Protein 8Z9Y (pdb70)

Secondary structure (DSSP, 8-state):
--STTTTSHHHHHHHHHHGGGG-B-GGGHHHHHHHHT-SSTHHHHHHHHHHHHHHHHHHHHHHTTT-HHHHHHT--HHHHHHHHHHHHHHHHHHH---TTHHHHHHHHHHHHHHGGG--B-BS-SHHHHHHHHHHHH-S-HHHHHHHHHHHHHHHHHHHHHHHHHHHHH--HHHHHHHHHHHHHHHHHHHHHHHHTT--------TTT--S-TTS--S------SSS---PBPS-----B-EEEESSSSEEEESB--HHHHHHHHHHHTTS-SSS---S-SSS--HHHHHHHHHHHHHHHHHHHHHHHHHTTT--HHHHS---EEEEEETTTTEE--TTT-TTTSTTT-S---------SHHHHHTT--------SS------B-----EEGGGG-S-S---S--S--EE------S--------------S--S-SS-BTTS-SS--SSSB--SSS--S-B-HHHHT--TTHHHHHHHHHHHHHTTTT---TTTS-HHHHHHHHHTTS---SSHHHHHHHHHSS-SS----SHHHHHHHHHTS-----HHHHHTTSS-----S-THHHHHHHHHHHHHHH--PPP--TTHHHHHHHHHHHHHHHHH----S-GGGHHHHHHHHHS-----HHHHTTT-SS-----HHHHHHHGGG-SEEEEE----SSSSSSEEEEE-------HHHHHHHHHHHHHHTT----S---GGGSS-HHHHHHHHHHHHH--HHHHHHHHHTTT-SHHHHHHHHHHHHHTSSSSSSS--HHHHB-SS-S-SB-/----S--SS--HHHHHHSSGGGHHHHHTTTTT-GGGGGT-THHHHHHHHHHHHHHHTTSS-HHHHHHHHHHHHTTTSSSS-S-HHHHHHHHHHHSHHHHHHHHHHHHHHS-HHHHSSTTHHHHHHHHHHHHHHHHHHHHHHHHTTS----TTTHHHHHHTSS--/--SS--SS-----THHHHHHHHHHHHHHHHHHH---GGG--BS--HHHHHHHHHHHHHHHHHHHSS----SGGGS-HHHHHHHHHHHHHH--/-GGGGS--S--SS---TTTTT---B---TT--SSB--TTS--HHHHHHHHHHHHHT------SS--BBPPPPPP--TTSSS-SSHHHHHHHHTTS----EEEEEE-TTS-EEEEEEETTEEEEEEEEEEGGGTEEEEEEESSSSEEEEEEEEEE--EEEEPTTSHHHHHHHHTT---GGGGS-HHHHHHHHHHHHHHHHHHTT--B--GGG-HHHHHHHSSPPPPSEEEEEEEEETTEEEEEEEEEESS-EEEEEEETTEE-SS-TT--HHHHHHHHHHHHHHHHHHGGGSS-TTSHHHHHTS-S-----SS---TTTGGGS-SGGGGGSPPPGGGHHHHHHHHHHHHHHHHHHHTGGGTS--HHHHHHHHHH--SS-SEEEE--SS---BTBSS-----S--EEEETTTTEEEEEEE-STTSEEEEEES--TTS--S-----------HHHHH-/--HHHHHHHHHHHHHHH----TT-HHHHHHHT--SS-------HHHHHHHHHHHHHHHTT-HHHHHHHHHHHHHHHHHHHHHHTT-S-SSGGGHHHHHHSPPPB-TTSSBPP-----SHHHHHHHHHHHHHHHHHHHTT-------TT----HHHHH-HHHHHHHHHHHHHT---EEEE-TT--EEEEE-HHHHHHHHHTTSS-TT-EEE-SS-SS-EETTTBTTHHHHH--HHHHHHHHHHHHHHHHHHT--TTSPPTT----BHHHHHHHHHHHHHHHHHHHHHTSSS-S-SS--GGGGTTTTTGGGHHHHHS--SS--SSS-HHHHHHHHHHSTT--HHHHHHHHHHHHHHSSSS-S----TTTT----HHHHHHHHHHHHHHHHHHH--/-HHHHHHHHHHHHHHHHHHHHSSHHHHHHHHHHHHHHTTSSSHHHHHHHHHHHHHHHHHHHHHHHHHHS-SSHHHHHHHT---SS--HHHHHH--

GO terms:
  GO:0009706 chloroplast inner membrane (C, IDA)
  GO:0045037 protein import into chloroplast stroma (P, IDA)
  GO:0008320 transmembrane protein transporter activity (F, IDA)
  GO:0031897 Tic complex (C, IDA)
  GO:0009507 chloroplast (C, HDA)
  GO:0009536 plastid (C, HDA)
  GO:0009941 chloroplast envelope (C, HDA)
  GO:0005515 protein binding (F, IPI)

Foldseek 3Di:
DVPVVCVDLLNVLLVLLLVQLPKDFPLCLLLLVLVLPLPDPCSVLSNVLLVLLLLLLVVLVLVLVPDVVSVLVLVAPLVLLQPVQVVLVVCLVCVVPVPCPVVSVVSSPVSNVNSSSPGAMPPHCVSVCVLVVCLVPDDDNVSSSVSSSVSNVVNNVVVVVVVVVVVVVDVPVVVSVVSVVCSSVVSVVVSVVSVVPSQPVPRDPVVPCSNPPLDDAAFDDFDCLPNDAQDFDPDFWDFDWDWDQDQFAIDIDGGDQPVVVVVVVLVDVQDPDDVPPPDHRRDGDVVNVVVLVVVLVVVVVLLVVLVVVVVVPDDLVRSFDDQDFAADDPVVRDGDFQCPTCRNNVVVPPPDDDCVPDDCVVCSSVVHDDDCDDCPPSDGDRRTSPDDAAEPVVPQFDPDDDPPDPDRQWYDADWHWDDPCPPDGTDIDGPDADPRHTGGPNYPSPDDQQWDDDDPDDDHTDGPVVPPDPVCVVVVVLVVVQVVQVVDQWDDPPSDDPVNVVVVLVVPDDDDDQPPVNVVVVVPPDPPDDDDCVVQVVCQQCLVDHVPPSVVSNVPNSDDDDPPVCCVCVVVPVVVVVVVVCTGDDPPPCPVVVVVVVLVVVLCVVLPCVPPPCVCVVVVVVCVVPNDDDPLCVVCPCVRVPPPVVVCVVVVVCVVASDKDWDACVVVVVVRIDIGGDDDPPPDDPSVVVCVVPVVCVVVVVVVVQPDDSLSSYDPVVSVVSVVSVVVVVVSVVVNCVVCVPVDDCNVVSVVVCVQPPPPPPVPPHPCVPPPDDDDDPDDD/DDCVVADDFDDCVLLVVQLVLLLVLLLCLCVLQVLLVVPDVVSVVSPVVSVVVVVVPPVDDVVCVVCVLVCLCDVLLDDRPDHPQRNLSSLVSSCLCVVVVVVNVVLVVDDPVCCSDPNNNVVSVVVSVVSNVLSVVQSVCSNVRHHRCDDDCRPPVRVVSSDD/DDDPDDDDDDDDDPVVVVVVVVVVVVVVVVCVVPVPPQPDADPDFPVVVLVVVQVVVQCVDVVPDDGDDRPVVVPDDVVVVVCVVCCVRPHD/DVVVQQDPVPDDVDDDVVVVVAAAFADDPPDDDQWQAVVPQDPVNVVSCVVCVVVPHHRPDDPGIHGHDDDDDDDDPPPVQQNGNVSVVVVVVVDPWDWDFAWDADPQGKIKTGIATPNAAAAWIWIADPNRQWIKTFGDDRNAHFFWIKIKHFFDDDADQPPDVVVVVCVVVPHDHPLVPDDPVVSVVVNVVSVVVPVVCPPVDDDDPQVDCVCCVPPVDGDDGGMWMKTFGDDRNFAAAWIWIDDRRDTDIAGDHRNRHDPDRVPRDPVNHVVRSVVNVVRRVVSCVRPQDVPHPCCVVDNDDPDPPDDPDADPQGQCVDDDPSNVVPDDDPVCVVVVVVVVVVVVVVVCVPVPVCVPDPDPVVVVVCVVPPDPDDQKDKDDDDVQADPPDDRPRDDDDDIWIARVPVRWTKAWAADDDPGIFIFTDVDGPPDDDDDDDDTGRDDDCVVVVVD/DDPVVVLVVQQVVCVVPVDDLLDDPQLVCLLPDPPDDDDDDDPPDVRVVVVVVVVVVVVPDVVNVVVVVVVVVVLVVLVVLQVVAQAADDNVCNCVSNQADFDQDPVRGGDHDHHDDDLVSLVVLQVLVVVQVVCVVQVHDHDPDDPPDDGDNDSSCDQVNQLVVVLVVLQPFFQKWWAAPLQAIDDRGGLVRLLVCLLQVNADQQIWMDTDPDDDTDGQVPDRNRCVSRDDPVSVVSNLVNLQVVCVVVVHDSVDDDPPPDDDGNVVVVVVVVSVVSSVVSSCPSVPNDHDDSYDDPVVVVSNNCSNCPVVVVDDDPDPCPPQHPVNVVVVCVVPVDDDVVVVVVVVVVVCCVPCVVDDDDDDDPPPDDGDPVVVVVVVVVVVVVVVVVPDD/DVVVVVVVVVVVVVVVVVVVCPDVVVVVVVVVVVVCPVQPVHDCVVPVVCVVCCVVVVVVVVVVVVVVVVDCVVVVVVQCDDDPPHHVCVVVVDD

Radius of gyration: 41.87 Å; Cα contacts (8 Å, |Δi|>4): 2798; chains: 6; bounding box: 92×98×139 Å

Solvent-accessible surface area: 91343 Å² total; per-residue (Å²): 196,93,90,131,105,33,62,28,38,56,39,15,0,59,59,1,1,78,16,26,24,108,24,101,16,12,16,61,19,7,24,47,70,5,98,17,105,50,102,52,125,40,1,84,63,24,60,81,8,0,23,69,0,2,45,27,0,22,69,55,14,27,76,0,2,20,126,34,78,41,0,21,57,24,3,47,12,6,44,19,21,56,95,7,23,71,47,2,52,116,26,26,22,130,29,62,148,119,135,109,89,111,107,26,100,64,25,59,104,26,0,25,70,1,9,22,33,13,12,15,23,87,62,12,1,0,5,14,3,1,6,5,2,9,3,11,17,26,151,75,11,87,77,0,16,72,7,0,24,70,2,24,39,87,2,4,92,76,86,69,139,165,74,30,93,76,123,125,184,163,165,104,88,111,94,134,102,31,36,43,82,56,13,28,14,69,4,3,18,14,4,1,37,7,19,12,70,22,87,53,125,115,4,77,6,64,107,37,122,89,9,48,72,77,88,12,18,78,9,55,36,30,23,42,27,102,133,79,5,36,46,16,29,64,58,4,6,26,25,20,2,44,41,34,84,23,34,4,50,19,38,30,12,20,6,8,4,27,5,4,8,43,1,33,82,15,4,64,150,37,6,107,88,40,70,106,83,166,78,56,60,103,94,40,24,70,77,39,25,97,57,7,73,78,60,29,80,25,16,64,115,16,0,49,63,15,0,54,9,13,56,126,173,77,49,58,68,82,4,6,5,32,51,16,7,3,2,108,46,68,94,139,50,48,4,0,8,55,62,44,0,0,40,27,43,2,77,12,7,5,49,44,53,126,173,135,96,90,9,76,1,26,13,30,1,53,125,95,99,183,119,226,148,44,104,30,104,13,49,32,105,12,20,88,34,61,84,133,34,39,13,56,43,67,41,50,54,34,149,129,76,139,104,123,40,181,88,34,13,4,31,11,25,104,19,110,75,103,23,70,231,165,133,78,63,39,56,39,102,12,131,105,26,12,10,13,54,69,13,8,44,38,3,41,6,16,11,23,17,26,13,18,31,64,97,104,118,7,39,100,12,30,4,4,18,14,54,54,72,222,71,6,108,134,3,7,55,30,8,81,94,6,82,52,44,54,163,114,107,55,35,68,125,78,41,0,14,1,0,6,0,1,12,57,11,17,68,110,87,82,33,79,135,23,38,25,117,36,2,47,102,112,11,107,107,52,92,67,42,40,3,43,93,111,20,38,74,71,13,107,123,62,4,15,19,81,181,175,34,70,18,43,46,4,0,82,46,45,180,37,109,92,61,73,109,16,35,155,29,35,134,20,6,88,47,9,30,71,100,10,97,167,72,102,23,112,173,57,115,89,77,20,22,66,14,45,44,56,2,21,100,22,0,30,106,15,0,33,103,201,158,30,9,72,56,25,141,131,89,18,49,70,0,95,152,151,54,93,111,55,37,34,173,96,0,17,97,30,17,72,7,80,104,92,172,60,74,69,121,19,67,136,48,13,106,118,19,77,26,38,3,1,43,57,147,92,169,141,130,72,46,86,12,58,20,30,14,13,37,28,14,82,46,32,77,8,69,23,6,4,27,45,2,0,11,8,14,2,83,49,97,104,179,138,135,108,27,34,15,0,2,72,1,0,13,64,93,68,26,39,11,1,10,4,1,16,23,12,112,206,110,91,74,60,64,13,31,17,86,7,10,23,15,5,29,4,2,2,17,0,0,0,1,0,2,6,10,3,7,22,12,10,25,1,2,7,16,4,5,10,2,8,11,16,23,8,115,72,3,84,136,159,124,84,74,101,52,53,129,88,1,64,56,149,40,5,18,85,0,1,73,17,0,28,53,0,35,17,43,6,33,65,28,0,41,0,0,1,33,15,0,28,34,10,14,66,21,7,51,111,4,79,70,33,52,56,15,92,58,171,88,66,72,160,103,112,127,41,62,93,135,102,9,98,124,32,24,14,109,96,46,59,87,10,17,3,14,4,2,0,13,5,1,0,22,54,17,20,87,58,5,59,91,56,0,59,75,13,126,210,102,81,99,22,39,29,23,0,43,100,6,16,4,83,3,0,14,35,5,2,13,27,14,7,7,0,61,4,1,23,38,0,0,24,39,0,26,3,0,9,9,40,182,65,0,50,61,48,15,3,77,113,4,131,77,81,53,122,93,32,30,78,57,9,54,75,7,64,45,55,19,0,38,14,4,93,78,0,2,52,33,0,10,92,81,4,78,114,62,58,25,12,62,53,22,3,6,31,13,14,12,9,5,9,4,9,2,3,0,0,44,26,16,79,98,6,86,87,156,150,86,109,30,100,12,31,11,33,91,10,31,58,76,14,28,46,17,8,18,32,0,29,54,54,36,3,28,191,36,85,102,88,5,71,47,16,157,14,108,54,149,18,90,45,122,18,41,53,16,55,58,7,114,17,11,61,76,8,65,43,19,5,4,14,15,16,36,23,79,115,90,12,44,75,21,7,80,97,23,94,156,117,68,121,105,17,21,17,17,14,6,9,1,0,16,80,57,19,36,0,0,32,3,127,53,15,121,26,4,140,84,11,82,11,0,0,23,3,1,25,4,6,30,21,14,2,51,5,5,3,20,3,12,43,113,43,6,5,3,6,0,0,9,14,11,23,13,0,4,2,0,0,2,25,43,6,50,73,42,34,0,61,0,8,0,0,9,10,26,17,20,2,22,4,1,0,4,2,36,0,26,2,7,26,17,7,5,26,31,74,38,177,25,19,62,127,8,105,91,83,42,93,38,5,53,39,52,39,52,21,89,98,42,68,124,31,12,51,22,4,3,115,18,6,38,55,40,4,109,62,55,34,7,52,0,14,6,16,23,112,36,0,61,102,86,37,61,62,68,5,58,49,1,25,3,68,0,3,0,26,14,44,28,5,13,6,28,5,4,0,6,0,30,5,7,67,106,45,58,72,2,49,1,3,9,20,60,27,9,127,96,72,54,34,0,51,25,52,7,0,5,0,1,19,3,0,0,36,0,0,5,0,6,0,22,5,0,9,23,15,14,11,4,0,9,12,4,9,101,6,28,29,16,33,37,12,16,13,8,14,7,25,86,81,23,0,16,7,0,5,11,18,0,18,62,13,44,147,21,41,146,43,15,94,60,6,9,38,30,1,45,86,1,56,94,10,2,25,22,1,8,27,48,0,7,10,20,3,9,1,5,10,0,2,23,15,34,22,98,82,38,127,18,55,54,20,8,25,6,31,5,72,56,82,20,71,20,138,103,79,148,70,75,127,78,51,119,59,36,5,15,1,30,0,30,29,10,9,58,11,0,2,4,21,98,43,167,162,53,11,0,55,0,0,16,3,58,11,35,78,119,32,69,118,122,100,12,67,146,34,83,72,7,65,49,10,32,110,63,0,92,62,158,18,60,42,37,100,28,0,93,76,1,32,129,13,2,120,76,48,55,88,60,48,121,39,98,100,4,59,135,66,57,127,80,69,72,23,15,63,135,123,122,104,59,65,108,103,54,66,100,22,25,60,91,15,7,96,39,0,73,70,8,56,0,2,79,1,23,37,19,2,26,79,0,13,54,40,42,29,108,52,51,40,110,108,17,65,62,10,55,35,170,56,3,70,113,47,24,123,24,7,13,67,3,67,19,85,35,43,34,55,27,14,10,33,0,6,128,47,105,122,41,0,34,64,42,0,30,9,2,11,9,11,14,7,4,0,10,8,7,1,82,54,49,36,21,7,50,3,28,12,7,8,0,1,2,0,8,0,27,125,85,0,23,120,15,21,64,18,1,0,21,23,10,32,28,1,10,1,8,0,24,0,1,9,8,3,3,53,1,28,5,10,11,1,23,0,0,30,0,0,0,2,2,15,45,32,5,6,0,10,0,28,6,2,4,9,4,0,0,0,14,1,0,7,0,0,28,61,0,0,21,36,131,6,0,135,67,0,15,61,12,0,10,86,8,8,23,67,24,105,51,55,51,54,203,62,64,27,134,57,66,87,101,71,45,11,122,80,21,20,118,56,0,48,87,42,31,123,44,2,45,8,4,12,120,48,71,51,30,38,16,24,24,39,23,11,20,10,9,20,25,9,15,5,2,6,0,8,17,5,21,72,17,8,100,67,48,70,8,31,53,27,0,3,46,54,102,16,10,61,31,0,41,164,67,13,129,35,9,72,0,18,2,7,2,1,1,3,2,3,0,11,27,21,0,10,24,6,80,3,39,6,76,65,18,10,55,13,2,14,0,2,41,7,14,66,50,29,11,105,18,2,32,47,81,25,106,33,112,94,125,49,147,88,131,71,82,111,68,99,75,87,65,44,20,61,57,0,80,67,97,32,130,38,133,46,32,64,9,68,101,44,94,132,114,21,128,25,131,71,119,86,100,144,20,124,10,94,85,47,127,92,69,134,44,80,81,69,139,64,8,90,68,102,100,74,41,104,74,159,108,48,81,96,100,28,6,6,110,0,2,10,61,15,90,24,81,13,15,24,22,122,89,101,165,171,86,170

Organism: Arabidopsis thaliana (NCBI:txid3702)

Nearest PDB structures (foldseek):
  8z9y-assembly1_E  TM=1.003E+00  e=5.018E-68  Arabidopsis thaliana
  7vcf-assembly1_Q  TM=6.152E-01  e=1.509E-06  Chlamydomonas reinhardtii
  7xzi-assembly1_F  TM=6.002E-01  e=1.687E-06  Chlamydomonas reinhardtii
  7z3c-assembly1_A  TM=8.207E-01  e=4.289E-02  Myxococcus xanthus
  8q46-assembly1_L  TM=1.681E-01  e=4.141E+00  Bos taurus

Structure (mmCIF, N/CA/C/O backbone):
data_8Z9Y
#
_entry.id   8Z9Y
#
_cell.length_a   1.00
_cell.length_b   1.00
_cell.length_c   1.00
_cell.angle_alpha   90.00
_cell.angle_beta   90.00
_cell.angle_gamma   90.00
#
_symmetry.space_group_name_H-M   'P 1'
#
loop_
_entity.id
_entity.type
_entity.pdbx_description
1 polymer 'Protein TIC 214'
2 polymer 'Protein TIC 20-I, chloroplastic'
3 polymer 'Actin T1-like protein'
4 polymer 'Protein TIC 100'
5 polymer 'Protein TIC 56, chloroplastic'
6 polymer 'Nucleusenvelope protein'
#
loop_
_atom_site.group_PDB
_atom_site.id
_atom_site.type_symbol
_atom_site.label_atom_id
_atom_site.label_alt_id
_atom_site.label_comp_id
_atom_site.label_asym_id
_atom_site.label_entity_id
_atom_site.label_seq_id
_atom_site.pdbx_PDB_ins_code
_atom_site.Cartn_x
_atom_site.Cartn_y
_atom_site.Cartn_z
_atom_site.occupancy
_atom_site.B_iso_or_equiv
_atom_site.auth_seq_id
_atom_site.auth_comp_id
_atom_site.auth_asym_id
_atom_site.auth_atom_id
_atom_site.pdbx_PDB_model_num
ATOM 1 N N . LEU A 1 15 ? 162.150 229.500 183.022 1.00 150.13 15 LEU A N 1
ATOM 2 C CA . LEU A 1 15 ? 162.164 229.563 184.478 1.00 151.00 15 LEU A CA 1
ATOM 3 C C . LEU A 1 15 ? 163.593 229.610 185.009 1.00 150.96 15 LEU A C 1
ATOM 4 O O . LEU A 1 15 ? 163.827 230.016 186.148 1.00 150.24 15 LEU A O 1
ATOM 9 N N . CYS A 1 16 ? 164.540 229.176 184.176 1.00 141.10 16 CYS A N 1
ATOM 10 C CA . CYS A 1 16 ? 165.972 229.109 184.460 1.00 141.21 16 CYS A CA 1
ATOM 11 C C . CYS A 1 16 ? 166.304 228.093 185.546 1.00 141.35 16 CYS A C 1
ATOM 12 O O . CYS A 1 16 ? 167.483 227.920 185.874 1.00 141.71 16 CYS A O 1
ATOM 15 N N . MET A 1 17 ? 165.310 227.410 186.112 1.00 124.29 17 MET A N 1
ATOM 16 C CA . MET A 1 17 ? 165.526 226.373 187.111 1.00 122.72 17 MET A CA 1
ATOM 17 C C . MET A 1 17 ? 165.423 224.972 186.527 1.00 123.20 17 MET A C 1
ATOM 18 O O . MET A 1 17 ? 166.240 224.106 186.856 1.00 122.18 17 MET A O 1
ATOM 23 N N . LYS A 1 18 ? 164.432 224.733 185.666 1.00 109.00 18 LYS A N 1
ATOM 24 C CA . LYS A 1 18 ? 164.345 223.457 184.965 1.00 109.22 18 LYS A CA 1
ATOM 25 C C . LYS A 1 18 ? 165.466 223.310 183.944 1.00 108.05 18 LYS A C 1
ATOM 26 O O . LYS A 1 18 ? 165.954 222.198 183.715 1.00 107.04 18 LYS A O 1
ATOM 32 N N . ILE A 1 19 ? 165.890 224.417 183.330 1.00 96.09 19 ILE A N 1
ATOM 33 C CA . ILE A 1 19 ? 166.972 224.363 182.350 1.00 93.95 19 ILE A CA 1
ATOM 34 C C . ILE A 1 19 ? 168.252 223.856 183.004 1.00 93.60 19 ILE A C 1
ATOM 35 O O . ILE A 1 19 ? 168.950 222.994 182.459 1.00 95.02 19 ILE A O 1
ATOM 40 N N . ILE A 1 20 ? 168.569 224.375 184.192 1.00 91.08 20 ILE A N 1
ATOM 41 C CA . ILE A 1 20 ? 169.765 223.930 184.903 1.00 88.54 20 ILE A CA 1
ATOM 42 C C . ILE A 1 20 ? 169.642 222.461 185.286 1.00 90.10 20 ILE A C 1
ATOM 43 O O . ILE A 1 20 ? 170.592 221.683 185.140 1.00 90.24 20 ILE A O 1
ATOM 48 N N . ASN A 1 21 ? 168.473 222.057 185.773 1.00 89.99 21 ASN A N 1
ATOM 49 C CA . ASN A 1 21 ? 168.229 220.670 186.169 1.00 85.12 21 ASN A CA 1
ATOM 50 C C . ASN A 1 21 ? 167.812 219.813 184.978 1.00 91.38 21 ASN A C 1
ATOM 51 O O . ASN A 1 21 ? 166.780 219.144 184.997 1.00 94.58 21 ASN A O 1
ATOM 56 N N . SER A 1 22 ? 168.624 219.827 183.924 1.00 76.90 22 SER A N 1
ATOM 57 C CA . SER A 1 22 ? 168.346 219.076 182.710 1.00 70.34 22 SER A CA 1
ATOM 58 C C . SER A 1 22 ? 169.554 218.227 182.344 1.00 71.70 22 SER A C 1
ATOM 59 O O . SER A 1 22 ? 170.698 218.593 182.623 1.00 74.46 22 SER A O 1
ATOM 62 N N . VAL A 1 23 ? 169.283 217.084 181.713 1.00 59.23 23 VAL A N 1
ATOM 63 C CA . VAL A 1 23 ? 170.358 216.180 181.317 1.00 58.76 23 VAL A CA 1
ATOM 64 C C . VAL A 1 23 ? 171.225 216.817 180.236 1.00 63.33 23 VAL A C 1
ATOM 65 O O . VAL A 1 23 ? 172.447 216.627 180.210 1.00 64.85 23 VAL A O 1
ATOM 69 N N . VAL A 1 24 ? 170.613 217.589 179.335 1.00 51.36 24 VAL A N 1
ATOM 70 C CA . VAL A 1 24 ? 171.364 218.225 178.255 1.00 43.03 24 VAL A CA 1
ATOM 71 C C . VAL A 1 24 ? 172.375 219.216 178.820 1.00 48.25 24 VAL A C 1
ATOM 72 O O . VAL A 1 24 ? 173.537 219.258 178.395 1.00 56.92 24 VAL A O 1
ATOM 76 N N . VAL A 1 25 ? 171.946 220.030 179.785 1.00 46.23 25 VAL A N 1
ATOM 77 C CA . VAL A 1 25 ? 172.834 221.037 180.357 1.00 48.01 25 VAL A CA 1
ATOM 78 C C . VAL A 1 25 ? 173.984 220.377 181.106 1.00 49.83 25 VAL A C 1
ATOM 79 O O . VAL A 1 25 ? 175.138 220.805 180.994 1.00 53.17 25 VAL A O 1
ATOM 83 N N . VAL A 1 26 ? 173.694 219.325 181.875 1.00 41.64 26 VAL A N 1
ATOM 84 C CA . VAL A 1 26 ? 174.749 218.617 182.595 1.00 44.21 26 VAL A CA 1
ATOM 85 C C . VAL A 1 26 ? 175.735 217.991 181.617 1.00 49.47 26 VAL A C 1
ATOM 86 O O . VAL A 1 26 ? 176.956 218.039 181.822 1.00 51.08 26 VAL A O 1
ATOM 90 N N . GLY A 1 27 ? 175.222 217.388 180.543 1.00 49.15 27 GLY A N 1
ATOM 91 C CA . GLY A 1 27 ? 176.102 216.800 179.547 1.00 50.36 27 GLY A CA 1
ATOM 92 C C . GLY A 1 27 ? 177.010 217.825 178.899 1.00 48.18 27 GLY A C 1
ATOM 93 O O . GLY A 1 27 ? 178.214 217.605 178.758 1.00 52.45 27 GLY A O 1
ATOM 94 N N . LEU A 1 28 ? 176.444 218.969 178.505 1.00 37.88 28 LEU A N 1
ATOM 95 C CA . LEU A 1 28 ? 177.258 220.033 177.926 1.00 34.67 28 LEU A CA 1
ATOM 96 C C . LEU A 1 28 ? 178.304 220.524 178.918 1.00 47.80 28 LEU A C 1
ATOM 97 O O . LEU A 1 28 ? 179.476 220.707 178.563 1.00 54.21 28 LEU A O 1
ATOM 102 N N . TYR A 1 29 ? 177.897 220.725 180.172 1.00 45.15 29 TYR A N 1
ATOM 103 C CA . TYR A 1 29 ? 178.794 221.262 181.187 1.00 41.11 29 TYR A CA 1
ATOM 104 C C . TYR A 1 29 ? 179.966 220.327 181.443 1.00 44.34 29 TYR A C 1
ATOM 105 O O . TYR A 1 29 ? 181.113 220.774 181.557 1.00 43.87 29 TYR A O 1
ATOM 114 N N . TYR A 1 30 ? 179.704 219.023 181.529 1.00 45.09 30 TYR A N 1
ATOM 115 C CA . TYR A 1 30 ? 180.778 218.080 181.810 1.00 46.36 30 TYR A CA 1
ATOM 116 C C . TYR A 1 30 ? 181.529 217.634 180.564 1.00 49.60 30 TYR A C 1
ATOM 117 O O . TYR A 1 30 ? 182.590 217.016 180.693 1.00 56.26 30 TYR A O 1
ATOM 126 N N . GLY A 1 31 ? 181.017 217.923 179.371 1.00 55.23 31 GLY A N 1
ATOM 127 C CA . GLY A 1 31 ? 181.774 217.666 178.165 1.00 48.29 31 GLY A CA 1
ATOM 128 C C . GLY A 1 31 ? 182.692 218.817 177.820 1.00 51.41 31 GLY A C 1
ATOM 129 O O . GLY A 1 31 ? 183.730 218.624 177.181 1.00 58.44 31 GLY A O 1
ATOM 130 N N . PHE A 1 32 ? 182.318 220.028 178.243 1.00 51.95 32 PHE A N 1
ATOM 131 C CA . PHE A 1 32 ? 183.172 221.184 177.996 1.00 47.17 32 PHE A CA 1
ATOM 132 C C . PHE A 1 32 ? 184.469 221.109 178.792 1.00 51.32 32 PHE A C 1
ATOM 133 O O . PHE A 1 32 ? 185.486 221.671 178.369 1.00 56.51 32 PHE A O 1
ATOM 141 N N . LEU A 1 33 ? 184.457 220.422 179.936 1.00 55.77 33 LEU A N 1
ATOM 142 C CA . LEU A 1 33 ? 185.637 220.393 180.795 1.00 60.88 33 LEU A CA 1
ATOM 143 C C . LEU A 1 33 ? 186.769 219.576 180.186 1.00 62.83 33 LEU A C 1
ATOM 144 O O . LEU A 1 33 ? 187.941 219.828 180.487 1.00 70.17 33 LEU A O 1
ATOM 149 N N . THR A 1 34 ? 186.449 218.600 179.335 1.00 56.71 34 THR A N 1
ATOM 150 C CA . THR A 1 34 ? 187.479 217.761 178.735 1.00 59.82 34 THR A CA 1
ATOM 151 C C . THR A 1 34 ? 188.370 218.518 177.760 1.00 64.12 34 THR A C 1
ATOM 152 O O . THR A 1 34 ? 189.409 217.984 177.358 1.00 66.14 34 THR A O 1
ATOM 156 N N . THR A 1 35 ? 187.995 219.738 177.371 1.00 60.32 35 THR A N 1
ATOM 157 C CA . THR A 1 35 ? 188.818 220.524 176.459 1.00 58.30 35 THR A CA 1
ATOM 158 C C . THR A 1 35 ? 190.161 220.902 177.069 1.00 67.57 35 THR A C 1
ATOM 159 O O . THR A 1 35 ? 191.100 221.216 176.330 1.00 75.59 35 THR A O 1
ATOM 163 N N . PHE A 1 36 ? 190.282 220.864 178.394 1.00 75.68 36 PHE A N 1
ATOM 164 C CA . PHE A 1 36 ? 191.502 221.272 179.077 1.00 78.90 36 PHE A CA 1
ATOM 165 C C . PHE A 1 36 ? 192.546 220.167 179.136 1.00 80.70 36 PHE A C 1
ATOM 166 O O . PHE A 1 36 ? 193.426 220.205 180.004 1.00 86.02 36 PHE A O 1
ATOM 174 N N . SER A 1 37 ? 192.468 219.191 178.241 1.00 88.17 37 SER A N 1
ATOM 175 C CA . SER A 1 37 ? 193.409 218.085 178.180 1.00 85.79 37 SER A CA 1
ATOM 176 C C . SER A 1 37 ? 194.164 218.110 176.856 1.00 88.54 37 SER A C 1
ATOM 177 O O . SER A 1 37 ? 193.831 218.857 175.933 1.00 92.65 37 SER A O 1
ATOM 180 N N . ILE A 1 38 ? 195.200 217.275 176.775 1.00 86.23 38 ILE A N 1
ATOM 181 C CA . ILE A 1 38 ? 196.018 217.169 175.572 1.00 83.42 38 ILE A CA 1
ATOM 182 C C . ILE A 1 38 ? 196.692 215.807 175.584 1.00 83.77 38 ILE A C 1
ATOM 183 O O . ILE A 1 38 ? 196.798 215.159 176.627 1.00 88.94 38 ILE A O 1
ATOM 188 N N . GLY A 1 39 ? 197.146 215.364 174.414 1.00 78.15 39 GLY A N 1
ATOM 189 C CA . GLY A 1 39 ? 197.780 214.074 174.288 1.00 78.85 39 GLY A CA 1
ATOM 190 C C . GLY A 1 39 ? 198.429 213.861 172.937 1.00 81.94 39 GLY A C 1
ATOM 191 O O . GLY A 1 39 ? 198.487 214.764 172.096 1.00 87.95 39 GLY A O 1
ATOM 192 N N . PRO A 1 40 ? 198.940 212.650 172.707 1.00 83.95 40 PRO A N 1
ATOM 193 C CA . PRO A 1 40 ? 199.609 212.361 171.428 1.00 85.03 40 PRO A CA 1
ATOM 194 C C . PRO A 1 40 ? 198.689 212.419 170.222 1.00 82.71 40 PRO A C 1
ATOM 195 O O . PRO A 1 40 ? 199.184 212.487 169.091 1.00 88.54 40 PRO A O 1
ATOM 199 N N . SER A 1 41 ? 197.369 212.387 170.421 1.00 69.22 41 SER A N 1
ATOM 200 C CA . SER A 1 41 ? 196.441 212.363 169.296 1.00 75.94 41 SER A CA 1
ATOM 201 C C . SER A 1 41 ? 196.516 213.624 168.444 1.00 77.66 41 SER A C 1
ATOM 202 O O . SER A 1 41 ? 196.043 213.615 167.303 1.00 77.63 41 SER A O 1
ATOM 205 N N . TYR A 1 42 ? 197.095 214.702 168.964 1.00 77.49 42 TYR A N 1
ATOM 206 C CA . TYR A 1 42 ? 197.213 215.955 168.230 1.00 81.39 42 TYR A CA 1
ATOM 207 C C . TYR A 1 42 ? 198.471 216.018 167.372 1.00 87.58 42 TYR A C 1
ATOM 208 O O . TYR A 1 42 ? 198.693 217.026 166.688 1.00 91.76 42 TYR A O 1
ATOM 217 N N . LEU A 1 43 ? 199.295 214.968 167.392 1.00 90.63 43 LEU A N 1
ATOM 218 C CA . LEU A 1 43 ? 200.507 214.960 166.580 1.00 89.93 43 LEU A CA 1
ATOM 219 C C . LEU A 1 43 ? 200.177 215.027 165.094 1.00 91.80 43 LEU A C 1
ATOM 220 O O . LEU A 1 43 ? 200.799 215.787 164.344 1.00 95.76 43 LEU A O 1
ATOM 225 N N . PHE A 1 44 ? 199.190 214.250 164.648 1.00 89.46 44 PHE A N 1
ATOM 226 C CA . PHE A 1 44 ? 198.813 214.307 163.240 1.00 88.24 44 PHE A CA 1
ATOM 227 C C . PHE A 1 44 ? 198.044 215.581 162.916 1.00 90.24 44 PHE A C 1
ATOM 228 O O . PHE A 1 44 ? 198.071 216.045 161.772 1.00 96.06 44 PHE A O 1
ATOM 236 N N . LEU A 1 45 ? 197.380 216.180 163.905 1.00 94.23 45 LEU A N 1
ATOM 237 C CA . LEU A 1 45 ? 196.798 217.500 163.688 1.00 95.72 45 LEU A CA 1
ATOM 238 C C . LEU A 1 45 ? 197.883 218.534 163.421 1.00 97.85 45 LEU A C 1
ATOM 239 O O . LEU A 1 45 ? 197.708 219.433 162.591 1.00 102.71 45 LEU A O 1
ATOM 244 N N . LEU A 1 46 ? 199.009 218.431 164.130 1.00 106.36 46 LEU A N 1
ATOM 245 C CA . LEU A 1 46 ? 200.146 219.303 163.842 1.00 108.79 46 LEU A CA 1
ATOM 246 C C . LEU A 1 46 ? 200.790 218.946 162.503 1.00 110.31 46 LEU A C 1
ATOM 247 O O . LEU A 1 46 ? 201.315 219.821 161.800 1.00 111.16 46 LEU A O 1
ATOM 252 N N . ARG A 1 47 ? 200.778 217.660 162.145 1.00 115.95 47 ARG A N 1
ATOM 253 C CA . ARG A 1 47 ? 201.269 217.258 160.831 1.00 115.97 47 ARG A CA 1
ATOM 254 C C . ARG A 1 47 ? 200.376 217.798 159.719 1.00 119.54 47 ARG A C 1
ATOM 255 O O . ARG A 1 47 ? 200.816 217.938 158.572 1.00 119.46 47 ARG A O 1
ATOM 263 N N . ALA A 1 48 ? 199.117 218.091 160.032 1.00 135.85 48 ALA A N 1
ATOM 264 C CA . ALA A 1 48 ? 198.265 218.773 159.065 1.00 136.26 48 ALA A CA 1
ATOM 265 C C . ALA A 1 48 ? 198.819 220.152 158.729 1.00 135.45 48 ALA A C 1
ATOM 266 O O . ALA A 1 48 ? 198.766 220.587 157.573 1.00 137.18 48 ALA A O 1
ATOM 268 N N . ARG A 1 49 ? 199.356 220.854 159.729 1.00 139.14 49 ARG A N 1
ATOM 269 C CA . ARG A 1 49 ? 199.857 222.206 159.523 1.00 140.07 49 ARG A CA 1
ATOM 270 C C . ARG A 1 49 ? 201.323 222.257 159.112 1.00 142.17 49 ARG A C 1
ATOM 271 O O . ARG A 1 49 ? 201.778 223.309 158.653 1.00 143.29 49 ARG A O 1
ATOM 279 N N . VAL A 1 50 ? 202.082 221.171 159.284 1.00 156.85 50 VAL A N 1
ATOM 280 C CA . VAL A 1 50 ? 203.483 221.246 158.868 1.00 158.96 50 VAL A CA 1
ATOM 281 C C . VAL A 1 50 ? 203.579 221.415 157.355 1.00 159.30 50 VAL A C 1
ATOM 282 O O . VAL A 1 50 ? 204.466 222.118 156.856 1.00 159.01 50 VAL A O 1
ATOM 286 N N . MET A 1 51 ? 202.667 220.797 156.604 1.00 174.43 51 MET A N 1
ATOM 287 C CA . MET A 1 51 ? 202.663 220.864 155.148 1.00 175.66 51 MET A CA 1
ATOM 288 C C . MET A 1 51 ? 201.465 221.663 154.632 1.00 176.87 51 MET A C 1
ATOM 289 O O . MET A 1 51 ? 200.906 221.358 153.576 1.00 177.83 51 MET A O 1
ATOM 294 N N . ASP A 1 52 ? 201.049 222.691 155.376 1.00 177.39 52 ASP A N 1
ATOM 295 C CA . ASP A 1 52 ? 199.949 223.529 154.914 1.00 177.24 52 ASP A CA 1
ATOM 296 C C . ASP A 1 52 ? 200.363 224.485 153.803 1.00 177.79 52 ASP A C 1
ATOM 297 O O . ASP A 1 52 ? 199.490 225.119 153.199 1.00 177.62 52 ASP A O 1
ATOM 302 N N . GLU A 1 53 ? 201.661 224.608 153.523 1.00 181.72 53 GLU A N 1
ATOM 303 C CA . GLU A 1 53 ? 202.129 225.461 152.438 1.00 180.73 53 GLU A CA 1
ATOM 304 C C . GLU A 1 53 ? 201.666 224.914 151.094 1.00 181.30 53 GLU A C 1
ATOM 305 O O . GLU A 1 53 ? 202.063 223.815 150.694 1.00 180.97 53 GLU A O 1
ATOM 311 N N . GLY A 1 54 ? 200.831 225.670 150.398 1.00 177.87 54 GLY A N 1
ATOM 312 C CA . GLY A 1 54 ? 200.301 225.268 149.111 1.00 176.12 54 GLY A CA 1
ATOM 313 C C . GLY A 1 54 ? 198.783 225.227 149.108 1.00 175.88 54 GLY A C 1
ATOM 314 O O . GLY A 1 54 ? 198.117 225.423 150.124 1.00 175.96 54 GLY A O 1
ATOM 315 N N . GLU A 1 55 ? 198.247 224.969 147.913 1.00 160.89 55 GLU A N 1
ATOM 316 C CA . GLU A 1 55 ? 196.799 224.885 147.755 1.00 162.47 55 GLU A CA 1
ATOM 317 C C . GLU A 1 55 ? 196.228 223.701 148.528 1.00 164.26 55 GLU A C 1
ATOM 318 O O . GLU A 1 55 ? 195.169 223.813 149.158 1.00 161.95 55 GLU A O 1
ATOM 324 N N . GLU A 1 56 ? 196.921 222.561 148.499 1.00 165.36 56 GLU A N 1
ATOM 325 C CA . GLU A 1 56 ? 196.450 221.362 149.183 1.00 163.63 56 GLU A CA 1
ATOM 326 C C . GLU A 1 56 ? 196.472 221.494 150.700 1.00 162.26 56 GLU A C 1
ATOM 327 O O . GLU A 1 56 ? 195.900 220.637 151.384 1.00 160.82 56 GLU A O 1
ATOM 333 N N . GLY A 1 57 ? 197.114 222.533 151.239 1.00 153.63 57 GLY A N 1
ATOM 334 C CA . GLY A 1 57 ? 197.170 222.690 152.683 1.00 151.76 57 GLY A CA 1
ATOM 335 C C . GLY A 1 57 ? 195.798 222.838 153.314 1.00 151.53 57 GLY A C 1
ATOM 336 O O . GLY A 1 57 ? 195.532 222.278 154.380 1.00 152.94 57 GLY A O 1
ATOM 337 N N . THR A 1 58 ? 194.913 223.602 152.670 1.00 134.99 58 THR A N 1
ATOM 338 C CA . THR A 1 58 ? 193.543 223.718 153.161 1.00 134.72 58 THR A CA 1
ATOM 339 C C . THR A 1 58 ? 192.844 222.365 153.138 1.00 134.62 58 THR A C 1
ATOM 340 O O . THR A 1 58 ? 192.173 221.980 154.103 1.00 134.25 58 THR A O 1
ATOM 344 N N . GLU A 1 59 ? 193.000 221.623 152.038 1.00 128.73 59 GLU A N 1
ATOM 345 C CA . GLU A 1 59 ? 192.425 220.286 151.959 1.00 128.31 59 GLU A CA 1
ATOM 346 C C . GLU A 1 59 ? 193.032 219.367 153.010 1.00 127.89 59 GLU A C 1
ATOM 347 O O . GLU A 1 59 ? 192.316 218.599 153.663 1.00 130.41 59 GLU A O 1
ATOM 353 N N . LYS A 1 60 ? 194.352 219.439 153.194 1.00 123.94 60 LYS A N 1
ATOM 354 C CA . LYS A 1 60 ? 195.008 218.642 154.225 1.00 123.94 60 LYS A CA 1
ATOM 355 C C . LYS A 1 60 ? 194.444 218.967 155.602 1.00 123.89 60 LYS A C 1
ATOM 356 O O . LYS A 1 60 ? 194.132 218.067 156.391 1.00 123.36 60 LYS A O 1
ATOM 362 N N . LYS A 1 61 ? 194.297 220.260 155.898 1.00 117.33 61 LYS A N 1
ATOM 363 C CA . LYS A 1 61 ? 193.823 220.681 157.211 1.00 115.35 61 LYS A CA 1
ATOM 364 C C . LYS A 1 61 ? 192.397 220.210 157.460 1.00 111.47 61 LYS A C 1
ATOM 365 O O . LYS A 1 61 ? 192.089 219.659 158.525 1.00 115.78 61 LYS A O 1
ATOM 371 N N . VAL A 1 62 ? 191.508 220.410 156.483 1.00 96.76 62 VAL A N 1
ATOM 372 C CA . VAL A 1 62 ? 190.116 220.023 156.686 1.00 100.34 62 VAL A CA 1
ATOM 373 C C . VAL A 1 62 ? 189.989 218.507 156.776 1.00 102.63 62 VAL A C 1
ATOM 374 O O . VAL A 1 62 ? 189.212 217.989 157.586 1.00 104.13 62 VAL A O 1
ATOM 378 N N . SER A 1 63 ? 190.765 217.768 155.974 1.00 97.84 63 SER A N 1
ATOM 379 C CA . SER A 1 63 ? 190.710 216.313 156.040 1.00 94.97 63 SER A CA 1
ATOM 380 C C . SER A 1 63 ? 191.188 215.805 157.393 1.00 93.61 63 SER A C 1
ATOM 381 O O . SER A 1 63 ? 190.556 214.928 157.992 1.00 97.07 63 SER A O 1
ATOM 384 N N . ALA A 1 64 ? 192.295 216.355 157.899 1.00 87.34 64 ALA A N 1
ATOM 385 C CA . ALA A 1 64 ? 192.800 215.921 159.197 1.00 87.42 64 ALA A CA 1
ATOM 386 C C . ALA A 1 64 ? 191.823 216.260 160.316 1.00 92.07 64 ALA A C 1
ATOM 387 O O . ALA A 1 64 ? 191.582 215.439 161.209 1.00 98.35 64 ALA A O 1
ATOM 389 N N . THR A 1 65 ? 191.251 217.467 160.287 1.00 88.82 65 THR A N 1
ATOM 390 C CA . THR A 1 65 ? 190.300 217.852 161.325 1.00 85.36 65 THR A CA 1
ATOM 391 C C . THR A 1 65 ? 189.060 216.968 161.294 1.00 85.57 65 THR A C 1
ATOM 392 O O . THR A 1 65 ? 188.579 216.519 162.344 1.00 91.49 65 THR A O 1
ATOM 396 N N . THR A 1 66 ? 188.529 216.700 160.097 1.00 76.40 66 THR A N 1
ATOM 397 C CA . THR A 1 66 ? 187.355 215.843 159.987 1.00 80.12 66 THR A CA 1
ATOM 398 C C . THR A 1 66 ? 187.664 214.424 160.444 1.00 80.28 66 THR A C 1
ATOM 399 O O . THR A 1 66 ? 186.835 213.786 161.099 1.00 84.78 66 THR A O 1
ATOM 403 N N . GLY A 1 67 ? 188.850 213.912 160.110 1.00 74.55 67 GLY A N 1
ATOM 404 C CA . GLY A 1 67 ? 189.224 212.587 160.576 1.00 72.52 67 GLY A CA 1
ATOM 405 C C . GLY A 1 67 ? 189.341 212.511 162.085 1.00 70.38 67 GLY A C 1
ATOM 406 O O . GLY A 1 67 ? 188.894 211.543 162.703 1.00 75.46 67 GLY A O 1
ATOM 407 N N . PHE A 1 68 ? 189.940 213.534 162.698 1.00 67.58 68 PHE A N 1
ATOM 408 C CA . PHE A 1 68 ? 190.046 213.577 164.153 1.00 68.30 68 PHE A CA 1
ATOM 409 C C . PHE A 1 68 ? 188.665 213.604 164.800 1.00 75.49 68 PHE A C 1
ATOM 410 O O . PHE A 1 68 ? 188.390 212.858 165.753 1.00 80.94 68 PHE A O 1
ATOM 418 N N . ILE A 1 69 ? 187.775 214.451 164.277 1.00 69.28 69 ILE A N 1
ATOM 419 C CA . ILE A 1 69 ? 186.428 214.557 164.831 1.00 58.03 69 ILE A CA 1
ATOM 420 C C . ILE A 1 69 ? 185.678 213.241 164.670 1.00 58.19 69 ILE A C 1
ATOM 421 O O . ILE A 1 69 ? 184.991 212.786 165.592 1.00 69.60 69 ILE A O 1
ATOM 426 N N . ALA A 1 70 ? 185.796 212.610 163.499 1.00 58.17 70 ALA A N 1
ATOM 427 C CA . ALA A 1 70 ? 185.108 211.346 163.261 1.00 59.32 70 ALA A CA 1
ATOM 428 C C . ALA A 1 70 ? 185.642 210.243 164.165 1.00 59.95 70 ALA A C 1
ATOM 429 O O . ALA A 1 70 ? 184.871 209.412 164.656 1.00 65.34 70 ALA A O 1
ATOM 431 N N . GLY A 1 71 ? 186.956 210.211 164.389 1.00 59.56 71 GLY A N 1
ATOM 432 C CA . GLY A 1 71 ? 187.511 209.227 165.303 1.00 57.35 71 GLY A CA 1
ATOM 433 C C . GLY A 1 71 ? 187.007 209.408 166.720 1.00 57.24 71 GLY A C 1
ATOM 434 O O . GLY A 1 71 ? 186.643 208.436 167.390 1.00 65.83 71 GLY A O 1
ATOM 435 N N . GLN A 1 72 ? 186.964 210.656 167.194 1.00 57.96 72 GLN A N 1
ATOM 436 C CA . GLN A 1 72 ? 186.425 210.907 168.528 1.00 61.35 72 GLN A CA 1
ATOM 437 C C . GLN A 1 72 ? 184.950 210.526 168.611 1.00 62.34 72 GLN A C 1
ATOM 438 O O . GLN A 1 72 ? 184.502 209.951 169.611 1.00 66.16 72 GLN A O 1
ATOM 444 N N . LEU A 1 73 ? 184.181 210.838 167.565 1.00 58.50 73 LEU A N 1
ATOM 445 C CA . LEU A 1 73 ? 182.764 210.492 167.557 1.00 51.96 73 LEU A CA 1
ATOM 446 C C . LEU A 1 73 ? 182.562 208.983 167.590 1.00 61.21 73 LEU A C 1
ATOM 447 O O . LEU A 1 73 ? 181.686 208.484 168.305 1.00 65.13 73 LEU A O 1
ATOM 452 N N . MET A 1 74 ? 183.357 208.239 166.819 1.00 70.21 74 MET A N 1
ATOM 453 C CA . MET A 1 74 ? 183.253 206.783 166.838 1.00 65.45 74 MET A CA 1
ATOM 454 C C . MET A 1 74 ? 183.645 206.224 168.198 1.00 63.18 74 MET A C 1
ATOM 455 O O . MET A 1 74 ? 183.025 205.272 168.690 1.00 65.45 74 MET A O 1
ATOM 460 N N . MET A 1 75 ? 184.675 206.800 168.821 1.00 64.65 75 MET A N 1
ATOM 461 C CA . MET A 1 75 ? 185.070 206.355 170.152 1.00 61.80 75 MET A CA 1
ATOM 462 C C . MET A 1 75 ? 183.950 206.584 171.159 1.00 62.82 75 MET A C 1
ATOM 463 O O . MET A 1 75 ? 183.717 205.751 172.041 1.00 61.23 75 MET A O 1
ATOM 468 N N . PHE A 1 76 ? 183.250 207.716 171.046 1.00 65.57 76 PHE A N 1
ATOM 469 C CA . PHE A 1 76 ? 182.100 207.962 171.912 1.00 61.55 76 PHE A CA 1
ATOM 470 C C . PHE A 1 76 ? 180.969 206.978 171.633 1.00 57.08 76 PHE A C 1
ATOM 471 O O . PHE A 1 76 ? 180.353 206.448 172.565 1.00 53.84 76 PHE A O 1
ATOM 479 N N . ILE A 1 77 ? 180.680 206.726 170.355 1.00 55.60 77 ILE A N 1
ATOM 480 C CA . ILE A 1 77 ? 179.554 205.873 169.983 1.00 51.75 77 ILE A CA 1
ATOM 481 C C . ILE A 1 77 ? 179.799 204.427 170.395 1.00 57.37 77 ILE A C 1
ATOM 482 O O . ILE A 1 77 ? 178.852 203.694 170.708 1.00 53.96 77 ILE A O 1
ATOM 487 N N . SER A 1 78 ? 181.062 203.999 170.441 1.00 67.03 78 SER A N 1
ATOM 488 C CA . SER A 1 78 ? 181.368 202.597 170.701 1.00 59.04 78 SER A CA 1
ATOM 489 C C . SER A 1 78 ? 180.937 202.136 172.088 1.00 55.94 78 SER A C 1
ATOM 490 O O . SER A 1 78 ? 180.932 200.927 172.342 1.00 59.65 78 SER A O 1
ATOM 493 N N . ILE A 1 79 ? 180.589 203.056 172.989 1.00 58.80 79 ILE A N 1
ATOM 494 C CA . ILE A 1 79 ? 180.179 202.660 174.332 1.00 56.70 79 ILE A CA 1
ATOM 495 C C . ILE A 1 79 ? 178.877 201.867 174.294 1.00 62.32 79 ILE A C 1
ATOM 496 O O . ILE A 1 79 ? 178.736 200.851 174.985 1.00 68.85 79 ILE A O 1
ATOM 501 N N . TYR A 1 80 ? 177.907 202.310 173.493 1.00 63.55 80 TYR A N 1
ATOM 502 C CA . TYR A 1 80 ? 176.570 201.732 173.518 1.00 54.28 80 TYR A CA 1
ATOM 503 C C . TYR A 1 80 ? 176.206 200.933 172.275 1.00 60.29 80 TYR A C 1
ATOM 504 O O . TYR A 1 80 ? 175.197 200.220 172.299 1.00 64.53 80 TYR A O 1
ATOM 513 N N . TYR A 1 81 ? 176.980 201.025 171.198 1.00 69.80 81 TYR A N 1
ATOM 514 C CA . TYR A 1 81 ? 176.695 200.269 169.985 1.00 64.54 81 TYR A CA 1
ATOM 515 C C . TYR A 1 81 ? 177.411 198.926 170.064 1.00 66.81 81 TYR A C 1
ATOM 516 O O . TYR A 1 81 ? 178.642 198.880 170.164 1.00 75.98 81 TYR A O 1
ATOM 525 N N . ALA A 1 82 ? 176.639 197.839 170.017 1.00 57.76 82 ALA A N 1
ATOM 526 C CA . ALA A 1 82 ? 177.201 196.510 170.254 1.00 60.46 82 ALA A CA 1
ATOM 527 C C . ALA A 1 82 ? 178.303 196.127 169.273 1.00 65.93 82 ALA A C 1
ATOM 528 O O . ALA A 1 82 ? 179.357 195.648 169.729 1.00 67.87 82 ALA A O 1
ATOM 530 N N . PRO A 1 83 ? 178.149 196.286 167.951 1.00 64.97 83 PRO A N 1
ATOM 531 C CA . PRO A 1 83 ? 179.260 195.902 167.058 1.00 63.50 83 PRO A CA 1
ATOM 532 C C . PRO A 1 83 ? 180.529 196.698 167.306 1.00 64.14 83 PRO A C 1
ATOM 533 O O . PRO A 1 83 ? 181.621 196.119 167.385 1.00 61.34 83 PRO A O 1
ATOM 537 N N . LEU A 1 84 ? 180.414 198.021 167.440 1.00 65.39 84 LEU A N 1
ATOM 538 C CA . LEU A 1 84 ? 181.590 198.840 167.713 1.00 60.78 84 LEU A CA 1
ATOM 539 C C . LEU A 1 84 ? 182.181 198.520 169.080 1.00 60.61 84 LEU A C 1
ATOM 540 O O . LEU A 1 84 ? 183.405 198.530 169.250 1.00 66.60 84 LEU A O 1
ATOM 545 N N . HIS A 1 85 ? 181.327 198.244 170.069 1.00 55.01 85 HIS A N 1
ATOM 546 C CA . HIS A 1 85 ? 181.825 197.888 171.393 1.00 53.62 85 HIS A CA 1
ATOM 547 C C . HIS A 1 85 ? 182.627 196.595 171.348 1.00 61.38 85 HIS A C 1
ATOM 548 O O . HIS A 1 85 ? 183.685 196.490 171.978 1.00 69.36 85 HIS A O 1
ATOM 555 N N . LEU A 1 86 ? 182.135 195.596 170.612 1.00 64.71 86 LEU A N 1
ATOM 556 C CA . LEU A 1 86 ? 182.894 194.359 170.457 1.00 66.41 86 LEU A CA 1
ATOM 557 C C . LEU A 1 86 ? 184.190 194.598 169.693 1.00 72.73 86 LEU A C 1
ATOM 558 O O . LEU A 1 86 ? 185.229 194.016 170.025 1.00 75.78 86 LEU A O 1
ATOM 563 N N . ALA A 1 87 ? 184.148 195.445 168.662 1.00 70.97 87 ALA A N 1
ATOM 564 C CA . ALA A 1 87 ? 185.345 195.701 167.869 1.00 69.88 87 ALA A CA 1
ATOM 565 C C . ALA A 1 87 ? 186.429 196.388 168.692 1.00 67.50 87 ALA A C 1
ATOM 566 O O . ALA A 1 87 ? 187.609 196.036 168.588 1.00 69.79 87 ALA A O 1
ATOM 568 N N . LEU A 1 88 ? 186.052 197.366 169.516 1.00 65.68 88 LEU A N 1
ATOM 569 C CA . LEU A 1 88 ? 187.010 198.175 170.259 1.00 66.34 88 LEU A CA 1
ATOM 570 C C . LEU A 1 88 ? 187.036 197.842 171.747 1.00 72.90 88 LEU A C 1
ATOM 571 O O . LEU A 1 88 ? 187.529 198.642 172.548 1.00 77.16 88 LEU A O 1
ATOM 576 N N . GLY A 1 89 ? 186.517 196.682 172.136 1.00 84.75 89 GLY A N 1
ATOM 577 C CA . GLY A 1 89 ? 186.487 196.306 173.536 1.00 83.13 89 GLY A CA 1
ATOM 578 C C . GLY A 1 89 ? 187.604 195.370 173.945 1.00 85.13 89 GLY A C 1
ATOM 579 O O . GLY A 1 89 ? 187.514 194.704 174.981 1.00 83.33 89 GLY A O 1
ATOM 580 N N . ARG A 1 90 ? 188.664 195.308 173.144 1.00 99.05 90 ARG A N 1
ATOM 581 C CA . ARG A 1 90 ? 189.772 194.396 173.405 1.00 98.80 90 ARG A CA 1
ATOM 582 C C . ARG A 1 90 ? 190.969 195.171 173.935 1.00 99.17 90 ARG A C 1
ATOM 583 O O . ARG A 1 90 ? 191.625 195.890 173.164 1.00 104.11 90 ARG A O 1
ATOM 591 N N . PRO A 1 91 ? 191.294 195.065 175.222 1.00 87.11 91 PRO A N 1
ATOM 592 C CA . PRO A 1 91 ? 192.458 195.788 175.754 1.00 88.00 91 PRO A CA 1
ATOM 593 C C . PRO A 1 91 ? 193.782 195.232 175.256 1.00 91.95 91 PRO A C 1
ATOM 594 O O . PRO A 1 91 ? 194.668 195.990 174.843 1.00 95.40 91 PRO A O 1
ATOM 598 N N . HIS A 1 92 ? 193.921 193.905 175.297 1.00 100.03 92 HIS A N 1
ATOM 599 C CA . HIS A 1 92 ? 195.193 193.275 174.955 1.00 100.48 92 HIS A CA 1
ATOM 600 C C . HIS A 1 92 ? 195.583 193.567 173.513 1.00 101.54 92 HIS A C 1
ATOM 601 O O . HIS A 1 92 ? 196.732 193.927 173.229 1.00 104.08 92 HIS A O 1
ATOM 608 N N . THR A 1 93 ? 194.633 193.426 172.587 1.00 92.01 93 THR A N 1
ATOM 609 C CA . THR A 1 93 ? 194.935 193.615 171.172 1.00 93.28 93 THR A CA 1
ATOM 610 C C . THR A 1 93 ? 195.379 195.045 170.889 1.00 95.15 93 THR A C 1
ATOM 611 O O . THR A 1 93 ? 196.394 195.272 170.219 1.00 100.43 93 THR A O 1
ATOM 615 N N . ILE A 1 94 ? 194.631 196.024 171.400 1.00 88.81 94 ILE A N 1
ATOM 616 C CA . ILE A 1 94 ? 194.959 197.425 171.149 1.00 88.88 94 ILE A CA 1
ATOM 617 C C . ILE A 1 94 ? 196.297 197.783 171.781 1.00 92.78 94 ILE A C 1
ATOM 618 O O . ILE A 1 94 ? 197.136 198.452 171.161 1.00 96.66 94 ILE A O 1
ATOM 623 N N . THR A 1 95 ? 196.520 197.345 173.023 1.00 102.34 95 THR A N 1
ATOM 624 C CA . THR A 1 95 ? 197.774 197.661 173.699 1.00 104.25 95 THR A CA 1
ATOM 625 C C . THR A 1 95 ? 198.964 197.045 172.975 1.00 104.01 95 THR A C 1
ATOM 626 O O . THR A 1 95 ? 200.023 197.674 172.862 1.00 104.26 95 THR A O 1
ATOM 630 N N . VAL A 1 96 ? 198.814 195.814 172.482 1.00 101.32 96 VAL A N 1
ATOM 631 C CA . VAL A 1 96 ? 199.899 195.178 171.743 1.00 98.76 96 VAL A CA 1
ATOM 632 C C . VAL A 1 96 ? 200.146 195.899 170.423 1.00 100.68 96 VAL A C 1
ATOM 633 O O . VAL A 1 96 ? 201.297 196.144 170.041 1.00 103.13 96 VAL A O 1
ATOM 637 N N . LEU A 1 97 ? 199.078 196.264 169.713 1.00 100.25 97 LEU A N 1
ATOM 638 C CA . LEU A 1 97 ? 199.210 196.837 168.380 1.00 99.40 97 LEU A CA 1
ATOM 639 C C . LEU A 1 97 ? 199.595 198.311 168.384 1.00 101.46 97 LEU A C 1
ATOM 640 O O . LEU A 1 97 ? 199.948 198.837 167.323 1.00 104.49 97 LEU A O 1
ATOM 645 N N . ALA A 1 98 ? 199.523 198.990 169.532 1.00 106.68 98 ALA A N 1
ATOM 646 C CA . ALA A 1 98 ? 199.828 200.419 169.562 1.00 107.74 98 ALA A CA 1
ATOM 647 C C . ALA A 1 98 ? 201.256 200.706 169.104 1.00 111.55 98 ALA A C 1
ATOM 648 O O . ALA A 1 98 ? 201.482 201.578 168.258 1.00 112.10 98 ALA A O 1
ATOM 650 N N . LEU A 1 99 ? 202.234 199.986 169.657 1.00 118.11 99 LEU A N 1
ATOM 651 C CA . LEU A 1 99 ? 203.636 200.287 169.367 1.00 116.33 99 LEU A CA 1
ATOM 652 C C . LEU A 1 99 ? 204.028 200.081 167.906 1.00 115.32 99 LEU A C 1
ATOM 653 O O . LEU A 1 99 ? 204.656 200.989 167.330 1.00 117.51 99 LEU A O 1
ATOM 658 N N . PRO A 1 100 ? 203.740 198.938 167.261 1.00 108.24 100 PRO A N 1
ATOM 659 C CA . PRO A 1 100 ? 204.194 198.776 165.866 1.00 108.38 100 PRO A CA 1
ATOM 660 C C . PRO A 1 100 ? 203.646 199.838 164.934 1.00 110.11 100 PRO A C 1
ATOM 661 O O . PRO A 1 100 ? 204.357 200.287 164.026 1.00 111.99 100 PRO A O 1
ATOM 665 N N . TYR A 1 101 ? 202.396 200.257 165.140 1.00 106.22 101 TYR A N 1
ATOM 666 C CA . TYR A 1 101 ? 201.826 201.320 164.321 1.00 105.98 101 TYR A CA 1
ATOM 667 C C . TYR A 1 101 ? 202.643 202.597 164.446 1.00 103.00 101 TYR A C 1
ATOM 668 O O . TYR A 1 101 ? 202.989 203.227 163.442 1.00 104.08 101 TYR A O 1
ATOM 677 N N . LEU A 1 102 ? 202.984 202.981 165.678 1.00 102.60 102 LEU A N 1
ATOM 678 C CA . LEU A 1 102 ? 203.752 204.202 165.888 1.00 105.27 102 LEU A CA 1
ATOM 679 C C . LEU A 1 102 ? 205.140 204.102 165.269 1.00 111.22 102 LEU A C 1
ATOM 680 O O . LEU A 1 102 ? 205.602 205.043 164.611 1.00 112.75 102 LEU A O 1
ATOM 685 N N . LEU A 1 103 ? 205.822 202.970 165.467 1.00 118.90 103 LEU A N 1
ATOM 686 C CA . LEU A 1 103 ? 207.177 202.833 164.939 1.00 114.67 103 LEU A CA 1
ATOM 687 C C . LEU A 1 103 ? 207.185 202.851 163.414 1.00 113.83 103 LEU A C 1
ATOM 688 O O . LEU A 1 103 ? 208.013 203.539 162.797 1.00 117.10 103 LEU A O 1
ATOM 693 N N . PHE A 1 104 ? 206.272 202.101 162.791 1.00 112.31 104 PHE A N 1
ATOM 694 C CA . PHE A 1 104 ? 206.166 202.111 161.337 1.00 112.23 104 PHE A CA 1
ATOM 695 C C . PHE A 1 104 ? 205.820 203.501 160.828 1.00 113.89 104 PHE A C 1
ATOM 696 O O . PHE A 1 104 ? 206.397 203.970 159.839 1.00 114.94 104 PHE A O 1
ATOM 704 N N . HIS A 1 105 ? 204.885 204.181 161.497 1.00 117.63 105 HIS A N 1
ATOM 705 C CA . HIS A 1 105 ? 204.456 205.491 161.032 1.00 117.32 105 HIS A CA 1
ATOM 706 C C . HIS A 1 105 ? 205.598 206.490 161.110 1.00 113.00 105 HIS A C 1
ATOM 707 O O . HIS A 1 105 ? 205.780 207.297 160.201 1.00 115.87 105 HIS A O 1
ATOM 714 N N . PHE A 1 106 ? 206.404 206.425 162.169 1.00 113.85 106 PHE A N 1
ATOM 715 C CA . PHE A 1 106 ? 207.606 207.251 162.242 1.00 117.63 106 PHE A CA 1
ATOM 716 C C . PHE A 1 106 ? 208.559 206.944 161.089 1.00 120.78 106 PHE A C 1
ATOM 717 O O . PHE A 1 106 ? 208.849 207.810 160.244 1.00 122.09 106 PHE A O 1
ATOM 725 N N . PHE A 1 107 ? 209.040 205.698 161.030 1.00 126.44 107 PHE A N 1
ATOM 726 C CA . PHE A 1 107 ? 210.107 205.347 160.100 1.00 122.51 107 PHE A CA 1
ATOM 727 C C . PHE A 1 107 ? 209.699 205.497 158.640 1.00 125.66 107 PHE A C 1
ATOM 728 O O . PHE A 1 107 ? 210.577 205.632 157.781 1.00 124.55 107 PHE A O 1
ATOM 736 N N . TRP A 1 108 ? 208.402 205.478 158.330 1.00 137.48 108 TRP A N 1
ATOM 737 C CA . TRP A 1 108 ? 207.957 205.650 156.951 1.00 136.01 108 TRP A CA 1
ATOM 738 C C . TRP A 1 108 ? 207.106 206.898 156.742 1.00 135.74 108 TRP A C 1
ATOM 739 O O . TRP A 1 108 ? 206.527 207.066 155.663 1.00 134.52 108 TRP A O 1
ATOM 750 N N . ASN A 1 109 ? 207.006 207.771 157.744 1.00 137.52 109 ASN A N 1
ATOM 751 C CA . ASN A 1 109 ? 206.717 209.174 157.505 1.00 137.55 109 ASN A CA 1
ATOM 752 C C . ASN A 1 109 ? 207.988 209.930 157.193 1.00 135.01 109 ASN A C 1
ATOM 753 O O . ASN A 1 109 ? 207.939 210.976 156.535 1.00 135.09 109 ASN A O 1
ATOM 758 N N . ASN A 1 110 ? 209.126 209.420 157.667 1.00 147.66 110 ASN A N 1
ATOM 759 C CA . ASN A 1 110 ? 210.399 209.893 157.138 1.00 151.71 110 ASN A CA 1
ATOM 760 C C . ASN A 1 110 ? 210.465 209.695 155.627 1.00 152.55 110 ASN A C 1
ATOM 761 O O . ASN A 1 110 ? 210.841 210.610 154.886 1.00 151.45 110 ASN A O 1
ATOM 766 N N . HIS A 1 111 ? 210.103 208.494 155.167 1.00 159.89 111 HIS A N 1
ATOM 767 C CA . HIS A 1 111 ? 210.113 208.056 153.760 1.00 160.10 111 HIS A CA 1
ATOM 768 C C . HIS A 1 111 ? 210.383 209.123 152.700 1.00 159.36 111 HIS A C 1
ATOM 769 O O . HIS A 1 111 ? 210.628 208.805 151.536 1.00 156.56 111 HIS A O 1
ATOM 776 N N . GLU A 1 124 ? 195.430 210.478 139.868 1.00 146.23 124 GLU A N 1
ATOM 777 C CA . GLU A 1 124 ? 195.485 210.415 141.323 1.00 148.49 124 GLU A CA 1
ATOM 778 C C . GLU A 1 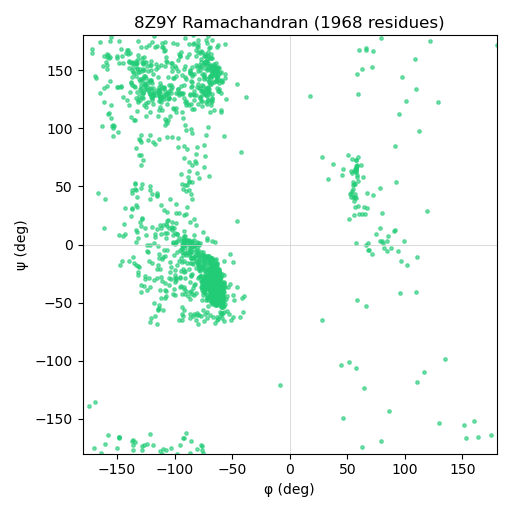124 ? 195.442 211.814 141.924 1.00 149.65 124 GLU A C 1
ATOM 779 O O . GLU A 1 124 ? 194.734 212.055 142.903 1.00 147.92 124 GLU A O 1
ATOM 785 N N . MET A 1 125 ? 196.181 212.735 141.299 1.00 148.22 125 MET A N 1
ATOM 786 C CA . MET A 1 125 ? 196.345 214.100 141.789 1.00 147.71 125 MET A CA 1
ATOM 787 C C . MET A 1 125 ? 196.608 214.124 143.290 1.00 148.38 125 MET A C 1
ATOM 788 O O . MET A 1 125 ? 197.718 213.818 143.736 1.00 146.21 125 MET A O 1
ATOM 793 N N . ARG A 1 126 ? 195.593 214.487 144.077 1.00 145.20 126 ARG A N 1
ATOM 794 C CA . ARG A 1 126 ? 195.717 214.518 145.526 1.00 144.44 126 ARG A CA 1
ATOM 795 C C . ARG A 1 126 ? 194.546 213.869 146.249 1.00 143.74 126 ARG A C 1
ATOM 796 O O . ARG A 1 126 ? 194.526 213.877 147.485 1.00 144.09 126 ARG A O 1
ATOM 804 N N . ASN A 1 127 ? 193.569 213.318 145.524 1.00 132.49 127 ASN A N 1
ATOM 805 C CA . ASN A 1 127 ? 192.419 212.699 146.176 1.00 132.71 127 ASN A CA 1
ATOM 806 C C . ASN A 1 127 ? 192.840 211.503 147.020 1.00 134.11 127 ASN A C 1
ATOM 807 O O . ASN A 1 127 ? 192.370 211.335 148.154 1.00 134.38 127 ASN A O 1
ATOM 812 N N . LEU A 1 128 ? 193.731 210.664 146.486 1.00 133.65 128 LEU A N 1
ATOM 813 C CA . LEU A 1 128 ? 194.202 209.508 147.238 1.00 134.08 128 LEU A CA 1
ATOM 814 C C . LEU A 1 128 ? 194.921 209.937 148.509 1.00 135.74 128 LEU A C 1
ATOM 815 O O . LEU A 1 128 ? 194.732 209.335 149.571 1.00 137.29 128 LEU A O 1
ATOM 820 N N . ARG A 1 129 ? 195.744 210.985 148.423 1.00 125.57 129 ARG A N 1
ATOM 821 C CA . ARG A 1 129 ? 196.432 211.483 149.609 1.00 125.89 129 ARG A CA 1
ATOM 822 C C . ARG A 1 129 ? 195.445 212.030 150.633 1.00 125.29 129 ARG A C 1
ATOM 823 O O . ARG A 1 129 ? 195.628 211.847 151.842 1.00 127.47 129 ARG A O 1
ATOM 831 N N . ILE A 1 130 ? 194.399 212.718 150.168 1.00 116.04 130 ILE A N 1
ATOM 832 C CA . ILE A 1 130 ? 193.396 213.258 151.082 1.00 115.41 130 ILE A CA 1
ATOM 833 C C . ILE A 1 130 ? 192.688 212.127 151.818 1.00 116.34 130 ILE A C 1
ATOM 834 O O . ILE A 1 130 ? 192.516 212.167 153.045 1.00 119.20 130 ILE A O 1
ATOM 839 N N . GLN A 1 131 ? 192.277 211.093 151.080 1.00 115.27 131 GLN A N 1
ATOM 840 C CA . GLN A 1 131 ? 191.638 209.948 151.720 1.00 119.13 131 GLN A CA 1
ATOM 841 C C . GLN A 1 131 ? 192.591 209.259 152.688 1.00 117.02 131 GLN A C 1
ATOM 842 O O . GLN A 1 131 ? 192.183 208.835 153.775 1.00 117.43 131 GLN A O 1
ATOM 848 N N . CYS A 1 132 ? 193.867 209.142 152.312 1.00 108.83 132 CYS A N 1
ATOM 849 C CA . CYS A 1 132 ? 194.840 208.492 153.181 1.00 110.57 132 CYS A CA 1
ATOM 850 C C . CYS A 1 132 ? 195.023 209.258 154.484 1.00 110.01 132 CYS A C 1
ATOM 851 O O . CYS A 1 132 ? 195.066 208.657 155.563 1.00 111.14 132 CYS A O 1
ATOM 854 N N . VAL A 1 133 ? 195.130 210.587 154.409 1.00 101.09 133 VAL A N 1
ATOM 855 C CA . VAL A 1 133 ? 195.334 211.369 155.625 1.00 99.55 133 VAL A CA 1
ATOM 856 C C . VAL A 1 133 ? 194.081 211.345 156.495 1.00 98.70 133 VAL A C 1
ATOM 857 O O . VAL A 1 133 ? 194.168 211.260 157.728 1.00 97.50 133 VAL A O 1
ATOM 861 N N . PHE A 1 134 ? 192.896 211.389 155.874 1.00 87.44 134 PHE A N 1
ATOM 862 C CA . PHE A 1 134 ? 191.661 211.291 156.645 1.00 83.75 134 PHE A CA 1
ATOM 863 C C . PHE A 1 134 ? 191.575 209.950 157.362 1.00 86.12 134 PHE A C 1
ATOM 864 O O . PHE A 1 134 ? 191.237 209.885 158.551 1.00 89.68 134 PHE A O 1
ATOM 872 N N . LEU A 1 135 ? 191.896 208.864 156.653 1.00 85.74 135 LEU A N 1
ATOM 873 C CA . LEU A 1 135 ? 191.842 207.538 157.256 1.00 82.71 135 LEU A CA 1
ATOM 874 C C . LEU A 1 135 ? 192.866 207.398 158.373 1.00 84.82 135 LEU A C 1
ATOM 875 O O . LEU A 1 135 ? 192.579 206.794 159.412 1.00 87.73 135 LEU A O 1
ATOM 880 N N . ASN A 1 136 ? 194.069 207.938 158.175 1.00 88.48 136 ASN A N 1
ATOM 881 C CA . ASN A 1 136 ? 195.095 207.864 159.210 1.00 88.20 136 ASN A CA 1
ATOM 882 C C . ASN A 1 136 ? 194.661 208.607 160.466 1.00 89.70 136 ASN A C 1
ATOM 883 O O . ASN A 1 136 ? 194.816 208.104 161.586 1.00 92.46 136 ASN A O 1
ATOM 888 N N . ASN A 1 137 ? 194.110 209.812 160.297 1.00 79.77 137 ASN A N 1
ATOM 889 C CA . ASN A 1 137 ? 193.655 210.574 161.455 1.00 77.26 137 ASN A CA 1
ATOM 890 C C . ASN A 1 137 ? 192.498 209.875 162.157 1.00 78.49 137 ASN A C 1
ATOM 891 O O . ASN A 1 137 ? 192.415 209.889 163.390 1.00 77.15 137 ASN A O 1
ATOM 896 N N . LEU A 1 138 ? 191.591 209.263 161.391 1.00 74.18 138 LEU A N 1
ATOM 897 C CA . LEU A 1 138 ? 190.499 208.513 162.004 1.00 69.17 138 LEU A CA 1
ATOM 898 C C . LEU A 1 138 ? 191.021 207.313 162.786 1.00 72.56 138 LEU A C 1
ATOM 899 O O . LEU A 1 138 ? 190.562 207.042 163.902 1.00 76.38 138 LEU A O 1
ATOM 904 N N . ILE A 1 139 ? 191.979 206.581 162.215 1.00 78.23 139 ILE A N 1
ATOM 905 C CA . ILE A 1 139 ? 192.470 205.360 162.846 1.00 73.67 139 ILE A CA 1
ATOM 906 C C . ILE A 1 139 ? 193.260 205.681 164.109 1.00 76.73 139 ILE A C 1
ATOM 907 O O . ILE A 1 139 ? 193.173 204.959 165.109 1.00 83.76 139 ILE A O 1
ATOM 912 N N . PHE A 1 140 ? 194.037 206.769 164.090 1.00 76.19 140 PHE A N 1
ATOM 913 C CA . PHE A 1 140 ? 194.891 207.079 165.234 1.00 76.25 140 PHE A CA 1
ATOM 914 C C . PHE A 1 140 ? 194.087 207.302 166.509 1.00 77.24 140 PHE A C 1
ATOM 915 O O . PHE A 1 140 ? 194.591 207.055 167.610 1.00 79.54 140 PHE A O 1
ATOM 923 N N . GLN A 1 141 ? 192.842 207.765 166.387 1.00 71.76 141 GLN A N 1
ATOM 924 C CA . GLN A 1 141 ? 192.031 208.069 167.560 1.00 71.15 141 GLN A CA 1
ATOM 925 C C . GLN A 1 141 ? 191.505 206.829 168.269 1.00 74.34 141 GLN A C 1
ATOM 926 O O . GLN A 1 141 ? 191.024 206.945 169.400 1.00 75.09 141 GLN A O 1
ATOM 932 N N . LEU A 1 142 ? 191.582 205.657 167.646 1.00 78.76 142 LEU A N 1
ATOM 933 C CA . LEU A 1 142 ? 190.988 204.446 168.196 1.00 75.97 142 LEU A CA 1
ATOM 934 C C . LEU A 1 142 ? 191.945 203.644 169.069 1.00 75.70 142 LEU A C 1
ATOM 935 O O . LEU A 1 142 ? 191.572 202.562 169.532 1.00 78.22 142 LEU A O 1
ATOM 940 N N . PHE A 1 143 ? 193.155 204.139 169.308 1.00 94.16 143 PHE A N 1
ATOM 941 C CA . PHE A 1 143 ? 194.159 203.388 170.050 1.00 96.92 143 PHE A CA 1
ATOM 942 C C . PHE A 1 143 ? 194.130 203.655 171.550 1.00 97.67 143 PHE A C 1
ATOM 943 O O . PHE A 1 143 ? 194.938 203.069 172.278 1.00 98.54 143 PHE A O 1
ATOM 951 N N . ASN A 1 144 ? 193.229 204.517 172.024 1.00 88.90 144 ASN A N 1
ATOM 952 C CA . ASN A 1 144 ? 193.079 204.814 173.450 1.00 87.51 144 ASN A CA 1
ATOM 953 C C . ASN A 1 144 ? 194.392 205.331 174.044 1.00 87.94 144 ASN A C 1
ATOM 954 O O . ASN A 1 144 ? 195.002 204.714 174.920 1.00 86.42 144 ASN A O 1
ATOM 959 N N . HIS A 1 145 ? 194.820 206.484 173.541 1.00 84.70 145 HIS A N 1
ATOM 960 C CA . HIS A 1 145 ? 196.073 207.078 173.976 1.00 84.89 145 HIS A CA 1
ATOM 961 C C . HIS A 1 145 ? 195.942 207.661 175.381 1.00 87.47 145 HIS A C 1
ATOM 962 O O . HIS A 1 145 ? 194.842 207.868 175.900 1.00 90.28 145 HIS A O 1
ATOM 969 N N . PHE A 1 146 ? 197.090 207.925 175.998 1.00 85.10 146 PHE A N 1
ATOM 970 C CA . PHE A 1 146 ? 197.109 208.565 177.301 1.00 85.99 146 PHE A CA 1
ATOM 971 C C . PHE A 1 146 ? 196.954 210.077 177.149 1.00 83.89 146 PHE A C 1
ATOM 972 O O . PHE A 1 146 ? 197.067 210.637 176.056 1.00 84.68 146 PHE A O 1
ATOM 980 N N . ILE A 1 147 ? 196.689 210.742 178.270 1.00 76.99 147 ILE A N 1
ATOM 981 C CA . ILE A 1 147 ? 196.349 212.159 178.280 1.00 73.54 147 ILE A CA 1
ATOM 982 C C . ILE A 1 147 ? 197.143 212.858 179.374 1.00 78.17 147 ILE A C 1
ATOM 983 O O . ILE A 1 147 ? 197.254 212.350 180.496 1.00 81.64 147 ILE A O 1
ATOM 988 N N . LEU A 1 148 ? 197.698 214.025 179.045 1.00 75.99 148 LEU A N 1
ATOM 989 C CA . LEU A 1 148 ? 198.425 214.920 179.934 1.00 72.35 148 LEU A CA 1
ATOM 990 C C . LEU A 1 148 ? 197.510 216.026 180.446 1.00 75.00 148 LEU A C 1
ATOM 991 O O . LEU A 1 148 ? 196.777 216.637 179.661 1.00 77.08 148 LEU A O 1
ATOM 996 N N . PRO A 1 149 ? 197.525 216.311 181.753 1.00 66.29 149 PRO A N 1
ATOM 997 C CA . PRO A 1 149 ? 198.326 215.668 182.804 1.00 67.18 149 PRO A CA 1
ATOM 998 C C . PRO A 1 149 ? 197.727 214.340 183.254 1.00 66.06 149 PRO A C 1
ATOM 999 O O . PRO A 1 149 ? 198.443 213.442 183.688 1.00 66.61 149 PRO A O 1
ATOM 1003 N N . SER A 1 150 ? 196.408 214.195 183.159 1.00 66.61 150 SER A N 1
ATOM 1004 C CA . SER A 1 150 ? 195.740 212.952 183.513 1.00 63.31 150 SER A CA 1
ATOM 1005 C C . SER A 1 150 ? 194.393 212.914 182.809 1.00 64.85 150 SER A C 1
ATOM 1006 O O . SER A 1 150 ? 193.885 213.938 182.347 1.00 70.33 150 SER A O 1
ATOM 1009 N N . SER A 1 151 ? 193.820 211.714 182.734 1.00 62.78 151 SER A N 1
ATOM 1010 C CA . SER A 1 151 ? 192.554 211.493 182.053 1.00 69.69 151 SER A CA 1
ATOM 1011 C C . SER A 1 151 ? 191.359 211.518 183.000 1.00 73.57 151 SER A C 1
ATOM 1012 O O . SER A 1 151 ? 190.343 210.876 182.714 1.00 74.62 151 SER A O 1
ATOM 1015 N N . MET A 1 152 ? 191.461 212.237 184.119 1.00 63.35 152 MET A N 1
ATOM 1016 C CA . MET A 1 152 ? 190.354 212.293 185.069 1.00 60.88 152 MET A CA 1
ATOM 1017 C C . MET A 1 152 ? 189.125 212.954 184.459 1.00 63.54 152 MET A C 1
ATOM 1018 O O . MET A 1 152 ? 187.994 212.487 184.654 1.00 64.15 152 MET A O 1
ATOM 1023 N N . LEU A 1 153 ? 189.325 214.061 183.739 1.00 55.71 153 LEU A N 1
ATOM 1024 C CA . LEU A 1 153 ? 188.197 214.812 183.200 1.00 63.60 153 LEU A CA 1
ATOM 1025 C C . LEU A 1 153 ? 187.405 213.987 182.197 1.00 61.35 153 LEU A C 1
ATOM 1026 O O . LEU A 1 153 ? 186.194 214.184 182.049 1.00 61.78 153 LEU A O 1
ATOM 1031 N N . ALA A 1 154 ? 188.066 213.061 181.501 1.00 45.06 154 ALA A N 1
ATOM 1032 C CA . ALA A 1 154 ? 187.348 212.160 180.608 1.00 45.90 154 ALA A CA 1
ATOM 1033 C C . ALA A 1 154 ? 186.486 211.179 181.391 1.00 52.69 154 ALA A C 1
ATOM 1034 O O . ALA A 1 154 ? 185.373 210.847 180.966 1.00 62.88 154 ALA A O 1
ATOM 1036 N N . ARG A 1 155 ? 186.980 210.703 182.536 1.00 50.63 155 ARG A N 1
ATOM 1037 C CA . ARG A 1 155 ? 186.246 209.722 183.326 1.00 55.98 155 ARG A CA 1
ATOM 1038 C C . ARG A 1 155 ? 185.140 210.349 184.163 1.00 57.43 155 ARG A C 1
ATOM 1039 O O . ARG A 1 155 ? 184.232 209.634 184.607 1.00 59.69 155 ARG A O 1
ATOM 1047 N N . LEU A 1 156 ? 185.188 211.664 184.383 1.00 50.92 156 LEU A N 1
ATOM 1048 C CA . LEU A 1 156 ? 184.049 212.347 184.990 1.00 48.55 156 LEU A CA 1
ATOM 1049 C C . LEU A 1 156 ? 182.801 212.182 184.132 1.00 50.95 156 LEU A C 1
ATOM 1050 O O . LEU A 1 156 ? 181.688 212.005 184.652 1.00 53.46 156 LEU A O 1
ATOM 1055 N N . VAL A 1 157 ? 182.971 212.234 182.809 1.00 44.30 157 VAL A N 1
ATOM 1056 C CA . VAL A 1 157 ? 181.852 212.036 181.897 1.00 40.71 157 VAL A CA 1
ATOM 1057 C C . VAL A 1 157 ? 181.277 210.637 182.049 1.00 48.80 157 VAL A C 1
ATOM 1058 O O . VAL A 1 157 ? 180.058 210.458 182.004 1.00 61.16 157 VAL A O 1
ATOM 1062 N N . ASN A 1 158 ? 182.129 209.626 182.231 1.00 45.70 158 ASN A N 1
ATOM 1063 C CA . ASN A 1 158 ? 181.626 208.274 182.464 1.00 52.42 158 ASN A CA 1
ATOM 1064 C C . ASN A 1 158 ? 180.891 208.177 183.795 1.00 57.67 158 ASN A C 1
ATOM 1065 O O . ASN A 1 158 ? 179.851 207.509 183.895 1.00 65.99 158 ASN A O 1
ATOM 1070 N N . ILE A 1 159 ? 181.425 208.830 184.830 1.00 51.97 159 ILE A N 1
ATOM 1071 C CA . ILE A 1 159 ? 180.765 208.827 186.134 1.00 43.29 159 ILE A CA 1
ATOM 1072 C C . ILE A 1 159 ? 179.355 209.386 186.015 1.00 41.59 159 ILE A C 1
ATOM 1073 O O . ILE A 1 159 ? 178.397 208.815 186.550 1.00 45.83 159 ILE A O 1
ATOM 1078 N N . TYR A 1 160 ? 179.202 210.504 185.307 1.00 47.39 160 TYR A N 1
ATOM 1079 C CA . TYR A 1 160 ? 177.872 211.080 185.147 1.00 44.95 160 TYR A CA 1
ATOM 1080 C C . TYR A 1 160 ? 177.029 210.356 184.104 1.00 50.55 160 TYR A C 1
ATOM 1081 O O . TYR A 1 160 ? 175.803 210.499 184.111 1.00 57.46 160 TYR A O 1
ATOM 1090 N N . MET A 1 161 ? 177.655 209.588 183.210 1.00 57.71 161 MET A N 1
ATOM 1091 C CA . MET A 1 161 ? 176.904 208.705 182.327 1.00 46.75 161 MET A CA 1
ATOM 1092 C C . MET A 1 161 ? 176.227 207.596 183.114 1.00 57.03 161 MET A C 1
ATOM 1093 O O . MET A 1 161 ? 175.096 207.207 182.804 1.00 62.79 161 MET A O 1
ATOM 1098 N N . PHE A 1 162 ? 176.918 207.067 184.126 1.00 53.87 162 PHE A N 1
ATOM 1099 C CA . PHE A 1 162 ? 176.406 205.898 184.837 1.00 47.84 162 PHE A CA 1
ATOM 1100 C C . PHE A 1 162 ? 175.062 206.176 185.501 1.00 55.71 162 PHE A C 1
ATOM 1101 O O . PHE A 1 162 ? 174.145 205.351 185.424 1.00 63.84 162 PHE A O 1
ATOM 1109 N N . ARG A 1 163 ? 174.920 207.326 186.158 1.00 49.56 163 ARG A N 1
ATOM 1110 C CA . ARG A 1 163 ? 173.739 207.594 186.968 1.00 54.22 163 ARG A CA 1
ATOM 1111 C C . ARG A 1 163 ? 172.714 208.491 186.287 1.00 54.33 163 ARG A C 1
ATOM 1112 O O . ARG A 1 163 ? 171.697 208.817 186.905 1.00 59.03 163 ARG A O 1
ATOM 1120 N N . CYS A 1 164 ? 172.944 208.896 185.042 1.00 60.21 164 CYS A N 1
ATOM 1121 C CA . CYS A 1 164 ? 171.943 209.678 184.334 1.00 62.32 164 CYS A CA 1
ATOM 1122 C C . CYS A 1 164 ? 170.841 208.767 183.794 1.00 68.16 164 CYS A C 1
ATOM 1123 O O . CYS A 1 164 ? 170.979 207.543 183.735 1.00 69.20 164 CYS A O 1
ATOM 1126 N N . ASN A 1 165 ? 169.729 209.384 183.394 1.00 72.22 165 ASN A N 1
ATOM 1127 C CA . ASN A 1 165 ? 168.553 208.632 182.965 1.00 71.43 165 ASN A CA 1
ATOM 1128 C C . ASN A 1 165 ? 168.528 208.416 181.453 1.00 76.05 165 ASN A C 1
ATOM 1129 O O . ASN A 1 165 ? 168.514 207.274 180.984 1.00 76.32 165 ASN A O 1
ATOM 1134 N N . ASN A 1 166 ? 168.517 209.500 180.680 1.00 73.59 166 ASN A N 1
ATOM 1135 C CA . ASN A 1 166 ? 168.483 209.415 179.221 1.00 72.14 166 ASN A CA 1
ATOM 1136 C C . ASN A 1 166 ? 169.922 209.409 178.721 1.00 74.48 166 ASN A C 1
ATOM 1137 O O . ASN A 1 166 ? 170.583 210.449 178.678 1.00 78.92 166 ASN A O 1
ATOM 1142 N N . LYS A 1 167 ? 170.410 208.228 178.337 1.00 56.65 167 LYS A N 1
ATOM 1143 C CA . LYS A 1 167 ? 171.830 208.064 178.043 1.00 61.37 167 LYS A CA 1
ATOM 1144 C C . LYS A 1 167 ? 172.223 208.679 176.703 1.00 65.60 167 LYS A C 1
ATOM 1145 O O . LYS A 1 167 ? 173.272 209.327 176.605 1.00 69.26 167 LYS A O 1
ATOM 1151 N N . MET A 1 168 ? 171.412 208.481 175.661 1.00 62.73 168 MET A N 1
ATOM 1152 C CA . MET A 1 168 ? 171.751 209.030 174.350 1.00 65.54 168 MET A CA 1
ATOM 1153 C C . MET A 1 168 ? 171.793 210.551 174.372 1.00 65.84 168 MET A C 1
ATOM 1154 O O . MET A 1 168 ? 172.702 211.163 173.795 1.00 72.86 168 MET A O 1
ATOM 1159 N N . LEU A 1 169 ? 170.816 211.180 175.026 1.00 51.09 169 LEU A N 1
ATOM 1160 C CA . LEU A 1 169 ? 170.817 212.634 175.121 1.00 47.31 169 LEU A CA 1
ATOM 1161 C C . LEU A 1 169 ? 172.060 213.128 175.846 1.00 53.51 169 LEU A C 1
ATOM 1162 O O . LEU A 1 169 ? 172.694 214.099 175.417 1.00 66.49 169 LEU A O 1
ATOM 1167 N N . PHE A 1 170 ? 172.434 212.457 176.938 1.00 46.69 170 PHE A N 1
ATOM 1168 C CA . PHE A 1 170 ? 173.623 212.855 177.683 1.00 48.86 170 PHE A CA 1
ATOM 1169 C C . PHE A 1 170 ? 174.883 212.710 176.838 1.00 54.08 170 PHE A C 1
ATOM 1170 O O . PHE A 1 170 ? 175.755 213.586 176.858 1.00 60.70 170 PHE A O 1
ATOM 1178 N N . VAL A 1 171 ? 174.999 211.608 176.093 1.00 55.05 171 VAL A N 1
ATOM 1179 C CA . VAL A 1 171 ? 176.195 211.385 175.285 1.00 50.86 171 VAL A CA 1
ATOM 1180 C C . VAL A 1 171 ? 176.300 212.424 174.177 1.00 53.12 171 VAL A C 1
ATOM 1181 O O . VAL A 1 171 ? 177.377 212.988 173.934 1.00 66.75 171 VAL A O 1
ATOM 1185 N N . THR A 1 172 ? 175.189 212.697 173.485 1.00 48.17 172 THR A N 1
ATOM 1186 C CA . THR A 1 172 ? 175.216 213.714 172.440 1.00 49.83 172 THR A CA 1
ATOM 1187 C C . THR A 1 172 ? 175.541 215.085 173.017 1.00 55.96 172 THR A C 1
ATOM 1188 O O . THR A 1 172 ? 176.308 215.849 172.420 1.00 62.65 172 THR A O 1
ATOM 1192 N N . SER A 1 173 ? 174.973 215.414 174.180 1.00 44.75 173 SER A N 1
ATOM 1193 C CA . SER A 1 173 ? 175.261 216.700 174.803 1.00 42.64 173 SER A CA 1
ATOM 1194 C C . SER A 1 173 ? 176.734 216.816 175.175 1.00 45.78 173 SER A C 1
ATOM 1195 O O . SER A 1 173 ? 177.350 217.867 174.971 1.00 64.71 173 SER A O 1
ATOM 1198 N N . SER A 1 174 ? 177.315 215.747 175.724 1.00 42.89 174 SER A N 1
ATOM 1199 C CA . SER A 1 174 ? 178.727 215.782 176.091 1.00 48.18 174 SER A CA 1
ATOM 1200 C C . SER A 1 174 ? 179.613 215.944 174.864 1.00 51.91 174 SER A C 1
ATOM 1201 O O . SER A 1 174 ? 180.579 216.719 174.882 1.00 62.58 174 SER A O 1
ATOM 1204 N N . PHE A 1 175 ? 179.303 215.220 173.785 1.00 53.37 175 PHE A N 1
ATOM 1205 C CA . PHE A 1 175 ? 180.093 215.357 172.565 1.00 53.86 175 PHE A CA 1
ATOM 1206 C C . PHE A 1 175 ? 179.978 216.764 171.991 1.00 58.61 175 PHE A C 1
ATOM 1207 O O . PHE A 1 175 ? 180.976 217.345 171.546 1.00 61.43 175 PHE A O 1
ATOM 1215 N N . VAL A 1 176 ? 178.768 217.330 171.994 1.00 52.93 176 VAL A N 1
ATOM 1216 C CA . VAL A 1 176 ? 178.577 218.687 171.490 1.00 47.76 176 VAL A CA 1
ATOM 1217 C C . VAL A 1 176 ? 179.354 219.685 172.337 1.00 45.37 176 VAL A C 1
ATOM 1218 O O . VAL A 1 176 ? 179.967 220.620 171.811 1.00 59.28 176 VAL A O 1
ATOM 1222 N N . GLY A 1 177 ? 179.338 219.510 173.659 1.00 46.95 177 GLY A N 1
ATOM 1223 C CA . GLY A 1 177 ? 180.095 220.404 174.521 1.00 47.27 177 GLY A CA 1
ATOM 1224 C C . GLY A 1 177 ? 181.589 220.324 174.279 1.00 57.74 177 GLY A C 1
ATOM 1225 O O . GLY A 1 177 ? 182.278 221.349 174.238 1.00 67.60 177 GLY A O 1
ATOM 1226 N N . TRP A 1 178 ? 182.113 219.106 174.118 1.00 61.22 178 TRP A N 1
ATOM 1227 C CA . TRP A 1 178 ? 183.533 218.954 173.818 1.00 55.67 178 TRP A CA 1
ATOM 1228 C C . TRP A 1 178 ? 183.886 219.610 172.489 1.00 56.64 178 TRP A C 1
ATOM 1229 O O . TRP A 1 178 ? 184.909 220.297 172.377 1.00 61.00 178 TRP A O 1
ATOM 1240 N N . LEU A 1 179 ? 183.043 219.413 171.471 1.00 62.70 179 LEU A N 1
ATOM 1241 C CA . LEU A 1 179 ? 183.283 220.038 170.175 1.00 64.89 179 LEU A CA 1
ATOM 1242 C C . LEU A 1 179 ? 183.260 221.557 170.281 1.00 62.46 179 LEU A C 1
ATOM 1243 O O . LEU A 1 179 ? 184.096 222.242 169.681 1.00 68.09 179 LEU A O 1
ATOM 1248 N N . ILE A 1 180 ? 182.303 222.099 171.037 1.00 60.04 180 ILE A N 1
ATOM 1249 C CA . ILE A 1 180 ? 182.200 223.546 171.196 1.00 56.19 180 ILE A CA 1
ATOM 1250 C C . ILE A 1 180 ? 183.440 224.094 171.883 1.00 60.99 180 ILE A C 1
ATOM 1251 O O . ILE A 1 180 ? 184.000 225.111 171.461 1.00 74.84 180 ILE A O 1
ATOM 1256 N N . GLY A 1 181 ? 183.892 223.431 172.948 1.00 70.47 181 GLY A N 1
ATOM 1257 C CA . GLY A 1 181 ? 185.092 223.888 173.631 1.00 73.99 181 GLY A CA 1
ATOM 1258 C C . GLY A 1 181 ? 186.323 223.835 172.747 1.00 72.71 181 GLY A C 1
ATOM 1259 O O . GLY A 1 181 ? 187.148 224.754 172.756 1.00 71.57 181 GLY A O 1
ATOM 1260 N N . HIS A 1 182 ? 186.465 222.755 171.975 1.00 83.36 182 HIS A N 1
ATOM 1261 C CA . HIS A 1 182 ? 187.607 222.625 171.075 1.00 81.46 182 HIS A CA 1
ATOM 1262 C C . HIS A 1 182 ? 187.599 223.723 170.015 1.00 83.01 182 HIS A C 1
ATOM 1263 O O . HIS A 1 182 ? 188.618 224.389 169.776 1.00 89.26 182 HIS A O 1
ATOM 1270 N N . ILE A 1 183 ? 186.440 223.951 169.393 1.00 88.23 183 ILE A N 1
ATOM 1271 C CA . ILE A 1 183 ? 186.327 225.011 168.397 1.00 89.82 183 ILE A CA 1
ATOM 1272 C C . ILE A 1 183 ? 186.651 226.360 169.024 1.00 92.48 183 ILE A C 1
ATOM 1273 O O . ILE A 1 183 ? 187.390 227.169 168.448 1.00 97.44 183 ILE A O 1
ATOM 1278 N N . LEU A 1 184 ? 186.121 226.613 170.223 1.00 94.36 184 LEU A N 1
ATOM 1279 C CA . LEU A 1 184 ? 186.313 227.904 170.870 1.00 89.91 184 LEU A CA 1
ATOM 1280 C C . LEU A 1 184 ? 187.781 228.159 171.179 1.00 96.40 184 LEU A C 1
ATOM 1281 O O . LEU A 1 184 ? 188.298 229.250 170.907 1.00 100.38 184 LEU A O 1
ATOM 1286 N N . PHE A 1 185 ? 188.479 227.172 171.753 1.00 114.57 185 PHE A N 1
ATOM 1287 C CA . PHE A 1 185 ? 189.849 227.467 172.157 1.00 114.85 185 PHE A CA 1
ATOM 1288 C C . PHE A 1 185 ? 190.754 227.561 170.936 1.00 115.55 185 PHE A C 1
ATOM 1289 O O . PHE A 1 185 ? 191.664 228.397 170.906 1.00 116.35 185 PHE A O 1
ATOM 1297 N N . MET A 1 186 ? 190.506 226.744 169.902 1.00 118.32 186 MET A N 1
ATOM 1298 C CA . MET A 1 186 ? 191.280 226.902 168.673 1.00 116.36 186 MET A CA 1
ATOM 1299 C C . MET A 1 186 ? 191.071 228.284 168.067 1.00 119.40 186 MET A C 1
ATOM 1300 O O . MET A 1 186 ? 192.036 228.959 167.687 1.00 121.53 186 MET A O 1
ATOM 1305 N N . LYS A 1 187 ? 189.814 228.731 167.984 1.00 130.01 187 LYS A N 1
ATOM 1306 C CA . LYS A 1 187 ? 189.526 230.035 167.397 1.00 129.05 187 LYS A CA 1
ATOM 1307 C C . LYS A 1 187 ? 190.190 231.155 168.187 1.00 130.87 187 LYS A C 1
ATOM 1308 O O . LYS A 1 187 ? 190.811 232.057 167.610 1.00 133.97 187 LYS A O 1
ATOM 1314 N N . TRP A 1 188 ? 190.076 231.109 169.516 1.00 136.25 188 TRP A N 1
ATOM 1315 C CA . TRP A 1 188 ? 190.615 232.191 170.332 1.00 136.68 188 TRP A CA 1
ATOM 1316 C C . TRP A 1 188 ? 192.139 232.207 170.302 1.00 137.55 188 TRP A C 1
ATOM 1317 O O . TRP A 1 188 ? 192.749 233.279 170.203 1.00 138.38 188 TRP A O 1
ATOM 1328 N N . VAL A 1 189 ? 192.772 231.032 170.367 1.00 148.48 189 VAL A N 1
ATOM 1329 C CA . VAL A 1 189 ? 194.228 230.972 170.282 1.00 149.30 189 VAL A CA 1
ATOM 1330 C C . VAL A 1 189 ? 194.702 231.489 168.931 1.00 151.05 189 VAL A C 1
ATOM 1331 O O . VAL A 1 189 ? 195.659 232.270 168.852 1.00 153.34 189 VAL A O 1
ATOM 1335 N N . GLY A 1 190 ? 194.036 231.078 167.849 1.00 156.29 190 GLY A N 1
ATOM 1336 C CA . GLY A 1 190 ? 194.425 231.559 166.535 1.00 154.76 190 GLY A CA 1
ATOM 1337 C C . GLY A 1 190 ? 194.294 233.063 166.396 1.00 156.48 190 GLY A C 1
ATOM 1338 O O . GLY A 1 190 ? 195.195 233.728 165.877 1.00 157.29 190 GLY A O 1
ATOM 1339 N N . LEU A 1 191 ? 193.172 233.623 166.858 1.00 159.33 191 LEU A N 1
ATOM 1340 C CA . LEU A 1 191 ? 192.985 235.066 166.738 1.00 158.59 191 LEU A CA 1
ATOM 1341 C C . LEU A 1 191 ? 193.993 235.828 167.591 1.00 160.92 191 LEU A C 1
ATOM 1342 O O . LEU A 1 191 ? 194.534 236.850 167.152 1.00 161.85 191 LEU A O 1
ATOM 1347 N N . VAL A 1 192 ? 194.274 235.345 168.806 1.00 165.26 192 VAL A N 1
ATOM 1348 C CA . VAL A 1 192 ? 195.229 236.047 169.657 1.00 163.92 192 VAL A CA 1
ATOM 1349 C C . VAL A 1 192 ? 196.644 235.924 169.102 1.00 164.24 192 VAL A C 1
ATOM 1350 O O . VAL A 1 192 ? 197.476 236.817 169.309 1.00 162.55 192 VAL A O 1
ATOM 1354 N N . LEU A 1 193 ? 196.949 234.832 168.394 1.00 169.16 193 LEU A N 1
ATOM 1355 C CA . LEU A 1 193 ? 198.273 234.697 167.797 1.00 167.69 193 LEU A CA 1
ATOM 1356 C C . LEU A 1 193 ? 198.430 235.581 166.566 1.00 168.16 193 LEU A C 1
ATOM 1357 O O . LEU A 1 193 ? 199.486 236.193 166.372 1.00 167.21 193 LEU A O 1
ATOM 1362 N N . VAL A 1 194 ? 197.398 235.663 165.724 1.00 169.46 194 VAL A N 1
ATOM 1363 C CA . VAL A 1 194 ? 197.492 236.520 164.545 1.00 167.46 194 VAL A CA 1
ATOM 1364 C C . VAL A 1 194 ? 197.302 237.994 164.879 1.00 168.22 194 VAL A C 1
ATOM 1365 O O . VAL A 1 194 ? 197.604 238.851 164.039 1.00 165.78 194 VAL A O 1
ATOM 1369 N N . TRP A 1 195 ? 196.805 238.320 166.075 1.00 170.18 195 TRP A N 1
ATOM 1370 C CA . TRP A 1 195 ? 196.685 239.724 166.459 1.00 168.65 195 TRP A CA 1
ATOM 1371 C C . TRP A 1 195 ? 198.058 240.377 166.575 1.00 169.38 195 TRP A C 1
ATOM 1372 O O . TRP A 1 195 ? 198.307 241.433 165.982 1.00 167.06 195 TRP A O 1
ATOM 1383 N N . ILE A 1 196 ? 198.962 239.762 167.332 1.00 169.15 196 ILE A N 1
ATOM 1384 C CA . ILE A 1 196 ? 200.315 240.281 167.496 1.00 166.81 196 ILE A CA 1
ATOM 1385 C C . ILE A 1 196 ? 201.334 239.183 167.220 1.00 164.90 196 ILE A C 1
ATOM 1386 O O . ILE A 1 196 ? 201.263 238.497 166.201 1.00 164.11 196 ILE A O 1
ATOM 1391 N N . LEU A 1 216 ? 213.057 234.470 162.394 1.00 171.53 216 LEU A N 1
ATOM 1392 C CA . LEU A 1 216 ? 212.431 233.955 163.606 1.00 172.77 216 LEU A CA 1
ATOM 1393 C C . LEU A 1 216 ? 211.116 233.257 163.270 1.00 174.25 216 LEU A C 1
ATOM 1394 O O . LEU A 1 216 ? 210.895 232.112 163.665 1.00 174.07 216 LEU A O 1
ATOM 1399 N N . VAL A 1 217 ? 210.243 233.958 162.543 1.00 178.65 217 VAL A N 1
ATOM 1400 C CA . VAL A 1 217 ? 208.961 233.375 162.158 1.00 178.05 217 VAL A CA 1
ATOM 1401 C C . VAL A 1 217 ? 209.170 232.227 161.178 1.00 178.01 217 VAL A C 1
ATOM 1402 O O . VAL A 1 217 ? 208.619 231.134 161.351 1.00 178.00 217 VAL A O 1
ATOM 1406 N N . SER A 1 218 ? 209.974 232.454 160.136 1.00 174.66 218 SER A N 1
ATOM 1407 C CA . SER A 1 218 ? 210.309 231.371 159.215 1.00 174.30 218 SER A CA 1
ATOM 1408 C C . SER A 1 218 ? 211.199 230.332 159.884 1.00 173.70 218 SER A C 1
ATOM 1409 O O . SER A 1 218 ? 211.097 229.134 159.580 1.00 170.64 218 SER A O 1
ATOM 1412 N N . GLU A 1 219 ? 212.069 230.770 160.796 1.00 173.09 219 GLU A N 1
ATOM 1413 C CA . GLU A 1 219 ? 212.866 229.823 161.565 1.00 172.45 219 GLU A CA 1
ATOM 1414 C C . GLU A 1 219 ? 211.970 228.900 162.377 1.00 173.26 219 GLU A C 1
ATOM 1415 O O . GLU A 1 219 ? 212.195 227.688 162.417 1.00 171.93 219 GLU A O 1
ATOM 1421 N N . LEU A 1 220 ? 210.930 229.451 163.009 1.00 170.46 220 LEU A N 1
ATOM 1422 C CA . LEU A 1 220 ? 209.980 228.612 163.734 1.00 168.59 220 LEU A CA 1
ATOM 1423 C C . LEU A 1 220 ? 209.141 227.760 162.789 1.00 167.84 220 LEU A C 1
ATOM 1424 O O . LEU A 1 220 ? 208.749 226.644 163.149 1.00 167.69 220 LEU A O 1
ATOM 1429 N N . ARG A 1 221 ? 208.852 228.263 161.587 1.00 162.81 221 ARG A N 1
ATOM 1430 C CA . ARG A 1 221 ? 208.091 227.475 160.622 1.00 162.32 221 ARG A CA 1
ATOM 1431 C C . ARG A 1 221 ? 208.863 226.233 160.197 1.00 161.19 221 ARG A C 1
ATOM 1432 O O . ARG A 1 221 ? 208.279 225.158 160.022 1.00 160.36 221 ARG A O 1
ATOM 1440 N N . ASN A 1 222 ? 210.176 226.365 160.010 1.00 151.09 222 ASN A N 1
ATOM 1441 C CA . ASN A 1 222 ? 211.003 225.188 159.756 1.00 150.43 222 ASN A CA 1
ATOM 1442 C C . ASN A 1 222 ? 211.205 224.356 161.019 1.00 150.84 222 ASN A C 1
ATOM 1443 O O . ASN A 1 222 ? 211.287 223.120 160.948 1.00 149.29 222 ASN A O 1
ATOM 1448 N N . SER A 1 223 ? 211.276 225.011 162.179 1.00 145.38 223 SER A N 1
ATOM 1449 C CA . SER A 1 223 ? 211.522 224.305 163.427 1.00 144.22 223 SER A CA 1
ATOM 1450 C C . SER A 1 223 ? 210.355 223.412 163.814 1.00 144.41 223 SER A C 1
ATOM 1451 O O . SER A 1 223 ? 210.565 222.376 164.444 1.00 147.53 223 SER A O 1
ATOM 1454 N N . MET A 1 224 ? 209.124 223.795 163.470 1.00 138.06 224 MET A N 1
ATOM 1455 C CA . MET A 1 224 ? 207.990 222.925 163.772 1.00 139.65 224 MET A CA 1
ATOM 1456 C C . MET A 1 224 ? 208.043 221.648 162.937 1.00 138.30 224 MET A C 1
ATOM 1457 O O . MET A 1 224 ? 207.753 220.552 163.441 1.00 138.24 224 MET A O 1
ATOM 1462 N N . ALA A 1 225 ? 208.446 221.767 161.669 1.00 124.11 225 ALA A N 1
ATOM 1463 C CA . ALA A 1 225 ? 208.690 220.585 160.853 1.00 123.31 225 ALA A CA 1
ATOM 1464 C C . ALA A 1 225 ? 209.790 219.729 161.458 1.00 123.83 225 ALA A C 1
ATOM 1465 O O . ALA A 1 225 ? 209.706 218.496 161.454 1.00 120.16 225 ALA A O 1
ATOM 1467 N N . ARG A 1 226 ? 210.839 220.372 161.974 1.00 117.04 226 ARG A N 1
ATOM 1468 C CA . ARG A 1 226 ? 211.916 219.624 162.614 1.00 114.61 226 ARG A CA 1
ATOM 1469 C C . ARG A 1 226 ? 211.433 218.902 163.870 1.00 113.22 226 ARG A C 1
ATOM 1470 O O . ARG A 1 226 ? 211.797 217.745 164.107 1.00 113.28 226 ARG A O 1
ATOM 1478 N N . ILE A 1 227 ? 210.608 219.567 164.686 1.00 110.90 227 ILE A N 1
ATOM 1479 C CA . ILE A 1 227 ? 210.254 219.031 165.999 1.00 110.01 227 ILE A CA 1
ATOM 1480 C C . ILE A 1 227 ? 209.075 218.072 165.957 1.00 107.63 227 ILE A C 1
ATOM 1481 O O . ILE A 1 227 ? 208.807 217.403 166.966 1.00 110.85 227 ILE A O 1
ATOM 1486 N N . PHE A 1 228 ? 208.350 217.990 164.839 1.00 104.59 228 PHE A N 1
ATOM 1487 C CA . PHE A 1 228 ? 207.360 216.923 164.728 1.00 106.92 228 PHE A CA 1
ATOM 1488 C C . PHE A 1 228 ? 208.019 215.560 164.889 1.00 105.41 228 PHE A C 1
ATOM 1489 O O . PHE A 1 228 ? 207.504 214.691 165.604 1.00 103.82 228 PHE A O 1
ATOM 1497 N N . SER A 1 229 ? 209.171 215.363 164.242 1.00 93.74 229 SER A N 1
ATOM 1498 C CA . SER A 1 229 ? 209.898 214.106 164.378 1.00 92.98 229 SER A CA 1
ATOM 1499 C C . SER A 1 229 ? 210.367 213.890 165.811 1.00 93.51 229 SER A C 1
ATOM 1500 O O . SER A 1 229 ? 210.330 212.764 166.319 1.00 97.48 229 SER A O 1
ATOM 1503 N N . ILE A 1 230 ? 210.824 214.954 166.475 1.00 86.55 230 ILE A N 1
ATOM 1504 C CA . ILE A 1 230 ? 211.295 214.829 167.853 1.00 89.30 230 ILE A CA 1
ATOM 1505 C C . ILE A 1 230 ? 210.154 214.403 168.769 1.00 93.25 230 ILE A C 1
ATOM 1506 O O . ILE A 1 230 ? 210.308 213.513 169.614 1.00 98.09 230 ILE A O 1
ATOM 1511 N N . LEU A 1 231 ? 208.989 215.037 168.616 1.00 89.91 231 LEU A N 1
ATOM 1512 C CA . LEU A 1 231 ? 207.836 214.674 169.433 1.00 88.24 231 LEU A CA 1
ATOM 1513 C C . LEU A 1 231 ? 207.381 213.251 169.140 1.00 88.80 231 LEU A C 1
ATOM 1514 O O . LEU A 1 231 ? 207.002 212.511 170.056 1.00 90.95 231 LEU A O 1
ATOM 1519 N N . LEU A 1 232 ? 207.409 212.849 167.867 1.00 86.99 232 LEU A N 1
ATOM 1520 C CA . LEU A 1 232 ? 207.037 211.483 167.518 1.00 86.66 232 LEU A CA 1
ATOM 1521 C C . LEU A 1 232 ? 207.993 210.477 168.146 1.00 89.82 232 LEU A C 1
ATOM 1522 O O . LEU A 1 232 ? 207.565 209.435 168.654 1.00 89.72 232 LEU A O 1
ATOM 1527 N N . PHE A 1 233 ? 209.293 210.776 168.127 1.00 96.17 233 PHE A N 1
ATOM 1528 C CA . PHE A 1 233 ? 210.276 209.892 168.745 1.00 94.06 233 PHE A CA 1
ATOM 1529 C C . PHE A 1 233 ? 210.076 209.812 170.254 1.00 93.51 233 PHE A C 1
ATOM 1530 O O . PHE A 1 233 ? 210.188 208.732 170.848 1.00 97.01 233 PHE A O 1
ATOM 1538 N N . ILE A 1 234 ? 209.786 210.948 170.892 1.00 89.41 234 ILE A N 1
ATOM 1539 C CA . ILE A 1 234 ? 209.543 210.951 172.332 1.00 86.78 234 ILE A CA 1
ATOM 1540 C C . ILE A 1 234 ? 208.316 210.113 172.667 1.00 87.29 234 ILE A C 1
ATOM 1541 O O . ILE A 1 234 ? 208.320 209.334 173.628 1.00 92.20 234 ILE A O 1
ATOM 1546 N N . THR A 1 235 ? 207.247 210.259 171.880 1.00 90.61 235 THR A N 1
ATOM 1547 C CA . THR A 1 235 ? 206.049 209.455 172.101 1.00 92.56 235 THR A CA 1
ATOM 1548 C C . THR A 1 235 ? 206.334 207.973 171.895 1.00 94.86 235 THR A C 1
ATOM 1549 O O . THR A 1 235 ? 205.833 207.126 172.645 1.00 95.20 235 THR A O 1
ATOM 1553 N N . CYS A 1 236 ? 207.127 207.641 170.874 1.00 100.66 236 CYS A N 1
ATOM 1554 C CA . CYS A 1 236 ? 207.485 206.248 170.631 1.00 97.94 236 CYS A CA 1
ATOM 1555 C C . CYS A 1 236 ? 208.250 205.668 171.813 1.00 97.20 236 CYS A C 1
ATOM 1556 O O . CYS A 1 236 ? 207.984 204.542 172.245 1.00 98.34 236 CYS A O 1
ATOM 1559 N N . VAL A 1 237 ? 209.203 206.431 172.352 1.00 96.96 237 VAL A N 1
ATOM 1560 C CA . VAL A 1 237 ? 209.963 205.964 173.511 1.00 96.52 237 VAL A CA 1
ATOM 1561 C C . VAL A 1 237 ? 209.047 205.785 174.716 1.00 99.91 237 VAL A C 1
ATOM 1562 O O . VAL A 1 237 ? 209.125 204.778 175.433 1.00 105.69 237 VAL A O 1
ATOM 1566 N N . TYR A 1 238 ? 208.159 206.755 174.953 1.00 101.99 238 TYR A N 1
ATOM 1567 C CA . TYR A 1 238 ? 207.253 206.671 176.094 1.00 100.03 238 TYR A CA 1
ATOM 1568 C C . TYR A 1 238 ? 206.358 205.443 175.999 1.00 102.07 238 TYR A C 1
ATOM 1569 O O . TYR A 1 238 ? 206.156 204.735 176.993 1.00 103.80 238 TYR A O 1
ATOM 1578 N N . TYR A 1 239 ? 205.809 205.175 174.813 1.00 106.88 239 TYR A N 1
ATOM 1579 C CA . TYR A 1 239 ? 204.989 203.981 174.636 1.00 107.06 239 TYR A CA 1
ATOM 1580 C C . TYR A 1 239 ? 205.818 202.713 174.786 1.00 109.01 239 TYR A C 1
ATOM 1581 O O . TYR A 1 239 ? 205.368 201.741 175.404 1.00 110.23 239 TYR A O 1
ATOM 1590 N N . LEU A 1 240 ? 207.035 202.706 174.235 1.00 117.12 240 LEU A N 1
ATOM 1591 C CA . LEU A 1 240 ? 207.918 201.556 174.380 1.00 116.71 240 LEU A CA 1
ATOM 1592 C C . LEU A 1 240 ? 208.221 201.268 175.843 1.00 116.35 240 LEU A C 1
ATOM 1593 O O . LEU A 1 240 ? 208.472 200.115 176.211 1.00 118.36 240 LEU A O 1
ATOM 1598 N N . GLY A 1 241 ? 208.191 202.292 176.688 1.00 119.49 241 GLY A N 1
ATOM 1599 C CA . GLY A 1 241 ? 208.313 202.066 178.111 1.00 121.03 241 GLY A CA 1
ATOM 1600 C C . GLY A 1 241 ? 207.054 201.587 178.796 1.00 122.57 241 GLY A C 1
ATOM 1601 O O . GLY A 1 241 ? 207.066 201.368 180.010 1.00 124.01 241 GLY A O 1
ATOM 1602 N N . ARG A 1 242 ? 205.960 201.418 178.051 1.00 119.72 242 ARG A N 1
ATOM 1603 C CA . ARG A 1 242 ? 204.683 201.020 178.640 1.00 119.26 242 ARG A CA 1
ATOM 1604 C C . ARG A 1 242 ? 203.941 199.931 177.876 1.00 118.14 242 ARG A C 1
ATOM 1605 O O . ARG A 1 242 ? 203.021 199.336 178.446 1.00 117.02 242 ARG A O 1
ATOM 1613 N N . ILE A 1 243 ? 204.289 199.646 176.619 1.00 138.26 243 ILE A N 1
ATOM 1614 C CA . ILE A 1 243 ? 203.528 198.664 175.838 1.00 140.68 243 ILE A CA 1
ATOM 1615 C C . ILE A 1 243 ? 203.641 197.246 176.396 1.00 140.64 243 ILE A C 1
ATOM 1616 O O . ILE A 1 243 ? 202.601 196.582 176.539 1.00 140.00 243 ILE A O 1
ATOM 1621 N N . PRO A 1 244 ? 204.848 196.707 176.702 1.00 145.55 244 PRO A N 1
ATOM 1622 C CA . PRO A 1 244 ? 204.984 195.318 177.172 1.00 142.98 244 PRO A CA 1
ATOM 1623 C C . PRO A 1 244 ? 203.939 194.857 178.186 1.00 141.22 244 PRO A C 1
ATOM 1624 O O . PRO A 1 244 ? 203.204 193.916 177.886 1.00 139.63 244 PRO A O 1
ATOM 1628 N N . LEU A 1 345 ? 178.177 186.860 172.931 1.00 118.00 345 LEU A N 1
ATOM 1629 C CA . LEU A 1 345 ? 179.165 187.684 172.246 1.00 123.20 345 LEU A CA 1
ATOM 1630 C C . LEU A 1 345 ? 180.579 187.247 172.617 1.00 122.63 345 LEU A C 1
ATOM 1631 O O . LEU A 1 345 ? 181.267 187.912 173.392 1.00 118.01 345 LEU A O 1
ATOM 1636 N N . TRP A 1 346 ? 181.002 186.121 172.048 1.00 147.72 346 TRP A N 1
ATOM 1637 C CA . TRP A 1 346 ? 182.298 185.519 172.327 1.00 146.09 346 TRP A CA 1
ATOM 1638 C C . TRP A 1 346 ? 183.391 186.007 171.386 1.00 148.02 346 TRP A C 1
ATOM 1639 O O . TRP A 1 346 ? 184.526 185.526 171.472 1.00 149.55 346 TRP A O 1
ATOM 1650 N N . PHE A 1 347 ? 183.079 186.952 170.496 1.00 147.52 347 PHE A N 1
ATOM 1651 C CA . PHE A 1 347 ? 184.009 187.343 169.443 1.00 146.82 347 PHE A CA 1
ATOM 1652 C C . PHE A 1 347 ? 185.276 188.000 169.973 1.00 149.00 347 PHE A C 1
ATOM 1653 O O . PHE A 1 347 ? 186.235 188.150 169.208 1.00 147.34 347 PHE A O 1
ATOM 1661 N N . GLU A 1 348 ? 185.305 188.402 171.244 1.00 135.74 348 GLU A N 1
ATOM 1662 C CA . GLU A 1 348 ? 186.544 188.854 171.862 1.00 131.81 348 GLU A CA 1
ATOM 1663 C C . GLU A 1 348 ? 187.570 187.731 171.820 1.00 130.08 348 GLU A C 1
ATOM 1664 O O . GLU A 1 348 ? 187.386 186.696 172.468 1.00 128.65 348 GLU A O 1
ATOM 1670 N N . LYS A 1 349 ? 188.651 187.915 171.066 1.00 144.51 349 LYS A N 1
ATOM 1671 C CA . LYS A 1 349 ? 189.669 186.880 170.889 1.00 146.63 349 LYS A CA 1
ATOM 1672 C C . LYS A 1 349 ? 191.067 187.428 171.160 1.00 147.79 349 LYS A C 1
ATOM 1673 O O . LYS A 1 349 ? 191.888 187.548 170.242 1.00 147.30 349 LYS A O 1
ATOM 1679 N N . PRO A 1 350 ? 191.375 187.772 172.411 1.00 152.53 350 PRO A N 1
ATOM 1680 C CA . PRO A 1 350 ? 192.779 187.896 172.821 1.00 153.17 350 PRO A CA 1
ATOM 1681 C C . PRO A 1 350 ? 193.385 186.585 173.294 1.00 153.07 350 PRO A C 1
ATOM 1682 O O . PRO A 1 350 ? 194.541 186.577 173.733 1.00 152.55 350 PRO A O 1
ATOM 1686 N N . PHE A 1 351 ? 192.621 185.490 173.220 1.00 161.47 351 PHE A N 1
ATOM 1687 C CA . PHE A 1 351 ? 193.106 184.190 173.670 1.00 161.50 351 PHE A CA 1
ATOM 1688 C C . PHE A 1 351 ? 194.308 183.724 172.861 1.00 163.96 351 PHE A C 1
ATOM 1689 O O . PHE A 1 351 ? 195.142 182.966 173.369 1.00 163.78 351 PHE A O 1
ATOM 1697 N N . VAL A 1 352 ? 194.423 184.164 171.607 1.00 164.80 352 VAL A N 1
ATOM 1698 C CA . VAL A 1 352 ? 195.548 183.743 170.779 1.00 164.70 352 VAL A CA 1
ATOM 1699 C C . VAL A 1 352 ? 196.854 184.331 171.303 1.00 165.55 352 VAL A C 1
ATOM 1700 O O . VAL A 1 352 ? 197.933 183.759 171.099 1.00 164.88 352 VAL A O 1
ATOM 1704 N N . THR A 1 353 ? 196.784 185.481 171.977 1.00 161.50 353 THR A N 1
ATOM 1705 C CA . THR A 1 353 ? 197.988 186.173 172.426 1.00 161.77 353 THR A CA 1
ATOM 1706 C C . THR A 1 353 ? 198.777 185.374 173.458 1.00 161.81 353 THR A C 1
ATOM 1707 O O . THR A 1 353 ? 199.885 184.910 173.170 1.00 159.67 353 THR A O 1
ATOM 1711 N N . LEU A 1 354 ? 198.210 185.193 174.651 1.00 158.23 354 LEU A N 1
ATOM 1712 C CA . LEU A 1 354 ? 198.857 184.531 175.783 1.00 156.84 354 LEU A CA 1
ATOM 1713 C C . LEU A 1 354 ? 200.236 185.099 176.107 1.00 158.62 354 LEU A C 1
ATOM 1714 O O . LEU A 1 354 ? 201.052 184.409 176.729 1.00 157.48 354 LEU A O 1
ATOM 1719 N N . VAL A 1 355 ? 200.524 186.339 175.700 1.00 154.14 355 VAL A N 1
ATOM 1720 C CA . VAL A 1 355 ? 201.842 186.924 175.946 1.00 150.94 355 VAL A CA 1
ATOM 1721 C C . VAL A 1 355 ? 201.909 187.733 177.229 1.00 150.23 355 VAL A C 1
ATOM 1722 O O . VAL A 1 355 ? 203.014 188.043 177.694 1.00 149.23 355 VAL A O 1
ATOM 1726 N N . PHE A 1 356 ? 200.766 188.089 177.818 1.00 148.79 356 PHE A N 1
ATOM 1727 C CA . PHE A 1 356 ? 200.787 188.938 179.004 1.00 150.01 356 PHE A CA 1
ATOM 1728 C C . PHE A 1 356 ? 201.251 188.171 180.238 1.00 151.77 356 PHE A C 1
ATOM 1729 O O . PHE A 1 356 ? 201.980 188.722 181.070 1.00 151.97 356 PHE A O 1
ATOM 1737 N N . ASP A 1 357 ? 200.842 186.906 180.369 1.00 173.53 357 ASP A N 1
ATOM 1738 C CA . ASP A 1 357 ? 201.361 185.996 181.391 1.00 174.21 357 ASP A CA 1
ATOM 1739 C C . ASP A 1 357 ? 201.149 186.565 182.799 1.00 176.41 357 ASP A C 1
ATOM 1740 O O . ASP A 1 357 ? 202.089 186.930 183.507 1.00 178.27 357 ASP A O 1
ATOM 1745 N N . TYR A 1 358 ? 199.871 186.640 183.180 1.00 178.05 358 TYR A N 1
ATOM 1746 C CA . TYR A 1 358 ? 199.495 187.204 184.473 1.00 179.32 358 TYR A CA 1
ATOM 1747 C C . TYR A 1 358 ? 200.148 186.494 185.654 1.00 179.70 358 TYR A C 1
ATOM 1748 O O . TYR A 1 358 ? 200.122 187.032 186.766 1.00 178.19 358 TYR A O 1
ATOM 1757 N N . LYS A 1 359 ? 200.729 185.311 185.448 1.00 194.08 359 LYS A N 1
ATOM 1758 C CA . LYS A 1 359 ? 201.415 184.602 186.519 1.00 193.48 359 LYS A CA 1
ATOM 1759 C C . LYS A 1 359 ? 202.837 185.100 186.747 1.00 192.46 359 LYS A C 1
ATOM 1760 O O . LYS A 1 359 ? 203.466 184.691 187.729 1.00 191.97 359 LYS A O 1
ATOM 1766 N N . ARG A 1 360 ? 203.355 185.962 185.876 1.00 177.35 360 ARG A N 1
ATOM 1767 C CA . ARG A 1 360 ? 204.705 186.477 186.031 1.00 175.27 360 ARG A CA 1
ATOM 1768 C C . ARG A 1 360 ? 204.737 187.595 187.073 1.00 177.22 360 ARG A C 1
ATOM 1769 O O . ARG A 1 360 ? 203.704 188.091 187.530 1.00 178.87 360 ARG A O 1
ATOM 1777 N N . TRP A 1 361 ? 205.951 187.990 187.448 1.00 175.44 361 TRP A N 1
ATOM 1778 C CA . TRP A 1 361 ? 206.161 189.020 188.459 1.00 174.61 361 TRP A CA 1
ATOM 1779 C C . TRP A 1 361 ? 206.298 190.374 187.773 1.00 175.28 361 TRP A C 1
ATOM 1780 O O . TRP A 1 361 ? 207.305 190.646 187.111 1.00 176.51 361 TRP A O 1
ATOM 1791 N N . ASN A 1 362 ? 205.284 191.223 187.929 1.00 166.02 362 ASN A N 1
ATOM 1792 C CA . ASN A 1 362 ? 205.306 192.579 187.401 1.00 164.68 362 ASN A CA 1
ATOM 1793 C C . ASN A 1 362 ? 205.612 193.616 188.473 1.00 165.34 362 ASN A C 1
ATOM 1794 O O . ASN A 1 362 ? 205.515 194.818 188.204 1.00 164.59 362 ASN A O 1
ATOM 1799 N N . ARG A 1 363 ? 205.982 193.180 189.675 1.00 158.63 363 ARG A N 1
ATOM 1800 C CA . ARG A 1 363 ? 206.259 194.064 190.793 1.00 157.52 363 ARG A CA 1
ATOM 1801 C C . ARG A 1 363 ? 207.634 193.748 191.363 1.00 158.51 363 ARG A C 1
ATOM 1802 O O . ARG A 1 363 ? 208.052 192.584 191.370 1.00 160.19 363 ARG A O 1
ATOM 1810 N N . PRO A 1 364 ? 208.363 194.756 191.842 1.00 158.61 364 PRO A N 1
ATOM 1811 C CA . PRO A 1 364 ? 209.668 194.510 192.482 1.00 159.11 364 PRO A CA 1
ATOM 1812 C C . PRO A 1 364 ? 209.529 194.050 193.931 1.00 158.63 364 PRO A C 1
ATOM 1813 O O . PRO A 1 364 ? 209.999 194.699 194.869 1.00 158.05 364 PRO A O 1
ATOM 1817 N N . ASN A 1 365 ? 208.875 192.908 194.119 1.00 156.35 365 ASN A N 1
ATOM 1818 C CA . ASN A 1 365 ? 208.617 192.355 195.439 1.00 154.11 365 ASN A CA 1
ATOM 1819 C C . ASN A 1 365 ? 209.594 191.223 195.749 1.00 153.86 365 ASN A C 1
ATOM 1820 O O . ASN A 1 365 ? 210.383 190.793 194.905 1.00 155.30 365 ASN A O 1
ATOM 1825 N N . ARG A 1 366 ? 209.533 190.745 196.990 1.00 120.91 366 ARG A N 1
ATOM 1826 C CA . ARG A 1 366 ? 210.462 189.726 197.452 1.00 120.96 366 ARG A CA 1
ATOM 1827 C C . ARG A 1 366 ? 210.084 188.345 196.920 1.00 122.07 366 ARG A C 1
ATOM 1828 O O . ARG A 1 366 ? 208.984 188.118 196.409 1.00 122.46 366 ARG A O 1
ATOM 1836 N N . TYR A 1 367 ? 211.027 187.416 197.054 1.00 169.55 367 TYR A N 1
ATOM 1837 C CA . TYR A 1 367 ? 210.860 186.025 196.650 1.00 170.20 367 TYR A CA 1
ATOM 1838 C C . TYR A 1 367 ? 210.882 185.167 197.913 1.00 170.39 367 TYR A C 1
ATOM 1839 O O . TYR A 1 367 ? 211.909 185.088 198.596 1.00 170.03 367 TYR A O 1
ATOM 1848 N N . ILE A 1 368 ? 209.762 184.512 198.212 1.00 157.46 368 ILE A N 1
ATOM 1849 C CA . ILE A 1 368 ? 209.563 183.833 199.492 1.00 156.87 368 ILE A CA 1
ATOM 1850 C C . ILE A 1 368 ? 210.054 182.392 199.386 1.00 156.82 368 ILE A C 1
ATOM 1851 O O . ILE A 1 368 ? 209.315 181.503 198.958 1.00 157.04 368 ILE A O 1
ATOM 1856 N N . LYS A 1 369 ? 211.272 182.150 199.860 1.00 159.40 369 LYS A N 1
ATOM 1857 C CA . LYS A 1 369 ? 211.970 180.868 199.793 1.00 160.24 369 LYS A CA 1
ATOM 1858 C C . LYS A 1 369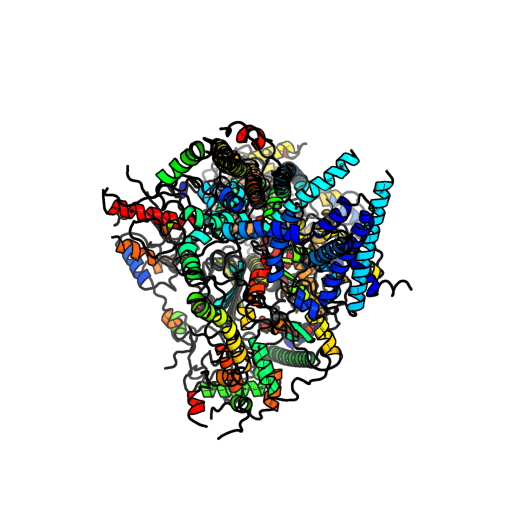 ? 212.469 180.476 201.181 1.00 160.45 369 LYS A C 1
ATOM 1859 O O . LYS A 1 369 ? 213.654 180.209 201.395 1.00 161.38 369 LYS A O 1
ATOM 1865 N N . ASN A 1 370 ? 211.563 180.488 202.165 1.00 140.23 370 ASN A N 1
ATOM 1866 C CA . ASN A 1 370 ? 211.978 180.274 203.550 1.00 138.87 370 ASN A CA 1
ATOM 1867 C C . ASN A 1 370 ? 212.698 178.937 203.716 1.00 141.42 370 ASN A C 1
ATOM 1868 O O . ASN A 1 370 ? 213.818 178.891 204.237 1.00 142.80 370 ASN A O 1
ATOM 1873 N N . ASP A 1 371 ? 212.081 177.833 203.282 1.00 181.23 371 ASP A N 1
ATOM 1874 C CA . ASP A 1 371 ? 212.824 176.587 203.105 1.00 182.76 371 ASP A CA 1
ATOM 1875 C C . ASP A 1 371 ? 212.746 176.085 201.668 1.00 183.72 371 ASP A C 1
ATOM 1876 O O . ASP A 1 371 ? 213.768 176.064 200.979 1.00 183.16 371 ASP A O 1
ATOM 1881 N N . LYS A 1 372 ? 211.568 175.682 201.185 1.00 205.79 372 LYS A N 1
ATOM 1882 C CA . LYS A 1 372 ? 211.411 175.287 199.789 1.00 206.86 372 LYS A CA 1
ATOM 1883 C C . LYS A 1 372 ? 210.043 175.657 199.222 1.00 207.12 372 LYS A C 1
ATOM 1884 O O . LYS A 1 372 ? 209.847 175.639 198.002 1.00 207.19 372 LYS A O 1
ATOM 1890 N N . ILE A 1 373 ? 209.097 175.995 200.103 1.00 191.42 373 ILE A N 1
ATOM 1891 C CA . ILE A 1 373 ? 207.679 175.806 199.796 1.00 191.64 373 ILE A CA 1
ATOM 1892 C C . ILE A 1 373 ? 207.214 176.737 198.678 1.00 191.92 373 ILE A C 1
ATOM 1893 O O . ILE A 1 373 ? 206.602 176.292 197.700 1.00 192.17 373 ILE A O 1
ATOM 1898 N N . GLU A 1 374 ? 207.487 178.039 198.805 1.00 175.96 374 GLU A N 1
ATOM 1899 C CA . GLU A 1 374 ? 206.922 179.037 197.897 1.00 173.39 374 GLU A CA 1
ATOM 1900 C C . GLU A 1 374 ? 205.426 178.869 197.657 1.00 173.67 374 GLU A C 1
ATOM 1901 O O . GLU A 1 374 ? 204.691 178.413 198.539 1.00 174.33 374 GLU A O 1
ATOM 1907 N N . ASN A 1 375 ? 204.979 179.248 196.459 1.00 165.35 375 ASN A N 1
ATOM 1908 C CA . ASN A 1 375 ? 203.567 179.205 196.092 1.00 166.06 375 ASN A CA 1
ATOM 1909 C C . ASN A 1 375 ? 202.711 179.931 197.125 1.00 166.89 375 ASN A C 1
ATOM 1910 O O . ASN A 1 375 ? 201.657 179.447 197.544 1.00 166.74 375 ASN A O 1
ATOM 1915 N N . ILE A 1 376 ? 203.186 181.099 197.563 1.00 148.28 376 ILE A N 1
ATOM 1916 C CA . ILE A 1 376 ? 202.416 181.908 198.496 1.00 145.21 376 ILE A CA 1
ATOM 1917 C C . ILE A 1 376 ? 201.177 182.455 197.794 1.00 145.21 376 ILE A C 1
ATOM 1918 O O . ILE A 1 376 ? 201.172 182.692 196.578 1.00 147.19 376 ILE A O 1
ATOM 1923 N N . VAL A 1 377 ? 200.106 182.647 198.566 1.00 137.10 377 VAL A N 1
ATOM 1924 C CA . VAL A 1 377 ? 198.850 183.089 197.972 1.00 136.69 377 VAL A CA 1
ATOM 1925 C C . VAL A 1 377 ? 198.950 184.555 197.558 1.00 139.58 377 VAL A C 1
ATOM 1926 O O . VAL A 1 377 ? 199.784 185.324 198.051 1.00 141.92 377 VAL A O 1
ATOM 1930 N N . ARG A 1 378 ? 198.084 184.941 196.626 1.00 129.39 378 ARG A N 1
ATOM 1931 C CA . ARG A 1 378 ? 197.972 186.321 196.181 1.00 126.34 378 ARG A CA 1
ATOM 1932 C C . ARG A 1 378 ? 196.829 187.010 196.914 1.00 129.55 378 ARG A C 1
ATOM 1933 O O . ARG A 1 378 ? 195.841 186.378 197.297 1.00 132.16 378 ARG A O 1
ATOM 1941 N N . ASN A 1 379 ? 196.978 188.322 197.110 1.00 124.19 379 ASN A N 1
ATOM 1942 C CA . ASN A 1 379 ? 195.974 189.077 197.854 1.00 126.68 379 ASN A CA 1
ATOM 1943 C C . ASN A 1 379 ? 194.633 189.092 197.129 1.00 125.72 379 ASN A C 1
ATOM 1944 O O . ASN A 1 379 ? 193.579 188.943 197.758 1.00 125.24 379 ASN A O 1
ATOM 1949 N N . GLU A 1 380 ? 194.650 189.270 195.810 1.00 121.76 380 GLU A N 1
ATOM 1950 C CA . GLU A 1 380 ? 193.415 189.317 195.040 1.00 118.19 380 GLU A CA 1
ATOM 1951 C C . GLU A 1 380 ? 192.868 187.909 194.851 1.00 115.54 380 GLU A C 1
ATOM 1952 O O . GLU A 1 380 ? 193.559 187.026 194.333 1.00 116.87 380 GLU A O 1
ATOM 1958 N N . MET A 1 381 ? 191.621 187.700 195.278 1.00 89.63 381 MET A N 1
ATOM 1959 C CA . MET A 1 381 ? 190.989 186.392 195.217 1.00 91.27 381 MET A CA 1
ATOM 1960 C C . MET A 1 381 ? 189.589 186.435 194.624 1.00 91.48 381 MET A C 1
ATOM 1961 O O . MET A 1 381 ? 188.906 185.406 194.617 1.00 88.34 381 MET A O 1
ATOM 1966 N N . SER A 1 382 ? 189.140 187.589 194.139 1.00 84.78 382 SER A N 1
ATOM 1967 C CA . SER A 1 382 ? 187.815 187.738 193.562 1.00 82.50 382 SER A CA 1
ATOM 1968 C C . SER A 1 382 ? 187.882 187.520 192.051 1.00 84.26 382 SER A C 1
ATOM 1969 O O . SER A 1 382 ? 188.869 187.011 191.515 1.00 88.69 382 SER A O 1
ATOM 1972 N N . GLN A 1 383 ? 186.814 187.891 191.349 1.00 71.17 383 GLN A N 1
ATOM 1973 C CA . GLN A 1 383 ? 186.743 187.741 189.904 1.00 70.12 383 GLN A CA 1
ATOM 1974 C C . GLN A 1 383 ? 185.859 188.849 189.344 1.00 64.80 383 GLN A C 1
ATOM 1975 O O . GLN A 1 383 ? 185.412 189.741 190.070 1.00 69.68 383 GLN A O 1
ATOM 1981 N N . TYR A 1 384 ? 185.612 188.787 188.039 1.00 61.73 384 TYR A N 1
ATOM 1982 C CA . TYR A 1 384 ? 184.724 189.718 187.354 1.00 66.42 384 TYR A CA 1
ATOM 1983 C C . TYR A 1 384 ? 183.611 188.924 186.688 1.00 71.35 384 TYR A C 1
ATOM 1984 O O . TYR A 1 384 ? 183.868 188.149 185.760 1.00 78.61 384 TYR A O 1
ATOM 1993 N N . PHE A 1 385 ? 182.381 189.120 187.156 1.00 58.30 385 PHE A N 1
ATOM 1994 C CA . PHE A 1 385 ? 181.236 188.368 186.651 1.00 52.17 385 PHE A CA 1
ATOM 1995 C C . PHE A 1 385 ? 179.973 189.127 187.019 1.00 48.15 385 PHE A C 1
ATOM 1996 O O . PHE A 1 385 ? 179.737 189.394 188.201 1.00 59.46 385 PHE A O 1
ATOM 2004 N N . PHE A 1 386 ? 179.167 189.470 186.019 1.00 36.25 386 PHE A N 1
ATOM 2005 C CA . PHE A 1 386 ? 177.978 190.282 186.230 1.00 40.19 386 PHE A CA 1
ATOM 2006 C C . PHE A 1 386 ? 176.794 189.418 186.644 1.00 49.71 386 PHE A C 1
ATOM 2007 O O . PHE A 1 386 ? 176.597 188.319 186.120 1.00 62.72 386 PHE A O 1
ATOM 2015 N N . TYR A 1 387 ? 176.006 189.930 187.586 1.00 54.16 387 TYR A N 1
ATOM 2016 C CA . TYR A 1 387 ? 174.787 189.267 188.028 1.00 51.64 387 TYR A CA 1
ATOM 2017 C C . TYR A 1 387 ? 173.893 190.294 188.704 1.00 55.67 387 TYR A C 1
ATOM 2018 O O . TYR A 1 387 ? 174.362 191.327 189.187 1.00 59.89 387 TYR A O 1
ATOM 2027 N N . THR A 1 388 ? 172.598 189.993 188.735 1.00 55.49 388 THR A N 1
ATOM 2028 C CA . THR A 1 388 ? 171.607 190.855 189.365 1.00 58.49 388 THR A CA 1
ATOM 2029 C C . THR A 1 388 ? 171.252 190.285 190.732 1.00 63.57 388 THR A C 1
ATOM 2030 O O . THR A 1 388 ? 170.729 189.169 190.827 1.00 67.34 388 THR A O 1
ATOM 2034 N N . CYS A 1 389 ? 171.533 191.050 191.784 1.00 69.35 389 CYS A N 1
ATOM 2035 C CA . CYS A 1 389 ? 171.270 190.618 193.148 1.00 69.91 389 CYS A CA 1
ATOM 2036 C C . CYS A 1 389 ? 170.647 191.765 193.929 1.00 70.49 389 CYS A C 1
ATOM 2037 O O . CYS A 1 389 ? 170.815 192.938 193.591 1.00 74.21 389 CYS A O 1
ATOM 2040 N N . GLN A 1 390 ? 169.919 191.409 194.984 1.00 81.41 390 GLN A N 1
ATOM 2041 C CA . GLN A 1 390 ? 169.321 192.401 195.868 1.00 84.19 390 GLN A CA 1
ATOM 2042 C C . GLN A 1 390 ? 170.401 192.980 196.772 1.00 86.65 390 GLN A C 1
ATOM 2043 O O . GLN A 1 390 ? 171.086 192.237 197.482 1.00 85.62 390 GLN A O 1
ATOM 2049 N N . SER A 1 391 ? 170.555 194.304 196.749 1.00 85.71 391 SER A N 1
ATOM 2050 C CA . SER A 1 391 ? 171.574 194.940 197.577 1.00 85.72 391 SER A CA 1
ATOM 2051 C C . SER A 1 391 ? 171.100 195.077 199.019 1.00 84.16 391 SER A C 1
ATOM 2052 O O . SER A 1 391 ? 171.624 194.417 199.923 1.00 83.96 391 SER A O 1
ATOM 2055 N N . ASP A 1 392 ? 170.102 195.927 199.251 1.00 83.77 392 ASP A N 1
ATOM 2056 C CA . ASP A 1 392 ? 169.447 196.018 200.550 1.00 85.82 392 ASP A CA 1
ATOM 2057 C C . ASP A 1 392 ? 167.996 195.568 200.464 1.00 89.56 392 ASP A C 1
ATOM 2058 O O . ASP A 1 392 ? 167.592 194.654 201.189 1.00 99.25 392 ASP A O 1
ATOM 2063 N N . GLY A 1 393 ? 167.207 196.177 199.587 1.00 87.29 393 GLY A N 1
ATOM 2064 C CA . GLY A 1 393 ? 165.860 195.728 199.302 1.00 88.86 393 GLY A CA 1
ATOM 2065 C C . GLY A 1 393 ? 165.507 196.015 197.859 1.00 92.31 393 GLY A C 1
ATOM 2066 O O . GLY A 1 393 ? 164.359 195.842 197.438 1.00 97.34 393 GLY A O 1
ATOM 2067 N N . LYS A 1 394 ? 166.501 196.454 197.093 1.00 89.10 394 LYS A N 1
ATOM 2068 C CA . LYS A 1 394 ? 166.319 196.883 195.716 1.00 93.17 394 LYS A CA 1
ATOM 2069 C C . LYS A 1 394 ? 167.179 196.032 194.793 1.00 95.52 394 LYS A C 1
ATOM 2070 O O . LYS A 1 394 ? 168.207 195.486 195.206 1.00 94.44 394 LYS A O 1
ATOM 2076 N N . GLU A 1 395 ? 166.753 195.923 193.538 1.00 99.00 395 GLU A N 1
ATOM 2077 C CA . GLU A 1 395 ? 167.504 195.159 192.553 1.00 91.95 395 GLU A CA 1
ATOM 2078 C C . GLU A 1 395 ? 168.710 195.958 192.078 1.00 87.61 395 GLU A C 1
ATOM 2079 O O . GLU A 1 395 ? 168.576 197.112 191.659 1.00 90.24 395 GLU A O 1
ATOM 2085 N N . ARG A 1 396 ? 169.886 195.341 192.143 1.00 58.18 396 ARG A N 1
ATOM 2086 C CA . ARG A 1 396 ? 171.119 195.959 191.681 1.00 57.03 396 ARG A CA 1
ATOM 2087 C C . ARG A 1 396 ? 171.939 194.916 190.937 1.00 60.35 396 ARG A C 1
ATOM 2088 O O . ARG A 1 396 ? 171.685 193.713 191.028 1.00 65.79 396 ARG A O 1
ATOM 2096 N N . ILE A 1 397 ? 172.935 195.388 190.193 1.00 50.55 397 ILE A N 1
ATOM 2097 C CA . ILE A 1 397 ? 173.817 194.527 189.414 1.00 43.11 397 ILE A CA 1
ATOM 2098 C C . ILE A 1 397 ? 175.158 194.439 190.127 1.00 51.67 397 ILE A C 1
ATOM 2099 O O . ILE A 1 397 ? 175.772 195.466 190.441 1.00 56.65 397 ILE A O 1
ATOM 2104 N N . SER A 1 398 ? 175.605 193.215 190.386 1.00 56.97 398 SER A N 1
ATOM 2105 C CA . SER A 1 398 ? 176.882 192.963 191.040 1.00 57.73 398 SER A CA 1
ATOM 2106 C C . SER A 1 398 ? 177.903 192.527 189.999 1.00 59.22 398 SER A C 1
ATOM 2107 O O . SER A 1 398 ? 177.633 191.626 189.199 1.00 67.21 398 SER A O 1
ATOM 2110 N N . PHE A 1 399 ? 179.071 193.163 190.015 1.00 58.61 399 PHE A N 1
ATOM 2111 C CA . PHE A 1 399 ? 180.124 192.890 189.048 1.00 59.41 399 PHE A CA 1
ATOM 2112 C C . PHE A 1 399 ? 181.213 191.980 189.601 1.00 57.81 399 PHE A C 1
ATOM 2113 O O . PHE A 1 399 ? 182.285 191.879 188.999 1.00 62.10 399 PHE A O 1
ATOM 2121 N N . THR A 1 400 ? 180.963 191.317 190.733 1.00 49.22 400 THR A N 1
ATOM 2122 C CA . THR A 1 400 ? 181.927 190.391 191.316 1.00 53.39 400 THR A CA 1
ATOM 2123 C C . THR A 1 400 ? 181.246 189.118 191.808 1.00 55.39 400 THR A C 1
ATOM 2124 O O . THR A 1 400 ? 181.700 188.501 192.777 1.00 59.73 400 THR A O 1
ATOM 2128 N N . TYR A 1 401 ? 180.161 188.716 191.154 1.00 51.96 401 TYR A N 1
ATOM 2129 C CA . TYR A 1 401 ? 179.398 187.561 191.596 1.00 46.27 401 TYR A CA 1
ATOM 2130 C C . TYR A 1 401 ? 180.136 186.262 191.271 1.00 52.97 401 TYR A C 1
ATOM 2131 O O . TYR A 1 401 ? 180.843 186.175 190.265 1.00 61.76 401 TYR A O 1
ATOM 2140 N N . PRO A 1 402 ? 179.996 185.243 192.113 1.00 49.87 402 PRO A N 1
ATOM 2141 C CA . PRO A 1 402 ? 180.559 183.926 191.793 1.00 54.84 402 PRO A CA 1
ATOM 2142 C C . PRO A 1 402 ? 179.862 183.309 190.595 1.00 57.32 402 PRO A C 1
ATOM 2143 O O . PRO A 1 402 ? 178.634 183.407 190.460 1.00 65.17 402 PRO A O 1
ATOM 2147 N N . PRO A 1 403 ? 180.611 182.660 189.702 1.00 47.22 403 PRO A N 1
ATOM 2148 C CA . PRO A 1 403 ? 179.990 182.062 188.511 1.00 47.19 403 PRO A CA 1
ATOM 2149 C C . PRO A 1 403 ? 179.242 180.773 188.812 1.00 53.09 403 PRO A C 1
ATOM 2150 O O . PRO A 1 403 ? 178.195 180.501 188.215 1.00 63.13 403 PRO A O 1
ATOM 2154 N N . ASN A 1 404 ? 179.779 179.967 189.731 1.00 59.08 404 ASN A N 1
ATOM 2155 C CA . ASN A 1 404 ? 179.140 178.699 190.069 1.00 61.02 404 ASN A CA 1
ATOM 2156 C C . ASN A 1 404 ? 177.766 178.922 190.686 1.00 65.07 404 ASN A C 1
ATOM 2157 O O . ASN A 1 404 ? 176.823 178.168 190.414 1.00 68.82 404 ASN A O 1
ATOM 2162 N N . LEU A 1 405 ? 177.638 179.950 191.527 1.00 59.88 405 LEU A N 1
ATOM 2163 C CA . LEU A 1 405 ? 176.345 180.274 192.119 1.00 56.29 405 LEU A CA 1
ATOM 2164 C C . LEU A 1 405 ? 175.315 180.583 191.041 1.00 62.61 405 LEU A C 1
ATOM 2165 O O . LEU A 1 405 ? 174.191 180.072 191.075 1.00 65.53 405 LEU A O 1
ATOM 2170 N N . SER A 1 406 ? 175.691 181.412 190.064 1.00 62.97 406 SER A N 1
ATOM 2171 C CA . SER A 1 406 ? 174.767 181.758 188.989 1.00 64.14 406 SER A CA 1
ATOM 2172 C C . SER A 1 406 ? 174.424 180.543 188.137 1.00 62.61 406 SER A C 1
ATOM 2173 O O . SER A 1 406 ? 173.270 180.373 187.727 1.00 66.63 406 SER A O 1
ATOM 2176 N N . THR A 1 407 ? 175.414 179.695 187.848 1.00 58.81 407 THR A N 1
ATOM 2177 C CA . THR A 1 407 ? 175.150 178.498 187.055 1.00 56.70 407 THR A CA 1
ATOM 2178 C C . THR A 1 407 ? 174.150 177.589 187.758 1.00 56.82 407 THR A C 1
ATOM 2179 O O . THR A 1 407 ? 173.185 177.112 187.145 1.00 64.86 407 THR A O 1
ATOM 2183 N N . PHE A 1 408 ? 174.357 177.353 189.055 1.00 50.01 408 PHE A N 1
ATOM 2184 C CA . PHE A 1 408 ? 173.417 176.535 189.813 1.00 55.92 408 PHE A CA 1
ATOM 2185 C C . PHE A 1 408 ? 172.044 177.190 189.870 1.00 61.61 408 PHE A C 1
ATOM 2186 O O . PHE A 1 408 ? 171.017 176.503 189.810 1.00 66.86 408 PHE A O 1
ATOM 2194 N N . PHE A 1 409 ? 172.005 178.519 189.995 1.00 60.93 409 PHE A N 1
ATOM 2195 C CA . PHE A 1 409 ? 170.728 179.220 190.058 1.00 59.89 409 PHE A CA 1
ATOM 2196 C C . PHE A 1 409 ? 169.938 179.037 188.770 1.00 63.87 409 PHE A C 1
ATOM 2197 O O . PHE A 1 409 ? 168.739 178.748 188.806 1.00 69.24 409 PHE A O 1
ATOM 2205 N N . GLU A 1 410 ? 170.594 179.190 187.618 1.00 74.08 410 GLU A N 1
ATOM 2206 C CA . GLU A 1 410 ? 169.898 178.974 186.351 1.00 73.15 410 GLU A CA 1
ATOM 2207 C C . GLU A 1 410 ? 169.469 177.520 186.195 1.00 71.08 410 GLU A C 1
ATOM 2208 O O . GLU A 1 410 ? 168.354 177.237 185.728 1.00 76.27 410 GLU A O 1
ATOM 2214 N N . MET A 1 411 ? 170.339 176.581 186.580 1.00 70.77 411 MET A N 1
ATOM 2215 C CA . MET A 1 411 ? 170.003 175.168 186.439 1.00 70.68 411 MET A CA 1
ATOM 2216 C C . MET A 1 411 ? 168.781 174.805 187.272 1.00 75.45 411 MET A C 1
ATOM 2217 O O . MET A 1 411 ? 167.900 174.072 186.808 1.00 79.06 411 MET A O 1
ATOM 2222 N N . ILE A 1 412 ? 168.708 175.307 188.506 1.00 74.15 412 ILE A N 1
ATOM 2223 C CA . ILE A 1 412 ? 167.556 175.017 189.352 1.00 74.80 412 ILE A CA 1
ATOM 2224 C C . ILE A 1 412 ? 166.340 175.853 188.971 1.00 76.30 412 ILE A C 1
ATOM 2225 O O . ILE A 1 412 ? 165.207 175.451 189.262 1.00 75.37 412 ILE A O 1
ATOM 2230 N N . GLN A 1 413 ? 166.538 177.002 188.321 1.00 85.44 413 GLN A N 1
ATOM 2231 C CA . GLN A 1 413 ? 165.417 177.820 187.882 1.00 83.05 413 GLN A CA 1
ATOM 2232 C C . GLN A 1 413 ? 164.703 177.185 186.700 1.00 83.36 413 GLN A C 1
ATOM 2233 O O . GLN A 1 413 ? 163.472 177.243 186.607 1.00 80.59 413 GLN A O 1
ATOM 2239 N N . LYS A 1 414 ? 165.458 176.560 185.797 1.00 88.98 414 LYS A N 1
ATOM 2240 C CA . LYS A 1 414 ? 164.841 175.912 184.644 1.00 88.41 414 LYS A CA 1
ATOM 2241 C C . LYS A 1 414 ? 164.001 174.694 185.015 1.00 89.13 414 LYS A C 1
ATOM 2242 O O . LYS A 1 414 ? 163.478 174.035 184.109 1.00 91.06 414 LYS A O 1
ATOM 2248 N N . ARG A 1 415 ? 163.853 174.373 186.302 1.00 87.97 415 ARG A N 1
ATOM 2249 C CA . ARG A 1 415 ? 163.125 173.185 186.724 1.00 87.89 415 ARG A CA 1
ATOM 2250 C C . ARG A 1 415 ? 161.826 173.480 187.462 1.00 87.55 415 ARG A C 1
ATOM 2251 O O . ARG A 1 415 ? 160.962 172.599 187.523 1.00 86.18 415 ARG A O 1
ATOM 2259 N N . ILE A 1 416 ? 161.660 174.676 188.023 1.00 105.66 416 ILE A N 1
ATOM 2260 C CA . ILE A 1 416 ? 160.436 175.002 188.760 1.00 111.40 416 ILE A CA 1
ATOM 2261 C C . ILE A 1 416 ? 159.879 176.320 188.259 1.00 113.81 416 ILE A C 1
ATOM 2262 O O . ILE A 1 416 ? 160.613 177.281 187.994 1.00 109.10 416 ILE A O 1
ATOM 2267 N N . PRO A 1 417 ? 158.556 176.379 188.085 1.00 136.37 417 PRO A N 1
ATOM 2268 C CA . PRO A 1 417 ? 157.929 177.614 187.601 1.00 134.62 417 PRO A CA 1
ATOM 2269 C C . PRO A 1 417 ? 157.399 178.506 188.713 1.00 134.40 417 PRO A C 1
ATOM 2270 O O . PRO A 1 417 ? 157.199 178.054 189.845 1.00 132.92 417 PRO A O 1
ATOM 2274 N N . SER A 1 418 ? 157.164 179.776 188.382 1.00 152.23 418 SER A N 1
ATOM 2275 C CA . SER A 1 418 ? 156.451 180.720 189.244 1.00 155.46 418 SER A CA 1
ATOM 2276 C C . SER A 1 418 ? 157.089 180.832 190.627 1.00 156.37 418 SER A C 1
ATOM 2277 O O . SER A 1 418 ? 156.427 180.700 191.659 1.00 155.90 418 SER A O 1
ATOM 2280 N N . PHE A 1 419 ? 158.397 181.084 190.647 1.00 141.34 419 PHE A N 1
ATOM 2281 C CA . PHE A 1 419 ? 159.075 181.333 191.912 1.00 138.93 419 PHE A CA 1
ATOM 2282 C C . PHE A 1 419 ? 159.795 182.675 191.858 1.00 140.19 419 PHE A C 1
ATOM 2283 O O . PHE A 1 419 ? 159.812 183.421 192.842 1.00 137.23 419 PHE A O 1
ATOM 2291 N N . THR A 1 420 ? 160.392 182.987 190.710 1.00 163.00 420 THR A N 1
ATOM 2292 C CA . THR A 1 420 ? 161.050 184.267 190.492 1.00 163.16 420 THR A CA 1
ATOM 2293 C C . THR A 1 420 ? 160.144 185.280 189.809 1.00 163.19 420 THR A C 1
ATOM 2294 O O . THR A 1 420 ? 160.544 186.437 189.644 1.00 161.69 420 THR A O 1
ATOM 2298 N N . LYS A 1 421 ? 158.939 184.874 189.407 1.00 170.23 421 LYS A N 1
ATOM 2299 C CA . LYS A 1 421 ? 157.965 185.786 188.811 1.00 170.36 421 LYS A CA 1
ATOM 2300 C C . LYS A 1 421 ? 157.120 186.434 189.910 1.00 171.46 421 LYS A C 1
ATOM 2301 O O . LYS A 1 421 ? 155.894 186.329 189.948 1.00 170.60 421 LYS A O 1
ATOM 2307 N N . GLU A 1 422 ? 157.813 187.108 190.830 1.00 180.03 422 GLU A N 1
ATOM 2308 C CA . GLU A 1 422 ? 157.127 187.710 191.967 1.00 180.55 422 GLU A CA 1
ATOM 2309 C C . GLU A 1 422 ? 156.347 188.953 191.550 1.00 181.71 422 GLU A C 1
ATOM 2310 O O . GLU A 1 422 ? 155.301 189.251 192.138 1.00 181.01 422 GLU A O 1
ATOM 2316 N N . LYS A 1 423 ? 156.836 189.680 190.544 1.00 192.11 423 LYS A N 1
ATOM 2317 C CA . LYS A 1 423 ? 156.109 190.774 189.896 1.00 192.50 423 LYS A CA 1
ATOM 2318 C C . LYS A 1 423 ? 155.697 191.856 190.897 1.00 191.90 423 LYS A C 1
ATOM 2319 O O . LYS A 1 423 ? 154.516 192.089 191.161 1.00 190.50 423 LYS A O 1
ATOM 2325 N N . LYS A 1 424 ? 156.704 192.521 191.455 1.00 181.80 424 LYS A N 1
ATOM 2326 C CA . LYS A 1 424 ? 156.485 193.637 192.366 1.00 179.90 424 LYS A CA 1
ATOM 2327 C C . LYS A 1 424 ? 157.652 194.608 192.189 1.00 180.27 424 LYS A C 1
ATOM 2328 O O . LYS A 1 424 ? 158.418 194.510 191.226 1.00 179.36 424 LYS A O 1
ATOM 2334 N N . THR A 1 425 ? 157.789 195.554 193.117 1.00 175.29 425 THR A N 1
ATOM 2335 C CA . THR A 1 425 ? 158.771 196.623 192.979 1.00 173.35 425 THR A CA 1
ATOM 2336 C C . THR A 1 425 ? 160.195 196.109 193.162 1.00 173.40 425 THR A C 1
ATOM 2337 O O . THR A 1 425 ? 160.647 195.898 194.292 1.00 173.88 425 THR A O 1
ATOM 2341 N N . PHE A 1 426 ? 160.904 195.900 192.052 1.00 158.37 426 PHE A N 1
ATOM 2342 C CA . PHE A 1 426 ? 162.304 195.493 192.119 1.00 158.07 426 PHE A CA 1
ATOM 2343 C C . PHE A 1 426 ? 163.204 196.665 192.498 1.00 158.80 426 PHE A C 1
ATOM 2344 O O . PHE A 1 426 ? 163.949 196.599 193.483 1.00 158.89 426 PHE A O 1
ATOM 2352 N N . ASP A 1 427 ? 163.151 197.750 191.721 1.00 166.24 427 ASP A N 1
ATOM 2353 C CA . ASP A 1 427 ? 163.996 198.907 191.997 1.00 165.89 427 ASP A CA 1
ATOM 2354 C C . ASP A 1 427 ? 163.624 199.601 193.301 1.00 168.24 427 ASP A C 1
ATOM 2355 O O . ASP A 1 427 ? 164.481 200.254 193.906 1.00 166.80 427 ASP A O 1
ATOM 2360 N N . GLN A 1 428 ? 162.374 199.483 193.739 1.00 162.12 428 GLN A N 1
ATOM 2361 C CA . GLN A 1 428 ? 161.947 200.022 195.018 1.00 157.75 428 GLN A CA 1
ATOM 2362 C C . GLN A 1 428 ? 162.125 198.955 196.098 1.00 157.84 428 GLN A C 1
ATOM 2363 O O . GLN A 1 428 ? 162.531 197.823 195.825 1.00 160.02 428 GLN A O 1
ATOM 2369 N N . VAL A 1 429 ? 161.825 199.318 197.347 1.00 135.09 429 VAL A N 1
ATOM 2370 C CA . VAL A 1 429 ? 162.019 198.395 198.458 1.00 132.76 429 VAL A CA 1
ATOM 2371 C C . VAL A 1 429 ? 161.067 197.214 198.323 1.00 132.10 429 VAL A C 1
ATOM 2372 O O . VAL A 1 429 ? 159.961 197.336 197.777 1.00 133.82 429 VAL A O 1
ATOM 2376 N N . SER A 1 430 ? 161.508 196.051 198.795 1.00 112.50 430 SER A N 1
ATOM 2377 C CA . SER A 1 430 ? 160.708 194.836 198.747 1.00 112.69 430 SER A CA 1
ATOM 2378 C C . SER A 1 430 ? 159.916 194.689 200.040 1.00 112.41 430 SER A C 1
ATOM 2379 O O . SER A 1 430 ? 160.476 194.804 201.134 1.00 112.05 430 SER A O 1
ATOM 2382 N N . THR A 1 431 ? 158.611 194.437 199.908 1.00 104.18 431 THR A N 1
ATOM 2383 C CA . THR A 1 431 ? 157.766 194.282 201.088 1.00 105.61 431 THR A CA 1
ATOM 2384 C C . THR A 1 431 ? 158.170 193.067 201.914 1.00 105.85 431 THR A C 1
ATOM 2385 O O . THR A 1 431 ? 15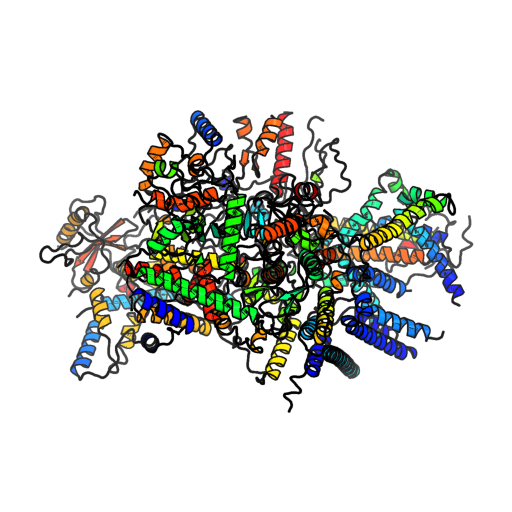7.953 193.045 203.132 1.00 106.47 431 THR A O 1
ATOM 2389 N N . TYR A 1 432 ? 158.762 192.054 201.276 1.00 97.16 432 TYR A N 1
ATOM 2390 C CA . TYR A 1 432 ? 159.243 190.888 202.010 1.00 100.50 432 TYR A CA 1
ATOM 2391 C C . TYR A 1 432 ? 160.320 191.281 203.013 1.00 104.87 432 TYR A C 1
ATOM 2392 O O . TYR A 1 432 ? 160.332 190.794 204.151 1.00 110.06 432 TYR A O 1
ATOM 2401 N N . TRP A 1 433 ? 161.226 192.171 202.606 1.00 90.85 433 TRP A N 1
ATOM 2402 C CA . TRP A 1 433 ? 162.292 192.638 203.487 1.00 88.72 433 TRP A CA 1
ATOM 2403 C C . TRP A 1 433 ? 161.721 193.292 204.741 1.00 88.78 433 TRP A C 1
ATOM 2404 O O . TRP A 1 433 ? 162.094 192.942 205.871 1.00 87.83 433 TRP A O 1
ATOM 2415 N N . SER A 1 434 ? 160.790 194.231 204.558 1.00 85.42 434 SER A N 1
ATOM 2416 C CA . SER A 1 434 ? 160.200 194.933 205.692 1.00 86.23 434 SER A CA 1
ATOM 2417 C C . SER A 1 434 ? 159.386 193.992 206.572 1.00 84.33 434 SER A C 1
ATOM 2418 O O . SER A 1 434 ? 159.411 194.112 207.802 1.00 84.44 434 SER A O 1
ATOM 2421 N N . LEU A 1 435 ? 158.646 193.061 205.963 1.00 84.70 435 LEU A N 1
ATOM 2422 C CA . LEU A 1 435 ? 157.860 192.118 206.753 1.00 88.64 435 LEU A CA 1
ATOM 2423 C C . LEU A 1 435 ? 158.755 191.230 207.608 1.00 86.64 435 LEU A C 1
ATOM 2424 O O . LEU A 1 435 ? 158.459 190.985 208.786 1.00 89.26 435 LEU A O 1
ATOM 2429 N N . ILE A 1 436 ? 159.856 190.739 207.033 1.00 77.98 436 ILE A N 1
ATOM 2430 C CA . ILE A 1 436 ? 160.794 189.926 207.801 1.00 79.23 436 ILE A CA 1
ATOM 2431 C C . ILE A 1 436 ? 161.389 190.738 208.943 1.00 87.06 436 ILE A C 1
ATOM 2432 O O . ILE A 1 436 ? 161.512 190.250 210.076 1.00 94.74 436 ILE A O 1
ATOM 2437 N N . HIS A 1 437 ? 161.763 191.992 208.667 1.00 77.80 437 HIS A N 1
ATOM 2438 C CA . HIS A 1 437 ? 162.322 192.836 209.718 1.00 72.26 437 HIS A CA 1
ATOM 2439 C C . HIS A 1 437 ? 161.324 193.050 210.850 1.00 73.79 437 HIS A C 1
ATOM 2440 O O . HIS A 1 437 ? 161.686 192.975 212.030 1.00 79.64 437 HIS A O 1
ATOM 2447 N N . GLU A 1 438 ? 160.060 193.312 210.509 1.00 77.36 438 GLU A N 1
ATOM 2448 C CA . GLU A 1 438 ? 159.046 193.537 211.535 1.00 79.00 438 GLU A CA 1
ATOM 2449 C C . GLU A 1 438 ? 158.804 192.284 212.367 1.00 85.34 438 GLU A C 1
ATOM 2450 O O . GLU A 1 438 ? 158.681 192.363 213.597 1.00 89.83 438 GLU A O 1
ATOM 2456 N N . GLU A 1 439 ? 158.727 191.120 211.716 1.00 77.39 439 GLU A N 1
ATOM 2457 C CA . GLU A 1 439 ? 158.530 189.878 212.458 1.00 70.13 439 GLU A CA 1
ATOM 2458 C C . GLU A 1 439 ? 159.690 189.617 213.410 1.00 73.64 439 GLU A C 1
ATOM 2459 O O . GLU A 1 439 ? 159.480 189.243 214.575 1.00 81.24 439 GLU A O 1
ATOM 2465 N N . LYS A 1 440 ? 160.922 189.817 212.935 1.00 66.46 440 LYS A N 1
ATOM 2466 C CA . LYS A 1 440 ? 162.083 189.620 213.795 1.00 67.69 440 LYS A CA 1
ATOM 2467 C C . LYS A 1 440 ? 162.067 190.589 214.969 1.00 70.70 440 LYS A C 1
ATOM 2468 O O . LYS A 1 440 ? 162.378 190.206 216.103 1.00 77.08 440 LYS A O 1
ATOM 2474 N N . ARG A 1 441 ? 161.703 191.849 214.716 1.00 66.95 441 ARG A N 1
ATOM 2475 C CA . ARG A 1 441 ? 161.645 192.834 215.791 1.00 66.94 441 ARG A CA 1
ATOM 2476 C C . ARG A 1 441 ? 160.625 192.433 216.849 1.00 68.68 441 ARG A C 1
ATOM 2477 O O . ARG A 1 441 ? 160.895 192.521 218.052 1.00 78.06 441 ARG A O 1
ATOM 2485 N N . GLU A 1 442 ? 159.441 191.993 216.417 1.00 66.54 442 GLU A N 1
ATOM 2486 C CA . GLU A 1 442 ? 158.411 191.609 217.378 1.00 66.36 442 GLU A CA 1
ATOM 2487 C C . GLU A 1 442 ? 158.841 190.401 218.202 1.00 67.19 442 GLU A C 1
ATOM 2488 O O . GLU A 1 442 ? 158.646 190.373 219.426 1.00 71.49 442 GLU A O 1
ATOM 2494 N N . ASN A 1 443 ? 159.432 189.394 217.552 1.00 64.62 443 ASN A N 1
ATOM 2495 C CA . ASN A 1 443 ? 159.888 188.222 218.294 1.00 61.87 443 ASN A CA 1
ATOM 2496 C C . ASN A 1 443 ? 160.976 188.593 219.296 1.00 65.58 443 ASN A C 1
ATOM 2497 O O . ASN A 1 443 ? 160.968 188.120 220.442 1.00 73.63 443 ASN A O 1
ATOM 2502 N N . LEU A 1 444 ? 161.918 189.444 218.881 1.00 67.72 444 LEU A N 1
ATOM 2503 C CA . LEU A 1 444 ? 162.977 189.880 219.783 1.00 68.45 444 LEU A CA 1
ATOM 2504 C C . LEU A 1 444 ? 162.410 190.639 220.973 1.00 72.96 444 LEU A C 1
ATOM 2505 O O . LEU A 1 444 ? 162.852 190.443 222.111 1.00 75.54 444 LEU A O 1
ATOM 2510 N N . LYS A 1 445 ? 161.437 191.521 220.729 1.00 72.64 445 LYS A N 1
ATOM 2511 C CA . LYS A 1 445 ? 160.831 192.269 221.825 1.00 66.55 445 LYS A CA 1
ATOM 2512 C C . LYS A 1 445 ? 160.126 191.340 222.802 1.00 65.60 445 LYS A C 1
ATOM 2513 O O . LYS A 1 445 ? 160.237 191.512 224.022 1.00 71.88 445 LYS A O 1
ATOM 2519 N N . LYS A 1 446 ? 159.394 190.349 222.287 1.00 66.32 446 LYS A N 1
ATOM 2520 C CA . LYS A 1 446 ? 158.716 189.405 223.171 1.00 63.60 446 LYS A CA 1
ATOM 2521 C C . LYS A 1 446 ? 159.718 188.642 224.029 1.00 64.35 446 LYS A C 1
ATOM 2522 O O . LYS A 1 446 ? 159.534 188.502 225.246 1.00 66.32 446 LYS A O 1
ATOM 2528 N N . GLU A 1 447 ? 160.793 188.145 223.410 1.00 71.05 447 GLU A N 1
ATOM 2529 C CA . GLU A 1 447 ? 161.791 187.394 224.166 1.00 67.85 447 GLU A CA 1
ATOM 2530 C C . GLU A 1 447 ? 162.464 188.269 225.218 1.00 76.46 447 GLU A C 1
ATOM 2531 O O . GLU A 1 447 ? 162.667 187.837 226.360 1.00 82.23 447 GLU A O 1
ATOM 2537 N N . PHE A 1 448 ? 162.810 189.505 224.852 1.00 71.10 448 PHE A N 1
ATOM 2538 C CA . PHE A 1 448 ? 163.461 190.414 225.790 1.00 64.11 448 PHE A CA 1
ATOM 2539 C C . PHE A 1 448 ? 162.551 190.731 226.970 1.00 68.13 448 PHE A C 1
ATOM 2540 O O . PHE A 1 448 ? 162.992 190.742 228.127 1.00 68.93 448 PHE A O 1
ATOM 2548 N N . LEU A 1 449 ? 161.271 190.993 226.696 1.00 73.25 449 LEU A N 1
ATOM 2549 C CA . LEU A 1 449 ? 160.342 191.308 227.774 1.00 68.09 449 LEU A CA 1
ATOM 2550 C C . LEU A 1 449 ? 160.127 190.112 228.690 1.00 68.10 449 LEU A C 1
ATOM 2551 O O . LEU A 1 449 ? 160.037 190.274 229.911 1.00 72.29 449 LEU A O 1
ATOM 2556 N N . ASN A 1 450 ? 160.041 188.903 228.128 1.00 64.27 450 ASN A N 1
ATOM 2557 C CA . ASN A 1 450 ? 159.913 187.718 228.974 1.00 57.58 450 ASN A CA 1
ATOM 2558 C C . ASN A 1 450 ? 161.148 187.526 229.847 1.00 58.57 450 ASN A C 1
ATOM 2559 O O . ASN A 1 450 ? 161.035 187.215 231.042 1.00 66.34 450 ASN A O 1
ATOM 2564 N N . ARG A 1 451 ? 162.337 187.715 229.270 1.00 61.33 451 ARG A N 1
ATOM 2565 C CA . ARG A 1 451 ? 163.564 187.577 230.047 1.00 62.94 451 ARG A CA 1
ATOM 2566 C C . ARG A 1 451 ? 163.614 188.591 231.182 1.00 66.01 451 ARG A C 1
ATOM 2567 O O . ARG A 1 451 ? 164.017 188.260 232.303 1.00 68.80 451 ARG A O 1
ATOM 2575 N N . ILE A 1 452 ? 163.213 189.835 230.910 1.00 76.19 452 ILE A N 1
ATOM 2576 C CA . ILE A 1 452 ? 163.208 190.854 231.956 1.00 70.52 452 ILE A CA 1
ATOM 2577 C C . ILE A 1 452 ? 162.177 190.520 233.029 1.00 73.31 452 ILE A C 1
ATOM 2578 O O . ILE A 1 452 ? 162.446 190.652 234.229 1.00 75.74 452 ILE A O 1
ATOM 2583 N N . GLU A 1 453 ? 160.984 190.080 232.619 1.00 84.47 453 GLU A N 1
ATOM 2584 C CA . GLU A 1 453 ? 159.945 189.727 233.581 1.00 79.08 453 GLU A CA 1
ATOM 2585 C C . GLU A 1 453 ? 160.377 188.576 234.475 1.00 83.84 453 GLU A C 1
ATOM 2586 O O . GLU A 1 453 ? 159.943 188.492 235.630 1.00 84.95 453 GLU A O 1
ATOM 2592 N N . ALA A 1 454 ? 161.217 187.676 233.960 1.00 84.26 454 ALA A N 1
ATOM 2593 C CA . ALA A 1 454 ? 161.718 186.586 234.791 1.00 77.84 454 ALA A CA 1
ATOM 2594 C C . ALA A 1 454 ? 162.534 187.089 235.977 1.00 77.73 454 ALA A C 1
ATOM 2595 O O . ALA A 1 454 ? 162.646 186.378 236.981 1.00 78.28 454 ALA A O 1
ATOM 2597 N N . LEU A 1 455 ? 163.103 188.294 235.885 1.00 83.81 455 LEU A N 1
ATOM 2598 C CA . LEU A 1 455 ? 163.904 188.826 236.985 1.00 82.02 455 LEU A CA 1
ATOM 2599 C C . LEU A 1 455 ? 163.051 189.120 238.213 1.00 81.80 455 LEU A C 1
ATOM 2600 O O . LEU A 1 455 ? 163.473 188.857 239.345 1.00 83.53 455 LEU A O 1
ATOM 2605 N N . ASP A 1 456 ? 161.852 189.667 238.013 1.00 89.08 456 ASP A N 1
ATOM 2606 C CA . ASP A 1 456 ? 160.998 190.077 239.122 1.00 88.62 456 ASP A CA 1
ATOM 2607 C C . ASP A 1 456 ? 160.399 188.907 239.890 1.00 88.16 456 ASP A C 1
ATOM 2608 O O . ASP A 1 456 ? 159.599 189.142 240.802 1.00 89.01 456 ASP A O 1
ATOM 2613 N N . LYS A 1 457 ? 160.754 187.670 239.560 1.00 96.52 457 LYS A N 1
ATOM 2614 C CA . LYS A 1 457 ? 160.206 186.488 240.213 1.00 95.93 457 LYS A CA 1
ATOM 2615 C C . LYS A 1 457 ? 161.306 185.675 240.886 1.00 95.85 457 LYS A C 1
ATOM 2616 O O . LYS A 1 457 ? 161.343 184.446 240.790 1.00 95.31 457 LYS A O 1
ATOM 2622 N N . GLU A 1 458 ? 162.217 186.367 241.574 1.00 103.69 458 GLU A N 1
ATOM 2623 C CA . GLU A 1 458 ? 163.284 185.735 242.354 1.00 104.18 458 GLU A CA 1
ATOM 2624 C C . GLU A 1 458 ? 164.161 184.838 241.482 1.00 103.82 458 GLU A C 1
ATOM 2625 O O . GLU A 1 458 ? 164.305 183.638 241.725 1.00 106.52 458 GLU A O 1
ATOM 2631 N N . TRP A 1 459 ? 164.750 185.434 240.451 1.00 92.50 459 TRP A N 1
ATOM 2632 C CA . TRP A 1 459 ? 165.686 184.752 239.571 1.00 94.31 459 TRP A CA 1
ATOM 2633 C C . TRP A 1 459 ? 166.986 185.539 239.511 1.00 95.37 459 TRP A C 1
ATOM 2634 O O . TRP A 1 459 ? 166.973 186.771 239.424 1.00 96.81 459 TRP A O 1
ATOM 2645 N N . SER A 1 460 ? 168.107 184.826 239.565 1.00 90.57 460 SER A N 1
ATOM 2646 C CA . SER A 1 460 ? 169.400 185.478 239.448 1.00 89.72 460 SER A CA 1
ATOM 2647 C C . SER A 1 460 ? 169.626 185.954 238.016 1.00 91.21 460 SER A C 1
ATOM 2648 O O . SER A 1 460 ? 169.050 185.432 237.058 1.00 95.26 460 SER A O 1
ATOM 2651 N N . VAL A 1 461 ? 170.479 186.972 237.880 1.00 81.63 461 VAL A N 1
ATOM 2652 C CA . VAL A 1 461 ? 170.769 187.528 236.562 1.00 81.51 461 VAL A CA 1
ATOM 2653 C C . VAL A 1 461 ? 171.432 186.481 235.676 1.00 86.76 461 VAL A C 1
ATOM 2654 O O . VAL A 1 461 ? 171.116 186.361 234.486 1.00 92.76 461 VAL A O 1
ATOM 2658 N N . GLU A 1 462 ? 172.357 185.703 236.242 1.00 90.33 462 GLU A N 1
ATOM 2659 C CA . GLU A 1 462 ? 173.045 184.675 235.470 1.00 89.57 462 GLU A CA 1
ATOM 2660 C C . GLU A 1 462 ? 172.109 183.571 234.997 1.00 91.74 462 GLU A C 1
ATOM 2661 O O . GLU A 1 462 ? 172.447 182.858 234.046 1.00 96.73 462 GLU A O 1
ATOM 2667 N N . ASN A 1 463 ? 170.949 183.408 235.632 1.00 85.17 463 ASN A N 1
ATOM 2668 C CA . ASN A 1 463 ? 169.998 182.387 235.212 1.00 81.93 463 ASN A CA 1
ATOM 2669 C C . ASN A 1 463 ? 169.088 182.848 234.081 1.00 80.55 463 ASN A C 1
ATOM 2670 O O . ASN A 1 463 ? 168.388 182.015 233.497 1.00 81.51 463 ASN A O 1
ATOM 2675 N N . ILE A 1 464 ? 169.077 184.141 233.761 1.00 74.71 464 ILE A N 1
ATOM 2676 C CA . ILE A 1 464 ? 168.277 184.671 232.665 1.00 74.85 464 ILE A CA 1
ATOM 2677 C C . ILE A 1 464 ? 169.127 185.296 231.573 1.00 75.46 464 ILE A C 1
ATOM 2678 O O . ILE A 1 464 ? 168.576 185.809 230.595 1.00 79.57 464 ILE A O 1
ATOM 2683 N N . LEU A 1 465 ? 170.449 185.279 231.713 1.00 68.42 465 LEU A N 1
ATOM 2684 C CA . LEU A 1 465 ? 171.319 185.837 230.688 1.00 63.73 465 LEU A CA 1
ATOM 2685 C C . LEU A 1 465 ? 171.186 185.046 229.394 1.00 70.07 465 LEU A C 1
ATOM 2686 O O . LEU A 1 465 ? 170.950 183.836 229.407 1.00 77.36 465 LEU A O 1
ATOM 2691 N N . GLU A 1 466 ? 171.336 185.738 228.267 1.00 71.68 466 GLU A N 1
ATOM 2692 C CA . GLU A 1 466 ? 171.286 185.079 226.969 1.00 69.79 466 GLU A CA 1
ATOM 2693 C C . GLU A 1 466 ? 172.662 184.518 226.641 1.00 69.43 466 GLU A C 1
ATOM 2694 O O . GLU A 1 466 ? 173.630 185.272 226.500 1.00 63.80 466 GLU A O 1
ATOM 2700 N N . LYS A 1 467 ? 172.746 183.198 226.519 1.00 68.81 467 LYS A N 1
ATOM 2701 C CA . LYS A 1 467 ? 174.004 182.510 226.282 1.00 67.92 467 LYS A CA 1
ATOM 2702 C C . LYS A 1 467 ? 173.841 181.549 225.116 1.00 69.42 467 LYS A C 1
ATOM 2703 O O . LYS A 1 467 ? 172.744 181.047 224.856 1.00 67.32 467 LYS A O 1
ATOM 2709 N N . THR A 1 468 ? 174.941 181.308 224.406 1.00 66.44 468 THR A N 1
ATOM 2710 C CA . THR A 1 468 ? 174.929 180.311 223.347 1.00 68.70 468 THR A CA 1
ATOM 2711 C C . THR A 1 468 ? 174.602 178.946 223.934 1.00 68.42 468 THR A C 1
ATOM 2712 O O . THR A 1 468 ? 175.179 178.537 224.946 1.00 71.61 468 THR A O 1
ATOM 2716 N N . THR A 1 469 ? 173.674 178.242 223.300 1.00 56.12 469 THR A N 1
ATOM 2717 C CA . THR A 1 469 ? 173.144 176.998 223.834 1.00 56.71 469 THR A CA 1
ATOM 2718 C C . THR A 1 469 ? 173.596 175.816 222.989 1.00 57.87 469 THR A C 1
ATOM 2719 O O . THR A 1 469 ? 174.160 175.967 221.903 1.00 63.18 469 THR A O 1
ATOM 2723 N N . ARG A 1 470 ? 173.333 174.622 223.513 1.00 56.78 470 ARG A N 1
ATOM 2724 C CA . ARG A 1 470 ? 173.742 173.381 222.878 1.00 51.02 470 ARG A CA 1
ATOM 2725 C C . ARG A 1 470 ? 172.725 172.308 223.232 1.00 50.29 470 ARG A C 1
ATOM 2726 O O . ARG A 1 470 ? 172.313 172.196 224.389 1.00 61.52 470 ARG A O 1
ATOM 2734 N N . PHE A 1 471 ? 172.323 171.526 222.235 1.00 47.51 471 PHE A N 1
ATOM 2735 C CA . PHE A 1 471 ? 171.296 170.517 222.454 1.00 54.77 471 PHE A CA 1
ATOM 2736 C C . PHE A 1 471 ? 171.851 169.369 223.285 1.00 59.88 471 PHE A C 1
ATOM 2737 O O . PHE A 1 471 ? 172.894 168.796 222.957 1.00 68.31 471 PHE A O 1
ATOM 2745 N N . CYS A 1 472 ? 171.150 169.035 224.364 1.00 55.79 472 CYS A N 1
ATOM 2746 C CA . CYS A 1 472 ? 171.542 167.961 225.262 1.00 50.74 472 CYS A CA 1
ATOM 2747 C C . CYS A 1 472 ? 170.573 166.797 225.121 1.00 54.85 472 CYS A C 1
ATOM 2748 O O . CYS A 1 472 ? 169.354 166.991 225.095 1.00 63.63 472 CYS A O 1
ATOM 2751 N N . TYR A 1 473 ? 171.121 165.587 225.032 1.00 62.91 473 TYR A N 1
ATOM 2752 C CA . TYR A 1 473 ? 170.322 164.384 224.842 1.00 70.35 473 TYR A CA 1
ATOM 2753 C C . TYR A 1 473 ? 169.981 163.680 226.147 1.00 70.05 473 TYR A C 1
ATOM 2754 O O . TYR A 1 473 ? 168.886 163.125 226.277 1.00 76.12 473 TYR A O 1
ATOM 2763 N N . ASN A 1 474 ? 170.892 163.686 227.117 1.00 62.52 474 ASN A N 1
ATOM 2764 C CA . ASN A 1 474 ? 170.662 163.004 228.388 1.00 65.46 474 ASN A CA 1
ATOM 2765 C C . ASN A 1 474 ? 171.531 163.670 229.444 1.00 71.36 474 ASN A C 1
ATOM 2766 O O . ASN A 1 474 ? 172.754 163.510 229.430 1.00 78.68 474 ASN A O 1
ATOM 2771 N N . GLU A 1 475 ? 170.900 164.412 230.356 1.00 79.76 475 GLU A N 1
ATOM 2772 C CA . GLU A 1 475 ? 171.648 165.088 231.409 1.00 82.40 475 GLU A CA 1
ATOM 2773 C C . GLU A 1 475 ? 172.122 164.130 232.493 1.00 82.81 475 GLU A C 1
ATOM 2774 O O . GLU A 1 475 ? 173.013 164.489 233.270 1.00 80.20 475 GLU A O 1
ATOM 2780 N N . ALA A 1 476 ? 171.544 162.930 232.572 1.00 80.43 476 ALA A N 1
ATOM 2781 C CA . ALA A 1 476 ? 172.012 161.953 233.550 1.00 79.08 476 ALA A CA 1
ATOM 2782 C C . ALA A 1 476 ? 173.440 161.516 233.251 1.00 79.15 476 ALA A C 1
ATOM 2783 O O . ALA A 1 476 ? 174.267 161.402 234.163 1.00 82.02 476 ALA A O 1
ATOM 2785 N N . LYS A 1 477 ? 173.748 161.267 231.980 1.00 77.06 477 LYS A N 1
ATOM 2786 C CA . LYS A 1 477 ? 175.087 160.883 231.558 1.00 77.08 477 LYS A CA 1
ATOM 2787 C C . LYS A 1 477 ? 175.867 162.034 230.939 1.00 79.71 477 LYS A C 1
ATOM 2788 O O . LYS A 1 477 ? 177.008 161.830 230.514 1.00 81.95 477 LYS A O 1
ATOM 2794 N N . LYS A 1 478 ? 175.281 163.232 230.882 1.00 74.99 478 LYS A N 1
ATOM 2795 C CA . LYS A 1 478 ? 175.918 164.402 230.275 1.00 72.09 478 LYS A CA 1
ATOM 2796 C C . LYS A 1 478 ? 176.348 164.117 228.838 1.00 73.13 478 LYS A C 1
ATOM 2797 O O . LYS A 1 478 ? 177.426 164.522 228.401 1.00 77.29 478 LYS A O 1
ATOM 2803 N N . GLU A 1 479 ? 175.497 163.415 228.096 1.00 68.28 479 GLU A N 1
ATOM 2804 C CA . GLU A 1 479 ? 175.786 163.028 226.722 1.00 62.41 479 GLU A CA 1
ATOM 2805 C C . GLU A 1 479 ? 175.060 163.972 225.773 1.00 65.47 479 GLU A C 1
ATOM 2806 O O . GLU A 1 479 ? 173.826 164.021 225.764 1.00 74.64 479 GLU A O 1
ATOM 2812 N N . TYR A 1 480 ? 175.825 164.712 224.979 1.00 61.32 480 TYR A N 1
ATOM 2813 C CA . TYR A 1 480 ? 175.295 165.693 224.045 1.00 59.47 480 TYR A CA 1
ATOM 2814 C C . TYR A 1 480 ? 175.454 165.177 222.618 1.00 64.36 480 TYR A C 1
ATOM 2815 O O . TYR A 1 480 ? 176.054 164.128 222.371 1.00 69.49 480 TYR A O 1
ATOM 2824 N N . LEU A 1 481 ? 174.906 165.932 221.672 1.00 63.28 481 LEU A N 1
ATOM 2825 C CA . LEU A 1 481 ? 175.146 165.647 220.270 1.00 58.04 481 LEU A CA 1
ATOM 2826 C C . LEU A 1 481 ? 176.564 166.070 219.892 1.00 60.70 481 LEU A C 1
ATOM 2827 O O . LEU A 1 481 ? 177.129 166.982 220.501 1.00 71.33 481 LEU A O 1
ATOM 2832 N N . PRO A 1 482 ? 177.168 165.414 218.903 1.00 49.49 482 PRO A N 1
ATOM 2833 C CA . PRO A 1 482 ? 178.466 165.881 218.406 1.00 51.00 482 PRO A CA 1
ATOM 2834 C C . PRO A 1 482 ? 178.359 167.311 217.902 1.00 58.91 482 PRO A C 1
ATOM 2835 O O . PRO A 1 482 ? 177.366 167.698 217.285 1.00 68.07 482 PRO A O 1
ATOM 2839 N N . LYS A 1 483 ? 179.399 168.102 218.176 1.00 63.85 483 LYS A N 1
ATOM 2840 C CA . LYS A 1 483 ? 179.334 169.526 217.874 1.00 61.09 483 LYS A CA 1
ATOM 2841 C C . LYS A 1 483 ? 179.260 169.803 216.380 1.00 65.56 483 LYS A C 1
ATOM 2842 O O . LYS A 1 483 ? 178.804 170.881 215.990 1.00 69.47 483 LYS A O 1
ATOM 2848 N N . ILE A 1 484 ? 179.693 168.864 215.538 1.00 63.28 484 ILE A N 1
ATOM 2849 C CA . ILE A 1 484 ? 179.577 169.057 214.096 1.00 63.15 484 ILE A CA 1
ATOM 2850 C C . ILE A 1 484 ? 178.119 168.979 213.661 1.00 66.56 484 ILE A C 1
ATOM 2851 O O . ILE A 1 484 ? 177.677 169.732 212.786 1.00 69.10 484 ILE A O 1
ATOM 2856 N N . TYR A 1 485 ? 177.351 168.073 214.260 1.00 60.10 485 TYR A N 1
ATOM 2857 C CA . TYR A 1 485 ? 175.959 167.859 213.890 1.00 53.40 485 TYR A CA 1
ATOM 2858 C C . TYR A 1 485 ? 174.998 168.808 214.594 1.00 60.28 485 TYR A C 1
ATOM 2859 O O . TYR A 1 485 ? 173.792 168.742 214.339 1.00 69.45 485 TYR A O 1
ATOM 2868 N N . ASP A 1 486 ? 175.491 169.679 215.465 1.00 65.24 486 ASP A N 1
ATOM 2869 C CA . ASP A 1 486 ? 174.613 170.543 216.243 1.00 66.18 486 ASP A CA 1
ATOM 2870 C C . ASP A 1 486 ? 174.153 171.725 215.398 1.00 70.19 486 ASP A C 1
ATOM 2871 O O . ASP A 1 486 ? 174.994 172.489 214.912 1.00 71.51 486 ASP A O 1
ATOM 2876 N N . PRO A 1 487 ? 172.846 171.909 215.195 1.00 63.68 487 PRO A N 1
ATOM 2877 C CA . PRO A 1 487 ? 172.379 173.057 214.401 1.00 59.65 487 PRO A CA 1
ATOM 2878 C C . PRO A 1 487 ? 172.687 174.405 215.027 1.00 63.13 487 PRO A C 1
ATOM 2879 O O . PRO A 1 487 ? 172.724 175.410 214.307 1.00 66.23 487 PRO A O 1
ATOM 2883 N N . PHE A 1 488 ? 172.898 174.470 216.341 1.00 59.92 488 PHE A N 1
ATOM 2884 C CA . PHE A 1 488 ? 173.163 175.744 216.997 1.00 53.78 488 PHE A CA 1
ATOM 2885 C C . PHE A 1 488 ? 174.645 176.102 216.970 1.00 62.50 488 PHE A C 1
ATOM 2886 O O . PHE A 1 488 ? 175.006 177.236 216.641 1.00 68.94 488 PHE A O 1
ATOM 2894 N N . LEU A 1 489 ? 175.511 175.150 217.316 1.00 60.56 489 LEU A N 1
ATOM 2895 C CA . LEU A 1 489 ? 176.945 175.420 217.341 1.00 60.09 489 LEU A CA 1
ATOM 2896 C C . LEU A 1 489 ? 177.547 175.437 215.942 1.00 65.86 489 LEU A C 1
ATOM 2897 O O . LEU A 1 489 ? 178.452 176.232 215.664 1.00 71.06 489 LEU A O 1
ATOM 2902 N N . HIS A 1 490 ? 177.060 174.572 215.049 1.00 68.57 490 HIS A N 1
ATOM 2903 C CA . HIS A 1 490 ? 177.712 174.335 213.766 1.00 66.34 490 HIS A CA 1
ATOM 2904 C C . HIS A 1 490 ? 176.740 174.436 212.595 1.00 69.42 490 HIS A C 1
ATOM 2905 O O . HIS A 1 490 ? 177.039 173.930 211.510 1.00 76.31 490 HIS A O 1
ATOM 2912 N N . GLY A 1 491 ? 175.587 175.080 212.788 1.00 64.93 491 GLY A N 1
ATOM 2913 C CA . GLY A 1 491 ? 174.564 175.071 211.753 1.00 67.22 491 GLY A CA 1
ATOM 2914 C C . GLY A 1 491 ? 175.009 175.749 210.471 1.00 65.15 491 GLY A C 1
ATOM 2915 O O . GLY A 1 491 ? 174.823 175.215 209.375 1.00 65.90 491 GLY A O 1
ATOM 2916 N N . ILE A 1 492 ? 175.604 176.936 210.590 1.00 59.24 492 ILE A N 1
ATOM 2917 C CA . ILE A 1 492 ? 176.068 177.649 209.404 1.00 58.53 492 ILE A CA 1
ATOM 2918 C C . ILE A 1 492 ? 177.259 176.931 208.782 1.00 60.16 492 ILE A C 1
ATOM 2919 O O . ILE A 1 492 ? 177.370 176.831 207.554 1.00 60.04 492 ILE A O 1
ATOM 2924 N N . SER A 1 493 ? 178.154 176.400 209.616 1.00 71.24 493 SER A N 1
ATOM 2925 C CA . SER A 1 493 ? 179.365 175.758 209.122 1.00 64.47 493 SER A CA 1
ATOM 2926 C C . SER A 1 493 ? 179.090 174.458 208.377 1.00 64.69 493 SER A C 1
ATOM 2927 O O . SER A 1 493 ? 180.008 173.930 207.741 1.00 68.45 493 SER A O 1
ATOM 2930 N N . ARG A 1 494 ? 177.871 173.928 208.443 1.00 65.10 494 ARG A N 1
ATOM 2931 C CA . ARG A 1 494 ? 177.508 172.805 207.596 1.00 60.42 494 ARG A CA 1
ATOM 2932 C C . ARG A 1 494 ? 177.559 173.219 206.126 1.00 62.71 494 ARG A C 1
ATOM 2933 O O . ARG A 1 494 ? 177.685 174.397 205.784 1.00 69.05 494 ARG A O 1
ATOM 2941 N N . GLY A 1 495 ? 177.458 172.226 205.248 1.00 61.07 495 GLY A N 1
ATOM 2942 C CA . GLY A 1 495 ? 177.544 172.499 203.827 1.00 70.19 495 GLY A CA 1
ATOM 2943 C C . GLY A 1 495 ? 178.894 173.008 203.384 1.00 75.07 495 GLY A C 1
ATOM 2944 O O . GLY A 1 495 ? 178.985 173.712 202.373 1.00 79.75 495 GLY A O 1
ATOM 2945 N N . ARG A 1 496 ? 179.952 172.672 204.120 1.00 75.62 496 ARG A N 1
ATOM 2946 C CA . ARG A 1 496 ? 181.298 173.150 203.811 1.00 69.22 496 ARG A CA 1
ATOM 2947 C C . ARG A 1 496 ? 182.272 172.126 204.385 1.00 70.02 496 ARG A C 1
ATOM 2948 O O . ARG A 1 496 ? 182.517 172.110 205.595 1.00 69.13 496 ARG A O 1
ATOM 2956 N N . ILE A 1 497 ? 182.812 171.275 203.518 1.00 82.64 497 ILE A N 1
ATOM 2957 C CA . ILE A 1 497 ? 183.658 170.158 203.920 1.00 82.27 497 ILE A CA 1
ATOM 2958 C C . ILE A 1 497 ? 185.067 170.404 203.400 1.00 86.09 497 ILE A C 1
ATOM 2959 O O . ILE A 1 497 ? 185.257 170.685 202.211 1.00 90.87 497 ILE A O 1
ATOM 2964 N N . LYS A 1 498 ? 186.049 170.298 204.290 1.00 88.78 498 LYS A N 1
ATOM 2965 C CA . LYS A 1 498 ? 187.451 170.474 203.946 1.00 90.06 498 LYS A CA 1
ATOM 2966 C C . LYS A 1 498 ? 188.187 169.150 204.096 1.00 93.17 498 LYS A C 1
ATOM 2967 O O . LYS A 1 498 ? 187.948 168.399 205.047 1.00 90.20 498 LYS A O 1
ATOM 2973 N N . LYS A 1 499 ? 189.082 168.868 203.152 1.00 106.54 499 LYS A N 1
ATOM 2974 C CA . LYS A 1 499 ? 189.894 167.652 203.170 1.00 107.65 499 LYS A CA 1
ATOM 2975 C C . LYS A 1 499 ? 191.242 168.004 203.790 1.00 107.62 499 LYS A C 1
ATOM 2976 O O . LYS A 1 499 ? 192.173 168.424 203.101 1.00 105.96 499 LYS A O 1
ATOM 2982 N N . LEU A 1 500 ? 191.336 167.828 205.107 1.00 113.73 500 LEU A N 1
ATOM 2983 C CA . LEU A 1 500 ? 192.546 168.132 205.870 1.00 113.24 500 LEU A CA 1
ATOM 2984 C C . LEU A 1 500 ? 192.989 169.579 205.669 1.00 109.89 500 LEU A C 1
ATOM 2985 O O . LEU A 1 500 ? 192.160 170.480 205.546 1.00 109.15 500 LEU A O 1
ATOM 2990 N N . SER A 1 518 ? 163.723 155.819 203.174 1.00 120.62 518 SER A N 1
ATOM 2991 C CA . SER A 1 518 ? 164.524 155.978 204.382 1.00 123.46 518 SER A CA 1
ATOM 2992 C C . SER A 1 518 ? 165.439 157.193 204.277 1.00 123.95 518 SER A C 1
ATOM 2993 O O . SER A 1 518 ? 165.295 158.155 205.031 1.00 123.08 518 SER A O 1
ATOM 2996 N N . TRP A 1 519 ? 166.381 157.142 203.340 1.00 108.98 519 TRP A N 1
ATOM 2997 C CA . TRP A 1 519 ? 167.346 158.215 203.118 1.00 106.71 519 TRP A CA 1
ATOM 2998 C C . TRP A 1 519 ? 167.473 158.514 201.630 1.00 106.47 519 TRP A C 1
ATOM 2999 O O . TRP A 1 519 ? 168.570 158.621 201.080 1.00 109.92 519 TRP A O 1
ATOM 3010 N N . ILE A 1 520 ? 166.334 158.650 200.957 1.00 83.35 520 ILE A N 1
ATOM 3011 C CA . ILE A 1 520 ? 166.289 158.932 199.527 1.00 81.86 520 ILE A CA 1
ATOM 3012 C C . ILE A 1 520 ? 166.060 160.425 199.340 1.00 80.92 520 ILE A C 1
ATOM 3013 O O . ILE A 1 520 ? 165.024 160.959 199.753 1.00 84.01 520 ILE A O 1
ATOM 3018 N N . ASN A 1 521 ? 167.025 161.099 198.721 1.00 68.44 521 ASN A N 1
ATOM 3019 C CA . ASN A 1 521 ? 166.889 162.524 198.456 1.00 66.43 521 ASN A CA 1
ATOM 3020 C C . ASN A 1 521 ? 165.827 162.766 197.392 1.00 67.23 521 ASN A C 1
ATOM 3021 O O . ASN A 1 521 ? 165.723 162.022 196.414 1.00 71.36 521 ASN A O 1
ATOM 3026 N N . LYS A 1 522 ? 165.033 163.817 197.588 1.00 59.03 522 LYS A N 1
ATOM 3027 C CA . LYS A 1 522 ? 163.961 164.155 196.661 1.00 62.63 522 LYS A CA 1
ATOM 3028 C C . LYS A 1 522 ? 164.331 165.267 195.693 1.00 63.53 522 LYS A C 1
ATOM 3029 O O . LYS A 1 522 ? 163.771 165.328 194.592 1.00 70.70 522 LYS A O 1
ATOM 3035 N N . ILE A 1 523 ? 165.259 166.149 196.072 1.00 54.36 523 ILE A N 1
ATOM 3036 C CA . ILE A 1 523 ? 165.776 167.121 195.117 1.00 56.66 523 ILE A CA 1
ATOM 3037 C C . ILE A 1 523 ? 166.513 166.410 193.993 1.00 62.68 523 ILE A C 1
ATOM 3038 O O . ILE A 1 523 ? 166.539 166.889 192.854 1.00 69.94 523 ILE A O 1
ATOM 3043 N N . HIS A 1 524 ? 167.115 165.256 194.289 1.00 64.67 524 HIS A N 1
ATOM 3044 C CA . HIS A 1 524 ? 167.684 164.428 193.232 1.00 64.53 524 HIS A CA 1
ATOM 3045 C C . HIS A 1 524 ? 166.606 163.972 192.259 1.00 67.72 524 HIS A C 1
ATOM 3046 O O . HIS A 1 524 ? 166.814 163.979 191.040 1.00 75.11 524 HIS A O 1
ATOM 3053 N N . GLY A 1 525 ? 165.448 163.564 192.780 1.00 69.02 525 GLY A N 1
ATOM 3054 C CA . GLY A 1 525 ? 164.350 163.185 191.909 1.00 71.39 525 GLY A CA 1
ATOM 3055 C C . GLY A 1 525 ? 163.845 164.343 191.071 1.00 75.62 525 GLY A C 1
ATOM 3056 O O . GLY A 1 525 ? 163.521 164.176 189.893 1.00 83.54 525 GLY A O 1
ATOM 3057 N N . LEU A 1 526 ? 163.762 165.533 191.671 1.00 71.62 526 LEU A N 1
ATOM 3058 C CA . LEU A 1 526 ? 163.330 166.707 190.918 1.00 68.08 526 LEU A CA 1
ATOM 3059 C C . LEU A 1 526 ? 164.324 167.053 189.815 1.00 68.26 526 LEU A C 1
ATOM 3060 O O . LEU A 1 526 ? 163.926 167.413 188.702 1.00 71.58 526 LEU A O 1
ATOM 3065 N N . LEU A 1 527 ? 165.623 166.956 190.109 1.00 69.52 527 LEU A N 1
ATOM 3066 C CA . LEU A 1 527 ? 166.638 167.298 189.118 1.00 66.67 527 LEU A CA 1
ATOM 3067 C C . LEU A 1 527 ? 166.601 166.347 187.928 1.00 72.02 527 LEU A C 1
ATOM 3068 O O . LEU A 1 527 ? 166.771 166.774 186.781 1.00 82.15 527 LEU A O 1
ATOM 3073 N N . LEU A 1 528 ? 166.383 165.060 188.178 1.00 79.41 528 LEU A N 1
ATOM 3074 C CA . LEU A 1 528 ? 166.351 164.060 187.121 1.00 79.02 528 LEU A CA 1
ATOM 3075 C C . LEU A 1 528 ? 164.987 163.943 186.455 1.00 85.81 528 LEU A C 1
ATOM 3076 O O . LEU A 1 528 ? 164.820 163.099 185.569 1.00 85.62 528 LEU A O 1
ATOM 3081 N N . LYS A 1 529 ? 164.017 164.768 186.858 1.00 103.76 529 LYS A N 1
ATOM 3082 C CA . LYS A 1 529 ? 162.660 164.744 186.308 1.00 101.09 529 LYS A CA 1
ATOM 3083 C C . LYS A 1 529 ? 162.012 163.371 186.459 1.00 102.59 529 LYS A C 1
ATOM 3084 O O . LYS A 1 529 ? 161.203 162.959 185.624 1.00 101.33 529 LYS A O 1
ATOM 3090 N N . ILE A 1 530 ? 162.360 162.653 187.523 1.00 132.26 530 ILE A N 1
ATOM 3091 C CA . ILE A 1 530 ? 161.839 161.318 187.761 1.00 132.90 530 ILE A CA 1
ATOM 3092 C C . ILE A 1 530 ? 160.823 161.371 188.893 1.00 134.89 530 ILE A C 1
ATOM 3093 O O . ILE A 1 530 ? 160.821 162.279 189.729 1.00 133.70 530 ILE A O 1
ATOM 3098 N N . ASN A 1 531 ? 159.939 160.378 188.916 1.00 183.56 531 ASN A N 1
ATOM 3099 C CA . ASN A 1 531 ? 158.922 160.273 189.948 1.00 184.80 531 ASN A CA 1
ATOM 3100 C C . ASN A 1 531 ? 159.508 159.647 191.211 1.00 185.01 531 ASN A C 1
ATOM 3101 O O . ASN A 1 531 ? 160.574 159.024 191.193 1.00 184.54 531 ASN A O 1
ATOM 3106 N N . TYR A 1 532 ? 158.797 159.829 192.322 1.00 194.37 532 TYR A N 1
ATOM 3107 C CA . TYR A 1 532 ? 159.229 159.258 193.591 1.00 193.95 532 TYR A CA 1
ATOM 3108 C C . TYR A 1 532 ? 159.229 157.736 193.523 1.00 194.58 532 TYR A C 1
ATOM 3109 O O . TYR A 1 532 ? 158.378 157.125 192.870 1.00 194.84 532 TYR A O 1
ATOM 3118 N N . LYS A 1 533 ? 160.195 157.124 194.203 1.00 184.58 533 LYS A N 1
ATOM 3119 C CA . LYS A 1 533 ? 160.325 155.676 194.252 1.00 184.00 533 LYS A CA 1
ATOM 3120 C C . LYS A 1 533 ? 160.357 155.214 195.701 1.00 183.63 533 LYS A C 1
ATOM 3121 O O . LYS A 1 533 ? 160.900 155.896 196.575 1.00 183.40 533 LYS A O 1
ATOM 3127 N N . LYS A 1 534 ? 159.770 154.048 195.946 1.00 184.61 534 LYS A N 1
ATOM 3128 C CA . LYS A 1 534 ? 159.735 153.476 197.287 1.00 184.40 534 LYS A CA 1
ATOM 3129 C C . LYS A 1 534 ? 161.008 152.689 197.578 1.00 183.80 534 LYS A C 1
ATOM 3130 O O . LYS A 1 534 ? 162.089 153.038 197.103 1.00 182.87 534 LYS A O 1
ATOM 3136 N N . MET A 1 595 ? 181.205 164.741 188.003 1.00 189.40 595 MET A N 1
ATOM 3137 C CA . MET A 1 595 ? 182.503 165.346 188.275 1.00 191.36 595 MET A CA 1
ATOM 3138 C C . MET A 1 595 ? 182.931 166.283 187.148 1.00 193.82 595 MET A C 1
ATOM 3139 O O . MET A 1 595 ? 184.086 166.691 187.076 1.00 194.09 595 MET A O 1
ATOM 3144 N N . ASP A 1 596 ? 181.984 166.629 186.281 1.00 182.11 596 ASP A N 1
ATOM 3145 C CA . ASP A 1 596 ? 182.264 167.501 185.149 1.00 180.76 596 ASP A CA 1
ATOM 3146 C C . ASP A 1 596 ? 182.459 168.938 185.616 1.00 179.07 596 ASP A C 1
ATOM 3147 O O . ASP A 1 596 ? 181.681 169.455 186.423 1.00 176.39 596 ASP A O 1
ATOM 3152 N N . PHE A 1 597 ? 183.507 169.587 185.102 1.00 175.82 597 PHE A N 1
ATOM 3153 C CA . PHE A 1 597 ? 183.873 170.946 185.507 1.00 173.83 597 PHE A CA 1
ATOM 3154 C C . PHE A 1 597 ? 184.100 171.851 184.299 1.00 174.70 597 PHE A C 1
ATOM 3155 O O . PHE A 1 597 ? 185.246 172.158 183.946 1.00 173.89 597 PHE A O 1
ATOM 3163 N N . PRO A 1 598 ? 183.025 172.315 183.648 1.00 174.97 598 PRO A N 1
ATOM 3164 C CA . PRO A 1 598 ? 183.187 173.348 182.613 1.00 174.22 598 PRO A CA 1
ATOM 3165 C C . PRO A 1 598 ? 183.580 174.704 183.181 1.00 173.61 598 PRO A C 1
ATOM 3166 O O . PRO A 1 598 ? 182.863 175.692 182.988 1.00 173.19 598 PRO A O 1
ATOM 3170 N N . GLU A 1 599 ? 184.713 174.758 183.883 1.00 160.85 599 GLU A N 1
ATOM 3171 C CA . GLU A 1 599 ? 185.290 176.002 184.393 1.00 157.94 599 GLU A CA 1
ATOM 3172 C C . GLU A 1 599 ? 184.320 176.737 185.322 1.00 156.94 599 GLU A C 1
ATOM 3173 O O . GLU A 1 599 ? 183.916 177.875 185.079 1.00 156.82 599 GLU A O 1
ATOM 3179 N N . ILE A 1 600 ? 183.947 176.051 186.401 1.00 134.42 600 ILE A N 1
ATOM 3180 C CA . ILE A 1 600 ? 183.273 176.672 187.533 1.00 132.84 600 ILE A CA 1
ATOM 3181 C C . ILE A 1 600 ? 184.050 176.501 188.826 1.00 131.66 600 ILE A C 1
ATOM 3182 O O . ILE A 1 600 ? 183.608 176.987 189.872 1.00 130.10 600 ILE A O 1
ATOM 3187 N N . ASN A 1 601 ? 185.193 175.823 188.786 1.00 125.34 601 ASN A N 1
ATOM 3188 C CA . ASN A 1 601 ? 186.032 175.656 189.960 1.00 125.38 601 ASN A CA 1
ATOM 3189 C C . ASN A 1 601 ? 186.817 176.929 190.235 1.00 124.00 601 ASN A C 1
ATOM 3190 O O . ASN A 1 601 ? 187.093 177.724 189.333 1.00 123.44 601 ASN A O 1
ATOM 3195 N N . LYS A 1 602 ? 187.175 177.118 191.500 1.00 99.93 602 LYS A N 1
ATOM 3196 C CA . LYS A 1 602 ? 188.030 178.221 191.907 1.00 97.31 602 LYS A CA 1
ATOM 3197 C C . LYS A 1 602 ? 189.137 177.681 192.797 1.00 100.86 602 LYS A C 1
ATOM 3198 O O . LYS A 1 602 ? 188.862 177.056 193.826 1.00 105.53 602 LYS A O 1
ATOM 3204 N N . LYS A 1 603 ? 190.379 177.922 192.398 1.00 111.12 603 LYS A N 1
ATOM 3205 C CA . LYS A 1 603 ? 191.546 177.500 193.153 1.00 111.80 603 LYS A CA 1
ATOM 3206 C C . LYS A 1 603 ? 192.208 178.715 193.785 1.00 111.13 603 LYS A C 1
ATOM 3207 O O . LYS A 1 603 ? 192.080 179.839 193.291 1.00 110.75 603 LYS A O 1
ATOM 3213 N N . VAL A 1 604 ? 192.911 178.483 194.889 1.00 114.98 604 VAL A N 1
ATOM 3214 C CA . VAL A 1 604 ? 193.611 179.563 195.576 1.00 115.55 604 VAL A CA 1
ATOM 3215 C C . VAL A 1 604 ? 194.759 180.020 194.685 1.00 119.69 604 VAL A C 1
ATOM 3216 O O . VAL A 1 604 ? 195.647 179.219 194.357 1.00 120.25 604 VAL A O 1
ATOM 3220 N N . PRO A 1 605 ? 194.784 181.286 194.267 1.00 125.01 605 PRO A N 1
ATOM 3221 C CA . PRO A 1 605 ? 195.843 181.751 193.358 1.00 124.78 605 PRO A CA 1
ATOM 3222 C C . PRO A 1 605 ? 197.170 181.874 194.092 1.00 127.07 605 PRO A C 1
ATOM 3223 O O . PRO A 1 605 ? 197.280 182.595 195.086 1.00 128.85 605 PRO A O 1
ATOM 3227 N N . ARG A 1 606 ? 198.178 181.165 193.593 1.00 135.79 606 ARG A N 1
ATOM 3228 C CA . ARG A 1 606 ? 199.512 181.184 194.170 1.00 135.55 606 ARG A CA 1
ATOM 3229 C C . ARG A 1 606 ? 200.530 181.473 193.078 1.00 138.65 606 ARG A C 1
ATOM 3230 O O . ARG A 1 606 ? 200.285 181.242 191.892 1.00 140.82 606 ARG A O 1
ATOM 3238 N N . TRP A 1 607 ? 201.686 181.986 193.497 1.00 157.89 607 TRP A N 1
ATOM 3239 C CA . TRP A 1 607 ? 202.784 182.211 192.569 1.00 158.75 607 TRP A CA 1
ATOM 3240 C C . TRP A 1 607 ? 203.416 180.874 192.208 1.00 159.58 607 TRP A C 1
ATOM 3241 O O . TRP A 1 607 ? 204.395 180.451 192.831 1.00 159.77 607 TRP A O 1
ATOM 3252 N N . SER A 1 608 ? 202.853 180.202 191.200 1.00 176.65 608 SER A N 1
ATOM 3253 C CA . SER A 1 608 ? 203.261 178.841 190.874 1.00 177.10 608 SER A CA 1
ATOM 3254 C C . SER A 1 608 ? 204.674 178.765 190.312 1.00 178.83 608 SER A C 1
ATOM 3255 O O . SER A 1 608 ? 205.276 177.686 190.334 1.00 179.44 608 SER A O 1
ATOM 3258 N N . TYR A 1 609 ? 205.215 179.871 189.810 1.00 192.91 609 TYR A N 1
ATOM 3259 C CA . TYR A 1 609 ? 206.561 179.852 189.255 1.00 192.69 609 TYR A CA 1
ATOM 3260 C C . TYR A 1 609 ? 207.590 179.703 190.367 1.00 193.21 609 TYR A C 1
ATOM 3261 O O . TYR A 1 609 ? 207.548 180.422 191.370 1.00 193.25 609 TYR A O 1
ATOM 3270 N N . LYS A 1 610 ? 208.515 178.766 190.187 1.00 200.49 610 LYS A N 1
ATOM 3271 C CA . LYS A 1 610 ? 209.595 178.520 191.137 1.00 200.06 610 LYS A CA 1
ATOM 3272 C C . LYS A 1 610 ? 210.889 179.027 190.509 1.00 200.67 610 LYS A C 1
ATOM 3273 O O . LYS A 1 610 ? 211.463 178.373 189.633 1.00 200.97 610 LYS A O 1
ATOM 3279 N N . LEU A 1 611 ? 211.344 180.189 190.960 1.00 192.63 611 LEU A N 1
ATOM 3280 C CA . LEU A 1 611 ? 212.576 180.795 190.482 1.00 192.26 611 LEU A CA 1
ATOM 3281 C C . LEU A 1 611 ? 213.723 180.456 191.426 1.00 191.68 611 LEU A C 1
ATOM 3282 O O . LEU A 1 611 ? 213.519 180.006 192.555 1.00 191.96 611 LEU A O 1
ATOM 3287 N N . ILE A 1 612 ? 214.945 180.666 190.938 1.00 195.01 612 ILE A N 1
ATOM 3288 C CA . ILE A 1 612 ? 216.150 180.431 191.720 1.00 194.76 612 ILE A CA 1
ATOM 3289 C C . ILE A 1 612 ? 217.122 181.581 191.495 1.00 195.57 612 ILE A C 1
ATOM 3290 O O . ILE A 1 612 ? 217.060 182.292 190.490 1.00 196.15 612 ILE A O 1
ATOM 3295 N N . SER A 1 613 ? 218.023 181.762 192.453 1.00 208.58 613 SER A N 1
ATOM 3296 C CA . SER A 1 613 ? 219.043 182.794 192.364 1.00 208.96 613 SER A CA 1
ATOM 3297 C C . SER A 1 613 ? 220.272 182.264 191.634 1.00 209.18 613 SER A C 1
ATOM 3298 O O . SER A 1 613 ? 220.452 181.057 191.464 1.00 209.76 613 SER A O 1
ATOM 3301 N N . GLU A 1 614 ? 221.124 183.193 191.195 1.00 204.95 614 GLU A N 1
ATOM 3302 C CA . GLU A 1 614 ? 222.361 182.790 190.535 1.00 203.95 614 GLU A CA 1
ATOM 3303 C C . GLU A 1 614 ? 223.290 182.089 191.518 1.00 204.90 614 GLU A C 1
ATOM 3304 O O . GLU A 1 614 ? 223.997 181.149 191.138 1.00 206.08 614 GLU A O 1
ATOM 3310 N N . LEU A 1 615 ? 223.288 182.519 192.782 1.00 201.63 615 LEU A N 1
ATOM 3311 C CA . LEU A 1 615 ? 224.085 181.858 193.808 1.00 200.44 615 LEU A CA 1
ATOM 3312 C C . LEU A 1 615 ? 223.615 180.437 194.093 1.00 201.47 615 LEU A C 1
ATOM 3313 O O . LEU A 1 615 ? 224.369 179.658 194.685 1.00 201.87 615 LEU A O 1
ATOM 3318 N N . GLU A 1 616 ? 222.389 180.084 193.699 1.00 206.65 616 GLU A N 1
ATOM 3319 C CA . GLU A 1 616 ? 221.888 178.745 193.985 1.00 205.41 616 GLU A CA 1
ATOM 3320 C C . GLU A 1 616 ? 222.624 177.681 193.181 1.00 205.87 616 GLU A C 1
ATOM 3321 O O . GLU A 1 616 ? 222.818 176.563 193.673 1.00 205.81 616 GLU A O 1
ATOM 3327 N N . GLU A 1 617 ? 223.040 177.997 191.949 1.00 210.89 617 GLU A N 1
ATOM 3328 C CA . GLU A 1 617 ? 223.844 177.081 191.134 1.00 209.85 617 GLU A CA 1
ATOM 3329 C C . GLU A 1 617 ? 225.076 177.838 190.623 1.00 209.88 617 GLU A C 1
ATOM 3330 O O . GLU A 1 617 ? 225.174 178.242 189.462 1.00 209.31 617 GLU A O 1
ATOM 3336 N N . LEU A 1 618 ? 226.047 178.016 191.516 1.00 217.18 618 LEU A N 1
ATOM 3337 C CA . LEU A 1 618 ? 227.343 178.566 191.144 1.00 216.95 618 LEU A CA 1
ATOM 3338 C C . LEU A 1 618 ? 228.447 177.693 191.720 1.00 216.95 618 LEU A C 1
ATOM 3339 O O . LEU A 1 618 ? 229.553 177.627 191.173 1.00 216.54 618 LEU A O 1
ATOM 3344 N N . GLU A 1 619 ? 228.141 177.004 192.815 1.00 219.23 619 GLU A N 1
ATOM 3345 C CA . GLU A 1 619 ? 229.140 176.235 193.539 1.00 218.80 619 GLU A CA 1
ATOM 3346 C C . GLU A 1 619 ? 229.223 174.809 193.007 1.00 219.74 619 GLU A C 1
ATOM 3347 O O . GLU A 1 619 ? 228.220 174.090 192.963 1.00 220.19 619 GLU A O 1
ATOM 3353 N N . GLY A 1 620 ? 230.417 174.410 192.598 1.00 222.18 620 GLY A N 1
ATOM 3354 C CA . GLY A 1 620 ? 230.695 173.025 192.257 1.00 221.32 620 GLY A CA 1
ATOM 3355 C C . GLY A 1 620 ? 230.617 172.757 190.769 1.00 221.34 620 GLY A C 1
ATOM 3356 O O . GLY A 1 620 ? 229.792 173.312 190.043 1.00 221.05 620 GLY A O 1
ATOM 3357 N N . GLU A 1 621 ? 231.502 171.877 190.307 1.00 229.02 621 GLU A N 1
ATOM 3358 C CA . GLU A 1 621 ? 231.468 171.395 188.935 1.00 229.05 621 GLU A CA 1
ATOM 3359 C C . GLU A 1 621 ? 230.410 170.323 188.719 1.00 229.01 621 GLU A C 1
ATOM 3360 O O . GLU A 1 621 ? 230.148 169.956 187.568 1.00 228.43 621 GLU A O 1
ATOM 3366 N N . ASN A 1 622 ? 229.801 169.813 189.792 1.00 229.71 622 ASN A N 1
ATOM 3367 C CA . ASN A 1 622 ? 228.767 168.778 189.701 1.00 229.22 622 ASN A CA 1
ATOM 3368 C C . ASN A 1 622 ? 227.601 169.189 190.599 1.00 229.23 622 ASN A C 1
ATOM 3369 O O . ASN A 1 622 ? 227.489 168.738 191.742 1.00 228.88 622 ASN A O 1
ATOM 3374 N N . GLU A 1 623 ? 226.731 170.047 190.066 1.00 228.27 623 GLU A N 1
ATOM 3375 C CA . GLU A 1 623 ? 225.453 170.387 190.697 1.00 227.71 623 GLU A CA 1
ATOM 3376 C C . GLU A 1 623 ? 224.495 170.704 189.548 1.00 228.31 623 GLU A C 1
ATOM 3377 O O . GLU A 1 623 ? 224.480 171.822 189.028 1.00 228.66 623 GLU A O 1
ATOM 3383 N N . GLU A 1 624 ? 223.702 169.706 189.160 1.00 244.16 624 GLU A N 1
ATOM 3384 C CA . GLU A 1 624 ? 222.951 169.752 187.906 1.00 244.38 624 GLU A CA 1
ATOM 3385 C C . GLU A 1 624 ? 221.489 169.377 188.132 1.00 243.96 624 GLU A C 1
ATOM 3386 O O . GLU A 1 624 ? 221.123 168.200 188.069 1.00 243.70 624 GLU A O 1
ATOM 3392 N N . ASN A 1 625 ? 220.659 170.382 188.397 1.00 233.62 625 ASN A N 1
ATOM 3393 C CA . ASN A 1 625 ? 219.225 170.280 188.177 1.00 233.13 625 ASN A CA 1
ATOM 3394 C C . ASN A 1 625 ? 218.825 170.877 186.835 1.00 233.62 625 ASN A C 1
ATOM 3395 O O . ASN A 1 625 ? 217.632 170.951 186.527 1.00 233.61 625 ASN A O 1
ATOM 3400 N N . VAL A 1 626 ? 219.809 171.289 186.038 1.00 235.36 626 VAL A N 1
ATOM 3401 C CA . VAL A 1 626 ? 219.653 171.848 184.694 1.00 234.53 626 VAL A CA 1
ATOM 3402 C C . VAL A 1 626 ? 218.685 173.029 184.678 1.00 234.36 626 VAL A C 1
ATOM 3403 O O . VAL A 1 626 ? 217.636 172.955 184.020 1.00 233.83 626 VAL A O 1
ATOM 3407 N N . PRO A 1 627 ? 218.971 174.129 185.393 1.00 226.09 627 PRO A N 1
ATOM 3408 C CA . PRO A 1 627 ? 218.237 175.373 185.132 1.00 224.97 627 PRO A CA 1
ATOM 3409 C C . PRO A 1 627 ? 218.946 176.221 184.087 1.00 224.69 627 PRO A C 1
ATOM 3410 O O . PRO A 1 627 ? 220.113 176.580 184.271 1.00 224.76 627 PRO A O 1
ATOM 3414 N N . MET A 1 628 ? 218.263 176.555 182.991 1.00 223.03 628 MET A N 1
ATOM 3415 C CA . MET A 1 628 ? 218.915 177.330 181.940 1.00 222.45 628 MET A CA 1
ATOM 3416 C C . MET A 1 628 ? 219.042 178.799 182.333 1.00 222.55 628 MET A C 1
ATOM 3417 O O . MET A 1 628 ? 220.045 179.451 182.020 1.00 221.98 628 MET A O 1
ATOM 3422 N N . GLU A 1 629 ? 218.034 179.341 183.019 1.00 213.73 629 GLU A N 1
ATOM 3423 C CA . GLU A 1 629 ? 218.046 180.733 183.445 1.00 213.40 629 GLU A CA 1
ATOM 3424 C C . GLU A 1 629 ? 217.690 180.821 184.920 1.00 212.89 629 GLU A C 1
ATOM 3425 O O . GLU A 1 629 ? 216.663 180.260 185.333 1.00 212.40 629 GLU A O 1
ATOM 3431 N N . PRO A 1 630 ? 218.499 181.491 185.747 1.00 204.06 630 PRO A N 1
ATOM 3432 C CA . PRO A 1 630 ? 218.159 181.621 187.171 1.00 203.75 630 PRO A CA 1
ATOM 3433 C C . PRO A 1 630 ? 216.834 182.333 187.395 1.00 202.65 630 PRO A C 1
ATOM 3434 O O . PRO A 1 630 ? 215.916 181.777 188.008 1.00 202.39 630 PRO A O 1
ATOM 3438 N N . GLY A 1 631 ? 216.720 183.559 186.890 1.00 185.61 631 GLY A N 1
ATOM 3439 C CA . GLY A 1 631 ? 215.538 184.370 187.059 1.00 184.77 631 GLY A CA 1
ATOM 3440 C C . GLY A 1 631 ? 215.611 185.364 188.200 1.00 185.26 631 GLY A C 1
ATOM 3441 O O . GLY A 1 631 ? 214.778 186.276 188.261 1.00 184.72 631 GLY A O 1
ATOM 3442 N N . ILE A 1 632 ? 216.579 185.214 189.101 1.00 195.20 632 ILE A N 1
ATOM 3443 C CA . ILE A 1 632 ? 216.772 186.127 190.222 1.00 194.61 632 ILE A CA 1
ATOM 3444 C C . ILE A 1 632 ? 218.193 186.663 190.151 1.00 195.18 632 ILE A C 1
ATOM 3445 O O . ILE A 1 632 ? 219.156 185.885 190.158 1.00 197.20 632 ILE A O 1
ATOM 3450 N N . ARG A 1 633 ? 218.325 187.983 190.086 1.00 181.65 633 ARG A N 1
ATOM 3451 C CA . ARG A 1 633 ? 219.635 188.611 190.032 1.00 181.06 633 ARG A CA 1
ATOM 3452 C C . ARG A 1 633 ? 220.290 188.600 191.408 1.00 181.58 633 ARG A C 1
ATOM 3453 O O . ARG A 1 633 ? 219.622 188.699 192.440 1.00 182.66 633 ARG A O 1
ATOM 3461 N N . SER A 1 634 ? 221.615 188.479 191.412 1.00 192.96 634 SER A N 1
ATOM 3462 C CA . SER A 1 634 ? 222.382 188.373 192.646 1.00 192.49 634 SER A CA 1
ATOM 3463 C C . SER A 1 634 ? 223.605 189.277 192.531 1.00 193.36 634 SER A C 1
ATOM 3464 O O . SER A 1 634 ? 223.706 190.111 191.626 1.00 194.05 634 SER A O 1
ATOM 3467 N N . ARG A 1 635 ? 224.540 189.110 193.462 1.00 192.32 635 ARG A N 1
ATOM 3468 C CA . ARG A 1 635 ? 225.739 189.936 193.516 1.00 192.61 635 ARG A CA 1
ATOM 3469 C C . ARG A 1 635 ? 226.725 189.495 192.434 1.00 193.34 635 ARG A C 1
ATOM 3470 O O . ARG A 1 635 ? 226.428 188.643 191.592 1.00 193.42 635 ARG A O 1
ATOM 3478 N N . LYS A 1 636 ? 227.922 190.078 192.451 1.00 195.12 636 LYS A N 1
ATOM 3479 C CA . LYS A 1 636 ? 228.948 189.836 191.437 1.00 194.10 636 LYS A CA 1
ATOM 3480 C C . LYS A 1 636 ? 230.053 188.921 191.946 1.00 194.12 636 LYS A C 1
ATOM 3481 O O . LYS A 1 636 ? 231.232 189.131 191.648 1.00 193.47 636 LYS A O 1
ATOM 3487 N N . ALA A 1 637 ? 229.699 187.900 192.721 1.00 203.94 637 ALA A N 1
ATOM 3488 C CA . ALA A 1 637 ? 230.695 187.005 193.291 1.00 204.33 637 ALA A CA 1
ATOM 3489 C C . ALA A 1 637 ? 231.317 186.115 192.218 1.00 203.69 637 ALA A C 1
ATOM 3490 O O . ALA A 1 637 ? 230.726 185.864 191.164 1.00 203.53 637 ALA A O 1
ATOM 3492 N N . LYS A 1 638 ? 232.527 185.640 192.501 1.00 200.28 638 LYS A N 1
ATOM 3493 C CA . LYS A 1 638 ? 233.259 184.728 191.634 1.00 199.80 638 LYS A CA 1
ATOM 3494 C C . LYS A 1 638 ? 233.327 183.345 192.278 1.00 200.18 638 LYS A C 1
ATOM 3495 O O . LYS A 1 638 ? 232.741 183.092 193.334 1.00 199.84 638 LYS A O 1
ATOM 3501 N N . ARG A 1 639 ? 234.054 182.439 191.623 1.00 206.19 639 ARG A N 1
ATOM 3502 C CA . ARG A 1 639 ? 234.137 181.049 192.055 1.00 205.74 639 ARG A CA 1
ATOM 3503 C C . ARG A 1 639 ? 235.535 180.662 192.523 1.00 205.43 639 ARG A C 1
ATOM 3504 O O . ARG A 1 639 ? 235.697 180.171 193.643 1.00 204.66 639 ARG A O 1
ATOM 3512 N N . VAL A 1 640 ? 236.553 180.866 191.692 1.00 203.27 640 VAL A N 1
ATOM 3513 C CA . VAL A 1 640 ? 237.910 180.446 192.026 1.00 203.96 640 VAL A CA 1
ATOM 3514 C C . VAL A 1 640 ? 238.461 181.345 193.127 1.00 205.08 640 VAL A C 1
ATOM 3515 O O . VAL A 1 640 ? 238.296 182.571 193.090 1.00 204.62 640 VAL A O 1
ATOM 3519 N N . VAL A 1 641 ? 239.090 180.733 194.129 1.00 210.32 641 VAL A N 1
ATOM 3520 C CA . VAL A 1 641 ? 239.640 181.475 195.258 1.00 209.63 641 VAL A CA 1
ATOM 3521 C C . VAL A 1 641 ? 241.118 181.148 195.434 1.00 209.79 641 VAL A C 1
ATOM 3522 O O . VAL A 1 641 ? 241.896 181.978 195.921 1.00 210.05 641 VAL A O 1
ATOM 3526 N N . VAL A 1 642 ? 241.524 179.952 195.001 1.00 215.73 642 VAL A N 1
ATOM 3527 C CA . VAL A 1 642 ? 242.869 179.471 195.291 1.00 215.95 642 VAL A CA 1
ATOM 3528 C C . VAL A 1 642 ? 243.908 180.355 194.607 1.00 215.92 642 VAL A C 1
ATOM 3529 O O . VAL A 1 642 ? 243.682 180.905 193.520 1.00 215.37 642 VAL A O 1
ATOM 3533 N N . PHE A 1 643 ? 245.051 180.515 195.268 1.00 210.65 643 PHE A N 1
ATOM 3534 C CA . PHE A 1 643 ? 246.140 181.336 194.751 1.00 209.88 643 PHE A CA 1
ATOM 3535 C C . PHE A 1 643 ? 247.456 180.977 195.433 1.00 209.10 643 PHE A C 1
ATOM 3536 O O . PHE A 1 643 ? 248.491 181.590 195.170 1.00 208.97 643 PHE A O 1
ATOM 3544 N N . ASP A 1 666 ? 243.229 172.744 194.276 1.00 199.31 666 ASP A N 1
ATOM 3545 C CA . ASP A 1 666 ? 244.260 172.160 195.126 1.00 200.75 666 ASP A CA 1
ATOM 3546 C C . ASP A 1 666 ? 243.638 171.213 196.148 1.00 201.61 666 ASP A C 1
ATOM 3547 O O . ASP A 1 666 ? 243.341 170.060 195.837 1.00 200.22 666 ASP A O 1
ATOM 3552 N N . GLU A 1 667 ? 243.443 171.705 197.370 1.00 209.91 667 GLU A N 1
ATOM 3553 C CA . GLU A 1 667 ? 242.844 170.916 198.439 1.00 209.71 667 GLU A CA 1
ATOM 3554 C C . GLU A 1 667 ? 241.540 171.517 198.941 1.00 209.45 667 GLU A C 1
ATOM 3555 O O . GLU A 1 667 ? 240.535 170.803 199.040 1.00 209.10 667 GLU A O 1
ATOM 3561 N N . MET A 1 668 ? 241.526 172.808 199.264 1.00 209.72 668 MET A N 1
ATOM 3562 C CA . MET A 1 668 ? 240.282 173.473 199.625 1.00 209.08 668 MET A CA 1
ATOM 3563 C C . MET A 1 668 ? 239.350 173.531 198.420 1.00 209.47 668 MET A C 1
ATOM 3564 O O . MET A 1 668 ? 239.791 173.591 197.269 1.00 208.84 668 MET A O 1
ATOM 3569 N N . ALA A 1 669 ? 238.045 173.496 198.690 1.00 199.47 669 ALA A N 1
ATOM 3570 C CA . ALA A 1 669 ? 237.068 173.292 197.628 1.00 197.77 669 ALA A CA 1
ATOM 3571 C C . ALA A 1 669 ? 236.533 174.599 197.051 1.00 197.73 669 ALA A C 1
ATOM 3572 O O . ALA A 1 669 ? 236.793 174.908 195.885 1.00 197.36 669 ALA A O 1
ATOM 3574 N N . LEU A 1 670 ? 235.816 175.390 197.849 1.00 189.11 670 LEU A N 1
ATOM 3575 C CA . LEU A 1 670 ? 235.184 176.603 197.327 1.00 187.91 670 LEU A CA 1
ATOM 3576 C C . LEU A 1 670 ? 234.842 177.539 198.474 1.00 186.49 670 LEU A C 1
ATOM 3577 O O . LEU A 1 670 ? 234.293 177.097 199.488 1.00 185.99 670 LEU A O 1
ATOM 3582 N N . ILE A 1 671 ? 235.158 178.824 198.310 1.00 184.42 671 ILE A N 1
ATOM 3583 C CA . ILE A 1 671 ? 234.570 179.915 199.080 1.00 185.22 671 ILE A CA 1
ATOM 3584 C C . ILE A 1 671 ? 234.231 181.042 198.108 1.00 184.75 671 ILE A C 1
ATOM 3585 O O . ILE A 1 671 ? 234.398 180.907 196.893 1.00 183.06 671 ILE A O 1
ATOM 3590 N N . ARG A 1 672 ? 233.748 182.163 198.643 1.00 178.27 672 ARG A N 1
ATOM 3591 C CA . ARG A 1 672 ? 233.193 183.232 197.825 1.00 177.77 672 ARG A CA 1
ATOM 3592 C C . ARG A 1 672 ? 233.943 184.546 198.018 1.00 179.37 672 ARG A C 1
ATOM 3593 O O . ARG A 1 672 ? 234.312 184.913 199.137 1.00 179.28 672 ARG A O 1
ATOM 3601 N N . TYR A 1 673 ? 234.130 185.263 196.907 1.00 202.46 673 TYR A N 1
ATOM 3602 C CA . TYR A 1 673 ? 234.678 186.619 196.891 1.00 202.61 673 TYR A CA 1
ATOM 3603 C C . TYR A 1 673 ? 233.713 187.520 196.137 1.00 202.16 673 TYR A C 1
ATOM 3604 O O . TYR A 1 673 ? 233.438 187.278 194.958 1.00 203.32 673 TYR A O 1
ATOM 3613 N N . SER A 1 674 ? 233.197 188.555 196.805 1.00 202.41 674 SER A N 1
ATOM 3614 C CA . SER A 1 674 ? 232.362 189.550 196.137 1.00 202.27 674 SER A CA 1
ATOM 3615 C C . SER A 1 674 ? 232.986 190.939 196.164 1.00 202.94 674 SER A C 1
ATOM 3616 O O . SER A 1 674 ? 233.298 191.486 195.101 1.00 202.73 674 SER A O 1
ATOM 3619 N N . GLN A 1 675 ? 233.201 191.508 197.352 1.00 213.41 675 GLN A N 1
ATOM 3620 C CA . GLN A 1 675 ? 233.881 192.794 197.545 1.00 213.66 675 GLN A CA 1
ATOM 3621 C C . GLN A 1 675 ? 233.397 193.871 196.571 1.00 213.12 675 GLN A C 1
ATOM 3622 O O . GLN A 1 675 ? 234.172 194.427 195.789 1.00 212.89 675 GLN A O 1
ATOM 3628 N N . GLN A 1 676 ? 232.101 194.174 196.626 1.00 217.27 676 GLN A N 1
ATOM 3629 C CA . GLN A 1 676 ? 231.549 195.263 195.829 1.00 216.63 676 GLN A CA 1
ATOM 3630 C C . GLN A 1 676 ? 230.210 195.695 196.410 1.00 216.92 676 GLN A C 1
ATOM 3631 O O . GLN A 1 676 ? 229.582 194.968 197.184 1.00 217.95 676 GLN A O 1
ATOM 3637 N N . SER A 1 677 ? 229.784 196.895 196.019 1.00 194.48 677 SER A N 1
ATOM 3638 C CA . SER A 1 677 ? 228.471 197.402 196.393 1.00 193.88 677 SER A CA 1
ATOM 3639 C C . SER A 1 677 ? 227.429 196.899 195.403 1.00 194.50 677 SER A C 1
ATOM 3640 O O . SER A 1 677 ? 227.651 196.925 194.188 1.00 194.16 677 SER A O 1
ATOM 3643 N N . ASP A 1 678 ? 226.292 196.445 195.921 1.00 188.80 678 ASP A N 1
ATOM 3644 C CA . ASP A 1 678 ? 225.267 195.791 195.119 1.00 188.56 678 ASP A CA 1
ATOM 3645 C C . ASP A 1 678 ? 224.018 196.659 195.052 1.00 187.45 678 ASP A C 1
ATOM 3646 O O . ASP A 1 678 ? 223.484 197.069 196.088 1.00 187.09 678 ASP A O 1
ATOM 3651 N N . PHE A 1 679 ? 223.555 196.931 193.831 1.00 157.16 679 PHE A N 1
ATOM 3652 C CA . PHE A 1 679 ? 222.318 197.670 193.614 1.00 155.69 679 PHE A CA 1
ATOM 3653 C C . PHE A 1 679 ? 221.151 196.778 193.215 1.00 155.59 679 PHE A C 1
ATOM 3654 O O . PHE A 1 679 ? 219.996 197.195 193.357 1.00 153.76 679 PHE A O 1
ATOM 3662 N N . ARG A 1 680 ? 221.422 195.573 192.724 1.00 177.27 680 ARG A N 1
ATOM 3663 C CA . ARG A 1 680 ? 220.400 194.583 192.394 1.00 176.25 680 ARG A CA 1
ATOM 3664 C C . ARG A 1 680 ? 220.471 193.508 193.475 1.00 177.31 680 ARG A C 1
ATOM 3665 O O . ARG A 1 680 ? 221.233 192.546 193.365 1.00 178.66 680 ARG A O 1
ATOM 3673 N N . ARG A 1 681 ? 219.665 193.674 194.522 1.00 157.27 681 ARG A N 1
ATOM 3674 C CA . ARG A 1 681 ? 219.817 192.850 195.715 1.00 157.71 681 ARG A CA 1
ATOM 3675 C C . ARG A 1 681 ? 219.298 191.434 195.496 1.00 157.68 681 ARG A C 1
ATOM 3676 O O . ARG A 1 681 ? 220.078 190.475 195.503 1.00 157.16 681 ARG A O 1
ATOM 3684 N N . GLU A 1 682 ? 217.987 191.291 195.295 1.00 176.06 682 GLU A N 1
ATOM 3685 C CA . GLU A 1 682 ? 217.385 189.994 195.011 1.00 175.87 682 GLU A CA 1
ATOM 3686 C C . GLU A 1 682 ? 216.252 190.124 194.003 1.00 174.45 682 GLU A C 1
ATOM 3687 O O . GLU A 1 682 ? 215.286 189.353 194.046 1.00 175.42 682 GLU A O 1
ATOM 3693 N N . ILE A 1 683 ? 216.350 191.093 193.094 1.00 167.99 683 ILE A N 1
ATOM 3694 C CA . ILE A 1 683 ? 215.218 191.438 192.245 1.00 169.55 683 ILE A CA 1
ATOM 3695 C C . ILE A 1 683 ? 214.968 190.343 191.213 1.00 170.73 683 ILE A C 1
ATOM 3696 O O . ILE A 1 683 ? 215.885 189.627 190.787 1.00 170.71 683 ILE A O 1
ATOM 3701 N N . ILE A 1 684 ? 213.705 190.199 190.827 1.00 175.80 684 ILE A N 1
ATOM 3702 C CA . ILE A 1 684 ? 213.287 189.258 189.796 1.00 174.41 684 ILE A CA 1
ATOM 3703 C C . ILE A 1 684 ? 213.442 189.925 188.437 1.00 174.43 684 ILE A C 1
ATOM 3704 O O . ILE A 1 684 ? 213.160 191.119 188.280 1.00 174.85 684 ILE A O 1
ATOM 3709 N N . LYS A 1 685 ? 213.904 189.151 187.450 1.00 168.34 685 LYS A N 1
ATOM 3710 C CA . LYS A 1 685 ? 214.162 189.704 186.124 1.00 168.30 685 LYS A CA 1
ATOM 3711 C C . LYS A 1 685 ? 212.900 190.271 185.486 1.00 168.20 685 LYS A C 1
ATOM 3712 O O . LYS A 1 685 ? 212.979 191.200 184.674 1.00 166.67 685 LYS A O 1
ATOM 3718 N N . GLY A 1 686 ? 211.731 189.729 185.835 1.00 178.69 686 GLY A N 1
ATOM 3719 C CA . GLY A 1 686 ? 210.492 190.221 185.258 1.00 178.23 686 GLY A CA 1
ATOM 3720 C C . GLY A 1 686 ? 210.134 191.628 185.692 1.00 178.41 686 GLY A C 1
ATOM 3721 O O . GLY A 1 686 ? 209.622 192.415 184.891 1.00 177.52 686 GLY A O 1
ATOM 3722 N N . SER A 1 687 ? 210.390 191.964 186.954 1.00 177.26 687 SER A N 1
ATOM 3723 C CA . SER A 1 687 ? 210.006 193.263 187.483 1.00 175.41 687 SER A CA 1
ATOM 3724 C C . SER A 1 687 ? 210.829 194.378 186.843 1.00 176.50 687 SER A C 1
ATOM 3725 O O . SER A 1 687 ? 211.958 194.178 186.386 1.00 177.40 687 SER A O 1
ATOM 3728 N N . MET A 1 688 ? 210.240 195.575 186.818 1.00 162.51 688 MET A N 1
ATOM 3729 C CA . MET A 1 688 ? 210.840 196.706 186.122 1.00 161.78 688 MET A CA 1
ATOM 3730 C C . MET A 1 688 ? 211.946 197.391 186.916 1.00 161.75 688 MET A C 1
ATOM 3731 O O . MET A 1 688 ? 212.706 198.170 186.330 1.00 162.21 688 MET A O 1
ATOM 3736 N N . ARG A 1 689 ? 212.026 197.153 188.229 1.00 149.17 689 ARG A N 1
ATOM 3737 C CA . ARG A 1 689 ? 213.111 197.650 189.075 1.00 147.25 689 ARG A CA 1
ATOM 3738 C C . ARG A 1 689 ? 213.061 199.168 189.235 1.00 146.29 689 ARG A C 1
ATOM 3739 O O . ARG A 1 689 ? 213.835 199.744 190.007 1.00 144.31 689 ARG A O 1
ATOM 3747 N N . SER A 1 690 ? 212.139 199.826 188.539 1.00 145.80 690 SER A N 1
ATOM 3748 C CA . SER A 1 690 ? 212.066 201.280 188.536 1.00 146.02 690 SER A CA 1
ATOM 3749 C C . SER A 1 690 ? 211.115 201.838 189.586 1.00 145.12 690 SER A C 1
ATOM 3750 O O . SER A 1 690 ? 211.012 203.063 189.713 1.00 143.11 690 SER A O 1
ATOM 3753 N N . GLN A 1 691 ? 210.423 200.988 190.339 1.00 129.45 691 GLN A N 1
ATOM 3754 C CA . GLN A 1 691 ? 209.474 201.446 191.348 1.00 126.10 691 GLN A CA 1
ATOM 3755 C C . GLN A 1 691 ? 209.672 200.688 192.655 1.00 124.82 691 GLN A C 1
ATOM 3756 O O . GLN A 1 691 ? 208.725 200.206 193.278 1.00 125.29 691 GLN A O 1
ATOM 3762 N N . ARG A 1 692 ? 210.926 200.566 193.081 1.00 109.41 692 ARG A N 1
ATOM 3763 C CA . ARG A 1 692 ? 211.205 200.143 194.445 1.00 104.67 692 ARG A CA 1
ATOM 3764 C C . ARG A 1 692 ? 210.912 201.291 195.402 1.00 106.94 692 ARG A C 1
ATOM 3765 O O . ARG A 1 692 ? 211.126 202.461 195.075 1.00 111.05 692 ARG A O 1
ATOM 3773 N N . ARG A 1 693 ? 210.418 200.955 196.593 1.00 71.48 693 ARG A N 1
ATOM 3774 C CA . ARG A 1 693 ? 209.989 201.964 197.548 1.00 67.78 693 ARG A CA 1
ATOM 3775 C C . ARG A 1 693 ? 210.891 202.083 198.768 1.00 69.89 693 ARG A C 1
ATOM 3776 O O . ARG A 1 693 ? 210.734 203.037 199.537 1.00 71.10 693 ARG A O 1
ATOM 3784 N N . LYS A 1 694 ? 211.824 201.156 198.969 1.00 70.85 694 LYS A N 1
ATOM 3785 C CA . LYS A 1 694 ? 212.707 201.205 200.127 1.00 68.90 694 LYS A CA 1
ATOM 3786 C C . LYS A 1 694 ? 214.107 201.700 199.800 1.00 73.28 694 LYS A C 1
ATOM 3787 O O . LYS A 1 694 ? 214.756 202.298 200.663 1.00 83.72 694 LYS A O 1
ATOM 3793 N N . THR A 1 695 ? 214.590 201.465 198.583 1.00 69.85 695 THR A N 1
ATOM 3794 C CA . THR A 1 695 ? 215.900 201.929 198.147 1.00 70.31 695 THR A CA 1
ATOM 3795 C C . THR A 1 695 ? 215.721 202.856 196.956 1.00 76.90 695 THR A C 1
ATOM 3796 O O . THR A 1 695 ? 215.059 202.493 195.978 1.00 86.56 695 THR A O 1
ATOM 3800 N N . VAL A 1 696 ? 216.309 204.049 197.038 1.00 88.70 696 VAL A N 1
ATOM 3801 C CA . VAL A 1 696 ? 216.132 205.088 196.031 1.00 90.37 696 VAL A CA 1
ATOM 3802 C C . VAL A 1 696 ? 217.459 205.801 195.805 1.00 91.05 696 VAL A C 1
ATOM 3803 O O . VAL A 1 696 ? 218.413 205.654 196.572 1.00 91.18 696 VAL A O 1
ATOM 3807 N N . ILE A 1 697 ? 217.504 206.583 194.731 1.00 107.39 697 ILE A N 1
ATOM 3808 C CA . ILE A 1 697 ? 218.618 207.476 194.434 1.00 110.35 697 ILE A CA 1
ATOM 3809 C C . ILE A 1 697 ? 218.122 208.887 194.721 1.00 110.94 697 ILE A C 1
ATOM 3810 O O . ILE A 1 697 ? 217.355 209.462 193.940 1.00 107.85 697 ILE A O 1
ATOM 3815 N N . TRP A 1 698 ? 218.561 209.453 195.844 1.00 111.28 698 TRP A N 1
ATOM 3816 C CA . TRP A 1 698 ? 217.988 210.691 196.360 1.00 108.33 698 TRP A CA 1
ATOM 3817 C C . TRP A 1 698 ? 218.760 211.934 195.935 1.00 110.76 698 TRP A C 1
ATOM 3818 O O . TRP A 1 698 ? 218.150 212.974 195.666 1.00 110.39 698 TRP A O 1
ATOM 3829 N N . GLU A 1 699 ? 220.085 211.855 195.863 1.00 128.61 699 GLU A N 1
ATOM 3830 C CA . GLU A 1 699 ? 220.925 213.028 195.685 1.00 131.24 699 GLU A CA 1
ATOM 3831 C C . GLU A 1 699 ? 221.544 213.047 194.292 1.00 132.19 699 GLU A C 1
ATOM 3832 O O . GLU A 1 699 ? 221.514 212.056 193.557 1.00 132.40 699 GLU A O 1
ATOM 3838 N N . PHE A 1 700 ? 222.096 214.210 193.937 1.00 139.52 700 PHE A N 1
ATOM 3839 C CA . PHE A 1 700 ? 222.800 214.358 192.667 1.00 137.20 700 PHE A CA 1
ATOM 3840 C C . PHE A 1 700 ? 223.948 213.363 192.560 1.00 136.85 700 PHE A C 1
ATOM 3841 O O . PHE A 1 700 ? 224.084 212.656 191.555 1.00 136.57 700 PHE A O 1
ATOM 3849 N N . PHE A 1 701 ? 224.786 213.296 193.591 1.00 139.80 701 PHE A N 1
ATOM 3850 C CA . PHE A 1 701 ? 225.916 212.379 193.646 1.00 140.23 701 PHE A CA 1
ATOM 3851 C C . PHE A 1 701 ? 225.626 211.304 194.682 1.00 138.45 701 PHE A C 1
ATOM 3852 O O . PHE A 1 701 ? 225.167 211.611 195.787 1.00 137.77 701 PHE A O 1
ATOM 3860 N N . GLN A 1 702 ? 225.893 210.051 194.324 1.00 115.84 702 GLN A N 1
ATOM 3861 C CA . GLN A 1 702 ? 225.645 208.929 195.217 1.00 111.77 702 GLN A CA 1
ATOM 3862 C C . GLN A 1 702 ? 226.493 207.747 194.778 1.00 112.93 702 GLN A C 1
ATOM 3863 O O . GLN A 1 702 ? 226.583 207.449 193.584 1.00 116.38 702 GLN A O 1
ATOM 3869 N N . ALA A 1 703 ? 227.108 207.073 195.751 1.00 108.43 703 ALA A N 1
ATOM 3870 C CA . ALA A 1 703 ? 227.983 205.945 195.475 1.00 112.08 703 ALA A CA 1
ATOM 3871 C C . ALA A 1 703 ? 227.477 204.617 196.015 1.00 110.21 703 ALA A C 1
ATOM 3872 O O . ALA A 1 703 ? 227.907 203.570 195.518 1.00 109.95 703 ALA A O 1
ATOM 3874 N N . LYS A 1 704 ? 226.587 204.621 197.006 1.00 100.23 704 LYS A N 1
ATOM 3875 C CA . LYS A 1 704 ? 226.079 203.380 197.575 1.00 99.64 704 LYS A CA 1
ATOM 3876 C C . LYS A 1 704 ? 224.557 203.375 197.591 1.00 101.86 704 LYS A C 1
ATOM 3877 O O . LYS A 1 704 ? 223.920 204.283 197.047 1.00 103.86 704 LYS A O 1
ATOM 3883 N N . VAL A 1 705 ? 223.968 202.357 198.210 1.00 91.77 705 VAL A N 1
ATOM 3884 C CA . VAL A 1 705 ? 222.521 202.239 198.341 1.00 88.80 705 VAL A CA 1
ATOM 3885 C C . VAL A 1 705 ? 222.131 202.686 199.741 1.00 88.06 705 VAL A C 1
ATOM 3886 O O . VAL A 1 705 ? 222.656 202.169 200.735 1.00 92.52 705 VAL A O 1
ATOM 3890 N N . HIS A 1 706 ? 221.213 203.645 199.823 1.00 73.34 706 HIS A N 1
ATOM 3891 C CA . HIS A 1 706 ? 220.774 204.194 201.097 1.00 71.52 706 HIS A CA 1
ATOM 3892 C C . HIS A 1 706 ? 219.258 204.277 201.132 1.00 76.77 706 HIS A C 1
ATOM 3893 O O . HIS A 1 706 ? 218.618 204.545 200.111 1.00 81.05 706 HIS A O 1
ATOM 3900 N N . SER A 1 707 ? 218.690 204.042 202.309 1.00 70.25 707 SER A N 1
ATOM 3901 C CA . SER A 1 707 ? 217.279 204.323 202.510 1.00 64.26 707 SER A CA 1
ATOM 3902 C C . SER A 1 707 ? 217.062 205.835 202.522 1.00 68.29 707 SER A C 1
ATOM 3903 O O . SER A 1 707 ? 217.919 206.579 203.008 1.00 77.34 707 SER A O 1
ATOM 3906 N N . PRO A 1 708 ? 215.941 206.319 201.981 1.00 58.16 708 PRO A N 1
ATOM 3907 C CA . PRO A 1 708 ? 215.743 207.778 201.909 1.00 64.82 708 PRO A CA 1
ATOM 3908 C C . PRO A 1 708 ? 215.769 208.466 203.263 1.00 68.09 708 PRO A C 1
ATOM 3909 O O . PRO A 1 708 ? 216.253 209.600 203.366 1.00 66.93 708 PRO A O 1
ATOM 3913 N N . LEU A 1 709 ? 215.263 207.812 204.310 1.00 65.62 709 LEU A N 1
ATOM 3914 C CA . LEU A 1 709 ? 215.260 208.432 205.631 1.00 58.53 709 LEU A CA 1
ATOM 3915 C C . LEU A 1 709 ? 216.656 208.452 206.240 1.00 58.68 709 LEU A C 1
ATOM 3916 O O . LEU A 1 709 ? 217.041 209.428 206.893 1.00 60.57 709 LEU A O 1
ATOM 3921 N N . PHE A 1 710 ? 217.426 207.381 206.045 1.00 60.63 710 PHE A N 1
ATOM 3922 C CA . PHE A 1 710 ? 218.762 207.292 206.619 1.00 58.63 710 PHE A CA 1
ATOM 3923 C C . PHE A 1 710 ? 219.789 208.129 205.870 1.00 52.13 710 PHE A C 1
ATOM 3924 O O . PHE A 1 710 ? 220.845 208.434 206.434 1.00 55.84 710 PHE A O 1
ATOM 3932 N N . PHE A 1 711 ? 219.511 208.495 204.618 1.00 69.81 711 PHE A N 1
ATOM 3933 C CA . PHE A 1 711 ? 220.529 209.132 203.789 1.00 79.75 711 PHE A CA 1
ATOM 3934 C C . PHE A 1 711 ? 220.915 210.508 204.321 1.00 85.36 711 PHE A C 1
ATOM 3935 O O . PHE A 1 711 ? 222.104 210.840 204.386 1.00 87.39 711 PHE A O 1
ATOM 3943 N N . ASP A 1 712 ? 219.933 211.319 204.708 1.00 86.27 712 ASP A N 1
ATOM 3944 C CA . ASP A 1 712 ? 220.193 212.701 205.116 1.00 85.69 712 ASP A CA 1
ATOM 3945 C C . ASP A 1 712 ? 220.517 212.781 206.610 1.00 82.16 712 ASP A C 1
ATOM 3946 O O . ASP A 1 712 ? 219.897 213.515 207.378 1.00 80.66 712 ASP A O 1
ATOM 3951 N N . ARG A 1 713 ? 221.519 212.005 207.011 1.00 71.98 713 ARG A N 1
ATOM 3952 C CA . ARG A 1 713 ? 222.018 212.045 208.381 1.00 74.01 713 ARG A CA 1
ATOM 3953 C C . ARG A 1 713 ? 223.485 212.457 208.402 1.00 71.80 713 ARG A C 1
ATOM 3954 O O . ARG A 1 713 ? 224.134 212.525 207.359 1.00 67.06 713 ARG A O 1
ATOM 3962 N N . LYS A 1 1125 ? 211.538 241.106 236.290 1.00 139.56 1125 LYS A N 1
ATOM 3963 C CA . LYS A 1 1125 ? 212.900 241.612 236.407 1.00 139.88 1125 LYS A CA 1
ATOM 3964 C C . LYS A 1 1125 ? 213.474 241.316 237.789 1.00 139.66 1125 LYS A C 1
ATOM 3965 O O . LYS A 1 1125 ? 214.649 240.976 237.923 1.00 139.51 1125 LYS A O 1
ATOM 3971 N N . ASN A 1 1126 ? 212.635 241.449 238.815 1.00 125.57 1126 ASN A N 1
ATOM 3972 C CA . ASN A 1 1126 ? 213.044 241.174 240.185 1.00 124.89 1126 ASN A CA 1
ATOM 3973 C C . ASN A 1 1126 ? 212.899 239.707 240.565 1.00 123.64 1126 ASN A C 1
ATOM 3974 O O . ASN A 1 1126 ? 213.303 239.327 241.670 1.00 123.42 1126 ASN A O 1
ATOM 3979 N N . THR A 1 1127 ? 212.337 238.881 239.688 1.00 109.44 1127 THR A N 1
ATOM 3980 C CA . THR A 1 1127 ? 212.188 237.455 239.939 1.00 108.09 1127 THR A CA 1
ATOM 3981 C C . THR A 1 1127 ? 213.364 236.638 239.424 1.00 109.39 1127 THR A C 1
ATOM 3982 O O . THR A 1 1127 ? 213.348 235.410 239.547 1.00 111.88 1127 THR A O 1
ATOM 3986 N N . LEU A 1 1128 ? 214.380 237.288 238.851 1.00 107.45 1128 LEU A N 1
ATOM 3987 C CA . LEU A 1 1128 ? 215.494 236.552 238.262 1.00 106.39 1128 LEU A CA 1
ATOM 3988 C C . LEU A 1 1128 ? 216.336 235.859 239.326 1.00 106.63 1128 LEU A C 1
ATOM 3989 O O . LEU A 1 1128 ? 216.856 234.763 239.093 1.00 106.72 1128 LEU A O 1
ATOM 3994 N N . TYR A 1 1129 ? 216.486 236.482 240.497 1.00 107.12 1129 TYR A N 1
ATOM 3995 C CA . TYR A 1 1129 ? 217.362 235.925 241.525 1.00 108.55 1129 TYR A CA 1
ATOM 3996 C C . TYR A 1 1129 ? 216.823 234.603 242.060 1.00 108.12 1129 TYR A C 1
ATOM 3997 O O . TYR A 1 1129 ? 217.550 233.603 242.122 1.00 108.68 1129 TYR A O 1
ATOM 4006 N N . PHE A 1 1130 ? 215.547 234.577 242.450 1.00 90.29 1130 PHE A N 1
ATOM 4007 C CA . PHE A 1 1130 ? 214.975 233.350 242.990 1.00 89.75 1130 PHE A CA 1
ATOM 4008 C C . PHE A 1 1130 ? 214.887 232.269 241.921 1.00 96.75 1130 PHE A C 1
ATOM 4009 O O . PHE A 1 1130 ? 215.055 231.081 242.217 1.00 100.35 1130 PHE A O 1
ATOM 4017 N N . ILE A 1 1131 ? 214.628 232.660 240.672 1.00 100.25 1131 ILE A N 1
ATOM 4018 C CA . ILE A 1 1131 ? 214.623 231.692 239.578 1.00 97.45 1131 ILE A CA 1
ATOM 4019 C C . ILE A 1 1131 ? 216.009 231.086 239.400 1.00 100.89 1131 ILE A C 1
ATOM 4020 O O . ILE A 1 1131 ? 216.152 229.878 239.172 1.00 106.76 1131 ILE A O 1
ATOM 4025 N N . SER A 1 1132 ? 217.053 231.913 239.502 1.00 101.11 1132 SER A N 1
ATOM 4026 C CA . SER A 1 1132 ? 218.416 231.401 239.408 1.00 101.36 1132 SER A CA 1
ATOM 4027 C C . SER A 1 1132 ? 218.725 230.443 240.551 1.00 104.86 1132 SER A C 1
ATOM 4028 O O . SER A 1 1132 ? 219.375 229.410 240.347 1.00 104.94 1132 SER A O 1
ATOM 4031 N N . THR A 1 1133 ? 218.277 230.772 241.765 1.00 103.56 1133 THR A N 1
ATOM 4032 C CA . THR A 1 1133 ? 218.474 229.857 242.888 1.00 101.69 1133 THR A CA 1
ATOM 4033 C C . THR A 1 1133 ? 217.740 228.540 242.665 1.00 99.76 1133 THR A C 1
ATOM 4034 O O . THR A 1 1133 ? 218.260 227.468 242.994 1.00 103.09 1133 THR A O 1
ATOM 4038 N N . ILE A 1 1134 ? 216.527 228.600 242.112 1.00 93.88 1134 ILE A N 1
ATOM 4039 C CA . ILE A 1 1134 ? 215.778 227.381 241.820 1.00 95.13 1134 ILE A CA 1
ATOM 4040 C C . ILE A 1 1134 ? 216.513 226.537 240.787 1.00 98.36 1134 ILE A C 1
ATOM 4041 O O . ILE A 1 1134 ? 216.601 225.309 240.914 1.00 103.69 1134 ILE A O 1
ATOM 4046 N N . LYS A 1 1135 ? 217.041 227.180 239.743 1.00 103.73 1135 LYS A N 1
ATOM 4047 C CA . LYS A 1 1135 ? 217.807 226.454 238.734 1.00 103.38 1135 LYS A CA 1
ATOM 4048 C C . LYS A 1 1135 ? 219.042 225.805 239.343 1.00 104.29 1135 LYS A C 1
ATOM 4049 O O . LYS A 1 1135 ? 219.358 224.647 239.044 1.00 107.06 1135 LYS A O 1
ATOM 4055 N N . ASN A 1 1136 ? 219.752 226.537 240.204 1.00 110.90 1136 ASN A N 1
ATOM 4056 C CA . ASN A 1 1136 ? 220.931 225.976 240.854 1.00 114.40 1136 ASN A CA 1
ATOM 4057 C C . ASN A 1 1136 ? 220.561 224.789 241.732 1.00 115.03 1136 ASN A C 1
ATOM 4058 O O . ASN A 1 1136 ? 221.276 223.781 241.758 1.00 116.99 1136 ASN A O 1
ATOM 4063 N N . LEU A 1 1137 ? 219.446 224.888 242.457 1.00 114.49 1137 LEU A N 1
ATOM 4064 C CA . LEU A 1 1137 ? 219.025 223.791 243.322 1.00 112.32 1137 LEU A CA 1
ATOM 4065 C C . LEU A 1 1137 ? 218.633 222.560 242.514 1.00 114.25 1137 LEU A C 1
ATOM 4066 O O . LEU A 1 1137 ? 219.006 221.436 242.870 1.00 116.86 1137 LEU A O 1
ATOM 4071 N N . ILE A 1 1138 ? 217.878 222.745 241.427 1.00 123.09 1138 ILE A N 1
ATOM 4072 C CA . ILE A 1 1138 ? 217.453 221.591 240.640 1.00 123.97 1138 ILE A CA 1
ATOM 4073 C C . ILE A 1 1138 ? 218.638 220.959 239.919 1.00 124.47 1138 ILE A C 1
ATOM 4074 O O . ILE A 1 1138 ? 218.688 219.734 239.756 1.00 125.14 1138 ILE A O 1
ATOM 4079 N N . SER A 1 1139 ? 219.607 221.765 239.473 1.00 129.11 1139 SER A N 1
ATOM 4080 C CA . SER A 1 1139 ? 220.816 221.198 238.887 1.00 129.24 1139 SER A CA 1
ATOM 4081 C C . SER A 1 1139 ? 221.714 220.554 239.935 1.00 129.46 1139 SER A C 1
ATOM 4082 O O . SER A 1 1139 ? 222.509 219.671 239.594 1.00 130.33 1139 SER A O 1
ATOM 4085 N N . ASN A 1 1140 ? 221.604 220.975 241.196 1.00 142.51 1140 ASN A N 1
ATOM 4086 C CA . ASN A 1 1140 ? 222.454 220.425 242.245 1.00 143.25 1140 ASN A CA 1
ATOM 4087 C C . ASN A 1 1140 ? 222.042 219.009 242.623 1.00 144.08 1140 ASN A C 1
ATOM 4088 O O . ASN A 1 1140 ? 222.879 218.226 243.088 1.00 144.19 1140 ASN A O 1
ATOM 4093 N N . LYS A 1 1141 ? 220.767 218.662 242.437 1.00 145.01 1141 LYS A N 1
ATOM 4094 C CA . LYS A 1 1141 ? 220.308 217.319 242.769 1.00 144.27 1141 LYS A CA 1
ATOM 4095 C C . LYS A 1 1141 ? 220.865 216.265 241.822 1.00 144.56 1141 LYS A C 1
ATOM 4096 O O . LYS A 1 1141 ? 220.918 215.087 242.191 1.00 143.98 1141 LYS A O 1
ATOM 4102 N N . LYS A 1 1142 ? 221.275 216.658 240.614 1.00 155.41 1142 LYS A N 1
ATOM 4103 C CA . LYS A 1 1142 ? 221.932 215.714 239.717 1.00 155.53 1142 LYS A CA 1
ATOM 4104 C C . LYS A 1 1142 ? 223.255 215.234 240.301 1.00 156.75 1142 LYS A C 1
ATOM 4105 O O . LYS A 1 1142 ? 223.585 214.045 240.219 1.00 156.42 1142 LYS A O 1
ATOM 4111 N N . LYS A 1 1143 ? 224.022 216.143 240.896 1.00 165.69 1143 LYS A N 1
ATOM 4112 C CA . LYS A 1 1143 ? 225.288 215.785 241.511 1.00 164.94 1143 LYS A CA 1
ATOM 4113 C C . LYS A 1 1143 ? 225.058 215.129 242.869 1.00 164.69 1143 LYS A C 1
ATOM 4114 O O . LYS A 1 1143 ? 223.970 215.199 243.449 1.00 164.53 1143 LYS A O 1
ATOM 4120 N N . MET A 1 1144 ? 226.105 214.485 243.375 1.00 184.12 1144 MET A N 1
ATOM 4121 C CA . MET A 1 1144 ? 226.041 213.770 244.649 1.00 185.78 1144 MET A CA 1
ATOM 4122 C C . MET A 1 1144 ? 226.395 214.697 245.811 1.00 186.12 1144 MET A C 1
ATOM 4123 O O . MET A 1 1144 ? 227.241 214.389 246.650 1.00 186.80 1144 MET A O 1
ATOM 4128 N N . SER A 1 1145 ? 225.733 215.855 245.867 1.00 175.59 1145 SER A N 1
ATOM 4129 C CA . SER A 1 1145 ? 226.053 216.873 246.861 1.00 174.85 1145 SER A CA 1
ATOM 4130 C C . SER A 1 1145 ? 225.005 217.979 246.892 1.00 174.70 1145 SER A C 1
ATOM 4131 O O . SER A 1 1145 ? 224.441 218.338 245.853 1.00 175.30 1145 SER A O 1
ATOM 4134 N N . TYR A 1 1146 ? 224.733 218.519 248.077 1.00 161.21 1146 TYR A N 1
ATOM 4135 C CA . TYR A 1 1146 ? 223.846 219.661 248.241 1.00 159.65 1146 TYR A CA 1
ATOM 4136 C C . TYR A 1 1146 ? 224.554 220.727 249.067 1.00 160.41 1146 TYR A C 1
ATOM 4137 O O . TYR A 1 1146 ? 225.281 220.410 250.014 1.00 160.92 1146 TYR A O 1
ATOM 4146 N N . ASP A 1 1147 ? 224.350 221.989 248.697 1.00 161.30 1147 ASP A N 1
ATOM 4147 C CA . ASP A 1 1147 ? 224.946 223.096 249.432 1.00 161.88 1147 ASP A CA 1
ATOM 4148 C C . ASP A 1 1147 ? 224.074 223.450 250.629 1.00 162.02 1147 ASP A C 1
ATOM 4149 O O . ASP A 1 1147 ? 222.863 223.649 250.490 1.00 161.55 1147 ASP A O 1
ATOM 4154 N N . LEU A 1 1148 ? 224.697 223.532 251.808 1.00 161.00 1148 LEU A N 1
ATOM 4155 C CA . LEU A 1 1148 ? 223.939 223.699 253.044 1.00 161.30 1148 LEU A CA 1
ATOM 4156 C C . LEU A 1 1148 ? 223.198 225.032 253.080 1.00 160.91 1148 LEU A C 1
ATOM 4157 O O . LEU A 1 1148 ? 222.049 225.095 253.533 1.00 159.57 1148 LEU A O 1
ATOM 4162 N N . CYS A 1 1149 ? 223.831 226.105 252.613 1.00 155.97 1149 CYS A N 1
ATOM 4163 C CA . CYS A 1 1149 ? 223.230 227.431 252.655 1.00 154.78 1149 CYS A CA 1
ATOM 4164 C C . CYS A 1 1149 ? 222.482 227.791 251.378 1.00 153.60 1149 CYS A C 1
ATOM 4165 O O . CYS A 1 1149 ? 221.924 228.889 251.296 1.00 152.53 1149 CYS A O 1
ATOM 4168 N N . SER A 1 1150 ? 222.462 226.900 250.384 1.00 146.27 1150 SER A N 1
ATOM 4169 C CA . SER A 1 1150 ? 221.794 227.212 249.124 1.00 145.48 1150 SER A CA 1
ATOM 4170 C C . SER A 1 1150 ? 220.289 227.366 249.308 1.00 144.82 1150 SER A C 1
ATOM 4171 O O . SER A 1 1150 ? 219.683 228.291 248.755 1.00 145.07 1150 SER A O 1
ATOM 4174 N N . LEU A 1 1151 ? 219.669 226.476 250.077 1.00 110.32 1151 LEU A N 1
ATOM 4175 C CA . LEU A 1 1151 ? 218.225 226.480 250.265 1.00 103.22 1151 LEU A CA 1
ATOM 4176 C C . LEU A 1 1151 ? 217.875 227.205 251.557 1.00 100.35 1151 LEU A C 1
ATOM 4177 O O . LEU A 1 1151 ? 218.500 226.973 252.597 1.00 105.74 1151 LEU A O 1
ATOM 4182 N N . SER A 1 1152 ? 216.887 228.087 251.483 1.00 74.87 1152 SER A N 1
ATOM 4183 C CA . SER A 1 1152 ? 216.444 228.891 252.609 1.00 76.53 1152 SER A CA 1
ATOM 4184 C C . SER A 1 1152 ? 215.037 228.476 253.026 1.00 82.98 1152 SER A C 1
ATOM 4185 O O . SER A 1 1152 ? 214.443 227.549 252.470 1.00 89.96 1152 SER A O 1
ATOM 4188 N N . GLN A 1 1153 ? 214.505 229.182 254.026 1.00 73.92 1153 GLN A N 1
ATOM 4189 C CA . GLN A 1 1153 ? 213.134 228.935 254.462 1.00 71.39 1153 GLN A CA 1
ATOM 4190 C C . GLN A 1 1153 ? 212.138 229.271 253.360 1.00 74.16 1153 GLN A C 1
ATOM 4191 O O . GLN A 1 1153 ? 211.142 228.560 253.169 1.00 70.93 1153 GLN A O 1
ATOM 4197 N N . ALA A 1 1154 ? 212.392 230.356 252.625 1.00 74.79 1154 ALA A N 1
ATOM 4198 C CA . ALA A 1 1154 ? 211.503 230.743 251.536 1.00 68.49 1154 ALA A CA 1
ATOM 4199 C C . ALA A 1 1154 ? 211.444 229.665 250.463 1.00 67.38 1154 ALA A C 1
ATOM 4200 O O . ALA A 1 1154 ? 210.372 229.380 249.922 1.00 72.82 1154 ALA A O 1
ATOM 4202 N N . TYR A 1 1155 ? 212.588 229.059 250.138 1.00 66.10 1155 TYR A N 1
ATOM 4203 C CA . TYR A 1 1155 ? 212.596 227.992 249.143 1.00 68.66 1155 TYR A CA 1
ATOM 4204 C C . TYR A 1 1155 ? 211.783 226.792 249.612 1.00 67.90 1155 TYR A C 1
ATOM 4205 O O . TYR A 1 1155 ? 211.043 226.189 248.826 1.00 79.31 1155 TYR A O 1
ATOM 4214 N N . VAL A 1 1156 ? 211.911 226.426 250.889 1.00 61.51 1156 VAL A N 1
ATOM 4215 C CA . VAL A 1 1156 ? 211.147 225.299 251.419 1.00 69.23 1156 VAL A CA 1
ATOM 4216 C C . VAL A 1 1156 ? 209.655 225.592 251.358 1.00 72.41 1156 VAL A C 1
ATOM 4217 O O . VAL A 1 1156 ? 208.853 224.737 250.957 1.00 76.71 1156 VAL A O 1
ATOM 4221 N N . PHE A 1 1157 ? 209.256 226.803 251.754 1.00 69.52 1157 PHE A N 1
ATOM 4222 C CA . PHE A 1 1157 ? 207.843 227.164 251.694 1.00 67.13 1157 PHE A CA 1
ATOM 4223 C C . PHE A 1 1157 ? 207.335 227.169 250.257 1.00 66.62 1157 PHE A C 1
ATOM 4224 O O . PHE A 1 1157 ? 206.207 226.742 249.991 1.00 66.59 1157 PHE A O 1
ATOM 4232 N N . TYR A 1 1158 ? 208.152 227.651 249.319 1.00 64.51 1158 TYR A N 1
ATOM 4233 C CA . TYR A 1 1158 ? 207.758 227.650 247.914 1.00 60.05 1158 TYR A CA 1
ATOM 4234 C C . TYR A 1 1158 ? 207.561 226.232 247.395 1.00 60.09 1158 TYR A C 1
ATOM 4235 O O . TYR A 1 1158 ? 206.578 225.947 246.700 1.00 68.33 1158 TYR A O 1
ATOM 4244 N N . LYS A 1 1159 ? 208.489 225.329 247.718 1.00 66.56 1159 LYS A N 1
ATOM 4245 C CA . LYS A 1 1159 ? 208.355 223.946 247.276 1.00 64.64 1159 LYS A CA 1
ATOM 4246 C C . LYS A 1 1159 ? 207.122 223.292 247.884 1.00 69.94 1159 LYS A C 1
ATOM 4247 O O . LYS A 1 1159 ? 206.415 222.536 247.209 1.00 75.52 1159 LYS A O 1
ATOM 4253 N N . LEU A 1 1160 ? 206.852 223.565 249.163 1.00 68.23 1160 LEU A N 1
ATOM 4254 C CA . LEU A 1 1160 ? 205.655 223.016 249.792 1.00 67.58 1160 LEU A CA 1
ATOM 4255 C C . LEU A 1 1160 ? 204.388 223.557 249.142 1.00 68.46 1160 LEU A C 1
ATOM 4256 O O . LEU A 1 1160 ? 203.431 222.809 248.912 1.00 67.58 1160 LEU A O 1
ATOM 4261 N N . SER A 1 1161 ? 204.363 224.857 248.838 1.00 74.48 1161 SER A N 1
ATOM 4262 C CA . SER A 1 1161 ? 203.174 225.464 248.251 1.00 72.91 1161 SER A CA 1
ATOM 4263 C C . SER A 1 1161 ? 202.935 224.986 246.826 1.00 77.09 1161 SER A C 1
ATOM 4264 O O . SER A 1 1161 ? 201.780 224.864 246.402 1.00 82.07 1161 SER A O 1
ATOM 4267 N N . GLN A 1 1162 ? 203.998 224.714 246.074 1.00 80.87 1162 GLN A N 1
ATOM 4268 C CA . GLN A 1 1162 ? 203.812 224.269 244.692 1.00 78.07 1162 GLN A CA 1
ATOM 4269 C C . GLN A 1 1162 ? 203.277 222.843 244.580 1.00 79.99 1162 GLN A C 1
ATOM 4270 O O . GLN A 1 1162 ? 203.195 222.340 243.453 1.00 80.23 1162 GLN A O 1
ATOM 4276 N N . ILE A 1 1163 ? 202.915 222.168 245.670 1.00 89.63 1163 ILE A N 1
ATOM 4277 C CA . ILE A 1 1163 ? 202.356 220.823 245.563 1.00 89.84 1163 ILE A CA 1
ATOM 4278 C C . ILE A 1 1163 ? 200.876 220.885 245.207 1.00 95.63 1163 ILE A C 1
ATOM 4279 O O . ILE A 1 1163 ? 200.448 220.376 244.165 1.00 98.48 1163 ILE A O 1
ATOM 4284 N N . LYS A 1 1164 ? 200.075 221.508 246.068 1.00 114.34 1164 LYS A N 1
ATOM 4285 C CA . LYS A 1 1164 ? 198.665 221.706 245.765 1.00 115.63 1164 LYS A CA 1
ATOM 4286 C C . LYS A 1 1164 ? 198.515 222.712 244.631 1.00 116.09 1164 LYS A C 1
ATOM 4287 O O . LYS A 1 1164 ? 199.209 223.731 244.588 1.00 114.09 1164 LYS A O 1
ATOM 4293 N N . VAL A 1 1165 ? 197.602 222.423 243.707 1.00 135.10 1165 VAL A N 1
ATOM 4294 C CA . VAL A 1 1165 ? 197.464 223.211 242.491 1.00 137.59 1165 VAL A CA 1
ATOM 4295 C C . VAL A 1 1165 ? 196.022 223.672 242.332 1.00 139.73 1165 VAL A C 1
ATOM 4296 O O . VAL A 1 1165 ? 195.080 223.020 242.795 1.00 137.80 1165 VAL A O 1
ATOM 4300 N N . SER A 1 1166 ? 195.862 224.829 241.691 1.00 160.53 1166 SER A N 1
ATOM 4301 C CA . SER A 1 1166 ? 194.560 225.375 241.339 1.00 160.03 1166 SER A CA 1
ATOM 4302 C C . SER A 1 1166 ? 194.661 225.980 239.947 1.00 159.59 1166 SER A C 1
ATOM 4303 O O . SER A 1 1166 ? 195.747 226.338 239.485 1.00 158.52 1166 SER A O 1
ATOM 4306 N N . ASN A 1 1167 ? 193.518 226.093 239.274 1.00 159.35 1167 ASN A N 1
ATOM 4307 C CA . ASN A 1 1167 ? 193.512 226.484 237.871 1.00 158.36 1167 ASN A CA 1
ATOM 4308 C C . ASN A 1 1167 ? 192.620 227.671 237.533 1.00 159.14 1167 ASN A C 1
ATOM 4309 O O . ASN A 1 1167 ? 192.995 228.463 236.666 1.00 159.41 1167 ASN A O 1
ATOM 4314 N N . PHE A 1 1168 ? 191.462 227.828 238.177 1.00 160.73 1168 PHE A N 1
ATOM 4315 C CA . PHE A 1 1168 ? 190.493 228.829 237.734 1.00 160.48 1168 PHE A CA 1
ATOM 4316 C C . PHE A 1 1168 ? 190.650 230.172 238.442 1.00 159.80 1168 PHE A C 1
ATOM 4317 O O . PHE A 1 1168 ? 190.925 231.185 237.792 1.00 158.38 1168 PHE A O 1
ATOM 4325 N N . CYS A 1 1169 ? 190.481 230.205 239.764 1.00 160.80 1169 CYS A N 1
ATOM 4326 C CA . CYS A 1 1169 ? 190.465 231.481 240.474 1.00 161.13 1169 CYS A CA 1
ATOM 4327 C C . CYS A 1 1169 ? 191.869 231.934 240.861 1.00 160.70 1169 CYS A C 1
ATOM 4328 O O . CYS A 1 1169 ? 192.349 232.981 240.407 1.00 159.66 1169 CYS A O 1
ATOM 4331 N N . LYS A 1 1170 ? 192.535 231.156 241.714 1.00 142.79 1170 LYS A N 1
ATOM 4332 C CA . LYS A 1 1170 ? 193.850 231.491 242.246 1.00 139.67 1170 LYS A CA 1
ATOM 4333 C C . LYS A 1 1170 ? 193.849 232.803 243.024 1.00 141.54 1170 LYS A C 1
ATOM 4334 O O . LYS A 1 1170 ? 192.885 233.586 242.978 1.00 142.04 1170 LYS A O 1
ATOM 4340 N N . LEU A 1 1171 ? 194.939 233.035 243.759 1.00 130.98 1171 LEU A N 1
ATOM 4341 C CA . LEU A 1 1171 ? 195.113 234.309 244.441 1.00 128.28 1171 LEU A CA 1
ATOM 4342 C C . LEU A 1 1171 ? 195.078 235.459 243.448 1.00 129.20 1171 LEU A C 1
ATOM 4343 O O . LEU A 1 1171 ? 194.557 236.538 243.753 1.00 127.58 1171 LEU A O 1
ATOM 4348 N N . LYS A 1 1172 ? 195.601 235.235 242.241 1.00 134.17 1172 LYS A N 1
ATOM 4349 C CA . LYS A 1 1172 ? 195.598 236.272 241.218 1.00 134.79 1172 LYS A CA 1
ATOM 4350 C C . LYS A 1 1172 ? 194.178 236.724 240.899 1.00 137.43 1172 LYS A C 1
ATOM 4351 O O . LYS A 1 1172 ? 193.868 237.918 240.963 1.00 136.72 1172 LYS A O 1
ATOM 4357 N N . ALA A 1 1173 ? 193.288 235.779 240.569 1.00 148.14 1173 ALA A N 1
ATOM 4358 C CA . ALA A 1 1173 ? 191.931 236.170 240.209 1.00 147.40 1173 ALA A CA 1
ATOM 4359 C C . ALA A 1 1173 ? 191.184 236.748 241.403 1.00 146.53 1173 ALA A C 1
ATOM 4360 O O . ALA A 1 1173 ? 190.467 237.748 241.263 1.00 146.02 1173 ALA A O 1
ATOM 4362 N N . VAL A 1 1174 ? 191.336 236.145 242.587 1.00 144.76 1174 VAL A N 1
ATOM 4363 C CA . VAL A 1 1174 ? 190.562 236.636 243.726 1.00 145.05 1174 VAL A CA 1
ATOM 4364 C C . VAL A 1 1174 ? 190.993 238.053 244.101 1.00 148.11 1174 VAL A C 1
ATOM 4365 O O . VAL A 1 1174 ? 190.151 238.911 244.395 1.00 150.47 1174 VAL A O 1
ATOM 4369 N N . LEU A 1 1175 ? 192.299 238.340 244.064 1.00 148.79 1175 LEU A N 1
ATOM 4370 C CA . LEU A 1 1175 ? 192.761 239.680 244.404 1.00 148.10 1175 LEU A CA 1
ATOM 4371 C C . LEU A 1 1175 ? 192.496 240.682 243.289 1.00 148.37 1175 LEU A C 1
ATOM 4372 O O . LEU A 1 1175 ? 192.282 241.866 243.570 1.00 147.68 1175 LEU A O 1
ATOM 4377 N N . GLU A 1 1176 ? 192.507 240.243 242.027 1.00 155.48 1176 GLU A N 1
ATOM 4378 C CA . GLU A 1 1176 ? 192.195 241.159 240.937 1.00 156.23 1176 GLU A CA 1
ATOM 4379 C C . GLU A 1 1176 ? 190.715 241.511 240.912 1.00 157.77 1176 GLU A C 1
ATOM 4380 O O . GLU A 1 1176 ? 190.348 242.605 240.471 1.00 158.43 1176 GLU A O 1
ATOM 4386 N N . TYR A 1 1177 ? 189.854 240.603 241.364 1.00 164.25 1177 TYR A N 1
ATOM 4387 C CA . TYR A 1 1177 ? 188.441 240.919 241.507 1.00 163.99 1177 TYR A CA 1
ATOM 4388 C C . TYR A 1 1177 ? 188.115 241.540 242.858 1.00 164.12 1177 TYR A C 1
ATOM 4389 O O . TYR A 1 1177 ? 186.985 242.001 243.055 1.00 164.17 1177 TYR A O 1
ATOM 4398 N N . ASN A 1 1178 ? 189.073 241.558 243.791 1.00 161.36 1178 ASN A N 1
ATOM 4399 C CA . ASN A 1 1178 ? 188.887 242.301 245.033 1.00 160.90 1178 ASN A CA 1
ATOM 4400 C C . ASN A 1 1178 ? 188.745 243.796 244.775 1.00 162.57 1178 ASN A C 1
ATOM 4401 O O . ASN A 1 1178 ? 188.046 244.491 245.522 1.00 162.52 1178 ASN A O 1
ATOM 4406 N N . ILE A 1 1179 ? 189.382 244.304 243.722 1.00 180.72 1179 ILE A N 1
ATOM 4407 C CA . ILE A 1 1179 ? 189.281 245.715 243.368 1.00 180.16 1179 ILE A CA 1
ATOM 4408 C C . ILE A 1 1179 ? 188.174 245.858 242.334 1.00 181.00 1179 ILE A C 1
ATOM 4409 O O . ILE A 1 1179 ? 187.723 244.860 241.759 1.00 180.50 1179 ILE A O 1
ATOM 4414 N N . CYS A 1 1180 ? 187.724 247.093 242.100 1.00 193.44 1180 CYS A N 1
ATOM 4415 C CA . CYS A 1 1180 ? 186.458 247.364 241.419 1.00 194.81 1180 CYS A CA 1
ATOM 4416 C C . CYS A 1 1180 ? 185.312 246.697 242.185 1.00 194.82 1180 CYS A C 1
ATOM 4417 O O . CYS A 1 1180 ? 184.629 245.789 241.709 1.00 195.13 1180 CYS A O 1
ATOM 4420 N N . ILE A 1 1181 ? 185.127 247.198 243.406 1.00 195.17 1181 ILE A N 1
ATOM 4421 C CA . ILE A 1 1181 ? 184.346 246.531 244.442 1.00 195.31 1181 ILE A CA 1
ATOM 4422 C C . ILE A 1 1181 ? 183.072 247.327 244.704 1.00 196.02 1181 ILE A C 1
ATOM 4423 O O . ILE A 1 1181 ? 182.823 248.346 244.050 1.00 195.28 1181 ILE A O 1
ATOM 4428 N N . THR A 1 1182 ? 182.245 246.842 245.639 1.00 197.74 1182 THR A N 1
ATOM 4429 C CA . THR A 1 1182 ? 180.942 247.419 245.981 1.00 197.13 1182 THR A CA 1
ATOM 4430 C C . THR A 1 1182 ? 179.938 247.271 244.842 1.00 196.68 1182 THR A C 1
ATOM 4431 O O . THR A 1 1182 ? 179.064 248.121 244.659 1.00 195.88 1182 THR A O 1
ATOM 4435 N N . SER A 1 1183 ? 180.059 246.193 244.070 1.00 196.21 1183 SER A N 1
ATOM 4436 C CA . SER A 1 1183 ? 179.106 245.899 243.008 1.00 195.69 1183 SER A CA 1
ATOM 4437 C C . SER A 1 1183 ? 178.658 244.445 243.077 1.00 195.95 1183 SER A C 1
ATOM 4438 O O . SER A 1 1183 ? 177.577 244.100 242.588 1.00 194.97 1183 SER A O 1
ATOM 4441 N N . PHE A 1 1184 ? 179.479 243.585 243.680 1.00 185.06 1184 PHE A N 1
ATOM 4442 C CA . PHE A 1 1184 ? 179.159 242.164 243.756 1.00 183.31 1184 PHE A CA 1
ATOM 4443 C C . PHE A 1 1184 ? 179.436 241.590 245.140 1.00 181.54 1184 PHE A C 1
ATOM 4444 O O . PHE A 1 1184 ? 179.744 242.328 246.082 1.00 179.91 1184 PHE A O 1
ATOM 4452 N N . PHE A 1 1185 ? 179.328 240.270 245.264 1.00 168.00 1185 PHE A N 1
ATOM 4453 C CA . PHE A 1 1185 ? 179.522 239.563 246.519 1.00 167.19 1185 PHE A CA 1
ATOM 4454 C C . PHE A 1 1185 ? 180.503 238.423 246.289 1.00 167.95 1185 PHE A C 1
ATOM 4455 O O . PHE A 1 1185 ? 180.859 238.112 245.152 1.00 167.85 1185 PHE A O 1
ATOM 4463 N N . VAL A 1 1186 ? 180.951 237.806 247.380 1.00 155.92 1186 VAL A N 1
ATOM 4464 C CA . VAL A 1 1186 ? 181.880 236.683 247.330 1.00 154.60 1186 VAL A CA 1
ATOM 4465 C C . VAL A 1 1186 ? 181.239 235.487 248.023 1.00 153.89 1186 VAL A C 1
ATOM 4466 O O . VAL A 1 1186 ? 180.716 235.612 249.137 1.00 153.10 1186 VAL A O 1
ATOM 4470 N N . LYS A 1 1187 ? 181.271 234.333 247.359 1.00 148.99 1187 LYS A N 1
ATOM 4471 C CA . LYS A 1 1187 ? 180.567 233.160 247.858 1.00 148.14 1187 LYS A CA 1
ATOM 4472 C C . LYS A 1 1187 ? 181.250 232.586 249.095 1.00 147.59 1187 LYS A C 1
ATOM 4473 O O . LYS A 1 1187 ? 182.464 232.702 249.278 1.00 149.35 1187 LYS A O 1
ATOM 4479 N N . ASN A 1 1188 ? 180.441 231.962 249.953 1.00 141.87 1188 ASN A N 1
ATOM 4480 C CA . ASN A 1 1188 ? 180.910 231.431 251.226 1.00 144.06 1188 ASN A CA 1
ATOM 4481 C C . ASN A 1 1188 ? 181.580 230.069 251.100 1.00 144.09 1188 ASN A C 1
ATOM 4482 O O . ASN A 1 1188 ? 182.244 229.637 252.049 1.00 144.52 1188 ASN A O 1
ATOM 4487 N N . LYS A 1 1189 ? 181.419 229.380 249.968 1.00 141.14 1189 LYS A N 1
ATOM 4488 C CA . LYS A 1 1189 ? 182.051 228.075 249.804 1.00 142.45 1189 LYS A CA 1
ATOM 4489 C C . LYS A 1 1189 ? 183.571 228.196 249.802 1.00 143.27 1189 LYS A C 1
ATOM 4490 O O . LYS A 1 1189 ? 184.272 227.363 250.393 1.00 143.28 1189 LYS A O 1
ATOM 4496 N N . ILE A 1 1190 ? 184.099 229.231 249.144 1.00 141.95 1190 ILE A N 1
ATOM 4497 C CA . ILE A 1 1190 ? 185.544 229.417 249.112 1.00 141.13 1190 ILE A CA 1
ATOM 4498 C C . ILE A 1 1190 ? 186.084 229.723 250.503 1.00 142.51 1190 ILE A C 1
ATOM 4499 O O . ILE A 1 1190 ? 187.253 229.449 250.791 1.00 144.65 1190 ILE A O 1
ATOM 4504 N N . LYS A 1 1191 ? 185.257 230.282 251.390 1.00 136.34 1191 LYS A N 1
ATOM 4505 C CA . LYS A 1 1191 ? 185.681 230.459 252.776 1.00 134.71 1191 LYS A CA 1
ATOM 4506 C C . LYS A 1 1191 ? 185.949 229.111 253.434 1.00 135.12 1191 LYS A C 1
ATOM 4507 O O . LYS A 1 1191 ? 186.969 228.924 254.110 1.00 135.68 1191 LYS A O 1
ATOM 4513 N N . VAL A 1 1192 ? 185.040 228.155 253.235 1.00 137.46 1192 VAL A N 1
ATOM 4514 C CA . VAL A 1 1192 ? 185.238 226.810 253.766 1.00 138.28 1192 VAL A CA 1
ATOM 4515 C C . VAL A 1 1192 ? 186.455 226.163 253.121 1.00 139.33 1192 VAL A C 1
ATOM 4516 O O . VAL A 1 1192 ? 187.231 225.466 253.785 1.00 138.18 1192 VAL A O 1
ATOM 4520 N N . PHE A 1 1193 ? 186.642 226.387 251.819 1.00 138.05 1193 PHE A N 1
ATOM 4521 C CA . PHE A 1 1193 ? 187.810 225.852 251.124 1.00 137.03 1193 PHE A CA 1
ATOM 4522 C C . PHE A 1 1193 ? 189.103 226.371 251.748 1.00 137.34 1193 PHE A C 1
ATOM 4523 O O . PHE A 1 1193 ? 190.021 225.597 252.052 1.00 136.24 1193 PHE A O 1
ATOM 4531 N N . PHE A 1 1194 ? 189.181 227.687 251.961 1.00 132.34 1194 PHE A N 1
ATOM 4532 C CA . PHE A 1 1194 ? 190.376 228.290 252.541 1.00 128.56 1194 PHE A CA 1
ATOM 4533 C C . PHE A 1 1194 ? 190.613 227.795 253.961 1.00 129.01 1194 PHE A C 1
ATOM 4534 O O . PHE A 1 1194 ? 191.753 227.508 254.344 1.00 129.68 1194 PHE A O 1
ATOM 4542 N N . GLN A 1 1195 ? 189.549 227.698 254.763 1.00 131.89 1195 GLN A N 1
ATOM 4543 C CA . GLN A 1 1195 ? 189.706 227.216 256.131 1.00 130.75 1195 GLN A CA 1
ATOM 4544 C C . GLN A 1 1195 ? 190.172 225.766 256.156 1.00 131.85 1195 GLN A C 1
ATOM 4545 O O . GLN A 1 1195 ? 191.007 225.388 256.987 1.00 131.33 1195 GLN A O 1
ATOM 4551 N N . GLU A 1 1196 ? 189.639 224.936 255.257 1.00 137.44 1196 GLU A N 1
ATOM 4552 C CA . GLU A 1 1196 ? 190.057 223.540 255.195 1.00 138.22 1196 GLU A CA 1
ATOM 4553 C C . GLU A 1 1196 ? 191.517 223.419 254.782 1.00 138.23 1196 GLU A C 1
ATOM 4554 O O . GLU A 1 1196 ? 192.261 222.602 255.337 1.00 137.72 1196 GLU A O 1
ATOM 4560 N N . HIS A 1 1197 ? 191.948 224.222 253.812 1.00 130.77 1197 HIS A N 1
ATOM 4561 C CA . HIS A 1 1197 ? 193.333 224.186 253.361 1.00 129.22 1197 HIS A CA 1
ATOM 4562 C C . HIS A 1 1197 ? 194.252 225.086 254.176 1.00 127.78 1197 HIS A C 1
ATOM 4563 O O . HIS A 1 1197 ? 195.462 225.093 253.930 1.00 126.61 1197 HIS A O 1
ATOM 4570 N N . GLY A 1 1198 ? 193.715 225.838 255.132 1.00 115.56 1198 GLY A N 1
ATOM 4571 C CA . GLY A 1 1198 ? 194.539 226.642 256.009 1.00 111.98 1198 GLY A CA 1
ATOM 4572 C C . GLY A 1 1198 ? 195.109 227.897 255.395 1.00 112.39 1198 GLY A C 1
ATOM 4573 O O . GLY A 1 1198 ? 195.964 228.537 256.019 1.00 112.09 1198 GLY A O 1
ATOM 4574 N N . ILE A 1 1199 ? 194.674 228.270 254.190 1.00 107.87 1199 ILE A N 1
ATOM 4575 C CA . ILE A 1 1199 ? 195.183 229.487 253.561 1.00 106.85 1199 ILE A CA 1
ATOM 4576 C C . ILE A 1 1199 ? 194.766 230.711 254.366 1.00 108.60 1199 ILE A C 1
ATOM 4577 O O . ILE A 1 1199 ? 195.589 231.577 254.687 1.00 106.96 1199 ILE A O 1
ATOM 4582 N N . PHE A 1 1200 ? 193.483 230.798 254.707 1.00 114.76 1200 PHE A N 1
ATOM 4583 C CA . PHE A 1 1200 ? 192.980 231.905 255.506 1.00 113.21 1200 PHE A CA 1
ATOM 4584 C C . PHE A 1 1200 ? 191.675 231.482 256.163 1.00 112.17 1200 PHE A C 1
ATOM 4585 O O . PHE A 1 1200 ? 190.969 230.603 255.661 1.00 111.29 1200 PHE A O 1
ATOM 4593 N N . HIS A 1 1201 ? 191.366 232.119 257.289 1.00 116.78 1201 HIS A N 1
ATOM 4594 C CA . HIS A 1 1201 ? 190.140 231.834 258.019 1.00 115.84 1201 HIS A CA 1
ATOM 4595 C C . HIS A 1 1201 ? 189.813 233.025 258.905 1.00 116.37 1201 HIS A C 1
ATOM 4596 O O . HIS A 1 1201 ? 190.663 233.881 259.163 1.00 117.02 1201 HIS A O 1
ATOM 4603 N N . TYR A 1 1202 ? 188.570 233.063 259.371 1.00 120.69 1202 TYR A N 1
ATOM 4604 C CA . TYR A 1 1202 ? 188.131 234.102 260.294 1.00 123.37 1202 TYR A CA 1
ATOM 4605 C C . TYR A 1 1202 ? 186.836 233.699 260.991 1.00 122.92 1202 TYR A C 1
ATOM 4606 O O . TYR A 1 1202 ? 185.748 234.104 260.582 1.00 122.26 1202 TYR A O 1
ATOM 4615 N N . VAL A 1 1214 ? 195.754 232.916 265.799 1.00 106.45 1214 VAL A N 1
ATOM 4616 C CA . VAL A 1 1214 ? 197.029 233.583 265.572 1.00 110.78 1214 VAL A CA 1
ATOM 4617 C C . VAL A 1 1214 ? 198.051 232.594 265.026 1.00 111.53 1214 VAL A C 1
ATOM 4618 O O . VAL A 1 1214 ? 197.808 231.386 265.010 1.00 107.62 1214 VAL A O 1
ATOM 4622 N N . ASN A 1 1215 ? 199.193 233.120 264.580 1.00 106.27 1215 ASN A N 1
ATOM 4623 C CA . ASN A 1 1215 ? 200.273 232.320 264.004 1.00 103.06 1215 ASN A CA 1
ATOM 4624 C C . ASN A 1 1215 ? 199.766 231.501 262.815 1.00 103.90 1215 ASN A C 1
ATOM 4625 O O . ASN A 1 1215 ? 199.734 230.268 262.836 1.00 101.25 1215 ASN A O 1
ATOM 4630 N N . GLN A 1 1216 ? 199.356 232.223 261.769 1.00 93.04 1216 GLN A N 1
ATOM 4631 C CA . GLN A 1 1216 ? 198.804 231.581 260.582 1.00 89.38 1216 GLN A CA 1
ATOM 4632 C C . GLN A 1 1216 ? 199.805 230.664 259.894 1.00 89.23 1216 GLN A C 1
ATOM 4633 O O . GLN A 1 1216 ? 199.393 229.770 259.148 1.00 86.56 1216 GLN A O 1
ATOM 4639 N N . TRP A 1 1217 ? 201.106 230.868 260.115 1.00 86.47 1217 TRP A N 1
ATOM 4640 C CA . TRP A 1 1217 ? 202.101 230.024 259.462 1.00 86.41 1217 TRP A CA 1
ATOM 4641 C C . TRP A 1 1217 ? 201.996 228.578 259.930 1.00 87.87 1217 TRP A C 1
ATOM 4642 O O . TRP A 1 1217 ? 202.056 227.653 259.115 1.00 86.69 1217 TRP A O 1
ATOM 4653 N N . LYS A 1 1218 ? 201.836 228.361 261.237 1.00 96.00 1218 LYS A N 1
ATOM 4654 C CA . LYS A 1 1218 ? 201.675 227.001 261.742 1.00 95.34 1218 LYS A CA 1
ATOM 4655 C C . LYS A 1 1218 ? 200.367 226.384 261.260 1.00 96.08 1218 LYS A C 1
ATOM 4656 O O . LYS A 1 1218 ? 200.324 225.201 260.894 1.00 98.93 1218 LYS A O 1
ATOM 4662 N N . ASN A 1 1219 ? 199.291 227.173 261.247 1.00 94.08 1219 ASN A N 1
ATOM 4663 C CA . ASN A 1 1219 ? 198.011 226.670 260.762 1.00 98.38 1219 ASN A CA 1
ATOM 4664 C C . ASN A 1 1219 ? 198.111 226.241 259.305 1.00 101.51 1219 ASN A C 1
ATOM 4665 O O . ASN A 1 1219 ? 197.545 225.215 258.911 1.00 99.51 1219 ASN A O 1
ATOM 4670 N N . TRP A 1 1220 ? 198.823 227.019 258.487 1.00 92.84 1220 TRP A N 1
ATOM 4671 C CA . TRP A 1 1220 ? 199.070 226.610 257.109 1.00 89.76 1220 TRP A CA 1
ATOM 4672 C C . TRP A 1 1220 ? 199.922 225.349 257.063 1.00 88.99 1220 TRP A C 1
ATOM 4673 O O . TRP A 1 1220 ? 199.619 224.409 256.321 1.00 89.19 1220 TRP A O 1
ATOM 4684 N N . LEU A 1 1221 ? 200.988 225.308 257.858 1.00 93.19 1221 LEU A N 1
ATOM 4685 C CA . LEU A 1 1221 ? 201.820 224.112 257.974 1.00 91.22 1221 LEU A CA 1
ATOM 4686 C C . LEU A 1 1221 ? 201.275 223.182 259.055 1.00 94.90 1221 LEU A C 1
ATOM 4687 O O . LEU A 1 1221 ? 201.991 222.676 259.918 1.00 101.96 1221 LEU A O 1
ATOM 4692 N N . ARG A 1 1222 ? 199.965 222.969 259.001 1.00 97.96 1222 ARG A N 1
ATOM 4693 C CA . ARG A 1 1222 ? 199.297 221.920 259.758 1.00 98.78 1222 ARG A CA 1
ATOM 4694 C C . ARG A 1 1222 ? 198.314 221.111 258.925 1.00 100.91 1222 ARG A C 1
ATOM 4695 O O . ARG A 1 1222 ? 197.958 220.000 259.334 1.00 104.41 1222 ARG A O 1
ATOM 4703 N N . SER A 1 1223 ? 197.884 221.611 257.767 1.00 109.27 1223 SER A N 1
ATOM 4704 C CA . SER A 1 1223 ? 196.909 220.914 256.938 1.00 111.99 1223 SER A CA 1
ATOM 4705 C C . SER A 1 1223 ? 197.462 220.633 255.546 1.00 111.03 1223 SER A C 1
ATOM 4706 O O . SER A 1 1223 ? 196.783 220.878 254.545 1.00 110.30 1223 SER A O 1
ATOM 4709 N N . GLN A 1 1224 ? 198.689 220.125 255.469 1.00 112.26 1224 GLN A N 1
ATOM 4710 C CA . GLN A 1 1224 ? 199.351 219.851 254.199 1.00 113.60 1224 GLN A CA 1
ATOM 4711 C C . GLN A 1 1224 ? 199.601 218.359 254.012 1.00 114.79 1224 GLN A C 1
ATOM 4712 O O . GLN A 1 1224 ? 200.663 217.944 253.540 1.00 115.09 1224 GLN A O 1
ATOM 4718 N N . TYR A 1 1225 ? 198.617 217.536 254.381 1.00 122.64 1225 TYR A N 1
ATOM 4719 C CA . TYR A 1 1225 ? 198.645 216.088 254.165 1.00 123.24 1225 TYR A CA 1
ATOM 4720 C C . TYR A 1 1225 ? 199.874 215.456 254.829 1.00 124.95 1225 TYR A C 1
ATOM 4721 O O . TYR A 1 1225 ? 200.777 214.927 254.178 1.00 123.24 1225 TYR A O 1
ATOM 4730 N N . GLN A 1 1226 ? 199.884 215.539 256.155 1.00 128.56 1226 GLN A N 1
ATOM 4731 C CA . GLN A 1 1226 ? 200.913 214.860 256.924 1.00 127.43 1226 GLN A CA 1
ATOM 4732 C C . GLN A 1 1226 ? 200.766 213.347 256.783 1.00 128.25 1226 GLN A C 1
ATOM 4733 O O . GLN A 1 1226 ? 199.676 212.820 256.544 1.00 127.82 1226 GLN A O 1
ATOM 4739 N N . TYR A 1 1227 ? 201.885 212.646 256.933 1.00 147.98 1227 TYR A N 1
ATOM 4740 C CA . TYR A 1 1227 ? 201.884 211.194 256.850 1.00 148.46 1227 TYR A CA 1
ATOM 4741 C C . TYR A 1 1227 ? 201.467 210.610 258.200 1.00 152.00 1227 TYR A C 1
ATOM 4742 O O . TYR A 1 1227 ? 201.307 211.329 259.190 1.00 154.17 1227 TYR A O 1
ATOM 4751 N N . ASN A 1 1228 ? 201.289 209.293 258.255 1.00 168.21 1228 ASN A N 1
ATOM 4752 C CA . ASN A 1 1228 ? 200.673 208.644 259.404 1.00 169.66 1228 ASN A CA 1
ATOM 4753 C C . ASN A 1 1228 ? 201.633 207.656 260.048 1.00 169.98 1228 ASN A C 1
ATOM 4754 O O . ASN A 1 1228 ? 202.144 206.754 259.377 1.00 169.19 1228 ASN A O 1
ATOM 4759 N N . LEU A 1 1229 ? 201.865 207.839 261.351 1.00 174.81 1229 LEU A N 1
ATOM 4760 C CA . LEU A 1 1229 ? 202.494 206.904 262.281 1.00 175.39 1229 LEU A CA 1
ATOM 4761 C C . LEU A 1 1229 ? 203.643 206.106 261.671 1.00 176.04 1229 LEU A C 1
ATOM 4762 O O . LEU A 1 1229 ? 203.509 204.894 261.462 1.00 175.05 1229 LEU A O 1
ATOM 4767 N N . PRO A 1 1230 ? 204.773 206.735 261.352 1.00 182.11 1230 PRO A N 1
ATOM 4768 C CA . PRO A 1 1230 ? 205.963 205.946 261.020 1.00 182.48 1230 PRO A CA 1
ATOM 4769 C C . PRO A 1 1230 ? 206.731 205.575 262.277 1.00 183.88 1230 PRO A C 1
ATOM 4770 O O . PRO A 1 1230 ? 207.964 205.645 262.301 1.00 184.59 1230 PRO A O 1
ATOM 4774 N N . GLN A 1 1231 ? 206.004 205.152 263.316 1.00 177.11 1231 GLN A N 1
ATOM 4775 C CA . GLN A 1 1231 ? 206.559 205.003 264.662 1.00 176.11 1231 GLN A CA 1
ATOM 4776 C C . GLN A 1 1231 ? 207.385 206.234 265.030 1.00 176.80 1231 GLN A C 1
ATOM 4777 O O . GLN A 1 1231 ? 208.604 206.165 265.204 1.00 175.70 1231 GLN A O 1
ATOM 4783 N N . ILE A 1 1232 ? 206.701 207.375 265.131 1.00 176.36 1232 ILE A N 1
ATOM 4784 C CA . ILE A 1 1232 ? 207.351 208.681 265.200 1.00 175.49 1232 ILE A CA 1
ATOM 4785 C C . ILE A 1 1232 ? 208.326 208.749 266.366 1.00 175.61 1232 ILE A C 1
ATOM 4786 O O . ILE A 1 1232 ? 209.300 209.502 266.309 1.00 176.37 1232 ILE A O 1
ATOM 4791 N N . SER A 1 1233 ? 208.082 207.951 267.412 1.00 178.00 1233 SER A N 1
ATOM 4792 C CA . SER A 1 1233 ? 208.859 207.980 268.648 1.00 177.65 1233 SER A CA 1
ATOM 4793 C C . SER A 1 1233 ? 210.354 208.113 268.386 1.00 178.35 1233 SER A C 1
ATOM 4794 O O . SER A 1 1233 ? 211.016 208.967 268.985 1.00 178.39 1233 SER A O 1
ATOM 4797 N N . TRP A 1 1234 ? 210.862 207.319 267.443 1.00 172.01 1234 TRP A N 1
ATOM 4798 C CA . TRP A 1 1234 ? 212.278 207.243 267.101 1.00 170.93 1234 TRP A CA 1
ATOM 4799 C C . TRP A 1 1234 ? 212.901 208.620 266.899 1.00 171.16 1234 TRP A C 1
ATOM 4800 O O . TRP A 1 1234 ? 213.973 208.907 267.440 1.00 169.22 1234 TRP A O 1
ATOM 4811 N N . ALA A 1 1235 ? 212.237 209.478 266.121 1.00 182.17 1235 ALA A N 1
ATOM 4812 C CA . ALA A 1 1235 ? 212.791 210.798 265.837 1.00 181.05 1235 ALA A CA 1
ATOM 4813 C C . ALA A 1 1235 ? 212.177 211.865 266.737 1.00 183.19 1235 ALA A C 1
ATOM 4814 O O . ALA A 1 1235 ? 212.827 212.862 267.067 1.00 183.42 1235 ALA A O 1
ATOM 4816 N N . ARG A 1 1236 ? 210.920 211.676 267.135 1.00 190.59 1236 ARG A N 1
ATOM 4817 C CA . ARG A 1 1236 ? 210.185 212.657 267.922 1.00 190.29 1236 ARG A CA 1
ATOM 4818 C C . ARG A 1 1236 ? 210.809 212.821 269.302 1.00 190.52 1236 ARG A C 1
ATOM 4819 O O . ARG A 1 1236 ? 210.827 213.928 269.851 1.00 189.86 1236 ARG A O 1
ATOM 4827 N N . LEU A 1 1237 ? 211.332 211.729 269.869 1.00 188.89 1237 LEU A N 1
ATOM 4828 C CA . LEU A 1 1237 ? 212.010 211.807 271.157 1.00 187.70 1237 LEU A CA 1
ATOM 4829 C C . LEU A 1 1237 ? 213.230 212.719 271.078 1.00 187.41 1237 LEU A C 1
ATOM 4830 O O . LEU A 1 1237 ? 213.723 213.212 272.098 1.00 187.31 1237 LEU A O 1
ATOM 4835 N N . VAL A 1 1238 ? 213.740 212.939 269.867 1.00 180.99 1238 VAL A N 1
ATOM 4836 C CA . VAL A 1 1238 ? 214.916 213.775 269.663 1.00 179.61 1238 VAL A CA 1
ATOM 4837 C C . VAL A 1 1238 ? 214.503 215.178 269.230 1.00 181.04 1238 VAL A C 1
ATOM 4838 O O . VAL A 1 1238 ? 215.208 216.153 269.506 1.00 180.95 1238 VAL A O 1
ATOM 4842 N N . THR A 1 1239 ? 213.364 215.295 268.552 1.00 185.02 1239 THR A N 1
ATOM 4843 C CA . THR A 1 1239 ? 212.950 216.597 268.033 1.00 182.91 1239 THR A CA 1
ATOM 4844 C C . THR A 1 1239 ? 212.467 217.552 269.122 1.00 182.78 1239 THR A C 1
ATOM 4845 O O . THR A 1 1239 ? 212.876 218.718 269.153 1.00 182.86 1239 THR A O 1
ATOM 4849 N N . GLN A 1 1240 ? 211.594 217.079 270.014 1.00 186.41 1240 GLN A N 1
ATOM 4850 C CA . GLN A 1 1240 ? 210.971 217.975 270.986 1.00 186.01 1240 GLN A CA 1
ATOM 4851 C C . GLN A 1 1240 ? 211.988 218.552 271.966 1.00 185.68 1240 GLN A C 1
ATOM 4852 O O . GLN A 1 1240 ? 212.019 219.767 272.209 1.00 185.76 1240 GLN A O 1
ATOM 4858 N N . ASN A 1 1241 ? 212.828 217.686 272.541 1.00 183.79 1241 ASN A N 1
ATOM 4859 C CA . ASN A 1 1241 ? 213.860 218.162 273.455 1.00 183.41 1241 ASN A CA 1
ATOM 4860 C C . ASN A 1 1241 ? 214.839 219.076 272.732 1.00 184.34 1241 ASN A C 1
ATOM 4861 O O . ASN A 1 1241 ? 215.345 220.038 273.313 1.00 184.79 1241 ASN A O 1
ATOM 4866 N N . TRP A 1 1242 ? 215.105 218.799 271.452 1.00 177.74 1242 TRP A N 1
ATOM 4867 C CA . TRP A 1 1242 ? 215.869 219.737 270.635 1.00 177.29 1242 TRP A CA 1
ATOM 4868 C C . TRP A 1 1242 ? 215.214 221.112 270.659 1.00 178.13 1242 TRP A C 1
ATOM 4869 O O . TRP A 1 1242 ? 215.880 222.134 270.873 1.00 178.81 1242 TRP A O 1
ATOM 4880 N N . LYS A 1 1243 ? 213.893 221.139 270.460 1.00 172.28 1243 LYS A N 1
ATOM 4881 C CA . LYS A 1 1243 ? 213.136 222.386 270.495 1.00 170.56 1243 LYS A CA 1
ATOM 4882 C C . LYS A 1 1243 ? 213.370 223.142 271.796 1.00 171.49 1243 LYS A C 1
ATOM 4883 O O . LYS A 1 1243 ? 213.805 224.297 271.763 1.00 170.93 1243 LYS A O 1
ATOM 4889 N N . ASN A 1 1244 ? 213.101 222.513 272.947 1.00 181.28 1244 ASN A N 1
ATOM 4890 C CA . ASN A 1 1244 ? 213.205 223.297 274.184 1.00 179.99 1244 ASN A CA 1
ATOM 4891 C C . ASN A 1 1244 ? 214.655 223.650 274.506 1.00 180.11 1244 ASN A C 1
ATOM 4892 O O . ASN A 1 1244 ? 214.928 224.737 275.030 1.00 179.18 1244 ASN A O 1
ATOM 4897 N N . LYS A 1 1245 ? 215.602 222.755 274.208 1.00 185.14 1245 LYS A N 1
ATOM 4898 C CA . LYS A 1 1245 ? 216.999 223.053 274.500 1.00 184.76 1245 LYS A CA 1
ATOM 4899 C C . LYS A 1 1245 ? 217.568 224.162 273.626 1.00 184.48 1245 LYS A C 1
ATOM 4900 O O . LYS A 1 1245 ? 218.529 224.815 274.048 1.00 184.57 1245 LYS A O 1
ATOM 4906 N N . ILE A 1 1246 ? 217.021 224.399 272.432 1.00 175.56 1246 ILE A N 1
ATOM 4907 C CA . ILE A 1 1246 ? 217.436 225.545 271.631 1.00 174.56 1246 ILE A CA 1
ATOM 4908 C C . ILE A 1 1246 ? 216.478 226.719 271.747 1.00 174.09 1246 ILE A C 1
ATOM 4909 O O . ILE A 1 1246 ? 216.707 227.752 271.116 1.00 172.23 1246 ILE A O 1
ATOM 4914 N N . ASN A 1 1247 ? 215.404 226.596 272.532 1.00 172.23 1247 ASN A N 1
ATOM 4915 C CA . ASN A 1 1247 ? 214.544 227.747 272.790 1.00 170.63 1247 ASN A CA 1
ATOM 4916 C C . ASN A 1 1247 ? 215.289 228.850 273.530 1.00 170.24 1247 ASN A C 1
ATOM 4917 O O . ASN A 1 1247 ? 215.078 230.035 273.247 1.00 167.54 1247 ASN A O 1
ATOM 4922 N N . LYS A 1 1248 ? 216.148 228.481 274.478 1.00 172.17 1248 LYS A N 1
ATOM 4923 C CA . LYS A 1 1248 ? 216.930 229.434 275.266 1.00 170.72 1248 LYS A CA 1
ATOM 4924 C C . LYS A 1 1248 ? 216.029 230.414 276.011 1.00 169.00 1248 LYS A C 1
ATOM 4925 O O . LYS A 1 1248 ? 214.951 230.047 276.478 1.00 167.59 1248 LYS A O 1
ATOM 4931 N N . ALA A 1 1279 ? 225.257 215.445 252.921 1.00 161.82 1279 ALA A N 1
ATOM 4932 C CA . ALA A 1 1279 ? 225.465 215.944 251.567 1.00 161.18 1279 ALA A CA 1
ATOM 4933 C C . ALA A 1 1279 ? 225.163 214.865 250.533 1.00 163.30 1279 ALA A C 1
ATOM 4934 O O . ALA A 1 1279 ? 224.964 215.160 249.356 1.00 163.49 1279 ALA A O 1
ATOM 4936 N N . ASP A 1 1280 ? 225.125 213.614 250.980 1.00 170.13 1280 ASP A N 1
ATOM 4937 C CA . ASP A 1 1280 ? 224.871 212.482 250.098 1.00 170.97 1280 ASP A CA 1
ATOM 4938 C C . ASP A 1 1280 ? 223.386 212.143 250.130 1.00 171.33 1280 ASP A C 1
ATOM 4939 O O . ASP A 1 1280 ? 222.798 212.005 251.209 1.00 171.51 1280 ASP A O 1
ATOM 4944 N N . SER A 1 1281 ? 222.785 212.009 248.953 1.00 165.72 1281 SER A N 1
ATOM 4945 C CA . SER A 1 1281 ? 221.364 211.727 248.824 1.00 165.35 1281 SER A CA 1
ATOM 4946 C C . SER A 1 1281 ? 221.131 210.258 248.488 1.00 165.29 1281 SER A C 1
ATOM 4947 O O . SER A 1 1281 ? 222.001 209.570 247.949 1.00 164.47 1281 SER A O 1
ATOM 4950 N N . LEU A 1 1282 ? 219.931 209.785 248.819 1.00 164.23 1282 LEU A N 1
ATOM 4951 C CA . LEU A 1 1282 ? 219.595 208.379 248.648 1.00 163.29 1282 LEU A CA 1
ATOM 4952 C C . LEU A 1 1282 ? 219.449 208.022 247.172 1.00 163.88 1282 LEU A C 1
ATOM 4953 O O . LEU A 1 1282 ? 219.094 208.858 246.336 1.00 164.03 1282 LEU A O 1
ATOM 4958 N N . LEU A 1 1283 ? 219.731 206.755 246.858 1.00 160.64 1283 LEU A N 1
ATOM 4959 C CA . LEU A 1 1283 ? 219.687 206.291 245.475 1.00 159.14 1283 LEU A CA 1
ATOM 4960 C C . LEU A 1 1283 ? 218.257 206.085 244.984 1.00 156.86 1283 LEU A C 1
ATOM 4961 O O . LEU A 1 1283 ? 217.952 206.390 243.825 1.00 155.73 1283 LEU A O 1
ATOM 4966 N N . ASN A 1 1284 ? 217.374 205.565 245.845 1.00 128.62 1284 ASN A N 1
ATOM 4967 C CA . ASN A 1 1284 ? 215.980 205.291 245.508 1.00 128.41 1284 ASN A CA 1
ATOM 4968 C C . ASN A 1 12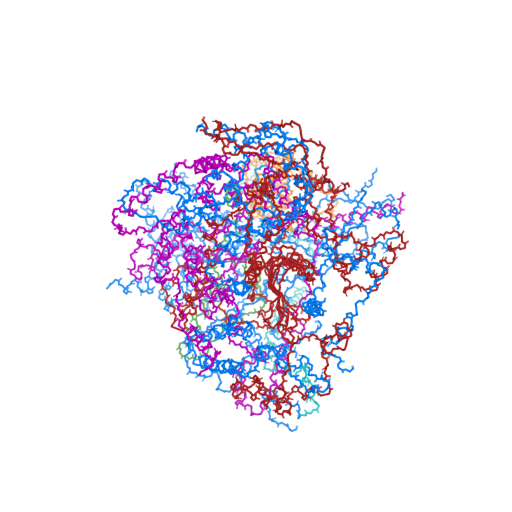84 ? 215.887 204.340 244.318 1.00 130.55 1284 ASN A C 1
ATOM 4969 O O . ASN A 1 1284 ? 215.535 204.765 243.210 1.00 132.01 1284 ASN A O 1
ATOM 4974 N N . PRO A 1 1285 ? 216.204 203.056 244.503 1.00 116.48 1285 PRO A N 1
ATOM 4975 C CA . PRO A 1 1285 ? 216.187 202.123 243.364 1.00 112.32 1285 PRO A CA 1
ATOM 4976 C C . PRO A 1 1285 ? 214.816 201.930 242.736 1.00 112.29 1285 PRO A C 1
ATOM 4977 O O . PRO A 1 1285 ? 214.741 201.469 241.590 1.00 112.15 1285 PRO A O 1
ATOM 4981 N N . LYS A 1 1286 ? 213.733 202.259 243.439 1.00 102.91 1286 LYS A N 1
ATOM 4982 C CA . LYS A 1 1286 ? 212.382 202.090 242.922 1.00 98.37 1286 LYS A CA 1
ATOM 4983 C C . LYS A 1 1286 ? 211.908 203.288 242.104 1.00 97.33 1286 LYS A C 1
ATOM 4984 O O . LYS A 1 1286 ? 210.698 203.459 241.918 1.00 102.94 1286 LYS A O 1
ATOM 4990 N N . HIS A 1 1287 ? 212.832 204.117 241.616 1.00 82.94 1287 HIS A N 1
ATOM 4991 C CA . HIS A 1 1287 ? 212.453 205.306 240.857 1.00 84.77 1287 HIS A CA 1
ATOM 4992 C C . HIS A 1 1287 ? 211.779 204.932 239.541 1.00 88.10 1287 HIS A C 1
ATOM 4993 O O . HIS A 1 1287 ? 210.711 205.462 239.201 1.00 91.51 1287 HIS A O 1
ATOM 5000 N N . ASN A 1 1288 ? 212.389 204.012 238.791 1.00 66.13 1288 ASN A N 1
ATOM 5001 C CA . ASN A 1 1288 ? 211.856 203.641 237.485 1.00 64.33 1288 ASN A CA 1
ATOM 5002 C C . ASN A 1 1288 ? 210.482 202.997 237.607 1.00 68.75 1288 ASN A C 1
ATOM 5003 O O . ASN A 1 1288 ? 209.599 203.240 236.776 1.00 70.16 1288 ASN A O 1
ATOM 5008 N N . VAL A 1 1289 ? 210.283 202.168 238.634 1.00 68.93 1289 VAL A N 1
ATOM 5009 C CA . VAL A 1 1289 ? 208.987 201.527 238.834 1.00 67.73 1289 VAL A CA 1
ATOM 5010 C C . VAL A 1 1289 ? 207.911 202.568 239.113 1.00 70.25 1289 VAL A C 1
ATOM 5011 O O . VAL A 1 1289 ? 206.797 202.491 238.580 1.00 75.21 1289 VAL A O 1
ATOM 5015 N N . LYS A 1 1290 ? 208.223 203.557 239.952 1.00 64.33 1290 LYS A N 1
ATOM 5016 C CA . LYS A 1 1290 ? 207.253 204.596 240.273 1.00 61.20 1290 LYS A CA 1
ATOM 5017 C C . LYS A 1 1290 ? 206.987 205.526 239.097 1.00 67.69 1290 LYS A C 1
ATOM 5018 O O . LYS A 1 1290 ? 205.909 206.130 239.033 1.00 78.38 1290 LYS A O 1
ATOM 5024 N N . LYS A 1 1291 ? 207.942 205.655 238.171 1.00 51.67 1291 LYS A N 1
ATOM 5025 C CA . LYS A 1 1291 ? 207.735 206.526 237.017 1.00 48.99 1291 LYS A CA 1
ATOM 5026 C C . LYS A 1 1291 ? 206.542 206.073 236.181 1.00 59.02 1291 LYS A C 1
ATOM 5027 O O . LYS A 1 1291 ? 205.740 206.900 235.729 1.00 67.77 1291 LYS A O 1
ATOM 5033 N N . ASP A 1 1292 ? 206.408 204.762 235.962 1.00 57.39 1292 ASP A N 1
ATOM 5034 C CA . ASP A 1 1292 ? 205.297 204.253 235.162 1.00 59.58 1292 ASP A CA 1
ATOM 5035 C C . ASP A 1 1292 ? 203.955 204.502 235.843 1.00 59.01 1292 ASP A C 1
ATOM 5036 O O . ASP A 1 1292 ? 202.969 204.847 235.178 1.00 56.83 1292 ASP A O 1
ATOM 5041 N N . SER A 1 1293 ? 203.891 204.316 237.163 1.00 56.72 1293 SER A N 1
ATOM 5042 C CA . SER A 1 1293 ? 202.656 204.599 237.888 1.00 57.39 1293 SER A CA 1
ATOM 5043 C C . SER A 1 1293 ? 202.299 206.077 237.809 1.00 54.93 1293 SER A C 1
ATOM 5044 O O . SER A 1 1293 ? 201.125 206.436 237.647 1.00 67.10 1293 SER A O 1
ATOM 5047 N N . ILE A 1 1294 ? 203.302 206.951 237.925 1.00 42.81 1294 ILE A N 1
ATOM 5048 C CA . ILE A 1 1294 ? 203.053 208.382 237.778 1.00 39.65 1294 ILE A CA 1
ATOM 5049 C C . ILE A 1 1294 ? 202.518 208.686 236.385 1.00 44.88 1294 ILE A C 1
ATOM 5050 O O . ILE A 1 1294 ? 201.604 209.502 236.221 1.00 53.94 1294 ILE A O 1
ATOM 5055 N N . TYR A 1 1295 ? 203.075 208.034 235.361 1.00 44.46 1295 TYR A N 1
ATOM 5056 C CA . TYR A 1 1295 ? 202.586 208.242 234.001 1.00 46.26 1295 TYR A CA 1
ATOM 5057 C C . TYR A 1 1295 ? 201.136 207.794 233.853 1.00 49.78 1295 TYR A C 1
ATOM 5058 O O . TYR A 1 1295 ? 200.330 208.478 233.211 1.00 49.74 1295 TYR A O 1
ATOM 5067 N N . ASN A 1 1296 ? 200.790 206.640 234.427 1.00 48.52 1296 ASN A N 1
ATOM 5068 C CA . ASN A 1 1296 ? 199.412 206.161 234.350 1.00 41.40 1296 ASN A CA 1
ATOM 5069 C C . ASN A 1 1296 ? 198.452 207.129 235.033 1.00 40.99 1296 ASN A C 1
ATOM 5070 O O . ASN A 1 1296 ? 197.375 207.436 234.501 1.00 43.38 1296 ASN A O 1
ATOM 5075 N N . LEU A 1 1297 ? 198.829 207.617 236.217 1.00 48.76 1297 LEU A N 1
ATOM 5076 C CA . LEU A 1 1297 ? 197.988 208.582 236.917 1.00 39.81 1297 LEU A CA 1
ATOM 5077 C C . LEU A 1 1297 ? 197.845 209.868 236.115 1.00 47.37 1297 LEU A C 1
ATOM 5078 O O . LEU A 1 1297 ? 196.759 210.455 236.055 1.00 57.32 1297 LEU A O 1
ATOM 5083 N N . PHE A 1 1298 ? 198.937 210.320 235.493 1.00 50.88 1298 PHE A N 1
ATOM 5084 C CA . PHE A 1 1298 ? 198.881 211.513 234.656 1.00 43.12 1298 PHE A CA 1
ATOM 5085 C C . PHE A 1 1298 ? 197.928 211.321 233.486 1.00 46.09 1298 PHE A C 1
ATOM 5086 O O . PHE A 1 1298 ? 197.145 212.220 233.163 1.00 54.33 1298 PHE A O 1
ATOM 5094 N N . CYS A 1 1299 ? 197.977 210.154 232.841 1.00 51.84 1299 CYS A N 1
ATOM 5095 C CA . CYS A 1 1299 ? 197.067 209.883 231.731 1.00 51.53 1299 CYS A CA 1
ATOM 5096 C C . CYS A 1 1299 ? 195.615 209.916 232.192 1.00 57.57 1299 CYS A C 1
ATOM 5097 O O . CYS A 1 1299 ? 194.763 210.563 231.565 1.00 62.82 1299 CYS A O 1
ATOM 5100 N N . TYR A 1 1300 ? 195.314 209.224 233.296 1.00 52.95 1300 TYR A N 1
ATOM 5101 C CA . TYR A 1 1300 ? 193.933 209.189 233.769 1.00 39.27 1300 TYR A CA 1
ATOM 5102 C C . TYR A 1 1300 ? 193.443 210.579 234.153 1.00 36.48 1300 TYR A C 1
ATOM 5103 O O . TYR A 1 1300 ? 192.302 210.946 233.854 1.00 38.14 1300 TYR A O 1
ATOM 5112 N N . LYS A 1 1301 ? 194.286 211.364 234.826 1.00 50.82 1301 LYS A N 1
ATOM 5113 C CA . LYS A 1 1301 ? 193.888 212.718 235.190 1.00 48.12 1301 LYS A CA 1
ATOM 5114 C C . LYS A 1 1301 ? 193.719 213.599 233.961 1.00 50.93 1301 LYS A C 1
ATOM 5115 O O . LYS A 1 1301 ? 192.868 214.495 233.954 1.00 58.54 1301 LYS A O 1
ATOM 5121 N N . SER A 1 1302 ? 194.518 213.365 232.918 1.00 55.83 1302 SER A N 1
ATOM 5122 C CA . SER A 1 1302 ? 194.381 214.138 231.691 1.00 49.14 1302 SER A CA 1
ATOM 5123 C C . SER A 1 1302 ? 193.062 213.840 230.993 1.00 50.71 1302 SER A C 1
ATOM 5124 O O . SER A 1 1302 ? 192.415 214.752 230.466 1.00 59.62 1302 SER A O 1
ATOM 5127 N N . ILE A 1 1303 ? 192.643 212.574 230.974 1.00 53.83 1303 ILE A N 1
ATOM 5128 C CA . ILE A 1 1303 ? 191.415 212.253 230.253 1.00 52.18 1303 ILE A CA 1
ATOM 5129 C C . ILE A 1 1303 ? 190.181 212.562 231.097 1.00 57.83 1303 ILE A C 1
ATOM 5130 O O . ILE A 1 1303 ? 189.192 213.101 230.588 1.00 55.14 1303 ILE A O 1
ATOM 5135 N N . HIS A 1 1304 ? 190.212 212.244 232.388 1.00 66.94 1304 HIS A N 1
ATOM 5136 C CA . HIS A 1 1304 ? 189.054 212.394 233.259 1.00 56.83 1304 HIS A CA 1
ATOM 5137 C C . HIS A 1 1304 ? 189.388 213.343 234.399 1.00 61.23 1304 HIS A C 1
ATOM 5138 O O . HIS A 1 1304 ? 190.446 213.221 235.025 1.00 71.39 1304 HIS A O 1
ATOM 5145 N N . SER A 1 1305 ? 188.485 214.280 234.668 1.00 65.51 1305 SER A N 1
ATOM 5146 C CA . SER A 1 1305 ? 188.680 215.248 235.741 1.00 69.03 1305 SER A CA 1
ATOM 5147 C C . SER A 1 1305 ? 187.607 215.102 236.815 1.00 68.91 1305 SER A C 1
ATOM 5148 O O . SER A 1 1305 ? 187.279 216.062 237.512 1.00 65.61 1305 SER A O 1
ATOM 5151 N N . PHE A 1 1417 ? 210.974 191.495 248.015 1.00 142.00 1417 PHE A N 1
ATOM 5152 C CA . PHE A 1 1417 ? 210.147 192.695 248.058 1.00 143.44 1417 PHE A CA 1
ATOM 5153 C C . PHE A 1 1417 ? 210.227 193.460 246.741 1.00 143.65 1417 PHE A C 1
ATOM 5154 O O . PHE A 1 1417 ? 209.928 194.652 246.686 1.00 141.84 1417 PHE A O 1
ATOM 5162 N N . PHE A 1 1418 ? 210.636 192.764 245.680 1.00 131.22 1418 PHE A N 1
ATOM 5163 C CA . PHE A 1 1418 ? 210.782 193.369 244.365 1.00 130.06 1418 PHE A CA 1
ATOM 5164 C C . PHE A 1 1418 ? 209.949 192.701 243.281 1.00 128.33 1418 PHE A C 1
ATOM 5165 O O . PHE A 1 1418 ? 209.794 193.284 242.202 1.00 126.92 1418 PHE A O 1
ATOM 5173 N N . PHE A 1 1419 ? 209.417 191.507 243.525 1.00 95.08 1419 PHE A N 1
ATOM 5174 C CA . PHE A 1 1419 ? 208.653 190.758 242.532 1.00 91.68 1419 PHE A CA 1
ATOM 5175 C C . PHE A 1 1419 ? 207.381 190.189 243.152 1.00 94.71 1419 PHE A C 1
ATOM 5176 O O . PHE A 1 1419 ? 207.110 188.989 243.078 1.00 99.77 1419 PHE A O 1
ATOM 5184 N N . PHE A 1 1420 ? 206.595 191.046 243.813 1.00 85.85 1420 PHE A N 1
ATOM 5185 C CA . PHE A 1 1420 ? 205.296 190.628 244.334 1.00 84.09 1420 PHE A CA 1
ATOM 5186 C C . PHE A 1 1420 ? 205.462 189.475 245.316 1.00 84.91 1420 PHE A C 1
ATOM 5187 O O . PHE A 1 1420 ? 205.168 188.324 244.970 1.00 86.06 1420 PHE A O 1
ATOM 5195 N N . PRO A 1 1421 ? 205.938 189.741 246.541 1.00 84.01 1421 PRO A N 1
ATOM 5196 C CA . PRO A 1 1421 ? 206.355 188.657 247.450 1.00 82.64 1421 PRO A CA 1
ATOM 5197 C C . PRO A 1 1421 ? 205.328 187.552 247.664 1.00 81.61 1421 PRO A C 1
ATOM 5198 O O . PRO A 1 1421 ? 205.637 186.535 248.292 1.00 84.08 1421 PRO A O 1
ATOM 5202 N N . GLU A 1 1422 ? 204.108 187.737 247.157 1.00 85.77 1422 GLU A N 1
ATOM 5203 C CA . GLU A 1 1422 ? 203.134 186.652 247.145 1.00 87.08 1422 GLU A CA 1
ATOM 5204 C C . GLU A 1 1422 ? 203.607 185.464 246.316 1.00 91.29 1422 GLU A C 1
ATOM 5205 O O . GLU A 1 1422 ? 203.143 184.341 246.541 1.00 94.75 1422 GLU A O 1
ATOM 5211 N N . PHE A 1 1423 ? 204.514 185.685 245.364 1.00 86.40 1423 PHE A N 1
ATOM 5212 C CA . PHE A 1 1423 ? 205.005 184.629 244.489 1.00 83.88 1423 PHE A CA 1
ATOM 5213 C C . PHE A 1 1423 ? 206.240 183.919 245.028 1.00 85.33 1423 PHE A C 1
ATOM 5214 O O . PHE A 1 1423 ? 206.667 182.924 244.434 1.00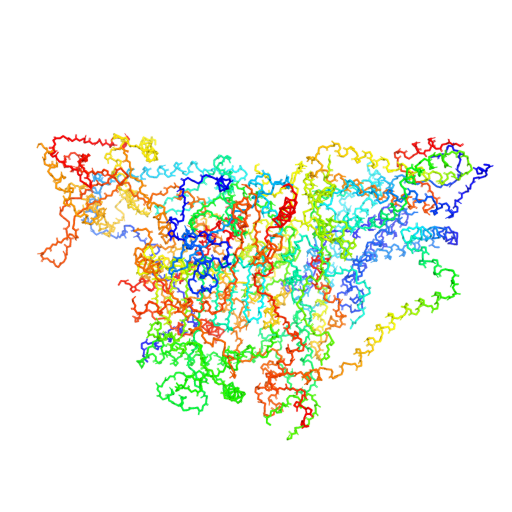 90.48 1423 PHE A O 1
ATOM 5222 N N . PHE A 1 1424 ? 206.823 184.403 246.127 1.00 92.06 1424 PHE A N 1
ATOM 5223 C CA . PHE A 1 1424 ? 208.081 183.844 246.612 1.00 93.96 1424 PHE A CA 1
ATOM 5224 C C . PHE A 1 1424 ? 207.911 182.398 247.065 1.00 97.04 1424 PHE A C 1
ATOM 5225 O O . PHE A 1 1424 ? 208.684 181.516 246.667 1.00 102.07 1424 PHE A O 1
ATOM 5233 N N . LEU A 1 1425 ? 206.903 182.137 247.900 1.00 84.70 1425 LEU A N 1
ATOM 5234 C CA . LEU A 1 1425 ? 206.672 180.778 248.378 1.00 89.45 1425 LEU A CA 1
ATOM 5235 C C . LEU A 1 1425 ? 206.295 179.850 247.232 1.00 93.72 1425 LEU A C 1
ATOM 5236 O O . LEU A 1 1425 ? 206.741 178.697 247.183 1.00 92.71 1425 LEU A O 1
ATOM 5241 N N . PHE A 1 1426 ? 205.471 180.336 246.303 1.00 88.95 1426 PHE A N 1
ATOM 5242 C CA . PHE A 1 1426 ? 205.088 179.536 245.144 1.00 85.64 1426 PHE A CA 1
ATOM 5243 C C . PHE A 1 1426 ? 206.312 179.126 244.334 1.00 82.08 1426 PHE A C 1
ATOM 5244 O O . PHE A 1 1426 ? 206.484 177.948 243.995 1.00 82.02 1426 PHE A O 1
ATOM 5252 N N . SER A 1 1427 ? 207.182 180.091 244.025 1.00 84.61 1427 SER A N 1
ATOM 5253 C CA . SER A 1 1427 ? 208.375 179.794 243.240 1.00 82.66 1427 SER A CA 1
ATOM 5254 C C . SER A 1 1427 ? 209.300 178.837 243.978 1.00 82.55 1427 SER A C 1
ATOM 5255 O O . SER A 1 1427 ? 209.832 177.895 243.379 1.00 87.03 1427 SER A O 1
ATOM 5258 N N . SER A 1 1428 ? 209.510 179.063 245.277 1.00 87.06 1428 SER A N 1
ATOM 5259 C CA . SER A 1 1428 ? 210.395 178.187 246.038 1.00 88.60 1428 SER A CA 1
ATOM 5260 C C . SER A 1 1428 ? 209.858 176.762 246.079 1.00 87.70 1428 SER A C 1
ATOM 5261 O O . SER A 1 1428 ? 210.610 175.800 245.876 1.00 82.92 1428 SER A O 1
ATOM 5264 N N . THR A 1 1429 ? 208.555 176.608 246.327 1.00 86.58 1429 THR A N 1
ATOM 5265 C CA . THR A 1 1429 ? 207.964 175.276 246.379 1.00 86.92 1429 THR A CA 1
ATOM 5266 C C . THR A 1 1429 ? 208.052 174.580 245.028 1.00 87.75 1429 THR A C 1
ATOM 5267 O O . THR A 1 1429 ? 208.353 173.383 244.959 1.00 86.87 1429 THR A O 1
ATOM 5271 N N . TYR A 1 1430 ? 207.788 175.309 243.938 1.00 80.72 1430 TYR A N 1
ATOM 5272 C CA . TYR A 1 1430 ? 207.864 174.688 242.620 1.00 72.35 1430 TYR A CA 1
ATOM 5273 C C . TYR A 1 1430 ? 209.289 174.267 242.286 1.00 73.11 1430 TYR A C 1
ATOM 5274 O O . TYR A 1 1430 ? 209.513 173.166 241.771 1.00 75.76 1430 TYR A O 1
ATOM 5283 N N . LYS A 1 1431 ? 210.269 175.131 242.567 1.00 84.91 1431 LYS A N 1
ATOM 5284 C CA . LYS A 1 1431 ? 211.651 174.798 242.239 1.00 80.91 1431 LYS A CA 1
ATOM 5285 C C . LYS A 1 1431 ? 212.187 173.680 243.121 1.00 81.65 1431 LYS A C 1
ATOM 5286 O O . LYS A 1 1431 ? 213.083 172.940 242.701 1.00 80.36 1431 LYS A O 1
ATOM 5292 N N . MET A 1 1432 ? 211.663 173.541 244.341 1.00 94.67 1432 MET A N 1
ATOM 5293 C CA . MET A 1 1432 ? 212.079 172.428 245.188 1.00 99.64 1432 MET A CA 1
ATOM 5294 C C . MET A 1 1432 ? 211.602 171.093 244.625 1.00 99.40 1432 MET A C 1
ATOM 5295 O O . MET A 1 1432 ? 212.359 170.115 244.607 1.00 96.36 1432 MET A O 1
ATOM 5300 N N . LYS A 1 1433 ? 210.356 171.034 244.158 1.00 90.44 1433 LYS A N 1
ATOM 5301 C CA . LYS A 1 1433 ? 209.787 169.805 243.606 1.00 87.58 1433 LYS A CA 1
ATOM 5302 C C . LYS A 1 1433 ? 208.703 170.192 242.611 1.00 89.23 1433 LYS A C 1
ATOM 5303 O O . LYS A 1 1433 ? 207.574 170.527 243.004 1.00 92.06 1433 LYS A O 1
ATOM 5309 N N . PRO A 1 1434 ? 209.004 170.166 241.315 1.00 78.07 1434 PRO A N 1
ATOM 5310 C CA . PRO A 1 1434 ? 208.018 170.595 240.318 1.00 77.68 1434 PRO A CA 1
ATOM 5311 C C . PRO A 1 1434 ? 206.821 169.661 240.254 1.00 80.69 1434 PRO A C 1
ATOM 5312 O O . PRO A 1 1434 ? 206.920 168.460 240.514 1.00 85.83 1434 PRO A O 1
ATOM 5316 N N . TRP A 1 1435 ? 205.675 170.237 239.899 1.00 73.77 1435 TRP A N 1
ATOM 5317 C CA . TRP A 1 1435 ? 204.443 169.495 239.686 1.00 71.39 1435 TRP A CA 1
ATOM 5318 C C . TRP A 1 1435 ? 204.023 169.618 238.228 1.00 77.80 1435 TRP A C 1
ATOM 5319 O O . TRP A 1 1435 ? 204.318 170.615 237.563 1.00 83.35 1435 TRP A O 1
ATOM 5330 N N . VAL A 1 1436 ? 203.330 168.596 237.735 1.00 74.38 1436 VAL A N 1
ATOM 5331 C CA . VAL A 1 1436 ? 202.934 168.515 236.334 1.00 75.02 1436 VAL A CA 1
ATOM 5332 C C . VAL A 1 1436 ? 201.450 168.829 236.219 1.00 75.52 1436 VAL A C 1
ATOM 5333 O O . VAL A 1 1436 ? 200.630 168.288 236.971 1.00 75.81 1436 VAL A O 1
ATOM 5337 N N . ILE A 1 1437 ? 201.105 169.708 235.285 1.00 73.46 1437 ILE A N 1
ATOM 5338 C CA . ILE A 1 1437 ? 199.715 170.046 234.999 1.00 77.79 1437 ILE A CA 1
ATOM 5339 C C . ILE A 1 1437 ? 199.177 169.016 234.010 1.00 77.36 1437 ILE A C 1
ATOM 5340 O O . ILE A 1 1437 ? 199.731 168.889 232.908 1.00 75.69 1437 ILE A O 1
ATOM 5345 N N . PRO A 1 1438 ? 198.125 168.275 234.351 1.00 65.71 1438 PRO A N 1
ATOM 5346 C CA . PRO A 1 1438 ? 197.581 167.263 233.423 1.00 62.26 1438 PRO A CA 1
ATOM 5347 C C . PRO A 1 1438 ? 196.604 167.867 232.422 1.00 62.38 1438 PRO A C 1
ATOM 5348 O O . PRO A 1 1438 ? 195.395 167.614 232.433 1.00 70.35 1438 PRO A O 1
ATOM 5352 N N . ILE A 1 1439 ? 197.136 168.697 231.521 1.00 52.47 1439 ILE A N 1
ATOM 5353 C CA . ILE A 1 1439 ? 196.292 169.359 230.534 1.00 54.99 1439 ILE A CA 1
ATOM 5354 C C . ILE A 1 1439 ? 195.758 168.383 229.494 1.00 56.43 1439 ILE A C 1
ATOM 5355 O O . ILE A 1 1439 ? 194.749 168.673 228.841 1.00 56.85 1439 ILE A O 1
ATOM 5360 N N . LYS A 1 1440 ? 196.408 167.231 229.316 1.00 60.82 1440 LYS A N 1
ATOM 5361 C CA . LYS A 1 1440 ? 195.892 166.236 228.382 1.00 60.60 1440 LYS A CA 1
ATOM 5362 C C . LYS A 1 1440 ? 194.573 165.655 228.871 1.00 61.26 1440 LYS A C 1
ATOM 5363 O O . LYS A 1 1440 ? 193.655 165.426 228.075 1.00 65.86 1440 LYS A O 1
ATOM 5369 N N . LEU A 1 1441 ? 194.460 165.408 230.177 1.00 53.64 1441 LEU A N 1
ATOM 5370 C CA . LEU A 1 1441 ? 193.215 164.893 230.735 1.00 55.59 1441 LEU A CA 1
ATOM 5371 C C . LEU A 1 1441 ? 192.159 165.985 230.854 1.00 59.79 1441 LEU A C 1
ATOM 5372 O O . LEU A 1 1441 ? 190.966 165.717 230.680 1.00 66.87 1441 LEU A O 1
ATOM 5377 N N . LEU A 1 1442 ? 192.578 167.216 231.160 1.00 55.54 1442 LEU A N 1
ATOM 5378 C CA . LEU A 1 1442 ? 191.621 168.303 231.334 1.00 54.22 1442 LEU A CA 1
ATOM 5379 C C . LEU A 1 1442 ? 190.889 168.616 230.036 1.00 62.11 1442 LEU A C 1
ATOM 5380 O O . LEU A 1 1442 ? 189.670 168.821 230.035 1.00 72.98 1442 LEU A O 1
ATOM 5385 N N . LEU A 1 1443 ? 191.614 168.657 228.918 1.00 46.71 1443 LEU A N 1
ATOM 5386 C CA . LEU A 1 1443 ? 191.034 168.957 227.615 1.00 45.75 1443 LEU A CA 1
ATOM 5387 C C . LEU A 1 1443 ? 190.764 167.699 226.799 1.00 51.33 1443 LEU A C 1
ATOM 5388 O O . LEU A 1 1443 ? 190.768 167.748 225.564 1.00 59.70 1443 LEU A O 1
ATOM 5393 N N . LEU A 1 1444 ? 190.535 166.571 227.466 1.00 50.22 1444 LEU A N 1
ATOM 5394 C CA . LEU A 1 1444 ? 190.245 165.331 226.762 1.00 51.31 1444 LEU A CA 1
ATOM 5395 C C . LEU A 1 1444 ? 188.935 165.451 225.995 1.00 61.54 1444 LEU A C 1
ATOM 5396 O O . LEU A 1 1444 ? 187.967 166.045 226.477 1.00 67.14 1444 LEU A O 1
ATOM 5401 N N . ASN A 1 1445 ? 188.913 164.879 224.789 1.00 68.66 1445 ASN A N 1
ATOM 5402 C CA . ASN A 1 1445 ? 187.747 164.930 223.908 1.00 66.74 1445 ASN A CA 1
ATOM 5403 C C . ASN A 1 1445 ? 187.332 166.373 223.623 1.00 66.18 1445 ASN A C 1
ATOM 5404 O O . ASN A 1 1445 ? 186.146 166.708 223.615 1.00 67.21 1445 ASN A O 1
ATOM 5409 N N . PHE A 1 1446 ? 188.323 167.239 223.400 1.00 56.82 1446 PHE A N 1
ATOM 5410 C CA . PHE A 1 1446 ? 188.027 168.628 223.064 1.00 57.77 1446 PHE A CA 1
ATOM 5411 C C . PHE A 1 1446 ? 187.248 168.720 221.759 1.00 64.02 1446 PHE A C 1
ATOM 5412 O O . PHE A 1 1446 ? 186.268 169.468 221.663 1.00 71.23 1446 PHE A O 1
ATOM 5420 N N . ASN A 1 1447 ? 187.669 167.972 220.744 1.00 73.74 1447 ASN A N 1
ATOM 5421 C CA . ASN A 1 1447 ? 186.929 167.869 219.493 1.00 73.97 1447 ASN A CA 1
ATOM 5422 C C . ASN A 1 1447 ? 186.023 166.648 219.587 1.00 72.96 1447 ASN A C 1
ATOM 5423 O O . ASN A 1 1447 ? 186.503 165.512 219.645 1.00 78.93 1447 ASN A O 1
ATOM 5428 N N . GLU A 1 1448 ? 184.712 166.882 219.602 1.00 75.17 1448 GLU A N 1
ATOM 5429 C CA . GLU A 1 1448 ? 183.757 165.810 219.845 1.00 78.78 1448 GLU A CA 1
ATOM 5430 C C . GLU A 1 1448 ? 183.629 164.903 218.629 1.00 80.81 1448 GLU A C 1
ATOM 5431 O O . GLU A 1 1448 ? 182.575 164.854 217.988 1.00 88.46 1448 GLU A O 1
ATOM 5437 N N . ASN A 1 1449 ? 184.704 164.181 218.307 1.00 85.61 1449 ASN A N 1
ATOM 5438 C CA . ASN A 1 1449 ? 184.701 163.236 217.199 1.00 90.68 1449 ASN A CA 1
ATOM 5439 C C . ASN A 1 1449 ? 185.316 161.902 217.607 1.00 91.33 1449 ASN A C 1
ATOM 5440 O O . ASN A 1 1449 ? 185.965 161.240 216.790 1.00 95.24 1449 ASN A O 1
ATOM 5445 N N . ILE A 1 1450 ? 185.130 161.499 218.867 1.00 94.84 1450 ILE A N 1
ATOM 5446 C CA . ILE A 1 1450 ? 185.708 160.243 219.333 1.00 99.67 1450 ILE A CA 1
ATOM 5447 C C . ILE A 1 1450 ? 185.084 159.060 218.605 1.00 103.81 1450 ILE A C 1
ATOM 5448 O O . ILE A 1 1450 ? 185.734 158.024 218.420 1.00 105.04 1450 ILE A O 1
ATOM 5453 N N . ASN A 1 1451 ? 183.829 159.199 218.168 1.00 118.84 1451 ASN A N 1
ATOM 5454 C CA . ASN A 1 1451 ? 183.130 158.185 217.386 1.00 119.65 1451 ASN A CA 1
ATOM 5455 C C . ASN A 1 1451 ? 183.194 156.813 218.046 1.00 119.93 1451 ASN A C 1
ATOM 5456 O O . ASN A 1 1451 ? 182.449 156.533 218.990 1.00 115.66 1451 ASN A O 1
ATOM 5461 N N . VAL A 1 1452 ? 184.083 155.956 217.555 1.00 126.84 1452 VAL A N 1
ATOM 5462 C CA . VAL A 1 1452 ? 184.234 154.612 218.095 1.00 126.55 1452 VAL A CA 1
ATOM 5463 C C . VAL A 1 1452 ? 185.576 154.474 218.802 1.00 123.49 1452 VAL A C 1
ATOM 5464 O O . VAL A 1 1452 ? 185.991 155.362 219.547 1.00 122.10 1452 VAL A O 1
ATOM 5468 N N . THR A 1 1533 ? 230.662 165.165 211.229 1.00 166.75 1533 THR A N 1
ATOM 5469 C CA . THR A 1 1533 ? 229.671 165.941 211.964 1.00 167.83 1533 THR A CA 1
ATOM 5470 C C . THR A 1 1533 ? 228.827 166.787 211.016 1.00 169.03 1533 THR A C 1
ATOM 5471 O O . THR A 1 1533 ? 228.037 167.623 211.454 1.00 168.38 1533 THR A O 1
ATOM 5475 N N . GLU A 1 1534 ? 229.009 166.566 209.712 1.00 173.63 1534 GLU A N 1
ATOM 5476 C CA . GLU A 1 1534 ? 228.227 167.298 208.720 1.00 173.00 1534 GLU A CA 1
ATOM 5477 C C . GLU A 1 1534 ? 226.748 166.962 208.847 1.00 172.06 1534 GLU A C 1
ATOM 5478 O O . GLU A 1 1534 ? 225.892 167.855 208.875 1.00 172.00 1534 GLU A O 1
ATOM 5484 N N . ALA A 1 1535 ? 226.431 165.667 208.928 1.00 172.30 1535 ALA A N 1
ATOM 5485 C CA . ALA A 1 1535 ? 225.043 165.246 209.072 1.00 172.98 1535 ALA A CA 1
ATOM 5486 C C . ALA A 1 1535 ? 224.460 165.722 210.394 1.00 174.02 1535 ALA A C 1
ATOM 5487 O O . ALA A 1 1535 ? 223.288 166.108 210.459 1.00 174.12 1535 ALA A O 1
ATOM 5489 N N . GLU A 1 1536 ? 225.261 165.694 211.462 1.00 174.55 1536 GLU A N 1
ATOM 5490 C CA . GLU A 1 1536 ? 224.782 166.172 212.754 1.00 173.90 1536 GLU A CA 1
ATOM 5491 C C . GLU A 1 1536 ? 224.414 167.649 212.697 1.00 172.07 1536 GLU A C 1
ATOM 5492 O O . GLU A 1 1536 ? 223.358 168.050 213.199 1.00 172.35 1536 GLU A O 1
ATOM 5498 N N . LEU A 1 1537 ? 225.268 168.474 212.088 1.00 154.10 1537 LEU A N 1
ATOM 5499 C CA . LEU A 1 1537 ? 224.978 169.902 212.015 1.00 153.13 1537 LEU A CA 1
ATOM 5500 C C . LEU A 1 1537 ? 223.796 170.185 211.095 1.00 153.35 1537 LEU A C 1
ATOM 5501 O O . LEU A 1 1537 ? 222.924 170.993 211.432 1.00 152.61 1537 LEU A O 1
ATOM 5506 N N . ASP A 1 1538 ? 223.751 169.535 209.930 1.00 154.13 1538 ASP A N 1
ATOM 5507 C CA . ASP A 1 1538 ? 222.674 169.809 208.982 1.00 153.17 1538 ASP A CA 1
ATOM 5508 C C . ASP A 1 1538 ? 221.326 169.336 209.514 1.00 152.33 1538 ASP A C 1
ATOM 5509 O O . ASP A 1 1538 ? 220.321 170.044 209.386 1.00 150.79 1538 ASP A O 1
ATOM 5514 N N . LEU A 1 1539 ? 221.284 168.145 210.113 1.00 152.19 1539 LEU A N 1
ATOM 5515 C CA . LEU A 1 1539 ? 220.033 167.606 210.634 1.00 152.43 1539 LEU A CA 1
ATOM 5516 C C . LEU A 1 1539 ? 219.559 168.351 211.875 1.00 152.75 1539 LEU A C 1
ATOM 5517 O O . LEU A 1 1539 ? 218.349 168.465 212.098 1.00 153.97 1539 LEU A O 1
ATOM 5522 N N . PHE A 1 1540 ? 220.487 168.849 212.693 1.00 136.31 1540 PHE A N 1
ATOM 5523 C CA . PHE A 1 1540 ? 220.099 169.584 213.892 1.00 134.03 1540 PHE A CA 1
ATOM 5524 C C . PHE A 1 1540 ? 219.359 170.869 213.540 1.00 134.64 1540 PHE A C 1
ATOM 5525 O O . PHE A 1 1540 ? 218.377 171.229 214.198 1.00 133.08 1540 PHE A O 1
ATOM 5533 N N . LEU A 1 1541 ? 219.815 171.572 212.502 1.00 128.57 1541 LEU A N 1
ATOM 5534 C CA . LEU A 1 1541 ? 219.247 172.869 212.156 1.00 127.74 1541 LEU A CA 1
ATOM 5535 C C . LEU A 1 1541 ? 217.851 172.776 211.552 1.00 129.85 1541 LEU A C 1
ATOM 5536 O O . LEU A 1 1541 ? 217.187 173.810 211.421 1.00 128.63 1541 LEU A O 1
ATOM 5541 N N . THR A 1 1542 ? 217.388 171.581 211.181 1.00 137.19 1542 THR A N 1
ATOM 5542 C CA . THR A 1 1542 ? 216.058 171.450 210.596 1.00 135.82 1542 THR A CA 1
ATOM 5543 C C . THR A 1 1542 ? 214.937 171.690 211.598 1.00 135.51 1542 THR A C 1
ATOM 5544 O O . THR A 1 1542 ? 213.794 171.899 211.179 1.00 136.69 1542 THR A O 1
ATOM 5548 N N . ARG A 1 1543 ? 215.227 171.667 212.899 1.00 111.50 1543 ARG A N 1
ATOM 5549 C CA . ARG A 1 1543 ? 214.195 171.889 213.903 1.00 108.36 1543 ARG A CA 1
ATOM 5550 C C . ARG A 1 1543 ? 213.891 173.364 214.125 1.00 109.15 1543 ARG A C 1
ATOM 5551 O O . ARG A 1 1543 ? 212.949 173.680 214.859 1.00 107.03 1543 ARG A O 1
ATOM 5559 N N . TYR A 1 1544 ? 214.653 174.266 213.514 1.00 101.09 1544 TYR A N 1
ATOM 5560 C CA . TYR A 1 1544 ? 214.457 175.701 213.663 1.00 98.68 1544 TYR A CA 1
ATOM 5561 C C . TYR A 1 1544 ? 213.909 176.277 212.365 1.00 99.08 1544 TYR A C 1
ATOM 5562 O O . TYR A 1 1544 ? 214.476 176.046 211.292 1.00 97.09 1544 TYR A O 1
ATOM 5571 N N . SER A 1 1545 ? 212.807 177.021 212.466 1.00 90.65 1545 SER A N 1
ATOM 5572 C CA . SER A 1 1545 ? 212.313 177.755 211.305 1.00 90.88 1545 SER A CA 1
ATOM 5573 C C . SER A 1 1545 ? 213.301 178.835 210.886 1.00 91.06 1545 SER A C 1
ATOM 5574 O O . SER A 1 1545 ? 213.546 179.036 209.691 1.00 93.41 1545 SER A O 1
ATOM 5577 N N . ARG A 1 1546 ? 213.877 179.539 211.857 1.00 73.45 1546 ARG A N 1
ATOM 5578 C CA . ARG A 1 1546 ? 214.896 180.545 211.605 1.00 70.38 1546 ARG A CA 1
ATOM 5579 C C . ARG A 1 1546 ? 216.022 180.371 212.612 1.00 70.33 1546 ARG A C 1
ATOM 5580 O O . ARG A 1 1546 ? 215.793 179.963 213.754 1.00 73.11 1546 ARG A O 1
ATOM 5588 N N . PHE A 1 1547 ? 217.240 180.686 212.181 1.00 67.29 1547 PHE A N 1
ATOM 5589 C CA . PHE A 1 1547 ? 218.390 180.622 213.071 1.00 64.63 1547 PHE A CA 1
ATOM 5590 C C . PHE A 1 1547 ? 219.498 181.499 212.511 1.00 66.53 1547 PHE A C 1
ATOM 5591 O O . PHE A 1 1547 ? 219.500 181.853 211.329 1.00 66.57 1547 PHE A O 1
ATOM 5599 N N . GLN A 1 1548 ? 220.440 181.846 213.382 1.00 67.64 1548 GLN A N 1
ATOM 5600 C CA . GLN A 1 1548 ? 221.591 182.661 213.027 1.00 61.79 1548 GLN A CA 1
ATOM 5601 C C . GLN A 1 1548 ? 222.872 181.905 213.339 1.00 61.99 1548 GLN A C 1
ATOM 5602 O O . GLN A 1 1548 ? 222.965 181.217 214.360 1.00 66.67 1548 GLN A O 1
ATOM 5608 N N . LEU A 1 1549 ? 223.857 182.038 212.459 1.00 57.59 1549 LEU A N 1
ATOM 5609 C CA . LEU A 1 1549 ? 225.182 181.472 212.663 1.00 59.28 1549 LEU A CA 1
ATOM 5610 C C . LEU A 1 1549 ? 226.181 182.609 212.822 1.00 60.82 1549 LEU A C 1
ATOM 5611 O O . LEU A 1 1549 ? 226.172 183.561 212.035 1.00 67.68 1549 LEU A O 1
ATOM 5616 N N . ARG A 1 1550 ? 227.036 182.508 213.836 1.00 62.64 1550 ARG A N 1
ATOM 5617 C CA . ARG A 1 1550 ? 227.980 183.567 214.156 1.00 64.57 1550 ARG A CA 1
ATOM 5618 C C . ARG A 1 1550 ? 229.338 182.962 214.479 1.00 69.83 1550 ARG A C 1
ATOM 5619 O O . ARG A 1 1550 ? 229.432 181.840 214.982 1.00 77.55 1550 ARG A O 1
ATOM 5627 N N . TRP A 1 1551 ? 230.388 183.721 214.182 1.00 86.98 1551 TRP A N 1
ATOM 5628 C CA . TRP A 1 1551 ? 231.754 183.308 214.460 1.00 83.97 1551 TRP A CA 1
ATOM 5629 C C . TRP A 1 1551 ? 232.176 183.827 215.834 1.00 88.20 1551 TRP A C 1
ATOM 5630 O O . TRP A 1 1551 ? 231.349 184.262 216.640 1.00 91.40 1551 TRP A O 1
ATOM 5641 N N . ASN A 1 1552 ? 233.475 183.772 216.118 1.00 95.63 1552 ASN A N 1
ATOM 5642 C CA . ASN A 1 1552 ? 234.017 184.239 217.391 1.00 96.87 1552 ASN A CA 1
ATOM 5643 C C . ASN A 1 1552 ? 233.674 185.701 217.655 1.00 95.69 1552 ASN A C 1
ATOM 5644 O O . ASN A 1 1552 ? 233.587 186.128 218.806 1.00 93.65 1552 ASN A O 1
ATOM 5649 N N . LYS A 1 1603 ? 230.488 169.044 219.238 1.00 141.89 1603 LYS A N 1
ATOM 5650 C CA . LYS A 1 1603 ? 231.549 169.607 220.063 1.00 141.95 1603 LYS A CA 1
ATOM 5651 C C . LYS A 1 1603 ? 230.968 170.468 221.180 1.00 144.38 1603 LYS A C 1
ATOM 5652 O O . LYS A 1 1603 ? 229.785 170.807 221.162 1.00 143.50 1603 LYS A O 1
ATOM 5658 N N . LEU A 1 1604 ? 231.806 170.816 222.155 1.00 157.08 1604 LEU A N 1
ATOM 5659 C CA . LEU A 1 1604 ? 231.413 171.687 223.256 1.00 157.52 1604 LEU A CA 1
ATOM 5660 C C . LEU A 1 1604 ? 232.148 173.018 223.243 1.00 155.37 1604 LEU A C 1
ATOM 5661 O O . LEU A 1 1604 ? 231.512 174.076 223.227 1.00 151.12 1604 LEU A O 1
ATOM 5666 N N . MET A 1 1605 ? 233.481 172.995 223.248 1.00 157.94 1605 MET A N 1
ATOM 5667 C CA . MET A 1 1605 ? 234.258 174.222 223.134 1.00 156.17 1605 MET A CA 1
ATOM 5668 C C . MET A 1 1605 ? 234.589 174.527 221.680 1.00 156.19 1605 MET A C 1
ATOM 5669 O O . MET A 1 1605 ? 234.604 175.697 221.281 1.00 155.00 1605 MET A O 1
ATOM 5674 N N . LYS A 1 1606 ? 234.853 173.493 220.876 1.00 151.00 1606 LYS A N 1
ATOM 5675 C CA . LYS A 1 1606 ? 235.009 173.699 219.441 1.00 151.27 1606 LYS A CA 1
ATOM 5676 C C . LYS A 1 1606 ? 233.707 174.164 218.805 1.00 150.91 1606 LYS A C 1
ATOM 5677 O O . LYS A 1 1606 ? 233.730 174.908 217.819 1.00 148.34 1606 LYS A O 1
ATOM 5683 N N . LYS A 1 1607 ? 232.568 173.730 219.342 1.00 145.10 1607 LYS A N 1
ATOM 5684 C CA . LYS A 1 1607 ? 231.284 174.313 218.986 1.00 145.05 1607 LYS A CA 1
ATOM 5685 C C . LYS A 1 1607 ? 230.947 175.527 219.840 1.00 145.14 1607 LYS A C 1
ATOM 5686 O O . LYS A 1 1607 ? 229.944 176.196 219.575 1.00 146.45 1607 LYS A O 1
ATOM 5692 N N . GLY A 1 1608 ? 231.756 175.820 220.857 1.00 136.00 1608 GLY A N 1
ATOM 5693 C CA . GLY A 1 1608 ? 231.601 177.037 221.627 1.00 136.39 1608 GLY A CA 1
ATOM 5694 C C . GLY A 1 1608 ? 232.257 178.257 221.023 1.00 136.35 1608 GLY A C 1
ATOM 5695 O O . GLY A 1 1608 ? 232.158 179.346 221.595 1.00 134.08 1608 GLY A O 1
ATOM 5696 N N . ILE A 1 1609 ? 232.926 178.100 219.881 1.00 116.65 1609 ILE A N 1
ATOM 5697 C CA . ILE A 1 1609 ? 233.571 179.216 219.202 1.00 113.12 1609 ILE A CA 1
ATOM 5698 C C . ILE A 1 1609 ? 232.658 179.663 218.068 1.00 110.24 1609 ILE A C 1
ATOM 5699 O O . ILE A 1 1609 ? 232.739 180.803 217.597 1.00 109.44 1609 ILE A O 1
ATOM 5704 N N . LEU A 1 1610 ? 231.778 178.766 217.629 1.00 90.72 1610 LEU A N 1
ATOM 5705 C CA . LEU A 1 1610 ? 230.764 179.067 216.628 1.00 85.95 1610 LEU A CA 1
ATOM 5706 C C . LEU A 1 1610 ? 229.413 179.165 217.324 1.00 85.96 1610 LEU A C 1
ATOM 5707 O O . LEU A 1 1610 ? 228.994 178.225 218.007 1.00 89.10 1610 LEU A O 1
ATOM 5712 N N . ILE A 1 1611 ? 228.730 180.290 217.143 1.00 76.47 1611 ILE A N 1
ATOM 5713 C CA . ILE A 1 1611 ? 227.508 180.596 217.877 1.00 74.09 1611 ILE A CA 1
ATOM 5714 C C . ILE A 1 1611 ? 226.304 180.264 217.008 1.00 77.77 1611 ILE A C 1
ATOM 5715 O O . ILE A 1 1611 ? 226.236 180.671 215.842 1.00 85.87 1611 ILE A O 1
ATOM 5720 N N . ILE A 1 1612 ? 225.355 179.525 217.576 1.00 65.11 1612 ILE A N 1
ATOM 5721 C CA . ILE A 1 1612 ? 224.076 179.238 216.940 1.00 64.62 1612 ILE A CA 1
ATOM 5722 C C . ILE A 1 1612 ? 222.990 179.941 217.740 1.00 65.55 1612 ILE A C 1
ATOM 5723 O O . ILE A 1 1612 ? 222.872 179.732 218.953 1.00 72.82 1612 ILE A O 1
ATOM 5728 N N . GLU A 1 1613 ? 222.198 180.773 217.064 1.00 67.88 1613 GLU A N 1
ATOM 5729 C CA . GLU A 1 1613 ? 221.165 181.585 217.705 1.00 70.56 1613 GLU A CA 1
ATOM 5730 C C . GLU A 1 1613 ? 219.822 181.274 217.058 1.00 73.50 1613 GLU A C 1
ATOM 5731 O O . GLU A 1 1613 ? 219.434 181.915 216.070 1.00 79.56 1613 GLU A O 1
ATOM 5737 N N . PRO A 1 1614 ? 219.085 180.296 217.576 1.00 60.06 1614 PRO A N 1
ATOM 5738 C CA . PRO A 1 1614 ? 217.769 179.988 217.009 1.00 58.84 1614 PRO A CA 1
ATOM 5739 C C . PRO A 1 1614 ? 216.788 181.130 217.216 1.00 56.20 1614 PRO A C 1
ATOM 5740 O O . PRO A 1 1614 ? 216.872 181.889 218.183 1.00 61.25 1614 PRO A O 1
ATOM 5744 N N . VAL A 1 1615 ? 215.848 181.243 216.283 1.00 60.48 1615 VAL A N 1
ATOM 5745 C CA . VAL A 1 1615 ? 214.766 182.217 216.358 1.00 67.74 1615 VAL A CA 1
ATOM 5746 C C . VAL A 1 1615 ? 213.469 181.443 216.535 1.00 67.81 1615 VAL A C 1
ATOM 5747 O O . VAL A 1 1615 ? 213.137 180.574 215.718 1.00 70.52 1615 VAL A O 1
ATOM 5751 N N . ARG A 1 1616 ? 212.737 181.755 217.599 1.00 54.48 1616 ARG A N 1
ATOM 5752 C CA . ARG A 1 1616 ? 211.574 180.987 218.013 1.00 50.95 1616 ARG A CA 1
ATOM 5753 C C . ARG A 1 1616 ? 210.312 181.795 217.751 1.00 53.82 1616 ARG A C 1
ATOM 5754 O O . ARG A 1 1616 ? 210.188 182.930 218.222 1.00 59.02 1616 ARG A O 1
ATOM 5762 N N . LEU A 1 1617 ? 209.382 181.208 217.005 1.00 64.07 1617 LEU A N 1
ATOM 5763 C CA . LEU A 1 1617 ? 208.155 181.875 216.601 1.00 65.24 1617 LEU A CA 1
ATOM 5764 C C . LEU A 1 1617 ? 206.974 181.345 217.402 1.00 65.35 1617 LEU A C 1
ATOM 5765 O O . LEU A 1 1617 ? 206.907 180.158 217.732 1.00 73.65 1617 LEU A O 1
ATOM 5770 N N . SER A 1 1618 ? 206.039 182.240 217.709 1.00 61.10 1618 SER A N 1
ATOM 5771 C CA . SER A 1 1618 ? 204.829 181.885 218.448 1.00 67.75 1618 SER A CA 1
ATOM 5772 C C . SER A 1 1618 ? 203.789 181.396 217.449 1.00 69.83 1618 SER A C 1
ATOM 5773 O O . SER A 1 1618 ? 203.119 182.193 216.790 1.00 69.83 1618 SER A O 1
ATOM 5776 N N . VAL A 1 1619 ? 203.653 180.076 217.337 1.00 72.21 1619 VAL A N 1
ATOM 5777 C CA . VAL A 1 1619 ? 202.701 179.472 216.413 1.00 73.56 1619 VAL A CA 1
ATOM 5778 C C . VAL A 1 1619 ? 201.851 178.457 217.165 1.00 76.51 1619 VAL A C 1
ATOM 5779 O O . VAL A 1 1619 ? 201.179 177.619 216.555 1.00 77.02 1619 VAL A O 1
ATOM 5783 N N . GLN A 1 1620 ? 201.876 178.528 218.494 1.00 85.22 1620 GLN A N 1
ATOM 5784 C CA . GLN A 1 1620 ? 201.135 177.607 219.344 1.00 87.63 1620 GLN A CA 1
ATOM 5785 C C . GLN A 1 1620 ? 199.753 178.128 219.714 1.00 86.72 1620 GLN A C 1
ATOM 5786 O O . GLN A 1 1620 ? 199.057 177.491 220.512 1.00 83.53 1620 GLN A O 1
ATOM 5792 N N . ASN A 1 1621 ? 199.340 179.266 219.159 1.00 94.75 1621 ASN A N 1
ATOM 5793 C CA . ASN A 1 1621 ? 198.050 179.853 219.498 1.00 97.42 1621 ASN A CA 1
ATOM 5794 C C . ASN A 1 1621 ? 196.907 179.058 218.881 1.00 96.26 1621 ASN A C 1
ATOM 5795 O O . ASN A 1 1621 ? 196.531 179.289 217.727 1.00 96.15 1621 ASN A O 1
ATOM 5800 N N . ASP A 1 1622 ? 196.351 178.123 219.642 1.00 89.51 1622 ASP A N 1
ATOM 5801 C CA . ASP A 1 1622 ? 195.197 177.342 219.228 1.00 87.33 1622 ASP A CA 1
ATOM 5802 C C . ASP A 1 1622 ? 194.020 177.651 220.142 1.00 87.26 1622 ASP A C 1
ATOM 5803 O O . ASP A 1 1622 ? 194.154 178.334 221.160 1.00 92.36 1622 ASP A O 1
ATOM 5808 N N . GLY A 1 1623 ? 192.849 177.140 219.760 1.00 61.01 1623 GLY A N 1
ATOM 5809 C CA . GLY A 1 1623 ? 191.653 177.391 220.546 1.00 57.74 1623 GLY A CA 1
ATOM 5810 C C . GLY A 1 1623 ? 191.722 176.789 221.936 1.00 62.95 1623 GLY A C 1
ATOM 5811 O O . GLY A 1 1623 ? 191.237 177.381 222.903 1.00 74.65 1623 GLY A O 1
ATOM 5812 N N . GLN A 1 1624 ? 192.325 175.604 222.055 1.00 54.14 1624 GLN A N 1
ATOM 5813 C CA . GLN A 1 1624 ? 192.364 174.913 223.340 1.00 57.79 1624 GLN A CA 1
ATOM 5814 C C . GLN A 1 1624 ? 193.146 175.712 224.376 1.00 60.83 1624 GLN A C 1
ATOM 5815 O O . GLN A 1 1624 ? 192.675 175.923 225.500 1.00 69.83 1624 GLN A O 1
ATOM 5821 N N . LEU A 1 1625 ? 194.349 176.163 224.012 1.00 51.87 1625 LEU A N 1
ATOM 5822 C CA . LEU A 1 1625 ? 195.176 176.907 224.956 1.00 54.51 1625 LEU A CA 1
ATOM 5823 C C . LEU A 1 1625 ? 194.526 178.229 225.339 1.00 60.32 1625 LEU A C 1
ATOM 5824 O O . LEU A 1 1625 ? 194.547 178.622 226.511 1.00 68.70 1625 LEU A O 1
ATOM 5829 N N . ILE A 1 1626 ? 193.945 178.928 224.363 1.00 51.31 1626 ILE A N 1
ATOM 5830 C CA . ILE A 1 1626 ? 193.292 180.203 224.645 1.00 57.25 1626 ILE A CA 1
ATOM 5831 C C . ILE A 1 1626 ? 192.112 180.002 225.586 1.00 59.57 1626 ILE A C 1
ATOM 5832 O O . ILE A 1 1626 ? 191.930 180.757 226.549 1.00 68.10 1626 ILE A O 1
ATOM 5837 N N . ILE A 1 1627 ? 191.295 178.978 225.326 1.00 46.01 1627 ILE A N 1
ATOM 5838 C CA . ILE A 1 1627 ? 190.144 178.706 226.182 1.00 40.64 1627 ILE A CA 1
ATOM 5839 C C . ILE A 1 1627 ? 190.600 178.364 227.593 1.00 46.43 1627 ILE A C 1
ATOM 5840 O O . ILE A 1 1627 ? 190.040 178.859 228.581 1.00 60.64 1627 ILE A O 1
ATOM 5845 N N . TYR A 1 1628 ? 191.624 177.515 227.713 1.00 44.16 1628 TYR A N 1
ATOM 5846 C CA . TYR A 1 1628 ? 192.120 177.134 229.030 1.00 44.39 1628 TYR A CA 1
ATOM 5847 C C . TYR A 1 1628 ? 192.634 178.347 229.794 1.00 49.62 1628 TYR A C 1
ATOM 5848 O O . TYR A 1 1628 ? 192.318 178.532 230.975 1.00 50.63 1628 TYR A O 1
ATOM 5857 N N . ARG A 1 1629 ? 193.414 179.199 229.125 1.00 49.20 1629 ARG A N 1
ATOM 5858 C CA . ARG A 1 1629 ? 193.956 180.382 229.784 1.00 44.79 1629 ARG A CA 1
ATOM 5859 C C . ARG A 1 1629 ? 192.850 181.342 230.199 1.00 48.23 1629 ARG A C 1
ATOM 5860 O O . ARG A 1 1629 ? 192.921 181.955 231.271 1.00 59.58 1629 ARG A O 1
ATOM 5868 N N . THR A 1 1630 ? 191.821 181.491 229.364 1.00 48.63 1630 THR A N 1
ATOM 5869 C CA . THR A 1 1630 ? 190.764 182.448 229.670 1.00 46.00 1630 THR A CA 1
ATOM 5870 C C . THR A 1 1630 ? 189.870 181.953 230.801 1.00 44.82 1630 THR A C 1
ATOM 5871 O O . THR A 1 1630 ? 189.404 182.752 231.621 1.00 47.56 1630 THR A O 1
ATOM 5875 N N . ILE A 1 1631 ? 189.618 180.642 230.870 1.00 45.36 1631 ILE A N 1
ATOM 5876 C CA . ILE A 1 1631 ? 188.706 180.123 231.887 1.00 39.37 1631 ILE A CA 1
ATOM 5877 C C . ILE A 1 1631 ? 189.407 179.679 233.163 1.00 44.04 1631 ILE A C 1
ATOM 5878 O O . ILE A 1 1631 ? 188.725 179.378 234.154 1.00 50.60 1631 ILE A O 1
ATOM 5883 N N . GLY A 1 1632 ? 190.741 179.624 233.180 1.00 53.48 1632 GLY A N 1
ATOM 5884 C CA . GLY A 1 1632 ? 191.426 179.254 234.405 1.00 57.51 1632 GLY A CA 1
ATOM 5885 C C . GLY A 1 1632 ? 191.435 180.331 235.469 1.00 59.01 1632 GLY A C 1
ATOM 5886 O O . GLY A 1 1632 ? 191.603 180.015 236.651 1.00 67.29 1632 GLY A O 1
ATOM 5887 N N . ILE A 1 1633 ? 191.259 181.595 235.078 1.00 48.33 1633 ILE A N 1
ATOM 5888 C CA . ILE A 1 1633 ? 191.353 182.692 236.037 1.00 50.87 1633 ILE A CA 1
ATOM 5889 C C . ILE A 1 1633 ? 190.239 182.600 237.071 1.00 55.47 1633 ILE A C 1
ATOM 5890 O O . ILE A 1 1633 ? 190.478 182.724 238.278 1.00 58.74 1633 ILE A O 1
ATOM 5895 N N . SER A 1 1634 ? 189.004 182.382 236.616 1.00 58.04 1634 SER A N 1
ATOM 5896 C CA . SER A 1 1634 ? 187.883 182.290 237.546 1.00 51.84 1634 SER A CA 1
ATOM 5897 C C . SER A 1 1634 ? 188.034 181.094 238.476 1.00 59.80 1634 SER A C 1
ATOM 5898 O O . SER A 1 1634 ? 187.755 181.193 239.675 1.00 65.55 1634 SER A O 1
ATOM 5901 N N . LEU A 1 1635 ? 188.472 179.954 237.940 1.00 62.13 1635 LEU A N 1
ATOM 5902 C CA . LEU A 1 1635 ? 188.642 178.764 238.767 1.00 60.84 1635 LEU A CA 1
ATOM 5903 C C . LEU A 1 1635 ? 189.727 178.966 239.816 1.00 62.04 1635 LEU A C 1
ATOM 5904 O O . LEU A 1 1635 ? 189.556 178.582 240.978 1.00 67.73 1635 LEU A O 1
ATOM 5909 N N . VAL A 1 1636 ? 190.855 179.562 239.423 1.00 67.48 1636 VAL A N 1
ATOM 5910 C CA . VAL A 1 1636 ? 191.946 179.786 240.365 1.00 66.91 1636 VAL A CA 1
ATOM 5911 C C . VAL A 1 1636 ? 191.529 180.776 241.446 1.00 68.37 1636 VAL A C 1
ATOM 5912 O O . VAL A 1 1636 ? 191.818 180.578 242.632 1.00 73.84 1636 VAL A O 1
ATOM 5916 N N . HIS A 1 1637 ? 190.841 181.851 241.061 1.00 78.49 1637 HIS A N 1
ATOM 5917 C CA . HIS A 1 1637 ? 190.453 182.902 241.995 1.00 80.70 1637 HIS A CA 1
ATOM 5918 C C . HIS A 1 1637 ? 189.069 182.679 242.594 1.00 86.01 1637 HIS A C 1
ATOM 5919 O O . HIS A 1 1637 ? 188.413 183.646 243.005 1.00 88.08 1637 HIS A O 1
ATOM 5926 N N . LYS A 1 1638 ? 188.602 181.433 242.655 1.00 93.42 1638 LYS A N 1
ATOM 5927 C CA . LYS A 1 1638 ? 187.343 181.112 243.314 1.00 95.99 1638 LYS A CA 1
ATOM 5928 C C . LYS A 1 1638 ? 187.523 180.376 244.630 1.00 96.89 1638 LYS A C 1
ATOM 5929 O O . LYS A 1 1638 ? 186.719 180.568 245.544 1.00 98.26 1638 LYS A O 1
ATOM 5935 N N . ASN A 1 1639 ? 188.557 179.547 244.751 1.00 103.45 1639 ASN A N 1
ATOM 5936 C CA . ASN A 1 1639 ? 188.883 178.892 246.009 1.00 106.22 1639 ASN A CA 1
ATOM 5937 C C . ASN A 1 1639 ? 189.791 179.739 246.890 1.00 109.09 1639 ASN A C 1
ATOM 5938 O O . ASN A 1 1639 ? 190.205 179.272 247.957 1.00 109.09 1639 ASN A O 1
ATOM 5943 N N . LYS A 1 1640 ? 190.110 180.959 246.462 1.00 111.11 1640 LYS A N 1
ATOM 5944 C CA . LYS A 1 1640 ? 190.935 181.895 247.224 1.00 110.96 1640 LYS A CA 1
ATOM 5945 C C . LYS A 1 1640 ? 192.313 181.312 247.526 1.00 110.03 1640 LYS A C 1
ATOM 5946 O O . LYS A 1 1640 ? 193.269 181.541 246.785 1.00 103.39 1640 LYS A O 1
ATOM 5952 N N . ASN A 1 1676 ? 167.179 202.813 240.486 1.00 195.15 1676 ASN A N 1
ATOM 5953 C CA . ASN A 1 1676 ? 168.208 201.844 240.126 1.00 196.25 1676 ASN A CA 1
ATOM 5954 C C . ASN A 1 1676 ? 168.654 201.039 241.342 1.00 196.68 1676 ASN A C 1
ATOM 5955 O O . ASN A 1 1676 ? 169.013 201.604 242.375 1.00 196.87 1676 ASN A O 1
ATOM 5960 N N . TYR A 1 1677 ? 168.628 199.712 241.212 1.00 182.07 1677 TYR A N 1
ATOM 5961 C CA . TYR A 1 1677 ? 169.052 198.847 242.308 1.00 181.21 1677 TYR A CA 1
ATOM 5962 C C . TYR A 1 1677 ? 170.572 198.794 242.407 1.00 181.00 1677 TYR A C 1
ATOM 5963 O O . TYR A 1 1677 ? 171.155 199.180 243.426 1.00 181.77 1677 TYR A O 1
ATOM 5972 N N . ASP A 1 1678 ? 171.229 198.317 241.352 1.00 168.15 1678 ASP A N 1
ATOM 5973 C CA . ASP A 1 1678 ? 172.685 198.245 241.293 1.00 168.40 1678 ASP A CA 1
ATOM 5974 C C . ASP A 1 1678 ? 173.177 198.697 239.927 1.00 166.95 1678 ASP A C 1
ATOM 5975 O O . ASP A 1 1678 ? 174.058 198.072 239.327 1.00 165.25 1678 ASP A O 1
ATOM 5980 N N . PHE A 1 1679 ? 172.610 199.794 239.421 1.00 136.37 1679 PHE A N 1
ATOM 5981 C CA . PHE A 1 1679 ? 172.917 200.318 238.090 1.00 133.77 1679 PHE A CA 1
ATOM 5982 C C . PHE A 1 1679 ? 172.677 199.250 237.020 1.00 134.27 1679 PHE A C 1
ATOM 5983 O O . PHE A 1 1679 ? 173.591 198.793 236.331 1.00 133.26 1679 PHE A O 1
ATOM 5991 N N . PHE A 1 1680 ? 171.415 198.847 236.906 1.00 112.86 1680 PHE A N 1
ATOM 5992 C CA . PHE A 1 1680 ? 171.031 197.811 235.958 1.00 108.70 1680 PHE A CA 1
ATOM 5993 C C . PHE A 1 1680 ? 170.948 198.383 234.549 1.00 107.84 1680 PHE A C 1
ATOM 5994 O O . PHE A 1 1680 ? 170.255 199.376 234.310 1.00 110.03 1680 PHE A O 1
ATOM 6002 N N . VAL A 1 1681 ? 171.659 197.754 233.620 1.00 93.92 1681 VAL A N 1
ATOM 6003 C CA . VAL A 1 1681 ? 171.613 198.091 232.203 1.00 93.62 1681 VAL A CA 1
ATOM 6004 C C . VAL A 1 1681 ? 170.877 196.959 231.489 1.00 94.76 1681 VAL A C 1
ATOM 6005 O O . VAL A 1 1681 ? 171.425 195.855 231.356 1.00 99.18 1681 VAL A O 1
ATOM 6009 N N . PRO A 1 1682 ? 169.643 197.176 231.028 1.00 80.60 1682 PRO A N 1
ATOM 6010 C CA . PRO A 1 1682 ? 168.850 196.057 230.491 1.00 82.63 1682 PRO A CA 1
ATOM 6011 C C . PRO A 1 1682 ? 169.477 195.364 229.294 1.00 84.76 1682 PRO A C 1
ATOM 6012 O O . PRO A 1 1682 ? 169.322 194.145 229.151 1.00 84.09 1682 PRO A O 1
ATOM 6016 N N . GLU A 1 1683 ? 170.181 196.095 228.427 1.00 90.29 1683 GLU A N 1
ATOM 6017 C CA . GLU A 1 1683 ? 170.728 195.484 227.221 1.00 86.82 1683 GLU A CA 1
ATOM 6018 C C . GLU A 1 1683 ? 171.862 194.510 227.508 1.00 88.04 1683 GLU A C 1
ATOM 6019 O O . GLU A 1 1683 ? 172.261 193.773 226.601 1.00 91.76 1683 GLU A O 1
ATOM 6025 N N . LYS A 1 1684 ? 172.390 194.485 228.733 1.00 81.75 1684 LYS A N 1
ATOM 6026 C CA . LYS A 1 1684 ? 173.415 193.507 229.077 1.00 84.62 1684 LYS A CA 1
ATOM 6027 C C . LYS A 1 1684 ? 172.865 192.089 229.136 1.00 85.14 1684 LYS A C 1
ATOM 6028 O O . LYS A 1 1684 ? 173.648 191.134 229.130 1.00 82.91 1684 LYS A O 1
ATOM 6034 N N . ILE A 1 1685 ? 171.541 191.931 229.203 1.00 73.75 1685 ILE A N 1
ATOM 6035 C CA . ILE A 1 1685 ? 170.948 190.598 229.184 1.00 67.45 1685 ILE A CA 1
ATOM 6036 C C . ILE A 1 1685 ? 171.213 189.918 227.848 1.00 70.71 1685 ILE A C 1
ATOM 6037 O O . ILE A 1 1685 ? 171.558 188.732 227.794 1.00 72.42 1685 ILE A O 1
ATOM 6042 N N . LEU A 1 1686 ? 171.060 190.656 226.753 1.00 74.56 1686 LEU A N 1
ATOM 6043 C CA . LEU A 1 1686 ? 171.245 190.089 225.428 1.00 72.86 1686 LEU A CA 1
ATOM 6044 C C . LEU A 1 1686 ? 172.725 189.863 225.134 1.00 80.34 1686 LEU A C 1
ATOM 6045 O O . LEU A 1 1686 ? 173.611 190.486 225.727 1.00 82.63 1686 LEU A O 1
ATOM 6050 N N . SER A 1 1687 ? 172.985 188.949 224.202 1.00 91.57 1687 SER A N 1
ATOM 6051 C CA . SER A 1 1687 ? 174.349 188.676 223.785 1.00 88.60 1687 SER A CA 1
ATOM 6052 C C . SER A 1 1687 ? 174.918 189.879 223.032 1.00 89.65 1687 SER A C 1
ATOM 6053 O O . SER A 1 1687 ? 174.170 190.648 222.422 1.00 89.73 1687 SER A O 1
ATOM 6056 N N . PRO A 1 1688 ? 176.240 190.070 223.072 1.00 93.63 1688 PRO A N 1
ATOM 6057 C CA . PRO A 1 1688 ? 176.827 191.244 222.404 1.00 95.06 1688 PRO A CA 1
ATOM 6058 C C . PRO A 1 1688 ? 176.529 191.317 220.917 1.00 92.93 1688 PRO A C 1
ATOM 6059 O O . PRO A 1 1688 ? 176.351 192.420 220.386 1.00 93.06 1688 PRO A O 1
ATOM 6063 N N . LYS A 1 1689 ? 176.470 190.179 220.225 1.00 99.86 1689 LYS A N 1
ATOM 6064 C CA . LYS A 1 1689 ? 176.177 190.193 218.798 1.00 101.27 1689 LYS A CA 1
ATOM 6065 C C . LYS A 1 1689 ? 174.695 190.379 218.503 1.00 99.51 1689 LYS A C 1
ATOM 6066 O O . LYS A 1 1689 ? 174.347 190.780 217.387 1.00 97.23 1689 LYS A O 1
ATOM 6072 N N . ARG A 1 1690 ? 173.817 190.102 219.467 1.00 88.52 1690 ARG A N 1
ATOM 6073 C CA . ARG A 1 1690 ? 172.383 190.227 219.238 1.00 85.82 1690 ARG A CA 1
ATOM 6074 C C . ARG A 1 1690 ? 171.828 191.572 219.686 1.00 87.21 1690 ARG A C 1
ATOM 6075 O O . ARG A 1 1690 ? 170.834 192.039 219.121 1.00 89.05 1690 ARG A O 1
ATOM 6083 N N . ARG A 1 1691 ? 172.445 192.207 220.685 1.00 81.56 1691 ARG A N 1
ATOM 6084 C CA . ARG A 1 1691 ? 171.951 193.501 221.147 1.00 82.12 1691 ARG A CA 1
ATOM 6085 C C . ARG A 1 1691 ? 172.085 194.561 220.059 1.00 84.24 1691 ARG A C 1
ATOM 6086 O O . ARG A 1 1691 ? 171.193 195.402 219.884 1.00 88.00 1691 ARG A O 1
ATOM 6094 N N . ARG A 1 1692 ? 173.184 194.522 219.302 1.00 72.27 1692 ARG A N 1
ATOM 6095 C CA . ARG A 1 1692 ? 173.388 195.488 218.228 1.00 67.44 1692 ARG A CA 1
ATOM 6096 C C . ARG A 1 1692 ? 172.306 195.358 217.166 1.00 70.37 1692 ARG A C 1
ATOM 6097 O O . ARG A 1 1692 ? 171.709 196.355 216.744 1.00 75.84 1692 ARG A O 1
ATOM 6105 N N . GLU A 1 1693 ? 172.022 194.128 216.737 1.00 73.30 1693 GLU A N 1
ATOM 6106 C CA . GLU A 1 1693 ? 171.012 193.931 215.704 1.00 75.63 1693 GLU A CA 1
ATOM 6107 C C . GLU A 1 1693 ? 169.607 194.193 216.232 1.00 70.57 1693 GLU A C 1
ATOM 6108 O O . GLU A 1 1693 ? 168.746 194.661 215.479 1.00 75.07 1693 GLU A O 1
ATOM 6114 N N . PHE A 1 1694 ? 169.360 193.934 217.519 1.00 62.54 1694 PHE A N 1
ATOM 6115 C CA . PHE A 1 1694 ? 168.077 194.302 218.108 1.00 63.03 1694 PHE A CA 1
ATOM 6116 C C . PHE A 1 1694 ? 167.874 195.810 218.076 1.00 65.62 1694 PHE A C 1
ATOM 6117 O O . PHE A 1 1694 ? 166.798 196.294 217.702 1.00 72.84 1694 PHE A O 1
ATOM 6125 N N . ARG A 1 1695 ? 168.903 196.571 218.451 1.00 65.05 1695 ARG A N 1
ATOM 6126 C CA . ARG A 1 1695 ? 168.786 198.025 218.411 1.00 64.58 1695 ARG A CA 1
ATOM 6127 C C . ARG A 1 1695 ? 168.649 198.532 216.981 1.00 62.08 1695 ARG A C 1
ATOM 6128 O O . ARG A 1 1695 ? 167.912 199.492 216.728 1.00 67.97 1695 ARG A O 1
ATOM 6136 N N . ILE A 1 1696 ? 169.344 197.903 216.031 1.00 55.17 1696 ILE A N 1
ATOM 6137 C CA . ILE A 1 1696 ? 169.214 198.301 214.630 1.00 56.29 1696 ILE A CA 1
ATOM 6138 C C . ILE A 1 1696 ? 167.789 198.070 214.141 1.00 60.93 1696 ILE A C 1
ATOM 6139 O O . ILE A 1 1696 ? 167.193 198.926 213.474 1.00 67.93 1696 ILE A O 1
ATOM 6144 N N . LEU A 1 1697 ? 167.218 196.908 214.471 1.00 65.94 1697 LEU A N 1
ATOM 6145 C CA . LEU A 1 1697 ? 165.844 196.617 214.075 1.00 63.88 1697 LEU A CA 1
ATOM 6146 C C . LEU A 1 1697 ? 164.868 197.592 214.718 1.00 64.13 1697 LEU A C 1
ATOM 6147 O O . LEU A 1 1697 ? 163.893 198.014 214.084 1.00 69.79 1697 LEU A O 1
ATOM 6152 N N . ILE A 1 1698 ? 165.105 197.952 215.981 1.00 58.59 1698 ILE A N 1
ATOM 6153 C CA . ILE A 1 1698 ? 164.251 198.935 216.641 1.00 59.48 1698 ILE A CA 1
ATOM 6154 C C . ILE A 1 1698 ? 164.342 200.280 215.931 1.00 63.42 1698 ILE A C 1
ATOM 6155 O O . ILE A 1 1698 ? 163.329 200.953 215.707 1.00 65.78 1698 ILE A O 1
ATOM 6160 N N . CYS A 1 1699 ? 165.556 200.688 215.556 1.00 65.09 1699 CYS A N 1
ATOM 6161 C CA . CYS A 1 1699 ? 165.754 202.001 214.956 1.00 59.95 1699 CYS A CA 1
ATOM 6162 C C . CYS A 1 1699 ? 165.297 202.066 213.504 1.00 64.75 1699 CYS A C 1
ATOM 6163 O O . CYS A 1 1699 ? 165.090 203.170 212.990 1.00 71.51 1699 CYS A O 1
ATOM 6166 N N . PHE A 1 1700 ? 165.145 200.924 212.826 1.00 68.68 1700 PHE A N 1
ATOM 6167 C CA . PHE A 1 1700 ? 164.603 200.955 211.469 1.00 64.72 1700 PHE A CA 1
ATOM 6168 C C . PHE A 1 1700 ? 163.185 201.512 211.453 1.00 67.55 1700 PHE A C 1
ATOM 6169 O O . PHE A 1 1700 ? 162.864 202.401 210.656 1.00 68.43 1700 PHE A O 1
ATOM 6177 N N . ASN A 1 1701 ? 162.327 201.011 212.336 1.00 74.76 1701 ASN A N 1
ATOM 6178 C CA . ASN A 1 1701 ? 160.946 201.473 212.409 1.00 72.17 1701 ASN A CA 1
ATOM 6179 C C . ASN A 1 1701 ? 160.277 200.990 213.690 1.00 69.39 1701 ASN A C 1
ATOM 6180 O O . ASN A 1 1701 ? 159.320 200.217 213.648 1.00 67.35 1701 ASN A O 1
ATOM 6185 N N . LYS A 1 1735 ? 180.631 203.535 248.646 1.00 145.54 1735 LYS A N 1
ATOM 6186 C CA . LYS A 1 1735 ? 181.638 204.308 247.929 1.00 147.75 1735 LYS A CA 1
ATOM 6187 C C . LYS A 1 1735 ? 182.046 203.603 246.640 1.00 147.66 1735 LYS A C 1
ATOM 6188 O O . LYS A 1 1735 ? 182.175 204.233 245.591 1.00 145.72 1735 LYS A O 1
ATOM 6194 N N . ASP A 1 1736 ? 182.247 202.286 246.727 1.00 141.27 1736 ASP A N 1
ATOM 6195 C CA . ASP A 1 1736 ? 182.627 201.510 245.553 1.00 139.48 1736 ASP A CA 1
ATOM 6196 C C . ASP A 1 1736 ? 181.512 201.435 244.519 1.00 138.41 1736 ASP A C 1
ATOM 6197 O O . ASP A 1 1736 ? 181.779 201.084 243.364 1.00 135.70 1736 ASP A O 1
ATOM 6202 N N . LYS A 1 1737 ? 180.273 201.746 244.907 1.00 130.55 1737 LYS A N 1
ATOM 6203 C CA . LYS A 1 1737 ? 179.167 201.728 243.955 1.00 131.07 1737 LYS A CA 1
ATOM 6204 C C . LYS A 1 1737 ? 179.392 202.738 242.836 1.00 131.43 1737 LYS A C 1
ATOM 6205 O O . LYS A 1 1737 ? 179.263 202.409 241.651 1.00 130.32 1737 LYS A O 1
ATOM 6211 N N . ASN A 1 1738 ? 179.740 203.975 243.196 1.00 118.45 1738 ASN A N 1
ATOM 6212 C CA . ASN A 1 1738 ? 179.979 205.000 242.185 1.00 119.21 1738 ASN A CA 1
ATOM 6213 C C . ASN A 1 1738 ? 181.179 204.646 241.316 1.00 117.22 1738 ASN A C 1
ATOM 6214 O O . ASN A 1 1738 ? 181.156 204.856 240.097 1.00 116.72 1738 ASN A O 1
ATOM 6219 N N . ASN A 1 1739 ? 182.237 204.107 241.925 1.00 104.78 1739 ASN A N 1
ATOM 6220 C CA . ASN A 1 1739 ? 183.407 203.701 241.154 1.00 103.55 1739 ASN A CA 1
ATOM 6221 C C . ASN A 1 1739 ? 183.060 202.589 240.172 1.00 103.13 1739 ASN A C 1
ATOM 6222 O O . ASN A 1 1739 ? 183.489 202.618 239.013 1.00 105.85 1739 ASN A O 1
ATOM 6227 N N . LEU A 1 1740 ? 182.278 201.603 240.616 1.00 88.46 1740 LEU A N 1
ATOM 6228 C CA . LEU A 1 1740 ? 181.879 200.519 239.725 1.00 85.12 1740 LEU A CA 1
ATOM 6229 C C . LEU A 1 1740 ? 180.999 201.031 238.591 1.00 87.43 1740 LEU A C 1
ATOM 6230 O O . LEU A 1 1740 ? 181.134 200.591 237.444 1.00 85.00 1740 LEU A O 1
ATOM 6235 N N . ILE A 1 1741 ? 180.085 201.956 238.895 1.00 90.11 1741 ILE A N 1
ATOM 6236 C CA . ILE A 1 1741 ? 179.235 202.523 237.852 1.00 85.16 1741 ILE A CA 1
ATOM 6237 C C . ILE A 1 1741 ? 180.076 203.278 236.832 1.00 85.10 1741 ILE A C 1
ATOM 6238 O O . ILE A 1 1741 ? 179.870 203.152 235.618 1.00 87.12 1741 ILE A O 1
ATOM 6243 N N . ASN A 1 1742 ? 181.039 204.072 237.305 1.00 80.05 1742 ASN A N 1
ATOM 6244 C CA . ASN A 1 1742 ? 181.915 204.800 236.393 1.00 78.18 1742 ASN A CA 1
ATOM 6245 C C . ASN A 1 1742 ? 182.741 203.843 235.544 1.00 77.15 1742 ASN A C 1
ATOM 6246 O O . ASN A 1 1742 ? 183.003 204.113 234.366 1.00 77.62 1742 ASN A O 1
ATOM 6251 N N . LEU A 1 1743 ? 183.170 202.724 236.128 1.00 67.35 1743 LEU A N 1
ATOM 6252 C CA . LEU A 1 1743 ? 183.891 201.717 235.358 1.00 59.68 1743 LEU A CA 1
ATOM 6253 C C . LEU A 1 1743 ? 183.006 201.107 234.279 1.00 65.64 1743 LEU A C 1
ATOM 6254 O O . LEU A 1 1743 ? 183.454 200.887 233.148 1.00 68.34 1743 LEU A O 1
ATOM 6259 N N . LYS A 1 1744 ? 181.743 200.826 234.610 1.00 73.22 1744 LYS A N 1
ATOM 6260 C CA . LYS A 1 1744 ? 180.858 200.167 233.656 1.00 65.06 1744 LYS A CA 1
ATOM 6261 C C . LYS A 1 1744 ? 180.441 201.096 232.523 1.00 66.50 1744 LYS A C 1
ATOM 6262 O O . LYS A 1 1744 ? 180.247 200.640 231.391 1.00 67.30 1744 LYS A O 1
ATOM 6268 N N . SER A 1 1745 ? 180.299 202.389 232.798 1.00 68.33 1745 SER A N 1
ATOM 6269 C CA . SER A 1 1745 ? 179.838 203.368 231.821 1.00 62.58 1745 SER A CA 1
ATOM 6270 C C . SER A 1 1745 ? 180.931 204.381 231.509 1.00 63.76 1745 SER A C 1
ATOM 6271 O O . SER A 1 1745 ? 180.689 205.587 231.444 1.00 65.46 1745 SER A O 1
ATOM 6274 N N . PHE A 1 1746 ? 182.157 203.892 231.317 1.00 51.50 1746 PHE A N 1
ATOM 6275 C CA . PHE A 1 1746 ? 183.291 204.783 231.099 1.00 49.06 1746 PHE A CA 1
ATOM 6276 C C . PHE A 1 1746 ? 183.215 205.490 229.751 1.00 56.87 1746 PHE A C 1
ATOM 6277 O O . PHE A 1 1746 ? 183.668 206.633 229.630 1.00 68.45 1746 PHE A O 1
ATOM 6285 N N . LEU A 1 1747 ? 182.652 204.840 228.736 1.00 60.05 1747 LEU A N 1
ATOM 6286 C CA . LEU A 1 1747 ? 182.650 205.369 227.378 1.00 59.95 1747 LEU A CA 1
ATOM 6287 C C . LEU A 1 1747 ? 181.412 206.191 227.047 1.00 61.93 1747 LEU A C 1
ATOM 6288 O O . LEU A 1 1747 ? 181.309 206.698 225.925 1.00 72.42 1747 LEU A O 1
ATOM 6293 N N . TRP A 1 1748 ? 180.475 206.331 227.980 1.00 57.10 1748 TRP A N 1
ATOM 6294 C CA . TRP A 1 1748 ? 179.233 207.038 227.679 1.00 56.86 1748 TRP A CA 1
ATOM 6295 C C . TRP A 1 1748 ? 179.423 208.514 227.331 1.00 59.61 1748 TRP A C 1
ATOM 6296 O O . TRP A 1 1748 ? 178.741 208.985 226.405 1.00 69.13 1748 TRP A O 1
ATOM 6307 N N . PRO A 1 1749 ? 180.275 209.293 228.008 1.00 40.08 1749 PRO A N 1
ATOM 6308 C CA . PRO A 1 1749 ? 180.482 210.682 227.578 1.00 40.26 1749 PRO A CA 1
ATOM 6309 C C . PRO A 1 1749 ? 181.003 210.762 226.150 1.00 54.06 1749 PRO A C 1
ATOM 6310 O O . PRO A 1 1749 ? 181.727 209.884 225.676 1.00 64.15 1749 PRO A O 1
ATOM 6314 N N . ASN A 1 1750 ? 180.616 211.839 225.462 1.00 53.27 1750 ASN A N 1
ATOM 6315 C CA . ASN A 1 1750 ? 180.861 211.943 224.025 1.00 54.03 1750 ASN A CA 1
ATOM 6316 C C . ASN A 1 1750 ? 182.348 212.072 223.708 1.00 59.50 1750 ASN A C 1
ATOM 6317 O O . ASN A 1 1750 ? 182.860 211.395 222.808 1.00 70.27 1750 ASN A O 1
ATOM 6322 N N . PHE A 1 1751 ? 183.060 212.938 224.431 1.00 43.28 1751 PHE A N 1
ATOM 6323 C CA . PHE A 1 1751 ? 184.457 213.225 224.117 1.00 42.33 1751 PHE A CA 1
ATOM 6324 C C . PHE A 1 1751 ? 185.386 212.051 224.392 1.00 44.64 1751 PHE A C 1
ATOM 6325 O O . PHE A 1 1751 ? 186.536 212.070 223.928 1.00 56.18 1751 PHE A O 1
ATOM 6333 N N . LYS A 1 1752 ? 184.922 211.049 225.142 1.00 41.11 1752 LYS A N 1
ATOM 6334 C CA . LYS A 1 1752 ? 185.804 209.974 225.576 1.00 44.59 1752 LYS A CA 1
ATOM 6335 C C . LYS A 1 1752 ? 186.298 209.145 224.400 1.00 49.20 1752 LYS A C 1
ATOM 6336 O O . LYS A 1 1752 ? 187.453 208.711 224.390 1.00 53.55 1752 LYS A O 1
ATOM 6342 N N . LEU A 1 1753 ? 185.444 208.910 223.403 1.00 48.63 1753 LEU A N 1
ATOM 6343 C CA . LEU A 1 1753 ? 185.869 208.135 222.242 1.00 46.15 1753 LEU A CA 1
ATOM 6344 C C . LEU A 1 1753 ? 187.014 208.827 221.512 1.00 49.31 1753 LEU A C 1
ATOM 6345 O O . LEU A 1 1753 ? 188.034 208.202 221.198 1.00 51.06 1753 LEU A O 1
ATOM 6350 N N . GLU A 1 1754 ? 186.870 210.129 221.253 1.00 53.35 1754 GLU A N 1
ATOM 6351 C CA . GLU A 1 1754 ? 187.920 210.872 220.562 1.00 58.06 1754 GLU A CA 1
ATOM 6352 C C . GLU A 1 1754 ? 189.203 210.900 221.382 1.00 61.72 1754 GLU A C 1
ATOM 6353 O O . GLU A 1 1754 ? 190.302 210.678 220.852 1.00 62.06 1754 GLU A O 1
ATOM 6359 N N . ASP A 1 1755 ? 189.083 211.173 222.684 1.00 48.47 1755 ASP A N 1
ATOM 6360 C CA . ASP A 1 1755 ? 190.275 211.258 223.521 1.00 49.05 1755 ASP A CA 1
ATOM 6361 C C . ASP A 1 1755 ? 190.991 209.916 223.602 1.00 51.03 1755 ASP A C 1
ATOM 6362 O O . ASP A 1 1755 ? 192.222 209.854 223.499 1.00 64.46 1755 ASP A O 1
ATOM 6367 N N . LEU A 1 1756 ? 190.238 208.827 223.769 1.00 33.77 1756 LEU A N 1
ATOM 6368 C CA . LEU A 1 1756 ? 190.847 207.505 223.845 1.00 34.62 1756 LEU A CA 1
ATOM 6369 C C . LEU A 1 1756 ? 191.478 207.108 222.519 1.00 48.31 1756 LEU A C 1
ATOM 6370 O O . LEU A 1 1756 ? 192.530 206.463 222.502 1.00 61.89 1756 LEU A O 1
ATOM 6375 N N . ALA A 1 1757 ? 190.853 207.476 221.398 1.00 50.65 1757 ALA A N 1
ATOM 6376 C CA . ALA A 1 1757 ? 191.461 207.195 220.103 1.00 49.67 1757 ALA A CA 1
ATOM 6377 C C . ALA A 1 1757 ? 192.787 207.929 219.951 1.00 46.19 1757 ALA A C 1
ATOM 6378 O O . ALA A 1 1757 ? 193.779 207.349 219.493 1.00 38.77 1757 ALA A O 1
ATOM 6380 N N . CYS A 1 1758 ? 192.829 209.203 220.350 1.00 46.61 1758 CYS A N 1
ATOM 6381 C CA . CYS A 1 1758 ? 194.083 209.949 220.275 1.00 44.69 1758 CYS A CA 1
ATOM 6382 C C . CYS A 1 1758 ? 195.150 209.333 221.174 1.00 41.39 1758 CYS A C 1
ATOM 6383 O O . CYS A 1 1758 ? 196.314 209.202 220.771 1.00 47.83 1758 CYS A O 1
ATOM 6386 N N . MET A 1 1759 ? 194.771 208.946 222.396 1.00 40.52 1759 MET A N 1
ATOM 6387 C CA . MET A 1 1759 ? 195.734 208.329 223.306 1.00 41.26 1759 MET A CA 1
ATOM 6388 C C . MET A 1 1759 ? 196.257 207.011 222.751 1.00 44.87 1759 MET A C 1
ATOM 6389 O O . MET A 1 1759 ? 197.456 206.727 222.834 1.00 58.80 1759 MET A O 1
ATOM 6394 N N . ASN A 1 1760 ? 195.374 206.191 222.182 1.00 47.34 1760 ASN A N 1
ATOM 6395 C CA . ASN A 1 1760 ? 195.818 204.937 221.586 1.00 51.89 1760 ASN A CA 1
ATOM 6396 C C . ASN A 1 1760 ? 196.747 205.193 220.408 1.00 57.71 1760 ASN A C 1
ATOM 6397 O O . ASN A 1 1760 ? 197.683 204.423 220.166 1.00 59.69 1760 ASN A O 1
ATOM 6402 N N . ARG A 1 1761 ? 196.500 206.270 219.660 1.00 54.24 1761 ARG A N 1
ATOM 6403 C CA . ARG A 1 1761 ? 197.377 206.606 218.545 1.00 46.56 1761 ARG A CA 1
ATOM 6404 C C . ARG A 1 1761 ? 198.767 207.008 219.027 1.00 44.84 1761 ARG A C 1
ATOM 6405 O O . ARG A 1 1761 ? 199.777 206.534 218.494 1.00 46.49 1761 ARG A O 1
ATOM 6413 N N . TYR A 1 1762 ? 198.844 207.878 220.037 1.00 41.70 1762 TYR A N 1
ATOM 6414 C CA . TYR A 1 1762 ? 200.092 208.575 220.321 1.00 37.64 1762 TYR A CA 1
ATOM 6415 C C . TYR A 1 1762 ? 200.641 208.411 221.733 1.00 41.18 1762 TYR A C 1
ATOM 6416 O O . TYR A 1 1762 ? 201.698 208.980 222.027 1.00 48.08 1762 TYR A O 1
ATOM 6425 N N . TRP A 1 1763 ? 199.980 207.664 222.619 1.00 39.00 1763 TRP A N 1
ATOM 6426 C CA . TRP A 1 1763 ? 200.401 207.651 224.014 1.00 34.95 1763 TRP A CA 1
ATOM 6427 C C . TRP A 1 1763 ? 200.928 206.314 224.513 1.00 48.10 1763 TRP A C 1
ATOM 6428 O O . TRP A 1 1763 ? 201.595 206.290 225.551 1.00 65.21 1763 TRP A O 1
ATOM 6439 N N . PHE A 1 1764 ? 200.656 205.210 223.822 1.00 43.29 1764 PHE A N 1
ATOM 6440 C CA . PHE A 1 1764 ? 201.066 203.895 224.296 1.00 36.37 1764 PHE A CA 1
ATOM 6441 C C . PHE A 1 1764 ? 201.668 203.078 223.164 1.00 48.45 1764 PHE A C 1
ATOM 6442 O O . PHE A 1 1764 ? 201.131 203.050 222.053 1.00 57.26 1764 PHE A O 1
ATOM 6450 N N . ASN A 1 1765 ? 202.783 202.407 223.464 1.00 48.85 1765 ASN A N 1
ATOM 6451 C CA . ASN A 1 1765 ? 203.432 201.478 222.537 1.00 47.12 1765 ASN A CA 1
ATOM 6452 C C . ASN A 1 1765 ? 203.712 202.136 221.189 1.00 47.02 1765 ASN A C 1
ATOM 6453 O O . ASN A 1 1765 ? 203.534 201.535 220.128 1.00 56.55 1765 ASN A O 1
ATOM 6458 N N . THR A 1 1766 ? 204.156 203.389 221.232 1.00 42.00 1766 THR A N 1
ATOM 6459 C CA . THR A 1 1766 ? 204.358 204.173 220.023 1.00 44.21 1766 THR A CA 1
ATOM 6460 C C . THR A 1 1766 ? 205.715 203.946 219.369 1.00 46.34 1766 THR A C 1
ATOM 6461 O O . THR A 1 1766 ? 205.947 204.469 218.274 1.00 48.96 1766 THR A O 1
ATOM 6465 N N . THR A 1 1767 ? 206.615 203.187 220.001 1.00 50.68 1767 THR A N 1
ATOM 6466 C CA . THR A 1 1767 ? 207.949 202.966 219.456 1.00 48.32 1767 THR A CA 1
ATOM 6467 C C . THR A 1 1767 ? 208.368 201.501 219.472 1.00 50.07 1767 THR A C 1
ATOM 6468 O O . THR A 1 1767 ? 209.542 201.207 219.221 1.00 62.43 1767 THR A O 1
ATOM 6472 N N . ASN A 1 1768 ? 207.454 200.575 219.751 1.00 48.12 1768 ASN A N 1
ATOM 6473 C CA . ASN A 1 1768 ? 207.804 199.170 219.909 1.00 44.86 1768 ASN A CA 1
ATOM 6474 C C . ASN A 1 1768 ? 207.520 198.339 218.664 1.00 46.36 1768 ASN A C 1
ATOM 6475 O O . ASN A 1 1768 ? 207.609 197.109 218.720 1.00 52.72 1768 ASN A O 1
ATOM 6480 N N . GLY A 1 1769 ? 207.192 198.976 217.545 1.00 46.21 1769 GLY A N 1
ATOM 6481 C CA . GLY A 1 1769 ? 206.908 198.256 216.322 1.00 52.70 1769 GLY A CA 1
ATOM 6482 C C . GLY A 1 1769 ? 205.460 197.879 216.114 1.00 54.19 1769 GLY A C 1
ATOM 6483 O O . GLY A 1 1769 ? 205.169 197.086 215.212 1.00 47.56 1769 GLY A O 1
ATOM 6484 N N . ASN A 1 1770 ? 204.544 198.419 216.915 1.00 58.70 1770 ASN A N 1
ATOM 6485 C CA . ASN A 1 1770 ? 203.126 198.112 216.790 1.00 47.84 1770 ASN A CA 1
ATOM 6486 C C . ASN A 1 1770 ? 202.344 199.180 216.042 1.00 48.73 1770 ASN A C 1
ATOM 6487 O O . ASN A 1 1770 ? 201.336 198.860 215.406 1.00 56.44 1770 ASN A O 1
ATOM 6492 N N . HIS A 1 1771 ? 202.781 200.435 216.099 1.00 51.13 1771 HIS A N 1
ATOM 6493 C CA . HIS A 1 1771 ? 202.086 201.542 215.460 1.00 54.95 1771 HIS A CA 1
ATOM 6494 C C . HIS A 1 1771 ? 202.997 202.218 214.446 1.00 56.51 1771 HIS A C 1
ATOM 6495 O O . HIS A 1 1771 ? 204.201 202.362 214.677 1.00 62.36 1771 HIS A O 1
ATOM 6502 N N . PHE A 1 1772 ? 202.412 202.628 213.322 1.00 56.15 1772 PHE A N 1
ATOM 6503 C CA . PHE A 1 1772 ? 203.108 203.397 212.298 1.00 53.62 1772 PHE A CA 1
ATOM 6504 C C . PHE A 1 1772 ? 202.676 204.857 212.283 1.00 53.76 1772 PHE A C 1
ATOM 6505 O O . PHE A 1 1772 ? 203.039 205.592 211.359 1.00 59.20 1772 PHE A O 1
ATOM 6513 N N . SER A 1 1773 ? 201.911 205.292 213.286 1.00 58.82 1773 SER A N 1
ATOM 6514 C CA . SER A 1 1773 ? 201.284 206.608 213.236 1.00 64.13 1773 SER A CA 1
ATOM 6515 C C . SER A 1 1773 ? 202.302 207.739 213.309 1.00 65.76 1773 SER A C 1
ATOM 6516 O O . SER A 1 1773 ? 202.073 208.810 212.737 1.00 66.09 1773 SER A O 1
ATOM 6519 N N . MET A 1 1774 ? 203.420 207.529 214.005 1.00 64.65 1774 MET A N 1
ATOM 6520 C CA . MET A 1 1774 ? 204.379 208.613 214.192 1.00 61.89 1774 MET A CA 1
ATOM 6521 C C . MET A 1 1774 ? 205.053 208.999 212.882 1.00 63.45 1774 MET A C 1
ATOM 6522 O O . MET A 1 1774 ? 205.382 210.171 212.669 1.00 66.07 1774 MET A O 1
ATOM 6527 N N . ILE A 1 1775 ? 205.273 208.031 211.996 1.00 63.04 1775 ILE A N 1
ATOM 6528 C CA . ILE A 1 1775 ? 205.951 208.317 210.739 1.00 60.21 1775 ILE A CA 1
ATOM 6529 C C . ILE A 1 1775 ? 204.967 208.585 209.604 1.00 60.76 1775 ILE A C 1
ATOM 6530 O O . ILE A 1 1775 ? 205.290 209.327 208.671 1.00 67.49 1775 ILE A O 1
ATOM 6535 N N . ARG A 1 1776 ? 203.768 208.010 209.663 1.00 55.27 1776 ARG A N 1
ATOM 6536 C CA . ARG A 1 1776 ? 202.828 208.088 208.554 1.00 50.57 1776 ARG A CA 1
ATOM 6537 C C . ARG A 1 1776 ? 201.756 209.151 208.730 1.00 55.35 1776 ARG A C 1
ATOM 6538 O O . ARG A 1 1776 ? 201.316 209.737 207.736 1.00 72.39 1776 ARG A O 1
ATOM 6546 N N . ILE A 1 1777 ? 201.325 209.422 209.959 1.00 41.98 1777 ILE A N 1
ATOM 6547 C CA . ILE A 1 1777 ? 200.205 210.316 210.228 1.00 50.96 1777 ILE A CA 1
ATOM 6548 C C . ILE A 1 1777 ? 200.737 211.603 210.839 1.00 56.32 1777 ILE A C 1
ATOM 6549 O O . ILE A 1 1777 ? 201.502 211.566 211.810 1.00 69.61 1777 ILE A O 1
ATOM 6554 N N . ARG A 1 1778 ? 200.332 212.736 210.273 1.00 42.63 1778 ARG A N 1
ATOM 6555 C CA . ARG A 1 1778 ? 200.733 214.025 210.812 1.00 42.10 1778 ARG A CA 1
ATOM 6556 C C . ARG A 1 1778 ? 199.972 214.326 212.101 1.00 48.37 1778 ARG A C 1
ATOM 6557 O O . ARG A 1 1778 ? 198.878 213.812 212.346 1.00 53.23 1778 ARG A O 1
ATOM 6565 N N . MET A 1 1779 ? 200.575 215.174 212.936 1.00 57.92 1779 MET A N 1
ATOM 6566 C CA . MET A 1 1779 ? 200.020 215.430 214.260 1.00 56.33 1779 MET A CA 1
ATOM 6567 C C . MET A 1 1779 ? 198.914 216.479 214.228 1.00 62.87 1779 MET A C 1
ATOM 6568 O O . MET A 1 1779 ? 197.877 216.306 214.877 1.00 64.37 1779 MET A O 1
ATOM 6573 N N . TYR A 1 1780 ? 199.111 217.566 213.488 1.00 53.72 1780 TYR A N 1
ATOM 6574 C CA . TYR A 1 1780 ? 198.161 218.667 213.454 1.00 45.73 1780 TYR A CA 1
ATOM 6575 C C . TYR A 1 1780 ? 197.710 218.929 212.025 1.00 49.67 1780 TYR A C 1
ATOM 6576 O O . TYR A 1 1780 ? 198.462 218.719 211.070 1.00 59.51 1780 TYR A O 1
ATOM 6585 N N . THR A 1 1781 ? 196.473 219.398 211.890 1.00 60.06 1781 THR A N 1
ATOM 6586 C CA . THR A 1 1781 ? 195.936 219.734 210.582 1.00 60.99 1781 THR A CA 1
ATOM 6587 C C . THR A 1 1781 ? 196.598 220.999 210.039 1.00 61.50 1781 THR A C 1
ATOM 6588 O O . THR A 1 1781 ? 197.212 221.778 210.772 1.00 65.04 1781 THR A O 1
ATOM 6592 N N . ARG A 1 1782 ? 196.462 221.197 208.727 1.00 57.47 1782 ARG A N 1
ATOM 6593 C CA . ARG A 1 1782 ? 197.091 222.319 208.046 1.00 57.47 1782 ARG A CA 1
ATOM 6594 C C . ARG A 1 1782 ? 196.116 223.265 207.364 1.00 61.32 1782 ARG A C 1
ATOM 6595 O O . ARG A 1 1782 ? 196.517 224.381 207.016 1.00 66.62 1782 ARG A O 1
ATOM 6603 N N . PHE A 1 1783 ? 194.864 222.864 207.162 1.00 59.23 1783 PHE A N 1
ATOM 6604 C CA . PHE A 1 1783 ? 193.889 223.723 206.497 1.00 62.12 1783 PHE A CA 1
ATOM 6605 C C . PHE A 1 1783 ? 193.456 224.944 207.316 1.00 67.29 1783 PHE A C 1
ATOM 6606 O O . PHE A 1 1783 ? 193.079 225.955 206.708 1.00 66.16 1783 PHE A O 1
ATOM 6614 N N . PRO A 1 1784 ? 193.464 224.924 208.658 1.00 65.58 1784 PRO A N 1
ATOM 6615 C CA . PRO A 1 1784 ? 193.088 226.142 209.388 1.00 59.58 1784 PRO A CA 1
ATOM 6616 C C . PRO A 1 1784 ? 194.020 227.302 209.074 1.00 60.14 1784 PRO A C 1
ATOM 6617 O O . PRO A 1 1784 ? 195.210 227.122 208.812 1.00 64.67 1784 PRO A O 1
ATOM 6621 N N . ILE A 1 1785 ? 193.455 228.505 209.099 1.00 77.85 1785 ILE A N 1
ATOM 6622 C CA . ILE A 1 1785 ? 194.216 229.728 208.862 1.00 84.18 1785 ILE A CA 1
ATOM 6623 C C . ILE A 1 1785 ? 195.127 229.977 210.057 1.00 88.77 1785 ILE A C 1
ATOM 6624 O O . ILE A 1 1785 ? 194.646 230.047 211.198 1.00 87.79 1785 ILE A O 1
ATOM 6629 N N . PRO A 1 1786 ? 196.445 230.116 209.851 1.00 110.44 1786 PRO A N 1
ATOM 6630 C CA . PRO A 1 1786 ? 197.412 230.333 210.933 1.00 111.27 1786 PRO A CA 1
ATOM 6631 C C . PRO A 1 1786 ? 197.178 231.639 211.684 1.00 113.81 1786 PRO A C 1
ATOM 6632 O O . PRO A 1 1786 ? 196.480 232.531 211.204 1.00 115.94 1786 PRO A O 1
ATOM 6637 N N . PHE B 2 111 ? 240.030 194.028 140.452 1.00 194.59 111 PHE B N 1
ATOM 6638 C CA . PHE B 2 111 ? 240.076 193.747 139.023 1.00 195.07 111 PHE B CA 1
ATOM 6639 C C . PHE B 2 111 ? 239.006 194.528 138.263 1.00 195.38 111 PHE B C 1
ATOM 6640 O O . PHE B 2 111 ? 239.187 194.859 137.091 1.00 195.13 111 PHE B O 1
ATOM 6648 N N . ARG B 2 112 ? 237.901 194.825 138.935 1.00 195.48 112 ARG B N 1
ATOM 6649 C CA . ARG B 2 112 ? 236.781 195.525 138.315 1.00 195.13 112 ARG B CA 1
ATOM 6650 C C . ARG B 2 112 ? 236.100 196.372 139.385 1.00 194.37 112 ARG B C 1
ATOM 6651 O O . ARG B 2 112 ? 236.656 196.588 140.467 1.00 193.67 112 ARG B O 1
ATOM 6659 N N . PHE B 2 113 ? 234.888 196.852 139.081 1.00 182.18 113 PHE B N 1
ATOM 6660 C CA . PHE B 2 113 ? 234.117 197.733 139.951 1.00 181.79 113 PHE B CA 1
ATOM 6661 C C . PHE B 2 113 ? 234.927 198.987 140.266 1.00 182.02 113 PHE B C 1
ATOM 6662 O O . PHE B 2 113 ? 235.399 199.127 141.402 1.00 181.38 113 PHE B O 1
ATOM 6670 N N . PRO B 2 114 ? 235.116 199.937 139.319 1.00 192.44 114 PRO B N 1
ATOM 6671 C CA . PRO B 2 114 ? 234.503 200.145 137.985 1.00 192.62 114 PRO B CA 1
ATOM 6672 C C . PRO B 2 114 ? 234.369 198.937 137.055 1.00 192.34 114 PRO B C 1
ATOM 6673 O O . PRO B 2 114 ? 235.292 198.136 136.946 1.00 192.00 114 PRO B O 1
ATOM 6677 N N . PRO B 2 115 ? 233.229 198.778 136.359 1.00 191.40 115 PRO B N 1
ATOM 6678 C CA . PRO B 2 115 ? 232.052 199.669 136.301 1.00 190.69 115 PRO B CA 1
ATOM 6679 C C . PRO B 2 115 ? 231.324 199.817 137.635 1.00 190.21 115 PRO B C 1
ATOM 6680 O O . PRO B 2 115 ? 231.362 198.925 138.479 1.00 189.59 115 PRO B O 1
ATOM 6684 N N . MET B 2 116 ? 230.652 200.946 137.845 1.00 189.37 116 MET B N 1
ATOM 6685 C CA . MET B 2 116 ? 230.036 201.275 139.122 1.00 190.08 116 MET B CA 1
ATOM 6686 C C . MET B 2 116 ? 228.537 201.418 138.890 1.00 191.09 116 MET B C 1
ATOM 6687 O O . MET B 2 116 ? 228.114 202.067 137.927 1.00 190.83 116 MET B O 1
ATOM 6692 N N . THR B 2 117 ? 227.741 200.819 139.772 1.00 182.29 117 THR B N 1
ATOM 6693 C CA . THR B 2 117 ? 226.307 200.687 139.552 1.00 180.58 117 THR B CA 1
ATOM 6694 C C . THR B 2 117 ? 225.573 202.000 139.803 1.00 180.67 117 THR B C 1
ATOM 6695 O O . THR B 2 117 ? 226.114 202.945 140.382 1.00 181.05 117 THR B O 1
ATOM 6699 N N . LYS B 2 118 ? 224.322 202.052 139.345 1.00 170.63 118 LYS B N 1
ATOM 6700 C CA . LYS B 2 118 ? 223.460 203.207 139.565 1.00 169.04 118 LYS B CA 1
ATOM 6701 C C . LYS B 2 118 ? 222.602 203.038 140.815 1.00 169.40 118 LYS B C 1
ATOM 6702 O O . LYS B 2 118 ? 222.611 203.900 141.699 1.00 169.78 118 LYS B O 1
ATOM 6708 N N . LYS B 2 119 ? 221.861 201.936 140.901 1.00 161.83 119 LYS B N 1
ATOM 6709 C CA . LYS B 2 119 ? 221.050 201.618 142.072 1.00 162.01 119 LYS B CA 1
ATOM 6710 C C . LYS B 2 119 ? 221.463 200.233 142.551 1.00 162.24 119 LYS B C 1
ATOM 6711 O O . LYS B 2 119 ? 221.322 199.251 141.792 1.00 162.28 119 LYS B O 1
ATOM 6717 N N . PRO B 2 120 ? 221.980 200.098 143.771 1.00 156.79 120 PRO B N 1
ATOM 6718 C CA . PRO B 2 120 ? 222.466 198.790 144.228 1.00 157.17 120 PRO B CA 1
ATOM 6719 C C . PRO B 2 120 ? 221.352 197.756 144.299 1.00 157.25 120 PRO B C 1
ATOM 6720 O O . PRO B 2 120 ? 220.212 198.062 144.654 1.00 157.29 120 PRO B O 1
ATOM 6724 N N . GLN B 2 121 ? 221.700 196.518 143.955 1.00 155.70 121 GLN B N 1
ATOM 6725 C CA . GLN B 2 121 ? 220.778 195.402 144.080 1.00 154.24 121 GLN B CA 1
ATOM 6726 C C . GLN B 2 121 ? 220.643 195.000 145.548 1.00 156.11 121 GLN B C 1
ATOM 6727 O O . GLN B 2 121 ? 221.256 195.589 146.443 1.00 157.12 121 GLN B O 1
ATOM 6733 N N . TRP B 2 122 ? 219.835 193.974 145.803 1.00 158.23 122 TRP B N 1
ATOM 6734 C CA . TRP B 2 122 ? 219.550 193.563 147.171 1.00 158.21 122 TRP B CA 1
ATOM 6735 C C . TRP B 2 122 ? 220.527 192.522 147.704 1.00 158.54 122 TRP B C 1
ATOM 6736 O O . TRP B 2 122 ? 220.351 192.052 148.832 1.00 158.59 122 TRP B O 1
ATOM 6747 N N . TRP B 2 123 ? 221.543 192.147 146.925 1.00 152.66 123 TRP B N 1
ATOM 6748 C CA . TRP B 2 123 ? 222.678 191.421 147.485 1.00 150.93 123 TRP B CA 1
ATOM 6749 C C . TRP B 2 123 ? 223.339 192.236 148.589 1.00 151.00 123 TRP B C 1
ATOM 6750 O O . TRP B 2 123 ? 223.360 191.836 149.761 1.00 152.40 123 TRP B O 1
ATOM 6761 N N . TRP B 2 124 ? 223.880 193.398 148.222 1.00 150.56 124 TRP B N 1
ATOM 6762 C CA . TRP B 2 124 ? 224.579 194.233 149.188 1.00 151.39 124 TRP B CA 1
ATOM 6763 C C . TRP B 2 124 ? 223.625 194.816 150.219 1.00 151.38 124 TRP B C 1
ATOM 6764 O O . TRP B 2 124 ? 224.011 194.994 151.376 1.00 152.17 124 TRP B O 1
ATOM 6775 N N . ARG B 2 125 ? 222.376 195.090 149.831 1.00 155.20 125 ARG B N 1
ATOM 6776 C CA . ARG B 2 125 ? 221.397 195.594 150.789 1.00 156.12 125 ARG B CA 1
ATOM 6777 C C . ARG B 2 125 ? 221.223 194.647 151.968 1.00 157.03 125 ARG B C 1
ATOM 6778 O O . ARG B 2 125 ? 220.948 195.092 153.087 1.00 158.55 125 ARG B O 1
ATOM 6786 N N . THR B 2 126 ? 221.376 193.342 151.739 1.00 163.27 126 THR B N 1
ATOM 6787 C CA . THR B 2 126 ? 221.285 192.382 152.832 1.00 163.60 126 THR B CA 1
ATOM 6788 C C . THR B 2 126 ? 222.644 192.142 153.480 1.00 163.81 126 THR B C 1
ATOM 6789 O O . THR B 2 126 ? 222.740 192.039 154.708 1.00 164.87 126 THR B O 1
ATOM 6793 N N . LEU B 2 127 ? 223.704 192.069 152.677 1.00 158.70 127 LEU B N 1
ATOM 6794 C CA . LEU B 2 127 ? 225.004 191.627 153.166 1.00 158.54 127 LEU B CA 1
ATOM 6795 C C . LEU B 2 127 ? 225.851 192.751 153.764 1.00 158.53 127 LEU B C 1
ATOM 6796 O O . LEU B 2 127 ? 226.887 192.465 154.375 1.00 158.46 127 LEU B O 1
ATOM 6801 N N . ALA B 2 128 ? 225.425 194.012 153.649 1.00 155.18 128 ALA B N 1
ATOM 6802 C CA . ALA B 2 128 ? 226.212 195.134 154.143 1.00 154.55 128 ALA B CA 1
ATOM 6803 C C . ALA B 2 128 ? 225.780 195.627 155.515 1.00 153.61 128 ALA B C 1
ATOM 6804 O O . ALA B 2 128 ? 226.550 196.343 156.165 1.00 154.37 128 ALA B O 1
ATOM 6806 N N . CYS B 2 129 ? 224.576 195.282 155.962 1.00 149.76 129 CYS B N 1
ATOM 6807 C CA . CYS B 2 129 ? 224.102 195.664 157.285 1.00 150.18 129 CYS B CA 1
ATOM 6808 C C . CYS B 2 129 ? 224.411 194.624 158.352 1.00 151.21 129 CYS B C 1
ATOM 6809 O O . CYS B 2 129 ? 224.000 194.798 159.504 1.00 150.43 129 CYS B O 1
ATOM 6812 N N . LEU B 2 130 ? 225.107 193.546 157.995 1.00 145.79 130 LEU B N 1
ATOM 6813 C CA . LEU B 2 130 ? 225.590 192.608 159.005 1.00 142.63 130 LEU B CA 1
ATOM 6814 C C . LEU B 2 130 ? 226.528 193.242 160.029 1.00 141.65 130 LEU B C 1
ATOM 6815 O O . LEU B 2 130 ? 226.373 192.941 161.226 1.00 143.13 130 LEU B O 1
ATOM 6820 N N . PRO B 2 131 ? 227.497 194.094 159.664 1.00 136.02 131 PRO B N 1
ATOM 6821 C CA . PRO B 2 131 ? 228.380 194.679 160.686 1.00 136.44 131 PRO B CA 1
ATOM 6822 C C . PRO B 2 131 ? 227.680 195.589 161.685 1.00 138.64 131 PRO B C 1
ATOM 6823 O O . PRO B 2 131 ? 228.354 196.151 162.555 1.00 139.58 131 PRO B O 1
ATOM 6827 N N . TYR B 2 132 ? 226.363 195.758 161.597 1.00 132.79 132 TYR B N 1
ATOM 6828 C CA . TYR B 2 132 ? 225.601 196.469 162.612 1.00 129.90 132 TYR B CA 1
ATOM 6829 C C . TYR B 2 132 ? 225.049 195.536 163.683 1.00 129.27 132 TYR B C 1
ATOM 6830 O O . TYR B 2 132 ? 224.211 195.959 164.484 1.00 128.16 132 TYR B O 1
ATOM 6839 N N . LEU B 2 133 ? 225.501 194.282 163.714 1.00 129.92 133 LEU B N 1
ATOM 6840 C CA . LEU B 2 133 ? 224.943 193.302 164.639 1.00 127.35 133 LEU B CA 1
ATOM 6841 C C . LEU B 2 133 ? 225.495 193.479 166.050 1.00 129.26 133 LEU B C 1
ATOM 6842 O O . LEU B 2 133 ? 224.738 193.714 166.998 1.00 131.43 133 LEU B O 1
ATOM 6847 N N . MET B 2 134 ? 226.812 193.353 166.211 1.00 138.13 134 MET B N 1
ATOM 6848 C CA . MET B 2 134 ? 227.402 193.517 167.538 1.00 139.89 134 MET B CA 1
ATOM 6849 C C . MET B 2 134 ? 227.173 194.900 168.153 1.00 141.72 134 MET B C 1
ATOM 6850 O O . MET B 2 134 ? 226.923 194.956 169.371 1.00 143.58 134 MET B O 1
ATOM 6855 N N . PRO B 2 135 ? 227.243 196.026 167.425 1.00 133.07 135 PRO B N 1
ATOM 6856 C CA . PRO B 2 135 ? 226.870 197.296 168.070 1.00 130.80 135 PRO B CA 1
ATOM 6857 C C . PRO B 2 135 ? 225.419 197.327 168.511 1.00 130.41 135 PRO B C 1
ATOM 6858 O O . PRO B 2 135 ? 225.092 197.998 169.497 1.00 131.56 135 PRO B O 1
ATOM 6862 N N . LEU B 2 136 ? 224.537 196.620 167.800 1.00 124.44 136 LEU B N 1
ATOM 6863 C CA . LEU B 2 136 ? 223.135 196.553 168.200 1.00 122.27 136 LEU B CA 1
ATOM 6864 C C . LEU B 2 136 ? 222.976 195.871 169.552 1.00 123.59 136 LEU B C 1
ATOM 6865 O O . LEU B 2 136 ? 222.152 196.289 170.374 1.00 125.05 136 LEU B O 1
ATOM 6870 N N . HIS B 2 137 ? 223.742 194.812 169.797 1.00 130.13 137 HIS B N 1
ATOM 6871 C CA . HIS B 2 137 ? 223.620 194.037 171.024 1.00 130.30 137 HIS B CA 1
ATOM 6872 C C . HIS B 2 137 ? 224.574 194.488 172.123 1.00 132.24 137 HIS B C 1
ATOM 6873 O O . HIS B 2 137 ? 224.511 193.948 173.232 1.00 132.00 137 HIS B O 1
ATOM 6880 N N . GLU B 2 138 ? 225.451 195.456 171.853 1.00 144.34 138 GLU B N 1
ATOM 6881 C CA . GLU B 2 138 ? 226.408 195.927 172.847 1.00 144.83 138 GLU B CA 1
ATOM 6882 C C . GLU B 2 138 ? 226.044 197.294 173.421 1.00 145.92 138 GLU B C 1
ATOM 6883 O O . GLU B 2 138 ? 226.914 197.986 173.958 1.00 146.40 138 GLU B O 1
ATOM 6889 N N . THR B 2 139 ? 224.775 197.698 173.327 1.00 147.83 139 THR B N 1
ATOM 6890 C CA . THR B 2 139 ? 224.386 199.026 173.791 1.00 146.38 139 THR B CA 1
ATOM 6891 C C . THR B 2 139 ? 224.286 199.115 175.309 1.00 146.84 139 THR B C 1
ATOM 6892 O O . THR B 2 139 ? 224.571 200.173 175.881 1.00 148.68 139 THR B O 1
ATOM 6896 N N . TRP B 2 140 ? 223.891 198.033 175.975 1.00 145.28 140 TRP B N 1
ATOM 6897 C CA . TRP B 2 140 ? 223.563 198.062 177.394 1.00 144.80 140 TRP B CA 1
ATOM 6898 C C . TRP B 2 140 ? 224.754 197.761 178.295 1.00 145.30 140 TRP B C 1
ATOM 6899 O O . TRP B 2 140 ? 224.572 197.624 179.509 1.00 143.56 140 TRP B O 1
ATOM 6910 N N . MET B 2 141 ? 225.961 197.652 177.734 1.00 145.88 141 MET B N 1
ATOM 6911 C CA . MET B 2 141 ? 227.112 197.227 178.524 1.00 143.56 141 MET B CA 1
ATOM 6912 C C . MET B 2 141 ? 227.382 198.179 179.682 1.00 142.54 141 MET B C 1
ATOM 6913 O O . MET B 2 141 ? 227.672 197.740 180.801 1.00 142.80 141 MET B O 1
ATOM 6918 N N . TYR B 2 142 ? 227.292 199.486 179.437 1.00 141.11 142 TYR B N 1
ATOM 6919 C CA . TYR B 2 142 ? 227.576 200.489 180.455 1.00 141.45 142 TYR B CA 1
ATOM 6920 C C . TYR B 2 142 ? 226.328 201.259 180.873 1.00 141.50 142 TYR B C 1
ATOM 6921 O O . TYR B 2 142 ? 226.439 202.327 181.482 1.00 144.08 142 TYR B O 1
ATOM 6930 N N . ALA B 2 143 ? 225.144 200.738 180.562 1.00 136.66 143 ALA B N 1
ATOM 6931 C CA . ALA B 2 143 ? 223.893 201.434 180.824 1.00 136.07 143 ALA B CA 1
ATOM 6932 C C . ALA B 2 143 ? 223.122 200.861 182.008 1.00 136.14 143 ALA B C 1
ATOM 6933 O O . ALA B 2 143 ? 221.938 201.173 182.166 1.00 136.99 143 ALA B O 1
ATOM 6935 N N . GLU B 2 144 ? 223.757 200.031 182.841 1.00 134.31 144 GLU B N 1
ATOM 6936 C CA . GLU B 2 144 ? 223.040 199.451 183.974 1.00 132.07 144 GLU B CA 1
ATOM 6937 C C . GLU B 2 144 ? 222.674 200.493 185.023 1.00 131.82 144 GLU B C 1
ATOM 6938 O O . GLU B 2 144 ? 221.793 200.236 185.849 1.00 131.37 144 GLU B O 1
ATOM 6944 N N . THR B 2 145 ? 223.331 201.655 185.017 1.00 126.42 145 THR B N 1
ATOM 6945 C CA . THR B 2 145 ? 222.945 202.718 185.938 1.00 125.46 145 THR B CA 1
ATOM 6946 C C . THR B 2 145 ? 221.580 203.293 185.587 1.00 126.14 145 THR B C 1
ATOM 6947 O O . THR B 2 145 ? 220.864 203.773 186.472 1.00 128.47 145 THR B O 1
ATOM 6951 N N . ALA B 2 146 ? 221.200 203.244 184.311 1.00 131.01 146 ALA B N 1
ATOM 6952 C CA . ALA B 2 146 ? 219.901 203.728 183.865 1.00 131.79 146 ALA B CA 1
ATOM 6953 C C . ALA B 2 146 ? 218.793 202.705 184.065 1.00 132.44 146 ALA B C 1
ATOM 6954 O O . ALA B 2 146 ? 217.641 202.989 183.720 1.00 133.46 146 ALA B O 1
ATOM 6956 N N . TYR B 2 147 ? 219.117 201.527 184.602 1.00 137.02 147 TYR B N 1
ATOM 6957 C CA . TYR B 2 147 ? 218.102 200.504 184.830 1.00 135.56 147 TYR B CA 1
ATOM 6958 C C . TYR B 2 147 ? 217.063 200.958 185.845 1.00 137.81 147 TYR B C 1
ATOM 6959 O O . TYR B 2 147 ? 215.920 200.490 185.815 1.00 137.87 147 TYR B O 1
ATOM 6968 N N . HIS B 2 148 ? 217.438 201.863 186.750 1.00 135.95 148 HIS B N 1
ATOM 6969 C CA . HIS B 2 148 ? 216.485 202.433 187.692 1.00 134.19 148 HIS B CA 1
ATOM 6970 C C . HIS B 2 148 ? 215.502 203.383 187.024 1.00 135.39 148 HIS B C 1
ATOM 6971 O O . HIS B 2 148 ? 214.526 203.789 187.663 1.00 135.99 148 HIS B O 1
ATOM 6978 N N . LEU B 2 149 ? 215.735 203.744 185.765 1.00 128.27 149 LEU B N 1
ATOM 6979 C CA . LEU B 2 149 ? 214.969 204.776 185.078 1.00 126.78 149 LEU B CA 1
ATOM 6980 C C . LEU B 2 149 ? 214.010 204.236 184.029 1.00 124.65 149 LEU B C 1
ATOM 6981 O O . LEU B 2 149 ? 212.887 204.732 183.919 1.00 125.95 149 LEU B O 1
ATOM 6986 N N . HIS B 2 150 ? 214.415 203.234 183.251 1.00 120.31 150 HIS B N 1
ATOM 6987 C CA . HIS B 2 150 ? 213.604 202.734 182.144 1.00 121.38 150 HIS B CA 1
ATOM 6988 C C . HIS B 2 150 ? 213.498 201.218 182.234 1.00 124.84 150 HIS B C 1
ATOM 6989 O O . HIS B 2 150 ? 214.537 200.528 182.273 1.00 128.57 150 HIS B O 1
ATOM 6996 N N . PRO B 2 151 ? 212.287 200.656 182.275 1.00 133.93 151 PRO B N 1
ATOM 6997 C CA . PRO B 2 151 ? 212.162 199.193 182.357 1.00 135.19 151 PRO B CA 1
ATOM 6998 C C . PRO B 2 151 ? 212.607 198.464 181.102 1.00 135.37 151 PRO B C 1
ATOM 6999 O O . PRO B 2 151 ? 213.038 197.308 181.198 1.00 136.97 151 PRO B O 1
ATOM 7003 N N . PHE B 2 152 ? 212.506 199.092 179.927 1.00 134.64 152 PHE B N 1
ATOM 7004 C CA . PHE B 2 152 ? 212.798 198.386 178.683 1.00 135.16 152 PHE B CA 1
ATOM 7005 C C . PHE B 2 152 ? 214.256 197.952 178.604 1.00 136.58 152 PHE B C 1
ATOM 7006 O O . PHE B 2 152 ? 214.583 197.001 177.883 1.00 138.84 152 PHE B O 1
ATOM 7014 N N . LEU B 2 153 ? 215.145 198.644 179.321 1.00 137.80 153 LEU B N 1
ATOM 7015 C CA . LEU B 2 153 ? 216.547 198.249 179.330 1.00 137.46 153 LEU B CA 1
ATOM 7016 C C . LEU B 2 153 ? 216.734 196.880 179.969 1.00 139.13 153 LEU B C 1
ATOM 7017 O O . LEU B 2 153 ? 217.709 196.182 179.669 1.00 140.25 153 LEU B O 1
ATOM 7022 N N . GLU B 2 154 ? 215.816 196.479 180.852 1.00 145.38 154 GLU B N 1
ATOM 7023 C CA . GLU B 2 154 ? 215.868 195.134 181.412 1.00 143.56 154 GLU B CA 1
ATOM 7024 C C . GLU B 2 154 ? 215.571 194.092 180.342 1.00 144.66 154 GLU B C 1
ATOM 7025 O O . GLU B 2 154 ? 216.313 193.115 180.186 1.00 147.57 154 GLU B O 1
ATOM 7031 N N . ASP B 2 155 ? 214.487 194.292 179.588 1.00 145.30 155 ASP B N 1
ATOM 7032 C CA . ASP B 2 155 ? 214.098 193.321 178.572 1.00 146.96 155 ASP B CA 1
ATOM 7033 C C . ASP B 2 155 ? 215.086 193.286 177.416 1.00 147.46 155 ASP B C 1
ATOM 7034 O O . ASP B 2 155 ? 215.280 192.229 176.804 1.00 148.16 155 ASP B O 1
ATOM 7039 N N . PHE B 2 156 ? 215.715 194.420 177.099 1.00 140.11 156 PHE B N 1
ATOM 7040 C CA . PHE B 2 156 ? 216.692 194.433 176.015 1.00 139.74 156 PHE B CA 1
ATOM 7041 C C . PHE B 2 156 ? 217.874 193.527 176.334 1.00 140.87 156 PHE B C 1
ATOM 7042 O O . PHE B 2 156 ? 218.414 192.859 175.442 1.00 143.02 156 PHE B O 1
ATOM 7050 N N . GLU B 2 157 ? 218.293 193.496 177.601 1.00 147.61 157 GLU B N 1
ATOM 7051 C CA . GLU B 2 157 ? 219.376 192.606 178.004 1.00 147.50 157 GLU B CA 1
ATOM 7052 C C . GLU B 2 157 ? 219.045 191.158 177.672 1.00 149.25 157 GLU B C 1
ATOM 7053 O O . GLU B 2 157 ? 219.824 190.468 177.006 1.00 151.22 157 GLU B O 1
ATOM 7059 N N . PHE B 2 158 ? 217.879 190.686 178.115 1.00 150.53 158 PHE B N 1
ATOM 7060 C CA . PHE B 2 158 ? 217.500 189.301 177.867 1.00 150.35 158 PHE B CA 1
ATOM 7061 C C . PHE B 2 158 ? 217.177 189.046 176.402 1.00 149.57 158 PHE B C 1
ATOM 7062 O O . PHE B 2 158 ? 217.201 187.890 175.968 1.00 148.24 158 PHE B O 1
ATOM 7070 N N . LEU B 2 159 ? 216.873 190.093 175.633 1.00 142.70 159 LEU B N 1
ATOM 7071 C CA . LEU B 2 159 ? 216.691 189.912 174.197 1.00 141.41 159 LEU B CA 1
ATOM 7072 C C . LEU B 2 159 ? 218.027 189.709 173.492 1.00 143.31 159 LEU B C 1
ATOM 7073 O O . LEU B 2 159 ? 218.121 188.917 172.547 1.00 145.17 159 LEU B O 1
ATOM 7078 N N . THR B 2 160 ? 219.068 190.422 173.923 1.00 144.72 160 THR B N 1
ATOM 7079 C CA . THR B 2 160 ? 220.392 190.252 173.331 1.00 143.33 160 THR B CA 1
ATOM 7080 C C . THR B 2 160 ? 221.189 189.098 173.929 1.00 144.59 160 THR B C 1
ATOM 7081 O O . THR B 2 160 ? 222.229 188.736 173.368 1.00 145.24 160 THR B O 1
ATOM 7085 N N . TYR B 2 161 ? 220.746 188.526 175.047 1.00 150.00 161 TYR B N 1
ATOM 7086 C CA . TYR B 2 161 ? 221.411 187.340 175.588 1.00 149.16 161 TYR B CA 1
ATOM 7087 C C . TYR B 2 161 ? 221.544 186.184 174.600 1.00 150.52 161 TYR B C 1
ATOM 7088 O O . TYR B 2 161 ? 222.627 185.575 174.561 1.00 151.05 161 TYR B O 1
ATOM 7097 N N . PRO B 2 162 ? 220.524 185.807 173.814 1.00 143.55 162 PRO B N 1
ATOM 7098 C CA . PRO B 2 162 ? 220.737 184.709 172.853 1.00 140.51 162 PRO B CA 1
ATOM 7099 C C . PRO B 2 162 ? 221.856 184.972 171.859 1.00 141.03 162 PRO B C 1
ATOM 7100 O O . PRO B 2 162 ? 222.589 184.041 171.502 1.00 141.00 162 PRO B O 1
ATOM 7104 N N . PHE B 2 163 ? 222.020 186.216 171.402 1.00 144.85 163 PHE B N 1
ATOM 7105 C CA . PHE B 2 163 ? 223.060 186.492 170.416 1.00 144.15 163 PHE B CA 1
ATOM 7106 C C . PHE B 2 163 ? 224.446 186.448 171.044 1.00 143.89 163 PHE B C 1
ATOM 7107 O O . PHE B 2 163 ? 225.384 185.901 170.452 1.00 146.05 163 PHE B O 1
ATOM 7115 N N . LEU B 2 164 ? 224.597 187.021 172.239 1.00 144.33 164 LEU B N 1
ATOM 7116 C CA . LEU B 2 164 ? 225.871 186.930 172.939 1.00 145.00 164 LEU B CA 1
ATOM 7117 C C . LEU B 2 164 ? 226.181 185.505 173.375 1.00 145.88 164 LEU B C 1
ATOM 7118 O O . LEU B 2 164 ? 227.350 185.180 173.605 1.00 146.12 164 LEU B O 1
ATOM 7123 N N . GLY B 2 165 ? 225.161 184.653 173.503 1.00 147.86 165 GLY B N 1
ATOM 7124 C CA . GLY B 2 165 ? 225.410 183.238 173.707 1.00 147.87 165 GLY B CA 1
ATOM 7125 C C . GLY B 2 165 ? 225.774 182.513 172.431 1.00 150.17 165 GLY B C 1
ATOM 7126 O O . GLY B 2 165 ? 226.488 181.506 172.472 1.00 150.18 165 GLY B O 1
ATOM 7127 N N . ALA B 2 166 ? 225.290 183.004 171.287 1.00 157.77 166 ALA B N 1
ATOM 7128 C CA . ALA B 2 166 ? 225.693 182.433 170.007 1.00 155.60 166 ALA B CA 1
ATOM 7129 C C . ALA B 2 166 ? 227.186 182.618 169.774 1.00 153.41 166 ALA B C 1
ATOM 7130 O O . ALA B 2 166 ? 227.860 181.716 169.264 1.00 153.82 166 ALA B O 1
ATOM 7132 N N . ILE B 2 167 ? 227.719 183.779 170.135 1.00 151.09 167 ILE B N 1
ATOM 7133 C CA . ILE B 2 167 ? 229.161 183.982 170.123 1.00 150.01 167 ILE B CA 1
ATOM 7134 C C . ILE B 2 167 ? 229.752 183.369 171.385 1.00 152.29 167 ILE B C 1
ATOM 7135 O O . ILE B 2 167 ? 229.085 183.251 172.419 1.00 153.47 167 ILE B O 1
ATOM 7140 N N . GLY B 2 168 ? 231.016 182.967 171.301 1.00 166.03 168 GLY B N 1
ATOM 7141 C CA . GLY B 2 168 ? 231.651 182.269 172.399 1.00 165.73 168 GLY B CA 1
ATOM 7142 C C . GLY B 2 168 ? 231.904 180.813 172.069 1.00 168.30 168 GLY B C 1
ATOM 7143 O O . GLY B 2 168 ? 232.964 180.271 172.399 1.00 168.16 168 GLY B O 1
ATOM 7144 N N . ARG B 2 169 ? 230.935 180.167 171.416 1.00 176.17 169 ARG B N 1
ATOM 7145 C CA . ARG B 2 169 ? 231.168 178.826 170.893 1.00 175.55 169 ARG B CA 1
ATOM 7146 C C . ARG B 2 169 ? 232.198 178.834 169.773 1.00 176.53 169 ARG B C 1
ATOM 7147 O O . ARG B 2 169 ? 232.812 177.796 169.501 1.00 175.64 169 ARG B O 1
ATOM 7155 N N . LEU B 2 170 ? 232.395 179.977 169.121 1.00 186.30 170 LEU B N 1
ATOM 7156 C CA . LEU B 2 170 ? 233.449 180.320 168.178 1.00 184.89 170 LEU B CA 1
ATOM 7157 C C . LEU B 2 170 ? 234.667 180.838 168.937 1.00 184.72 170 LEU B C 1
ATOM 7158 O O . LEU B 2 170 ? 234.536 181.724 169.786 1.00 183.77 170 LEU B O 1
ATOM 7163 N N . PRO B 2 171 ? 235.850 180.298 168.659 1.00 187.06 171 PRO B N 1
ATOM 7164 C CA . PRO B 2 171 ? 237.029 180.653 169.455 1.00 186.13 171 PRO B CA 1
ATOM 7165 C C . PRO B 2 171 ? 237.391 182.124 169.310 1.00 186.98 171 PRO B C 1
ATOM 7166 O O . PRO B 2 171 ? 237.048 182.790 168.331 1.00 188.77 171 PRO B O 1
ATOM 7170 N N . SER B 2 172 ? 238.097 182.626 170.328 1.00 189.30 172 SER B N 1
ATOM 7171 C CA . SER B 2 172 ? 238.391 184.052 170.422 1.00 190.00 172 SER B CA 1
ATOM 7172 C C . SER B 2 172 ? 239.209 184.568 169.245 1.00 191.42 172 SER B C 1
ATOM 7173 O O . SER B 2 172 ? 239.160 185.770 168.955 1.00 191.09 172 SER B O 1
ATOM 7176 N N . TRP B 2 173 ? 239.965 183.699 168.567 1.00 188.38 173 TRP B N 1
ATOM 7177 C CA . TRP B 2 173 ? 240.731 184.159 167.414 1.00 186.82 173 TRP B CA 1
ATOM 7178 C C . TRP B 2 173 ? 239.814 184.661 166.309 1.00 186.18 173 TRP B C 1
ATOM 7179 O O . TRP B 2 173 ? 240.181 185.580 165.573 1.00 184.70 173 TRP B O 1
ATOM 7190 N N . PHE B 2 174 ? 238.612 184.091 166.194 1.00 181.27 174 PHE B N 1
ATOM 7191 C CA . PHE B 2 174 ? 237.648 184.579 165.213 1.00 179.47 174 PHE B CA 1
ATOM 7192 C C . PHE B 2 174 ? 237.274 186.030 165.489 1.00 179.16 174 PHE B C 1
ATOM 7193 O O . PHE B 2 174 ? 237.300 186.875 164.586 1.00 178.23 174 PHE B O 1
ATOM 7201 N N . LEU B 2 175 ? 236.932 186.339 166.742 1.00 177.32 175 LEU B N 1
ATOM 7202 C CA . LEU B 2 175 ? 236.574 187.709 167.097 1.00 176.52 175 LEU B CA 1
ATOM 7203 C C . LEU B 2 175 ? 237.761 188.651 166.941 1.00 176.48 175 LEU B C 1
ATOM 7204 O O . LEU B 2 175 ? 237.608 189.772 166.443 1.00 176.17 175 LEU B O 1
ATOM 7209 N N . MET B 2 176 ? 238.952 188.217 167.362 1.00 176.92 176 MET B N 1
ATOM 7210 C CA . MET B 2 176 ? 240.127 189.076 167.259 1.00 176.96 176 MET B CA 1
ATOM 7211 C C . MET B 2 176 ? 240.561 189.308 165.817 1.00 176.67 176 MET B C 1
ATOM 7212 O O . MET B 2 176 ? 241.136 190.360 165.521 1.00 175.13 176 MET B O 1
ATOM 7217 N N . ALA B 2 177 ? 240.300 188.361 164.918 1.00 177.80 177 ALA B N 1
ATOM 7218 C CA . ALA B 2 177 ? 240.687 188.495 163.524 1.00 176.94 177 ALA B CA 1
ATOM 7219 C C . ALA B 2 177 ? 239.599 189.107 162.656 1.00 175.88 177 ALA B C 1
ATOM 7220 O O . ALA B 2 177 ? 239.892 189.507 161.525 1.00 175.26 177 ALA B O 1
ATOM 7222 N N . TYR B 2 178 ? 238.358 189.180 163.145 1.00 164.91 178 TYR B N 1
ATOM 7223 C CA . TYR B 2 178 ? 237.307 189.835 162.372 1.00 163.96 178 TYR B CA 1
ATOM 7224 C C . TYR B 2 178 ? 237.655 191.293 162.106 1.00 165.91 178 TYR B C 1
ATOM 7225 O O . TYR B 2 178 ? 237.460 191.793 160.992 1.00 166.59 178 TYR B O 1
ATOM 7234 N N . PHE B 2 179 ? 238.171 191.993 163.120 1.00 166.85 179 PHE B N 1
ATOM 7235 C CA . PHE B 2 179 ? 238.503 193.404 162.955 1.00 166.01 179 PHE B CA 1
ATOM 7236 C C . PHE B 2 179 ? 239.609 193.597 161.923 1.00 165.12 179 PHE B C 1
ATOM 7237 O O . PHE B 2 179 ? 239.509 194.473 161.058 1.00 165.89 179 PHE B O 1
ATOM 7245 N N . PHE B 2 180 ? 240.661 192.777 161.986 1.00 158.59 180 PHE B N 1
ATOM 7246 C CA . PHE B 2 180 ? 241.738 192.883 161.006 1.00 157.02 180 PHE B CA 1
ATOM 7247 C C . PHE B 2 180 ? 241.259 192.515 159.607 1.00 158.73 180 PHE B C 1
ATOM 7248 O O . PHE B 2 180 ? 241.643 193.159 158.623 1.00 159.27 180 PHE B O 1
ATOM 7256 N N . VAL B 2 181 ? 240.427 191.475 159.495 1.00 157.94 181 VAL B N 1
ATOM 7257 C CA . VAL B 2 181 ? 239.909 191.068 158.193 1.00 158.50 181 VAL B CA 1
ATOM 7258 C C . VAL B 2 181 ? 239.072 192.183 157.584 1.00 157.79 181 VAL B C 1
ATOM 7259 O O . VAL B 2 181 ? 239.193 192.491 156.393 1.00 155.01 181 VAL B O 1
ATOM 7263 N N . ALA B 2 182 ? 238.217 192.814 158.390 1.00 157.68 182 ALA B N 1
ATOM 7264 C CA . ALA B 2 182 ? 237.428 193.934 157.893 1.00 156.09 182 ALA B CA 1
ATOM 7265 C C . ALA B 2 182 ? 238.316 195.113 157.512 1.00 155.02 182 ALA B C 1
ATOM 7266 O O . ALA B 2 182 ? 238.097 195.754 156.478 1.00 155.14 182 ALA B O 1
ATOM 7268 N N . TYR B 2 183 ? 239.331 195.406 158.329 1.00 148.43 183 TYR B N 1
ATOM 7269 C CA . TYR B 2 183 ? 240.131 196.608 158.122 1.00 148.24 183 TYR B CA 1
ATOM 7270 C C . TYR B 2 183 ? 241.068 196.476 156.926 1.00 149.19 183 TYR B C 1
ATOM 7271 O O . TYR B 2 183 ? 241.381 197.479 156.277 1.00 148.11 183 TYR B O 1
ATOM 7280 N N . LEU B 2 184 ? 241.532 195.264 156.617 1.00 151.22 184 LEU B N 1
ATOM 7281 C CA . LEU B 2 184 ? 242.500 195.096 155.539 1.00 150.33 184 LEU B CA 1
ATOM 7282 C C . LEU B 2 184 ? 242.110 193.967 154.593 1.00 149.15 184 LEU B C 1
ATOM 7283 O O . LEU B 2 184 ? 242.976 193.275 154.054 1.00 149.25 184 LEU B O 1
ATOM 7288 N N . GLY B 2 185 ? 240.813 193.753 154.399 1.00 147.63 185 GLY B N 1
ATOM 7289 C CA . GLY B 2 185 ? 240.343 192.889 153.336 1.00 147.68 185 GLY B CA 1
ATOM 7290 C C . GLY B 2 185 ? 239.257 193.553 152.518 1.00 149.28 185 GLY B C 1
ATOM 7291 O O . GLY B 2 185 ? 238.985 193.155 151.381 1.00 148.55 185 GLY B O 1
ATOM 7292 N N . ILE B 2 186 ? 238.631 194.577 153.096 1.00 148.71 186 ILE B N 1
ATOM 7293 C CA . ILE B 2 186 ? 237.511 195.264 152.464 1.00 147.82 186 ILE B CA 1
ATOM 7294 C C . ILE B 2 186 ? 237.895 196.721 152.232 1.00 146.81 186 ILE B C 1
ATOM 7295 O O . ILE B 2 186 ? 237.453 197.349 151.263 1.00 146.04 186 ILE B O 1
ATOM 7300 N N . VAL B 2 187 ? 238.752 197.254 153.101 1.00 144.31 187 VAL B N 1
ATOM 7301 C CA . VAL B 2 187 ? 239.176 198.648 153.035 1.00 142.48 187 VAL B CA 1
ATOM 7302 C C . VAL B 2 187 ? 240.411 198.755 152.147 1.00 143.17 187 VAL B C 1
ATOM 7303 O O . VAL B 2 187 ? 240.986 199.836 151.981 1.00 140.64 187 VAL B O 1
ATOM 7307 N N . ARG B 2 188 ? 240.817 197.636 151.557 1.00 154.47 188 ARG B N 1
ATOM 7308 C CA . ARG B 2 188 ? 241.967 197.592 150.669 1.00 154.70 188 ARG B CA 1
ATOM 7309 C C . ARG B 2 188 ? 241.531 197.146 149.282 1.00 154.24 188 ARG B C 1
ATOM 7310 O O . ARG B 2 188 ? 240.603 196.345 149.134 1.00 150.85 188 ARG B O 1
ATOM 7318 N N . ARG B 2 189 ? 242.212 197.687 148.268 1.00 171.98 189 ARG B N 1
ATOM 7319 C CA . ARG B 2 189 ? 242.035 197.302 146.871 1.00 172.54 189 ARG B CA 1
ATOM 7320 C C . ARG B 2 189 ? 240.631 197.697 146.409 1.00 171.94 189 ARG B C 1
ATOM 7321 O O . ARG B 2 189 ? 239.791 198.092 147.225 1.00 170.89 189 ARG B O 1
ATOM 7329 N N . LYS B 2 190 ? 240.362 197.624 145.108 1.00 179.42 190 LYS B N 1
ATOM 7330 C CA . LYS B 2 190 ? 239.201 198.305 144.548 1.00 178.98 190 LYS B CA 1
ATOM 7331 C C . LYS B 2 190 ? 238.031 197.383 144.222 1.00 181.30 190 LYS B C 1
ATOM 7332 O O . LYS B 2 190 ? 236.884 197.844 144.214 1.00 182.02 190 LYS B O 1
ATOM 7338 N N . GLU B 2 191 ? 238.266 196.089 143.997 1.00 182.59 191 GLU B N 1
ATOM 7339 C CA . GLU B 2 191 ? 237.192 195.232 143.501 1.00 180.99 191 GLU B CA 1
ATOM 7340 C C . GLU B 2 191 ? 236.173 194.932 144.603 1.00 179.54 191 GLU B C 1
ATOM 7341 O O . GLU B 2 191 ? 236.116 193.836 145.168 1.00 179.12 191 GLU B O 1
ATOM 7347 N N . TRP B 2 192 ? 235.336 195.925 144.891 1.00 158.00 192 TRP B N 1
ATOM 7348 C CA . TRP B 2 192 ? 234.276 195.860 145.888 1.00 157.14 192 TRP B CA 1
ATOM 7349 C C . TRP B 2 192 ? 233.388 197.082 145.689 1.00 156.63 192 TRP B C 1
ATOM 7350 O O . TRP B 2 192 ? 233.897 198.162 145.363 1.00 156.67 192 TRP B O 1
ATOM 7361 N N . PRO B 2 193 ? 232.073 196.963 145.861 1.00 151.36 193 PRO B N 1
ATOM 7362 C CA . PRO B 2 193 ? 231.218 198.149 145.748 1.00 150.87 193 PRO B CA 1
ATOM 7363 C C . PRO B 2 193 ? 231.585 199.182 146.800 1.00 151.06 193 PRO B C 1
ATOM 7364 O O . PRO B 2 193 ? 231.862 198.848 147.954 1.00 151.25 193 PRO B O 1
ATOM 7368 N N . HIS B 2 194 ? 231.586 200.450 146.393 1.00 144.83 194 HIS B N 1
ATOM 7369 C CA . HIS B 2 194 ? 231.837 201.519 147.348 1.00 145.79 194 HIS B CA 1
ATOM 7370 C C . HIS B 2 194 ? 230.642 201.757 148.257 1.00 146.62 194 HIS B C 1
ATOM 7371 O O . HIS B 2 194 ? 230.785 202.413 149.293 1.00 148.23 194 HIS B O 1
ATOM 7378 N N . PHE B 2 195 ? 229.471 201.238 147.885 1.00 138.97 195 PHE B N 1
ATOM 7379 C CA . PHE B 2 195 ? 228.301 201.295 148.750 1.00 137.72 195 PHE B CA 1
ATOM 7380 C C . PHE B 2 195 ? 228.390 200.299 149.899 1.00 137.03 195 PHE B C 1
ATOM 7381 O O . PHE B 2 195 ? 227.856 200.560 150.982 1.00 137.60 195 PHE B O 1
ATOM 7389 N N . PHE B 2 196 ? 229.061 199.167 149.688 1.00 138.51 196 PHE B N 1
ATOM 7390 C CA . PHE B 2 196 ? 229.131 198.115 150.695 1.00 138.87 196 PHE B CA 1
ATOM 7391 C C . PHE B 2 196 ? 230.302 198.300 151.653 1.00 139.30 196 PHE B C 1
ATOM 7392 O O . PHE B 2 196 ? 230.138 198.134 152.868 1.00 140.76 196 PHE B O 1
ATOM 7400 N N . ARG B 2 197 ? 231.487 198.633 151.134 1.00 142.06 197 ARG B N 1
ATOM 7401 C CA . ARG B 2 197 ? 232.621 198.898 152.013 1.00 142.99 197 ARG B CA 1
ATOM 7402 C C . ARG B 2 197 ? 232.368 200.114 152.892 1.00 143.05 197 ARG B C 1
ATOM 7403 O O . ARG B 2 197 ? 232.854 200.173 154.029 1.00 145.24 197 ARG B O 1
ATOM 7411 N N . PHE B 2 198 ? 231.601 201.085 152.391 1.00 137.97 198 PHE B N 1
ATOM 7412 C CA . PHE B 2 198 ? 231.221 202.223 153.219 1.00 138.03 198 PHE B CA 1
ATOM 7413 C C . PHE B 2 198 ? 230.409 201.772 154.424 1.00 138.98 198 PHE B C 1
ATOM 7414 O O . PHE B 2 198 ? 230.649 202.225 155.546 1.00 142.58 198 PHE B O 1
ATOM 7422 N N . HIS B 2 199 ? 229.449 200.871 154.219 1.00 134.32 199 HIS B N 1
ATOM 7423 C CA . HIS B 2 199 ? 228.662 200.390 155.348 1.00 134.12 199 HIS B CA 1
ATOM 7424 C C . HIS B 2 199 ? 229.484 199.490 156.261 1.00 134.95 199 HIS B C 1
ATOM 7425 O O . HIS B 2 199 ? 229.253 199.466 157.477 1.00 133.78 199 HIS B O 1
ATOM 7432 N N . VAL B 2 200 ? 230.443 198.749 155.702 1.00 143.98 200 VAL B N 1
ATOM 7433 C CA . VAL B 2 200 ? 231.340 197.952 156.535 1.00 142.07 200 VAL B CA 1
ATOM 7434 C C . VAL B 2 200 ? 232.128 198.853 157.475 1.00 141.64 200 VAL B C 1
ATOM 7435 O O . VAL B 2 200 ? 232.204 198.602 158.683 1.00 142.25 200 VAL B O 1
ATOM 7439 N N . VAL B 2 201 ? 232.712 199.928 156.940 1.00 146.02 201 VAL B N 1
ATOM 7440 C CA . VAL B 2 201 ? 233.443 200.853 157.797 1.00 145.46 201 VAL B CA 1
ATOM 7441 C C . VAL B 2 201 ? 232.495 201.642 158.692 1.00 146.76 201 VAL B C 1
ATOM 7442 O O . VAL B 2 201 ? 232.911 202.138 159.742 1.00 146.77 201 VAL B O 1
ATOM 7446 N N . MET B 2 202 ? 231.224 201.768 158.307 1.00 148.12 202 MET B N 1
ATOM 7447 C CA . MET B 2 202 ? 230.239 202.382 159.189 1.00 146.20 202 MET B CA 1
ATOM 7448 C C . MET B 2 202 ? 230.021 201.533 160.433 1.00 144.65 202 MET B C 1
ATOM 7449 O O . MET B 2 202 ? 230.065 202.039 161.560 1.00 145.74 202 MET B O 1
ATOM 7454 N N . GLY B 2 203 ? 229.793 200.234 160.247 1.00 138.24 203 GLY B N 1
ATOM 7455 C CA . GLY B 2 203 ? 229.553 199.339 161.360 1.00 138.00 203 GLY B CA 1
ATOM 7456 C C . GLY B 2 203 ? 230.781 198.811 162.064 1.00 136.94 203 GLY B C 1
ATOM 7457 O O . GLY B 2 203 ? 230.655 198.214 163.137 1.00 135.72 203 GLY B O 1
ATOM 7458 N N . MET B 2 204 ? 231.972 199.011 161.497 1.00 144.27 204 MET B N 1
ATOM 7459 C CA . MET B 2 204 ? 233.183 198.453 162.086 1.00 144.32 204 MET B CA 1
ATOM 7460 C C . MET B 2 204 ? 233.740 199.307 163.218 1.00 143.37 204 MET B C 1
ATOM 7461 O O . MET B 2 204 ? 234.301 198.757 164.172 1.00 147.36 204 MET B O 1
ATOM 7466 N N . LEU B 2 205 ? 233.604 200.634 163.147 1.00 137.57 205 LEU B N 1
ATOM 7467 C CA . LEU B 2 205 ? 234.067 201.491 164.233 1.00 141.26 205 LEU B CA 1
ATOM 7468 C C . LEU B 2 205 ? 232.986 202.459 164.706 1.00 141.59 205 LEU B C 1
ATOM 7469 O O . LEU B 2 205 ? 233.303 203.493 165.302 1.00 141.77 205 LEU B O 1
ATOM 7474 N N . LEU B 2 206 ? 231.714 202.136 164.468 1.00 138.16 206 LEU B N 1
ATOM 7475 C CA . LEU B 2 206 ? 230.642 202.847 165.155 1.00 137.75 206 LEU B CA 1
ATOM 7476 C C . LEU B 2 206 ? 230.667 202.558 166.648 1.00 137.83 206 LEU B C 1
ATOM 7477 O O . LEU B 2 206 ? 230.306 203.421 167.457 1.00 138.04 206 LEU B O 1
ATOM 7482 N N . GLU B 2 207 ? 231.092 201.355 167.029 1.00 136.42 207 GLU B N 1
ATOM 7483 C CA . GLU B 2 207 ? 231.143 200.943 168.424 1.00 135.31 207 GLU B CA 1
ATOM 7484 C C . GLU B 2 207 ? 232.396 201.415 169.148 1.00 135.11 207 GLU B C 1
ATOM 7485 O O . GLU B 2 207 ? 232.461 201.292 170.374 1.00 136.02 207 GLU B O 1
ATOM 7491 N N . ILE B 2 208 ? 233.389 201.947 168.433 1.00 135.41 208 ILE B N 1
ATOM 7492 C CA . ILE B 2 208 ? 234.571 202.478 169.109 1.00 135.96 208 ILE B CA 1
ATOM 7493 C C . ILE B 2 208 ? 234.208 203.709 169.930 1.00 136.76 208 ILE B C 1
ATOM 7494 O O . ILE B 2 208 ? 234.748 203.921 171.022 1.00 138.10 208 ILE B O 1
ATOM 7499 N N . ALA B 2 209 ? 233.291 204.537 169.426 1.00 142.88 209 ALA B N 1
ATOM 7500 C CA . ALA B 2 209 ? 232.808 205.662 170.220 1.00 144.75 209 ALA B CA 1
ATOM 7501 C C . ALA B 2 209 ? 232.099 205.176 171.478 1.00 145.63 209 ALA B C 1
ATOM 7502 O O . ALA B 2 209 ? 232.275 205.747 172.562 1.00 148.50 209 ALA B O 1
ATOM 7504 N N . LEU B 2 210 ? 231.297 204.116 171.351 1.00 145.44 210 LEU B N 1
ATOM 7505 C CA . LEU B 2 210 ? 230.638 203.533 172.515 1.00 146.61 210 LEU B CA 1
ATOM 7506 C C . LEU B 2 210 ? 231.655 203.020 173.526 1.00 146.02 210 LEU B C 1
ATOM 7507 O O . LEU B 2 210 ? 231.504 203.234 174.734 1.00 144.97 210 LEU B O 1
ATOM 7512 N N . GLN B 2 211 ? 232.702 202.345 173.047 1.00 139.41 211 GLN B N 1
ATOM 7513 C CA . GLN B 2 211 ? 233.744 201.858 173.946 1.00 138.24 211 GLN B CA 1
ATOM 7514 C C . GLN B 2 211 ? 234.460 203.009 174.639 1.00 139.32 211 GLN B C 1
ATOM 7515 O O . GLN B 2 211 ? 234.749 202.934 175.837 1.00 141.53 211 GLN B O 1
ATOM 7521 N N . VAL B 2 212 ? 234.768 204.077 173.899 1.00 145.26 212 VAL B N 1
ATOM 7522 C CA . VAL B 2 212 ? 235.446 205.228 174.490 1.00 145.69 212 VAL B CA 1
ATOM 7523 C C . VAL B 2 212 ? 234.579 205.852 175.576 1.00 145.89 212 VAL B C 1
ATOM 7524 O O . VAL B 2 212 ? 235.067 206.204 176.661 1.00 147.58 212 VAL B O 1
ATOM 7528 N N . ILE B 2 213 ? 233.280 205.997 175.301 1.00 148.98 213 ILE B N 1
ATOM 7529 C CA . ILE B 2 213 ? 232.360 206.516 176.308 1.00 149.20 213 ILE B CA 1
ATOM 7530 C C . ILE B 2 213 ? 232.328 205.592 177.519 1.00 150.26 213 ILE B C 1
ATOM 7531 O O . ILE B 2 213 ? 232.288 206.049 178.667 1.00 150.96 213 ILE B O 1
ATOM 7536 N N . GLY B 2 214 ? 232.374 204.280 177.284 1.00 155.72 214 GLY B N 1
ATOM 7537 C CA . GLY B 2 214 ? 232.389 203.341 178.395 1.00 156.02 214 GLY B CA 1
ATOM 7538 C C . GLY B 2 214 ? 233.611 203.493 179.282 1.00 156.63 214 GLY B C 1
ATOM 7539 O O . GLY B 2 214 ? 233.505 203.495 180.512 1.00 155.39 214 GLY B O 1
ATOM 7540 N N . THR B 2 215 ? 234.795 203.600 178.669 1.00 157.47 215 THR B N 1
ATOM 7541 C CA . THR B 2 215 ? 236.012 203.757 179.468 1.00 155.31 215 THR B CA 1
ATOM 7542 C C . THR B 2 215 ? 236.019 205.078 180.225 1.00 155.08 215 THR B C 1
ATOM 7543 O O . THR B 2 215 ? 236.379 205.113 181.409 1.00 157.53 215 THR B O 1
ATOM 7547 N N . VAL B 2 216 ? 235.628 206.177 179.572 1.00 153.46 216 VAL B N 1
ATOM 7548 C CA . VAL B 2 216 ? 235.601 207.441 180.299 1.00 154.10 216 VAL B CA 1
ATOM 7549 C C . VAL B 2 216 ? 234.536 207.406 181.391 1.00 154.73 216 VAL B C 1
ATOM 7550 O O . VAL B 2 216 ? 234.653 208.122 182.392 1.00 155.58 216 VAL B O 1
ATOM 7554 N N . SER B 2 217 ? 233.507 206.566 181.236 1.00 157.38 217 SER B N 1
ATOM 7555 C CA . SER B 2 217 ? 232.521 206.397 182.298 1.00 157.54 217 SER B CA 1
ATOM 7556 C C . SER B 2 217 ? 233.095 205.625 183.481 1.00 157.08 217 SER B C 1
ATOM 7557 O O . SER B 2 217 ? 232.902 206.025 184.635 1.00 156.70 217 SER B O 1
ATOM 7560 N N . LYS B 2 218 ? 233.795 204.514 183.225 1.00 153.02 218 LYS B N 1
ATOM 7561 C CA . LYS B 2 218 ? 234.365 203.759 184.341 1.00 151.48 218 LYS B CA 1
ATOM 7562 C C . LYS B 2 218 ? 235.448 204.559 185.056 1.00 152.40 218 LYS B C 1
ATOM 7563 O O . LYS B 2 218 ? 235.626 204.422 186.272 1.00 151.18 218 LYS B O 1
ATOM 7569 N N . TRP B 2 219 ? 236.194 205.387 184.317 1.00 161.07 219 TRP B N 1
ATOM 7570 C CA . TRP B 2 219 ? 237.252 206.175 184.946 1.00 159.72 219 TRP B CA 1
ATOM 7571 C C . TRP B 2 219 ? 236.692 207.154 185.969 1.00 159.43 219 TRP B C 1
ATOM 7572 O O . TRP B 2 219 ? 237.353 207.449 186.972 1.00 158.86 219 TRP B O 1
ATOM 7583 N N . MET B 2 220 ? 235.489 207.667 185.735 1.00 162.23 220 MET B N 1
ATOM 7584 C CA . MET B 2 220 ? 234.880 208.598 186.672 1.00 162.51 220 MET B CA 1
ATOM 7585 C C . MET B 2 220 ? 234.549 207.882 187.981 1.00 163.21 220 MET B C 1
ATOM 7586 O O . MET B 2 220 ? 234.262 206.681 187.976 1.00 164.03 220 MET B O 1
ATOM 7591 N N . PRO B 2 221 ? 234.583 208.586 189.111 1.00 151.40 221 PRO B N 1
ATOM 7592 C CA . PRO B 2 221 ? 234.251 207.944 190.389 1.00 150.48 221 PRO B CA 1
ATOM 7593 C C . PRO B 2 221 ? 232.793 207.509 190.445 1.00 150.67 221 PRO B C 1
ATOM 7594 O O . PRO B 2 221 ? 231.924 208.077 189.780 1.00 151.93 221 PRO B O 1
ATOM 7598 N N . LEU B 2 222 ? 232.532 206.480 191.256 1.00 135.31 222 LEU B N 1
ATOM 7599 C CA . LEU B 2 222 ? 231.184 205.940 191.391 1.00 135.54 222 LEU B CA 1
ATOM 7600 C C . LEU B 2 222 ? 230.219 206.898 192.076 1.00 135.26 222 LEU B C 1
ATOM 7601 O O . LEU B 2 222 ? 229.008 206.655 192.039 1.00 135.39 222 LEU B O 1
ATOM 7606 N N . GLY B 2 223 ? 230.716 207.964 192.705 1.00 129.58 223 GLY B N 1
ATOM 7607 C CA . GLY B 2 223 ? 229.821 208.914 193.345 1.00 127.41 223 GLY B CA 1
ATOM 7608 C C . GLY B 2 223 ? 228.907 209.615 192.358 1.00 126.16 223 GLY B C 1
ATOM 7609 O O . GLY B 2 223 ? 227.729 209.844 192.642 1.00 126.68 223 GLY B O 1
ATOM 7610 N N . VAL B 2 224 ? 229.436 209.964 191.184 1.00 131.69 224 VAL B N 1
ATOM 7611 C CA . VAL B 2 224 ? 228.650 210.641 190.158 1.00 133.20 224 VAL B CA 1
ATOM 7612 C C . VAL B 2 224 ? 228.126 209.690 189.093 1.00 134.53 224 VAL B C 1
ATOM 7613 O O . VAL B 2 224 ? 227.349 210.120 188.225 1.00 135.42 224 VAL B O 1
ATOM 7617 N N . TYR B 2 225 ? 228.520 208.417 189.126 1.00 127.87 225 TYR B N 1
ATOM 7618 C CA . TYR B 2 225 ? 228.031 207.459 188.139 1.00 125.28 225 TYR B CA 1
ATOM 7619 C C . TYR B 2 225 ? 226.637 206.961 188.502 1.00 126.64 225 TYR B C 1
ATOM 7620 O O . TYR B 2 225 ? 225.688 207.110 187.725 1.00 130.70 225 TYR B O 1
ATOM 7629 N N . TRP B 2 226 ? 226.497 206.363 189.683 1.00 123.18 226 TRP B N 1
ATOM 7630 C CA . TRP B 2 226 ? 225.212 205.859 190.146 1.00 120.49 226 TRP B CA 1
ATOM 7631 C C . TRP B 2 226 ? 224.272 206.965 190.605 1.00 120.52 226 TRP B C 1
ATOM 7632 O O . TRP B 2 226 ? 223.109 206.678 190.910 1.00 120.68 226 TRP B O 1
ATOM 7643 N N . GLY B 2 227 ? 224.739 208.207 190.664 1.00 125.78 227 GLY B N 1
ATOM 7644 C CA . GLY B 2 227 ? 223.910 209.308 191.099 1.00 127.58 227 GLY B CA 1
ATOM 7645 C C . GLY B 2 227 ? 222.839 209.659 190.083 1.00 127.95 227 GLY B C 1
ATOM 7646 O O . GLY B 2 227 ? 222.721 209.068 189.008 1.00 128.78 227 GLY B O 1
ATOM 7647 N N . LYS B 2 228 ? 222.035 210.660 190.444 1.00 125.89 228 LYS B N 1
ATOM 7648 C CA . LYS B 2 228 ? 220.904 211.064 189.618 1.00 123.02 228 LYS B CA 1
ATOM 7649 C C . LYS B 2 228 ? 221.325 211.686 188.293 1.00 125.82 228 LYS B C 1
ATOM 7650 O O . LYS B 2 228 ? 220.474 211.855 187.413 1.00 128.45 228 LYS B O 1
ATOM 7656 N N . PHE B 2 229 ? 222.601 212.031 188.129 1.00 125.88 229 PHE B N 1
ATOM 7657 C CA . PHE B 2 229 ? 223.092 212.588 186.875 1.00 124.18 229 PHE B CA 1
ATOM 7658 C C . PHE B 2 229 ? 223.600 211.513 185.922 1.00 125.64 229 PHE B C 1
ATOM 7659 O O . PHE B 2 229 ? 223.326 211.573 184.716 1.00 130.36 229 PHE B O 1
ATOM 7667 N N . GLY B 2 230 ? 224.334 210.529 186.444 1.00 118.75 230 GLY B N 1
ATOM 7668 C CA . GLY B 2 230 ? 224.899 209.502 185.584 1.00 119.91 230 GLY B CA 1
ATOM 7669 C C . GLY B 2 230 ? 223.838 208.676 184.885 1.00 122.47 230 GLY B C 1
ATOM 7670 O O . GLY B 2 230 ? 223.945 208.387 183.690 1.00 126.08 230 GLY B O 1
ATOM 7671 N N . MET B 2 231 ? 222.795 208.285 185.620 1.00 116.95 231 MET B N 1
ATOM 7672 C CA . MET B 2 231 ? 221.736 207.481 185.018 1.00 117.53 231 MET B CA 1
ATOM 7673 C C . MET B 2 231 ? 220.967 208.275 183.967 1.00 116.81 231 MET B C 1
ATOM 7674 O O . MET B 2 231 ? 220.603 207.732 182.916 1.00 118.33 231 MET B O 1
ATOM 7679 N N . HIS B 2 232 ? 220.732 209.566 184.220 1.00 112.12 232 HIS B N 1
ATOM 7680 C CA . HIS B 2 232 ? 220.008 210.390 183.258 1.00 111.88 232 HIS B CA 1
ATOM 7681 C C . HIS B 2 232 ? 220.836 210.623 182.002 1.00 115.11 232 HIS B C 1
ATOM 7682 O O . HIS B 2 232 ? 220.288 210.705 180.897 1.00 122.91 232 HIS B O 1
ATOM 7689 N N . PHE B 2 233 ? 222.154 210.748 182.153 1.00 107.02 233 PHE B N 1
ATOM 7690 C CA . PHE B 2 233 ? 223.027 210.825 180.987 1.00 105.17 233 PHE B CA 1
ATOM 7691 C C . PHE B 2 233 ? 223.013 209.515 180.207 1.00 109.05 233 PHE B C 1
ATOM 7692 O O . PHE B 2 233 ? 222.897 209.505 178.972 1.00 114.74 233 PHE B O 1
ATOM 7700 N N . TRP B 2 234 ? 223.105 208.390 180.919 1.00 110.88 234 TRP B N 1
ATOM 7701 C CA . TRP B 2 234 ? 223.315 207.114 180.253 1.00 109.64 234 TRP B CA 1
ATOM 7702 C C . TRP B 2 234 ? 222.058 206.592 179.573 1.00 113.49 234 TRP B C 1
ATOM 7703 O O . TRP B 2 234 ? 222.164 205.939 178.532 1.00 117.54 234 TRP B O 1
ATOM 7714 N N . THR B 2 235 ? 220.869 206.856 180.124 1.00 115.42 235 THR B N 1
ATOM 7715 C CA . THR B 2 235 ? 219.656 206.433 179.428 1.00 115.55 235 THR B CA 1
ATOM 7716 C C . THR B 2 235 ? 219.528 207.136 178.081 1.00 115.59 235 THR B C 1
ATOM 7717 O O . THR B 2 235 ? 219.218 206.500 177.063 1.00 115.93 235 THR B O 1
ATOM 7721 N N . ALA B 2 236 ? 219.793 208.445 178.052 1.00 111.88 236 ALA B N 1
ATOM 7722 C CA . ALA B 2 236 ? 219.755 209.184 176.797 1.00 110.44 236 ALA B CA 1
ATOM 7723 C C . ALA B 2 236 ? 220.813 208.675 175.830 1.00 109.49 236 ALA B C 1
ATOM 7724 O O . ALA B 2 236 ? 220.538 208.496 174.637 1.00 113.85 236 ALA B O 1
ATOM 7726 N N . VAL B 2 237 ? 222.029 208.431 176.327 1.00 109.99 237 VAL B N 1
ATOM 7727 C CA . VAL B 2 237 ? 223.095 207.945 175.453 1.00 112.07 237 VAL B CA 1
ATOM 7728 C C . VAL B 2 237 ? 222.712 206.600 174.845 1.00 109.90 237 VAL B C 1
ATOM 7729 O O . VAL B 2 237 ? 222.857 206.381 173.635 1.00 111.65 237 VAL B O 1
ATOM 7733 N N . ALA B 2 238 ? 222.197 205.688 175.672 1.00 102.57 238 ALA B N 1
ATOM 7734 C CA . ALA B 2 238 ? 221.842 204.358 175.191 1.00 101.22 238 ALA B CA 1
ATOM 7735 C C . ALA B 2 238 ? 220.722 204.422 174.162 1.00 103.49 238 ALA B C 1
ATOM 7736 O O . ALA B 2 238 ? 220.793 203.773 173.111 1.00 107.89 238 ALA B O 1
ATOM 7738 N N . PHE B 2 239 ? 219.673 205.201 174.445 1.00 101.22 239 PHE B N 1
ATOM 7739 C CA . PHE B 2 239 ? 218.560 205.287 173.504 1.00 101.20 239 PHE B CA 1
ATOM 7740 C C . PHE B 2 239 ? 218.998 205.910 172.184 1.00 101.95 239 PHE B C 1
ATOM 7741 O O . PHE B 2 239 ? 218.649 205.409 171.106 1.00 102.29 239 PHE B O 1
ATOM 7749 N N . ALA B 2 240 ? 219.772 206.997 172.248 1.00 99.48 240 ALA B N 1
ATOM 7750 C CA . ALA B 2 240 ? 220.240 207.638 171.026 1.00 97.67 240 ALA B CA 1
ATOM 7751 C C . ALA B 2 240 ? 221.115 206.698 170.211 1.00 97.38 240 ALA B C 1
ATOM 7752 O O . ALA B 2 240 ? 220.974 206.617 168.987 1.00 101.05 240 ALA B O 1
ATOM 7754 N N . TYR B 2 241 ? 222.017 205.969 170.872 1.00 103.10 241 TYR B N 1
ATOM 7755 C CA . TYR B 2 241 ? 222.907 205.064 170.154 1.00 104.28 241 TYR B CA 1
ATOM 7756 C C . TYR B 2 241 ? 222.130 203.916 169.516 1.00 102.60 241 TYR B C 1
ATOM 7757 O O . TYR B 2 241 ? 222.381 203.552 168.359 1.00 104.74 241 TYR B O 1
ATOM 7766 N N . LEU B 2 242 ? 221.169 203.347 170.250 1.00 93.20 242 LEU B N 1
ATOM 7767 C CA . LEU B 2 242 ? 220.372 202.252 169.709 1.00 95.10 242 LEU B CA 1
ATOM 7768 C C . LEU B 2 242 ? 219.559 202.702 168.502 1.00 96.16 242 LEU B C 1
ATOM 7769 O O . LEU B 2 242 ? 219.509 202.003 167.481 1.00 97.66 242 LEU B O 1
ATOM 7774 N N . PHE B 2 243 ? 218.927 203.874 168.588 1.00 91.36 243 PHE B N 1
ATOM 7775 C CA . PHE B 2 243 ? 218.131 204.332 167.455 1.00 92.25 243 PHE B CA 1
ATOM 7776 C C . PHE B 2 243 ? 219.006 204.781 166.293 1.00 92.98 243 PHE B C 1
ATOM 7777 O O . PHE B 2 243 ? 218.594 204.661 165.135 1.00 95.62 243 PHE B O 1
ATOM 7785 N N . THR B 2 244 ? 220.217 205.270 166.567 1.00 92.22 244 THR B N 1
ATOM 7786 C CA . THR B 2 244 ? 221.157 205.552 165.488 1.00 90.82 244 THR B CA 1
ATOM 7787 C C . THR B 2 244 ? 221.528 204.276 164.745 1.00 92.70 244 THR B C 1
ATOM 7788 O O . THR B 2 244 ? 221.566 204.254 163.508 1.00 96.78 244 THR B O 1
ATOM 7792 N N . VAL B 2 245 ? 221.788 203.197 165.485 1.00 95.55 245 VAL B N 1
ATOM 7793 C CA . VAL B 2 245 ? 222.104 201.919 164.851 1.00 94.24 245 VAL B CA 1
ATOM 7794 C C . VAL B 2 245 ? 220.917 201.422 164.031 1.00 95.84 245 VAL B C 1
ATOM 7795 O O . VAL B 2 245 ? 221.078 200.947 162.898 1.00 99.47 245 VAL B O 1
ATOM 7799 N N . LEU B 2 246 ? 219.707 201.531 164.586 1.00 93.98 246 LEU B N 1
ATOM 7800 C CA . LEU B 2 246 ? 218.519 201.085 163.860 1.00 92.39 246 LEU B CA 1
ATOM 7801 C C . LEU B 2 246 ? 218.307 201.894 162.584 1.00 93.67 246 LEU B C 1
ATOM 7802 O O . LEU B 2 246 ? 217.953 201.338 161.537 1.00 99.14 246 LEU B O 1
ATOM 7807 N N . GLU B 2 247 ? 218.512 203.211 162.651 1.00 99.40 247 GLU B N 1
ATOM 7808 C CA . GLU B 2 247 ? 218.337 204.036 161.463 1.00 100.89 247 GLU B CA 1
ATOM 7809 C C . GLU B 2 247 ? 219.418 203.753 160.427 1.00 102.56 247 GLU B C 1
ATOM 7810 O O . GLU B 2 247 ? 219.150 203.809 159.223 1.00 105.96 247 GLU B O 1
ATOM 7816 N N . SER B 2 248 ? 220.637 203.433 160.869 1.00 102.59 248 SER B N 1
ATOM 7817 C CA . SER B 2 248 ? 221.668 203.003 159.930 1.00 101.68 248 SER B CA 1
ATOM 7818 C C . SER B 2 248 ? 221.273 201.702 159.241 1.00 104.59 248 SER B C 1
ATOM 7819 O O . SER B 2 248 ? 221.503 201.531 158.036 1.00 104.92 248 SER B O 1
ATOM 7822 N N . ILE B 2 249 ? 220.681 200.770 159.992 1.00 110.07 249 ILE B N 1
ATOM 7823 C CA . ILE B 2 249 ? 220.190 199.532 159.389 1.00 108.01 249 ILE B CA 1
ATOM 7824 C C . ILE B 2 249 ? 219.110 199.833 158.356 1.00 109.00 249 ILE B C 1
ATOM 7825 O O . ILE B 2 249 ? 219.086 199.243 157.268 1.00 112.26 249 ILE B O 1
ATOM 7830 N N . ARG B 2 250 ? 218.196 200.749 158.684 1.00 115.43 250 ARG B N 1
ATOM 7831 C CA . ARG B 2 250 ? 217.151 201.124 157.734 1.00 112.20 250 ARG B CA 1
ATOM 7832 C C . ARG B 2 250 ? 217.744 201.753 156.479 1.00 112.46 250 ARG B C 1
ATOM 7833 O O . ARG B 2 250 ? 217.287 201.484 155.362 1.00 115.30 250 ARG B O 1
ATOM 7841 N N . CYS B 2 251 ? 218.762 202.600 156.645 1.00 113.41 251 CYS B N 1
ATOM 7842 C CA . CYS B 2 251 ? 219.428 203.204 155.496 1.00 111.97 251 CYS B CA 1
ATOM 7843 C C . CYS B 2 251 ? 220.084 202.145 154.623 1.00 113.77 251 CYS B C 1
ATOM 7844 O O . CYS B 2 251 ? 220.026 202.221 153.390 1.00 114.52 251 CYS B O 1
ATOM 7847 N N . ALA B 2 252 ? 220.725 201.154 155.246 1.00 120.51 252 ALA B N 1
ATOM 7848 C CA . ALA B 2 252 ? 221.321 200.065 154.480 1.00 120.71 252 ALA B CA 1
ATOM 7849 C C . ALA B 2 252 ? 220.259 199.282 153.720 1.00 122.23 252 ALA B C 1
ATOM 7850 O O . ALA B 2 252 ? 220.454 198.925 152.552 1.00 122.20 252 ALA B O 1
ATOM 7852 N N . LEU B 2 253 ? 219.125 199.007 154.368 1.00 129.08 253 LEU B N 1
ATOM 7853 C CA . LEU B 2 253 ? 218.053 198.272 153.706 1.00 125.56 253 LEU B CA 1
ATOM 7854 C C . LEU B 2 253 ? 217.412 199.088 152.591 1.00 126.45 253 LEU B C 1
ATOM 7855 O O . LEU B 2 253 ? 216.836 198.515 151.660 1.00 126.97 253 LEU B O 1
ATOM 7860 N N . ALA B 2 254 ? 217.498 200.416 152.665 1.00 129.18 254 ALA B N 1
ATOM 7861 C CA . ALA B 2 254 ? 216.926 201.272 151.634 1.00 126.02 254 ALA B CA 1
ATOM 7862 C C . ALA B 2 254 ? 217.840 201.447 150.428 1.00 125.25 254 ALA B C 1
ATOM 7863 O O . ALA B 2 254 ? 217.436 202.093 149.457 1.00 122.60 254 ALA B O 1
ATOM 7865 N N . GLY B 2 255 ? 219.051 200.895 150.464 1.00 130.07 255 GLY B N 1
ATOM 7866 C CA . GLY B 2 255 ? 219.948 200.987 149.331 1.00 129.88 255 GLY B CA 1
ATOM 7867 C C . GLY B 2 255 ? 220.690 202.295 149.196 1.00 130.48 255 GLY B C 1
ATOM 7868 O O . GLY B 2 255 ? 221.051 202.674 148.078 1.00 132.33 255 GLY B O 1
ATOM 7869 N N . MET B 2 256 ? 220.931 203.002 150.298 1.00 127.64 256 MET B N 1
ATOM 7870 C CA . MET B 2 256 ? 221.636 204.274 150.266 1.00 127.43 256 MET B CA 1
ATOM 7871 C C . MET B 2 256 ? 222.553 204.369 151.478 1.00 126.33 256 MET B C 1
ATOM 7872 O O . MET B 2 256 ? 222.458 203.577 152.419 1.00 129.69 256 MET B O 1
ATOM 7877 N N . TYR B 2 257 ? 223.452 205.351 151.446 1.00 130.41 257 TYR B N 1
ATOM 7878 C CA . TYR B 2 257 ? 224.435 205.516 152.507 1.00 132.29 257 TYR B CA 1
ATOM 7879 C C . TYR B 2 257 ? 223.756 205.926 153.813 1.00 133.11 257 TYR B C 1
ATOM 7880 O O . TYR B 2 257 ? 222.546 206.159 153.881 1.00 133.82 257 TYR B O 1
ATOM 7889 N N . ALA B 2 258 ? 224.565 206.023 154.869 1.00 132.45 258 ALA B N 1
ATOM 7890 C CA . ALA B 2 258 ? 224.119 206.458 156.193 1.00 132.04 258 ALA B CA 1
ATOM 7891 C C . ALA B 2 258 ? 225.083 207.548 156.653 1.00 134.69 258 ALA B C 1
ATOM 7892 O O . ALA B 2 258 ? 226.100 207.264 157.290 1.00 137.22 258 ALA B O 1
ATOM 7894 N N . ASP B 2 259 ? 224.757 208.798 156.325 1.00 138.92 259 ASP B N 1
ATOM 7895 C CA . ASP B 2 259 ? 225.615 209.940 156.641 1.00 138.08 259 ASP B CA 1
ATOM 7896 C C . ASP B 2 259 ? 225.201 210.515 157.993 1.00 136.68 259 ASP B C 1
ATOM 7897 O O . ASP B 2 259 ? 224.414 211.458 158.090 1.00 136.79 259 ASP B O 1
ATOM 7902 N N . ILE B 2 260 ? 225.744 209.931 159.059 1.00 130.68 260 ILE B N 1
ATOM 7903 C CA . ILE B 2 260 ? 225.533 210.496 160.390 1.00 130.21 260 ILE B CA 1
ATOM 7904 C C . ILE B 2 260 ? 226.295 211.817 160.425 1.00 129.48 260 ILE B C 1
ATOM 7905 O O . ILE B 2 260 ? 227.349 211.935 159.784 1.00 130.37 260 ILE B O 1
ATOM 7910 N N . PRO B 2 261 ? 225.800 212.831 161.140 1.00 130.04 261 PRO B N 1
ATOM 7911 C CA . PRO B 2 261 ? 226.253 214.211 160.898 1.00 131.39 261 PRO B CA 1
ATOM 7912 C C . PRO B 2 261 ? 227.748 214.462 161.033 1.00 133.48 261 PRO B C 1
ATOM 7913 O O . PRO B 2 261 ? 228.383 214.924 160.080 1.00 132.96 261 PRO B O 1
ATOM 7917 N N . PHE B 2 262 ? 228.326 214.166 162.197 1.00 148.32 262 PHE B N 1
ATOM 7918 C CA . PHE B 2 262 ? 229.637 214.717 162.529 1.00 148.38 262 PHE B CA 1
ATOM 7919 C C . PHE B 2 262 ? 230.794 213.905 161.952 1.00 148.03 262 PHE B C 1
ATOM 7920 O O . PHE B 2 262 ? 231.578 214.419 161.149 1.00 148.99 262 PHE B O 1
ATOM 7928 N N . VAL B 2 263 ? 230.914 212.639 162.348 1.00 144.22 263 VAL B N 1
ATOM 7929 C CA . VAL B 2 263 ? 232.131 211.892 162.050 1.00 145.21 263 VAL B CA 1
ATOM 7930 C C . VAL B 2 263 ? 232.067 211.101 160.749 1.00 143.77 263 VAL B C 1
ATOM 7931 O O . VAL B 2 263 ? 233.124 210.773 160.189 1.00 146.22 263 VAL B O 1
ATOM 7935 N N . CYS B 2 264 ? 230.871 210.795 160.245 1.00 144.05 264 CYS B N 1
ATOM 7936 C CA . CYS B 2 264 ? 230.747 209.883 159.113 1.00 147.04 264 CYS B CA 1
ATOM 7937 C C . CYS B 2 264 ? 231.531 210.349 157.900 1.00 146.86 264 CYS B C 1
ATOM 7938 O O . CYS B 2 264 ? 232.502 209.699 157.512 1.00 148.95 264 CYS B O 1
ATOM 7941 N N . ASP B 2 265 ? 231.133 211.481 157.314 1.00 152.77 265 ASP B N 1
ATOM 7942 C CA . ASP B 2 265 ? 231.679 211.890 156.024 1.00 154.96 265 ASP B CA 1
ATOM 7943 C C . ASP B 2 265 ? 233.202 211.859 156.033 1.00 154.82 265 ASP B C 1
ATOM 7944 O O . ASP B 2 265 ? 233.824 211.023 155.368 1.00 156.36 265 ASP B O 1
ATOM 7949 N N . ALA B 2 266 ? 233.816 212.709 156.853 1.00 156.05 266 ALA B N 1
ATOM 7950 C CA . ALA B 2 266 ? 235.269 212.773 156.913 1.00 155.67 266 ALA B CA 1
ATOM 7951 C C . ALA B 2 266 ? 235.865 211.449 157.376 1.00 155.75 266 ALA B C 1
ATOM 7952 O O . ALA B 2 266 ? 236.553 210.771 156.606 1.00 156.12 266 ALA B O 1
ATOM 7954 N N . ALA B 2 267 ? 235.569 211.053 158.617 1.00 155.40 267 ALA B N 1
ATOM 7955 C CA . ALA B 2 267 ? 236.293 209.952 159.238 1.00 155.76 267 ALA B CA 1
ATOM 7956 C C . ALA B 2 267 ? 236.152 208.639 158.479 1.00 156.66 267 ALA B C 1
ATOM 7957 O O . ALA B 2 267 ? 237.061 207.804 158.545 1.00 156.67 267 ALA B O 1
ATOM 7959 N N . TYR B 2 268 ? 235.046 208.428 157.761 1.00 158.04 268 TYR B N 1
ATOM 7960 C CA . TYR B 2 268 ? 234.766 207.155 157.115 1.00 155.38 268 TYR B CA 1
ATOM 7961 C C . TYR B 2 268 ? 234.637 207.287 155.602 1.00 155.91 268 TYR B C 1
ATOM 7962 O O . TYR B 2 268 ? 234.099 206.378 154.960 1.00 155.22 268 TYR B O 1
ATOM 7971 N N . ILE B 2 269 ? 235.077 208.402 155.013 1.00 159.06 269 ILE B N 1
ATOM 7972 C CA . ILE B 2 269 ? 235.188 208.476 153.563 1.00 158.04 269 ILE B CA 1
ATOM 7973 C C . ILE B 2 269 ? 236.630 208.804 153.191 1.00 158.54 269 ILE B C 1
ATOM 7974 O O . ILE B 2 269 ? 237.123 208.380 152.139 1.00 158.33 269 ILE B O 1
ATOM 7979 N N . GLN B 2 270 ? 237.336 209.517 154.073 1.00 162.79 270 GLN B N 1
ATOM 7980 C CA . GLN B 2 270 ? 238.747 209.801 153.821 1.00 162.48 270 GLN B CA 1
ATOM 7981 C C . GLN B 2 270 ? 239.601 208.550 153.987 1.00 161.13 270 GLN B C 1
ATOM 7982 O O . GLN B 2 270 ? 240.300 208.133 153.056 1.00 160.26 270 GLN B O 1
ATOM 7988 N N . ILE B 2 271 ? 239.562 207.938 155.175 1.00 160.54 271 ILE B N 1
ATOM 7989 C CA . ILE B 2 271 ? 240.433 206.789 155.442 1.00 160.58 271 ILE B CA 1
ATOM 7990 C C . ILE B 2 271 ? 240.148 205.595 154.538 1.00 160.24 271 ILE B C 1
ATOM 7991 O O . ILE B 2 271 ? 241.110 204.963 154.077 1.00 163.13 271 ILE B O 1
ATOM 7996 N N . PRO B 2 272 ? 238.878 205.216 154.223 1.00 160.68 272 PRO B N 1
ATOM 7997 C CA . PRO B 2 272 ? 238.678 204.017 153.391 1.00 161.15 272 PRO B CA 1
ATOM 7998 C C . PRO B 2 272 ? 238.713 204.331 151.896 1.00 160.54 272 PRO B C 1
ATOM 7999 O O . PRO B 2 272 ? 237.727 204.159 151.172 1.00 159.76 272 PRO B O 1
ATOM 8003 N N . TYR B 2 273 ? 239.866 204.799 151.427 1.00 169.30 273 TYR B N 1
ATOM 8004 C CA . TYR B 2 273 ? 240.089 205.089 150.018 1.00 169.70 273 TYR B CA 1
ATOM 8005 C C . TYR B 2 273 ? 241.219 204.192 149.535 1.00 170.89 273 TYR B C 1
ATOM 8006 O O . TYR B 2 273 ? 242.333 204.252 150.067 1.00 171.40 273 TYR B O 1
ATOM 8015 N N . ASP B 2 274 ? 240.932 203.368 148.532 1.00 172.31 274 ASP B N 1
ATOM 8016 C CA . ASP B 2 274 ? 241.929 202.467 147.967 1.00 173.53 274 ASP B CA 1
ATOM 8017 C C . ASP B 2 274 ? 241.485 201.956 146.601 1.00 171.86 274 ASP B C 1
ATOM 8018 O O . ASP B 2 274 ? 241.958 202.428 145.567 1.00 171.04 274 ASP B O 1
ATOM 8023 N N . ASN C 3 7 ? 230.292 212.327 150.757 1.00 167.13 7 ASN C N 1
ATOM 8024 C CA . ASN C 3 7 ? 230.494 212.637 149.348 1.00 166.60 7 ASN C CA 1
ATOM 8025 C C . ASN C 3 7 ? 231.175 211.481 148.622 1.00 164.86 7 ASN C C 1
ATOM 8026 O O . ASN C 3 7 ? 231.036 210.322 149.013 1.00 164.03 7 ASN C O 1
ATOM 8031 N N . ALA C 3 8 ? 231.910 211.803 147.560 1.00 165.75 8 ALA C N 1
ATOM 8032 C CA . ALA C 3 8 ? 232.589 210.811 146.738 1.00 166.32 8 ALA C CA 1
ATOM 8033 C C . ALA C 3 8 ? 234.084 211.090 146.743 1.00 167.65 8 ALA C C 1
ATOM 8034 O O . ALA C 3 8 ? 234.510 212.213 146.454 1.00 167.41 8 ALA C O 1
ATOM 8036 N N . TYR C 3 9 ? 234.875 210.070 147.073 1.00 170.96 9 TYR C N 1
ATOM 8037 C CA . TYR C 3 9 ? 236.319 210.128 146.914 1.00 171.54 9 TYR C CA 1
ATOM 8038 C C . TYR C 3 9 ? 236.868 209.017 146.033 1.00 171.89 9 TYR C C 1
ATOM 8039 O O . TYR C 3 9 ? 238.066 209.029 145.728 1.00 171.40 9 TYR C O 1
ATOM 8048 N N . ARG C 3 10 ? 236.035 208.061 145.622 1.00 169.93 10 ARG C N 1
ATOM 8049 C CA . ARG C 3 10 ? 236.388 207.117 144.571 1.00 169.97 10 ARG C CA 1
ATOM 8050 C C . ARG C 3 10 ? 235.320 206.964 143.499 1.00 169.16 10 ARG C C 1
ATOM 8051 O O . ARG C 3 10 ? 235.640 206.474 142.410 1.00 168.04 10 ARG C O 1
ATOM 8059 N N . GLY C 3 11 ? 234.076 207.364 143.758 1.00 176.30 11 GLY C N 1
ATOM 8060 C CA . GLY C 3 11 ? 233.065 207.384 142.721 1.00 177.32 11 GLY C CA 1
ATOM 8061 C C . GLY C 3 11 ? 231.763 206.682 143.052 1.00 178.17 11 GLY C C 1
ATOM 8062 O O . GLY C 3 11 ? 231.750 205.492 143.381 1.00 178.12 11 GLY C O 1
ATOM 8063 N N . ASP C 3 12 ? 230.658 207.424 142.968 1.00 169.05 12 ASP C N 1
ATOM 8064 C CA . ASP C 3 12 ? 229.306 206.880 143.019 1.00 167.96 12 ASP C CA 1
ATOM 8065 C C . ASP C 3 12 ? 228.368 207.844 142.300 1.00 167.27 12 ASP C C 1
ATOM 8066 O O . ASP C 3 12 ? 228.250 209.011 142.693 1.00 167.63 12 ASP C O 1
ATOM 8071 N N . PRO C 3 13 ? 227.693 207.398 141.240 1.00 162.86 13 PRO C N 1
ATOM 8072 C CA . PRO C 3 13 ? 226.973 208.342 140.375 1.00 162.51 13 PRO C CA 1
ATOM 8073 C C . PRO C 3 13 ? 225.726 208.944 141.002 1.00 161.94 13 PRO C C 1
ATOM 8074 O O . PRO C 3 13 ? 225.575 210.169 141.035 1.00 162.82 13 PRO C O 1
ATOM 8078 N N . GLY C 3 14 ? 224.828 208.101 141.505 1.00 149.65 14 GLY C N 1
ATOM 8079 C CA . GLY C 3 14 ? 223.551 208.590 141.985 1.00 149.38 14 GLY C CA 1
ATOM 8080 C C . GLY C 3 14 ? 223.013 207.877 143.206 1.00 149.33 14 GLY C C 1
ATOM 8081 O O . GLY C 3 14 ? 221.817 207.966 143.498 1.00 150.00 14 GLY C O 1
ATOM 8082 N N . VAL C 3 15 ? 223.873 207.160 143.922 1.00 142.63 15 VAL C N 1
ATOM 8083 C CA . VAL C 3 15 ? 223.401 206.485 145.136 1.00 143.49 15 VAL C CA 1
ATOM 8084 C C . VAL C 3 15 ? 223.030 207.539 146.172 1.00 140.99 15 VAL C C 1
ATOM 8085 O O . VAL C 3 15 ? 223.855 208.422 146.479 1.00 138.55 15 VAL C O 1
ATOM 8089 N N . PRO C 3 16 ? 221.820 207.508 146.729 1.00 132.99 16 PRO C N 1
ATOM 8090 C CA . PRO C 3 16 ? 221.382 208.602 147.602 1.00 132.53 16 PRO C CA 1
ATOM 8091 C C . PRO C 3 16 ? 222.211 208.688 148.873 1.00 132.86 16 PRO C C 1
ATOM 8092 O O . PRO C 3 16 ? 222.745 207.693 149.367 1.00 133.50 16 PRO C O 1
ATOM 8096 N N . HIS C 3 17 ? 222.319 209.906 149.395 1.00 133.69 17 HIS C N 1
ATOM 8097 C CA . HIS C 3 17 ? 222.971 210.170 150.669 1.00 133.72 17 HIS C CA 1
ATOM 8098 C C . HIS C 3 17 ? 221.906 210.486 151.708 1.00 132.80 17 HIS C C 1
ATOM 8099 O O . HIS C 3 17 ? 221.023 211.316 151.464 1.00 131.71 17 HIS C O 1
ATOM 8106 N N . ALA C 3 18 ? 221.986 209.818 152.855 1.00 131.97 18 ALA C N 1
ATOM 8107 C CA . ALA C 3 18 ? 220.971 209.976 153.886 1.00 131.51 18 ALA C CA 1
ATOM 8108 C C . ALA C 3 18 ? 220.944 211.406 154.409 1.00 131.37 18 ALA C C 1
ATOM 8109 O O . ALA C 3 18 ? 221.985 212.046 154.576 1.00 129.48 18 ALA C O 1
ATOM 8111 N N . ASP C 3 19 ? 219.738 211.906 154.662 1.00 129.60 19 ASP C N 1
ATOM 8112 C CA . ASP C 3 19 ? 219.587 213.235 155.238 1.00 130.43 19 ASP C CA 1
ATOM 8113 C C . ASP C 3 19 ? 220.063 213.227 156.686 1.00 129.99 19 ASP C C 1
ATOM 8114 O O . ASP C 3 19 ? 219.676 212.360 157.475 1.00 128.84 19 ASP C O 1
ATOM 8119 N N . ALA C 3 20 ? 220.906 214.201 157.033 1.00 122.18 20 ALA C N 1
ATOM 8120 C CA . ALA C 3 20 ? 221.566 214.198 158.334 1.00 120.35 20 ALA C CA 1
ATOM 8121 C C . ALA C 3 20 ? 220.635 214.583 159.476 1.00 120.10 20 ALA C C 1
ATOM 8122 O O . ALA C 3 20 ? 220.945 214.284 160.633 1.00 122.25 20 ALA C O 1
ATOM 8124 N N . ASP C 3 21 ? 219.508 215.237 159.186 1.00 116.88 21 ASP C N 1
ATOM 8125 C CA . ASP C 3 21 ? 218.639 215.713 160.256 1.00 118.08 21 ASP C CA 1
ATOM 8126 C C . ASP C 3 21 ? 217.983 214.578 161.029 1.00 119.10 21 ASP C C 1
ATOM 8127 O O . ASP C 3 21 ? 217.470 214.813 162.126 1.00 121.16 21 ASP C O 1
ATOM 8132 N N . ARG C 3 22 ? 217.990 213.357 160.491 1.00 113.61 22 ARG C N 1
ATOM 8133 C CA . ARG C 3 22 ? 217.365 212.236 161.185 1.00 113.81 22 ARG C CA 1
ATOM 8134 C C . ARG C 3 22 ? 218.114 211.887 162.465 1.00 117.29 22 ARG C C 1
ATOM 8135 O O . ARG C 3 22 ? 217.509 211.742 163.534 1.00 117.43 22 ARG C O 1
ATOM 8143 N N . PHE C 3 23 ? 219.436 211.742 162.372 1.00 103.65 23 PHE C N 1
ATOM 8144 C CA . PHE C 3 23 ? 220.225 211.405 163.551 1.00 100.95 23 PHE C CA 1
ATOM 8145 C C . PHE C 3 23 ? 220.237 212.558 164.546 1.00 102.60 23 PHE C C 1
ATOM 8146 O O . PHE C 3 23 ? 220.233 212.336 165.764 1.00 107.70 23 PHE C O 1
ATOM 8154 N N . VAL C 3 24 ? 220.246 213.795 164.045 1.00 92.93 24 VAL C N 1
ATOM 8155 C CA . VAL C 3 24 ? 220.133 214.956 164.922 1.00 93.95 24 VAL C CA 1
ATOM 8156 C C . VAL C 3 24 ? 218.814 214.916 165.681 1.00 98.90 24 VAL C C 1
ATOM 8157 O O . VAL C 3 24 ? 218.769 215.167 166.891 1.00 102.63 24 VAL C O 1
ATOM 8161 N N . ASN C 3 25 ? 217.722 214.599 164.982 1.00 102.93 25 ASN C N 1
ATOM 8162 C CA . ASN C 3 25 ? 216.424 214.493 165.638 1.00 103.12 25 ASN C CA 1
ATOM 8163 C C . ASN C 3 25 ? 216.425 213.389 166.683 1.00 104.53 25 ASN C C 1
ATOM 8164 O O . ASN C 3 25 ? 215.873 213.558 167.773 1.00 107.03 25 ASN C O 1
ATOM 8169 N N . ILE C 3 26 ? 217.044 212.250 166.367 1.00 94.51 26 ILE C N 1
ATOM 8170 C CA . ILE C 3 26 ? 217.096 211.140 167.317 1.00 92.05 26 ILE C CA 1
ATOM 8171 C C . ILE C 3 26 ? 217.840 211.554 168.582 1.00 94.60 26 ILE C C 1
ATOM 8172 O O . ILE C 3 26 ? 217.376 211.319 169.705 1.00 100.51 26 ILE C O 1
ATOM 8177 N N . TRP C 3 27 ? 219.004 212.185 168.416 1.00 89.53 27 TRP C N 1
ATOM 8178 C CA . TRP C 3 27 ? 219.796 212.594 169.573 1.00 87.60 27 TRP C CA 1
ATOM 8179 C C . TRP C 3 27 ? 219.075 213.655 170.398 1.00 89.10 27 TRP C C 1
ATOM 8180 O O . TRP C 3 27 ? 219.060 213.588 171.636 1.00 96.73 27 TRP C O 1
ATOM 8191 N N . ILE C 3 28 ? 218.468 214.639 169.730 1.00 81.55 28 ILE C N 1
ATOM 8192 C CA . ILE C 3 28 ? 217.744 215.688 170.440 1.00 86.03 28 ILE C CA 1
ATOM 8193 C C . ILE C 3 28 ? 216.562 215.099 171.196 1.00 87.69 28 ILE C C 1
ATOM 8194 O O . ILE C 3 28 ? 216.285 215.480 172.339 1.00 91.59 28 ILE C O 1
ATOM 8199 N N . GLY C 3 29 ? 215.848 214.160 170.573 1.00 90.39 29 GLY C N 1
ATOM 8200 C CA . GLY C 3 29 ? 214.734 213.522 171.250 1.00 92.42 29 GLY C CA 1
ATOM 8201 C C . GLY C 3 29 ? 215.171 212.715 172.454 1.00 90.81 29 GLY C C 1
ATOM 8202 O O . GLY C 3 29 ? 214.497 212.711 173.484 1.00 95.03 29 GLY C O 1
ATOM 8203 N N . SER C 3 30 ? 216.305 212.019 172.343 1.00 90.06 30 SER C N 1
ATOM 8204 C CA . SER C 3 30 ? 216.817 211.273 173.490 1.00 88.45 30 SER C CA 1
ATOM 8205 C C . SER C 3 30 ? 217.173 212.206 174.641 1.00 90.88 30 SER C C 1
ATOM 8206 O O . SER C 3 30 ? 216.826 211.940 175.801 1.00 96.35 30 SER C O 1
ATOM 8209 N N . ALA C 3 31 ? 217.856 213.314 174.339 1.00 87.47 31 ALA C N 1
ATOM 8210 C CA . ALA C 3 31 ? 218.203 214.269 175.389 1.00 88.35 31 ALA C CA 1
ATOM 8211 C C . ALA C 3 31 ? 216.955 214.874 176.023 1.00 94.25 31 ALA C C 1
ATOM 8212 O O . ALA C 3 31 ? 216.872 215.011 177.252 1.00 96.77 31 ALA C O 1
ATOM 8214 N N . ALA C 3 32 ? 215.969 215.236 175.198 1.00 94.64 32 ALA C N 1
ATOM 8215 C CA . ALA C 3 32 ? 214.737 215.813 175.720 1.00 92.58 32 ALA C CA 1
ATOM 8216 C C . ALA C 3 32 ? 213.978 214.810 176.576 1.00 93.71 32 ALA C C 1
ATOM 8217 O O . ALA C 3 32 ? 213.398 215.176 177.603 1.00 97.03 32 ALA C O 1
ATOM 8219 N N . PHE C 3 33 ? 213.961 213.540 176.164 1.00 94.73 33 PHE C N 1
ATOM 8220 C CA . PHE C 3 33 ? 213.315 212.508 176.965 1.00 95.69 33 PHE C CA 1
ATOM 8221 C C . PHE C 3 33 ? 214.006 212.346 178.310 1.00 98.33 33 PHE C C 1
ATOM 8222 O O . PHE C 3 33 ? 213.342 212.193 179.342 1.00 99.06 33 PHE C O 1
ATOM 8230 N N . SER C 3 34 ? 215.341 212.370 178.320 1.00 102.62 34 SER C N 1
ATOM 8231 C CA . SER C 3 34 ? 216.062 212.282 179.586 1.00 100.20 34 SER C CA 1
ATOM 8232 C C . SER C 3 34 ? 215.716 213.452 180.500 1.00 101.97 34 SER C C 1
ATOM 8233 O O . SER C 3 34 ? 215.460 213.263 181.697 1.00 104.48 34 SER C O 1
ATOM 8236 N N . VAL C 3 35 ? 215.687 214.669 179.950 1.00 98.49 35 VAL C N 1
ATOM 8237 C CA . VAL C 3 35 ? 215.359 215.840 180.763 1.00 98.77 35 VAL C CA 1
ATOM 8238 C C . VAL C 3 35 ? 213.931 215.749 181.293 1.00 102.04 35 VAL C C 1
ATOM 8239 O O . VAL C 3 35 ? 213.666 216.047 182.465 1.00 103.44 35 VAL C O 1
ATOM 8243 N N . LEU C 3 36 ? 212.988 215.341 180.439 1.00 101.66 36 LEU C N 1
ATOM 8244 C CA . LEU C 3 36 ? 211.596 215.233 180.864 1.00 98.97 36 LEU C CA 1
ATOM 8245 C C . LEU C 3 36 ? 211.429 214.181 181.952 1.00 98.37 36 LEU C C 1
ATOM 8246 O O . LEU C 3 36 ? 210.671 214.382 182.908 1.00 99.23 36 LEU C O 1
ATOM 8251 N N . THR C 3 37 ? 212.123 213.048 181.820 1.00 94.94 37 THR C N 1
ATOM 8252 C CA . THR C 3 37 ? 212.081 212.033 182.865 1.00 95.02 37 THR C CA 1
ATOM 8253 C C . THR C 3 37 ? 212.664 212.570 184.166 1.00 98.69 37 THR C C 1
ATOM 8254 O O . THR C 3 37 ? 212.153 212.277 185.253 1.00 101.34 37 THR C O 1
ATOM 8258 N N . TRP C 3 38 ? 213.733 213.367 184.072 1.00 107.60 38 TRP C N 1
ATOM 8259 C CA . TRP C 3 38 ? 214.240 214.053 185.257 1.00 107.18 38 TRP C CA 1
ATOM 8260 C C . TRP C 3 38 ? 213.157 214.921 185.885 1.00 106.41 38 TRP C C 1
ATOM 8261 O O . TRP C 3 38 ? 213.016 214.961 187.113 1.00 107.24 38 TRP C O 1
ATOM 8272 N N . VAL C 3 39 ? 212.375 215.615 185.057 1.00 103.05 39 VAL C N 1
ATOM 8273 C CA . VAL C 3 39 ? 211.308 216.463 185.581 1.00 104.68 39 VAL C CA 1
ATOM 8274 C C . VAL C 3 39 ? 210.229 215.617 186.250 1.00 103.22 39 VAL C C 1
ATOM 8275 O O . VAL C 3 39 ? 209.793 215.911 187.370 1.00 100.13 39 VAL C O 1
ATOM 8279 N N . ASN C 3 40 ? 209.787 214.551 185.582 1.00 92.52 40 ASN C N 1
ATOM 8280 C CA . ASN C 3 40 ? 208.706 213.697 186.077 1.00 89.66 40 ASN C CA 1
ATOM 8281 C C . ASN C 3 40 ? 209.150 212.241 186.033 1.00 90.12 40 ASN C C 1
ATOM 8282 O O . ASN C 3 40 ? 209.029 211.574 184.997 1.00 95.92 40 ASN C O 1
ATOM 8287 N N . PRO C 3 41 ? 209.673 211.713 187.143 1.00 82.79 41 PRO C N 1
ATOM 8288 C CA . PRO C 3 41 ? 210.136 210.316 187.135 1.00 83.66 41 PRO C CA 1
ATOM 8289 C C . PRO C 3 41 ? 209.014 209.300 187.014 1.00 85.14 41 PRO C C 1
ATOM 8290 O O . PRO C 3 41 ? 209.232 208.224 186.444 1.00 87.95 41 PRO C O 1
ATOM 8294 N N . TYR C 3 42 ? 207.823 209.600 187.533 1.00 83.62 42 TYR C N 1
ATOM 8295 C CA . TYR C 3 42 ? 206.725 208.632 187.574 1.00 83.42 42 TYR C CA 1
ATOM 8296 C C . TYR C 3 42 ? 206.012 208.604 186.221 1.00 84.15 42 TYR C C 1
ATOM 8297 O O . TYR C 3 42 ? 204.886 209.076 186.054 1.00 84.42 42 TYR C O 1
ATOM 8306 N N . MET C 3 43 ? 206.701 208.028 185.236 1.00 93.97 43 MET C N 1
ATOM 8307 C CA . MET C 3 43 ? 206.141 207.921 183.896 1.00 92.63 43 MET C CA 1
ATOM 8308 C C . MET C 3 43 ? 205.130 206.790 183.767 1.00 90.91 43 MET C C 1
ATOM 8309 O O . MET C 3 43 ? 204.364 206.772 182.798 1.00 93.60 43 MET C O 1
ATOM 8314 N N . TRP C 3 44 ? 205.110 205.847 184.708 1.00 92.06 44 TRP C N 1
ATOM 8315 C CA . TRP C 3 44 ? 204.104 204.794 184.686 1.00 96.15 44 TRP C CA 1
ATOM 8316 C C . TRP C 3 44 ? 202.741 205.274 185.164 1.00 97.15 44 TRP C C 1
ATOM 8317 O O . TRP C 3 44 ? 201.745 204.575 184.946 1.00 95.79 44 TRP C O 1
ATOM 8328 N N . GLN C 3 45 ? 202.672 206.440 185.808 1.00 97.78 45 GLN C N 1
ATOM 8329 C CA . GLN C 3 45 ? 201.404 206.958 186.305 1.00 97.48 45 GLN C CA 1
ATOM 8330 C C . GLN C 3 45 ? 200.511 207.502 185.201 1.00 99.74 45 GLN C C 1
ATOM 8331 O O . GLN C 3 45 ? 199.333 207.771 185.463 1.00 102.17 45 GLN C O 1
ATOM 8337 N N . LEU C 3 46 ? 201.033 207.684 183.990 1.00 95.36 46 LEU C N 1
ATOM 8338 C CA . LEU C 3 46 ? 200.195 208.106 182.876 1.00 94.27 46 LEU C CA 1
ATOM 8339 C C . LEU C 3 46 ? 199.124 207.057 182.609 1.00 97.20 46 LEU C C 1
ATOM 8340 O O . LEU C 3 46 ? 199.408 205.857 182.570 1.00 99.57 46 LEU C O 1
ATOM 8345 N N . SER C 3 47 ? 197.889 207.515 182.428 1.00 89.09 47 SER C N 1
ATOM 8346 C CA . SER C 3 47 ? 196.738 206.636 182.310 1.00 85.82 47 SER C CA 1
ATOM 8347 C C . SER C 3 47 ? 196.050 206.843 180.969 1.00 81.62 47 SER C C 1
ATOM 8348 O O . SER C 3 47 ? 196.078 207.938 180.399 1.00 80.12 47 SER C O 1
ATOM 8351 N N . ASN C 3 48 ? 195.428 205.778 180.474 1.00 81.84 48 ASN C N 1
ATOM 8352 C CA . ASN C 3 48 ? 194.707 205.846 179.215 1.00 83.94 48 ASN C CA 1
ATOM 8353 C C . ASN C 3 48 ? 193.433 206.672 179.371 1.00 85.82 48 ASN C C 1
ATOM 8354 O O . ASN C 3 48 ? 192.982 206.971 180.480 1.00 89.71 48 ASN C O 1
ATOM 8359 N N . GLN C 3 49 ? 192.854 207.047 178.229 1.00 76.57 49 GLN C N 1
ATOM 8360 C CA . GLN C 3 49 ? 191.659 207.884 178.245 1.00 74.39 49 GLN C CA 1
ATOM 8361 C C . GLN C 3 49 ? 190.460 207.134 178.815 1.00 74.75 49 GLN C C 1
ATOM 8362 O O . GLN C 3 49 ? 189.652 207.713 179.550 1.00 77.39 49 GLN C O 1
ATOM 8368 N N . PHE C 3 50 ? 190.330 205.849 178.500 1.00 78.46 50 PHE C N 1
ATOM 8369 C CA . PHE C 3 50 ? 189.219 205.037 178.969 1.00 78.76 50 PHE C CA 1
ATOM 8370 C C . PHE C 3 50 ? 189.721 203.846 179.771 1.00 83.23 50 PHE C C 1
ATOM 8371 O O . PHE C 3 50 ? 190.850 203.380 179.599 1.00 86.87 50 PHE C O 1
ATOM 8379 N N . ASN C 3 51 ? 188.857 203.360 180.656 1.00 77.57 51 ASN C N 1
ATOM 8380 C CA . ASN C 3 51 ? 189.054 202.096 181.349 1.00 74.35 51 ASN C CA 1
ATOM 8381 C C . ASN C 3 51 ? 188.117 201.068 180.731 1.00 74.61 51 ASN C C 1
ATOM 8382 O O . ASN C 3 51 ? 186.908 201.304 180.635 1.00 79.97 51 ASN C O 1
ATOM 8387 N N . TYR C 3 52 ? 188.680 199.935 180.306 1.00 64.34 52 TYR C N 1
ATOM 8388 C CA . TYR C 3 52 ? 187.903 198.960 179.548 1.00 65.19 52 TYR C CA 1
ATOM 8389 C C . TYR C 3 52 ? 186.778 198.367 180.387 1.00 72.95 52 TYR C C 1
ATOM 8390 O O . TYR C 3 52 ? 185.651 198.198 179.901 1.00 77.42 52 TYR C O 1
ATOM 8399 N N . HIS C 3 53 ? 187.061 198.045 181.651 1.00 65.46 53 HIS C N 1
ATOM 8400 C CA . HIS C 3 53 ? 186.016 197.520 182.520 1.00 59.80 53 HIS C CA 1
ATOM 8401 C C . HIS C 3 53 ? 184.920 198.549 182.756 1.00 62.51 53 HIS C C 1
ATOM 8402 O O . HIS C 3 53 ? 183.748 198.185 182.880 1.00 66.30 53 HIS C O 1
ATOM 8409 N N . ASP C 3 54 ? 185.278 199.834 182.819 1.00 68.42 54 ASP C N 1
ATOM 8410 C CA . ASP C 3 54 ? 184.264 200.875 182.948 1.00 69.27 54 ASP C CA 1
ATOM 8411 C C . ASP C 3 54 ? 183.355 200.913 181.726 1.00 72.05 54 ASP C C 1
ATOM 8412 O O . ASP C 3 54 ? 182.133 201.055 181.854 1.00 80.17 54 ASP C O 1
ATOM 8417 N N . LYS C 3 55 ? 183.937 200.793 180.530 1.00 60.50 55 LYS C N 1
ATOM 8418 C CA . LYS C 3 55 ? 183.130 200.749 179.315 1.00 61.21 55 LYS C CA 1
ATOM 8419 C C . LYS C 3 55 ? 182.203 199.541 179.315 1.00 57.77 55 LYS C C 1
ATOM 8420 O O . LYS C 3 55 ? 181.024 199.651 178.953 1.00 63.83 55 LYS C O 1
ATOM 8426 N N . TRP C 3 56 ? 182.721 198.378 179.718 1.00 48.82 56 TRP C N 1
ATOM 8427 C CA . TRP C 3 56 ? 181.884 197.184 179.778 1.00 55.39 56 TRP C CA 1
ATOM 8428 C C . TRP C 3 56 ? 180.754 197.353 180.783 1.00 58.95 56 TRP C C 1
ATOM 8429 O O . TRP C 3 56 ? 179.614 196.950 180.522 1.00 63.07 56 TRP C O 1
ATOM 8440 N N . MET C 3 57 ? 181.051 197.948 181.941 1.00 60.14 57 MET C N 1
ATOM 8441 C CA . MET C 3 57 ? 180.022 198.173 182.948 1.00 55.84 57 MET C CA 1
ATOM 8442 C C . MET C 3 57 ? 178.948 199.122 182.438 1.00 54.87 57 MET C C 1
ATOM 8443 O O . MET C 3 57 ? 177.756 198.896 182.666 1.00 58.16 57 MET C O 1
ATOM 8448 N N . LEU C 3 58 ? 179.348 200.191 181.745 1.00 51.54 58 LEU C N 1
ATOM 8449 C CA . LEU C 3 58 ? 178.366 201.118 181.189 1.00 57.84 58 LEU C CA 1
ATOM 8450 C C . LEU C 3 58 ? 177.488 200.435 180.147 1.00 64.03 58 LEU C C 1
ATOM 8451 O O . LEU C 3 58 ? 176.262 200.612 180.140 1.00 63.24 58 LEU C O 1
ATOM 8456 N N . PHE C 3 59 ? 178.103 199.650 179.259 1.00 58.70 59 PHE C N 1
ATOM 8457 C CA . PHE C 3 59 ? 177.351 198.920 178.243 1.00 46.24 59 PHE C CA 1
ATOM 8458 C C . PHE C 3 59 ? 176.336 197.981 178.885 1.00 50.12 59 PHE C C 1
ATOM 8459 O O . PHE C 3 59 ? 175.148 197.979 178.524 1.00 61.40 59 PHE C O 1
ATOM 8467 N N . GLU C 3 60 ? 176.791 197.184 179.855 1.00 50.01 60 GLU C N 1
ATOM 8468 C CA . GLU C 3 60 ? 175.905 196.235 180.516 1.00 55.95 60 GLU C CA 1
ATOM 8469 C C . GLU C 3 60 ? 174.795 196.949 181.271 1.00 60.40 60 GLU C C 1
ATOM 8470 O O . GLU C 3 60 ? 173.645 196.506 181.247 1.00 67.67 60 GLU C O 1
ATOM 8476 N N . GLN C 3 61 ? 175.116 198.055 181.945 1.00 60.30 61 GLN C N 1
ATOM 8477 C CA . GLN C 3 61 ? 174.101 198.790 182.690 1.00 59.70 61 GLN C CA 1
ATOM 8478 C C . GLN C 3 61 ? 173.026 199.334 181.761 1.00 56.65 61 GLN C C 1
ATOM 8479 O O . GLN C 3 61 ? 171.826 199.193 182.031 1.00 59.71 61 GLN C O 1
ATOM 8485 N N . TYR C 3 62 ? 173.437 199.954 180.652 1.00 49.01 62 TYR C N 1
ATOM 8486 C CA . TYR C 3 62 ? 172.458 200.516 179.729 1.00 49.03 62 TYR C CA 1
ATOM 8487 C C . TYR C 3 62 ? 171.564 199.429 179.149 1.00 50.92 62 TYR C C 1
ATOM 8488 O O . TYR C 3 62 ? 170.334 199.569 179.123 1.00 52.83 62 TYR C O 1
ATOM 8497 N N . HIS C 3 63 ? 172.161 198.329 178.683 1.00 54.76 63 HIS C N 1
ATOM 8498 C CA . HIS C 3 63 ? 171.342 197.294 178.063 1.00 46.87 63 HIS C CA 1
ATOM 8499 C C . HIS C 3 63 ? 170.477 196.566 179.084 1.00 49.19 63 HIS C C 1
ATOM 8500 O O . HIS C 3 63 ? 169.349 196.176 178.767 1.00 62.59 63 HIS C O 1
ATOM 8507 N N . TRP C 3 64 ? 170.971 196.394 180.311 1.00 55.65 64 TRP C N 1
ATOM 8508 C CA . TRP C 3 64 ? 170.171 195.794 181.370 1.00 60.53 64 TRP C CA 1
ATOM 8509 C C . TRP C 3 64 ? 168.966 196.660 181.708 1.00 59.41 64 TRP C C 1
ATOM 8510 O O . TRP C 3 64 ? 167.850 196.149 181.866 1.00 60.39 64 TRP C O 1
ATOM 8521 N N . LYS C 3 65 ? 169.169 197.976 181.819 1.00 64.14 65 LYS C N 1
ATOM 8522 C CA . LYS C 3 65 ? 168.045 198.871 182.072 1.00 62.39 65 LYS C CA 1
ATOM 8523 C C . LYS C 3 65 ? 167.048 198.836 180.922 1.00 64.46 65 LYS C C 1
ATOM 8524 O O . LYS C 3 65 ? 165.833 198.780 181.145 1.00 65.78 65 LYS C O 1
ATOM 8530 N N . LYS C 3 66 ? 167.545 198.850 179.682 1.00 67.12 66 LYS C N 1
ATOM 8531 C CA . LYS C 3 66 ? 166.652 198.806 178.529 1.00 64.56 66 LYS C CA 1
ATOM 8532 C C . LYS C 3 66 ? 165.842 197.517 178.507 1.00 63.46 66 LYS C C 1
ATOM 8533 O O . LYS C 3 66 ? 164.647 197.531 178.191 1.00 65.60 66 LYS C O 1
ATOM 8539 N N . ALA C 3 67 ? 166.475 196.390 178.837 1.00 74.13 67 ALA C N 1
ATOM 8540 C CA . ALA C 3 67 ? 165.768 195.115 178.842 1.00 74.11 67 ALA C CA 1
ATOM 8541 C C . ALA C 3 67 ? 164.722 195.065 179.947 1.00 76.75 67 ALA C C 1
ATOM 8542 O O . ALA C 3 67 ? 163.568 194.692 179.705 1.00 83.28 67 ALA C O 1
ATOM 8544 N N . ARG C 3 68 ? 165.101 195.440 181.171 1.00 82.94 68 ARG C N 1
ATOM 8545 C CA . ARG C 3 68 ? 164.150 195.380 182.276 1.00 84.00 68 ARG C CA 1
ATOM 8546 C C . ARG C 3 68 ? 163.078 196.455 182.201 1.00 85.93 68 ARG C C 1
ATOM 8547 O O . ARG C 3 68 ? 162.100 196.375 182.952 1.00 85.78 68 ARG C O 1
ATOM 8555 N N . ALA C 3 69 ? 163.236 197.459 181.335 1.00 88.76 69 ALA C N 1
ATOM 8556 C CA . ALA C 3 69 ? 162.180 198.452 181.179 1.00 89.38 69 ALA C CA 1
ATOM 8557 C C . ALA C 3 69 ? 160.887 197.815 180.687 1.00 93.03 69 ALA C C 1
ATOM 8558 O O . ALA C 3 69 ? 159.803 198.123 181.197 1.00 94.48 69 ALA C O 1
ATOM 8560 N N . LYS C 3 70 ? 160.976 196.925 179.699 1.00 88.90 70 LYS C N 1
ATOM 8561 C CA . LYS C 3 70 ? 159.767 196.355 179.119 1.00 88.14 70 LYS C CA 1
ATOM 8562 C C . LYS C 3 70 ? 159.393 195.005 179.719 1.00 91.73 70 LYS C C 1
ATOM 8563 O O . LYS C 3 70 ? 158.362 194.888 180.389 1.00 93.89 70 LYS C O 1
ATOM 8569 N N . LYS C 3 71 ? 160.240 193.995 179.519 1.00 98.67 71 LYS C N 1
ATOM 8570 C CA . LYS C 3 71 ? 159.882 192.601 179.764 1.00 101.61 71 LYS C CA 1
ATOM 8571 C C . LYS C 3 71 ? 161.141 191.816 179.399 1.00 102.98 71 LYS C C 1
ATOM 8572 O O . LYS C 3 71 ? 162.120 192.399 178.928 1.00 105.68 71 LYS C O 1
ATOM 8578 N N . GLN C 3 72 ? 161.137 190.512 179.693 1.00 96.74 72 GLN C N 1
ATOM 8579 C CA . GLN C 3 72 ? 162.220 189.529 179.556 1.00 98.27 72 GLN C CA 1
ATOM 8580 C C . GLN C 3 72 ? 163.418 189.864 180.438 1.00 96.74 72 GLN C C 1
ATOM 8581 O O . GLN C 3 72 ? 163.671 191.036 180.743 1.00 95.02 72 GLN C O 1
ATOM 8587 N N . PRO C 3 73 ? 164.165 188.857 180.878 1.00 94.32 73 PRO C N 1
ATOM 8588 C CA . PRO C 3 73 ? 165.423 189.110 181.583 1.00 91.61 73 PRO C CA 1
ATOM 8589 C C . PRO C 3 73 ? 166.547 189.405 180.598 1.00 88.95 73 PRO C C 1
ATOM 8590 O O . PRO C 3 73 ? 166.412 189.247 179.385 1.00 86.36 73 PRO C O 1
ATOM 8594 N N . TYR C 3 74 ? 167.673 189.841 181.151 1.00 73.56 74 TYR C N 1
ATOM 8595 C CA . TYR C 3 74 ? 168.836 190.231 180.367 1.00 74.69 74 TYR C CA 1
ATOM 8596 C C . TYR C 3 74 ? 170.011 189.331 180.717 1.00 74.45 74 TYR C C 1
ATOM 8597 O O . TYR C 3 74 ? 170.301 189.115 181.898 1.00 73.62 74 TYR C O 1
ATOM 8606 N N . GLU C 3 75 ? 170.678 188.806 179.694 1.00 72.44 75 GLU C N 1
ATOM 8607 C CA . GLU C 3 75 ? 171.897 188.030 179.867 1.00 67.59 75 GLU C CA 1
ATOM 8608 C C . GLU C 3 75 ? 173.099 188.899 179.525 1.00 68.48 75 GLU C C 1
ATOM 8609 O O . GLU C 3 75 ? 173.090 189.629 178.530 1.00 71.90 75 GLU C O 1
ATOM 8615 N N . PHE C 3 76 ? 174.124 188.834 180.368 1.00 57.39 76 PHE C N 1
ATOM 8616 C CA . PHE C 3 76 ? 175.268 189.725 180.237 1.00 60.55 76 PHE C CA 1
ATOM 8617 C C . PHE C 3 76 ? 176.254 189.180 179.213 1.00 62.52 76 PHE C C 1
ATOM 8618 O O . PHE C 3 76 ? 176.608 187.998 179.244 1.00 70.49 76 PHE C O 1
ATOM 8626 N N . LYS C 3 77 ? 176.696 190.051 178.303 1.00 62.49 77 LYS C N 1
ATOM 8627 C CA . LYS C 3 77 ? 177.629 189.632 177.264 1.00 62.80 77 LYS C CA 1
ATOM 8628 C C . LYS C 3 77 ? 179.028 189.406 177.819 1.00 64.38 77 LYS C C 1
ATOM 8629 O O . LYS C 3 77 ? 179.791 188.608 177.263 1.00 70.41 77 LYS C O 1
ATOM 8635 N N . TRP C 3 78 ? 179.386 190.102 178.901 1.00 57.88 78 TRP C N 1
ATOM 8636 C CA . TRP C 3 78 ? 180.707 189.924 179.493 1.00 49.51 78 TRP C CA 1
ATOM 8637 C C . TRP C 3 78 ? 180.905 188.502 180.000 1.00 56.03 78 TRP C C 1
ATOM 8638 O O . TRP C 3 78 ? 182.025 187.982 179.966 1.00 72.94 78 TRP C O 1
ATOM 8649 N N . ASN C 3 79 ? 179.836 187.859 180.473 1.00 56.33 79 ASN C N 1
ATOM 8650 C CA . ASN C 3 79 ? 179.947 186.494 180.974 1.00 57.17 79 ASN C CA 1
ATOM 8651 C C . ASN C 3 79 ? 180.217 185.485 179.866 1.00 63.73 79 ASN C C 1
ATOM 8652 O O . ASN C 3 79 ? 180.725 184.396 180.151 1.00 65.93 79 ASN C O 1
ATOM 8657 N N . LYS C 3 80 ? 179.889 185.814 178.620 1.00 68.13 80 LYS C N 1
ATOM 8658 C CA . LYS C 3 80 ? 180.119 184.917 177.496 1.00 63.71 80 LYS C CA 1
ATOM 8659 C C . LYS C 3 80 ? 181.517 185.051 176.909 1.00 69.91 80 LYS C C 1
ATOM 8660 O O . LYS C 3 80 ? 181.864 184.299 175.993 1.00 70.72 80 LYS C O 1
ATOM 8666 N N . ILE C 3 81 ? 182.317 185.989 177.406 1.00 70.90 81 ILE C N 1
ATOM 8667 C CA . ILE C 3 81 ? 183.717 186.130 177.016 1.00 65.28 81 ILE C CA 1
ATOM 8668 C C . ILE C 3 81 ? 184.445 184.863 177.451 1.00 66.20 81 ILE C C 1
ATOM 8669 O O . ILE C 3 81 ? 184.087 184.278 178.483 1.00 71.31 81 ILE C O 1
ATOM 8674 N N . PRO C 3 82 ? 185.440 184.388 176.697 1.00 70.91 82 PRO C N 1
ATOM 8675 C CA . PRO C 3 82 ? 186.146 183.164 177.095 1.00 72.23 82 PRO C CA 1
ATOM 8676 C C . PRO C 3 82 ? 186.736 183.286 178.492 1.00 77.35 82 PRO C C 1
ATOM 8677 O O . PRO C 3 82 ? 187.144 184.365 178.928 1.00 78.83 82 PRO C O 1
ATOM 8681 N N . LYS C 3 83 ? 186.760 182.151 179.196 1.00 83.27 83 LYS C N 1
ATOM 8682 C CA . LYS C 3 83 ? 187.071 182.145 180.623 1.00 83.09 83 LYS C CA 1
ATOM 8683 C C . LYS C 3 83 ? 188.417 182.800 180.909 1.00 81.65 83 LYS C C 1
ATOM 8684 O O . LYS C 3 83 ? 188.514 183.702 181.748 1.00 79.57 83 LYS C O 1
ATOM 8690 N N . GLU C 3 84 ? 189.466 182.373 180.213 1.00 97.11 84 GLU C N 1
ATOM 8691 C CA . GLU C 3 84 ? 190.810 182.857 180.525 1.00 94.85 84 GLU C CA 1
ATOM 8692 C C . GLU C 3 84 ? 191.173 184.117 179.735 1.00 98.34 84 GLU C C 1
ATOM 8693 O O . GLU C 3 84 ? 192.274 184.289 179.214 1.00 104.01 84 GLU C O 1
ATOM 8699 N N . VAL C 3 85 ? 190.235 185.061 179.716 1.00 86.48 85 VAL C N 1
ATOM 8700 C CA . VAL C 3 85 ? 190.526 186.440 179.344 1.00 82.83 85 VAL C CA 1
ATOM 8701 C C . VAL C 3 85 ? 190.021 187.314 180.482 1.00 85.14 85 VAL C C 1
ATOM 8702 O O . VAL C 3 85 ? 190.600 188.362 180.790 1.00 89.72 85 VAL C O 1
ATOM 8706 N N . ARG C 3 86 ? 188.972 186.842 181.159 1.00 76.98 86 ARG C N 1
ATOM 8707 C CA . ARG C 3 86 ? 188.453 187.557 182.318 1.00 79.53 86 ARG C CA 1
ATOM 8708 C C . ARG C 3 86 ? 189.435 187.499 183.479 1.00 83.63 86 ARG C C 1
ATOM 8709 O O . ARG C 3 86 ? 189.702 188.519 184.123 1.00 87.98 86 ARG C O 1
ATOM 8717 N N . ASP C 3 87 ? 189.994 186.317 183.750 1.00 90.48 87 ASP C N 1
ATOM 8718 C CA . ASP C 3 87 ? 191.032 186.208 184.769 1.00 90.10 87 ASP C CA 1
ATOM 8719 C C . ASP C 3 87 ? 192.263 187.017 184.386 1.00 86.42 87 ASP C C 1
ATOM 8720 O O . ASP C 3 87 ? 192.887 187.655 185.242 1.00 92.86 87 ASP C O 1
ATOM 8725 N N . SER C 3 88 ? 192.631 186.999 183.104 1.00 83.72 88 SER C N 1
ATOM 8726 C CA . SER C 3 88 ? 193.789 187.766 182.658 1.00 89.61 88 SER C CA 1
ATOM 8727 C C . SER C 3 88 ? 193.593 189.253 182.924 1.00 95.41 88 SER C C 1
ATOM 8728 O O . SER C 3 88 ? 194.480 189.919 183.471 1.00 101.27 88 SER C O 1
ATOM 8731 N N . TYR C 3 89 ? 192.427 189.790 182.556 1.00 91.69 89 TYR C N 1
ATOM 8732 C CA . TYR C 3 89 ? 192.155 191.196 182.835 1.00 89.14 89 TYR C CA 1
ATOM 8733 C C . TYR C 3 89 ? 192.120 191.462 184.333 1.00 88.23 89 TYR C C 1
ATOM 8734 O O . TYR C 3 89 ? 192.681 192.457 184.803 1.00 90.48 89 TYR C O 1
ATOM 8743 N N . TYR C 3 90 ? 191.490 190.571 185.102 1.00 89.89 90 TYR C N 1
ATOM 8744 C CA . TYR C 3 90 ? 191.380 190.777 186.542 1.00 91.50 90 TYR C CA 1
ATOM 8745 C C . TYR C 3 90 ? 192.753 190.850 187.197 1.00 94.47 90 TYR C C 1
ATOM 8746 O O . TYR C 3 90 ? 192.976 191.667 188.098 1.00 98.50 90 TYR C O 1
ATOM 8755 N N . TYR C 3 91 ? 193.685 190.007 186.762 1.00 97.72 91 TYR C N 1
ATOM 8756 C CA . TYR C 3 91 ? 195.011 189.973 187.360 1.00 94.04 91 TYR C CA 1
ATOM 8757 C C . TYR C 3 91 ? 195.985 190.974 186.750 1.00 94.25 91 TYR C C 1
ATOM 8758 O O . TYR C 3 91 ? 197.023 191.245 187.361 1.00 98.98 91 TYR C O 1
ATOM 8767 N N . ASN C 3 92 ? 195.689 191.534 185.574 1.00 99.14 92 ASN C N 1
ATOM 8768 C CA . ASN C 3 92 ? 196.645 192.402 184.899 1.00 100.43 92 ASN C CA 1
ATOM 8769 C C . ASN C 3 92 ? 196.220 193.860 184.795 1.00 104.11 92 ASN C C 1
ATOM 8770 O O . ASN C 3 92 ? 197.055 194.697 184.435 1.00 107.53 92 ASN C O 1
ATOM 8775 N N . TRP C 3 93 ? 194.963 194.193 185.085 1.00 96.65 93 TRP C N 1
ATOM 8776 C CA . TRP C 3 93 ? 194.523 195.576 184.922 1.00 92.32 93 TRP C CA 1
ATOM 8777 C C . TRP C 3 93 ? 195.258 196.581 185.808 1.00 90.91 93 TRP C C 1
ATOM 8778 O O . TRP C 3 93 ? 195.587 197.666 185.298 1.00 92.93 93 TRP C O 1
ATOM 8789 N N . PRO C 3 94 ? 195.544 196.324 187.093 1.00 96.09 94 PRO C N 1
ATOM 8790 C CA . PRO C 3 94 ? 196.147 197.392 187.910 1.00 97.82 94 PRO C CA 1
ATOM 8791 C C . PRO C 3 94 ? 197.490 197.874 187.393 1.00 100.50 94 PRO C C 1
ATOM 8792 O O . PRO C 3 94 ? 197.846 199.038 187.615 1.00 106.77 94 PRO C O 1
ATOM 8796 N N . VAL C 3 95 ? 198.246 197.021 186.709 1.00 106.20 95 VAL C N 1
ATOM 8797 C CA . VAL C 3 95 ? 199.569 197.378 186.217 1.00 108.79 95 VAL C CA 1
ATOM 8798 C C . VAL C 3 95 ? 199.547 197.740 184.735 1.00 111.19 95 VAL C C 1
ATOM 8799 O O . VAL C 3 95 ? 200.235 198.670 184.314 1.00 110.78 95 VAL C O 1
ATOM 8803 N N . TYR C 3 96 ? 198.755 197.033 183.930 1.00 118.17 96 TYR C N 1
ATOM 8804 C CA . TYR C 3 96 ? 198.770 197.253 182.488 1.00 114.24 96 TYR C CA 1
ATOM 8805 C C . TYR C 3 96 ? 197.719 198.254 182.026 1.00 114.57 96 TYR C C 1
ATOM 8806 O O . TYR C 3 96 ? 198.010 199.103 181.177 1.00 114.17 96 TYR C O 1
ATOM 8815 N N . PHE C 3 97 ? 196.502 198.180 182.561 1.00 106.07 97 PHE C N 1
ATOM 8816 C CA . PHE C 3 97 ? 195.403 199.058 182.158 1.00 102.84 97 PHE C CA 1
ATOM 8817 C C . PHE C 3 97 ? 194.810 199.713 183.398 1.00 105.30 97 PHE C C 1
ATOM 8818 O O . PHE C 3 97 ? 193.704 199.368 183.831 1.00 106.87 97 PHE C O 1
ATOM 8826 N N . PRO C 3 98 ? 195.529 200.671 184.004 1.00 109.50 98 PRO C N 1
ATOM 8827 C CA . PRO C 3 98 ? 195.081 201.302 185.251 1.00 109.69 98 PRO C CA 1
ATOM 8828 C C . PRO C 3 98 ? 193.773 202.069 185.087 1.00 113.48 98 PRO C C 1
ATOM 8829 O O . PRO C 3 98 ? 193.431 202.512 183.991 1.00 114.28 98 PRO C O 1
ATOM 8834 N N . PHE D 4 108 ? 229.964 191.313 225.437 1.00 87.70 108 PHE D N 1
ATOM 8835 C CA . PHE D 4 108 ? 230.795 192.091 224.527 1.00 91.26 108 PHE D CA 1
ATOM 8836 C C . PHE D 4 108 ? 230.029 192.399 223.246 1.00 88.99 108 PHE D C 1
ATOM 8837 O O . PHE D 4 108 ? 230.017 193.537 222.780 1.00 90.30 108 PHE D O 1
ATOM 8845 N N . TYR D 4 109 ? 229.395 191.372 222.676 1.00 71.96 109 TYR D N 1
ATOM 8846 C CA . TYR D 4 109 ? 228.628 191.567 221.451 1.00 68.08 109 TYR D CA 1
ATOM 8847 C C . TYR D 4 109 ? 227.443 192.496 221.677 1.00 68.87 109 TYR D C 1
ATOM 8848 O O . TYR D 4 109 ? 227.005 193.181 220.746 1.00 76.64 109 TYR D O 1
ATOM 8857 N N . GLU D 4 110 ? 226.913 192.534 222.900 1.00 74.62 110 GLU D N 1
ATOM 8858 C CA . GLU D 4 110 ? 225.803 193.432 223.199 1.00 74.87 110 GLU D CA 1
ATOM 8859 C C . GLU D 4 110 ? 226.256 194.884 223.264 1.00 79.00 110 GLU D C 1
ATOM 8860 O O . GLU D 4 110 ? 225.460 195.792 223.002 1.00 83.03 110 GLU D O 1
ATOM 8866 N N . ASP D 4 111 ? 227.523 195.123 223.611 1.00 82.63 111 ASP D N 1
ATOM 8867 C CA . ASP D 4 111 ? 228.039 196.482 223.725 1.00 85.18 111 ASP D CA 1
ATOM 8868 C C . ASP D 4 111 ? 228.109 197.205 222.388 1.00 87.38 111 ASP D C 1
ATOM 8869 O O . ASP D 4 111 ? 228.271 198.430 222.375 1.00 89.36 111 ASP D O 1
ATOM 8874 N N . LEU D 4 112 ? 228.008 196.487 221.272 1.00 74.29 112 LEU D N 1
ATOM 8875 C CA . LEU D 4 112 ? 228.021 197.115 219.959 1.00 64.89 112 LEU D CA 1
ATOM 8876 C C . LEU D 4 112 ? 226.670 197.687 219.557 1.00 67.18 112 LEU D C 1
ATOM 8877 O O . LEU D 4 112 ? 226.609 198.463 218.598 1.00 82.81 112 LEU D O 1
ATOM 8882 N N . PHE D 4 113 ? 225.592 197.333 220.258 1.00 53.58 113 PHE D N 1
ATOM 8883 C CA . PHE D 4 113 ? 224.243 197.654 219.808 1.00 55.64 113 PHE D CA 1
ATOM 8884 C C . PHE D 4 113 ? 223.505 198.616 220.729 1.00 63.27 113 PHE D C 1
ATOM 8885 O O . PHE D 4 113 ? 222.286 198.767 220.593 1.00 80.81 113 PHE D O 1
ATOM 8893 N N . ASP D 4 114 ? 224.194 199.269 221.659 1.00 65.33 114 ASP D N 1
ATOM 8894 C CA . ASP D 4 114 ? 223.578 200.272 222.525 1.00 73.49 114 ASP D CA 1
ATOM 8895 C C . ASP D 4 114 ? 224.279 201.603 222.272 1.00 73.95 114 ASP D C 1
ATOM 8896 O O . ASP D 4 114 ? 225.248 201.951 222.951 1.00 76.85 114 ASP D O 1
ATOM 8901 N N . PHE D 4 115 ? 223.788 202.354 221.289 1.00 61.86 115 PHE D N 1
ATOM 8902 C CA . PHE D 4 115 ? 224.394 203.653 221.036 1.00 69.52 115 PHE D CA 1
ATOM 8903 C C . PHE D 4 115 ? 223.402 204.804 220.872 1.00 71.60 115 PHE D C 1
ATOM 8904 O O . PHE D 4 115 ? 223.606 205.656 219.998 1.00 77.73 115 PHE D O 1
ATOM 8912 N N . PRO D 4 116 ? 222.323 204.888 221.671 1.00 68.15 116 PRO D N 1
ATOM 8913 C CA . PRO D 4 116 ? 221.783 206.211 222.001 1.00 65.39 116 PRO D CA 1
ATOM 8914 C C . PRO D 4 116 ? 222.224 206.648 223.389 1.00 75.13 116 PRO D C 1
ATOM 8915 O O . PRO D 4 116 ? 222.009 207.797 223.788 1.00 79.14 116 PRO D O 1
ATOM 8919 N N . ARG D 4 117 ? 222.847 205.724 224.126 1.00 83.33 117 ARG D N 1
ATOM 8920 C CA . ARG D 4 117 ? 223.357 205.959 225.478 1.00 83.72 117 ARG D CA 1
ATOM 8921 C C . ARG D 4 117 ? 222.236 206.410 226.421 1.00 85.79 117 ARG D C 1
ATOM 8922 O O . ARG D 4 117 ? 222.187 207.550 226.886 1.00 86.09 117 ARG D O 1
ATOM 8930 N N . ASP D 4 118 ? 221.323 205.474 226.674 1.00 86.50 118 ASP D N 1
ATOM 8931 C CA . ASP D 4 118 ? 220.185 205.698 227.554 1.00 85.55 118 ASP D CA 1
ATOM 8932 C C . ASP D 4 118 ? 220.661 206.169 228.929 1.00 82.40 118 ASP D C 1
ATOM 8933 O O . ASP D 4 118 ? 221.476 205.483 229.563 1.00 81.89 118 ASP D O 1
ATOM 8938 N N . PRO D 4 119 ? 220.179 207.315 229.422 1.00 78.63 119 PRO D N 1
ATOM 8939 C CA . PRO D 4 119 ? 220.704 207.852 230.685 1.00 78.91 119 PRO D CA 1
ATOM 8940 C C . PRO D 4 119 ? 220.024 207.292 231.925 1.00 80.85 119 PRO D C 1
ATOM 8941 O O . PRO D 4 119 ? 220.633 207.260 232.999 1.00 83.39 119 PRO D O 1
ATOM 8945 N N . GLU D 4 120 ? 218.774 206.852 231.804 1.00 74.59 120 GLU D N 1
ATOM 8946 C CA . GLU D 4 120 ? 218.021 206.380 232.958 1.00 72.61 120 GLU D CA 1
ATOM 8947 C C . GLU D 4 120 ? 218.165 204.883 233.200 1.00 76.90 120 GLU D C 1
ATOM 8948 O O . GLU D 4 120 ? 217.620 204.379 234.188 1.00 80.01 120 GLU D O 1
ATOM 8954 N N . ARG D 4 121 ? 218.885 204.170 232.335 1.00 76.63 121 ARG D N 1
ATOM 8955 C CA . ARG D 4 121 ? 219.274 202.775 232.553 1.00 74.66 121 ARG D CA 1
ATOM 8956 C C . ARG D 4 121 ? 218.069 201.889 232.873 1.00 75.95 121 ARG D C 1
ATOM 8957 O O . ARG D 4 121 ? 217.956 201.310 233.954 1.00 78.96 121 ARG D O 1
ATOM 8965 N N . TRP D 4 122 ? 217.161 201.791 231.908 1.00 56.73 122 TRP D N 1
ATOM 8966 C CA . TRP D 4 122 ? 216.019 200.901 232.061 1.00 53.77 122 TRP D CA 1
ATOM 8967 C C . TRP D 4 122 ? 216.459 199.446 231.951 1.00 57.92 122 TRP D C 1
ATOM 8968 O O . TRP D 4 122 ? 217.338 199.104 231.157 1.00 62.46 122 TRP D O 1
ATOM 8979 N N . LYS D 4 123 ? 215.841 198.588 232.760 1.00 64.67 123 LYS D N 1
ATOM 8980 C CA . LYS D 4 123 ? 216.156 197.167 232.756 1.00 63.29 123 LYS D CA 1
ATOM 8981 C C . LYS D 4 123 ? 214.890 196.381 233.063 1.00 64.56 123 LYS D C 1
ATOM 8982 O O . LYS D 4 123 ? 213.871 196.939 233.476 1.00 66.51 123 LYS D O 1
ATOM 8988 N N . GLU D 4 124 ? 214.969 195.065 232.851 1.00 65.54 124 GLU D N 1
ATOM 8989 C CA . GLU D 4 124 ? 213.805 194.203 233.027 1.00 69.38 124 GLU D CA 1
ATOM 8990 C C . GLU D 4 124 ? 213.296 194.192 234.462 1.00 72.11 124 GLU D C 1
ATOM 8991 O O . GLU D 4 124 ? 212.120 193.886 234.686 1.00 76.60 124 GLU D O 1
ATOM 8997 N N . GLN D 4 125 ? 214.151 194.506 235.437 1.00 74.57 125 GLN D N 1
ATOM 8998 C CA . GLN D 4 125 ? 213.688 194.603 236.817 1.00 70.00 125 GLN D CA 1
ATOM 8999 C C . GLN D 4 125 ? 212.706 195.754 236.986 1.00 74.29 125 GLN D C 1
ATOM 9000 O O . GLN D 4 125 ? 211.732 195.645 237.740 1.00 75.87 125 GLN D O 1
ATOM 9006 N N . ASP D 4 126 ? 212.947 196.869 236.291 1.00 71.54 126 ASP D N 1
ATOM 9007 C CA . ASP D 4 126 ? 212.049 198.015 236.390 1.00 67.35 126 ASP D CA 1
ATOM 9008 C C . ASP D 4 126 ? 210.674 197.705 235.814 1.00 72.02 126 ASP D C 1
ATOM 9009 O O . ASP D 4 126 ? 209.673 198.268 236.269 1.00 77.88 126 ASP D O 1
ATOM 9014 N N . LEU D 4 127 ? 210.603 196.824 234.819 1.00 67.48 127 LEU D N 1
ATOM 9015 C CA . LEU D 4 127 ? 209.325 196.360 234.300 1.00 61.92 127 LEU D CA 1
ATOM 9016 C C . LEU D 4 127 ? 208.711 195.265 235.158 1.00 59.80 127 LEU D C 1
ATOM 9017 O O . LEU D 4 127 ? 207.577 194.854 234.889 1.00 66.29 127 LEU D O 1
ATOM 9022 N N . ARG D 4 128 ? 209.433 194.791 236.176 1.00 61.90 128 ARG D N 1
ATOM 9023 C CA . ARG D 4 128 ? 208.961 193.737 237.073 1.00 63.21 128 ARG D CA 1
ATOM 9024 C C . ARG D 4 128 ? 208.579 192.481 236.291 1.00 66.76 128 ARG D C 1
ATOM 9025 O O . ARG D 4 128 ? 207.483 191.937 236.432 1.00 70.34 128 ARG D O 1
ATOM 9033 N N . GLU D 4 129 ? 209.507 192.023 235.454 1.00 64.98 129 GLU D N 1
ATOM 9034 C CA . GLU D 4 129 ? 209.331 190.820 234.657 1.00 62.69 129 GLU D CA 1
ATOM 9035 C C . GLU D 4 129 ? 210.570 189.947 234.786 1.00 65.66 129 GLU D C 1
ATOM 9036 O O . GLU D 4 129 ? 211.680 190.444 234.990 1.00 71.19 129 GLU D O 1
ATOM 9042 N N . ILE D 4 130 ? 210.370 188.639 234.659 1.00 47.10 130 ILE D N 1
ATOM 9043 C CA . ILE D 4 130 ? 211.446 187.660 234.771 1.00 47.43 130 ILE D CA 1
ATOM 9044 C C . ILE D 4 130 ? 211.661 187.029 233.403 1.00 49.36 130 ILE D C 1
ATOM 9045 O O . ILE D 4 130 ? 210.754 186.392 232.854 1.00 49.31 130 ILE D O 1
ATOM 9050 N N . TRP D 4 131 ? 212.860 187.205 232.858 1.00 47.23 131 TRP D N 1
ATOM 9051 C CA . TRP D 4 131 ? 213.251 186.629 231.582 1.00 42.47 131 TRP D CA 1
ATOM 9052 C C . TRP D 4 131 ? 214.237 185.491 231.805 1.00 50.12 131 TRP D C 1
ATOM 9053 O O . TRP D 4 131 ? 214.860 185.375 232.863 1.00 62.13 131 TRP D O 1
ATOM 9064 N N . ALA D 4 132 ? 214.375 184.648 230.786 1.00 45.00 132 ALA D N 1
ATOM 9065 C CA . ALA D 4 132 ? 215.297 183.524 230.823 1.00 45.08 132 ALA D CA 1
ATOM 9066 C C . ALA D 4 132 ? 216.084 183.471 229.523 1.00 50.78 132 ALA D C 1
ATOM 9067 O O . ALA D 4 132 ? 215.644 183.972 228.485 1.00 54.79 132 ALA D O 1
ATOM 9069 N N . ASP D 4 133 ? 217.266 182.859 229.595 1.00 53.89 133 ASP D N 1
ATOM 9070 C CA . ASP D 4 133 ? 218.120 182.762 228.416 1.00 53.60 133 ASP D CA 1
ATOM 9071 C C . ASP D 4 133 ? 217.510 181.841 227.367 1.00 59.79 133 ASP D C 1
ATOM 9072 O O . ASP D 4 133 ? 217.416 182.201 226.188 1.00 65.74 133 ASP D O 1
ATOM 9077 N N . GLY D 4 134 ? 217.086 180.649 227.777 1.00 51.35 134 GLY D N 1
ATOM 9078 C CA . GLY D 4 134 ? 216.511 179.696 226.862 1.00 51.88 134 GLY D CA 1
ATOM 9079 C C . GLY D 4 134 ? 217.537 178.706 226.353 1.00 48.90 134 GLY D C 1
ATOM 9080 O O . GLY D 4 134 ? 218.466 179.061 225.622 1.00 51.68 134 GLY D O 1
ATOM 9081 N N . PRO D 4 135 ? 217.392 177.440 226.741 1.00 58.35 135 PRO D N 1
ATOM 9082 C CA . PRO D 4 135 ? 218.327 176.414 226.268 1.00 58.00 135 PRO D CA 1
ATOM 9083 C C . PRO D 4 135 ? 218.279 176.273 224.755 1.00 64.77 135 PRO D C 1
ATOM 9084 O O . PRO D 4 135 ? 217.259 176.537 224.115 1.00 74.22 135 PRO D O 1
ATOM 9088 N N . LEU D 4 136 ? 219.412 175.857 224.185 1.00 74.69 136 LEU D N 1
ATOM 9089 C CA . LEU D 4 136 ? 219.535 175.778 222.733 1.00 77.76 136 LEU D CA 1
ATOM 9090 C C . LEU D 4 136 ? 218.534 174.801 222.128 1.00 72.87 136 LEU D C 1
ATOM 9091 O O . LEU D 4 136 ? 218.034 175.034 221.022 1.00 73.42 136 LEU D O 1
ATOM 9096 N N . GLU D 4 137 ? 218.219 173.716 222.835 1.00 76.94 137 GLU D N 1
ATOM 9097 C CA . GLU D 4 137 ? 217.329 172.680 222.323 1.00 77.25 137 GLU D CA 1
ATOM 9098 C C . GLU D 4 137 ? 215.866 172.938 222.659 1.00 81.11 137 GLU D C 1
ATOM 9099 O O . GLU D 4 137 ? 215.079 171.987 222.752 1.00 83.44 137 GLU D O 1
ATOM 9105 N N . MET D 4 138 ? 215.479 174.196 222.845 1.00 72.13 138 MET D N 1
ATOM 9106 C CA . MET D 4 138 ? 214.101 174.566 223.133 1.00 70.09 138 MET D CA 1
ATOM 9107 C C . MET D 4 138 ? 213.497 175.271 221.928 1.00 73.81 138 MET D C 1
ATOM 9108 O O . MET D 4 138 ? 214.130 176.143 221.324 1.00 74.13 138 MET D O 1
ATOM 9113 N N . THR D 4 139 ? 212.270 174.889 221.579 1.00 70.77 139 THR D N 1
ATOM 9114 C CA . THR D 4 139 ? 211.590 175.425 220.406 1.00 73.50 139 THR D CA 1
ATOM 9115 C C . THR D 4 139 ? 210.584 176.518 220.741 1.00 74.60 139 THR D C 1
ATOM 9116 O O . THR D 4 139 ? 210.529 177.534 220.043 1.00 76.35 139 THR D O 1
ATOM 9120 N N . LYS D 4 140 ? 209.786 176.333 221.789 1.00 55.56 140 LYS D N 1
ATOM 9121 C CA . LYS D 4 140 ? 208.770 177.313 222.134 1.00 50.88 140 LYS D CA 1
ATOM 9122 C C . LYS D 4 140 ? 209.414 178.571 222.718 1.00 61.61 140 LYS D C 1
ATOM 9123 O O . LYS D 4 140 ? 210.515 178.515 223.272 1.00 70.85 140 LYS D O 1
ATOM 9129 N N . PRO D 4 141 ? 208.748 179.723 222.606 1.00 52.90 141 PRO D N 1
ATOM 9130 C CA . PRO D 4 141 ? 209.351 180.983 223.060 1.00 46.72 141 PRO D CA 1
ATOM 9131 C C . PRO D 4 141 ? 209.325 181.196 224.566 1.00 51.51 141 PRO D C 1
ATOM 9132 O O . PRO D 4 141 ? 209.792 182.243 225.026 1.00 51.93 141 PRO D O 1
ATOM 9136 N N . GLY D 4 142 ? 208.799 180.258 225.347 1.00 55.88 142 GLY D N 1
ATOM 9137 C CA . GLY D 4 142 ? 208.749 180.440 226.784 1.00 46.63 142 GLY D CA 1
ATOM 9138 C C . GLY D 4 142 ? 208.705 179.105 227.491 1.00 55.29 142 GLY D C 1
ATOM 9139 O O . GLY D 4 142 ? 208.697 178.044 226.864 1.00 56.01 142 GLY D O 1
ATOM 9140 N N . TRP D 4 143 ? 208.682 179.168 228.823 1.00 60.07 143 TRP D N 1
ATOM 9141 C CA . TRP D 4 143 ? 208.625 177.942 229.613 1.00 45.98 143 TRP D CA 1
ATOM 9142 C C . TRP D 4 143 ? 207.197 177.417 229.712 1.00 57.50 143 TRP D C 1
ATOM 9143 O O . TRP D 4 143 ? 206.887 176.341 229.190 1.00 72.75 143 TRP D O 1
ATOM 9154 N N . ASP D 4 144 ? 206.308 178.177 230.367 1.00 47.79 144 ASP D N 1
ATOM 9155 C CA . ASP D 4 144 ? 204.876 177.891 230.404 1.00 45.75 144 ASP D CA 1
ATOM 9156 C C . ASP D 4 144 ? 204.578 176.451 230.804 1.00 54.81 144 ASP D C 1
ATOM 9157 O O . ASP D 4 144 ? 204.279 175.624 229.933 1.00 60.11 144 ASP D O 1
ATOM 9162 N N . PRO D 4 145 ? 204.667 176.105 232.097 1.00 55.83 145 PRO D N 1
ATOM 9163 C CA . PRO D 4 145 ? 204.477 174.706 232.521 1.00 49.65 145 PRO D CA 1
ATOM 9164 C C . PRO D 4 145 ? 203.228 174.034 231.964 1.00 51.74 145 PRO D C 1
ATOM 9165 O O . PRO D 4 145 ? 203.100 172.808 232.032 1.00 57.68 145 PRO D O 1
ATOM 9169 N N . ALA D 4 146 ? 202.297 174.824 231.424 1.00 56.81 146 ALA D N 1
ATOM 9170 C CA . ALA D 4 146 ? 201.119 174.248 230.786 1.00 54.60 146 ALA D CA 1
ATOM 9171 C C . ALA D 4 146 ? 201.495 173.414 229.566 1.00 58.49 146 ALA D C 1
ATOM 9172 O O . ALA D 4 146 ? 200.971 172.310 229.379 1.00 60.80 146 ALA D O 1
ATOM 9174 N N . TRP D 4 147 ? 202.402 173.916 228.727 1.00 61.56 147 TRP D N 1
ATOM 9175 C CA . TRP D 4 147 ? 202.767 173.232 227.494 1.00 58.05 147 TRP D CA 1
ATOM 9176 C C . TRP D 4 147 ? 204.103 172.502 227.584 1.00 53.84 147 TRP D C 1
ATOM 9177 O O . TRP D 4 147 ? 204.644 172.096 226.551 1.00 51.36 147 TRP D O 1
ATOM 9188 N N . ALA D 4 148 ? 204.649 172.335 228.785 1.00 62.77 148 ALA D N 1
ATOM 9189 C CA . ALA D 4 148 ? 205.914 171.628 228.942 1.00 65.19 148 ALA D CA 1
ATOM 9190 C C . ALA D 4 148 ? 205.727 170.154 228.602 1.00 73.46 148 ALA D C 1
ATOM 9191 O O . ALA D 4 148 ? 204.885 169.474 229.196 1.00 75.69 148 ALA D O 1
ATOM 9193 N N . ASP D 4 149 ? 206.511 169.663 227.649 1.00 85.19 149 ASP D N 1
ATOM 9194 C CA . ASP D 4 149 ? 206.414 168.290 227.185 1.00 82.77 149 ASP D CA 1
ATOM 9195 C C . ASP D 4 149 ? 207.549 167.455 227.774 1.00 85.83 149 ASP D C 1
ATOM 9196 O O . ASP D 4 149 ? 208.338 167.926 228.600 1.00 90.57 149 ASP D O 1
ATOM 9201 N N . GLU D 4 150 ? 207.635 166.193 227.347 1.00 86.58 150 GLU D N 1
ATOM 9202 C CA . GLU D 4 150 ? 208.666 165.300 227.868 1.00 90.48 150 GLU D CA 1
ATOM 9203 C C . GLU D 4 150 ? 210.056 165.728 227.415 1.00 94.16 150 GLU D C 1
ATOM 9204 O O . GLU D 4 150 ? 211.022 165.632 228.183 1.00 97.00 150 GLU D O 1
ATOM 9210 N N . ASP D 4 151 ? 210.182 166.193 226.170 1.00 97.06 151 ASP D N 1
ATOM 9211 C CA . ASP D 4 151 ? 211.480 166.642 225.678 1.00 98.04 151 ASP D CA 1
ATOM 9212 C C . ASP D 4 151 ? 211.966 167.866 226.444 1.00 99.49 151 ASP D C 1
ATOM 9213 O O . ASP D 4 151 ? 213.167 168.006 226.709 1.00 102.50 151 ASP D O 1
ATOM 9218 N N . ASP D 4 152 ? 211.049 168.765 226.806 1.00 90.86 152 ASP D N 1
ATOM 9219 C CA . ASP D 4 152 ? 211.428 169.918 227.615 1.00 87.59 152 ASP D CA 1
ATOM 9220 C C . ASP D 4 152 ? 211.945 169.482 228.980 1.00 88.42 152 ASP D C 1
ATOM 9221 O O . ASP D 4 152 ? 212.932 170.031 229.484 1.00 96.71 152 ASP D O 1
ATOM 9226 N N . TRP D 4 153 ? 211.291 168.493 229.592 1.00 77.94 153 TRP D N 1
ATOM 9227 C CA . TRP D 4 153 ? 211.765 167.976 230.871 1.00 78.37 153 TRP D CA 1
ATOM 9228 C C . TRP D 4 153 ? 213.132 167.322 230.726 1.00 82.64 153 TRP D C 1
ATOM 9229 O O . TRP D 4 153 ? 213.989 167.459 231.606 1.00 87.55 153 TRP D O 1
ATOM 9240 N N . ASP D 4 154 ? 213.353 166.602 229.624 1.00 94.60 154 ASP D N 1
ATOM 9241 C CA . ASP D 4 154 ? 214.663 166.006 229.385 1.00 96.09 154 ASP D CA 1
ATOM 9242 C C . ASP D 4 154 ? 215.738 167.077 229.246 1.00 95.63 154 ASP D C 1
ATOM 9243 O O . ASP D 4 154 ? 216.838 166.938 229.793 1.00 101.33 154 ASP D O 1
ATOM 9248 N N . VAL D 4 155 ? 215.435 168.153 228.518 1.00 83.79 155 VAL D N 1
ATOM 9249 C CA . VAL D 4 155 ? 216.393 169.244 228.355 1.00 86.39 155 VAL D CA 1
ATOM 9250 C C . VAL D 4 155 ? 216.696 169.892 229.701 1.00 87.91 155 VAL D C 1
ATOM 9251 O O . VAL D 4 155 ? 217.855 170.194 230.018 1.00 91.62 155 VAL D O 1
ATOM 9255 N N . VAL D 4 156 ? 215.660 170.112 230.513 1.00 94.70 156 VAL D N 1
ATOM 9256 C CA . VAL D 4 156 ? 215.855 170.719 231.827 1.00 93.65 156 VAL D CA 1
ATOM 9257 C C . VAL D 4 156 ? 216.713 169.820 232.710 1.00 95.27 156 VAL D C 1
ATOM 9258 O O . VAL D 4 156 ? 217.610 170.294 233.418 1.00 100.19 156 VAL D O 1
ATOM 9262 N N . ASN D 4 157 ? 216.454 168.511 232.682 1.00 100.90 157 ASN D N 1
ATOM 9263 C CA . ASN D 4 157 ? 217.245 167.581 233.482 1.00 102.07 157 ASN D CA 1
ATOM 9264 C C . ASN D 4 157 ? 218.696 167.547 233.021 1.00 105.81 157 ASN D C 1
ATOM 9265 O O . ASN D 4 157 ? 219.615 167.471 233.844 1.00 108.20 157 ASN D O 1
ATOM 9270 N N . ASP D 4 158 ? 218.923 167.595 231.706 1.00 109.59 158 ASP D N 1
ATOM 9271 C CA . ASP D 4 158 ? 220.290 167.649 231.198 1.00 107.03 158 ASP D CA 1
ATOM 9272 C C . ASP D 4 158 ? 220.998 168.916 231.655 1.00 107.26 158 ASP D C 1
ATOM 9273 O O . ASP D 4 158 ? 222.174 168.877 232.034 1.00 110.40 158 ASP D O 1
ATOM 9278 N N . GLU D 4 159 ? 220.301 170.053 231.618 1.00 109.72 159 GLU D N 1
ATOM 9279 C CA . GLU D 4 159 ? 220.909 171.299 232.073 1.00 110.59 159 GLU D CA 1
ATOM 9280 C C . GLU D 4 159 ? 221.206 171.252 233.568 1.00 112.85 159 GLU D C 1
ATOM 9281 O O . GLU D 4 159 ? 222.211 171.809 234.027 1.00 115.99 159 GLU D O 1
ATOM 9287 N N . ILE D 4 160 ? 220.337 170.603 234.346 1.00 115.87 160 ILE D N 1
ATOM 9288 C CA . ILE D 4 160 ? 220.606 170.426 235.771 1.00 114.20 160 ILE D CA 1
ATOM 9289 C C . ILE D 4 160 ? 221.853 169.575 235.971 1.00 114.70 160 ILE D C 1
ATOM 9290 O O . ILE D 4 160 ? 222.733 169.910 236.774 1.00 114.50 160 ILE D O 1
ATOM 9295 N N . GLN D 4 161 ? 221.952 168.466 235.236 1.00 118.80 161 GLN D N 1
ATOM 9296 C CA . GLN D 4 161 ? 223.074 167.551 235.417 1.00 117.43 161 GLN D CA 1
ATOM 9297 C C . GLN D 4 161 ? 224.385 168.199 234.990 1.00 116.01 161 GLN D C 1
ATOM 9298 O O . GLN D 4 161 ? 225.438 167.940 235.585 1.00 115.81 161 GLN D O 1
ATOM 9304 N N . GLU D 4 162 ? 224.342 169.036 233.951 1.00 120.35 162 GLU D N 1
ATOM 9305 C CA . GLU D 4 162 ? 225.539 169.751 233.524 1.00 120.86 162 GLU D CA 1
ATOM 9306 C C . GLU D 4 162 ? 226.026 170.707 234.606 1.00 124.21 162 GLU D C 1
ATOM 9307 O O . GLU D 4 162 ? 227.233 170.826 234.844 1.00 126.72 162 GLU D O 1
ATOM 9313 N N . GLY D 4 163 ? 225.102 171.391 235.278 1.00 132.25 163 GLY D N 1
ATOM 9314 C CA . GLY D 4 163 ? 225.469 172.313 236.334 1.00 132.46 163 GLY D CA 1
ATOM 9315 C C . GLY D 4 163 ? 225.051 173.744 236.068 1.00 132.29 163 GLY D C 1
ATOM 9316 O O . GLY D 4 163 ? 225.701 174.684 236.534 1.00 133.23 163 GLY D O 1
ATOM 9317 N N . ARG D 4 164 ? 223.967 173.923 235.319 1.00 118.05 164 ARG D N 1
ATOM 9318 C CA . ARG D 4 164 ? 223.455 175.241 234.974 1.00 115.99 164 ARG D CA 1
ATOM 9319 C C . ARG D 4 164 ? 221.996 175.350 235.396 1.00 117.72 164 ARG D C 1
ATOM 9320 O O . ARG D 4 164 ? 221.239 174.380 235.300 1.00 119.36 164 ARG D O 1
ATOM 9328 N N . ASP D 4 165 ? 221.610 176.528 235.868 1.00 105.56 165 ASP D N 1
ATOM 9329 C CA . ASP D 4 165 ? 220.235 176.747 236.302 1.00 104.70 165 ASP D CA 1
ATOM 9330 C C . ASP D 4 165 ? 219.319 176.898 235.094 1.00 106.62 165 ASP D C 1
ATOM 9331 O O . ASP D 4 165 ? 219.515 177.820 234.292 1.00 106.53 165 ASP D O 1
ATOM 9336 N N . PRO D 4 166 ? 218.323 176.026 234.919 1.00 91.62 166 PRO D N 1
ATOM 9337 C CA . PRO D 4 166 ? 217.411 176.181 233.775 1.00 88.57 166 PRO D CA 1
ATOM 9338 C C . PRO D 4 166 ? 216.595 177.459 233.819 1.00 89.74 166 PRO D C 1
ATOM 9339 O O . PRO D 4 166 ? 216.293 178.027 232.762 1.00 89.55 166 PRO D O 1
ATOM 9343 N N . GLY D 4 167 ? 216.233 177.933 235.008 1.00 82.15 167 GLY D N 1
ATOM 9344 C CA . GLY D 4 167 ? 215.382 179.099 235.126 1.00 82.95 167 GLY D CA 1
ATOM 9345 C C . GLY D 4 167 ? 213.923 178.785 234.867 1.00 83.72 167 GLY D C 1
ATOM 9346 O O . GLY D 4 167 ? 213.257 179.481 234.095 1.00 85.05 167 GLY D O 1
ATOM 9347 N N . ILE D 4 168 ? 213.413 177.739 235.510 1.00 64.74 168 ILE D N 1
ATOM 9348 C CA . ILE D 4 168 ? 212.023 177.323 235.369 1.00 55.40 168 ILE D CA 1
ATOM 9349 C C . ILE D 4 168 ? 211.229 177.855 236.552 1.00 60.22 168 ILE D C 1
ATOM 9350 O O . ILE D 4 168 ? 211.744 177.947 237.673 1.00 67.13 168 ILE D O 1
ATOM 9355 N N . GLN D 4 169 ? 209.978 178.229 236.299 1.00 56.83 169 GLN D N 1
ATOM 9356 C CA . GLN D 4 169 ? 209.098 178.786 237.314 1.00 54.07 169 GLN D CA 1
ATOM 9357 C C . GLN D 4 169 ? 207.750 178.080 237.250 1.00 58.96 169 GLN D C 1
ATOM 9358 O O . GLN D 4 169 ? 207.499 177.247 236.375 1.00 67.08 169 GLN D O 1
ATOM 9364 N N . PRO D 4 170 ? 206.873 178.424 238.188 1.00 44.99 170 PRO D N 1
ATOM 9365 C CA . PRO D 4 170 ? 205.508 177.917 238.182 1.00 45.31 170 PRO D CA 1
ATOM 9366 C C . PRO D 4 170 ? 204.607 178.678 237.221 1.00 50.60 170 PRO D C 1
ATOM 9367 O O . PRO D 4 170 ? 203.413 178.372 237.141 1.00 58.40 170 PRO D O 1
ATOM 9369 N N . PHE D 4 171 ? 205.148 179.655 236.495 1.00 50.76 171 PHE D N 1
ATOM 9370 C CA . PHE D 4 171 ? 204.371 180.475 235.577 1.00 45.63 171 PHE D CA 1
ATOM 9371 C C . PHE D 4 171 ? 205.105 180.629 234.251 1.00 50.14 171 PHE D C 1
ATOM 9372 O O . PHE D 4 171 ? 206.106 179.948 234.008 1.00 65.60 171 PHE D O 1
ATOM 9380 N N . TYR D 4 172 ? 204.620 181.520 233.390 1.00 42.40 172 TYR D N 1
ATOM 9381 C CA . TYR D 4 172 ? 205.228 181.703 232.079 1.00 41.14 172 TYR D CA 1
ATOM 9382 C C . TYR D 4 172 ? 206.520 182.503 232.196 1.00 44.31 172 TYR D C 1
ATOM 9383 O O . TYR D 4 172 ? 206.560 183.544 232.858 1.00 55.56 172 TYR D O 1
ATOM 9392 N N . VAL D 4 173 ? 207.576 182.015 231.551 1.00 34.71 173 VAL D N 1
ATOM 9393 C CA . VAL D 4 173 ? 208.876 182.682 231.574 1.00 29.34 173 VAL D CA 1
ATOM 9394 C C . VAL D 4 173 ? 209.336 182.948 230.145 1.00 39.69 173 VAL D C 1
ATOM 9395 O O . VAL D 4 173 ? 209.671 182.003 229.418 1.00 46.29 173 VAL D O 1
ATOM 9399 N N . PRO D 4 174 ? 209.370 184.202 229.702 1.00 39.06 174 PRO D N 1
ATOM 9400 C CA . PRO D 4 174 ? 209.817 184.491 228.335 1.00 35.20 174 PRO D CA 1
ATOM 9401 C C . PRO D 4 174 ? 211.296 184.194 228.141 1.00 42.65 174 PRO D C 1
ATOM 9402 O O . PRO D 4 174 ? 212.094 184.236 229.080 1.00 52.49 174 PRO D O 1
ATOM 9406 N N . TYR D 4 175 ? 211.653 183.892 226.897 1.00 48.53 175 TYR D N 1
ATOM 9407 C CA . TYR D 4 175 ? 213.037 183.685 226.496 1.00 34.79 175 TYR D CA 1
ATOM 9408 C C . TYR D 4 175 ? 213.547 184.917 225.762 1.00 48.34 175 TYR D C 1
ATOM 9409 O O . TYR D 4 175 ? 212.841 185.489 224.927 1.00 56.13 175 TYR D O 1
ATOM 9418 N N . ARG D 4 176 ? 214.773 185.325 226.078 1.00 49.90 176 ARG D N 1
ATOM 9419 C CA . ARG D 4 176 ? 215.353 186.494 225.434 1.00 47.44 176 ARG D CA 1
ATOM 9420 C C . ARG D 4 176 ? 215.626 186.223 223.959 1.00 55.52 176 ARG D C 1
ATOM 9421 O O . ARG D 4 176 ? 215.984 185.111 223.561 1.00 58.28 176 ARG D O 1
ATOM 9429 N N . LYS D 4 177 ? 215.454 187.262 223.146 1.00 50.32 177 LYS D N 1
ATOM 9430 C CA . LYS D 4 177 ? 215.685 187.240 221.711 1.00 44.97 177 LYS D CA 1
ATOM 9431 C C . LYS D 4 177 ? 217.123 187.642 221.395 1.00 46.06 177 LYS D C 1
ATOM 9432 O O . LYS D 4 177 ? 217.756 188.365 222.170 1.00 56.34 177 LYS D O 1
ATOM 9438 N N . PRO D 4 178 ? 217.674 187.187 220.275 1.00 41.88 178 PRO D N 1
ATOM 9439 C CA . PRO D 4 178 ? 219.067 187.492 219.950 1.00 50.07 178 PRO D CA 1
ATOM 9440 C C . PRO D 4 178 ? 219.210 188.810 219.196 1.00 60.39 178 PRO D C 1
ATOM 9441 O O . PRO D 4 178 ? 218.232 189.443 218.796 1.00 59.31 178 PRO D O 1
ATOM 9445 N N . TYR D 4 179 ? 220.465 189.212 219.013 1.00 55.35 179 TYR D N 1
ATOM 9446 C CA . TYR D 4 179 ? 220.862 190.394 218.267 1.00 49.38 179 TYR D CA 1
ATOM 9447 C C . TYR D 4 179 ? 221.136 190.034 216.810 1.00 51.89 179 TYR D C 1
ATOM 9448 O O . TYR D 4 179 ? 221.531 188.904 216.509 1.00 61.65 179 TYR D O 1
ATOM 9457 N N . PRO D 4 180 ? 220.932 190.969 215.882 1.00 35.30 180 PRO D N 1
ATOM 9458 C CA . PRO D 4 180 ? 221.219 190.675 214.474 1.00 41.96 180 PRO D CA 1
ATOM 9459 C C . PRO D 4 180 ? 222.703 190.432 214.246 1.00 59.14 180 PRO D C 1
ATOM 9460 O O . PRO D 4 180 ? 223.562 191.011 214.914 1.00 63.03 180 PRO D O 1
ATOM 9464 N N . ALA D 4 181 ? 222.997 189.563 213.285 1.00 63.53 181 ALA D N 1
ATOM 9465 C CA . ALA D 4 181 ? 224.374 189.230 212.961 1.00 54.93 181 ALA D CA 1
ATOM 9466 C C . ALA D 4 181 ? 224.969 190.263 212.013 1.00 55.32 181 ALA D C 1
ATOM 9467 O O . ALA D 4 181 ? 224.277 190.835 211.167 1.00 56.28 181 ALA D O 1
ATOM 9469 N N . ILE D 4 182 ? 226.268 190.498 212.163 1.00 59.79 182 ILE D N 1
ATOM 9470 C CA . ILE D 4 182 ? 227.007 191.434 211.326 1.00 62.53 182 ILE D CA 1
ATOM 9471 C C . ILE D 4 182 ? 227.894 190.617 210.389 1.00 62.50 182 ILE D C 1
ATOM 9472 O O . ILE D 4 182 ? 228.907 190.054 210.830 1.00 70.37 182 ILE D O 1
ATOM 9477 N N . PRO D 4 183 ? 227.562 190.521 209.100 1.00 66.44 183 PRO D N 1
ATOM 9478 C CA . PRO D 4 183 ? 228.381 189.733 208.168 1.00 73.48 183 PRO D CA 1
ATOM 9479 C C . PRO D 4 183 ? 229.564 190.550 207.670 1.00 75.41 183 PRO D C 1
ATOM 9480 O O . PRO D 4 183 ? 229.393 191.648 207.137 1.00 83.60 183 PRO D O 1
ATOM 9484 N N . ASP D 4 184 ? 230.769 190.017 207.850 1.00 92.37 184 ASP D N 1
ATOM 9485 C CA . ASP D 4 184 ? 231.977 190.713 207.410 1.00 98.18 184 ASP D CA 1
ATOM 9486 C C . ASP D 4 184 ? 232.388 190.295 206.000 1.00 104.56 184 ASP D C 1
ATOM 9487 O O . ASP D 4 184 ? 233.549 189.992 205.733 1.00 105.84 184 ASP D O 1
ATOM 9492 N N . ASN D 4 185 ? 231.422 190.277 205.082 1.00 148.39 185 ASN D N 1
ATOM 9493 C CA . ASN D 4 185 ? 231.712 190.058 203.670 1.00 148.03 185 ASN D CA 1
ATOM 9494 C C . ASN D 4 185 ? 230.895 190.928 202.728 1.00 148.58 185 ASN D C 1
ATOM 9495 O O . ASN D 4 185 ? 231.243 191.010 201.546 1.00 148.50 185 ASN D O 1
ATOM 9500 N N . HIS D 4 186 ? 229.829 191.578 203.199 1.00 172.86 186 HIS D N 1
ATOM 9501 C CA . HIS D 4 186 ? 228.882 192.228 202.302 1.00 174.83 186 HIS D CA 1
ATOM 9502 C C . HIS D 4 186 ? 229.401 193.551 201.755 1.00 175.75 186 HIS D C 1
ATOM 9503 O O . HIS D 4 186 ? 228.965 193.975 200.678 1.00 178.62 186 HIS D O 1
ATOM 9510 N N . TYR D 4 187 ? 230.288 194.227 202.492 1.00 188.21 187 TYR D N 1
ATOM 9511 C CA . TYR D 4 187 ? 230.825 195.540 202.133 1.00 189.29 187 TYR D CA 1
ATOM 9512 C C . TYR D 4 187 ? 229.746 196.617 202.216 1.00 188.24 187 TYR D C 1
ATOM 9513 O O . TYR D 4 187 ? 230.033 197.808 202.059 1.00 188.21 187 TYR D O 1
ATOM 9522 N N . ASP D 4 188 ? 228.509 196.215 202.495 1.00 176.62 188 ASP D N 1
ATOM 9523 C CA . ASP D 4 188 ? 227.401 197.146 202.643 1.00 176.41 188 ASP D CA 1
ATOM 9524 C C . ASP D 4 188 ? 226.970 197.328 204.089 1.00 175.93 188 ASP D C 1
ATOM 9525 O O . ASP D 4 188 ? 226.101 198.163 204.359 1.00 175.61 188 ASP D O 1
ATOM 9530 N N . ILE D 4 189 ? 227.547 196.575 205.025 1.00 132.12 189 ILE D N 1
ATOM 9531 C CA . ILE D 4 189 ? 227.133 196.679 206.418 1.00 128.79 189 ILE D CA 1
ATOM 9532 C C . ILE D 4 189 ? 228.275 197.219 207.267 1.00 128.64 189 ILE D C 1
ATOM 9533 O O . ILE D 4 189 ? 228.195 198.334 207.794 1.00 130.55 189 ILE D O 1
ATOM 9538 N N . GLU D 4 190 ? 229.335 196.420 207.419 1.00 125.38 190 GLU D N 1
ATOM 9539 C CA . GLU D 4 190 ? 230.608 196.832 208.007 1.00 126.65 190 GLU D CA 1
ATOM 9540 C C . GLU D 4 190 ? 230.480 197.374 209.431 1.00 123.95 190 GLU D C 1
ATOM 9541 O O . GLU D 4 190 ? 231.485 197.747 210.046 1.00 124.06 190 GLU D O 1
ATOM 9547 N N . ASN D 4 191 ? 229.270 197.383 209.985 1.00 86.56 191 ASN D N 1
ATOM 9548 C CA . ASN D 4 191 ? 229.011 198.068 211.244 1.00 79.10 191 ASN D CA 1
ATOM 9549 C C . ASN D 4 191 ? 227.679 197.581 211.803 1.00 84.29 191 ASN D C 1
ATOM 9550 O O . ASN D 4 191 ? 227.013 196.724 211.218 1.00 89.71 191 ASN D O 1
ATOM 9555 N N . ALA D 4 192 ? 227.298 198.140 212.952 1.00 67.00 192 ALA D N 1
ATOM 9556 C CA . ALA D 4 192 ? 225.984 197.894 213.534 1.00 62.08 192 ALA D CA 1
ATOM 9557 C C . ALA D 4 192 ? 224.934 198.850 212.983 1.00 60.15 192 ALA D C 1
ATOM 9558 O O . ALA D 4 192 ? 223.800 198.439 212.707 1.00 66.32 192 ALA D O 1
ATOM 9560 N N . LYS D 4 193 ? 225.295 200.125 212.816 1.00 53.53 193 LYS D N 1
ATOM 9561 C CA . LYS D 4 193 ? 224.421 201.043 212.098 1.00 61.42 193 LYS D CA 1
ATOM 9562 C C . LYS D 4 193 ? 224.200 200.577 210.667 1.00 66.91 193 LYS D C 1
ATOM 9563 O O . LYS D 4 193 ? 223.142 200.837 210.083 1.00 72.37 193 LYS D O 1
ATOM 9569 N N . GLY D 4 194 ? 225.180 199.877 210.093 1.00 67.78 194 GLY D N 1
ATOM 9570 C CA . GLY D 4 194 ? 224.960 199.235 208.809 1.00 67.63 194 GLY D CA 1
ATOM 9571 C C . GLY D 4 194 ? 223.851 198.202 208.864 1.00 64.86 194 GLY D C 1
ATOM 9572 O O . GLY D 4 194 ? 223.014 198.132 207.965 1.00 71.72 194 GLY D O 1
ATOM 9573 N N . VAL D 4 195 ? 223.825 197.394 209.928 1.00 54.01 195 VAL D N 1
ATOM 9574 C CA . VAL D 4 195 ? 222.742 196.427 210.105 1.00 55.53 195 VAL D CA 1
ATOM 9575 C C . VAL D 4 195 ? 221.409 197.147 210.252 1.00 57.58 195 VAL D C 1
ATOM 9576 O O . VAL D 4 195 ? 220.393 196.736 209.675 1.00 59.36 195 VAL D O 1
ATOM 9580 N N . VAL D 4 196 ? 221.392 198.233 211.028 1.00 51.48 196 VAL D N 1
ATOM 9581 C CA . VAL D 4 196 ? 220.151 198.971 211.246 1.00 47.54 196 VAL D CA 1
ATOM 9582 C C . VAL D 4 196 ? 219.621 199.531 209.931 1.00 53.92 196 VAL D C 1
ATOM 9583 O O . VAL D 4 196 ? 218.423 199.438 209.638 1.00 60.71 196 VAL D O 1
ATOM 9587 N N . GLU D 4 197 ? 220.501 200.115 209.115 1.00 60.87 197 GLU D N 1
ATOM 9588 C CA . GLU D 4 197 ? 220.061 200.671 207.839 1.00 56.66 197 GLU D CA 1
ATOM 9589 C C . GLU D 4 197 ? 219.717 199.578 206.834 1.00 64.04 197 GLU D C 1
ATOM 9590 O O . GLU D 4 197 ? 218.890 199.796 205.943 1.00 69.56 197 GLU D O 1
ATOM 9596 N N . GLU D 4 198 ? 220.346 198.407 206.947 1.00 68.88 198 GLU D N 1
ATOM 9597 C CA . GLU D 4 198 ? 219.995 197.294 206.074 1.00 61.81 198 GLU D CA 1
ATOM 9598 C C . GLU D 4 198 ? 218.620 196.737 206.410 1.00 64.23 198 GLU D C 1
ATOM 9599 O O . GLU D 4 198 ? 217.900 196.283 205.513 1.00 74.48 198 GLU D O 1
ATOM 9605 N N . LEU D 4 199 ? 218.237 196.775 207.688 1.00 58.40 199 LEU D N 1
ATOM 9606 C CA . LEU D 4 199 ? 216.968 196.181 208.097 1.00 59.81 199 LEU D CA 1
ATOM 9607 C C . LEU D 4 199 ? 215.781 196.867 207.430 1.00 60.79 199 LEU D C 1
ATOM 9608 O O . LEU D 4 199 ? 214.814 196.203 207.041 1.00 67.76 199 LEU D O 1
ATOM 9613 N N . ASP D 4 200 ? 215.829 198.189 207.285 1.00 64.11 200 ASP D N 1
ATOM 9614 C CA . ASP D 4 200 ? 214.710 198.912 206.695 1.00 69.12 200 ASP D CA 1
ATOM 9615 C C . ASP D 4 200 ? 214.849 199.107 205.191 1.00 70.58 200 ASP D C 1
ATOM 9616 O O . ASP D 4 200 ? 213.991 199.757 204.585 1.00 74.57 200 ASP D O 1
ATOM 9621 N N . ARG D 4 201 ? 215.900 198.569 204.575 1.00 70.47 201 ARG D N 1
ATOM 9622 C CA . ARG D 4 201 ? 216.000 198.572 203.122 1.00 65.81 201 ARG D CA 1
ATOM 9623 C C . ARG D 4 201 ? 215.301 197.380 202.486 1.00 69.52 201 ARG D C 1
ATOM 9624 O O . ARG D 4 201 ? 215.225 197.310 201.255 1.00 74.73 201 ARG D O 1
ATOM 9632 N N . ILE D 4 202 ? 214.794 196.446 203.291 1.00 57.99 202 ILE D N 1
ATOM 9633 C CA . ILE D 4 202 ? 214.114 195.274 202.758 1.00 53.36 202 ILE D CA 1
ATOM 9634 C C . ILE D 4 202 ? 212.730 195.666 202.262 1.00 62.07 202 ILE D C 1
ATOM 9635 O O . ILE D 4 202 ? 212.000 196.414 202.926 1.00 71.09 202 ILE D O 1
ATOM 9640 N N . GLU D 4 203 ? 212.361 195.160 201.086 1.00 70.54 203 GLU D N 1
ATOM 9641 C CA . GLU D 4 203 ? 211.070 195.476 200.473 1.00 73.64 203 GLU D CA 1
ATOM 9642 C C . GLU D 4 203 ? 209.992 194.609 201.118 1.00 72.98 203 GLU D C 1
ATOM 9643 O O . GLU D 4 203 ? 209.605 193.551 200.615 1.00 77.84 203 GLU D O 1
ATOM 9649 N N . GLU D 4 204 ? 209.497 195.079 202.261 1.00 61.71 204 GLU D N 1
ATOM 9650 C CA . GLU D 4 204 ? 208.415 194.420 202.975 1.00 62.64 204 GLU D CA 1
ATOM 9651 C C . GLU D 4 204 ? 207.445 195.476 203.480 1.00 62.16 204 GLU D C 1
ATOM 9652 O O . GLU D 4 204 ? 207.863 196.539 203.946 1.00 65.91 204 GLU D O 1
ATOM 9658 N N . PHE D 4 205 ? 206.150 195.180 203.384 1.00 52.01 205 PHE D N 1
ATOM 9659 C CA . PHE D 4 205 ? 205.114 196.128 203.763 1.00 58.26 205 PHE D CA 1
ATOM 9660 C C . PHE D 4 205 ? 203.996 195.399 204.492 1.00 59.86 205 PHE D C 1
ATOM 9661 O O . PHE D 4 205 ? 203.827 194.185 204.360 1.00 58.10 205 PHE D O 1
ATOM 9669 N N . LEU D 4 206 ? 203.234 196.161 205.272 1.00 53.60 206 LEU D N 1
ATOM 9670 C CA . LEU D 4 206 ? 202.025 195.632 205.886 1.00 46.98 206 LEU D CA 1
ATOM 9671 C C . LEU D 4 206 ? 200.987 195.333 204.813 1.00 54.00 206 LEU D C 1
ATOM 9672 O O . LEU D 4 206 ? 200.830 196.089 203.852 1.00 64.85 206 LEU D O 1
ATOM 9677 N N . GLN D 4 207 ? 200.281 194.216 204.970 1.00 51.53 207 GLN D N 1
ATOM 9678 C CA . GLN D 4 207 ? 199.288 193.787 203.995 1.00 54.89 207 GLN D CA 1
ATOM 9679 C C . GLN D 4 207 ? 197.985 193.457 204.704 1.00 57.32 207 GLN D C 1
ATOM 9680 O O . GLN D 4 207 ? 197.989 192.754 205.718 1.00 69.96 207 GLN D O 1
ATOM 9686 N N . TRP D 4 208 ? 196.876 193.955 204.164 1.00 57.93 208 TRP D N 1
ATOM 9687 C CA . TRP D 4 208 ? 195.554 193.595 204.660 1.00 54.90 208 TRP D CA 1
ATOM 9688 C C . TRP D 4 208 ? 195.138 192.275 204.024 1.00 64.56 208 TRP D C 1
ATOM 9689 O O . TRP D 4 208 ? 194.987 192.190 202.801 1.00 73.05 208 TRP D O 1
ATOM 9700 N N . VAL D 4 209 ? 194.953 191.246 204.850 1.00 52.78 209 VAL D N 1
ATOM 9701 C CA . VAL D 4 209 ? 194.673 189.902 204.372 1.00 50.16 209 VAL D CA 1
ATOM 9702 C C . VAL D 4 209 ? 193.386 189.399 205.010 1.00 48.05 209 VAL D C 1
ATOM 9703 O O . VAL D 4 209 ? 192.835 190.005 205.928 1.00 60.08 209 VAL D O 1
ATOM 9707 N N . SER D 4 210 ? 192.912 188.264 204.497 1.00 35.78 210 SER D N 1
ATOM 9708 C CA . SER D 4 210 ? 191.724 187.597 205.024 1.00 39.98 210 SER D CA 1
ATOM 9709 C C . SER D 4 210 ? 191.886 186.113 204.710 1.00 38.15 210 SER D C 1
ATOM 9710 O O . SER D 4 210 ? 191.668 185.692 203.571 1.00 49.97 210 SER D O 1
ATOM 9713 N N . TYR D 4 211 ? 192.264 185.334 205.718 1.00 30.81 211 TYR D N 1
ATOM 9714 C CA . TYR D 4 211 ? 192.682 183.955 205.525 1.00 36.87 211 TYR D CA 1
ATOM 9715 C C . TYR D 4 211 ? 191.734 182.996 206.228 1.00 40.65 211 TYR D C 1
ATOM 9716 O O . TYR D 4 211 ? 191.053 183.358 207.191 1.00 46.28 211 TYR D O 1
ATOM 9725 N N . ILE D 4 212 ? 191.701 181.762 205.730 1.00 43.79 212 ILE D N 1
ATOM 9726 C CA . ILE D 4 212 ? 190.994 180.658 206.364 1.00 43.02 212 ILE D CA 1
ATOM 9727 C C . ILE D 4 212 ? 191.982 179.513 206.529 1.00 45.14 212 ILE D C 1
ATOM 9728 O O . ILE D 4 212 ? 192.712 179.179 205.591 1.00 56.41 212 ILE D O 1
ATOM 9733 N N . PHE D 4 213 ? 192.006 178.919 207.713 1.00 44.38 213 PHE D N 1
ATOM 9734 C CA . PHE D 4 213 ? 192.976 177.904 208.081 1.00 46.38 213 PHE D CA 1
ATOM 9735 C C . PHE D 4 213 ? 192.329 176.524 208.140 1.00 54.91 213 PHE D C 1
ATOM 9736 O O . PHE D 4 213 ? 191.107 176.408 208.284 1.00 58.99 213 PHE D O 1
ATOM 9744 N N . PRO D 4 214 ? 193.120 175.449 208.014 1.00 50.04 214 PRO D N 1
ATOM 9745 C CA . PRO D 4 214 ? 192.515 174.111 207.880 1.00 54.77 214 PRO D CA 1
ATOM 9746 C C . PRO D 4 214 ? 191.617 173.714 209.038 1.00 61.94 214 PRO D C 1
ATOM 9747 O O . PRO D 4 214 ? 190.610 173.028 208.824 1.00 66.96 214 PRO D O 1
ATOM 9751 N N . ASP D 4 215 ? 191.948 174.123 210.262 1.00 60.79 215 ASP D N 1
ATOM 9752 C CA . ASP D 4 215 ? 191.130 173.748 211.409 1.00 60.25 215 ASP D CA 1
ATOM 9753 C C . ASP D 4 215 ? 189.816 174.514 211.475 1.00 58.68 215 ASP D C 1
ATOM 9754 O O . ASP D 4 215 ? 188.960 174.166 212.294 1.00 67.12 215 ASP D O 1
ATOM 9759 N N . GLY D 4 216 ? 189.635 175.535 210.642 1.00 47.83 216 GLY D N 1
ATOM 9760 C CA . GLY D 4 216 ? 188.421 176.326 210.626 1.00 56.15 216 GLY D CA 1
ATOM 9761 C C . GLY D 4 216 ? 188.584 177.739 211.137 1.00 60.62 216 GLY D C 1
ATOM 9762 O O . GLY D 4 216 ? 187.657 178.544 210.981 1.00 66.09 216 GLY D O 1
ATOM 9763 N N . SER D 4 217 ? 189.723 178.071 211.738 1.00 53.61 217 SER D N 1
ATOM 9764 C CA . SER D 4 217 ? 189.942 179.417 212.237 1.00 50.89 217 SER D CA 1
ATOM 9765 C C . SER D 4 217 ? 190.148 180.390 211.077 1.00 52.77 217 SER D C 1
ATOM 9766 O O . SER D 4 217 ? 190.237 180.004 209.909 1.00 62.60 217 SER D O 1
ATOM 9769 N N . SER D 4 218 ? 190.225 181.676 211.414 1.00 49.70 218 SER D N 1
ATOM 9770 C CA . SER D 4 218 ? 190.373 182.715 210.408 1.00 48.43 218 SER D CA 1
ATOM 9771 C C . SER D 4 218 ? 191.015 183.941 211.040 1.00 50.33 218 SER D C 1
ATOM 9772 O O . SER D 4 218 ? 191.024 184.102 212.262 1.00 64.10 218 SER D O 1
ATOM 9775 N N . TYR D 4 219 ? 191.555 184.806 210.185 1.00 42.49 219 TYR D N 1
ATOM 9776 C CA . TYR D 4 219 ? 192.186 186.039 210.629 1.00 47.54 219 TYR D CA 1
ATOM 9777 C C . TYR D 4 219 ? 191.949 187.121 209.587 1.00 44.33 219 TYR D C 1
ATOM 9778 O O . TYR D 4 219 ? 192.082 186.874 208.386 1.00 61.66 219 TYR D O 1
ATOM 9787 N N . GLU D 4 220 ? 191.601 188.318 210.055 1.00 43.19 220 GLU D N 1
ATOM 9788 C CA . GLU D 4 220 ? 191.381 189.473 209.190 1.00 37.50 220 GLU D CA 1
ATOM 9789 C C . GLU D 4 220 ? 192.116 190.664 209.787 1.00 48.42 220 GLU D C 1
ATOM 9790 O O . GLU D 4 220 ? 191.767 191.129 210.876 1.00 61.28 220 GLU D O 1
ATOM 9796 N N . GLY D 4 221 ? 193.120 191.158 209.078 1.00 52.29 221 GLY D N 1
ATOM 9797 C CA . GLY D 4 221 ? 193.889 192.285 209.558 1.00 49.46 221 GLY D CA 1
ATOM 9798 C C . GLY D 4 221 ? 195.196 192.402 208.800 1.00 47.91 221 GLY D C 1
ATOM 9799 O O . GLY D 4 221 ? 195.387 191.787 207.752 1.00 59.79 221 GLY D O 1
ATOM 9800 N N . THR D 4 222 ? 196.089 193.208 209.362 1.00 37.58 222 THR D N 1
ATOM 9801 C CA . THR D 4 222 ? 197.387 193.460 208.758 1.00 43.66 222 THR D CA 1
ATOM 9802 C C . THR D 4 222 ? 198.392 192.399 209.188 1.00 41.01 222 THR D C 1
ATOM 9803 O O . THR D 4 222 ? 198.327 191.866 210.298 1.00 49.09 222 THR D O 1
ATOM 9807 N N . VAL D 4 223 ? 199.326 192.091 208.287 1.00 46.55 223 VAL D N 1
ATOM 9808 C CA . VAL D 4 223 ? 200.377 191.120 208.549 1.00 47.70 223 VAL D CA 1
ATOM 9809 C C . VAL D 4 223 ? 201.711 191.696 208.096 1.00 42.94 223 VAL D C 1
ATOM 9810 O O . VAL D 4 223 ? 201.776 192.602 207.264 1.00 51.94 223 VAL D O 1
ATOM 9814 N N . TRP D 4 224 ? 202.786 191.150 208.660 1.00 40.71 224 TRP D N 1
ATOM 9815 C CA . TRP D 4 224 ? 204.144 191.535 208.298 1.00 43.30 224 TRP D CA 1
ATOM 9816 C C . TRP D 4 224 ? 205.000 190.282 208.249 1.00 48.77 224 TRP D C 1
ATOM 9817 O O . TRP D 4 224 ? 205.133 189.585 209.259 1.00 63.01 224 TRP D O 1
ATOM 9828 N N . ASP D 4 225 ? 205.584 190.006 207.083 1.00 47.52 225 ASP D N 1
ATOM 9829 C CA . ASP D 4 225 ? 206.436 188.836 206.877 1.00 51.52 225 ASP D CA 1
ATOM 9830 C C . ASP D 4 225 ? 205.706 187.555 207.279 1.00 54.90 225 ASP D C 1
ATOM 9831 O O . ASP D 4 225 ? 206.244 186.691 207.975 1.00 56.23 225 ASP D O 1
ATOM 9836 N N . ASP D 4 226 ? 204.452 187.451 206.836 1.00 55.88 226 ASP D N 1
ATOM 9837 C CA . ASP D 4 226 ? 203.591 186.305 207.130 1.00 56.87 226 ASP D CA 1
ATOM 9838 C C . ASP D 4 226 ? 203.384 186.120 208.630 1.00 62.85 226 ASP D C 1
ATOM 9839 O O . ASP D 4 226 ? 203.269 184.995 209.117 1.00 60.33 226 ASP D O 1
ATOM 9844 N N . LEU D 4 227 ? 203.348 187.221 209.376 1.00 63.10 227 LEU D N 1
ATOM 9845 C CA . LEU D 4 227 ? 203.034 187.197 210.797 1.00 46.96 227 LEU D CA 1
ATOM 9846 C C . LEU D 4 227 ? 202.081 188.340 211.104 1.00 51.19 227 LEU D C 1
ATOM 9847 O O . LEU D 4 227 ? 202.191 189.420 210.517 1.00 64.13 227 LEU D O 1
ATOM 9852 N N . ALA D 4 228 ? 201.153 188.103 212.026 1.00 39.13 228 ALA D N 1
ATOM 9853 C CA . ALA D 4 228 ? 200.151 189.107 212.359 1.00 41.22 228 ALA D CA 1
ATOM 9854 C C . ALA D 4 228 ? 200.806 190.287 213.066 1.00 46.85 228 ALA D C 1
ATOM 9855 O O . ALA D 4 228 ? 201.446 190.120 214.109 1.00 50.54 228 ALA D O 1
ATOM 9857 N N . GLN D 4 229 ? 200.645 191.480 212.498 1.00 41.13 229 GLN D N 1
ATOM 9858 C CA . GLN D 4 229 ? 201.191 192.702 213.067 1.00 30.30 229 GLN D CA 1
ATOM 9859 C C . GLN D 4 229 ? 200.161 193.813 212.947 1.00 33.99 229 GLN D C 1
ATOM 9860 O O . GLN D 4 229 ? 199.494 193.940 211.917 1.00 57.28 229 GLN D O 1
ATOM 9866 N N . GLY D 4 230 ? 200.041 194.617 213.998 1.00 23.02 230 GLY D N 1
ATOM 9867 C CA . GLY D 4 230 ? 199.063 195.684 214.014 1.00 36.60 230 GLY D CA 1
ATOM 9868 C C . GLY D 4 230 ? 197.702 195.219 214.486 1.00 49.00 230 GLY D C 1
ATOM 9869 O O . GLY D 4 230 ? 197.607 194.365 215.371 1.00 63.38 230 GLY D O 1
ATOM 9870 N N . LYS D 4 231 ? 196.641 195.763 213.898 1.00 40.96 231 LYS D N 1
ATOM 9871 C CA . LYS D 4 231 ? 195.283 195.424 214.294 1.00 34.00 231 LYS D CA 1
ATOM 9872 C C . LYS D 4 231 ? 194.760 194.259 213.466 1.00 38.72 231 LYS D C 1
ATOM 9873 O O . LYS D 4 231 ? 195.059 194.143 212.275 1.00 50.79 231 LYS D O 1
ATOM 9879 N N . GLY D 4 232 ? 193.976 193.400 214.106 1.00 46.84 232 GLY D N 1
ATOM 9880 C CA . GLY D 4 232 ? 193.410 192.253 213.425 1.00 50.53 232 GLY D CA 1
ATOM 9881 C C . GLY D 4 232 ? 192.405 191.546 214.303 1.00 49.94 232 GLY D C 1
ATOM 9882 O O . GLY D 4 232 ? 192.350 191.762 215.518 1.00 62.61 232 GLY D O 1
ATOM 9883 N N . VAL D 4 233 ? 191.609 190.691 213.667 1.00 33.47 233 VAL D N 1
ATOM 9884 C CA . VAL D 4 233 ? 190.555 189.937 214.334 1.00 30.20 233 VAL D CA 1
ATOM 9885 C C . VAL D 4 233 ? 190.819 188.454 214.123 1.00 36.44 233 VAL D C 1
ATOM 9886 O O . VAL D 4 233 ? 191.036 188.014 212.988 1.00 53.54 233 VAL D O 1
ATOM 9890 N N . TYR D 4 234 ? 190.800 187.689 215.211 1.00 38.28 234 TYR D N 1
ATOM 9891 C CA . TYR D 4 234 ? 191.030 186.251 215.173 1.00 36.44 234 TYR D CA 1
ATOM 9892 C C . TYR D 4 234 ? 189.792 185.534 215.689 1.00 41.83 234 TYR D C 1
ATOM 9893 O O . TYR D 4 234 ? 189.290 185.854 216.770 1.00 54.20 234 TYR D O 1
ATOM 9902 N N . ILE D 4 235 ? 189.304 184.566 214.916 1.00 41.63 235 ILE D N 1
ATOM 9903 C CA . ILE D 4 235 ? 188.107 183.807 215.252 1.00 51.80 235 ILE D CA 1
ATOM 9904 C C . ILE D 4 235 ? 188.446 182.325 215.217 1.00 54.44 235 ILE D C 1
ATOM 9905 O O . ILE D 4 235 ? 189.132 181.859 214.302 1.00 61.73 235 ILE D O 1
ATOM 9910 N N . ALA D 4 236 ? 187.970 181.586 216.216 1.00 54.02 236 ALA D N 1
ATOM 9911 C CA . ALA D 4 236 ? 188.236 180.158 216.298 1.00 47.25 236 ALA D CA 1
ATOM 9912 C C . ALA D 4 236 ? 187.032 179.451 216.901 1.00 51.71 236 ALA D C 1
ATOM 9913 O O . ALA D 4 236 ? 186.172 180.073 217.531 1.00 56.91 236 ALA D O 1
ATOM 9915 N N . GLU D 4 237 ? 186.985 178.133 216.693 1.00 62.53 237 GLU D N 1
ATOM 9916 C CA . GLU D 4 237 ? 185.934 177.272 217.239 1.00 64.32 237 GLU D CA 1
ATOM 9917 C C . GLU D 4 237 ? 184.545 177.729 216.802 1.00 67.26 237 GLU D C 1
ATOM 9918 O O . GLU D 4 237 ? 183.591 177.704 217.583 1.00 70.02 237 GLU D O 1
ATOM 9924 N N . ASN D 4 238 ? 184.433 178.145 215.540 1.00 66.31 238 ASN D N 1
ATOM 9925 C CA . ASN D 4 238 ? 183.162 178.573 214.953 1.00 66.51 238 ASN D CA 1
ATOM 9926 C C . ASN D 4 238 ? 182.529 179.707 215.758 1.00 69.06 238 ASN D C 1
ATOM 9927 O O . ASN D 4 238 ? 181.324 179.714 216.016 1.00 71.12 238 ASN D O 1
ATOM 9932 N N . GLY D 4 239 ? 183.350 180.674 216.161 1.00 63.11 239 GLY D N 1
ATOM 9933 C CA . GLY D 4 239 ? 182.870 181.836 216.876 1.00 61.64 239 GLY D CA 1
ATOM 9934 C C . GLY D 4 239 ? 182.920 181.745 218.385 1.00 64.15 239 GLY D C 1
ATOM 9935 O O . GLY D 4 239 ? 182.617 182.740 219.056 1.00 68.15 239 GLY D O 1
ATOM 9936 N N . LEU D 4 240 ? 183.288 180.591 218.945 1.00 64.59 240 LEU D N 1
ATOM 9937 C CA . LEU D 4 240 ? 183.379 180.473 220.395 1.00 61.56 240 LEU D CA 1
ATOM 9938 C C . LEU D 4 240 ? 184.556 181.250 220.968 1.00 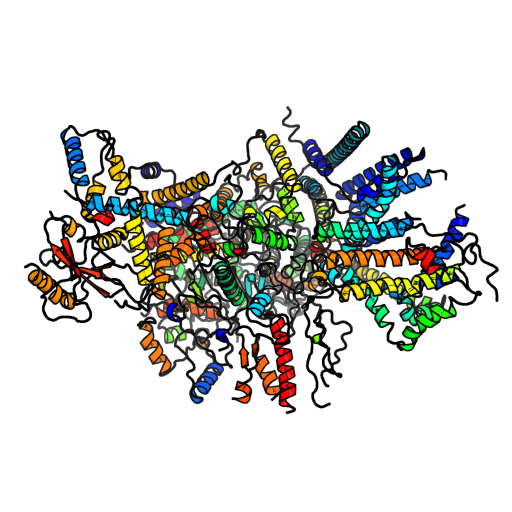63.89 240 LEU D C 1
ATOM 9939 O O . LEU D 4 240 ? 184.551 181.567 222.161 1.00 70.61 240 LEU D O 1
ATOM 9944 N N . VAL D 4 241 ? 185.561 181.558 220.152 1.00 57.70 241 VAL D N 1
ATOM 9945 C CA . VAL D 4 241 ? 186.712 182.349 220.570 1.00 47.15 241 VAL D CA 1
ATOM 9946 C C . VAL D 4 241 ? 186.891 183.482 219.572 1.00 50.57 241 VAL D C 1
ATOM 9947 O O . VAL D 4 241 ? 186.961 183.242 218.362 1.00 63.01 241 VAL D O 1
ATOM 9951 N N . ARG D 4 242 ? 186.963 184.712 220.074 1.00 44.96 242 ARG D N 1
ATOM 9952 C CA . ARG D 4 242 ? 187.106 185.883 219.220 1.00 44.14 242 ARG D CA 1
ATOM 9953 C C . ARG D 4 242 ? 187.982 186.913 219.913 1.00 53.03 242 ARG D C 1
ATOM 9954 O O . ARG D 4 242 ? 187.718 187.285 221.059 1.00 61.64 242 ARG D O 1
ATOM 9962 N N . TYR D 4 243 ? 189.020 187.368 219.217 1.00 51.90 243 TYR D N 1
ATOM 9963 C CA . TYR D 4 243 ? 189.920 188.395 219.719 1.00 44.39 243 TYR D CA 1
ATOM 9964 C C . TYR D 4 243 ? 189.952 189.565 218.748 1.00 49.67 243 TYR D C 1
ATOM 9965 O O . TYR D 4 243 ? 189.983 189.373 217.530 1.00 59.65 243 TYR D O 1
ATOM 9974 N N . GLU D 4 244 ? 189.946 190.778 219.296 1.00 43.44 244 GLU D N 1
ATOM 9975 C CA . GLU D 4 244 ? 189.998 192.001 218.501 1.00 31.80 244 GLU D CA 1
ATOM 9976 C C . GLU D 4 244 ? 190.951 192.962 219.194 1.00 49.28 244 GLU D C 1
ATOM 9977 O O . GLU D 4 244 ? 190.629 193.490 220.262 1.00 62.64 244 GLU D O 1
ATOM 9983 N N . GLY D 4 245 ? 192.114 193.193 218.594 1.00 42.26 245 GLY D N 1
ATOM 9984 C CA . GLY D 4 245 ? 193.091 194.071 219.208 1.00 43.91 245 GLY D CA 1
ATOM 9985 C C . GLY D 4 245 ? 194.385 194.085 218.419 1.00 42.57 245 GLY D C 1
ATOM 9986 O O . GLY D 4 245 ? 194.430 193.656 217.265 1.00 55.90 245 GLY D O 1
ATOM 9987 N N . GLU D 4 246 ? 195.431 194.584 219.066 1.00 41.41 246 GLU D N 1
ATOM 9988 C CA . GLU D 4 246 ? 196.727 194.765 218.432 1.00 40.22 246 GLU D CA 1
ATOM 9989 C C . GLU D 4 246 ? 197.563 193.496 218.526 1.00 44.21 246 GLU D C 1
ATOM 9990 O O . GLU D 4 246 ? 197.437 192.710 219.469 1.00 53.93 246 GLU D O 1
ATOM 9996 N N . TRP D 4 247 ? 198.426 193.304 217.531 1.00 60.87 247 TRP D N 1
ATOM 9997 C CA . TRP D 4 247 ? 199.292 192.138 217.454 1.00 57.71 247 TRP D CA 1
ATOM 9998 C C . TRP D 4 247 ? 200.739 192.581 217.295 1.00 62.87 247 TRP D C 1
ATOM 9999 O O . TRP D 4 247 ? 201.026 193.715 216.905 1.00 71.54 247 TRP D O 1
ATOM 10010 N N . LEU D 4 248 ? 201.653 191.663 217.603 1.00 39.69 248 LEU D N 1
ATOM 10011 C CA . LEU D 4 248 ? 203.082 191.922 217.435 1.00 44.22 248 LEU D CA 1
ATOM 10012 C C . LEU D 4 248 ? 203.791 190.580 217.326 1.00 47.11 248 LEU D C 1
ATOM 10013 O O . LEU D 4 248 ? 203.838 189.829 218.305 1.00 59.38 248 LEU D O 1
ATOM 10018 N N . GLN D 4 249 ? 204.340 190.291 216.147 1.00 42.96 249 GLN D N 1
ATOM 10019 C CA . GLN D 4 249 ? 205.043 189.036 215.881 1.00 43.14 249 GLN D CA 1
ATOM 10020 C C . GLN D 4 249 ? 204.158 187.831 216.192 1.00 47.07 249 GLN D C 1
ATOM 10021 O O . GLN D 4 249 ? 204.540 186.918 216.927 1.00 49.60 249 GLN D O 1
ATOM 10027 N N . ASN D 4 250 ? 202.948 187.848 215.628 1.00 52.74 250 ASN D N 1
ATOM 10028 C CA . ASN D 4 250 ? 201.987 186.751 215.754 1.00 53.74 250 ASN D CA 1
ATOM 10029 C C . ASN D 4 250 ? 201.562 186.527 217.202 1.00 61.19 250 ASN D C 1
ATOM 10030 O O . ASN D 4 250 ? 201.170 185.421 217.580 1.00 66.96 250 ASN D O 1
ATOM 10035 N N . ASP D 4 251 ? 201.634 187.570 218.023 1.00 60.34 251 ASP D N 1
ATOM 10036 C CA . ASP D 4 251 ? 201.255 187.491 219.425 1.00 51.47 251 ASP D CA 1
ATOM 10037 C C . ASP D 4 251 ? 200.311 188.633 219.760 1.00 57.43 251 ASP D C 1
ATOM 10038 O O . ASP D 4 251 ? 200.491 189.757 219.285 1.00 70.60 251 ASP D O 1
ATOM 10043 N N . MET D 4 252 ? 199.304 188.341 220.580 1.00 43.98 252 MET D N 1
ATOM 10044 C CA . MET D 4 252 ? 198.408 189.381 221.071 1.00 40.57 252 MET D CA 1
ATOM 10045 C C . MET D 4 252 ? 199.179 190.273 222.034 1.00 52.42 252 MET D C 1
ATOM 10046 O O . MET D 4 252 ? 199.588 189.830 223.110 1.00 60.32 252 MET D O 1
ATOM 10051 N N . GLU D 4 253 ? 199.382 191.530 221.649 1.00 51.26 253 GLU D N 1
ATOM 10052 C CA . GLU D 4 253 ? 200.210 192.447 222.416 1.00 49.08 253 GLU D CA 1
ATOM 10053 C C . GLU D 4 253 ? 199.650 193.855 222.295 1.00 51.05 253 GLU D C 1
ATOM 10054 O O . GLU D 4 253 ? 199.294 194.297 221.201 1.00 59.92 253 GLU D O 1
ATOM 10060 N N . GLY D 4 254 ? 199.578 194.554 223.424 1.00 43.54 254 GLY D N 1
ATOM 10061 C CA . GLY D 4 254 ? 199.026 195.893 223.445 1.00 38.95 254 GLY D CA 1
ATOM 10062 C C . GLY D 4 254 ? 197.693 195.960 224.158 1.00 41.98 254 GLY D C 1
ATOM 10063 O O . GLY D 4 254 ? 197.605 195.659 225.350 1.00 57.49 254 GLY D O 1
ATOM 10064 N N . HIS D 4 255 ? 196.647 196.356 223.438 1.00 40.36 255 HIS D N 1
ATOM 10065 C CA . HIS D 4 255 ? 195.299 196.434 223.981 1.00 37.49 255 HIS D CA 1
ATOM 10066 C C . HIS D 4 255 ? 194.358 195.622 223.104 1.00 45.06 255 HIS D C 1
ATOM 10067 O O . HIS D 4 255 ? 194.457 195.661 221.875 1.00 61.61 255 HIS D O 1
ATOM 10074 N N . GLY D 4 256 ? 193.449 194.887 223.736 1.00 48.95 256 GLY D N 1
ATOM 10075 C CA . GLY D 4 256 ? 192.508 194.078 222.981 1.00 48.40 256 GLY D CA 1
ATOM 10076 C C . GLY D 4 256 ? 191.451 193.483 223.882 1.00 46.55 256 GLY D C 1
ATOM 10077 O O . GLY D 4 256 ? 191.560 193.510 225.111 1.00 56.79 256 GLY D O 1
ATOM 10078 N N . VAL D 4 257 ? 190.419 192.938 223.242 1.00 32.40 257 VAL D N 1
ATOM 10079 C CA . VAL D 4 257 ? 189.282 192.330 223.923 1.00 26.85 257 VAL D CA 1
ATOM 10080 C C . VAL D 4 257 ? 189.130 190.903 223.418 1.00 38.24 257 VAL D C 1
ATOM 10081 O O . VAL D 4 257 ? 189.179 190.661 222.208 1.00 50.42 257 VAL D O 1
ATOM 10085 N N . ILE D 4 258 ? 188.945 189.964 224.342 1.00 33.43 258 ILE D N 1
ATOM 10086 C CA . ILE D 4 258 ? 188.754 188.558 224.013 1.00 31.95 258 ILE D CA 1
ATOM 10087 C C . ILE D 4 258 ? 187.416 188.101 224.578 1.00 46.49 258 ILE D C 1
ATOM 10088 O O . ILE D 4 258 ? 187.010 188.529 225.664 1.00 60.20 258 ILE D O 1
ATOM 10093 N N . ASP D 4 259 ? 186.716 187.259 223.821 1.00 57.52 259 ASP D N 1
ATOM 10094 C CA . ASP D 4 259 ? 185.428 186.717 224.230 1.00 46.93 259 ASP D CA 1
ATOM 10095 C C . ASP D 4 259 ? 185.463 185.202 224.112 1.00 55.16 259 ASP D C 1
ATOM 10096 O O . ASP D 4 259 ? 185.871 184.667 223.077 1.00 66.65 259 ASP D O 1
ATOM 10101 N N . VAL D 4 260 ? 185.037 184.516 225.170 1.00 50.28 260 VAL D N 1
ATOM 10102 C CA . VAL D 4 260 ? 184.980 183.060 225.206 1.00 44.92 260 VAL D CA 1
ATOM 10103 C C . VAL D 4 260 ? 183.617 182.652 225.745 1.00 50.05 260 VAL D C 1
ATOM 10104 O O . VAL D 4 260 ? 183.170 183.178 226.770 1.00 65.52 260 VAL D O 1
ATOM 10108 N N . ASP D 4 261 ? 182.958 181.723 225.058 1.00 55.27 261 ASP D N 1
ATOM 10109 C CA . ASP D 4 261 ? 181.637 181.248 225.444 1.00 55.21 261 ASP D CA 1
ATOM 10110 C C . ASP D 4 261 ? 181.683 179.747 225.687 1.00 61.75 261 ASP D C 1
ATOM 10111 O O . ASP D 4 261 ? 182.268 179.003 224.894 1.00 71.47 261 ASP D O 1
ATOM 10116 N N . ILE D 4 262 ? 181.071 179.313 226.780 1.00 57.53 262 ILE D N 1
ATOM 10117 C CA . ILE D 4 262 ? 180.880 177.900 227.093 1.00 54.18 262 ILE D CA 1
ATOM 10118 C C . ILE D 4 262 ? 179.407 177.578 226.873 1.00 60.37 262 ILE D C 1
ATOM 10119 O O . ILE D 4 262 ? 178.544 178.207 227.499 1.00 71.48 262 ILE D O 1
ATOM 10124 N N . PRO D 4 263 ? 179.071 176.632 225.996 1.00 48.10 263 PRO D N 1
ATOM 10125 C CA . PRO D 4 263 ? 177.661 176.405 225.658 1.00 47.12 263 PRO D CA 1
ATOM 10126 C C . PRO D 4 263 ? 176.848 175.947 226.859 1.00 52.87 263 PRO D C 1
ATOM 10127 O O . PRO D 4 263 ? 177.347 175.265 227.756 1.00 63.96 263 PRO D O 1
ATOM 10131 N N . ASP D 4 264 ? 175.577 176.334 226.863 1.00 55.02 264 ASP D N 1
ATOM 10132 C CA . ASP D 4 264 ? 174.641 176.006 227.927 1.00 54.93 264 ASP D CA 1
ATOM 10133 C C . ASP D 4 264 ? 173.629 174.980 227.428 1.00 58.88 264 ASP D C 1
ATOM 10134 O O . ASP D 4 264 ? 173.516 174.711 226.230 1.00 70.13 264 ASP D O 1
ATOM 10139 N N . ILE D 4 265 ? 172.888 174.402 228.374 1.00 58.77 265 ILE D N 1
ATOM 10140 C CA . ILE D 4 265 ? 171.952 173.333 228.053 1.00 60.99 265 ILE D CA 1
ATOM 10141 C C . ILE D 4 265 ? 170.789 173.879 227.236 1.00 66.20 265 ILE D C 1
ATOM 10142 O O . ILE D 4 265 ? 170.259 174.962 227.516 1.00 65.78 265 ILE D O 1
ATOM 10147 N N . GLU D 4 266 ? 170.388 173.124 226.214 1.00 71.96 266 GLU D N 1
ATOM 10148 C CA . GLU D 4 266 ? 169.202 173.420 225.427 1.00 65.82 266 GLU D CA 1
ATOM 10149 C C . GLU D 4 266 ? 168.404 172.132 225.273 1.00 67.16 266 GLU D C 1
ATOM 10150 O O . GLU D 4 266 ? 168.954 171.113 224.821 1.00 80.40 266 GLU D O 1
ATOM 10156 N N . PRO D 4 267 ? 167.123 172.126 225.633 1.00 61.97 267 PRO D N 1
ATOM 10157 C CA . PRO D 4 267 ? 166.361 170.873 225.608 1.00 65.63 267 PRO D CA 1
ATOM 10158 C C . PRO D 4 267 ? 166.004 170.455 224.191 1.00 66.32 267 PRO D C 1
ATOM 10159 O O . PRO D 4 267 ? 165.727 171.289 223.326 1.00 68.53 267 PRO D O 1
ATOM 10163 N N . ILE D 4 268 ? 166.015 169.150 223.963 1.00 66.74 268 ILE D N 1
ATOM 10164 C CA . ILE D 4 268 ? 165.541 168.606 222.686 1.00 68.69 268 ILE D CA 1
ATOM 10165 C C . ILE D 4 268 ? 164.021 168.715 222.637 1.00 72.87 268 ILE D C 1
ATOM 10166 O O . ILE D 4 268 ? 163.351 168.406 223.639 1.00 74.88 268 ILE D O 1
ATOM 10171 N N . PRO D 4 269 ? 163.436 169.167 221.528 1.00 65.69 269 PRO D N 1
ATOM 10172 C CA . PRO D 4 269 ? 161.978 169.336 221.479 1.00 64.30 269 PRO D CA 1
ATOM 10173 C C . PRO D 4 269 ? 161.245 168.029 221.741 1.00 63.48 269 PRO D C 1
ATOM 10174 O O . PRO D 4 269 ? 161.646 166.962 221.270 1.00 62.89 269 PRO D O 1
ATOM 10178 N N . GLY D 4 270 ? 160.157 168.124 222.503 1.00 72.49 270 GLY D N 1
ATOM 10179 C CA . GLY D 4 270 ? 159.332 166.978 222.815 1.00 76.51 270 GLY D CA 1
ATOM 10180 C C . GLY D 4 270 ? 159.840 166.093 223.931 1.00 77.14 270 GLY D C 1
ATOM 10181 O O . GLY D 4 270 ? 159.196 165.081 224.234 1.00 77.70 270 GLY D O 1
ATOM 10182 N N . SER D 4 271 ? 160.963 166.434 224.553 1.00 79.70 271 SER D N 1
ATOM 10183 C CA . SER D 4 271 ? 161.548 165.604 225.592 1.00 81.22 271 SER D CA 1
ATOM 10184 C C . SER D 4 271 ? 161.002 165.980 226.966 1.00 86.41 271 SER D C 1
ATOM 10185 O O . SER D 4 271 ? 160.452 167.064 227.171 1.00 89.41 271 SER D O 1
ATOM 10188 N N . LYS D 4 272 ? 161.165 165.055 227.915 1.00 87.07 272 LYS D N 1
ATOM 10189 C CA . LYS D 4 272 ? 160.726 165.309 229.284 1.00 86.41 272 LYS D CA 1
ATOM 10190 C C . LYS D 4 272 ? 161.552 166.403 229.947 1.00 86.36 272 LYS D C 1
ATOM 10191 O O . LYS D 4 272 ? 161.047 167.114 230.824 1.00 85.26 272 LYS D O 1
ATOM 10197 N N . LEU D 4 273 ? 162.817 166.549 229.548 1.00 84.55 273 LEU D N 1
ATOM 10198 C CA . LEU D 4 273 ? 163.635 167.638 230.071 1.00 84.69 273 LEU D CA 1
ATOM 10199 C C . LEU D 4 273 ? 163.056 168.989 229.677 1.00 86.99 273 LEU D C 1
ATOM 10200 O O . LEU D 4 273 ? 163.071 169.937 230.472 1.00 93.60 273 LEU D O 1
ATOM 10205 N N . GLU D 4 274 ? 162.541 169.096 228.450 1.00 88.00 274 GLU D N 1
ATOM 10206 C CA . GLU D 4 274 ? 161.875 170.323 228.029 1.00 86.03 274 GLU D CA 1
ATOM 10207 C C . GLU D 4 274 ? 160.662 170.615 228.901 1.00 89.28 274 GLU D C 1
ATOM 10208 O O . GLU D 4 274 ? 160.439 171.762 229.304 1.00 95.46 274 GLU D O 1
ATOM 10214 N N . ALA D 4 275 ? 159.868 169.585 229.207 1.00 83.64 275 ALA D N 1
ATOM 10215 C CA . ALA D 4 275 ? 158.703 169.776 230.063 1.00 84.69 275 ALA D CA 1
ATOM 10216 C C . ALA D 4 275 ? 159.111 170.232 231.458 1.00 84.31 275 ALA D C 1
ATOM 10217 O O . ALA D 4 275 ? 158.489 171.134 232.029 1.00 84.59 275 ALA D O 1
ATOM 10219 N N . LYS D 4 276 ? 160.157 169.623 232.021 1.00 93.20 276 LYS D N 1
ATOM 10220 C CA . LYS D 4 276 ? 160.618 170.025 233.347 1.00 94.17 276 LYS D CA 1
ATOM 10221 C C . LYS D 4 276 ? 161.121 171.464 233.348 1.00 93.54 276 LYS D C 1
ATOM 10222 O O . LYS D 4 276 ? 160.803 172.242 234.258 1.00 96.04 276 LYS D O 1
ATOM 10228 N N . MET D 4 277 ? 161.906 171.837 232.335 1.00 94.68 277 MET D N 1
ATOM 10229 C CA . MET D 4 277 ? 162.438 173.194 232.272 1.00 92.30 277 MET D CA 1
ATOM 10230 C C . MET D 4 277 ? 161.324 174.214 232.080 1.00 95.41 277 MET D C 1
ATOM 10231 O O . MET D 4 277 ? 161.389 175.323 232.624 1.00 98.88 277 MET D O 1
ATOM 10236 N N . ARG D 4 278 ? 160.299 173.865 231.300 1.00 94.07 278 ARG D N 1
ATOM 10237 C CA . ARG D 4 278 ? 159.135 174.735 231.177 1.00 93.62 278 ARG D CA 1
ATOM 10238 C C . ARG D 4 278 ? 158.395 174.852 232.504 1.00 96.24 278 ARG D C 1
ATOM 10239 O O . ARG D 4 278 ? 157.923 175.936 232.866 1.00 97.68 278 ARG D O 1
ATOM 10247 N N . ALA D 4 279 ? 158.280 173.743 233.238 1.00 97.55 279 ALA D N 1
ATOM 10248 C CA . ALA D 4 279 ? 157.591 173.764 234.524 1.00 94.56 279 ALA D CA 1
ATOM 10249 C C . ALA D 4 279 ? 158.309 174.660 235.524 1.00 94.57 279 ALA D C 1
ATOM 10250 O O . ALA D 4 279 ? 157.666 175.393 236.284 1.00 97.69 279 ALA D O 1
ATOM 10252 N N . GLU D 4 280 ? 159.642 174.618 235.543 1.00 96.44 280 GLU D N 1
ATOM 10253 C CA . GLU D 4 280 ? 160.379 175.464 236.473 1.00 95.88 280 GLU D CA 1
ATOM 10254 C C . GLU D 4 280 ? 160.534 176.897 235.977 1.00 97.22 280 GLU D C 1
ATOM 10255 O O . GLU D 4 280 ? 161.111 177.722 236.693 1.00 99.28 280 GLU D O 1
ATOM 10261 N N . GLY D 4 281 ? 160.041 177.211 234.782 1.00 92.80 281 GLY D N 1
ATOM 10262 C CA . GLY D 4 281 ? 159.964 178.582 234.323 1.00 93.59 281 GLY D CA 1
ATOM 10263 C C . GLY D 4 281 ? 161.154 179.098 233.548 1.00 96.46 281 GLY D C 1
ATOM 10264 O O . GLY D 4 281 ? 161.253 180.313 233.341 1.00 95.72 281 GLY D O 1
ATOM 10265 N N . ARG D 4 282 ? 162.059 178.226 233.111 1.00 97.46 282 ARG D N 1
ATOM 10266 C CA . ARG D 4 282 ? 163.208 178.683 232.347 1.00 93.23 282 ARG D CA 1
ATOM 10267 C C . ARG D 4 282 ? 162.796 179.077 230.931 1.00 95.12 282 ARG D C 1
ATOM 10268 O O . ARG D 4 282 ? 161.773 178.633 230.401 1.00 100.86 282 ARG D O 1
ATOM 10276 N N . ILE D 4 283 ? 163.612 179.929 230.319 1.00 83.53 283 ILE D N 1
ATOM 10277 C CA . ILE D 4 283 ? 163.313 180.476 229.000 1.00 85.10 283 ILE D CA 1
ATOM 10278 C C . ILE D 4 283 ? 163.687 179.456 227.933 1.00 89.19 283 ILE D C 1
ATOM 10279 O O . ILE D 4 283 ? 164.760 178.844 227.989 1.00 94.21 283 ILE D O 1
ATOM 10284 N N . ILE D 4 284 ? 162.802 179.273 226.956 1.00 80.22 284 ILE D N 1
ATOM 10285 C CA . ILE D 4 284 ? 163.034 178.387 225.821 1.00 74.99 284 ILE D CA 1
ATOM 10286 C C . ILE D 4 284 ? 163.178 179.254 224.578 1.00 76.51 284 ILE D C 1
ATOM 10287 O O . ILE D 4 284 ? 162.271 180.024 224.242 1.00 84.37 284 ILE D O 1
ATOM 10292 N N . LYS D 4 285 ? 164.318 179.126 223.894 1.00 73.96 285 LYS D N 1
ATOM 10293 C CA . LYS D 4 285 ? 164.610 180.003 222.764 1.00 77.00 285 LYS D CA 1
ATOM 10294 C C . LYS D 4 285 ? 163.657 179.765 221.600 1.00 78.18 285 LYS D C 1
ATOM 10295 O O . LYS D 4 285 ? 163.246 180.716 220.926 1.00 77.56 285 LYS D O 1
ATOM 10301 N N . ARG D 4 286 ? 163.295 178.507 221.344 1.00 79.12 286 ARG D N 1
ATOM 10302 C CA . ARG D 4 286 ? 162.481 178.191 220.177 1.00 75.16 286 ARG D CA 1
ATOM 10303 C C . ARG D 4 286 ? 161.046 178.687 220.299 1.00 77.10 286 ARG D C 1
ATOM 10304 O O . ARG D 4 286 ? 160.311 178.644 219.307 1.00 80.64 286 ARG D O 1
ATOM 10312 N N . ASP D 4 287 ? 160.632 179.154 221.475 1.00 74.23 287 ASP D N 1
ATOM 10313 C CA . ASP D 4 287 ? 159.293 179.703 221.648 1.00 72.96 287 ASP D CA 1
ATOM 10314 C C . ASP D 4 287 ? 159.138 181.099 221.061 1.00 78.33 287 ASP D C 1
ATOM 10315 O O . ASP D 4 287 ? 158.007 181.587 220.966 1.00 84.68 287 ASP D O 1
ATOM 10320 N N . TYR D 4 288 ? 160.228 181.749 220.667 1.00 77.65 288 TYR D N 1
ATOM 10321 C CA . TYR D 4 288 ? 160.200 183.120 220.174 1.00 77.55 288 TYR D CA 1
ATOM 10322 C C . TYR D 4 288 ? 160.622 183.190 218.712 1.00 76.51 288 TYR D C 1
ATOM 10323 O O . TYR D 4 288 ? 161.379 184.073 218.303 1.00 78.23 288 TYR D O 1
ATOM 10332 N N . MET D 4 289 ? 160.134 182.250 217.907 1.00 73.84 289 MET D N 1
ATOM 10333 C CA . MET D 4 289 ? 160.371 182.240 216.473 1.00 75.93 289 MET D CA 1
ATOM 10334 C C . MET D 4 289 ? 159.050 182.030 215.749 1.00 79.67 289 MET D C 1
ATOM 10335 O O . MET D 4 289 ? 158.074 181.541 216.324 1.00 77.97 289 MET D O 1
ATOM 10340 N N . THR D 4 290 ? 159.029 182.413 214.475 1.00 78.33 290 THR D N 1
ATOM 10341 C CA . THR D 4 290 ? 157.845 182.203 213.660 1.00 75.34 290 THR D CA 1
ATOM 10342 C C . THR D 4 290 ? 157.575 180.705 213.519 1.00 79.62 290 THR D C 1
ATOM 10343 O O . THR D 4 290 ? 158.507 179.896 213.544 1.00 81.19 290 THR D O 1
ATOM 10347 N N . PRO D 4 291 ? 156.304 180.308 213.390 1.00 81.10 291 PRO D N 1
ATOM 10348 C CA . PRO D 4 291 ? 155.987 178.868 213.383 1.00 80.94 291 PRO D CA 1
ATOM 10349 C C . PRO D 4 291 ? 156.707 178.081 212.303 1.00 80.76 291 PRO D C 1
ATOM 10350 O O . PRO D 4 291 ? 157.104 176.933 212.543 1.00 85.87 291 PRO D O 1
ATOM 10354 N N . GLU D 4 292 ? 156.890 178.663 211.116 1.00 80.94 292 GLU D N 1
ATOM 10355 C CA . GLU D 4 292 ? 157.596 177.956 210.052 1.00 81.37 292 GLU D CA 1
ATOM 10356 C C . GLU D 4 292 ? 159.038 177.668 210.451 1.00 84.04 292 GLU D C 1
ATOM 10357 O O . GLU D 4 292 ? 159.534 176.550 210.270 1.00 92.68 292 GLU D O 1
ATOM 10363 N N . ASP D 4 293 ? 159.722 178.666 211.016 1.00 69.63 293 ASP D N 1
ATOM 10364 C CA . ASP D 4 293 ? 161.098 178.464 211.456 1.00 69.53 293 ASP D CA 1
ATOM 10365 C C . ASP D 4 293 ? 161.172 177.458 212.596 1.00 72.11 293 ASP D C 1
ATOM 10366 O O . ASP D 4 293 ? 162.106 176.651 212.657 1.00 80.45 293 ASP D O 1
ATOM 10371 N N . ARG D 4 294 ? 160.205 177.496 213.514 1.00 67.33 294 ARG D N 1
ATOM 10372 C CA . ARG D 4 294 ? 160.199 176.542 214.618 1.00 69.73 294 ARG D CA 1
ATOM 10373 C C . ARG D 4 294 ? 160.031 175.113 214.115 1.00 71.26 294 ARG D C 1
ATOM 10374 O O . ARG D 4 294 ? 160.748 174.205 214.553 1.00 77.79 294 ARG D O 1
ATOM 10382 N N . LYS D 4 295 ? 159.098 174.896 213.184 1.00 61.79 295 LYS D N 1
ATOM 10383 C CA . LYS D 4 295 ? 158.913 173.562 212.622 1.00 63.28 295 LYS D CA 1
ATOM 10384 C C . LYS D 4 295 ? 160.149 173.114 211.851 1.00 67.59 295 LYS D C 1
ATOM 10385 O O . LYS D 4 295 ? 160.560 171.947 211.933 1.00 78.02 295 LYS D O 1
ATOM 10391 N N . TRP D 4 296 ? 160.757 174.034 211.097 1.00 56.71 296 TRP D N 1
ATOM 10392 C CA . TRP D 4 296 ? 161.974 173.712 210.363 1.00 53.69 296 TRP D CA 1
ATOM 10393 C C . TRP D 4 296 ? 163.091 173.291 211.311 1.00 57.13 296 TRP D C 1
ATOM 10394 O O . TRP D 4 296 ? 163.797 172.309 211.054 1.00 66.35 296 TRP D O 1
ATOM 10405 N N . LEU D 4 297 ? 163.259 174.018 212.418 1.00 55.28 297 LEU D N 1
ATOM 10406 C CA . LEU D 4 297 ? 164.289 173.666 213.389 1.00 51.20 297 LEU D CA 1
ATOM 10407 C C . LEU D 4 297 ? 163.987 172.331 214.057 1.00 57.59 297 LEU D C 1
ATOM 10408 O O . LEU D 4 297 ? 164.905 171.552 214.335 1.00 65.79 297 LEU D O 1
ATOM 10413 N N . GLU D 4 298 ? 162.712 172.053 214.337 1.00 56.62 298 GLU D N 1
ATOM 10414 C CA . GLU D 4 298 ? 162.356 170.763 214.919 1.00 56.29 298 GLU D CA 1
ATOM 10415 C C . GLU D 4 298 ? 162.734 169.622 213.983 1.00 60.67 298 GLU D C 1
ATOM 10416 O O . GLU D 4 298 ? 163.313 168.613 214.410 1.00 64.59 298 GLU D O 1
ATOM 10422 N N . MET D 4 299 ? 162.423 169.771 212.694 1.00 61.28 299 MET D N 1
ATOM 10423 C CA . MET D 4 299 ? 162.800 168.744 211.726 1.00 51.81 299 MET D CA 1
ATOM 10424 C C . MET D 4 299 ? 164.316 168.620 211.617 1.00 57.26 299 MET D C 1
ATOM 10425 O O . MET D 4 299 ? 164.849 167.511 211.487 1.00 70.51 299 MET D O 1
ATOM 10430 N N . ASP D 4 300 ? 165.027 169.749 211.667 1.00 62.30 300 ASP D N 1
ATOM 10431 C CA . ASP D 4 300 ? 166.485 169.716 211.612 1.00 62.57 300 ASP D CA 1
ATOM 10432 C C . ASP D 4 300 ? 167.067 168.951 212.795 1.00 58.42 300 ASP D C 1
ATOM 10433 O O . ASP D 4 300 ? 167.991 168.145 212.631 1.00 62.62 300 ASP D O 1
ATOM 10438 N N . VAL D 4 301 ? 166.541 169.193 213.996 1.00 49.07 301 VAL D N 1
ATOM 10439 C CA . VAL D 4 301 ? 167.044 168.507 215.181 1.00 48.12 301 VAL D CA 1
ATOM 10440 C C . VAL D 4 301 ? 166.716 167.021 215.117 1.00 51.01 301 VAL D C 1
ATOM 10441 O O . VAL D 4 301 ? 167.531 166.176 215.508 1.00 56.25 301 VAL D O 1
ATOM 10445 N N . GLU D 4 302 ? 165.527 166.675 214.617 1.00 55.70 302 GLU D N 1
ATOM 10446 C CA . GLU D 4 302 ? 165.190 165.265 214.444 1.00 51.52 302 GLU D CA 1
ATOM 10447 C C . GLU D 4 302 ? 166.156 164.584 213.482 1.00 57.25 302 GLU D C 1
ATOM 10448 O O . GLU D 4 302 ? 166.631 163.471 213.747 1.00 57.15 302 GLU D O 1
ATOM 10454 N N . ASP D 4 303 ? 166.464 165.243 212.363 1.00 66.01 303 ASP D N 1
ATOM 10455 C CA . ASP D 4 303 ? 167.402 164.677 211.399 1.00 56.50 303 ASP D CA 1
ATOM 10456 C C . ASP D 4 303 ? 168.791 164.521 212.002 1.00 59.34 303 ASP D C 1
ATOM 10457 O O . ASP D 4 303 ? 169.460 163.506 211.780 1.00 59.94 303 ASP D O 1
ATOM 10462 N N . SER D 4 304 ? 169.247 165.522 212.759 1.00 61.71 304 SER D N 1
ATOM 10463 C CA . SER D 4 304 ? 170.562 165.435 213.386 1.00 50.57 304 SER D CA 1
ATOM 10464 C C . SER D 4 304 ? 170.623 164.288 214.385 1.00 49.94 304 SER D C 1
ATOM 10465 O O . SER D 4 304 ? 171.614 163.548 214.433 1.00 58.88 304 SER D O 1
ATOM 10468 N N . VAL D 4 305 ? 169.571 164.121 215.190 1.00 48.89 305 VAL D N 1
ATOM 10469 C CA . VAL D 4 305 ? 169.544 163.031 216.161 1.00 42.28 305 VAL D CA 1
ATOM 10470 C C . VAL D 4 305 ? 169.552 161.685 215.450 1.00 51.63 305 VAL D C 1
ATOM 10471 O O . VAL D 4 305 ? 170.261 160.756 215.857 1.00 51.20 305 VAL D O 1
ATOM 10475 N N . ALA D 4 306 ? 168.767 161.555 214.377 1.00 57.20 306 ALA D N 1
ATOM 10476 C CA . ALA D 4 306 ? 168.744 160.300 213.632 1.00 47.65 306 ALA D CA 1
ATOM 10477 C C . ALA D 4 306 ? 170.103 159.996 213.014 1.00 46.17 306 ALA D C 1
ATOM 10478 O O . ALA D 4 306 ? 170.559 158.847 213.031 1.00 52.23 306 ALA D O 1
ATOM 10480 N N . LEU D 4 307 ? 170.765 161.015 212.460 1.00 50.40 307 LEU D N 1
ATOM 10481 C CA . LEU D 4 307 ? 172.075 160.812 211.849 1.00 54.30 307 LEU D CA 1
ATOM 10482 C C . LEU D 4 307 ? 173.121 160.428 212.889 1.00 52.30 307 LEU D C 1
ATOM 10483 O O . LEU D 4 307 ? 173.996 159.597 212.620 1.00 52.72 307 LEU D O 1
ATOM 10488 N N . THR D 4 308 ? 173.048 161.026 214.081 1.00 59.61 308 THR D N 1
ATOM 10489 C CA . THR D 4 308 ? 174.048 160.765 215.112 1.00 54.16 308 THR D CA 1
ATOM 10490 C C . THR D 4 308 ? 174.066 159.299 215.531 1.00 53.47 308 THR D C 1
ATOM 10491 O O . THR D 4 308 ? 175.139 158.747 215.803 1.00 57.48 308 THR D O 1
ATOM 10495 N N . ASP D 4 309 ? 172.899 158.654 215.575 1.00 66.80 309 ASP D N 1
ATOM 10496 C CA . ASP D 4 309 ? 172.742 157.270 216.035 1.00 71.71 309 ASP D CA 1
ATOM 10497 C C . ASP D 4 309 ? 173.111 157.230 217.514 1.00 77.32 309 ASP D C 1
ATOM 10498 O O . ASP D 4 309 ? 172.501 157.974 218.300 1.00 81.24 309 ASP D O 1
ATOM 10503 N N . GLY D 4 310 ? 174.066 156.408 217.940 1.00 73.80 310 GLY D N 1
ATOM 10504 C CA . GLY D 4 310 ? 174.392 156.304 219.348 1.00 69.72 310 GLY D CA 1
ATOM 10505 C C . GLY D 4 310 ? 175.698 156.967 219.735 1.00 70.39 310 GLY D C 1
ATOM 10506 O O . GLY D 4 310 ? 176.236 156.703 220.814 1.00 72.32 310 GLY D O 1
ATOM 10507 N N . ASN D 4 311 ? 176.220 157.830 218.866 1.00 68.84 311 ASN D N 1
ATOM 10508 C CA . ASN D 4 311 ? 177.502 158.491 219.112 1.00 71.13 311 ASN D CA 1
ATOM 10509 C C . ASN D 4 311 ? 177.267 159.828 219.816 1.00 71.44 311 ASN D C 1
ATOM 10510 O O . ASN D 4 311 ? 177.385 160.911 219.240 1.00 73.71 311 ASN D O 1
ATOM 10515 N N . PHE D 4 312 ? 176.937 159.731 221.099 1.00 64.39 312 PHE D N 1
ATOM 10516 C CA . PHE D 4 312 ? 176.725 160.897 221.944 1.00 60.92 312 PHE D CA 1
ATOM 10517 C C . PHE D 4 312 ? 178.000 161.193 222.720 1.00 66.82 312 PHE D C 1
ATOM 10518 O O . PHE D 4 312 ? 178.582 160.293 223.335 1.00 63.97 312 PHE D O 1
ATOM 10526 N N . GLN D 4 313 ? 178.427 162.449 222.689 1.00 70.48 313 GLN D N 1
ATOM 10527 C CA . GLN D 4 313 ? 179.722 162.851 223.213 1.00 65.11 313 GLN D CA 1
ATOM 10528 C C . GLN D 4 313 ? 179.584 163.539 224.565 1.00 65.01 313 GLN D C 1
ATOM 10529 O O . GLN D 4 313 ? 178.534 164.083 224.914 1.00 78.06 313 GLN D O 1
ATOM 10535 N N . VAL D 4 314 ? 180.669 163.503 225.326 1.00 54.32 314 VAL D N 1
ATOM 10536 C CA . VAL D 4 314 ? 180.805 164.226 226.586 1.00 52.86 314 VAL D CA 1
ATOM 10537 C C . VAL D 4 314 ? 181.829 165.335 226.371 1.00 50.62 314 VAL D C 1
ATOM 10538 O O . VAL D 4 314 ? 183.000 165.040 226.101 1.00 58.09 314 VAL D O 1
ATOM 10542 N N . PRO D 4 315 ? 181.445 166.603 226.471 1.00 39.21 315 PRO D N 1
ATOM 10543 C CA . PRO D 4 315 ? 182.398 167.686 226.210 1.00 43.81 315 PRO D CA 1
ATOM 10544 C C . PRO D 4 315 ? 183.477 167.759 227.280 1.00 57.98 315 PRO D C 1
ATOM 10545 O O . PRO D 4 315 ? 183.364 167.185 228.365 1.00 64.08 315 PRO D O 1
ATOM 10549 N N . PHE D 4 316 ? 184.547 168.486 226.947 1.00 65.75 316 PHE D N 1
ATOM 10550 C CA . PHE D 4 316 ? 185.724 168.523 227.809 1.00 56.67 316 PHE D CA 1
ATOM 10551 C C . PHE D 4 316 ? 185.431 169.177 229.153 1.00 57.72 316 PHE D C 1
ATOM 10552 O O . PHE D 4 316 ? 186.000 168.771 230.173 1.00 58.16 316 PHE D O 1
ATOM 10560 N N . TYR D 4 317 ? 184.554 170.179 229.184 1.00 58.05 317 TYR D N 1
ATOM 10561 C CA . TYR D 4 317 ? 184.252 170.882 230.425 1.00 55.43 317 TYR D CA 1
ATOM 10562 C C . TYR D 4 317 ? 183.350 170.084 231.361 1.00 55.76 317 TYR D C 1
ATOM 10563 O O . TYR D 4 317 ? 182.852 170.643 232.343 1.00 61.28 317 TYR D O 1
ATOM 10572 N N . GLU D 4 318 ? 183.124 168.802 231.077 1.00 58.88 318 GLU D N 1
ATOM 10573 C CA . GLU D 4 318 ? 182.415 167.906 231.979 1.00 63.57 318 GLU D CA 1
ATOM 10574 C C . GLU D 4 318 ? 183.327 166.836 232.564 1.00 67.20 318 GLU D C 1
ATOM 10575 O O . GLU D 4 318 ? 182.840 165.901 233.207 1.00 68.84 318 GLU D O 1
ATOM 10581 N N . ASN D 4 319 ? 184.635 166.949 232.352 1.00 62.31 319 ASN D N 1
ATOM 10582 C CA . ASN D 4 319 ? 185.567 165.939 232.833 1.00 59.99 319 ASN D CA 1
ATOM 10583 C C . ASN D 4 319 ? 185.754 166.049 234.341 1.00 65.27 319 ASN D C 1
ATOM 10584 O O . ASN D 4 319 ? 185.785 167.147 234.903 1.00 66.83 319 ASN D O 1
ATOM 10589 N N . GLU D 4 320 ? 185.881 164.893 234.998 1.00 69.98 320 GLU D N 1
ATOM 10590 C CA . GLU D 4 320 ? 186.118 164.865 236.436 1.00 72.47 320 GLU D CA 1
ATOM 10591 C C . GLU D 4 320 ? 187.479 165.437 236.811 1.00 71.42 320 GLU D C 1
ATOM 10592 O O . GLU D 4 320 ? 187.693 165.785 237.979 1.00 75.18 320 GLU D O 1
ATOM 10598 N N . GLU D 4 321 ? 188.404 165.531 235.852 1.00 72.94 321 GLU D N 1
ATOM 10599 C CA . GLU D 4 321 ? 189.711 166.108 236.138 1.00 76.31 321 GLU D CA 1
ATOM 10600 C C . GLU D 4 321 ? 189.597 167.560 236.578 1.00 82.75 321 GLU D C 1
ATOM 10601 O O . GLU D 4 321 ? 190.414 168.030 237.376 1.00 85.47 321 GLU D O 1
ATOM 10607 N N . TRP D 4 322 ? 188.593 168.284 236.077 1.00 65.12 322 TRP D N 1
ATOM 10608 C CA . TRP D 4 322 ? 188.365 169.647 236.547 1.00 53.60 322 TRP D CA 1
ATOM 10609 C C . TRP D 4 322 ? 188.051 169.666 238.036 1.00 63.21 322 TRP D C 1
ATOM 10610 O O . TRP D 4 322 ? 188.585 170.495 238.781 1.00 70.18 322 TRP D O 1
ATOM 10621 N N . VAL D 4 323 ? 187.188 168.754 238.487 1.00 67.47 323 VAL D N 1
ATOM 10622 C CA . VAL D 4 323 ? 186.866 168.670 239.908 1.00 67.50 323 VAL D CA 1
ATOM 10623 C C . VAL D 4 323 ? 188.094 168.260 240.709 1.00 66.31 323 VAL D C 1
ATOM 10624 O O . VAL D 4 323 ? 188.347 168.788 241.798 1.00 66.90 323 VAL D O 1
ATOM 10628 N N . THR D 4 324 ? 188.875 167.314 240.186 1.00 71.36 324 THR D N 1
ATOM 10629 C CA . THR D 4 324 ? 190.062 166.858 240.903 1.00 67.51 324 THR D CA 1
ATOM 10630 C C . THR D 4 324 ? 191.084 167.978 241.066 1.00 63.92 324 THR D C 1
ATOM 10631 O O . THR D 4 324 ? 191.682 168.132 242.137 1.00 66.86 324 THR D O 1
ATOM 10635 N N . GLN D 4 325 ? 191.288 168.780 240.022 1.00 64.79 325 GLN D N 1
ATOM 10636 C CA . GLN D 4 325 ? 192.352 169.776 240.023 1.00 65.55 325 GLN D CA 1
ATOM 10637 C C . GLN D 4 325 ? 191.942 171.107 240.640 1.00 68.61 325 GLN D C 1
ATOM 10638 O O . GLN D 4 325 ? 192.786 171.784 241.236 1.00 74.99 325 GLN D O 1
ATOM 10644 N N . PHE D 4 326 ? 190.675 171.505 240.514 1.00 57.75 326 PHE D N 1
ATOM 10645 C CA . PHE D 4 326 ? 190.238 172.809 240.992 1.00 57.86 326 PHE D CA 1
ATOM 10646 C C . PHE D 4 326 ? 189.091 172.758 241.988 1.00 61.62 326 PHE D C 1
ATOM 10647 O O . PHE D 4 326 ? 188.725 173.808 242.526 1.00 65.04 326 PHE D O 1
ATOM 10655 N N . GLY D 4 327 ? 188.510 171.589 242.248 1.00 71.29 327 GLY D N 1
ATOM 10656 C CA . GLY D 4 327 ? 187.400 171.476 243.167 1.00 75.95 327 GLY D CA 1
ATOM 10657 C C . GLY D 4 327 ? 186.041 171.767 242.574 1.00 76.44 327 GLY D C 1
ATOM 10658 O O . GLY D 4 327 ? 185.032 171.595 243.270 1.00 78.81 327 GLY D O 1
ATOM 10659 N N . GLU D 4 328 ? 185.974 172.197 241.316 1.00 72.51 328 GLU D N 1
ATOM 10660 C CA . GLU D 4 328 ? 184.700 172.487 240.675 1.00 69.21 328 GLU D CA 1
ATOM 10661 C C . GLU D 4 328 ? 184.903 172.530 239.169 1.00 72.56 328 GLU D C 1
ATOM 10662 O O . GLU D 4 328 ? 186.001 172.814 238.685 1.00 78.35 328 GLU D O 1
ATOM 10668 N N . LYS D 4 329 ? 183.834 172.235 238.438 1.00 58.37 329 LYS D N 1
ATOM 10669 C CA . LYS D 4 329 ? 183.864 172.343 236.991 1.00 58.36 329 LYS D CA 1
ATOM 10670 C C . LYS D 4 329 ? 183.678 173.798 236.567 1.00 63.82 329 LYS D C 1
ATOM 10671 O O . LYS D 4 329 ? 183.015 174.573 237.262 1.00 67.00 329 LYS D O 1
ATOM 10677 N N . PRO D 4 330 ? 184.263 174.198 235.439 1.00 57.30 330 PRO D N 1
ATOM 10678 C CA . PRO D 4 330 ? 184.050 175.566 234.953 1.00 55.91 330 PRO D CA 1
ATOM 10679 C C . PRO D 4 330 ? 182.579 175.814 234.658 1.00 63.52 330 PRO D C 1
ATOM 10680 O O . PRO D 4 330 ? 181.872 174.940 234.152 1.00 64.49 330 PRO D O 1
ATOM 10684 N N . GLU D 4 331 ? 182.121 177.018 234.979 1.00 71.66 331 GLU D N 1
ATOM 10685 C CA . GLU D 4 331 ? 180.715 177.354 234.827 1.00 69.70 331 GLU D CA 1
ATOM 10686 C C . GLU D 4 331 ? 180.434 177.860 233.418 1.00 71.57 331 GLU D C 1
ATOM 10687 O O . GLU D 4 331 ? 181.281 178.487 232.776 1.00 78.11 331 GLU D O 1
ATOM 10693 N N . LYS D 4 332 ? 179.230 177.565 232.939 1.00 55.79 332 LYS D N 1
ATOM 10694 C CA . LYS D 4 332 ? 178.830 177.892 231.580 1.00 49.33 332 LYS D CA 1
ATOM 10695 C C . LYS D 4 332 ? 178.318 179.323 231.508 1.00 49.22 332 LYS D C 1
ATOM 10696 O O . LYS D 4 332 ? 177.559 179.768 232.373 1.00 58.20 332 LYS D O 1
ATOM 10702 N N . GLY D 4 333 ? 178.735 180.038 230.474 1.00 40.56 333 GLY D N 1
ATOM 10703 C CA . GLY D 4 333 ? 178.303 181.415 230.311 1.00 48.92 333 GLY D CA 1
ATOM 10704 C C . GLY D 4 333 ? 179.245 182.173 229.390 1.00 45.28 333 GLY D C 1
ATOM 10705 O O . GLY D 4 333 ? 179.880 181.587 228.514 1.00 50.08 333 GLY D O 1
ATOM 10706 N N . ARG D 4 334 ? 179.313 183.481 229.616 1.00 46.99 334 ARG D N 1
ATOM 10707 C CA . ARG D 4 334 ? 180.124 184.384 228.815 1.00 48.56 334 ARG D CA 1
ATOM 10708 C C . ARG D 4 334 ? 181.359 184.797 229.602 1.00 56.08 334 ARG D C 1
ATOM 10709 O O . ARG D 4 334 ? 181.252 185.213 230.760 1.00 71.69 334 ARG D O 1
ATOM 10717 N N . TYR D 4 335 ? 182.523 184.683 228.972 1.00 42.35 335 TYR D N 1
ATOM 10718 C CA . TYR D 4 335 ? 183.781 185.147 229.536 1.00 34.39 335 TYR D CA 1
ATOM 10719 C C . TYR D 4 335 ? 184.310 186.295 228.689 1.00 46.81 335 TYR D C 1
ATOM 10720 O O . TYR D 4 335 ? 184.148 186.299 227.466 1.00 61.07 335 TYR D O 1
ATOM 10729 N N . ARG D 4 336 ? 184.941 187.268 229.339 1.00 44.14 336 ARG D N 1
ATOM 10730 C CA . ARG D 4 336 ? 185.408 188.453 228.637 1.00 39.20 336 ARG D CA 1
ATOM 10731 C C . ARG D 4 336 ? 186.555 189.092 229.403 1.00 47.95 336 ARG D C 1
ATOM 10732 O O . ARG D 4 336 ? 186.537 189.142 230.635 1.00 66.04 336 ARG D O 1
ATOM 10740 N N . TYR D 4 337 ? 187.550 189.575 228.662 1.00 57.24 337 TYR D N 1
ATOM 10741 C CA . TYR D 4 337 ? 188.660 190.324 229.232 1.00 51.39 337 TYR D CA 1
ATOM 10742 C C . TYR D 4 337 ? 188.983 191.492 228.315 1.00 57.23 337 TYR D C 1
ATOM 10743 O O . TYR D 4 337 ? 189.114 191.312 227.102 1.00 64.61 337 TYR D O 1
ATOM 10752 N N . ALA D 4 338 ? 189.112 192.682 228.896 1.00 36.23 338 ALA D N 1
ATOM 10753 C CA . ALA D 4 338 ? 189.452 193.890 228.153 1.00 29.00 338 ALA D CA 1
ATOM 10754 C C . ALA D 4 338 ? 190.537 194.631 228.919 1.00 41.04 338 ALA D C 1
ATOM 10755 O O . ALA D 4 338 ? 190.263 195.234 229.961 1.00 49.04 338 ALA D O 1
ATOM 10757 N N . GLY D 4 339 ? 191.763 194.589 228.406 1.00 38.26 339 GLY D N 1
ATOM 10758 C CA . GLY D 4 339 ? 192.871 195.242 229.072 1.00 36.78 339 GLY D CA 1
ATOM 10759 C C . GLY D 4 339 ? 194.158 195.214 228.276 1.00 34.59 339 GLY D C 1
ATOM 10760 O O . GLY D 4 339 ? 194.148 195.407 227.058 1.00 46.67 339 GLY D O 1
ATOM 10761 N N . GLN D 4 340 ? 195.275 194.975 228.955 1.00 41.31 340 GLN D N 1
ATOM 10762 C CA . GLN D 4 340 ? 196.587 194.952 228.327 1.00 35.74 340 GLN D CA 1
ATOM 10763 C C . GLN D 4 340 ? 197.032 193.515 228.094 1.00 47.81 340 GLN D C 1
ATOM 10764 O O . GLN D 4 340 ? 196.768 192.630 228.912 1.00 50.30 340 GLN D O 1
ATOM 10770 N N . TRP D 4 341 ? 197.712 193.292 226.972 1.00 65.73 341 TRP D N 1
ATOM 10771 C CA . TRP D 4 341 ? 198.197 191.975 226.595 1.00 54.53 341 TRP D CA 1
ATOM 10772 C C . TRP D 4 341 ? 199.696 192.032 226.340 1.00 60.20 341 TRP D C 1
ATOM 10773 O O . TRP D 4 341 ? 200.259 193.088 226.041 1.00 69.09 341 TRP D O 1
ATOM 10784 N N . LYS D 4 342 ? 200.335 190.871 226.460 1.00 44.53 342 LYS D N 1
ATOM 10785 C CA . LYS D 4 342 ? 201.758 190.735 226.178 1.00 35.99 342 LYS D CA 1
ATOM 10786 C C . LYS D 4 342 ? 202.076 189.255 226.043 1.00 46.13 342 LYS D C 1
ATOM 10787 O O . LYS D 4 342 ? 201.699 188.461 226.909 1.00 60.30 342 LYS D O 1
ATOM 10793 N N . HIS D 4 343 ? 202.764 188.893 224.959 1.00 46.59 343 HIS D N 1
ATOM 10794 C CA . HIS D 4 343 ? 203.104 187.500 224.664 1.00 45.71 343 HIS D CA 1
ATOM 10795 C C . HIS D 4 343 ? 201.856 186.621 224.632 1.00 44.37 343 HIS D C 1
ATOM 10796 O O . HIS D 4 343 ? 201.855 185.497 225.138 1.00 45.28 343 HIS D O 1
ATOM 10803 N N . SER D 4 344 ? 200.783 187.145 224.035 1.00 54.01 344 SER D N 1
ATOM 10804 C CA . SER D 4 344 ? 199.502 186.446 223.923 1.00 53.47 344 SER D CA 1
ATOM 10805 C C . SER D 4 344 ? 198.916 186.112 225.291 1.00 55.32 344 SER D C 1
ATOM 10806 O O . SER D 4 344 ? 198.148 185.158 225.434 1.00 57.61 344 SER D O 1
ATOM 10809 N N . ARG D 4 345 ? 199.272 186.896 226.306 1.00 53.98 345 ARG D N 1
ATOM 10810 C CA . ARG D 4 345 ? 198.780 186.701 227.660 1.00 48.54 345 ARG D CA 1
ATOM 10811 C C . ARG D 4 345 ? 198.391 188.046 228.250 1.00 53.11 345 ARG D C 1
ATOM 10812 O O . ARG D 4 345 ? 198.929 189.088 227.865 1.00 62.61 345 ARG D O 1
ATOM 10820 N N . MET D 4 346 ? 197.449 188.019 229.187 1.00 44.66 346 MET D N 1
ATOM 10821 C CA . MET D 4 346 ? 197.062 189.238 229.881 1.00 47.10 346 MET D CA 1
ATOM 10822 C C . MET D 4 346 ? 198.193 189.688 230.796 1.00 48.51 346 MET D C 1
ATOM 10823 O O . MET D 4 346 ? 198.721 188.898 231.583 1.00 60.97 346 MET D O 1
ATOM 10828 N N . HIS D 4 347 ? 198.565 190.964 230.692 1.00 40.12 347 HIS D N 1
ATOM 10829 C CA . HIS D 4 347 ? 199.733 191.478 231.406 1.00 45.86 347 HIS D CA 1
ATOM 10830 C C . HIS D 4 347 ? 199.518 192.972 231.631 1.00 55.38 347 HIS D C 1
ATOM 10831 O O . HIS D 4 347 ? 199.693 193.772 230.708 1.00 61.36 347 HIS D O 1
ATOM 10838 N N . GLY D 4 348 ? 199.150 193.336 232.856 1.00 58.64 348 GLY D N 1
ATOM 10839 C CA . GLY D 4 348 ? 198.884 194.721 233.187 1.00 49.82 348 GLY D CA 1
ATOM 10840 C C . GLY D 4 348 ? 197.554 194.893 233.888 1.00 53.07 348 GLY D C 1
ATOM 10841 O O . GLY D 4 348 ? 197.072 193.964 234.542 1.00 65.42 348 GLY D O 1
ATOM 10842 N N . CYS D 4 349 ? 196.951 196.071 233.766 1.00 50.18 349 CYS D N 1
ATOM 10843 C CA . CYS D 4 349 ? 195.646 196.325 234.358 1.00 56.39 349 CYS D CA 1
ATOM 10844 C C . CYS D 4 349 ? 194.551 196.010 233.349 1.00 56.72 349 CYS D C 1
ATOM 10845 O O . CYS D 4 349 ? 194.662 196.351 232.168 1.00 68.92 349 CYS D O 1
ATOM 10848 N N . GLY D 4 350 ? 193.494 195.357 233.819 1.00 48.08 350 GLY D N 1
ATOM 10849 C CA . GLY D 4 350 ? 192.401 194.983 232.939 1.00 45.17 350 GLY D CA 1
ATOM 10850 C C . GLY D 4 350 ? 191.178 194.597 233.739 1.00 50.59 350 GLY D C 1
ATOM 10851 O O . GLY D 4 350 ? 191.212 194.514 234.969 1.00 60.99 350 GLY D O 1
ATOM 10852 N N . VAL D 4 351 ? 190.089 194.360 233.013 1.00 40.15 351 VAL D N 1
ATOM 10853 C CA . VAL D 4 351 ? 188.803 193.999 233.598 1.00 36.36 351 VAL D CA 1
ATOM 10854 C C . VAL D 4 351 ? 188.413 192.619 233.089 1.00 43.39 351 VAL D C 1
ATOM 10855 O O . VAL D 4 351 ? 188.426 192.371 231.878 1.00 55.33 351 VAL D O 1
ATOM 10859 N N . TYR D 4 352 ? 188.062 191.729 234.013 1.00 38.54 352 TYR D N 1
ATOM 10860 C CA . TYR D 4 352 ? 187.714 190.349 233.705 1.00 29.27 352 TYR D CA 1
ATOM 10861 C C . TYR D 4 352 ? 186.275 190.096 234.130 1.00 48.74 352 TYR D C 1
ATOM 10862 O O . TYR D 4 352 ? 185.897 190.410 235.263 1.00 61.79 352 TYR D O 1
ATOM 10871 N N . GLU D 4 353 ? 185.477 189.531 233.225 1.00 60.93 353 GLU D N 1
ATOM 10872 C CA . GLU D 4 353 ? 184.052 189.335 233.454 1.00 43.67 353 GLU D CA 1
ATOM 10873 C C . GLU D 4 353 ? 183.672 187.880 233.228 1.00 50.00 353 GLU D C 1
ATOM 10874 O O . GLU D 4 353 ? 184.131 187.250 232.271 1.00 66.70 353 GLU D O 1
ATOM 10880 N N . VAL D 4 354 ? 182.829 187.353 234.114 1.00 41.61 354 VAL D N 1
ATOM 10881 C CA . VAL D 4 354 ? 182.234 186.028 233.963 1.00 46.49 354 VAL D CA 1
ATOM 10882 C C . VAL D 4 354 ? 180.758 186.161 234.311 1.00 54.26 354 VAL D C 1
ATOM 10883 O O . VAL D 4 354 ? 180.410 186.315 235.486 1.00 63.62 354 VAL D O 1
ATOM 10887 N N . ASN D 4 355 ? 179.893 186.094 233.297 1.00 45.09 355 ASN D N 1
ATOM 10888 C CA . ASN D 4 355 ? 178.449 186.250 233.476 1.00 32.89 355 ASN D CA 1
ATOM 10889 C C . ASN D 4 355 ? 178.121 187.567 234.180 1.00 49.00 355 ASN D C 1
ATOM 10890 O O . ASN D 4 355 ? 177.354 187.611 235.143 1.00 58.90 355 ASN D O 1
ATOM 10895 N N . GLU D 4 356 ? 178.735 188.646 233.692 1.00 67.11 356 GLU D N 1
ATOM 10896 C CA . GLU D 4 356 ? 178.487 190.006 234.174 1.00 69.31 356 GLU D CA 1
ATOM 10897 C C . GLU D 4 356 ? 178.907 190.191 235.631 1.00 69.88 356 GLU D C 1
ATOM 10898 O O . GLU D 4 356 ? 178.302 190.974 236.366 1.00 70.75 356 GLU D O 1
ATOM 10904 N N . ARG D 4 357 ? 179.943 189.477 236.060 1.00 67.88 357 ARG D N 1
ATOM 10905 C CA . ARG D 4 357 ? 180.574 189.698 237.354 1.00 59.05 357 ARG D CA 1
ATOM 10906 C C . ARG D 4 357 ? 181.963 190.274 237.123 1.00 62.16 357 ARG D C 1
ATOM 10907 O O . ARG D 4 357 ? 182.766 189.690 236.389 1.00 70.48 357 ARG D O 1
ATOM 10915 N N . ILE D 4 358 ? 182.245 191.406 237.756 1.00 39.18 358 ILE D N 1
ATOM 10916 C CA . ILE D 4 358 ? 183.409 192.217 237.419 1.00 40.27 358 ILE D CA 1
ATOM 10917 C C . ILE D 4 358 ? 184.576 191.852 238.325 1.00 42.56 358 ILE D C 1
ATOM 10918 O O . ILE D 4 358 ? 184.432 191.797 239.552 1.00 49.15 358 ILE D O 1
ATOM 10923 N N . LEU D 4 359 ? 185.731 191.597 237.716 1.00 45.91 359 LEU D N 1
ATOM 10924 C CA . LEU D 4 359 ? 186.997 191.449 238.419 1.00 43.07 359 LEU D CA 1
ATOM 10925 C C . LEU D 4 359 ? 188.014 192.381 237.780 1.00 43.16 359 LEU D C 1
ATOM 10926 O O . LEU D 4 359 ? 188.011 192.568 236.560 1.00 55.98 359 LEU D O 1
ATOM 10931 N N . TYR D 4 360 ? 188.883 192.963 238.601 1.00 36.96 360 TYR D N 1
ATOM 10932 C CA . TYR D 4 360 ? 189.883 193.890 238.097 1.00 40.95 360 TYR D CA 1
ATOM 10933 C C . TYR D 4 360 ? 191.118 193.823 238.980 1.00 48.38 360 TYR D C 1
ATOM 10934 O O . TYR D 4 360 ? 191.066 193.360 240.122 1.00 61.69 360 TYR D O 1
ATOM 10943 N N . GLY D 4 361 ? 192.228 194.293 238.437 1.00 40.40 361 GLY D N 1
ATOM 10944 C CA . GLY D 4 361 ? 193.486 194.294 239.150 1.00 45.55 361 GLY D CA 1
ATOM 10945 C C . GLY D 4 361 ? 194.643 194.203 238.178 1.00 48.11 361 GLY D C 1
ATOM 10946 O O . GLY D 4 361 ? 194.528 194.584 237.019 1.00 56.63 361 GLY D O 1
ATOM 10947 N N . ARG D 4 362 ? 195.758 193.687 238.681 1.00 43.81 362 ARG D N 1
ATOM 10948 C CA . ARG D 4 362 ? 196.976 193.533 237.901 1.00 37.50 362 ARG D CA 1
ATOM 10949 C C . ARG D 4 362 ? 197.152 192.076 237.495 1.00 46.56 362 ARG D C 1
ATOM 10950 O O . ARG D 4 362 ? 196.985 191.168 238.313 1.00 57.84 362 ARG D O 1
ATOM 10958 N N . PHE D 4 363 ? 197.479 191.860 236.225 1.00 44.00 363 PHE D N 1
ATOM 10959 C CA . PHE D 4 363 ? 197.701 190.530 235.681 1.00 40.72 363 PHE D CA 1
ATOM 10960 C C . PHE D 4 363 ? 199.169 190.360 235.320 1.00 47.74 363 PHE D C 1
ATOM 10961 O O . PHE D 4 363 ? 199.785 191.262 234.744 1.00 54.03 363 PHE D O 1
ATOM 10969 N N . TYR D 4 364 ? 199.728 189.202 235.661 1.00 48.52 364 TYR D N 1
ATOM 10970 C CA . TYR D 4 364 ? 201.109 188.860 235.328 1.00 44.05 364 TYR D CA 1
ATOM 10971 C C . TYR D 4 364 ? 201.089 187.581 234.498 1.00 52.98 364 TYR D C 1
ATOM 10972 O O . TYR D 4 364 ? 201.083 186.476 235.044 1.00 58.56 364 TYR D O 1
ATOM 10981 N N . PHE D 4 365 ? 201.083 187.744 233.175 1.00 53.18 365 PHE D N 1
ATOM 10982 C CA . PHE D 4 365 ? 201.138 186.628 232.231 1.00 50.05 365 PHE D CA 1
ATOM 10983 C C . PHE D 4 365 ? 200.019 185.622 232.491 1.00 56.03 365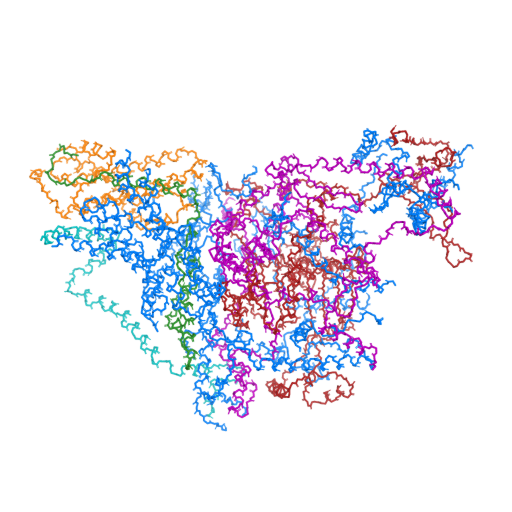 PHE D C 1
ATOM 10984 O O . PHE D 4 365 ? 200.250 184.424 232.663 1.00 54.41 365 PHE D O 1
ATOM 10992 N N . GLY D 4 366 ? 198.788 186.125 232.518 1.00 62.99 366 GLY D N 1
ATOM 10993 C CA . GLY D 4 366 ? 197.624 185.285 232.695 1.00 55.87 366 GLY D CA 1
ATOM 10994 C C . GLY D 4 366 ? 197.269 184.956 234.127 1.00 58.76 366 GLY D C 1
ATOM 10995 O O . GLY D 4 366 ? 196.319 184.194 234.349 1.00 69.24 366 GLY D O 1
ATOM 10996 N N . GLU D 4 367 ? 197.990 185.496 235.103 1.00 59.34 367 GLU D N 1
ATOM 10997 C CA . GLU D 4 367 ? 197.718 185.254 236.513 1.00 64.45 367 GLU D CA 1
ATOM 10998 C C . GLU D 4 367 ? 197.247 186.546 237.163 1.00 62.29 367 GLU D C 1
ATOM 10999 O O . GLU D 4 367 ? 197.873 187.596 236.991 1.00 59.81 367 GLU D O 1
ATOM 11005 N N . LEU D 4 368 ? 196.148 186.464 237.908 1.00 49.34 368 LEU D N 1
ATOM 11006 C CA . LEU D 4 368 ? 195.586 187.620 238.593 1.00 47.07 368 LEU D CA 1
ATOM 11007 C C . LEU D 4 368 ? 196.205 187.728 239.981 1.00 57.50 368 LEU D C 1
ATOM 11008 O O . LEU D 4 368 ? 196.104 186.796 240.785 1.00 61.75 368 LEU D O 1
ATOM 11013 N N . LEU D 4 369 ? 196.842 188.861 240.258 1.00 58.67 369 LEU D N 1
ATOM 11014 C CA . LEU D 4 369 ? 197.462 189.081 241.554 1.00 56.14 369 LEU D CA 1
ATOM 11015 C C . LEU D 4 369 ? 196.413 189.454 242.595 1.00 60.96 369 LEU D C 1
ATOM 11016 O O . LEU D 4 369 ? 195.360 190.015 242.277 1.00 68.00 369 LEU D O 1
ATOM 11021 N N . GLU D 4 370 ? 196.713 189.134 243.855 1.00 78.21 370 GLU D N 1
ATOM 11022 C CA . GLU D 4 370 ? 195.763 189.401 244.929 1.00 81.46 370 GLU D CA 1
ATOM 11023 C C . GLU D 4 370 ? 195.719 190.879 245.293 1.00 85.42 370 GLU D C 1
ATOM 11024 O O . GLU D 4 370 ? 194.656 191.392 245.660 1.00 88.64 370 GLU D O 1
ATOM 11030 N N . GLU D 4 371 ? 196.846 191.575 245.203 1.00 84.11 371 GLU D N 1
ATOM 11031 C CA . GLU D 4 371 ? 196.905 193.003 245.468 1.00 81.33 371 GLU D CA 1
ATOM 11032 C C . GLU D 4 371 ? 196.787 193.790 244.168 1.00 84.15 371 GLU D C 1
ATOM 11033 O O . GLU D 4 371 ? 196.989 193.262 243.073 1.00 84.16 371 GLU D O 1
ATOM 11039 N N . GLU D 4 372 ? 196.451 195.074 244.306 1.00 73.52 372 GLU D N 1
ATOM 11040 C CA . GLU D 4 372 ? 196.292 195.920 243.127 1.00 69.10 372 GLU D CA 1
ATOM 11041 C C . GLU D 4 372 ? 197.640 196.274 242.512 1.00 73.38 372 GLU D C 1
ATOM 11042 O O . GLU D 4 372 ? 197.787 196.269 241.285 1.00 82.32 372 GLU D O 1
ATOM 11048 N N . HIS D 4 373 ? 198.632 196.584 243.350 1.00 63.40 373 HIS D N 1
ATOM 11049 C CA . HIS D 4 373 ? 199.993 196.884 242.900 1.00 59.00 373 HIS D CA 1
ATOM 11050 C C . HIS D 4 373 ? 200.013 198.019 241.879 1.00 61.85 373 HIS D C 1
ATOM 11051 O O . HIS D 4 373 ? 200.786 198.002 240.919 1.00 65.88 373 HIS D O 1
ATOM 11058 N N . GLY D 4 374 ? 199.157 199.016 242.085 1.00 56.43 374 GLY D N 1
ATOM 11059 C CA . GLY D 4 374 ? 199.105 200.185 241.240 1.00 52.64 374 GLY D CA 1
ATOM 11060 C C . GLY D 4 374 ? 197.976 200.196 240.232 1.00 56.56 374 GLY D C 1
ATOM 11061 O O . GLY D 4 374 ? 197.655 201.263 239.698 1.00 64.31 374 GLY D O 1
ATOM 11062 N N . CYS D 4 375 ? 197.364 199.044 239.954 1.00 59.34 375 CYS D N 1
ATOM 11063 C CA . CYS D 4 375 ? 196.233 198.975 239.029 1.00 55.78 375 CYS D CA 1
ATOM 11064 C C . CYS D 4 375 ? 194.950 199.184 239.828 1.00 61.85 375 CYS D C 1
ATOM 11065 O O . CYS D 4 375 ? 194.257 198.243 240.219 1.00 65.89 375 CYS D O 1
ATOM 11068 N N . THR D 4 376 ? 194.636 200.453 240.074 1.00 52.04 376 THR D N 1
ATOM 11069 C CA . THR D 4 376 ? 193.435 200.805 240.812 1.00 48.16 376 THR D CA 1
ATOM 11070 C C . THR D 4 376 ? 192.218 200.751 239.891 1.00 49.06 376 THR D C 1
ATOM 11071 O O . THR D 4 376 ? 192.304 200.366 238.723 1.00 55.34 376 THR D O 1
ATOM 11075 N N . VAL D 4 377 ? 191.062 201.143 240.430 1.00 37.45 377 VAL D N 1
ATOM 11076 C CA . VAL D 4 377 ? 189.825 201.094 239.656 1.00 43.11 377 VAL D CA 1
ATOM 11077 C C . VAL D 4 377 ? 189.890 202.055 238.476 1.00 57.15 377 VAL D C 1
ATOM 11078 O O . VAL D 4 377 ? 189.498 201.713 237.354 1.00 65.79 377 VAL D O 1
ATOM 11082 N N . ASP D 4 378 ? 190.380 203.273 238.711 1.00 50.38 378 ASP D N 1
ATOM 11083 C CA . ASP D 4 378 ? 190.421 204.276 237.652 1.00 40.42 378 ASP D CA 1
ATOM 11084 C C . ASP D 4 378 ? 191.366 203.870 236.527 1.00 49.24 378 ASP D C 1
ATOM 11085 O O . ASP D 4 378 ? 191.024 203.997 235.344 1.00 58.12 378 ASP D O 1
ATOM 11090 N N . ILE D 4 379 ? 192.557 203.382 236.874 1.00 39.93 379 ILE D N 1
ATOM 11091 C CA . ILE D 4 379 ? 193.521 202.983 235.854 1.00 42.18 379 ILE D CA 1
ATOM 11092 C C . ILE D 4 379 ? 193.009 201.774 235.080 1.00 48.26 379 ILE D C 1
ATOM 11093 O O . ILE D 4 379 ? 193.171 201.686 233.855 1.00 50.70 379 ILE D O 1
ATOM 11098 N N . CYS D 4 380 ? 192.378 200.828 235.779 1.00 41.63 380 CYS D N 1
ATOM 11099 C CA . CYS D 4 380 ? 191.795 199.675 235.102 1.00 40.70 380 CYS D CA 1
ATOM 11100 C C . CYS D 4 380 ? 190.693 200.102 234.143 1.00 50.81 380 CYS D C 1
ATOM 11101 O O . CYS D 4 380 ? 190.589 199.570 233.033 1.00 65.41 380 CYS D O 1
ATOM 11104 N N . ALA D 4 381 ? 189.858 201.059 234.553 1.00 40.57 381 ALA D N 1
ATOM 11105 C CA . ALA D 4 381 ? 188.815 201.560 233.663 1.00 43.67 381 ALA D CA 1
ATOM 11106 C C . ALA D 4 381 ? 189.414 202.244 232.441 1.00 46.49 381 ALA D C 1
ATOM 11107 O O . ALA D 4 381 ? 188.923 202.069 231.318 1.00 50.68 381 ALA D O 1
ATOM 11109 N N . LEU D 4 382 ? 190.473 203.030 232.641 1.00 43.23 382 LEU D N 1
ATOM 11110 C CA . LEU D 4 382 ? 191.127 203.694 231.518 1.00 41.44 382 LEU D CA 1
ATOM 11111 C C . LEU D 4 382 ? 191.682 202.678 230.527 1.00 45.25 382 LEU D C 1
ATOM 11112 O O . LEU D 4 382 ? 191.508 202.815 229.309 1.00 54.64 382 LEU D O 1
ATOM 11117 N N . HIS D 4 383 ? 192.347 201.640 231.036 1.00 33.07 383 HIS D N 1
ATOM 11118 C CA . HIS D 4 383 ? 192.916 200.636 230.143 1.00 32.42 383 HIS D CA 1
ATOM 11119 C C . HIS D 4 383 ? 191.833 199.805 229.468 1.00 35.17 383 HIS D C 1
ATOM 11120 O O . HIS D 4 383 ? 191.996 199.404 228.311 1.00 36.68 383 HIS D O 1
ATOM 11127 N N . SER D 4 384 ? 190.721 199.548 230.160 1.00 32.76 384 SER D N 1
ATOM 11128 C CA . SER D 4 384 ? 189.601 198.859 229.530 1.00 28.13 384 SER D CA 1
ATOM 11129 C C . SER D 4 384 ? 189.014 199.687 228.394 1.00 38.82 384 SER D C 1
ATOM 11130 O O . SER D 4 384 ? 188.684 199.149 227.331 1.00 53.90 384 SER D O 1
ATOM 11133 N N . GLY D 4 385 ? 188.872 200.997 228.602 1.00 35.62 385 GLY D N 1
ATOM 11134 C CA . GLY D 4 385 ? 188.391 201.855 227.530 1.00 37.62 385 GLY D CA 1
ATOM 11135 C C . GLY D 4 385 ? 189.342 201.893 226.349 1.00 30.60 385 GLY D C 1
ATOM 11136 O O . GLY D 4 385 ? 188.915 201.870 225.190 1.00 40.27 385 GLY D O 1
ATOM 11137 N N . LEU D 4 386 ? 190.647 201.947 226.628 1.00 24.58 386 LEU D N 1
ATOM 11138 C CA . LEU D 4 386 ? 191.630 201.891 225.551 1.00 34.01 386 LEU D CA 1
ATOM 11139 C C . LEU D 4 386 ? 191.527 200.580 224.781 1.00 40.95 386 LEU D C 1
ATOM 11140 O O . LEU D 4 386 ? 191.606 200.568 223.548 1.00 49.27 386 LEU D O 1
ATOM 11145 N N . ALA D 4 387 ? 191.352 199.464 225.493 1.00 34.13 387 ALA D N 1
ATOM 11146 C CA . ALA D 4 387 ? 191.214 198.172 224.830 1.00 28.35 387 ALA D CA 1
ATOM 11147 C C . ALA D 4 387 ? 189.959 198.122 223.968 1.00 31.14 387 ALA D C 1
ATOM 11148 O O . ALA D 4 387 ? 189.980 197.571 222.862 1.00 41.73 387 ALA D O 1
ATOM 11150 N N . GLU D 4 388 ? 188.853 198.679 224.463 1.00 38.91 388 GLU D N 1
ATOM 11151 C CA . GLU D 4 388 ? 187.626 198.712 223.672 1.00 37.49 388 GLU D CA 1
ATOM 11152 C C . GLU D 4 388 ? 187.808 199.539 222.406 1.00 42.90 388 GLU D C 1
ATOM 11153 O O . GLU D 4 388 ? 187.353 199.145 221.324 1.00 52.16 388 GLU D O 1
ATOM 11159 N N . VAL D 4 389 ? 188.472 200.691 222.520 1.00 42.60 389 VAL D N 1
ATOM 11160 C CA . VAL D 4 389 ? 188.707 201.524 221.343 1.00 36.37 389 VAL D CA 1
ATOM 11161 C C . VAL D 4 389 ? 189.616 200.805 220.353 1.00 40.06 389 VAL D C 1
ATOM 11162 O O . VAL D 4 389 ? 189.416 200.878 219.134 1.00 52.18 389 VAL D O 1
ATOM 11166 N N . ALA D 4 390 ? 190.623 200.088 220.859 1.00 33.47 390 ALA D N 1
ATOM 11167 C CA . ALA D 4 390 ? 191.504 199.329 219.977 1.00 34.31 390 ALA D CA 1
ATOM 11168 C C . ALA D 4 390 ? 190.750 198.212 219.265 1.00 34.65 390 ALA D C 1
ATOM 11169 O O . ALA D 4 390 ? 190.989 197.948 218.082 1.00 50.11 390 ALA D O 1
ATOM 11171 N N . ALA D 4 391 ? 189.842 197.538 219.973 1.00 28.85 391 ALA D N 1
ATOM 11172 C CA . ALA D 4 391 ? 189.027 196.507 219.337 1.00 31.54 391 ALA D CA 1
ATOM 11173 C C . ALA D 4 391 ? 188.130 197.104 218.260 1.00 36.43 391 ALA D C 1
ATOM 11174 O O . ALA D 4 391 ? 187.950 196.512 217.189 1.00 32.28 391 ALA D O 1
ATOM 11176 N N . ALA D 4 392 ? 187.555 198.278 218.530 1.00 47.08 392 ALA D N 1
ATOM 11177 C CA . ALA D 4 392 ? 186.746 198.952 217.520 1.00 40.01 392 ALA D CA 1
ATOM 11178 C C . ALA D 4 392 ? 187.580 199.309 216.297 1.00 32.49 392 ALA D C 1
ATOM 11179 O O . ALA D 4 392 ? 187.115 199.182 215.159 1.00 42.48 392 ALA D O 1
ATOM 11181 N N . LYS D 4 393 ? 188.814 199.767 216.514 1.00 35.39 393 LYS D N 1
ATOM 11182 C CA . LYS D 4 393 ? 189.709 200.051 215.396 1.00 27.25 393 LYS D CA 1
ATOM 11183 C C . LYS D 4 393 ? 190.018 198.789 214.602 1.00 34.42 393 LYS D C 1
ATOM 11184 O O . LYS D 4 393 ? 190.051 198.814 213.366 1.00 46.74 393 LYS D O 1
ATOM 11190 N N . ALA D 4 394 ? 190.254 197.674 215.296 1.00 37.10 394 ALA D N 1
ATOM 11191 C CA . ALA D 4 394 ? 190.608 196.434 214.614 1.00 30.99 394 ALA D CA 1
ATOM 11192 C C . ALA D 4 394 ? 189.427 195.849 213.853 1.00 36.51 394 ALA D C 1
ATOM 11193 O O . ALA D 4 394 ? 189.624 195.136 212.863 1.00 48.08 394 ALA D O 1
ATOM 11195 N N . ARG D 4 395 ? 188.201 196.129 214.296 1.00 46.69 395 ARG D N 1
ATOM 11196 C CA . ARG D 4 395 ? 187.026 195.612 213.602 1.00 41.13 395 ARG D CA 1
ATOM 11197 C C . ARG D 4 395 ? 186.844 196.199 212.208 1.00 44.25 395 ARG D C 1
ATOM 11198 O O . ARG D 4 395 ? 186.038 195.669 211.437 1.00 51.73 395 ARG D O 1
ATOM 11206 N N . MET D 4 396 ? 187.559 197.271 211.866 1.00 44.05 396 MET D N 1
ATOM 11207 C CA . MET D 4 396 ? 187.428 197.871 210.544 1.00 37.80 396 MET D CA 1
ATOM 11208 C C . MET D 4 396 ? 188.051 197.026 209.440 1.00 42.76 396 MET D C 1
ATOM 11209 O O . MET D 4 396 ? 187.851 197.340 208.262 1.00 55.50 396 MET D O 1
ATOM 11214 N N . PHE D 4 397 ? 188.793 195.976 209.781 1.00 41.23 397 PHE D N 1
ATOM 11215 C CA . PHE D 4 397 ? 189.438 195.118 208.797 1.00 49.13 397 PHE D CA 1
ATOM 11216 C C . PHE D 4 397 ? 188.647 193.848 208.515 1.00 53.29 397 PHE D C 1
ATOM 11217 O O . PHE D 4 397 ? 189.155 192.952 207.835 1.00 56.19 397 PHE D O 1
ATOM 11225 N N . VAL D 4 398 ? 187.428 193.751 209.016 1.00 47.98 398 VAL D N 1
ATOM 11226 C CA . VAL D 4 398 ? 186.604 192.559 208.859 1.00 49.50 398 VAL D CA 1
ATOM 11227 C C . VAL D 4 398 ? 185.876 192.623 207.523 1.00 53.73 398 VAL D C 1
ATOM 11228 O O . VAL D 4 398 ? 185.493 193.699 207.051 1.00 52.86 398 VAL D O 1
ATOM 11232 N N . ASN D 4 399 ? 185.700 191.454 206.902 1.00 56.08 399 ASN D N 1
ATOM 11233 C CA . ASN D 4 399 ? 184.950 191.301 205.655 1.00 56.21 399 ASN D CA 1
ATOM 11234 C C . ASN D 4 399 ? 185.616 192.063 204.507 1.00 61.65 399 ASN D C 1
ATOM 11235 O O . ASN D 4 399 ? 185.024 192.942 203.877 1.00 65.68 399 ASN D O 1
ATOM 11240 N N . LYS D 4 400 ? 186.867 191.711 204.249 1.00 56.00 400 LYS D N 1
ATOM 11241 C CA . LYS D 4 400 ? 187.567 192.261 203.097 1.00 46.53 400 LYS D CA 1
ATOM 11242 C C . LYS D 4 400 ? 186.924 191.735 201.818 1.00 55.79 400 LYS D C 1
ATOM 11243 O O . LYS D 4 400 ? 186.727 190.522 201.684 1.00 64.16 400 LYS D O 1
ATOM 11249 N N . PRO D 4 401 ? 186.579 192.605 200.867 1.00 50.73 401 PRO D N 1
ATOM 11250 C CA . PRO D 4 401 ? 185.829 192.147 199.684 1.00 48.61 401 PRO D CA 1
ATOM 11251 C C . PRO D 4 401 ? 186.570 191.144 198.814 1.00 51.62 401 PRO D C 1
ATOM 11252 O O . PRO D 4 401 ? 185.922 190.433 198.037 1.00 51.05 401 PRO D O 1
ATOM 11256 N N . ASP D 4 402 ? 187.897 191.067 198.898 1.00 66.56 402 ASP D N 1
ATOM 11257 C CA . ASP D 4 402 ? 188.669 190.126 198.095 1.00 62.36 402 ASP D CA 1
ATOM 11258 C C . ASP D 4 402 ? 189.312 189.024 198.923 1.00 63.55 402 ASP D C 1
ATOM 11259 O O . ASP D 4 402 ? 190.205 188.333 198.425 1.00 73.62 402 ASP D O 1
ATOM 11264 N N . GLY D 4 403 ? 188.891 188.843 200.174 1.00 56.26 403 GLY D N 1
ATOM 11265 C CA . GLY D 4 403 ? 189.458 187.819 201.022 1.00 57.08 403 GLY D CA 1
ATOM 11266 C C . GLY D 4 403 ? 188.828 186.457 200.801 1.00 51.53 403 GLY D C 1
ATOM 11267 O O . GLY D 4 403 ? 187.844 186.296 200.081 1.00 55.06 403 GLY D O 1
ATOM 11268 N N . MET D 4 404 ? 189.429 185.452 201.443 1.00 44.46 404 MET D N 1
ATOM 11269 C CA . MET D 4 404 ? 188.871 184.105 201.393 1.00 47.52 404 MET D CA 1
ATOM 11270 C C . MET D 4 404 ? 187.521 184.044 202.095 1.00 57.26 404 MET D C 1
ATOM 11271 O O . MET D 4 404 ? 186.611 183.336 201.647 1.00 72.68 404 MET D O 1
ATOM 11276 N N . ILE D 4 405 ? 187.379 184.780 203.199 1.00 53.02 405 ILE D N 1
ATOM 11277 C CA . ILE D 4 405 ? 186.168 184.698 204.008 1.00 54.17 405 ILE D CA 1
ATOM 11278 C C . ILE D 4 405 ? 184.963 185.225 203.239 1.00 55.91 405 ILE D C 1
ATOM 11279 O O . ILE D 4 405 ? 183.882 184.623 203.269 1.00 55.48 405 ILE D O 1
ATOM 11284 N N . ARG D 4 406 ? 185.120 186.354 202.544 1.00 60.57 406 ARG D N 1
ATOM 11285 C CA . ARG D 4 406 ? 184.003 186.905 201.783 1.00 59.83 406 ARG D CA 1
ATOM 11286 C C . ARG D 4 406 ? 183.578 185.963 200.665 1.00 56.41 406 ARG D C 1
ATOM 11287 O O . ARG D 4 406 ? 182.381 185.752 200.443 1.00 62.97 406 ARG D O 1
ATOM 11295 N N . GLU D 4 407 ? 184.545 185.396 199.943 1.00 59.90 407 GLU D N 1
ATOM 11296 C CA . GLU D 4 407 ? 184.210 184.489 198.852 1.00 63.64 407 GLU D CA 1
ATOM 11297 C C . GLU D 4 407 ? 183.533 183.228 199.369 1.00 66.61 407 GLU D C 1
ATOM 11298 O O . GLU D 4 407 ? 182.577 182.736 198.760 1.00 75.36 407 GLU D O 1
ATOM 11304 N N . GLU D 4 408 ? 184.014 182.687 200.490 1.00 61.97 408 GLU D N 1
ATOM 11305 C CA . GLU D 4 408 ? 183.451 181.441 200.997 1.00 63.19 408 GLU D CA 1
ATOM 11306 C C . GLU D 4 408 ? 182.045 181.646 201.550 1.00 68.01 408 GLU D C 1
ATOM 11307 O O . GLU D 4 408 ? 181.131 180.877 201.231 1.00 71.17 408 GLU D O 1
ATOM 11313 N N . ARG D 4 409 ? 181.848 182.671 202.381 1.00 61.36 409 ARG D N 1
ATOM 11314 C CA . ARG D 4 409 ? 180.557 182.868 203.030 1.00 61.17 409 ARG D CA 1
ATOM 11315 C C . ARG D 4 409 ? 180.059 184.305 203.044 1.00 62.12 409 ARG D C 1
ATOM 11316 O O . ARG D 4 409 ? 178.895 184.518 203.394 1.00 64.68 409 ARG D O 1
ATOM 11324 N N . GLY D 4 410 ? 180.875 185.290 202.683 1.00 62.58 410 GLY D N 1
ATOM 11325 C CA . GLY D 4 410 ? 180.517 186.677 202.858 1.00 60.31 410 GLY D CA 1
ATOM 11326 C C . GLY D 4 410 ? 179.404 187.135 201.940 1.00 55.92 410 GLY D C 1
ATOM 11327 O O . GLY D 4 410 ? 178.997 186.429 201.013 1.00 58.07 410 GLY D O 1
ATOM 11328 N N . PRO D 4 411 ? 178.884 188.334 202.193 1.00 60.58 411 PRO D N 1
ATOM 11329 C CA . PRO D 4 411 ? 177.798 188.858 201.359 1.00 63.94 411 PRO D CA 1
ATOM 11330 C C . PRO D 4 411 ? 178.265 189.138 199.941 1.00 63.04 411 PRO D C 1
ATOM 11331 O O . PRO D 4 411 ? 179.428 189.463 199.694 1.00 65.14 411 PRO D O 1
ATOM 11335 N N . TYR D 4 412 ? 177.331 189.006 199.000 1.00 55.68 412 TYR D N 1
ATOM 11336 C CA . TYR D 4 412 ? 177.620 189.201 197.588 1.00 57.72 412 TYR D CA 1
ATOM 11337 C C . TYR D 4 412 ? 176.921 190.411 196.986 1.00 61.70 412 TYR D C 1
ATOM 11338 O O . TYR D 4 412 ? 177.215 190.764 195.839 1.00 64.24 412 TYR D O 1
ATOM 11347 N N . GLY D 4 413 ? 176.014 191.051 197.717 1.00 62.17 413 GLY D N 1
ATOM 11348 C CA . GLY D 4 413 ? 175.258 192.174 197.210 1.00 65.23 413 GLY D CA 1
ATOM 11349 C C . GLY D 4 413 ? 175.756 193.546 197.602 1.00 64.80 413 GLY D C 1
ATOM 11350 O O . GLY D 4 413 ? 175.124 194.542 197.237 1.00 69.15 413 GLY D O 1
ATOM 11351 N N . ASP D 4 414 ? 176.860 193.636 198.335 1.00 60.02 414 ASP D N 1
ATOM 11352 C CA . ASP D 4 414 ? 177.371 194.937 198.741 1.00 65.05 414 ASP D CA 1
ATOM 11353 C C . ASP D 4 414 ? 177.890 195.701 197.524 1.00 71.57 414 ASP D C 1
ATOM 11354 O O . ASP D 4 414 ? 178.453 195.097 196.606 1.00 77.22 414 ASP D O 1
ATOM 11359 N N . PRO D 4 415 ? 177.704 197.028 197.481 1.00 55.27 415 PRO D N 1
ATOM 11360 C CA . PRO D 4 415 ? 178.046 197.793 196.271 1.00 58.41 415 PRO D CA 1
ATOM 11361 C C . PRO D 4 415 ? 179.504 197.676 195.850 1.00 64.43 415 PRO D C 1
ATOM 11362 O O . PRO D 4 415 ? 179.790 197.253 194.725 1.00 72.39 415 PRO D O 1
ATOM 11366 N N . GLN D 4 416 ? 180.424 198.089 196.726 1.00 51.57 416 GLN D N 1
ATOM 11367 C CA . GLN D 4 416 ? 181.858 197.851 196.575 1.00 49.87 416 GLN D CA 1
ATOM 11368 C C . GLN D 4 416 ? 182.477 198.686 195.451 1.00 50.72 416 GLN D C 1
ATOM 11369 O O . GLN D 4 416 ? 183.705 198.764 195.337 1.00 46.33 416 GLN D O 1
ATOM 11375 N N . HIS D 4 417 ? 181.653 199.373 194.658 1.00 57.30 417 HIS D N 1
ATOM 11376 C CA . HIS D 4 417 ? 182.417 199.998 193.580 1.00 50.56 417 HIS D CA 1
ATOM 11377 C C . HIS D 4 417 ? 182.882 201.394 193.990 1.00 52.85 417 HIS D C 1
ATOM 11378 O O . HIS D 4 417 ? 182.144 202.120 194.661 1.00 54.90 417 HIS D O 1
ATOM 11385 N N . PRO D 4 418 ? 184.099 201.779 193.595 1.00 45.11 418 PRO D N 1
ATOM 11386 C CA . PRO D 4 418 ? 184.645 203.065 194.071 1.00 46.03 418 PRO D CA 1
ATOM 11387 C C . PRO D 4 418 ? 183.838 204.288 193.659 1.00 51.64 418 PRO D C 1
ATOM 11388 O O . PRO D 4 418 ? 183.550 205.138 194.511 1.00 58.75 418 PRO D O 1
ATOM 11392 N N . TYR D 4 419 ? 183.465 204.420 192.380 1.00 38.59 419 TYR D N 1
ATOM 11393 C CA . TYR D 4 419 ? 182.816 205.660 191.968 1.00 36.23 419 TYR D CA 1
ATOM 11394 C C . TYR D 4 419 ? 181.630 205.456 191.029 1.00 43.53 419 TYR D C 1
ATOM 11395 O O . TYR D 4 419 ? 181.290 206.377 190.276 1.00 52.33 419 TYR D O 1
ATOM 11404 N N . PHE D 4 420 ? 180.986 204.297 191.046 1.00 51.59 420 PHE D N 1
ATOM 11405 C CA . PHE D 4 420 ? 179.799 204.056 190.228 1.00 49.84 420 PHE D CA 1
ATOM 11406 C C . PHE D 4 420 ? 178.611 203.893 191.171 1.00 53.66 420 PHE D C 1
ATOM 11407 O O . PHE D 4 420 ? 178.303 202.791 191.627 1.00 61.55 420 PHE D O 1
ATOM 11415 N N . TYR D 4 421 ? 177.947 205.006 191.459 1.00 43.85 421 TYR D N 1
ATOM 11416 C CA . TYR D 4 421 ? 176.790 205.040 192.341 1.00 43.64 421 TYR D CA 1
ATOM 11417 C C . TYR D 4 421 ? 175.540 205.292 191.511 1.00 50.56 421 TYR D C 1
ATOM 11418 O O . TYR D 4 421 ? 175.523 206.197 190.670 1.00 54.79 421 TYR D O 1
ATOM 11427 N N . GLU D 4 422 ? 174.503 204.494 191.744 1.00 63.78 422 GLU D N 1
ATOM 11428 C CA . GLU D 4 422 ? 173.228 204.741 191.094 1.00 53.47 422 GLU D CA 1
ATOM 11429 C C . GLU D 4 422 ? 172.620 206.040 191.612 1.00 61.09 422 GLU D C 1
ATOM 11430 O O . GLU D 4 422 ? 172.987 206.547 192.674 1.00 67.34 422 GLU D O 1
ATOM 11436 N N . GLU D 4 423 ? 171.677 206.582 190.837 1.00 62.61 423 GLU D N 1
ATOM 11437 C CA . GLU D 4 423 ? 171.069 207.861 191.189 1.00 67.46 423 GLU D CA 1
ATOM 11438 C C . GLU D 4 423 ? 170.421 207.820 192.567 1.00 69.25 423 GLU D C 1
ATOM 11439 O O . GLU D 4 423 ? 170.421 208.827 193.284 1.00 66.58 423 GLU D O 1
ATOM 11445 N N . ASP D 4 424 ? 169.880 206.671 192.960 1.00 66.11 424 ASP D N 1
ATOM 11446 C CA . ASP D 4 424 ? 169.266 206.511 194.269 1.00 60.20 424 ASP D CA 1
ATOM 11447 C C . ASP D 4 424 ? 170.254 206.065 195.338 1.00 57.64 424 ASP D C 1
ATOM 11448 O O . ASP D 4 424 ? 169.850 205.859 196.486 1.00 63.83 424 ASP D O 1
ATOM 11453 N N . ASP D 4 425 ? 171.533 205.908 194.993 1.00 50.17 425 ASP D N 1
ATOM 11454 C CA . ASP D 4 425 ? 172.546 205.461 195.940 1.00 52.92 425 ASP D CA 1
ATOM 11455 C C . ASP D 4 425 ? 173.628 206.504 196.186 1.00 53.12 425 ASP D C 1
ATOM 11456 O O . ASP D 4 425 ? 174.610 206.208 196.877 1.00 55.24 425 ASP D O 1
ATOM 11461 N N . VAL D 4 426 ? 173.481 207.713 195.640 1.00 51.43 426 VAL D N 1
ATOM 11462 C CA . VAL D 4 426 ? 174.504 208.737 195.828 1.00 54.74 426 VAL D CA 1
ATOM 11463 C C . VAL D 4 426 ? 174.592 209.156 197.289 1.00 57.25 426 VAL D C 1
ATOM 11464 O O . VAL D 4 426 ? 175.661 209.560 197.762 1.00 62.05 426 VAL D O 1
ATOM 11468 N N . TRP D 4 427 ? 173.482 209.071 198.027 1.00 50.00 427 TRP D N 1
ATOM 11469 C CA . TRP D 4 427 ? 173.498 209.470 199.430 1.00 48.91 427 TRP D CA 1
ATOM 11470 C C . TRP D 4 427 ? 174.429 208.594 200.256 1.00 48.12 427 TRP D C 1
ATOM 11471 O O . TRP D 4 427 ? 174.954 209.042 201.279 1.00 63.36 427 TRP D O 1
ATOM 11482 N N . MET D 4 428 ? 174.649 207.348 199.832 1.00 38.06 428 MET D N 1
ATOM 11483 C CA . MET D 4 428 ? 175.530 206.447 200.564 1.00 44.11 428 MET D CA 1
ATOM 11484 C C . MET D 4 428 ? 176.993 206.859 200.494 1.00 55.50 428 MET D C 1
ATOM 11485 O O . MET D 4 428 ? 177.796 206.359 201.288 1.00 60.48 428 MET D O 1
ATOM 11490 N N . ALA D 4 429 ? 177.357 207.745 199.579 1.00 39.88 429 ALA D N 1
ATOM 11491 C CA . ALA D 4 429 ? 178.752 208.093 199.386 1.00 31.85 429 ALA D CA 1
ATOM 11492 C C . ALA D 4 429 ? 179.235 209.060 200.464 1.00 43.87 429 ALA D C 1
ATOM 11493 O O . ALA D 4 429 ? 178.453 209.852 200.995 1.00 49.61 429 ALA D O 1
ATOM 11495 N N . PRO D 4 430 ? 180.522 209.011 200.805 1.00 46.61 430 PRO D N 1
ATOM 11496 C CA . PRO D 4 430 ? 181.102 210.061 201.651 1.00 36.32 430 PRO D CA 1
ATOM 11497 C C . PRO D 4 430 ? 181.361 211.323 200.846 1.00 40.15 430 PRO D C 1
ATOM 11498 O O . PRO D 4 430 ? 180.939 211.419 199.690 1.00 54.55 430 PRO D O 1
ATOM 11502 N N . GLY D 4 431 ? 182.030 212.304 201.438 1.00 34.93 431 GLY D N 1
ATOM 11503 C CA . GLY D 4 431 ? 182.326 213.527 200.724 1.00 39.89 431 GLY D CA 1
ATOM 11504 C C . GLY D 4 431 ? 181.136 214.463 200.678 1.00 45.57 431 GLY D C 1
ATOM 11505 O O . GLY D 4 431 ? 180.045 214.170 201.165 1.00 58.09 431 GLY D O 1
ATOM 11506 N N . PHE D 4 432 ? 181.362 215.627 200.070 1.00 40.21 432 PHE D N 1
ATOM 11507 C CA . PHE D 4 432 ? 180.343 216.667 200.037 1.00 43.20 432 PHE D CA 1
ATOM 11508 C C . PHE D 4 432 ? 179.236 216.395 199.027 1.00 45.60 432 PHE D C 1
ATOM 11509 O O . PHE D 4 432 ? 178.261 217.153 198.990 1.00 55.21 432 PHE D O 1
ATOM 11517 N N . ILE D 4 433 ? 179.360 215.349 198.209 1.00 39.68 433 ILE D N 1
ATOM 11518 C CA . ILE D 4 433 ? 178.346 215.094 197.191 1.00 40.91 433 ILE D CA 1
ATOM 11519 C C . ILE D 4 433 ? 177.024 214.675 197.824 1.00 42.33 433 ILE D C 1
ATOM 11520 O O . ILE D 4 433 ? 175.954 214.918 197.253 1.00 49.16 433 ILE D O 1
ATOM 11525 N N . ASN D 4 434 ? 177.061 214.052 199.004 1.00 38.28 434 ASN D N 1
ATOM 11526 C CA . ASN D 4 434 ? 175.829 213.596 199.636 1.00 45.69 434 ASN D CA 1
ATOM 11527 C C . ASN D 4 434 ? 175.006 214.735 200.220 1.00 50.87 434 ASN D C 1
ATOM 11528 O O . ASN D 4 434 ? 173.861 214.504 200.620 1.00 53.48 434 ASN D O 1
ATOM 11533 N N . GLN D 4 435 ? 175.556 215.949 200.284 1.00 49.66 435 GLN D N 1
ATOM 11534 C CA . GLN D 4 435 ? 174.805 217.091 200.788 1.00 45.26 435 GLN D CA 1
ATOM 11535 C C . GLN D 4 435 ? 173.690 217.523 199.848 1.00 50.93 435 GLN D C 1
ATOM 11536 O O . GLN D 4 435 ? 172.818 218.293 200.263 1.00 58.62 435 GLN D O 1
ATOM 11542 N N . PHE D 4 436 ? 173.696 217.053 198.601 1.00 43.94 436 PHE D N 1
ATOM 11543 C CA . PHE D 4 436 ? 172.679 217.412 197.623 1.00 46.02 436 PHE D CA 1
ATOM 11544 C C . PHE D 4 436 ? 171.718 216.269 197.334 1.00 47.27 436 PHE D C 1
ATOM 11545 O O . PHE D 4 436 ? 170.873 216.392 196.442 1.00 49.38 436 PHE D O 1
ATOM 11553 N N . TYR D 4 437 ? 171.825 215.161 198.063 1.00 46.85 437 TYR D N 1
ATOM 11554 C CA . TYR D 4 437 ? 170.955 214.009 197.879 1.00 45.05 437 TYR D CA 1
ATOM 11555 C C . TYR D 4 437 ? 170.379 213.608 199.227 1.00 54.39 437 TYR D C 1
ATOM 11556 O O . TYR D 4 437 ? 171.120 213.472 200.205 1.00 61.37 437 TYR D O 1
ATOM 11565 N N . GLU D 4 438 ? 169.065 213.419 199.276 1.00 54.47 438 GLU D N 1
ATOM 11566 C CA . GLU D 4 438 ? 168.377 213.128 200.523 1.00 56.98 438 GLU D CA 1
ATOM 11567 C C . GLU D 4 438 ? 168.421 211.637 200.838 1.00 63.08 438 GLU D C 1
ATOM 11568 O O . GLU D 4 438 ? 168.422 210.788 199.943 1.00 61.65 438 GLU D O 1
ATOM 11574 N N . VAL D 4 439 ? 168.474 211.331 202.130 1.00 56.60 439 VAL D N 1
ATOM 11575 C CA . VAL D 4 439 ? 168.446 209.956 202.620 1.00 55.73 439 VAL D CA 1
ATOM 11576 C C . VAL D 4 439 ? 167.015 209.440 202.525 1.00 61.85 439 VAL D C 1
ATOM 11577 O O . VAL D 4 439 ? 166.073 210.175 202.853 1.00 61.98 439 VAL D O 1
ATOM 11581 N N . PRO D 4 440 ? 166.799 208.204 202.076 1.00 51.07 440 PRO D N 1
ATOM 11582 C CA . PRO D 4 440 ? 165.438 207.657 202.063 1.00 50.42 440 PRO D CA 1
ATOM 11583 C C . PRO D 4 440 ? 164.869 207.562 203.470 1.00 59.00 440 PRO D C 1
ATOM 11584 O O . PRO D 4 440 ? 165.600 207.429 204.454 1.00 62.09 440 PRO D O 1
ATOM 11588 N N . GLU D 4 441 ? 163.538 207.642 203.552 1.00 65.97 441 GLU D N 1
ATOM 11589 C CA . GLU D 4 441 ? 162.853 207.674 204.840 1.00 65.11 441 GLU D CA 1
ATOM 11590 C C . GLU D 4 441 ? 163.141 206.445 205.692 1.00 67.37 441 GLU D C 1
ATOM 11591 O O . GLU D 4 441 ? 163.051 206.522 206.922 1.00 61.92 441 GLU D O 1
ATOM 11597 N N . TYR D 4 442 ? 163.488 205.318 205.072 1.00 63.88 442 TYR D N 1
ATOM 11598 C CA . TYR D 4 442 ? 163.737 204.087 205.808 1.00 52.97 442 TYR D CA 1
ATOM 11599 C C . TYR D 4 442 ? 165.059 204.097 206.567 1.00 58.84 442 TYR D C 1
ATOM 11600 O O . TYR D 4 442 ? 165.284 203.201 207.387 1.00 67.11 442 TYR D O 1
ATOM 11609 N N . TRP D 4 443 ? 165.929 205.079 206.330 1.00 57.49 443 TRP D N 1
ATOM 11610 C CA . TRP D 4 443 ? 167.289 205.049 206.857 1.00 57.11 443 TRP D CA 1
ATOM 11611 C C . TRP D 4 443 ? 167.654 206.276 207.685 1.00 60.92 443 TRP D C 1
ATOM 11612 O O . TRP D 4 443 ? 168.825 206.427 208.048 1.00 67.36 443 TRP D O 1
ATOM 11623 N N . GLU D 4 444 ? 166.694 207.152 207.991 1.00 56.47 444 GLU D N 1
ATOM 11624 C CA . GLU D 4 444 ? 167.029 208.453 208.568 1.00 53.95 444 GLU D CA 1
ATOM 11625 C C . GLU D 4 444 ? 167.707 208.315 209.927 1.00 58.36 444 GLU D C 1
ATOM 11626 O O . GLU D 4 444 ? 168.780 208.887 210.159 1.00 62.18 444 GLU D O 1
ATOM 11632 N N . THR D 4 445 ? 167.094 207.562 210.842 1.00 48.50 445 THR D N 1
ATOM 11633 C CA . THR D 4 445 ? 167.624 207.459 212.199 1.00 56.86 445 THR D CA 1
ATOM 11634 C C . THR D 4 445 ? 168.992 206.787 212.208 1.00 63.18 445 THR D C 1
ATOM 11635 O O . THR D 4 445 ? 169.935 207.270 212.852 1.00 64.36 445 THR D O 1
ATOM 11639 N N . TYR D 4 446 ? 169.113 205.663 211.500 1.00 51.93 446 TYR D N 1
ATOM 11640 C CA . TYR D 4 446 ? 170.377 204.939 211.464 1.00 47.22 446 TYR D CA 1
ATOM 11641 C C . TYR D 4 446 ? 171.476 205.792 210.848 1.00 45.26 446 TYR D C 1
ATOM 11642 O O . TYR D 4 446 ? 172.614 205.798 211.334 1.00 53.79 446 TYR D O 1
ATOM 11651 N N . VAL D 4 447 ? 171.151 206.532 209.784 1.00 39.09 447 VAL D N 1
ATOM 11652 C CA . VAL D 4 447 ? 172.130 207.417 209.166 1.00 40.66 447 VAL D CA 1
ATOM 11653 C C . VAL D 4 447 ? 172.539 208.515 210.136 1.00 53.64 447 VAL D C 1
ATOM 11654 O O . VAL D 4 447 ? 173.710 208.902 210.193 1.00 63.23 447 VAL D O 1
ATOM 11658 N N . GLY D 4 448 ? 171.591 209.025 210.925 1.00 49.41 448 GLY D N 1
ATOM 11659 C CA . GLY D 4 448 ? 171.939 210.043 211.906 1.00 50.74 448 GLY D CA 1
ATOM 11660 C C . GLY D 4 448 ? 172.922 209.541 212.947 1.00 53.32 448 GLY D C 1
ATOM 11661 O O . GLY D 4 448 ? 173.926 210.200 213.245 1.00 58.48 448 GLY D O 1
ATOM 11662 N N . GLU D 4 449 ? 172.654 208.358 213.508 1.00 52.48 449 GLU D N 1
ATOM 11663 C CA . GLU D 4 449 ? 173.571 207.810 214.509 1.00 56.68 449 GLU D CA 1
ATOM 11664 C C . GLU D 4 449 ? 174.936 207.503 213.903 1.00 65.11 449 GLU D C 1
ATOM 11665 O O . GLU D 4 449 ? 175.979 207.775 214.518 1.00 69.58 449 GLU D O 1
ATOM 11671 N N . VAL D 4 450 ? 174.950 206.932 212.697 1.00 52.26 450 VAL D N 1
ATOM 11672 C CA . VAL D 4 450 ? 176.213 206.620 212.038 1.00 42.98 450 VAL D CA 1
ATOM 11673 C C . VAL D 4 450 ? 176.998 207.895 211.758 1.00 49.89 450 VAL D C 1
ATOM 11674 O O . VAL D 4 450 ? 178.224 207.934 211.914 1.00 67.54 450 VAL D O 1
ATOM 11678 N N . ASP D 4 451 ? 176.306 208.959 211.345 1.00 44.89 451 ASP D N 1
ATOM 11679 C CA . ASP D 4 451 ? 176.968 210.234 211.099 1.00 52.11 451 ASP D CA 1
ATOM 11680 C C . ASP D 4 451 ? 177.563 210.801 212.378 1.00 57.31 451 ASP D C 1
ATOM 11681 O O . ASP D 4 451 ? 178.670 211.348 212.364 1.00 67.40 451 ASP D O 1
ATOM 11686 N N . GLN D 4 452 ? 176.839 210.689 213.493 1.00 52.88 452 GLN D N 1
ATOM 11687 C CA . GLN D 4 452 ? 177.381 211.148 214.769 1.00 51.92 452 GLN D CA 1
ATOM 11688 C C . GLN D 4 452 ? 178.657 210.391 215.127 1.00 54.33 452 GLN D C 1
ATOM 11689 O O . GLN D 4 452 ? 179.666 210.991 215.527 1.00 60.81 452 GLN D O 1
ATOM 11695 N N . GLU D 4 453 ? 178.633 209.064 214.976 1.00 48.82 453 GLU D N 1
ATOM 11696 C CA . GLU D 4 453 ? 179.816 208.272 215.306 1.00 49.23 453 GLU D CA 1
ATOM 11697 C C . GLU D 4 453 ? 180.987 208.608 214.387 1.00 46.85 453 GLU D C 1
ATOM 11698 O O . GLU D 4 453 ? 182.136 208.704 214.838 1.00 52.87 453 GLU D O 1
ATOM 11704 N N . ARG D 4 454 ? 180.717 208.791 213.093 1.00 48.45 454 ARG D N 1
ATOM 11705 C CA . ARG D 4 454 ? 181.779 209.144 212.157 1.00 46.30 454 ARG D CA 1
ATOM 11706 C C . ARG D 4 454 ? 182.349 210.523 212.463 1.00 46.45 454 ARG D C 1
ATOM 11707 O O . ARG D 4 454 ? 183.555 210.749 212.316 1.00 59.42 454 ARG D O 1
ATOM 11715 N N . GLU D 4 455 ? 181.495 211.460 212.878 1.00 49.70 455 GLU D N 1
ATOM 11716 C CA . GLU D 4 455 ? 181.980 212.776 213.274 1.00 49.98 455 GLU D CA 1
ATOM 11717 C C . GLU D 4 455 ? 182.890 212.679 214.490 1.00 56.64 455 GLU D C 1
ATOM 11718 O O . GLU D 4 455 ? 183.911 213.369 214.565 1.00 56.85 455 GLU D O 1
ATOM 11724 N N . MET D 4 456 ? 182.534 211.829 215.457 1.00 57.11 456 MET D N 1
ATOM 11725 C CA . MET D 4 456 ? 183.424 211.615 216.597 1.00 46.94 456 MET D CA 1
ATOM 11726 C C . MET D 4 456 ? 184.757 211.019 216.155 1.00 48.41 456 MET D C 1
ATOM 11727 O O . MET D 4 456 ? 185.825 211.437 216.625 1.00 52.91 456 MET D O 1
ATOM 11732 N N . TRP D 4 457 ? 184.714 210.046 215.242 1.00 50.75 457 TRP D N 1
ATOM 11733 C CA . TRP D 4 457 ? 185.949 209.444 214.744 1.00 44.27 457 TRP D CA 1
ATOM 11734 C C . TRP D 4 457 ? 186.831 210.479 214.057 1.00 40.01 457 TRP D C 1
ATOM 11735 O O . TRP D 4 457 ? 188.056 210.469 214.220 1.00 32.23 457 TRP D O 1
ATOM 11746 N N . LEU D 4 458 ? 186.228 211.372 213.270 1.00 44.44 458 LEU D N 1
ATOM 11747 C CA . LEU D 4 458 ? 187.004 212.409 212.597 1.00 36.63 458 LEU D CA 1
ATOM 11748 C C . LEU D 4 458 ? 187.557 213.426 213.589 1.00 45.24 458 LEU D C 1
ATOM 11749 O O . LEU D 4 458 ? 188.702 213.877 213.455 1.00 51.42 458 LEU D O 1
ATOM 11754 N N . ASN D 4 459 ? 186.758 213.807 214.588 1.00 51.80 459 ASN D N 1
ATOM 11755 C CA . ASN D 4 459 ? 187.232 214.732 215.609 1.00 52.48 459 ASN D CA 1
ATOM 11756 C C . ASN D 4 459 ? 188.356 214.133 216.436 1.00 50.33 459 ASN D C 1
ATOM 11757 O O . ASN D 4 459 ? 189.132 214.879 217.042 1.00 48.29 459 ASN D O 1
ATOM 11762 N N . SER D 4 460 ? 188.450 212.802 216.486 1.00 48.78 460 SER D N 1
ATOM 11763 C CA . SER D 4 460 ? 189.604 212.173 217.123 1.00 45.61 460 SER D CA 1
ATOM 11764 C C . SER D 4 460 ? 190.908 212.629 216.478 1.00 49.40 460 SER D C 1
ATOM 11765 O O . SER D 4 460 ? 191.938 212.734 217.152 1.00 52.30 460 SER D O 1
ATOM 11768 N N . PHE D 4 461 ? 190.886 212.901 215.173 1.00 48.52 461 PHE D N 1
ATOM 11769 C CA . PHE D 4 461 ? 192.059 213.411 214.472 1.00 34.43 461 PHE D CA 1
ATOM 11770 C C . PHE D 4 461 ? 192.102 214.932 214.433 1.00 42.21 461 PHE D C 1
ATOM 11771 O O . PHE D 4 461 ? 193.180 215.523 214.553 1.00 51.72 461 PHE D O 1
ATOM 11779 N N . TYR D 4 462 ? 190.952 215.582 214.262 1.00 50.54 462 TYR D N 1
ATOM 11780 C CA . TYR D 4 462 ? 190.939 217.017 213.999 1.00 49.48 462 TYR D CA 1
ATOM 11781 C C . TYR D 4 462 ? 191.012 217.868 215.261 1.00 52.26 462 TYR D C 1
ATOM 11782 O O . TYR D 4 462 ? 191.663 218.918 215.255 1.00 50.24 462 TYR D O 1
ATOM 11791 N N . LYS D 4 463 ? 190.363 217.450 216.344 1.00 53.37 463 LYS D N 1
ATOM 11792 C CA . LYS D 4 463 ? 190.226 218.296 217.522 1.00 50.12 463 LYS D CA 1
ATOM 11793 C C . LYS D 4 463 ? 190.920 217.761 218.763 1.00 50.97 463 LYS D C 1
ATOM 11794 O O . LYS D 4 463 ? 191.321 218.559 219.612 1.00 57.94 463 LYS D O 1
ATOM 11800 N N . ALA D 4 464 ? 191.063 216.444 218.899 1.00 50.44 464 ALA D N 1
ATOM 11801 C CA . ALA D 4 464 ? 191.704 215.889 220.088 1.00 54.85 464 ALA D CA 1
ATOM 11802 C C . ALA D 4 464 ? 193.128 216.390 220.317 1.00 55.29 464 ALA D C 1
ATOM 11803 O O . ALA D 4 464 ? 193.458 216.696 221.476 1.00 58.10 464 ALA D O 1
ATOM 11805 N N . PRO D 4 465 ? 194.008 216.489 219.312 1.00 46.10 465 PRO D N 1
ATOM 11806 C CA . PRO D 4 465 ? 195.369 216.981 219.591 1.00 48.75 465 PRO D CA 1
ATOM 11807 C C . PRO D 4 465 ? 195.416 218.395 220.141 1.00 50.75 465 PRO D C 1
ATOM 11808 O O . PRO D 4 465 ? 196.410 218.758 220.781 1.00 58.30 465 PRO D O 1
ATOM 11812 N N . LEU D 4 466 ? 194.385 219.208 219.915 1.00 40.61 466 LEU D N 1
ATOM 11813 C CA . LEU D 4 466 ? 194.360 220.557 220.464 1.00 39.17 466 LEU D CA 1
ATOM 11814 C C . LEU D 4 466 ? 193.943 220.593 221.928 1.00 44.37 466 LEU D C 1
ATOM 11815 O O . LEU D 4 466 ? 194.016 221.659 222.549 1.00 49.93 466 LEU D O 1
ATOM 11820 N N . ARG D 4 467 ? 193.509 219.467 222.488 1.00 44.09 467 ARG D N 1
ATOM 11821 C CA . ARG D 4 467 ? 193.127 219.371 223.892 1.00 40.58 467 ARG D CA 1
ATOM 11822 C C . ARG D 4 467 ? 194.122 218.593 224.734 1.00 44.02 467 ARG D C 1
ATOM 11823 O O . ARG D 4 467 ? 194.384 218.971 225.877 1.00 53.87 467 ARG D O 1
ATOM 11831 N N . LEU D 4 468 ? 194.679 217.513 224.200 1.00 43.10 468 LEU D N 1
ATOM 11832 C CA . LEU D 4 468 ? 195.568 216.612 224.911 1.00 49.51 468 LEU D CA 1
ATOM 11833 C C . LEU D 4 468 ? 197.025 216.909 224.580 1.00 54.98 468 LEU D C 1
ATOM 11834 O O . LEU D 4 468 ? 197.331 217.442 223.510 1.00 62.25 468 LEU D O 1
ATOM 11839 N N . PRO D 4 469 ? 197.943 216.581 225.489 1.00 38.65 469 PRO D N 1
ATOM 11840 C CA . PRO D 4 469 ? 199.368 216.725 225.178 1.00 42.39 469 PRO D CA 1
ATOM 11841 C C . PRO D 4 469 ? 199.791 215.788 224.056 1.00 46.95 469 PRO D C 1
ATOM 11842 O O . PRO D 4 469 ? 199.220 214.713 223.861 1.00 46.61 469 PRO D O 1
ATOM 11846 N N . MET D 4 470 ? 200.803 216.213 223.319 1.00 55.36 470 MET D N 1
ATOM 11847 C CA . MET D 4 470 ? 201.360 215.500 222.183 1.00 55.39 470 MET D CA 1
ATOM 11848 C C . MET D 4 470 ? 202.762 214.991 222.510 1.00 61.49 470 MET D C 1
ATOM 11849 O O . MET D 4 470 ? 203.306 215.284 223.579 1.00 63.95 470 MET D O 1
ATOM 11854 N N . PRO D 4 471 ? 203.372 214.200 221.616 1.00 56.24 471 PRO D N 1
ATOM 11855 C CA . PRO D 4 471 ? 204.708 213.655 221.914 1.00 56.60 471 PRO D CA 1
ATOM 11856 C C . PRO D 4 471 ? 205.748 214.684 222.331 1.00 57.39 471 PRO D C 1
ATOM 11857 O O . PRO D 4 471 ? 206.606 214.361 223.159 1.00 57.64 471 PRO D O 1
ATOM 11861 N N . ALA D 4 472 ? 205.715 215.904 221.791 1.00 53.30 472 ALA D N 1
ATOM 11862 C CA . ALA D 4 472 ? 206.654 216.924 222.251 1.00 51.90 472 ALA D CA 1
ATOM 11863 C C . ALA D 4 472 ? 206.392 217.301 223.705 1.00 57.45 472 ALA D C 1
ATOM 11864 O O . ALA D 4 472 ? 207.314 217.305 224.535 1.00 64.88 472 ALA D O 1
ATOM 11866 N N . GLU D 4 473 ? 205.137 217.606 224.037 1.00 53.62 473 GLU D N 1
ATOM 11867 C CA . GLU D 4 473 ? 204.779 217.899 225.418 1.00 53.61 473 GLU D CA 1
ATOM 11868 C C . GLU D 4 473 ? 204.969 216.690 226.320 1.00 57.92 473 GLU D C 1
ATOM 11869 O O . GLU D 4 473 ? 205.376 216.843 227.476 1.00 64.31 473 GLU D O 1
ATOM 11875 N N . LEU D 4 474 ? 204.677 215.489 225.816 1.00 45.42 474 LEU D N 1
ATOM 11876 C CA . LEU D 4 474 ? 204.896 214.286 226.610 1.00 42.44 474 LEU D CA 1
ATOM 11877 C C . LEU D 4 474 ? 206.373 214.098 226.929 1.00 48.29 474 LEU D C 1
ATOM 11878 O O . LEU D 4 474 ? 206.727 213.722 228.049 1.00 58.39 474 LEU D O 1
ATOM 11883 N N . GLU D 4 475 ? 207.250 214.352 225.956 1.00 50.34 475 GLU D N 1
ATOM 11884 C CA . GLU D 4 475 ? 208.685 214.258 226.205 1.00 54.50 475 GLU D CA 1
ATOM 11885 C C . GLU D 4 475 ? 209.140 215.310 227.208 1.00 54.90 475 GLU D C 1
ATOM 11886 O O . GLU D 4 475 ? 209.958 215.025 228.094 1.00 60.02 475 GLU D O 1
ATOM 11892 N N . HIS D 4 476 ? 208.627 216.536 227.080 1.00 44.79 476 HIS D N 1
ATOM 11893 C CA . HIS D 4 476 ? 208.960 217.580 228.044 1.00 39.41 476 HIS D CA 1
ATOM 11894 C C . HIS D 4 476 ? 208.553 217.172 229.455 1.00 48.54 476 HIS D C 1
ATOM 11895 O O . HIS D 4 476 ? 209.330 217.314 230.408 1.00 53.80 476 HIS D O 1
ATOM 11902 N N . TRP D 4 477 ? 207.334 216.651 229.604 1.00 54.62 477 TRP D N 1
ATOM 11903 C CA . TRP D 4 477 ? 206.870 216.192 230.909 1.00 47.85 477 TRP D CA 1
ATOM 11904 C C . TRP D 4 477 ? 207.719 215.039 231.425 1.00 49.06 477 TRP D C 1
ATOM 11905 O O . TRP D 4 477 ? 208.073 215.000 232.609 1.00 57.70 477 TRP D O 1
ATOM 11916 N N . TRP D 4 478 ? 208.061 214.093 230.549 1.00 45.84 478 TRP D N 1
ATOM 11917 C CA . TRP D 4 478 ? 208.847 212.936 230.960 1.00 43.73 478 TRP D CA 1
ATOM 11918 C C . TRP D 4 478 ? 210.226 213.347 231.448 1.00 48.57 478 TRP D C 1
ATOM 11919 O O . TRP D 4 478 ? 210.756 212.745 232.389 1.00 57.58 478 TRP D O 1
ATOM 11930 N N . GLU D 4 479 ? 210.824 214.361 230.827 1.00 55.96 479 GLU D N 1
ATOM 11931 C CA . GLU D 4 479 ? 212.139 214.818 231.255 1.00 53.00 479 GLU D CA 1
ATOM 11932 C C . GLU D 4 479 ? 212.090 215.816 232.404 1.00 53.56 479 GLU D C 1
ATOM 11933 O O . GLU D 4 479 ? 213.123 216.048 233.042 1.00 56.59 479 GLU D O 1
ATOM 11939 N N . ASN D 4 480 ? 210.931 216.411 232.688 1.00 62.07 480 ASN D N 1
ATOM 11940 C CA . ASN D 4 480 ? 210.835 217.443 233.712 1.00 59.04 480 ASN D CA 1
ATOM 11941 C C . ASN D 4 480 ? 209.988 217.044 234.914 1.00 61.79 480 ASN D C 1
ATOM 11942 O O . ASN D 4 480 ? 209.867 217.838 235.852 1.00 63.04 480 ASN D O 1
ATOM 11947 N N . VAL D 4 481 ? 209.398 215.848 234.919 1.00 66.63 481 VAL D N 1
ATOM 11948 C CA . VAL D 4 481 ? 208.534 215.474 236.035 1.00 63.06 481 VAL D CA 1
ATOM 11949 C C . VAL D 4 481 ? 209.374 215.155 237.268 1.00 62.60 481 VAL D C 1
ATOM 11950 O O . VAL D 4 481 ? 210.561 214.817 237.188 1.00 68.05 481 VAL D O 1
ATOM 11954 N N . GLU D 4 482 ? 208.742 215.279 238.433 1.00 76.23 482 GLU D N 1
ATOM 11955 C CA . GLU D 4 482 ? 209.349 214.944 239.717 1.00 80.20 482 GLU D CA 1
ATOM 11956 C C . GLU D 4 482 ? 208.589 213.760 240.300 1.00 81.43 482 GLU D C 1
ATOM 11957 O O . GLU D 4 482 ? 207.427 213.897 240.696 1.00 83.75 482 GLU D O 1
ATOM 11963 N N . VAL D 4 483 ? 209.244 212.600 240.349 1.00 78.01 483 VAL D N 1
ATOM 11964 C CA . VAL D 4 483 ? 208.580 211.392 240.828 1.00 77.26 483 VAL D CA 1
ATOM 11965 C C . VAL D 4 483 ? 208.302 211.486 242.323 1.00 77.75 483 VAL D C 1
ATOM 11966 O O . VAL D 4 483 ? 207.218 211.118 242.790 1.00 78.95 483 VAL D O 1
ATOM 11970 N N . THR D 4 484 ? 209.268 211.976 243.095 1.00 87.86 484 THR D N 1
ATOM 11971 C CA . THR D 4 484 ? 209.130 212.100 244.534 1.00 91.95 484 THR D CA 1
ATOM 11972 C C . THR D 4 484 ? 209.322 213.553 244.945 1.00 93.02 484 THR D C 1
ATOM 11973 O O . THR D 4 484 ? 210.314 214.178 244.544 1.00 95.73 484 THR D O 1
ATOM 11977 N N . PRO D 4 485 ? 208.408 214.127 245.726 1.00 86.75 485 PRO D N 1
ATOM 11978 C CA . PRO D 4 485 ? 208.569 215.524 246.144 1.00 85.87 485 PRO D CA 1
ATOM 11979 C C . PRO D 4 485 ? 209.809 215.707 247.005 1.00 88.09 485 PRO D C 1
ATOM 11980 O O . PRO D 4 485 ? 210.241 214.797 247.715 1.00 88.46 485 PRO D O 1
ATOM 11984 N N . GLU D 4 486 ? 210.390 216.906 246.925 1.00 89.36 486 GLU D N 1
ATOM 11985 C CA . GLU D 4 486 ? 211.607 217.189 247.677 1.00 85.50 486 GLU D CA 1
ATOM 11986 C C . GLU D 4 486 ? 211.340 217.289 249.174 1.00 89.01 486 GLU D C 1
ATOM 11987 O O . GLU D 4 486 ? 212.188 216.892 249.980 1.00 93.24 486 GLU D O 1
ATOM 11993 N N . PHE D 4 487 ? 210.177 217.804 249.565 1.00 83.09 487 PHE D N 1
ATOM 11994 C CA . PHE D 4 487 ? 209.826 217.979 250.966 1.00 82.21 487 PHE D CA 1
ATOM 11995 C C . PHE D 4 487 ? 208.517 217.263 251.263 1.00 81.40 487 PHE D C 1
ATOM 11996 O O . PHE D 4 487 ? 207.558 217.356 250.490 1.00 84.73 487 PHE D O 1
ATOM 12004 N N . VAL D 4 488 ? 208.481 216.550 252.386 1.00 90.06 488 VAL D N 1
ATOM 12005 C CA . VAL D 4 488 ? 207.322 215.758 252.783 1.00 91.05 488 VAL D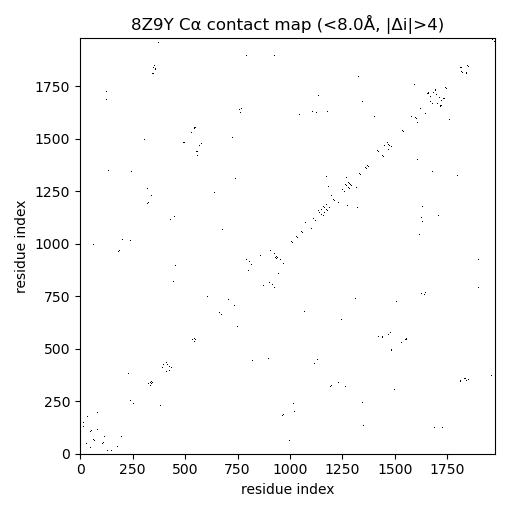 CA 1
ATOM 12006 C C . VAL D 4 488 ? 207.076 215.964 254.272 1.00 96.25 488 VAL D C 1
ATOM 12007 O O . VAL D 4 488 ? 208.019 215.986 255.070 1.00 96.28 488 VAL D O 1
ATOM 12011 N N . LEU D 4 489 ? 205.808 216.120 254.642 1.00 108.87 489 LEU D N 1
ATOM 12012 C CA . LEU D 4 489 ? 205.417 216.279 256.034 1.00 108.43 489 LEU D CA 1
ATOM 12013 C C . LEU D 4 489 ? 205.205 214.921 256.693 1.00 111.65 489 LEU D C 1
ATOM 12014 O O . LEU D 4 489 ? 204.805 213.949 256.047 1.00 111.81 489 LEU D O 1
ATOM 12019 N N . LEU D 4 490 ? 205.477 214.867 257.996 1.00 133.59 490 LEU D N 1
ATOM 12020 C CA . LEU D 4 490 ? 205.319 213.655 258.787 1.00 133.88 490 LEU D CA 1
ATOM 12021 C C . LEU D 4 490 ? 204.583 213.985 260.077 1.00 134.07 490 LEU D C 1
ATOM 12022 O O . LEU D 4 490 ? 204.664 215.107 260.584 1.00 133.57 490 LEU D O 1
ATOM 12027 N N . ASN D 4 491 ? 203.869 213.000 260.608 1.00 155.97 491 ASN D N 1
ATOM 12028 C CA . ASN D 4 491 ? 203.098 213.195 261.831 1.00 156.32 491 ASN D CA 1
ATOM 12029 C C . ASN D 4 491 ? 203.060 211.872 262.591 1.00 159.13 491 ASN D C 1
ATOM 12030 O O . ASN D 4 491 ? 203.829 210.951 262.297 1.00 159.37 491 ASN D O 1
ATOM 12035 N N . LYS D 4 492 ? 202.162 211.776 263.571 1.00 177.12 492 LYS D N 1
ATOM 12036 C CA . LYS D 4 492 ? 202.100 210.638 264.477 1.00 176.01 492 LYS D CA 1
ATOM 12037 C C . LYS D 4 492 ? 200.676 210.111 264.575 1.00 176.42 492 LYS D C 1
ATOM 12038 O O . LYS D 4 492 ? 199.716 210.888 264.572 1.00 177.12 492 LYS D O 1
ATOM 12044 N N . GLU D 4 493 ? 200.552 208.778 264.656 1.00 182.12 493 GLU D N 1
ATOM 12045 C CA . GLU D 4 493 ? 199.313 208.069 264.962 1.00 182.75 493 GLU D CA 1
ATOM 12046 C C . GLU D 4 493 ? 198.258 208.238 263.874 1.00 182.87 493 GLU D C 1
ATOM 12047 O O . GLU D 4 493 ? 198.402 209.087 262.985 1.00 183.31 493 GLU D O 1
ATOM 12053 N N . PRO D 4 494 ? 197.184 207.436 263.902 1.00 183.71 494 PRO D N 1
ATOM 12054 C CA . PRO D 4 494 ? 196.006 207.758 263.084 1.00 183.10 494 PRO D CA 1
ATOM 12055 C C . PRO D 4 494 ? 195.140 208.801 263.771 1.00 183.70 494 PRO D C 1
ATOM 12056 O O . PRO D 4 494 ? 193.967 208.983 263.429 1.00 183.18 494 PRO D O 1
ATOM 12060 N N . GLU D 4 495 ? 195.728 209.480 264.759 1.00 194.30 495 GLU D N 1
ATOM 12061 C CA . GLU D 4 495 ? 195.130 210.575 265.512 1.00 195.23 495 GLU D CA 1
ATOM 12062 C C . GLU D 4 495 ? 193.889 210.127 266.275 1.00 195.87 495 GLU D C 1
ATOM 12063 O O . GLU D 4 495 ? 192.772 210.546 265.947 1.00 195.93 495 GLU D O 1
ATOM 12069 N N . PRO D 4 496 ? 194.038 209.284 267.292 1.00 197.93 496 PRO D N 1
ATOM 12070 C CA . PRO D 4 496 ? 192.882 208.878 268.094 1.00 197.22 496 PRO D CA 1
ATOM 12071 C C . PRO D 4 496 ? 192.472 209.965 269.078 1.00 198.01 496 PRO D C 1
ATOM 12072 O O . PRO D 4 496 ? 193.242 210.864 269.420 1.00 197.96 496 PRO D O 1
ATOM 12076 N N . ASP D 4 497 ? 191.223 209.863 269.532 1.00 205.87 497 ASP D N 1
ATOM 12077 C CA . ASP D 4 497 ? 190.675 210.799 270.513 1.00 206.99 497 ASP D CA 1
ATOM 12078 C C . ASP D 4 497 ? 189.579 210.084 271.286 1.00 207.53 497 ASP D C 1
ATOM 12079 O O . ASP D 4 497 ? 188.413 210.061 270.870 1.00 207.43 497 ASP D O 1
ATOM 12084 N N . PRO D 4 498 ? 189.919 209.482 272.431 1.00 209.99 498 PRO D N 1
ATOM 12085 C CA . PRO D 4 498 ? 188.971 208.614 273.158 1.00 209.68 498 PRO D CA 1
ATOM 12086 C C . PRO D 4 498 ? 187.941 209.393 273.974 1.00 209.86 498 PRO D C 1
ATOM 12087 O O . PRO D 4 498 ? 187.816 209.231 275.191 1.00 209.17 498 PRO D O 1
ATOM 12091 N N . ASN D 4 499 ? 187.193 210.251 273.300 1.00 208.84 499 ASN D N 1
ATOM 12092 C CA . ASN D 4 499 ? 186.031 210.907 273.893 1.00 207.34 499 ASN D CA 1
ATOM 12093 C C . ASN D 4 499 ? 184.786 210.777 273.028 1.00 207.62 499 ASN D C 1
ATOM 12094 O O . ASN D 4 499 ? 183.681 210.660 273.562 1.00 206.86 499 ASN D O 1
ATOM 12099 N N . ASP D 4 500 ? 184.941 210.795 271.713 1.00 208.60 500 ASP D N 1
ATOM 12100 C CA . ASP D 4 500 ? 183.904 210.522 270.733 1.00 208.46 500 ASP D CA 1
ATOM 12101 C C . ASP D 4 500 ? 184.454 209.474 269.778 1.00 208.40 500 ASP D C 1
ATOM 12102 O O . ASP D 4 500 ? 185.672 209.284 269.706 1.00 207.95 500 ASP D O 1
ATOM 12107 N N . PRO D 4 501 ? 183.572 208.751 269.033 1.00 216.75 501 PRO D N 1
ATOM 12108 C CA . PRO D 4 501 ? 184.010 207.527 268.336 1.00 216.76 501 PRO D CA 1
ATOM 12109 C C . PRO D 4 501 ? 185.355 207.616 267.628 1.00 216.70 501 PRO D C 1
ATOM 12110 O O . PRO D 4 501 ? 186.276 206.878 267.991 1.00 216.31 501 PRO D O 1
ATOM 12114 N N . SER D 4 502 ? 185.505 208.490 266.631 1.00 214.50 502 SER D N 1
ATOM 12115 C CA . SER D 4 502 ? 186.831 208.759 266.082 1.00 213.71 502 SER D CA 1
ATOM 12116 C C . SER D 4 502 ? 187.234 210.222 266.211 1.00 213.99 502 SER D C 1
ATOM 12117 O O . SER D 4 502 ? 188.195 210.526 266.925 1.00 212.98 502 SER D O 1
ATOM 12120 N N . LYS D 4 503 ? 186.499 211.135 265.563 1.00 217.67 503 LYS D N 1
ATOM 12121 C CA . LYS D 4 503 ? 186.754 212.577 265.530 1.00 217.25 503 LYS D CA 1
ATOM 12122 C C . LYS D 4 503 ? 188.242 212.918 265.571 1.00 218.40 503 LYS D C 1
ATOM 12123 O O . LYS D 4 503 ? 188.691 213.660 266.452 1.00 219.09 503 LYS D O 1
ATOM 12129 N N . LEU D 4 504 ? 189.014 212.390 264.623 1.00 217.50 504 LEU D N 1
ATOM 12130 C CA . LEU D 4 504 ? 190.461 212.575 264.644 1.00 216.48 504 LEU D CA 1
ATOM 12131 C C . LEU D 4 504 ? 190.820 214.056 264.581 1.00 216.81 504 LEU D C 1
ATOM 12132 O O . LEU D 4 504 ? 190.526 214.740 263.596 1.00 217.07 504 LEU D O 1
ATOM 12137 N N . VAL D 4 505 ? 191.444 214.551 265.648 1.00 205.54 505 VAL D N 1
ATOM 12138 C CA . VAL D 4 505 ? 191.865 215.944 265.755 1.00 204.00 505 VAL D CA 1
ATOM 12139 C C . VAL D 4 505 ? 193.355 215.960 266.058 1.00 203.24 505 VAL D C 1
ATOM 12140 O O . VAL D 4 505 ? 193.793 215.393 267.066 1.00 204.15 505 VAL D O 1
ATOM 12144 N N . GLN D 4 506 ? 194.130 216.612 265.195 1.00 192.18 506 GLN D N 1
ATOM 12145 C CA . GLN D 4 506 ? 195.579 216.618 265.330 1.00 192.35 506 GLN D CA 1
ATOM 12146 C C . GLN D 4 506 ? 196.014 217.610 266.401 1.00 192.98 506 GLN D C 1
ATOM 12147 O O . GLN D 4 506 ? 195.527 218.744 266.447 1.00 193.46 506 GLN D O 1
ATOM 12153 N N . LYS D 4 507 ? 196.930 217.178 267.260 1.00 188.73 507 LYS D N 1
ATOM 12154 C CA . LYS D 4 507 ? 197.511 218.027 268.293 1.00 188.41 507 LYS D CA 1
ATOM 12155 C C . LYS D 4 507 ? 199.021 218.138 268.188 1.00 188.37 507 LYS D C 1
ATOM 12156 O O . LYS D 4 507 ? 199.576 219.209 268.447 1.00 188.29 507 LYS D O 1
ATOM 12162 N N . GLU D 4 508 ? 199.704 217.058 267.814 1.00 181.32 508 GLU D N 1
ATOM 12163 C CA . GLU D 4 508 ? 201.152 217.098 267.677 1.00 180.86 508 GLU D CA 1
ATOM 12164 C C . GLU D 4 508 ? 201.541 217.839 266.405 1.00 180.00 508 GLU D C 1
ATOM 12165 O O . GLU D 4 508 ? 200.990 217.583 265.330 1.00 179.63 508 GLU D O 1
ATOM 12171 N N . ASP D 4 509 ? 202.489 218.762 266.530 1.00 158.51 509 ASP D N 1
ATOM 12172 C CA . ASP D 4 509 ? 202.942 219.520 265.375 1.00 158.09 509 ASP D CA 1
ATOM 12173 C C . ASP D 4 509 ? 203.673 218.603 264.396 1.00 157.41 509 ASP D C 1
ATOM 12174 O O . ASP D 4 509 ? 204.358 217.665 264.816 1.00 157.08 509 ASP D O 1
ATOM 12179 N N . PRO D 4 510 ? 203.550 218.844 263.096 1.00 134.61 510 PRO D N 1
ATOM 12180 C CA . PRO D 4 510 ? 204.212 217.983 262.114 1.00 130.28 510 PRO D CA 1
ATOM 12181 C C . PRO D 4 510 ? 205.688 218.334 261.972 1.00 127.21 510 PRO D C 1
ATOM 12182 O O . PRO D 4 510 ? 206.198 219.281 262.572 1.00 129.84 510 PRO D O 1
ATOM 12186 N N . VAL D 4 511 ? 206.372 217.537 261.153 1.00 108.37 511 VAL D N 1
ATOM 12187 C CA . VAL D 4 511 ? 207.794 217.706 260.896 1.00 111.13 511 VAL D CA 1
ATOM 12188 C C . VAL D 4 511 ? 208.029 217.602 259.394 1.00 114.55 511 VAL D C 1
ATOM 12189 O O . VAL D 4 511 ? 207.235 217.015 258.655 1.00 114.40 511 VAL D O 1
ATOM 12193 N N . ILE D 4 512 ? 209.132 218.195 258.944 1.00 107.02 512 ILE D N 1
ATOM 12194 C CA . ILE D 4 512 ? 209.456 218.304 257.525 1.00 102.17 512 ILE D CA 1
ATOM 12195 C C . ILE D 4 512 ? 210.669 217.436 257.231 1.00 104.71 512 ILE D C 1
ATOM 12196 O O . ILE D 4 512 ? 211.711 217.572 257.882 1.00 109.45 512 ILE D O 1
ATOM 12201 N N . LEU D 4 513 ? 210.539 216.557 256.241 1.00 99.83 513 LEU D N 1
ATOM 12202 C CA . LEU D 4 513 ? 211.605 215.652 255.836 1.00 101.94 513 LEU D CA 1
ATOM 12203 C C . LEU D 4 513 ? 212.090 216.025 254.443 1.00 101.07 513 LEU D C 1
ATOM 12204 O O . LEU D 4 513 ? 211.288 216.129 253.509 1.00 98.83 513 LEU D O 1
ATOM 12209 N N . HIS D 4 514 ? 213.399 216.226 254.307 1.00 96.08 514 HIS D N 1
ATOM 12210 C CA . HIS D 4 514 ? 214.010 216.477 253.004 1.00 91.18 514 HIS D CA 1
ATOM 12211 C C . HIS D 4 514 ? 214.294 215.127 252.361 1.00 96.49 514 HIS D C 1
ATOM 12212 O O . HIS D 4 514 ? 215.320 214.498 252.630 1.00 99.31 514 HIS D O 1
ATOM 12219 N N . THR D 4 515 ? 213.372 214.678 251.509 1.00 101.35 515 THR D N 1
ATOM 12220 C CA . THR D 4 515 ? 213.456 213.327 250.961 1.00 99.97 515 THR D CA 1
ATOM 12221 C C . THR D 4 515 ? 214.744 213.026 250.197 1.00 99.74 515 THR D C 1
ATOM 12222 O O . THR D 4 515 ? 215.261 211.906 250.354 1.00 102.50 515 THR D O 1
ATOM 12226 N N . PRO D 4 516 ? 215.306 213.928 249.354 1.00 102.70 516 PRO D N 1
ATOM 12227 C CA . PRO D 4 516 ? 216.527 213.554 248.623 1.00 103.40 516 PRO D CA 1
ATOM 12228 C C . PRO D 4 516 ? 217.679 213.173 249.539 1.00 108.02 516 PRO D C 1
ATOM 12229 O O . PRO D 4 516 ? 218.176 212.045 249.480 1.00 115.15 516 PRO D O 1
ATOM 12233 N N . THR D 4 517 ? 218.093 214.094 250.409 1.00 113.72 517 THR D N 1
ATOM 12234 C CA . THR D 4 517 ? 219.225 213.841 251.291 1.00 114.88 517 THR D CA 1
ATOM 12235 C C . THR D 4 517 ? 218.848 213.051 252.537 1.00 115.78 517 THR D C 1
ATOM 12236 O O . THR D 4 517 ? 219.746 212.614 253.265 1.00 115.36 517 THR D O 1
ATOM 12240 N N . GLY D 4 518 ? 217.558 212.859 252.800 1.00 112.99 518 GLY D N 1
ATOM 12241 C CA . GLY D 4 518 ? 217.141 212.137 253.984 1.00 109.59 518 GLY D CA 1
ATOM 12242 C C . GLY D 4 518 ? 217.191 212.931 255.267 1.00 112.67 518 GLY D C 1
ATOM 12243 O O . GLY D 4 518 ? 216.905 212.376 256.332 1.00 114.92 518 GLY D O 1
ATOM 12244 N N . ARG D 4 519 ? 217.545 214.211 255.203 1.00 117.71 519 ARG D N 1
ATOM 12245 C CA . ARG D 4 519 ? 217.612 215.034 256.398 1.00 117.08 519 ARG D CA 1
ATOM 12246 C C . ARG D 4 519 ? 216.209 215.378 256.890 1.00 118.31 519 ARG D C 1
ATOM 12247 O O . ARG D 4 519 ? 215.219 215.275 256.161 1.00 118.11 519 ARG D O 1
ATOM 12255 N N . ILE D 4 520 ? 216.134 215.799 258.149 1.00 113.78 520 ILE D N 1
ATOM 12256 C CA . ILE D 4 520 ? 214.874 216.129 258.800 1.00 110.42 520 ILE D CA 1
ATOM 12257 C C . ILE D 4 520 ? 214.919 217.592 259.221 1.00 111.65 520 ILE D C 1
ATOM 12258 O O . ILE D 4 520 ? 215.951 218.081 259.695 1.00 113.68 520 ILE D O 1
ATOM 12263 N N . ILE D 4 521 ? 213.806 218.295 259.027 1.00 107.63 521 ILE D N 1
ATOM 12264 C CA . ILE D 4 521 ? 213.717 219.729 259.279 1.00 108.59 521 ILE D CA 1
ATOM 12265 C C . ILE D 4 521 ? 212.708 219.964 260.393 1.00 108.53 521 ILE D C 1
ATOM 12266 O O . ILE D 4 521 ? 211.578 219.468 260.330 1.00 106.53 521 ILE D O 1
ATOM 12271 N N . ASN D 4 522 ? 213.117 220.724 261.405 1.00 114.28 522 ASN D N 1
ATOM 12272 C CA . ASN D 4 522 ? 212.273 221.069 262.537 1.00 114.06 522 ASN D CA 1
ATOM 12273 C C . ASN D 4 522 ? 212.260 222.582 262.714 1.00 113.24 522 ASN D C 1
ATOM 12274 O O . ASN D 4 522 ? 213.171 223.285 262.268 1.00 111.64 522 ASN D O 1
ATOM 12279 N N . TYR D 4 523 ? 211.212 223.085 263.365 1.00 112.10 523 TYR D N 1
ATOM 12280 C CA . TYR D 4 523 ? 210.998 224.519 263.485 1.00 109.27 523 TYR D CA 1
ATOM 12281 C C . TYR D 4 523 ? 210.647 224.900 264.917 1.00 111.78 523 TYR D C 1
ATOM 12282 O O . TYR D 4 523 ? 210.152 224.086 265.701 1.00 115.04 523 TYR D O 1
ATOM 12291 N N . VAL D 4 524 ? 210.915 226.164 265.241 1.00 110.58 524 VAL D N 1
ATOM 12292 C CA . VAL D 4 524 ? 210.500 226.769 266.501 1.00 109.88 524 VAL D CA 1
ATOM 12293 C C . VAL D 4 524 ? 209.557 227.921 266.183 1.00 109.74 524 VAL D C 1
ATOM 12294 O O . VAL D 4 524 ? 209.277 228.199 265.013 1.00 113.92 524 VAL D O 1
ATOM 12298 N N . GLU D 4 525 ? 209.063 228.596 267.215 1.00 112.69 525 GLU D N 1
ATOM 12299 C CA . GLU D 4 525 ? 208.141 229.712 267.056 1.00 114.36 525 GLU D CA 1
ATOM 12300 C C . GLU D 4 525 ? 208.823 230.999 267.498 1.00 115.37 525 GLU D C 1
ATOM 12301 O O . GLU D 4 525 ? 209.343 231.077 268.616 1.00 117.70 525 GLU D O 1
ATOM 12307 N N . ASP D 4 526 ? 208.819 232.003 266.624 1.00 115.71 526 ASP D N 1
ATOM 12308 C CA . ASP D 4 526 ? 209.370 233.314 266.935 1.00 118.44 526 ASP D CA 1
ATOM 12309 C C . ASP D 4 526 ? 208.330 234.384 266.618 1.00 119.41 526 ASP D C 1
ATOM 12310 O O . ASP D 4 526 ? 207.200 234.086 266.218 1.00 118.35 526 ASP D O 1
ATOM 12315 N N . GLU D 4 527 ? 208.720 235.645 266.799 1.00 128.26 527 GLU D N 1
ATOM 12316 C CA . GLU D 4 527 ? 207.765 236.744 266.705 1.00 128.05 527 GLU D CA 1
ATOM 12317 C C . GLU D 4 527 ? 207.535 237.180 265.261 1.00 126.93 527 GLU D C 1
ATOM 12318 O O . GLU D 4 527 ? 206.408 237.129 264.758 1.00 125.68 527 GLU D O 1
ATOM 12324 N N . LYS D 4 528 ? 208.596 237.617 264.581 1.00 115.17 528 LYS D N 1
ATOM 12325 C CA . LYS D 4 528 ? 208.427 238.290 263.297 1.00 116.01 528 LYS D CA 1
ATOM 12326 C C . LYS D 4 528 ? 208.011 237.316 262.201 1.00 117.35 528 LYS D C 1
ATOM 12327 O O . LYS D 4 528 ? 206.915 237.424 261.639 1.00 117.84 528 LYS D O 1
ATOM 12333 N N . HIS D 4 529 ? 208.871 236.354 261.883 1.00 110.21 529 HIS D N 1
ATOM 12334 C CA . HIS D 4 529 ? 208.658 235.495 260.719 1.00 107.35 529 HIS D CA 1
ATOM 12335 C C . HIS D 4 529 ? 207.933 234.203 261.079 1.00 108.96 529 HIS D C 1
ATOM 12336 O O . HIS D 4 529 ? 208.380 233.111 260.732 1.00 110.57 529 HIS D O 1
ATOM 12343 N N . GLY D 4 530 ? 206.797 234.319 261.765 1.00 107.73 530 GLY D N 1
ATOM 12344 C CA . GLY D 4 530 ? 205.978 233.158 262.052 1.00 107.73 530 GLY D CA 1
ATOM 12345 C C . GLY D 4 530 ? 206.718 232.080 262.814 1.00 107.27 530 GLY D C 1
ATOM 12346 O O . GLY D 4 530 ? 206.965 232.208 264.016 1.00 107.35 530 GLY D O 1
ATOM 12347 N N . ILE D 4 531 ? 207.060 231.001 262.117 1.00 96.41 531 ILE D N 1
ATOM 12348 C CA . ILE D 4 531 ? 207.861 229.913 262.664 1.00 91.89 531 ILE D CA 1
ATOM 12349 C C . ILE D 4 531 ? 209.211 229.912 261.960 1.00 91.50 531 ILE D C 1
ATOM 12350 O O . ILE D 4 531 ? 209.275 229.944 260.726 1.00 96.96 531 ILE D O 1
ATOM 12355 N N . ARG D 4 532 ? 210.285 229.887 262.742 1.00 92.79 532 ARG D N 1
ATOM 12356 C CA . ARG D 4 532 ? 211.636 229.768 262.212 1.00 93.28 532 ARG D CA 1
ATOM 12357 C C . ARG D 4 532 ? 212.062 228.309 262.268 1.00 98.03 532 ARG D C 1
ATOM 12358 O O . ARG D 4 532 ? 211.954 227.667 263.318 1.00 104.17 532 ARG D O 1
ATOM 12366 N N . LEU D 4 533 ? 212.544 227.788 261.144 1.00 93.88 533 LEU D N 1
ATOM 12367 C CA . LEU D 4 533 ? 212.888 226.380 261.028 1.00 96.94 533 LEU D CA 1
ATOM 12368 C C . LEU D 4 533 ? 214.392 226.208 260.876 1.00 96.62 533 LEU D C 1
ATOM 12369 O O . LEU D 4 533 ? 215.096 227.105 260.402 1.00 92.26 533 LEU D O 1
ATOM 12374 N N . PHE D 4 534 ? 214.873 225.038 261.290 1.00 115.01 534 PHE D N 1
ATOM 12375 C CA . PHE D 4 534 ? 216.298 224.776 261.416 1.00 115.33 534 PHE D CA 1
ATOM 12376 C C . PHE D 4 534 ? 216.588 223.348 260.980 1.00 117.73 534 PHE D C 1
ATOM 12377 O O . PHE D 4 534 ? 215.687 222.515 260.858 1.00 114.27 534 PHE D O 1
ATOM 12385 N N . TRP D 4 535 ? 217.869 223.073 260.752 1.00 121.20 535 TRP D N 1
ATOM 12386 C CA . TRP D 4 535 ? 218.320 221.718 260.472 1.00 118.79 535 TRP D CA 1
ATOM 12387 C C . TRP D 4 535 ? 218.429 220.931 261.771 1.00 121.83 535 TRP D C 1
ATOM 12388 O O . TRP D 4 535 ? 218.906 221.451 262.784 1.00 124.39 535 TRP D O 1
ATOM 12399 N N . GLN D 4 536 ? 217.983 219.677 261.741 1.00 139.90 536 GLN D N 1
ATOM 12400 C CA . GLN D 4 536 ? 218.100 218.800 262.897 1.00 140.72 536 GLN D CA 1
ATOM 12401 C C . GLN D 4 536 ? 219.244 217.826 262.645 1.00 145.51 536 GLN D C 1
ATOM 12402 O O . GLN D 4 536 ? 219.129 216.974 261.750 1.00 145.77 536 GLN D O 1
ATOM 12408 N N . PRO D 4 537 ? 220.362 217.932 263.360 1.00 154.98 537 PRO D N 1
ATOM 12409 C CA . PRO D 4 537 ? 221.513 217.049 263.099 1.00 153.40 537 PRO D CA 1
ATOM 12410 C C . PRO D 4 537 ? 221.166 215.575 263.243 1.00 154.57 537 PRO D C 1
ATOM 12411 O O . PRO D 4 537 ? 221.646 214.755 262.446 1.00 152.62 537 PRO D O 1
ATOM 12415 N N . PRO D 4 538 ? 220.339 215.171 264.240 1.00 166.95 538 PRO D N 1
ATOM 12416 C CA . PRO D 4 538 ? 219.866 213.779 264.236 1.00 166.39 538 PRO D CA 1
ATOM 12417 C C . PRO D 4 538 ? 218.843 213.532 263.139 1.00 166.93 538 PRO D C 1
ATOM 12418 O O . PRO D 4 538 ? 218.281 214.484 262.594 1.00 167.18 538 PRO D O 1
ATOM 12422 N N . LEU D 4 539 ? 218.595 212.266 262.803 1.00 176.54 539 LEU D N 1
ATOM 12423 C CA . LEU D 4 539 ? 217.647 211.938 261.744 1.00 175.59 539 LEU D CA 1
ATOM 12424 C C . LEU D 4 539 ? 217.172 210.494 261.872 1.00 175.89 539 LEU D C 1
ATOM 12425 O O . LEU D 4 539 ? 217.459 209.831 262.874 1.00 176.13 539 LEU D O 1
ATOM 12430 N N . GLU D 4 540 ? 216.429 210.003 260.882 1.00 176.61 540 GLU D N 1
ATOM 12431 C CA . GLU D 4 540 ? 215.786 208.698 260.954 1.00 176.69 540 GLU D CA 1
ATOM 12432 C C . GLU D 4 540 ? 216.829 207.590 260.875 1.00 176.96 540 GLU D C 1
ATOM 12433 O O . GLU D 4 540 ? 218.005 207.831 260.598 1.00 178.02 540 GLU D O 1
ATOM 12439 N N . GLU D 4 541 ? 216.381 206.366 261.151 1.00 174.84 541 GLU D N 1
ATOM 12440 C CA . GLU D 4 541 ? 217.180 205.144 261.247 1.00 174.72 541 GLU D CA 1
ATOM 12441 C C . GLU D 4 541 ? 218.116 205.173 262.454 1.00 175.94 541 GLU D C 1
ATOM 12442 O O . GLU D 4 541 ? 218.870 204.211 262.652 1.00 173.74 541 GLU D O 1
ATOM 12448 N N . GLY D 4 542 ? 218.095 206.229 263.263 1.00 188.28 542 GLY D N 1
ATOM 12449 C CA . GLY D 4 542 ? 218.844 206.270 264.503 1.00 187.20 542 GLY D CA 1
ATOM 12450 C C . GLY D 4 542 ? 219.997 207.253 264.543 1.00 187.71 542 GLY D C 1
ATOM 12451 O O . GLY D 4 542 ? 221.105 206.950 264.089 1.00 187.46 542 GLY D O 1
ATOM 12452 N N . GLU D 4 543 ? 219.741 208.428 265.117 1.00 190.45 543 GLU D N 1
ATOM 12453 C CA . GLU D 4 543 ? 220.753 209.428 265.434 1.00 190.60 543 GLU D CA 1
ATOM 12454 C C . GLU D 4 543 ? 220.285 210.199 266.658 1.00 190.42 543 GLU D C 1
ATOM 12455 O O . GLU D 4 543 ? 219.114 210.579 266.747 1.00 189.74 543 GLU D O 1
ATOM 12461 N N . GLU D 4 544 ? 221.198 210.424 267.604 1.00 199.43 544 GLU D N 1
ATOM 12462 C CA . GLU D 4 544 ? 220.815 210.978 268.899 1.00 199.78 544 GLU D CA 1
ATOM 12463 C C . GLU D 4 544 ? 221.985 211.649 269.614 1.00 200.48 544 GLU D C 1
ATOM 12464 O O . GLU D 4 544 ? 222.985 211.999 268.977 1.00 199.06 544 GLU D O 1
ATOM 12470 N N . VAL D 4 545 ? 221.819 211.883 270.924 1.00 210.25 545 VAL D N 1
ATOM 12471 C CA . VAL D 4 545 ? 222.819 212.365 271.885 1.00 209.77 545 VAL D CA 1
ATOM 12472 C C . VAL D 4 545 ? 222.792 213.887 271.984 1.00 209.78 545 VAL D C 1
ATOM 12473 O O . VAL D 4 545 ? 223.555 214.583 271.305 1.00 210.08 545 VAL D O 1
ATOM 12477 N N . ASP D 4 546 ? 221.889 214.399 272.831 1.00 205.47 546 ASP D N 1
ATOM 12478 C CA . ASP D 4 546 ? 221.837 215.742 273.410 1.00 205.64 546 ASP D CA 1
ATOM 12479 C C . ASP D 4 546 ? 221.751 216.886 272.403 1.00 206.36 546 ASP D C 1
ATOM 12480 O O . ASP D 4 546 ? 222.560 216.974 271.471 1.00 206.43 546 ASP D O 1
ATOM 12485 N N . PRO D 4 547 ? 220.793 217.798 272.578 1.00 193.64 547 PRO D N 1
ATOM 12486 C CA . PRO D 4 547 ? 220.780 219.032 271.782 1.00 192.37 547 PRO D CA 1
ATOM 12487 C C . PRO D 4 547 ? 221.521 220.170 272.468 1.00 191.42 547 PRO D C 1
ATOM 12488 O O . PRO D 4 547 ? 221.210 220.498 273.617 1.00 190.42 547 PRO D O 1
ATOM 12492 N N . SER D 4 548 ? 222.492 220.787 271.792 1.00 173.10 548 SER D N 1
ATOM 12493 C CA . SER D 4 548 ? 223.174 221.928 272.392 1.00 171.16 548 SER D CA 1
ATOM 12494 C C . SER D 4 548 ? 223.229 223.141 271.469 1.00 170.35 548 SER D C 1
ATOM 12495 O O . SER D 4 548 ? 223.008 224.271 271.915 1.00 168.26 548 SER D O 1
ATOM 12498 N N . LYS D 4 549 ? 223.489 222.918 270.184 1.00 166.95 549 LYS D N 1
ATOM 12499 C CA . LYS D 4 549 ? 223.677 223.989 269.215 1.00 167.60 549 LYS D CA 1
ATOM 12500 C C . LYS D 4 549 ? 222.933 223.682 267.920 1.00 168.45 549 LYS D C 1
ATOM 12501 O O . LYS D 4 549 ? 222.808 222.531 267.500 1.00 168.88 549 LYS D O 1
ATOM 12507 N N . VAL D 4 550 ? 222.468 224.744 267.264 1.00 154.17 550 VAL D N 1
ATOM 12508 C CA . VAL D 4 550 ? 221.565 224.611 266.126 1.00 151.03 550 VAL D CA 1
ATOM 12509 C C . VAL D 4 550 ? 222.208 225.233 264.890 1.00 150.12 550 VAL D C 1
ATOM 12510 O O . VAL D 4 550 ? 223.279 225.843 264.977 1.00 150.68 550 VAL D O 1
ATOM 12514 N N . GLU D 4 551 ? 221.561 225.084 263.732 1.00 139.75 551 GLU D N 1
ATOM 12515 C CA . GLU D 4 551 ? 222.112 225.576 262.474 1.00 140.39 551 GLU D CA 1
ATOM 12516 C C . GLU D 4 551 ? 221.359 226.800 261.965 1.00 139.87 551 GLU D C 1
ATOM 12517 O O . GLU D 4 551 ? 221.984 227.781 261.549 1.00 140.17 551 GLU D O 1
ATOM 12523 N N . PHE D 4 552 ? 220.026 226.753 261.990 1.00 113.99 552 PHE D N 1
ATOM 12524 C CA . PHE D 4 552 ? 219.181 227.894 261.634 1.00 111.51 552 PHE D CA 1
ATOM 12525 C C . PHE D 4 552 ? 219.460 228.377 260.207 1.00 111.33 552 PHE D C 1
ATOM 12526 O O . PHE D 4 552 ? 220.016 229.452 259.980 1.00 111.86 552 PHE D O 1
ATOM 12534 N N . LEU D 4 553 ? 219.081 227.534 259.250 1.00 97.22 553 LEU D N 1
ATOM 12535 C CA . LEU D 4 553 ? 219.226 227.902 257.849 1.00 96.86 553 LEU D CA 1
ATOM 12536 C C . LEU D 4 553 ? 218.493 229.216 257.581 1.00 95.47 553 LEU D C 1
ATOM 12537 O O . LEU D 4 553 ? 217.430 229.465 258.163 1.00 94.54 553 LEU D O 1
ATOM 12542 N N . PRO D 4 554 ? 219.032 230.078 256.723 1.00 92.06 554 PRO D N 1
ATOM 12543 C CA . PRO D 4 554 ? 218.500 231.439 256.606 1.00 90.12 554 PRO D CA 1
ATOM 12544 C C . PRO D 4 554 ? 217.152 231.463 255.903 1.00 92.13 554 PRO D C 1
ATOM 12545 O O . PRO D 4 554 ? 216.627 230.448 255.445 1.00 94.94 554 PRO D O 1
ATOM 12549 N N . LEU D 4 555 ? 216.586 232.663 255.838 1.00 86.24 555 LEU D N 1
ATOM 12550 C CA . LEU D 4 555 ? 215.363 232.924 255.095 1.00 86.84 555 LEU D CA 1
ATOM 12551 C C . LEU D 4 555 ? 215.674 233.851 253.928 1.00 86.06 555 LEU D C 1
ATOM 12552 O O . LEU D 4 555 ? 216.381 234.851 254.090 1.00 87.44 555 LEU D O 1
ATOM 12557 N N . GLY D 4 556 ? 215.183 233.493 252.747 1.00 79.48 556 GLY D N 1
ATOM 12558 C CA . GLY D 4 556 ? 215.442 234.282 251.561 1.00 80.57 556 GLY D CA 1
ATOM 12559 C C . GLY D 4 556 ? 214.296 235.208 251.220 1.00 82.79 556 GLY D C 1
ATOM 12560 O O . GLY D 4 556 ? 214.017 235.451 250.043 1.00 89.57 556 GLY D O 1
ATOM 12561 N N . PHE D 4 557 ? 213.626 235.734 252.249 1.00 74.44 557 PHE D N 1
ATOM 12562 C CA . PHE D 4 557 ? 212.456 236.573 252.020 1.00 77.85 557 PHE D CA 1
ATOM 12563 C C . PHE D 4 557 ? 212.821 237.837 251.254 1.00 83.36 557 PHE D C 1
ATOM 12564 O O . PHE D 4 557 ? 212.071 238.276 250.375 1.00 85.90 557 PHE D O 1
ATOM 12572 N N . ASP D 4 558 ? 213.971 238.436 251.570 1.00 90.29 558 ASP D N 1
ATOM 12573 C CA . ASP D 4 558 ? 214.424 239.595 250.810 1.00 90.98 558 ASP D CA 1
ATOM 12574 C C . ASP D 4 558 ? 214.640 239.237 249.346 1.00 88.95 558 ASP D C 1
ATOM 12575 O O . ASP D 4 558 ? 214.266 240.001 248.448 1.00 91.78 558 ASP D O 1
ATOM 12580 N N . GLU D 4 559 ? 215.242 238.076 249.084 1.00 83.70 559 GLU D N 1
ATOM 12581 C CA . GLU D 4 559 ? 215.426 237.623 247.711 1.00 83.95 559 GLU D CA 1
ATOM 12582 C C . GLU D 4 559 ? 214.134 237.084 247.110 1.00 86.61 559 GLU D C 1
ATOM 12583 O O . GLU D 4 559 ? 213.926 237.201 245.898 1.00 91.55 559 GLU D O 1
ATOM 12589 N N . PHE D 4 560 ? 213.267 236.488 247.932 1.00 73.55 560 PHE D N 1
ATOM 12590 C CA . PHE D 4 560 ? 211.995 235.977 247.429 1.00 66.78 560 PHE D CA 1
ATOM 12591 C C . PHE D 4 560 ? 211.107 237.106 246.924 1.00 70.40 560 PHE D C 1
ATOM 12592 O O . PHE D 4 560 ? 210.476 236.986 245.867 1.00 75.23 560 PHE D O 1
ATOM 12600 N N . TYR D 4 561 ? 211.044 238.211 247.664 1.00 72.19 561 TYR D N 1
ATOM 12601 C CA . TYR D 4 561 ? 210.226 239.352 247.278 1.00 75.41 561 TYR D CA 1
ATOM 12602 C C . TYR D 4 561 ? 210.965 240.346 246.392 1.00 81.31 561 TYR D C 1
ATOM 12603 O O . TYR D 4 561 ? 210.343 241.293 245.900 1.00 83.79 561 TYR D O 1
ATOM 12612 N N . GLY D 4 562 ? 212.263 240.158 246.178 1.00 83.56 562 GLY D N 1
ATOM 12613 C CA . GLY D 4 562 ? 213.037 241.061 245.346 1.00 78.55 562 GLY D CA 1
ATOM 12614 C C . GLY D 4 562 ? 213.226 242.433 245.961 1.00 79.12 562 GLY D C 1
ATOM 12615 O O . GLY D 4 562 ? 214.142 242.649 246.755 1.00 73.59 562 GLY D O 1
ATOM 12616 N N . PRO E 5 64 ? 153.380 197.016 236.573 1.00 115.17 64 PRO E N 1
ATOM 12617 C CA . PRO E 5 64 ? 154.360 197.299 237.627 1.00 117.67 64 PRO E CA 1
ATOM 12618 C C . PRO E 5 64 ? 155.646 196.497 237.459 1.00 117.86 64 PRO E C 1
ATOM 12619 O O . PRO E 5 64 ? 155.922 195.999 236.368 1.00 117.24 64 PRO E O 1
ATOM 12623 N N . GLY E 5 65 ? 156.420 196.375 238.534 1.00 105.23 65 GLY E N 1
ATOM 12624 C CA . GLY E 5 65 ? 157.672 195.659 238.493 1.00 103.21 65 GLY E CA 1
ATOM 12625 C C . GLY E 5 65 ? 158.858 196.596 238.403 1.00 101.18 65 GLY E C 1
ATOM 12626 O O . GLY E 5 65 ? 158.953 197.429 237.497 1.00 102.57 65 GLY E O 1
ATOM 12627 N N . PRO E 5 66 ? 159.787 196.481 239.357 1.00 98.04 66 PRO E N 1
ATOM 12628 C CA . PRO E 5 66 ? 160.960 197.372 239.341 1.00 99.05 66 PRO E CA 1
ATOM 12629 C C . PRO E 5 66 ? 161.793 197.257 238.077 1.00 100.24 66 PRO E C 1
ATOM 12630 O O . PRO E 5 66 ? 162.342 198.262 237.610 1.00 99.77 66 PRO E O 1
ATOM 12634 N N . TYR E 5 67 ? 161.903 196.058 237.506 1.00 92.33 67 TYR E N 1
ATOM 12635 C CA . TYR E 5 67 ? 162.697 195.864 236.299 1.00 88.20 67 TYR E CA 1
ATOM 12636 C C . TYR E 5 67 ? 161.880 196.028 235.026 1.00 89.67 67 TYR E C 1
ATOM 12637 O O . TYR E 5 67 ? 162.431 196.419 233.989 1.00 93.32 67 TYR E O 1
ATOM 12646 N N . LYS E 5 68 ? 160.578 195.736 235.080 1.00 88.59 68 LYS E N 1
ATOM 12647 C CA . LYS E 5 68 ? 159.720 195.967 233.923 1.00 92.86 68 LYS E CA 1
ATOM 12648 C C . LYS E 5 68 ? 159.671 197.447 233.565 1.00 97.01 68 LYS E C 1
ATOM 12649 O O . LYS E 5 68 ? 159.689 197.810 232.382 1.00 96.02 68 LYS E O 1
ATOM 12655 N N . GLN E 5 69 ? 159.606 198.317 234.575 1.00 94.25 69 GLN E N 1
ATOM 12656 C CA . GLN E 5 69 ? 159.613 199.752 234.313 1.00 90.83 69 GLN E CA 1
ATOM 12657 C C . GLN E 5 69 ? 160.914 200.182 233.649 1.00 91.05 69 GLN E C 1
ATOM 12658 O O . GLN E 5 69 ? 160.904 201.005 232.727 1.00 96.06 69 GLN E O 1
ATOM 12664 N N . ILE E 5 70 ? 162.043 199.633 234.100 1.00 75.82 70 ILE E N 1
ATOM 12665 C CA . ILE E 5 70 ? 163.328 199.969 233.493 1.00 75.18 70 ILE E CA 1
ATOM 12666 C C . ILE E 5 70 ? 163.379 199.488 232.048 1.00 78.07 70 ILE E C 1
ATOM 12667 O O . ILE E 5 70 ? 163.889 200.186 231.164 1.00 84.31 70 ILE E O 1
ATOM 12672 N N . ALA E 5 71 ? 162.863 198.285 231.787 1.00 74.32 71 ALA E N 1
ATOM 12673 C CA . ALA E 5 71 ? 162.844 197.773 230.418 1.00 71.55 71 ALA E CA 1
ATOM 12674 C C . ALA E 5 71 ? 161.976 198.640 229.512 1.00 77.64 71 ALA E C 1
ATOM 12675 O O . ALA E 5 71 ? 162.356 198.940 228.373 1.00 81.03 71 ALA E O 1
ATOM 12677 N N . GLU E 5 72 ? 160.805 199.052 230.002 1.00 81.88 72 GLU E N 1
ATOM 12678 C CA . GLU E 5 72 ? 159.941 199.926 229.214 1.00 82.80 72 GLU E CA 1
ATOM 12679 C C . GLU E 5 72 ? 160.598 201.279 228.975 1.00 82.94 72 GLU E C 1
ATOM 12680 O O . GLU E 5 72 ? 160.476 201.856 227.887 1.00 79.44 72 GLU E O 1
ATOM 12686 N N . GLN E 5 73 ? 161.291 201.806 229.987 1.00 78.34 73 GLN E N 1
ATOM 12687 C CA . GLN E 5 73 ? 162.017 203.059 229.818 1.00 78.94 73 GLN E CA 1
ATOM 12688 C C . GLN E 5 73 ? 163.106 202.920 228.764 1.00 84.87 73 GLN E C 1
ATOM 12689 O O . GLN E 5 73 ? 163.315 203.829 227.954 1.00 89.59 73 GLN E O 1
ATOM 12695 N N . PHE E 5 74 ? 163.813 201.788 228.763 1.00 84.52 74 PHE E N 1
ATOM 12696 C CA . PHE E 5 74 ? 164.829 201.547 227.742 1.00 82.56 74 PHE E CA 1
ATOM 12697 C C . PHE E 5 74 ? 164.211 201.485 226.352 1.00 82.97 74 PHE E C 1
ATOM 12698 O O . PHE E 5 74 ? 164.765 202.036 225.393 1.00 88.94 74 PHE E O 1
ATOM 12706 N N . LEU E 5 75 ? 163.071 200.804 226.221 1.00 77.33 75 LEU E N 1
ATOM 12707 C CA . LEU E 5 75 ? 162.401 200.730 224.925 1.00 77.58 75 LEU E CA 1
ATOM 12708 C C . LEU E 5 75 ? 161.990 202.117 224.445 1.00 78.57 75 LEU E C 1
ATOM 12709 O O . LEU E 5 75 ? 162.211 202.479 223.283 1.00 79.34 75 LEU E O 1
ATOM 12714 N N . TRP E 5 76 ? 161.409 202.917 225.341 1.00 80.70 76 TRP E N 1
ATOM 12715 C CA . TRP E 5 76 ? 160.997 204.268 224.975 1.00 83.18 76 TRP E CA 1
ATOM 12716 C C . TRP E 5 76 ? 162.196 205.126 224.590 1.00 84.27 76 TRP E C 1
ATOM 12717 O O . TRP E 5 76 ? 162.132 205.903 223.629 1.00 84.47 76 TRP E O 1
ATOM 12728 N N . GLU E 5 77 ? 163.299 205.003 225.332 1.00 87.57 77 GLU E N 1
ATOM 12729 C CA . GLU E 5 77 ? 164.499 205.773 225.026 1.00 86.42 77 GLU E CA 1
ATOM 12730 C C . GLU E 5 77 ? 165.057 205.399 223.661 1.00 85.44 77 GLU E C 1
ATOM 12731 O O . GLU E 5 77 ? 165.394 206.272 222.855 1.00 87.73 77 GLU E O 1
ATOM 12737 N N . CYS E 5 78 ? 165.161 204.098 223.380 1.00 85.96 78 CYS E N 1
ATOM 12738 C CA . CYS E 5 78 ? 165.657 203.672 222.076 1.00 87.50 78 CYS E CA 1
ATOM 12739 C C . CYS E 5 78 ? 164.707 204.078 220.958 1.00 91.04 78 CYS E C 1
ATOM 12740 O O . CYS E 5 78 ? 165.140 204.260 219.814 1.00 90.24 78 CYS E O 1
ATOM 12743 N N . GLU E 5 79 ? 163.417 204.222 221.264 1.00 93.14 79 GLU E N 1
ATOM 12744 C CA . GLU E 5 79 ? 162.470 204.681 220.256 1.00 93.03 79 GLU E CA 1
ATOM 12745 C C . GLU E 5 79 ? 162.563 206.184 220.013 1.00 97.21 79 GLU E C 1
ATOM 12746 O O . GLU E 5 79 ? 162.326 206.637 218.888 1.00 94.95 79 GLU E O 1
ATOM 12752 N N . ASN E 5 80 ? 162.907 206.970 221.035 1.00 94.24 80 ASN E N 1
ATOM 12753 C CA . ASN E 5 80 ? 162.914 208.424 220.915 1.00 86.26 80 ASN E CA 1
ATOM 12754 C C . ASN E 5 80 ? 164.298 209.052 220.956 1.00 85.27 80 ASN E C 1
ATOM 12755 O O . ASN E 5 80 ? 164.506 210.078 220.306 1.00 87.21 80 ASN E O 1
ATOM 12760 N N . ILE E 5 81 ? 165.243 208.464 221.688 1.00 87.39 81 ILE E N 1
ATOM 12761 C CA . ILE E 5 81 ? 166.639 208.907 221.715 1.00 86.75 81 ILE E CA 1
ATOM 12762 C C . ILE E 5 81 ? 166.741 210.388 222.067 1.00 84.64 81 ILE E C 1
ATOM 12763 O O . ILE E 5 81 ? 167.015 211.217 221.187 1.00 85.13 81 ILE E O 1
ATOM 12768 N N . PRO E 5 82 ? 166.527 210.766 223.323 1.00 90.57 82 PRO E N 1
ATOM 12769 C CA . PRO E 5 82 ? 166.585 212.181 223.701 1.00 93.40 82 PRO E CA 1
ATOM 12770 C C . PRO E 5 82 ? 168.022 212.663 223.868 1.00 93.06 82 PRO E C 1
ATOM 12771 O O . PRO E 5 82 ? 168.981 211.892 223.832 1.00 89.62 82 PRO E O 1
ATOM 12775 N N . ASP E 5 83 ? 168.151 213.974 224.056 1.00 94.81 83 ASP E N 1
ATOM 12776 C CA . ASP E 5 83 ? 169.438 214.639 224.204 1.00 91.11 83 ASP E CA 1
ATOM 12777 C C . ASP E 5 83 ? 169.584 215.194 225.615 1.00 88.14 83 ASP E C 1
ATOM 12778 O O . ASP E 5 83 ? 168.652 215.801 226.153 1.00 84.27 83 ASP E O 1
ATOM 12783 N N . TYR E 5 84 ? 170.760 214.984 226.209 1.00 82.26 84 TYR E N 1
ATOM 12784 C CA . TYR E 5 84 ? 171.035 215.419 227.571 1.00 82.89 84 TYR E CA 1
ATOM 12785 C C . TYR E 5 84 ? 172.003 216.590 227.660 1.00 78.93 84 TYR E C 1
ATOM 12786 O O . TYR E 5 84 ? 172.167 217.150 228.749 1.00 78.92 84 TYR E O 1
ATOM 12795 N N . ARG E 5 85 ? 172.646 216.974 226.562 1.00 71.69 85 ARG E N 1
ATOM 12796 C CA . ARG E 5 85 ? 173.731 217.945 226.598 1.00 74.67 85 ARG E CA 1
ATOM 12797 C C . ARG E 5 85 ? 173.265 219.381 226.395 1.00 78.03 85 ARG E C 1
ATOM 12798 O O . ARG E 5 85 ? 174.106 220.276 226.264 1.00 82.64 85 ARG E O 1
ATOM 12806 N N . HIS E 5 86 ? 171.954 219.629 226.366 1.00 81.75 86 HIS E N 1
ATOM 12807 C CA . HIS E 5 86 ? 171.460 220.987 226.171 1.00 82.70 86 HIS E CA 1
ATOM 12808 C C . HIS E 5 86 ? 170.305 221.309 227.112 1.00 84.82 86 HIS E C 1
ATOM 12809 O O . HIS E 5 86 ? 169.412 222.087 226.759 1.00 86.25 86 HIS E O 1
ATOM 12816 N N . THR E 5 87 ? 170.305 220.727 228.305 1.00 89.73 87 THR E N 1
ATOM 12817 C CA . THR E 5 87 ? 169.280 221.043 229.286 1.00 87.30 87 THR E CA 1
ATOM 12818 C C . THR E 5 87 ? 169.590 222.372 229.973 1.00 89.40 87 THR E C 1
ATOM 12819 O O . THR E 5 87 ? 170.748 222.793 230.031 1.00 95.72 87 THR E O 1
ATOM 12823 N N . PRO E 5 88 ? 168.563 223.060 230.485 1.00 84.15 88 PRO E N 1
ATOM 12824 C CA . PRO E 5 88 ? 168.819 224.329 231.190 1.00 84.39 88 PRO E CA 1
ATOM 12825 C C . PRO E 5 88 ? 169.770 224.193 232.367 1.00 88.04 88 PRO E C 1
ATOM 12826 O O . PRO E 5 88 ? 170.547 225.117 232.638 1.00 91.75 88 PRO E O 1
ATOM 12830 N N . GLU E 5 89 ? 169.723 223.068 233.086 1.00 92.88 89 GLU E N 1
ATOM 12831 C CA . GLU E 5 89 ? 170.606 222.888 234.234 1.00 93.68 89 GLU E CA 1
ATOM 12832 C C . GLU E 5 89 ? 172.068 222.858 233.808 1.00 93.08 89 GLU E C 1
ATOM 12833 O O . GLU E 5 89 ? 172.928 223.459 234.463 1.00 91.50 89 GLU E O 1
ATOM 12839 N N . VAL E 5 90 ? 172.369 222.160 232.711 1.00 90.38 90 VAL E N 1
ATOM 12840 C CA . VAL E 5 90 ? 173.741 222.100 232.217 1.00 86.29 90 VAL E CA 1
ATOM 12841 C C . VAL E 5 90 ? 174.213 223.483 231.788 1.00 90.51 90 VAL E C 1
ATOM 12842 O O . VAL E 5 90 ? 175.350 223.881 232.067 1.00 98.36 90 VAL E O 1
ATOM 12846 N N . ASP E 5 91 ? 173.349 224.237 231.104 1.00 94.19 91 ASP E N 1
ATOM 12847 C CA . ASP E 5 91 ? 173.717 225.587 230.689 1.00 93.12 91 ASP E CA 1
ATOM 12848 C C . ASP E 5 91 ? 173.976 226.484 231.891 1.00 94.48 91 ASP E C 1
ATOM 12849 O O . ASP E 5 91 ? 174.918 227.285 231.886 1.00 100.69 91 ASP E O 1
ATOM 12854 N N . LYS E 5 92 ? 173.146 226.370 232.931 1.00 93.31 92 LYS E N 1
ATOM 12855 C CA . LYS E 5 92 ? 173.376 227.147 234.145 1.00 94.04 92 LYS E CA 1
ATOM 12856 C C . LYS E 5 92 ? 174.697 226.766 234.799 1.00 94.15 92 LYS E C 1
ATOM 12857 O O . LYS E 5 92 ? 175.445 227.636 235.260 1.00 96.54 92 LYS E O 1
ATOM 12863 N N . LEU E 5 93 ? 175.000 225.467 234.851 1.00 93.97 93 LEU E N 1
ATOM 12864 C CA . LEU E 5 93 ? 176.267 225.019 235.417 1.00 94.07 93 LEU E CA 1
ATOM 12865 C C . LEU E 5 93 ? 177.461 225.427 234.565 1.00 93.66 93 LEU E C 1
ATOM 12866 O O . LEU E 5 93 ? 178.580 225.497 235.084 1.00 91.70 93 LEU E O 1
ATOM 12871 N N . LEU E 5 94 ? 177.254 225.688 233.273 1.00 95.85 94 LEU E N 1
ATOM 12872 C CA . LEU E 5 94 ? 178.360 226.076 232.405 1.00 92.25 94 LEU E CA 1
ATOM 12873 C C . LEU E 5 94 ? 178.798 227.509 232.682 1.00 98.10 94 LEU E C 1
ATOM 12874 O O . LEU E 5 94 ? 179.954 227.760 233.041 1.00 101.31 94 LEU E O 1
ATOM 12879 N N . ASN E 5 95 ? 177.889 228.464 232.516 1.00 107.56 95 ASN E N 1
ATOM 12880 C CA . ASN E 5 95 ? 178.182 229.861 232.834 1.00 106.00 95 ASN E CA 1
ATOM 12881 C C . ASN E 5 95 ? 177.818 230.181 234.279 1.00 106.50 95 ASN E C 1
ATOM 12882 O O . ASN E 5 95 ? 177.116 231.147 234.575 1.00 104.87 95 ASN E O 1
ATOM 12887 N N . GLU E 5 96 ? 178.310 229.354 235.194 1.00 126.99 96 GLU E N 1
ATOM 12888 C CA . GLU E 5 96 ? 178.050 229.517 236.614 1.00 127.10 96 GLU E CA 1
ATOM 12889 C C . GLU E 5 96 ? 179.089 230.468 237.205 1.00 128.83 96 GLU E C 1
ATOM 12890 O O . GLU E 5 96 ? 179.954 230.993 236.499 1.00 127.72 96 GLU E O 1
ATOM 12896 N N . ASP E 5 97 ? 179.006 230.713 238.512 1.00 159.14 97 ASP E N 1
ATOM 12897 C CA . ASP E 5 97 ? 179.968 231.543 239.229 1.00 160.81 97 ASP E CA 1
ATOM 12898 C C . ASP E 5 97 ? 180.929 230.649 240.004 1.00 161.16 97 ASP E C 1
ATOM 12899 O O . ASP E 5 97 ? 180.637 230.252 241.142 1.00 162.10 97 ASP E O 1
ATOM 12904 N N . PRO E 5 98 ? 182.081 230.286 239.429 1.00 151.10 98 PRO E N 1
ATOM 12905 C CA . PRO E 5 98 ? 183.038 229.459 240.186 1.00 150.13 98 PRO E CA 1
ATOM 12906 C C . PRO E 5 98 ? 183.530 230.139 241.449 1.00 150.77 98 PRO E C 1
ATOM 12907 O O . PRO E 5 98 ? 183.770 229.473 242.464 1.00 150.72 98 PRO E O 1
ATOM 12911 N N . VAL E 5 99 ? 183.687 231.457 241.406 1.00 153.05 99 VAL E N 1
ATOM 12912 C CA . VAL E 5 99 ? 184.011 232.269 242.568 1.00 151.94 99 VAL E CA 1
ATOM 12913 C C . VAL E 5 99 ? 183.045 233.445 242.576 1.00 153.55 99 VAL E C 1
ATOM 12914 O O . VAL E 5 99 ? 182.581 233.889 241.520 1.00 155.25 99 VAL E O 1
ATOM 12918 N N . PHE E 5 100 ? 182.710 233.917 243.781 1.00 155.82 100 PHE E N 1
ATOM 12919 C CA . PHE E 5 100 ? 181.759 235.006 243.997 1.00 155.77 100 PHE E CA 1
ATOM 12920 C C . PHE E 5 100 ? 180.332 234.563 243.693 1.00 155.42 100 PHE E C 1
ATOM 12921 O O . PHE E 5 100 ? 180.115 233.648 242.895 1.00 155.75 100 PHE E O 1
ATOM 12929 N N . GLU E 5 101 ? 179.355 235.194 244.338 1.00 165.44 101 GLU E N 1
ATOM 12930 C CA . GLU E 5 101 ? 177.936 234.890 244.159 1.00 164.99 101 GLU E CA 1
ATOM 12931 C C . GLU E 5 101 ? 177.137 236.178 244.003 1.00 166.63 101 GLU E C 1
ATOM 12932 O O . GLU E 5 101 ? 176.164 236.424 244.719 1.00 167.16 101 GLU E O 1
ATOM 12938 N N . LYS E 5 102 ? 177.568 237.021 243.060 1.00 175.51 102 LYS E N 1
ATOM 12939 C CA . LYS E 5 102 ? 177.015 238.358 242.847 1.00 176.49 102 LYS E CA 1
ATOM 12940 C C . LYS E 5 102 ? 175.503 238.384 243.037 1.00 176.92 102 LYS E C 1
ATOM 12941 O O . LYS E 5 102 ? 174.770 237.596 242.434 1.00 176.05 102 LYS E O 1
ATOM 12947 N N . LYS E 5 103 ? 175.050 239.298 243.891 1.00 187.20 103 LYS E N 1
ATOM 12948 C CA . LYS E 5 103 ? 173.666 239.342 244.334 1.00 188.02 103 LYS E CA 1
ATOM 12949 C C . LYS E 5 103 ? 173.341 240.760 244.775 1.00 189.05 103 LYS E C 1
ATOM 12950 O O . LYS E 5 103 ? 174.209 241.636 244.813 1.00 187.74 103 LYS E O 1
ATOM 12956 N N . GLU E 5 104 ? 172.071 240.981 245.108 1.00 206.69 104 GLU E N 1
ATOM 12957 C CA . GLU E 5 104 ? 171.669 242.260 245.676 1.00 207.06 104 GLU E CA 1
ATOM 12958 C C . GLU E 5 104 ? 172.314 242.451 247.044 1.00 208.33 104 GLU E C 1
ATOM 12959 O O . GLU E 5 104 ? 172.582 241.491 247.771 1.00 208.99 104 GLU E O 1
ATOM 12965 N N . ASN E 5 105 ? 172.583 243.705 247.384 1.00 210.25 105 ASN E N 1
ATOM 12966 C CA . ASN E 5 105 ? 173.294 243.996 248.623 1.00 209.75 105 ASN E CA 1
ATOM 12967 C C . ASN E 5 105 ? 172.373 243.769 249.819 1.00 210.02 105 ASN E C 1
ATOM 12968 O O . ASN E 5 105 ? 171.236 244.256 249.826 1.00 209.94 105 ASN E O 1
ATOM 12973 N N . PRO E 5 106 ? 172.799 242.992 250.817 1.00 204.90 106 PRO E N 1
ATOM 12974 C CA . PRO E 5 106 ? 172.005 242.814 252.053 1.00 204.04 106 PRO E CA 1
ATOM 12975 C C . PRO E 5 106 ? 172.323 243.887 253.090 1.00 204.40 106 PRO E C 1
ATOM 12976 O O . PRO E 5 106 ? 172.970 243.641 254.119 1.00 204.36 106 PRO E O 1
ATOM 12980 N N . SER E 5 107 ? 171.873 245.111 252.804 1.00 198.26 107 SER E N 1
ATOM 12981 C CA . SER E 5 107 ? 172.063 246.267 253.677 1.00 197.50 107 SER E CA 1
ATOM 12982 C C . SER E 5 107 ? 173.540 246.601 253.861 1.00 197.29 107 SER E C 1
ATOM 12983 O O . SER E 5 107 ? 174.408 245.999 253.221 1.00 197.22 107 SER E O 1
ATOM 12986 N N . THR E 5 108 ? 173.831 247.572 254.730 1.00 198.49 108 THR E N 1
ATOM 12987 C CA . THR E 5 108 ? 175.201 248.045 254.899 1.00 198.06 108 THR E CA 1
ATOM 12988 C C . THR E 5 108 ? 176.064 247.074 255.695 1.00 197.77 108 THR E C 1
ATOM 12989 O O . THR E 5 108 ? 177.286 247.032 255.495 1.00 198.04 108 THR E O 1
ATOM 12993 N N . GLU E 5 109 ? 175.462 246.306 256.606 1.00 190.77 109 GLU E N 1
ATOM 12994 C CA . GLU E 5 109 ? 176.255 245.421 257.453 1.00 189.91 109 GLU E CA 1
ATOM 12995 C C . GLU E 5 109 ? 176.959 244.349 256.630 1.00 190.25 109 GLU E C 1
ATOM 12996 O O . GLU E 5 109 ? 178.125 244.031 256.884 1.00 190.06 109 GLU E O 1
ATOM 13002 N N . GLU E 5 110 ? 176.282 243.802 255.618 1.00 181.15 110 GLU E N 1
ATOM 13003 C CA . GLU E 5 110 ? 176.893 242.741 254.823 1.00 179.18 110 GLU E CA 1
ATOM 13004 C C . GLU E 5 110 ? 178.047 243.268 253.979 1.00 178.97 110 GLU E C 1
ATOM 13005 O O . GLU E 5 110 ? 179.103 242.629 253.895 1.00 179.23 110 GLU E O 1
ATOM 13011 N N . ILE E 5 111 ? 177.872 244.433 253.350 1.00 170.56 111 ILE E N 1
ATOM 13012 C CA . ILE E 5 111 ? 178.941 244.973 252.517 1.00 169.73 111 ILE E CA 1
ATOM 13013 C C . ILE E 5 111 ? 180.129 245.397 253.374 1.00 170.33 111 ILE E C 1
ATOM 13014 O O . ILE E 5 111 ? 181.287 245.187 252.993 1.00 168.82 111 ILE E O 1
ATOM 13019 N N . GLU E 5 112 ? 179.876 245.973 254.556 1.00 172.02 112 GLU E N 1
ATOM 13020 C CA . GLU E 5 112 ? 180.996 246.324 255.424 1.00 171.30 112 GLU E CA 1
ATOM 13021 C C . GLU E 5 112 ? 181.691 245.080 255.974 1.00 170.18 112 GLU E C 1
ATOM 13022 O O . GLU E 5 112 ? 182.919 245.079 256.136 1.00 169.18 112 GLU E O 1
ATOM 13028 N N . ALA E 5 113 ? 180.935 244.012 256.249 1.00 157.84 113 ALA E N 1
ATOM 13029 C CA . ALA E 5 113 ? 181.549 242.760 256.673 1.00 155.47 113 ALA E CA 1
ATOM 13030 C C . ALA E 5 113 ? 182.426 242.183 255.573 1.00 154.95 113 ALA E C 1
ATOM 13031 O O . ALA E 5 113 ? 183.527 241.690 255.840 1.00 156.32 113 ALA E O 1
ATOM 13033 N N . GLU E 5 114 ? 181.960 242.239 254.325 1.00 150.09 114 GLU E N 1
ATOM 13034 C CA . GLU E 5 114 ? 182.786 241.762 253.222 1.00 150.14 114 GLU E CA 1
ATOM 13035 C C . GLU E 5 114 ? 184.026 242.631 253.047 1.00 148.27 114 GLU E C 1
ATOM 13036 O O . GLU E 5 114 ? 185.109 242.120 252.740 1.00 147.24 114 GLU E O 1
ATOM 13042 N N . GLN E 5 115 ? 183.890 243.943 253.247 1.00 141.44 115 GLN E N 1
ATOM 13043 C CA . GLN E 5 115 ? 185.043 244.832 253.141 1.00 142.02 115 GLN E CA 1
ATOM 13044 C C . GLN E 5 115 ? 186.096 244.496 254.191 1.00 141.06 115 GLN E C 1
ATOM 13045 O O . GLN E 5 115 ? 187.289 244.387 253.880 1.00 140.47 115 GLN E O 1
ATOM 13051 N N . LYS E 5 116 ? 185.672 244.319 255.447 1.00 132.49 116 LYS E N 1
ATOM 13052 C CA . LYS E 5 116 ? 186.642 243.986 256.487 1.00 131.07 116 LYS E CA 1
ATOM 13053 C C . LYS E 5 116 ? 187.213 242.586 256.291 1.00 131.78 116 LYS E C 1
ATOM 13054 O O . LYS E 5 116 ? 188.389 242.353 256.596 1.00 132.72 116 LYS E O 1
ATOM 13060 N N . TRP E 5 117 ? 186.412 241.652 255.771 1.00 123.81 117 TRP E N 1
ATOM 13061 C CA . TRP E 5 117 ? 186.939 240.332 255.445 1.00 122.82 117 TRP E CA 1
ATOM 13062 C C . TRP E 5 117 ? 188.019 240.423 254.378 1.00 121.37 117 TRP E C 1
ATOM 13063 O O . TRP E 5 117 ? 189.057 239.762 254.480 1.00 123.75 117 TRP E O 1
ATOM 13074 N N . TRP E 5 118 ? 187.793 241.235 253.343 1.00 122.23 118 TRP E N 1
ATOM 13075 C CA . TRP E 5 118 ? 188.804 241.406 252.305 1.00 123.25 118 TRP E CA 1
ATOM 13076 C C . TRP E 5 118 ? 190.065 242.053 252.865 1.00 124.51 118 TRP E C 1
ATOM 13077 O O . TRP E 5 118 ? 191.185 241.652 252.520 1.00 125.42 118 TRP E O 1
ATOM 13088 N N . GLU E 5 119 ? 189.903 243.058 253.731 1.00 115.04 119 GLU E N 1
ATOM 13089 C CA . GLU E 5 119 ? 191.067 243.705 254.331 1.00 113.38 119 GLU E CA 1
ATOM 13090 C C . GLU E 5 119 ? 191.875 242.724 255.172 1.00 110.90 119 GLU E C 1
ATOM 13091 O O . GLU E 5 119 ? 193.110 242.719 255.117 1.00 110.06 119 GLU E O 1
ATOM 13097 N N . SER E 5 120 ? 191.197 241.887 255.960 1.00 106.84 120 SER E N 1
ATOM 13098 C CA . SER E 5 120 ? 191.907 240.888 256.752 1.00 104.88 120 SER E CA 1
ATOM 13099 C C . SER E 5 120 ? 192.518 239.802 255.875 1.00 106.47 120 SER E C 1
ATOM 13100 O O . SER E 5 120 ? 193.555 239.230 256.228 1.00 107.34 120 SER E O 1
ATOM 13103 N N . PHE E 5 121 ? 191.890 239.503 254.736 1.00 99.27 121 PHE E N 1
ATOM 13104 C CA . PHE E 5 121 ? 192.416 238.488 253.831 1.00 96.45 121 PHE E CA 1
ATOM 13105 C C . PHE E 5 121 ? 193.684 238.966 253.138 1.00 97.68 121 PHE E C 1
ATOM 13106 O O . PHE E 5 121 ? 194.618 238.183 252.930 1.00 103.08 121 PHE E O 1
ATOM 13114 N N . ARG E 5 122 ? 193.739 240.245 252.774 1.00 102.30 122 ARG E N 1
ATOM 13115 C CA . ARG E 5 122 ? 194.893 240.776 252.061 1.00 104.03 122 ARG E CA 1
ATOM 13116 C C . ARG E 5 122 ? 196.029 241.195 252.985 1.00 105.28 122 ARG E C 1
ATOM 13117 O O . ARG E 5 122 ? 197.037 241.717 252.498 1.00 102.22 122 ARG E O 1
ATOM 13125 N N . ALA E 5 123 ? 195.898 240.985 254.294 1.00 92.77 123 ALA E N 1
ATOM 13126 C CA . ALA E 5 123 ? 196.939 241.350 255.243 1.00 88.24 123 ALA E CA 1
ATOM 13127 C C . ALA E 5 123 ? 197.732 240.156 255.758 1.00 89.07 123 ALA E C 1
ATOM 13128 O O . ALA E 5 123 ? 198.802 240.351 256.343 1.00 90.14 123 ALA E O 1
ATOM 13130 N N . SER E 5 124 ? 197.240 238.941 255.562 1.00 79.47 124 SER E N 1
ATOM 13131 C CA . SER E 5 124 ? 197.948 237.765 256.051 1.00 78.89 124 SER E CA 1
ATOM 13132 C C . SER E 5 124 ? 199.208 237.534 255.224 1.00 79.64 124 SER E C 1
ATOM 13133 O O . SER E 5 124 ? 199.147 237.565 253.990 1.00 84.60 124 SER E O 1
ATOM 13136 N N . PRO E 5 125 ? 200.362 237.311 255.858 1.00 72.98 125 PRO E N 1
ATOM 13137 C CA . PRO E 5 125 ? 201.585 237.054 255.081 1.00 76.67 125 PRO E CA 1
ATOM 13138 C C . PRO E 5 125 ? 201.506 235.806 254.219 1.00 80.16 125 PRO E C 1
ATOM 13139 O O . PRO E 5 125 ? 202.207 235.721 253.202 1.00 86.41 125 PRO E O 1
ATOM 13143 N N . VAL E 5 126 ? 200.674 234.833 254.597 1.00 65.50 126 VAL E N 1
ATOM 13144 C CA . VAL E 5 126 ? 200.536 233.618 253.799 1.00 68.07 126 VAL E CA 1
ATOM 13145 C C . VAL E 5 126 ? 199.970 233.945 252.424 1.00 73.18 126 VAL E C 1
ATOM 13146 O O . VAL E 5 126 ? 200.411 233.397 251.406 1.00 75.78 126 VAL E O 1
ATOM 13150 N N . VAL E 5 127 ? 198.984 234.843 252.370 1.00 72.08 127 VAL E N 1
ATOM 13151 C CA . VAL E 5 127 ? 198.396 235.232 251.091 1.00 71.61 127 VAL E CA 1
ATOM 13152 C C . VAL E 5 127 ? 199.433 235.927 250.216 1.00 77.34 127 VAL E C 1
ATOM 13153 O O . VAL E 5 127 ? 199.522 235.671 249.009 1.00 84.31 127 VAL E O 1
ATOM 13157 N N . GLN E 5 128 ? 200.229 236.820 250.809 1.00 62.35 128 GLN E N 1
ATOM 13158 C CA . GLN E 5 128 ? 201.277 237.496 250.050 1.00 62.77 128 GLN E CA 1
ATOM 13159 C C . GLN E 5 128 ? 202.291 236.499 249.507 1.00 67.93 128 GLN E C 1
ATOM 13160 O O . GLN E 5 128 ? 202.721 236.600 248.348 1.00 73.71 128 GLN E O 1
ATOM 13166 N N . PHE E 5 129 ? 202.682 235.525 250.331 1.00 63.99 129 PHE E N 1
ATOM 13167 C CA . PHE E 5 129 ? 203.621 234.505 249.880 1.00 62.01 129 PHE E CA 1
ATOM 13168 C C . PHE E 5 129 ? 203.037 233.691 248.734 1.00 66.73 129 PHE E C 1
ATOM 13169 O O . PHE E 5 129 ? 203.738 233.379 247.766 1.00 82.58 129 PHE E O 1
ATOM 13177 N N . MET E 5 130 ? 201.753 233.339 248.826 1.00 62.47 130 MET E N 1
ATOM 13178 C CA . MET E 5 130 ? 201.117 232.580 247.754 1.00 66.58 130 MET E CA 1
ATOM 13179 C C . MET E 5 130 ? 201.070 233.382 246.460 1.00 67.03 130 MET E C 1
ATOM 13180 O O . MET E 5 130 ? 201.317 232.840 245.375 1.00 75.95 130 MET E O 1
ATOM 13185 N N . THR E 5 131 ? 200.750 234.676 246.551 1.00 60.91 131 THR E N 1
ATOM 13186 C CA . THR E 5 131 ? 200.724 235.511 245.353 1.00 65.24 131 THR E CA 1
ATOM 13187 C C . THR E 5 131 ? 202.103 235.599 244.713 1.00 69.97 131 THR E C 1
ATOM 13188 O O . THR E 5 131 ? 202.239 235.477 243.487 1.00 79.29 131 THR E O 1
ATOM 13192 N N . ARG E 5 132 ? 203.140 235.808 245.527 1.00 64.59 132 ARG E N 1
ATOM 13193 C CA . ARG E 5 132 ? 204.489 235.892 244.977 1.00 58.33 132 ARG E CA 1
ATOM 13194 C C . ARG E 5 132 ? 204.914 234.568 244.355 1.00 61.07 132 ARG E C 1
ATOM 13195 O O . ARG E 5 132 ? 205.568 234.548 243.305 1.00 69.98 132 ARG E O 1
ATOM 13203 N N . ALA E 5 133 ? 204.552 233.448 244.987 1.00 55.37 133 ALA E N 1
ATOM 13204 C CA . ALA E 5 133 ? 204.878 232.142 244.424 1.00 54.42 133 ALA E CA 1
ATOM 13205 C C . ALA E 5 133 ? 204.181 231.926 243.088 1.00 65.78 133 ALA E C 1
ATOM 13206 O O . ALA E 5 133 ? 204.778 231.389 242.147 1.00 79.39 133 ALA E O 1
ATOM 13208 N N . GLU E 5 134 ? 202.914 232.334 242.987 1.00 74.49 134 GLU E N 1
ATOM 13209 C CA . GLU E 5 134 ? 202.200 232.214 241.720 1.00 72.40 134 GLU E CA 1
ATOM 13210 C C . GLU E 5 134 ? 202.859 233.059 240.637 1.00 76.26 134 GLU E C 1
ATOM 13211 O O . GLU E 5 134 ? 203.011 232.613 239.492 1.00 82.07 134 GLU E O 1
ATOM 13217 N N . GLU E 5 135 ? 203.267 234.282 240.984 1.00 66.75 135 GLU E N 1
ATOM 13218 C CA . GLU E 5 135 ? 203.948 235.137 240.015 1.00 67.36 135 GLU E CA 1
ATOM 13219 C C . GLU E 5 135 ? 205.265 234.517 239.559 1.00 71.18 135 GLU E C 1
ATOM 13220 O O . GLU E 5 135 ? 205.597 234.545 238.365 1.00 80.71 135 GLU E O 1
ATOM 13226 N N . ILE E 5 136 ? 206.028 233.950 240.496 1.00 58.19 136 ILE E N 1
ATOM 13227 C CA . ILE E 5 136 ? 207.304 233.330 240.150 1.00 51.09 136 ILE E CA 1
ATOM 13228 C C . ILE E 5 136 ? 207.085 232.126 239.241 1.00 52.76 136 ILE E C 1
ATOM 13229 O O . ILE E 5 136 ? 207.831 231.913 238.276 1.00 68.50 136 ILE E O 1
ATOM 13234 N N . ALA E 5 137 ? 206.063 231.320 239.534 1.00 51.87 137 ALA E N 1
ATOM 13235 C CA . ALA E 5 137 ? 205.758 230.176 238.681 1.00 54.05 137 ALA E CA 1
ATOM 13236 C C . ALA E 5 137 ? 205.365 230.625 237.279 1.00 58.24 137 ALA E C 1
ATOM 13237 O O . ALA E 5 137 ? 205.767 230.007 236.285 1.00 68.66 137 ALA E O 1
ATOM 13239 N N . ASP E 5 138 ? 204.578 231.699 237.179 1.00 64.75 138 ASP E N 1
ATOM 13240 C CA . ASP E 5 138 ? 204.211 232.222 235.866 1.00 66.92 138 ASP E CA 1
ATOM 13241 C C . ASP E 5 138 ? 205.441 232.683 235.093 1.00 67.33 138 ASP E C 1
ATOM 13242 O O . ASP E 5 138 ? 205.565 232.415 233.891 1.00 75.69 138 ASP E O 1
ATOM 13247 N N . ASP E 5 139 ? 206.360 233.379 235.766 1.00 64.52 139 ASP E N 1
ATOM 13248 C CA . ASP E 5 139 ? 207.576 233.833 235.097 1.00 61.12 139 ASP E CA 1
ATOM 13249 C C . ASP E 5 139 ? 208.421 232.656 234.623 1.00 62.61 139 ASP E C 1
ATOM 13250 O O . ASP E 5 139 ? 208.961 232.674 233.507 1.00 69.72 139 ASP E O 1
ATOM 13255 N N . MET E 5 140 ? 208.552 231.625 235.461 1.00 68.15 140 MET E N 1
ATOM 13256 C CA . MET E 5 140 ? 209.313 230.443 235.069 1.00 64.69 140 MET E CA 1
ATOM 13257 C C . MET E 5 140 ? 208.688 229.762 233.860 1.00 67.36 140 MET E C 1
ATOM 13258 O O . MET E 5 140 ? 209.397 229.356 232.931 1.00 76.70 140 MET E O 1
ATOM 13263 N N . ASN E 5 141 ? 207.359 229.630 233.853 1.00 60.41 141 ASN E N 1
ATOM 13264 C CA . ASN E 5 141 ? 206.686 229.019 232.712 1.00 56.93 141 ASN E CA 1
ATOM 13265 C C . ASN E 5 141 ? 206.890 229.841 231.447 1.00 57.74 141 ASN E C 1
ATOM 13266 O O . ASN E 5 141 ? 207.105 229.284 230.363 1.00 65.07 141 ASN E O 1
ATOM 13271 N N . LYS E 5 142 ? 206.824 231.170 231.562 1.00 65.37 142 LYS E N 1
ATOM 13272 C CA . LYS E 5 142 ? 207.024 232.017 230.391 1.00 60.70 142 LYS E CA 1
ATOM 13273 C C . LYS E 5 142 ? 208.434 231.869 229.833 1.00 62.41 142 LYS E C 1
ATOM 13274 O O . LYS E 5 142 ? 208.620 231.778 228.614 1.00 68.53 142 LYS E O 1
ATOM 13280 N N . MET E 5 143 ? 209.442 231.837 230.708 1.00 68.85 143 MET E N 1
ATOM 13281 C CA . MET E 5 143 ? 210.812 231.681 230.222 1.00 66.08 143 MET E CA 1
ATOM 13282 C C . MET E 5 143 ? 211.024 230.298 229.609 1.00 65.52 143 MET E C 1
ATOM 13283 O O . MET E 5 143 ? 211.731 230.156 228.601 1.00 66.44 143 MET E O 1
ATOM 13288 N N . GLU E 5 144 ? 210.400 229.269 230.188 1.00 67.48 144 GLU E N 1
ATOM 13289 C CA . GLU E 5 144 ? 210.524 227.928 229.629 1.00 61.20 144 GLU E CA 1
ATOM 13290 C C . GLU E 5 144 ? 209.881 227.851 228.252 1.00 61.09 144 GLU E C 1
ATOM 13291 O O . GLU E 5 144 ? 210.403 227.186 227.350 1.00 65.57 144 GLU E O 1
ATOM 13297 N N . LEU E 5 145 ? 208.741 228.523 228.073 1.00 65.68 145 LEU E N 1
ATOM 13298 C CA . LEU E 5 145 ? 208.129 228.600 226.750 1.00 56.65 145 LEU E CA 1
ATOM 13299 C C . LEU E 5 145 ? 209.021 229.356 225.774 1.00 58.58 145 LEU E C 1
ATOM 13300 O O . LEU E 5 145 ? 209.153 228.961 224.609 1.00 61.22 145 LEU E O 1
ATOM 13305 N N . GLU E 5 146 ? 209.636 230.450 226.228 1.00 75.98 146 GLU E N 1
ATOM 13306 C CA . GLU E 5 146 ? 210.524 231.219 225.363 1.00 71.84 146 GLU E CA 1
ATOM 13307 C C . GLU E 5 146 ? 211.743 230.422 224.925 1.00 69.92 146 GLU E C 1
ATOM 13308 O O . GLU E 5 146 ? 212.265 230.660 223.831 1.00 69.66 146 GLU E O 1
ATOM 13314 N N . ASP E 5 147 ? 212.208 229.486 225.749 1.00 73.88 147 ASP E N 1
ATOM 13315 C CA . ASP E 5 147 ? 213.418 228.732 225.445 1.00 70.74 147 ASP E CA 1
ATOM 13316 C C . ASP E 5 147 ? 213.191 227.591 224.456 1.00 67.39 147 ASP E C 1
ATOM 13317 O O . ASP E 5 147 ? 214.140 226.864 224.145 1.00 73.71 147 ASP E O 1
ATOM 13322 N N . ASN E 5 148 ? 211.971 227.413 223.952 1.00 51.28 148 ASN E N 1
ATOM 13323 C CA . ASN E 5 148 ? 211.669 226.315 223.036 1.00 45.23 148 ASN E CA 1
ATOM 13324 C C . ASN E 5 148 ? 210.789 226.791 221.887 1.00 51.92 148 ASN E C 1
ATOM 13325 O O . ASN E 5 148 ? 209.794 226.148 221.539 1.00 57.71 148 ASN E O 1
ATOM 13330 N N . ASP E 5 149 ? 211.141 227.920 221.277 1.00 62.11 149 ASP E N 1
ATOM 13331 C CA . ASP E 5 149 ? 210.310 228.504 220.233 1.00 63.47 149 ASP E CA 1
ATOM 13332 C C . ASP E 5 149 ? 210.709 228.090 218.822 1.00 68.06 149 ASP E C 1
ATOM 13333 O O . ASP E 5 149 ? 209.994 228.429 217.874 1.00 73.87 149 ASP E O 1
ATOM 13338 N N . THR E 5 150 ? 211.821 227.374 218.649 1.00 64.63 150 THR E N 1
ATOM 13339 C CA . THR E 5 150 ? 212.287 226.987 217.323 1.00 59.30 150 THR E CA 1
ATOM 13340 C C . THR E 5 150 ? 212.521 225.482 217.279 1.00 57.91 150 THR E C 1
ATOM 13341 O O . THR E 5 150 ? 213.203 224.935 218.162 1.00 63.63 150 THR E O 1
ATOM 13345 N N . PRO E 5 151 ? 211.991 224.783 216.283 1.00 47.73 151 PRO E N 1
ATOM 13346 C CA . PRO E 5 151 ? 212.256 223.350 216.141 1.00 49.42 151 PRO E CA 1
ATOM 13347 C C . PRO E 5 151 ? 213.659 223.116 215.589 1.00 59.42 151 PRO E C 1
ATOM 13348 O O . PRO E 5 151 ? 214.434 224.045 215.371 1.00 61.38 151 PRO E O 1
ATOM 13352 N N . TYR E 5 152 ? 213.977 221.839 215.362 1.00 66.66 152 TYR E N 1
ATOM 13353 C CA . TYR E 5 152 ? 215.319 221.483 214.913 1.00 63.16 152 TYR E CA 1
ATOM 13354 C C . TYR E 5 152 ? 215.590 221.982 213.499 1.00 63.97 152 TYR E C 1
ATOM 13355 O O . TYR E 5 152 ? 216.653 222.555 213.232 1.00 60.51 152 TYR E O 1
ATOM 13364 N N . ARG E 5 153 ? 214.649 221.779 212.584 1.00 70.47 153 ARG E N 1
ATOM 13365 C CA . ARG E 5 153 ? 214.825 222.151 211.188 1.00 64.90 153 ARG E CA 1
ATOM 13366 C C . ARG E 5 153 ? 214.236 223.532 210.933 1.00 66.36 153 ARG E C 1
ATOM 13367 O O . ARG E 5 153 ? 213.143 223.851 211.408 1.00 77.84 153 ARG E O 1
ATOM 13375 N N . LYS E 5 154 ? 214.975 224.350 210.180 1.00 68.97 154 LYS E N 1
ATOM 13376 C CA . LYS E 5 154 ? 214.581 225.740 209.975 1.00 71.09 154 LYS E CA 1
ATOM 13377 C C . LYS E 5 154 ? 213.282 225.855 209.186 1.00 76.78 154 LYS E C 1
ATOM 13378 O O . LYS E 5 154 ? 212.482 226.762 209.442 1.00 81.56 154 LYS E O 1
ATOM 13384 N N . GLU E 5 155 ? 213.048 224.950 208.236 1.00 71.21 155 GLU E N 1
ATOM 13385 C CA . GLU E 5 155 ? 211.870 225.045 207.381 1.00 69.32 155 GLU E CA 1
ATOM 13386 C C . GLU E 5 155 ? 210.568 224.761 208.118 1.00 73.52 155 GLU E C 1
ATOM 13387 O O . GLU E 5 155 ? 209.496 225.016 207.560 1.00 70.48 155 GLU E O 1
ATOM 13393 N N . ASP E 5 156 ? 210.629 224.246 209.344 1.00 70.42 156 ASP E N 1
ATOM 13394 C CA . ASP E 5 156 ? 209.440 223.912 210.115 1.00 60.56 156 ASP E CA 1
ATOM 13395 C C . ASP E 5 156 ? 209.059 224.996 211.114 1.00 61.93 156 ASP E C 1
ATOM 13396 O O . ASP E 5 156 ? 208.188 224.764 211.958 1.00 68.80 156 ASP E O 1
ATOM 13401 N N . LYS E 5 157 ? 209.698 226.167 211.046 1.00 60.75 157 LYS E N 1
ATOM 13402 C CA . LYS E 5 157 ? 209.481 227.194 212.059 1.00 54.77 157 LYS E CA 1
ATOM 13403 C C . LYS E 5 157 ? 208.052 227.725 212.034 1.00 59.98 157 LYS E C 1
ATOM 13404 O O . LYS E 5 157 ? 207.441 227.920 213.090 1.00 67.69 157 LYS E O 1
ATOM 13410 N N . ASP E 5 158 ? 207.506 227.980 210.843 1.00 59.91 158 ASP E N 1
ATOM 13411 C CA . ASP E 5 158 ? 206.146 228.505 210.756 1.00 60.78 158 ASP E CA 1
ATOM 13412 C C . ASP E 5 158 ? 205.132 227.500 211.286 1.00 64.63 158 ASP E C 1
ATOM 13413 O O . ASP E 5 158 ? 204.207 227.866 212.021 1.00 69.86 158 ASP E O 1
ATOM 13418 N N . TYR E 5 159 ? 205.295 226.227 210.925 1.00 55.10 159 TYR E N 1
ATOM 13419 C CA . TYR E 5 159 ? 204.407 225.187 211.433 1.00 52.77 159 TYR E CA 1
ATOM 13420 C C . TYR E 5 159 ? 204.525 225.059 212.945 1.00 56.34 159 TYR E C 1
ATOM 13421 O O . TYR E 5 159 ? 203.524 224.853 213.640 1.00 59.78 159 TYR E O 1
ATOM 13430 N N . TRP E 5 160 ? 205.746 225.172 213.471 1.00 53.06 160 TRP E N 1
ATOM 13431 C CA . TRP E 5 160 ? 205.954 225.102 214.914 1.00 44.92 160 TRP E CA 1
ATOM 13432 C C . TRP E 5 160 ? 205.252 226.250 215.628 1.00 49.15 160 TRP E C 1
ATOM 13433 O O . TRP E 5 160 ? 204.567 226.046 216.637 1.00 53.54 160 TRP E O 1
ATOM 13444 N N . ARG E 5 161 ? 205.407 227.470 215.111 1.00 53.68 161 ARG E N 1
ATOM 13445 C CA . ARG E 5 161 ? 204.870 228.650 215.777 1.00 54.25 161 ARG E CA 1
ATOM 13446 C C . ARG E 5 161 ? 203.370 228.824 215.579 1.00 59.55 161 ARG E C 1
ATOM 13447 O O . ARG E 5 161 ? 202.736 229.530 216.371 1.00 63.68 161 ARG E O 1
ATOM 13455 N N . ALA E 5 162 ? 202.787 228.208 214.549 1.00 52.89 162 ALA E N 1
ATOM 13456 C CA . ALA E 5 162 ? 201.373 228.430 214.267 1.00 49.16 162 ALA E CA 1
ATOM 13457 C C . ALA E 5 162 ? 200.456 227.688 215.231 1.00 49.56 162 ALA E C 1
ATOM 13458 O O . ALA E 5 162 ? 199.355 228.168 215.520 1.00 48.64 162 ALA E O 1
ATOM 13460 N N . ILE E 5 163 ? 200.879 226.536 215.733 1.00 50.67 163 ILE E N 1
ATOM 13461 C CA . ILE E 5 163 ? 200.003 225.696 216.553 1.00 49.88 163 ILE E CA 1
ATOM 13462 C C . ILE E 5 163 ? 199.926 226.281 217.961 1.00 52.79 163 ILE E C 1
ATOM 13463 O O . ILE E 5 163 ? 200.973 226.524 218.580 1.00 54.92 163 ILE E O 1
ATOM 13468 N N . PRO E 5 164 ? 198.729 226.517 218.493 1.00 52.62 164 PRO E N 1
ATOM 13469 C CA . PRO E 5 164 ? 198.614 227.007 219.869 1.00 56.04 164 PRO E CA 1
ATOM 13470 C C . PRO E 5 164 ? 198.952 225.921 220.879 1.00 57.74 164 PRO E C 1
ATOM 13471 O O . PRO E 5 164 ? 198.878 224.723 220.601 1.00 62.90 164 PRO E O 1
ATOM 13475 N N . HIS E 5 165 ? 199.327 226.365 222.075 1.00 44.83 165 HIS E N 1
ATOM 13476 C CA . HIS E 5 165 ? 199.771 225.463 223.126 1.00 43.09 165 HIS E CA 1
ATOM 13477 C C . HIS E 5 165 ? 198.588 224.908 223.910 1.00 49.25 165 HIS E C 1
ATOM 13478 O O . HIS E 5 165 ? 197.529 225.533 224.006 1.00 47.93 165 HIS E O 1
ATOM 13485 N N . VAL E 5 166 ? 198.785 223.720 224.473 1.00 56.39 166 VAL E N 1
ATOM 13486 C CA . VAL E 5 166 ? 197.751 223.011 225.222 1.00 50.12 166 VAL E CA 1
ATOM 13487 C C . VAL E 5 166 ? 197.763 223.474 226.674 1.00 51.65 166 VAL E C 1
ATOM 13488 O O . VAL E 5 166 ? 198.828 223.491 227.307 1.00 60.94 166 VAL E O 1
ATOM 13492 N N . PRO E 5 167 ? 196.620 223.869 227.236 1.00 50.01 167 PRO E N 1
ATOM 13493 C CA . PRO E 5 167 ? 196.592 224.260 228.651 1.00 54.29 167 PRO E CA 1
ATOM 13494 C C . PRO E 5 167 ? 196.955 223.094 229.558 1.00 61.17 167 PRO E C 1
ATOM 13495 O O . PRO E 5 167 ? 196.606 221.942 229.292 1.00 61.15 167 PRO E O 1
ATOM 13499 N N . GLY E 5 168 ? 197.662 223.406 230.644 1.00 69.86 168 GLY E N 1
ATOM 13500 C CA . GLY E 5 168 ? 198.109 222.411 231.592 1.00 63.72 168 GLY E CA 1
ATOM 13501 C C . GLY E 5 168 ? 197.165 222.257 232.772 1.00 64.21 168 GLY E C 1
ATOM 13502 O O . GLY E 5 168 ? 196.067 222.815 232.815 1.00 67.92 168 GLY E O 1
ATOM 13503 N N . PHE E 5 169 ? 197.618 221.469 233.751 1.00 67.91 169 PHE E N 1
ATOM 13504 C CA . PHE E 5 169 ? 196.826 221.254 234.957 1.00 67.24 169 PHE E CA 1
ATOM 13505 C C . PHE E 5 169 ? 196.663 222.545 235.750 1.00 70.32 169 PHE E C 1
ATOM 13506 O O . PHE E 5 169 ? 195.592 222.810 236.308 1.00 82.05 169 PHE E O 1
ATOM 13514 N N . ASP E 5 170 ? 197.714 223.359 235.811 1.00 76.13 170 ASP E N 1
ATOM 13515 C CA . ASP E 5 170 ? 197.672 224.620 236.538 1.00 80.01 170 ASP E CA 1
ATOM 13516 C C . ASP E 5 170 ? 197.064 225.755 235.724 1.00 81.38 170 ASP E C 1
ATOM 13517 O O . ASP E 5 170 ? 197.032 226.891 236.207 1.00 83.90 170 ASP E O 1
ATOM 13522 N N . GLY E 5 171 ? 196.587 225.481 234.515 1.00 70.29 171 GLY E N 1
ATOM 13523 C CA . GLY E 5 171 ? 196.041 226.511 233.660 1.00 71.43 171 GLY E CA 1
ATOM 13524 C C . GLY E 5 171 ? 197.055 227.255 232.824 1.00 73.56 171 GLY E C 1
ATOM 13525 O O . GLY E 5 171 ? 196.690 228.235 232.165 1.00 75.27 171 GLY E O 1
ATOM 13526 N N . ARG E 5 172 ? 198.311 226.826 232.829 1.00 67.99 172 ARG E N 1
ATOM 13527 C CA . ARG E 5 172 ? 199.380 227.439 232.065 1.00 63.70 172 ARG E CA 1
ATOM 13528 C C . ARG E 5 172 ? 199.693 226.612 230.823 1.00 67.43 172 ARG E C 1
ATOM 13529 O O . ARG E 5 172 ? 199.528 225.389 230.829 1.00 71.36 172 ARG E O 1
ATOM 13537 N N . PRO E 5 173 ? 200.129 227.258 229.742 1.00 53.04 173 PRO E N 1
ATOM 13538 C CA . PRO E 5 173 ? 200.458 226.512 228.522 1.00 51.23 173 PRO E CA 1
ATOM 13539 C C . PRO E 5 173 ? 201.561 225.494 228.768 1.00 54.64 173 PRO E C 1
ATOM 13540 O O . PRO E 5 173 ? 202.515 225.747 229.506 1.00 67.93 173 PRO E O 1
ATOM 13544 N N . MET E 5 174 ? 201.422 224.332 228.135 1.00 43.49 174 MET E N 1
ATOM 13545 C CA . MET E 5 174 ? 202.403 223.265 228.273 1.00 46.15 174 MET E CA 1
ATOM 13546 C C . MET E 5 174 ? 203.508 223.448 227.244 1.00 57.47 174 MET E C 1
ATOM 13547 O O . MET E 5 174 ? 203.220 223.458 226.040 1.00 61.80 174 MET E O 1
ATOM 13552 N N . PRO E 5 175 ? 204.764 223.601 227.657 1.00 52.56 175 PRO E N 1
ATOM 13553 C CA . PRO E 5 175 ? 205.844 223.768 226.681 1.00 52.36 175 PRO E CA 1
ATOM 13554 C C . PRO E 5 175 ? 206.086 222.498 225.881 1.00 62.14 175 PRO E C 1
ATOM 13555 O O . PRO E 5 175 ? 205.839 221.383 226.345 1.00 68.27 175 PRO E O 1
ATOM 13559 N N . ARG E 5 176 ? 206.579 222.684 224.661 1.00 59.07 176 ARG E N 1
ATOM 13560 C CA . ARG E 5 176 ? 206.989 221.589 223.794 1.00 51.27 176 ARG E CA 1
ATOM 13561 C C . ARG E 5 176 ? 208.507 221.562 223.720 1.00 58.06 176 ARG E C 1
ATOM 13562 O O . ARG E 5 176 ? 209.136 222.593 223.463 1.00 60.08 176 ARG E O 1
ATOM 13570 N N . LYS E 5 177 ? 209.092 220.389 223.944 1.00 62.39 177 LYS E N 1
ATOM 13571 C CA . LYS E 5 177 ? 210.542 220.265 223.909 1.00 56.36 177 LYS E CA 1
ATOM 13572 C C . LYS E 5 177 ? 211.048 220.382 222.478 1.00 56.89 177 LYS E C 1
ATOM 13573 O O . LYS E 5 177 ? 210.513 219.748 221.564 1.00 63.51 177 LYS E O 1
ATOM 13579 N N . ALA E 5 178 ? 212.081 221.195 222.286 1.00 49.53 178 ALA E N 1
ATOM 13580 C CA . ALA E 5 178 ? 212.670 221.431 220.976 1.00 49.78 178 ALA E CA 1
ATOM 13581 C C . ALA E 5 178 ? 214.078 220.856 220.940 1.00 53.57 178 ALA E C 1
ATOM 13582 O O . ALA E 5 178 ? 214.867 221.079 221.863 1.00 58.31 178 ALA E O 1
ATOM 13584 N N . ILE E 5 179 ? 214.387 220.117 219.875 1.00 59.80 179 ILE E N 1
ATOM 13585 C CA . ILE E 5 179 ? 215.727 219.570 219.710 1.00 61.08 179 ILE E CA 1
ATOM 13586 C C . ILE E 5 179 ? 216.675 220.692 219.314 1.00 58.86 179 ILE E C 1
ATOM 13587 O O . ILE E 5 179 ? 216.400 221.460 218.383 1.00 66.60 179 ILE E O 1
ATOM 13592 N N . LYS E 5 180 ? 217.800 220.793 220.020 1.00 52.67 180 LYS E N 1
ATOM 13593 C CA . LYS E 5 180 ? 218.682 221.946 219.905 1.00 62.40 180 LYS E CA 1
ATOM 13594 C C . LYS E 5 180 ? 219.952 221.692 219.110 1.00 68.79 180 LYS E C 1
ATOM 13595 O O . LYS E 5 180 ? 220.476 222.628 218.504 1.00 69.73 180 LYS E O 1
ATOM 13601 N N . SER E 5 181 ? 220.462 220.464 219.090 1.00 71.10 181 SER E N 1
ATOM 13602 C CA . SER E 5 181 ? 221.746 220.179 218.470 1.00 69.75 181 SER E CA 1
ATOM 13603 C C . SER E 5 181 ? 221.637 218.966 217.558 1.00 69.31 181 SER E C 1
ATOM 13604 O O . SER E 5 181 ? 220.686 218.185 217.632 1.00 74.13 181 SER E O 1
ATOM 13607 N N . LYS E 5 182 ? 222.638 218.826 216.685 1.00 65.94 182 LYS E N 1
ATOM 13608 C CA . LYS E 5 182 ? 222.683 217.691 215.771 1.00 67.28 182 LYS E CA 1
ATOM 13609 C C . LYS E 5 182 ? 222.856 216.376 216.522 1.00 69.28 182 LYS E C 1
ATOM 13610 O O . LYS E 5 182 ? 222.262 215.359 216.146 1.00 70.65 182 LYS E O 1
ATOM 13616 N N . GLU E 5 183 ? 223.676 216.375 217.576 1.00 70.22 183 GLU E N 1
ATOM 13617 C CA . GLU E 5 183 ? 223.912 215.149 218.331 1.00 65.75 183 GLU E CA 1
ATOM 13618 C C . GLU E 5 183 ? 222.633 214.645 218.986 1.00 67.84 183 GLU E C 1
ATOM 13619 O O . GLU E 5 183 ? 222.357 213.440 218.979 1.00 78.47 183 GLU E O 1
ATOM 13625 N N . GLU E 5 184 ? 221.841 215.552 219.562 1.00 62.64 184 GLU E N 1
ATOM 13626 C CA . GLU E 5 184 ? 220.589 215.151 220.195 1.00 64.76 184 GLU E CA 1
ATOM 13627 C C . GLU E 5 184 ? 219.617 214.564 219.179 1.00 68.39 184 GLU E C 1
ATOM 13628 O O . GLU E 5 184 ? 218.983 213.530 219.435 1.00 74.26 184 GLU E O 1
ATOM 13634 N N . SER E 5 185 ? 219.490 215.208 218.016 1.00 53.52 185 SER E N 1
ATOM 13635 C CA . SER E 5 185 ? 218.605 214.696 216.977 1.00 49.36 185 SER E CA 1
ATOM 13636 C C . SER E 5 185 ? 219.066 213.331 216.489 1.00 58.42 185 SER E C 1
ATOM 13637 O O . SER E 5 185 ? 218.247 212.428 216.282 1.00 69.58 185 SER E O 1
ATOM 13640 N N . ASP E 5 186 ? 220.377 213.161 216.303 1.00 60.30 186 ASP E N 1
ATOM 13641 C CA . ASP E 5 186 ? 220.904 211.867 215.885 1.00 56.35 186 ASP E CA 1
ATOM 13642 C C . ASP E 5 186 ? 220.628 210.797 216.931 1.00 55.93 186 ASP E C 1
ATOM 13643 O O . ASP E 5 186 ? 220.277 209.663 216.590 1.00 62.43 186 ASP E O 1
ATOM 13648 N N . ASP E 5 187 ? 220.785 211.139 218.212 1.00 54.36 187 ASP E N 1
ATOM 13649 C CA . ASP E 5 187 ? 220.515 210.179 219.276 1.00 52.20 187 ASP E CA 1
ATOM 13650 C C . ASP E 5 187 ? 219.058 209.737 219.256 1.00 60.72 187 ASP E C 1
ATOM 13651 O O . ASP E 5 187 ? 218.760 208.538 219.316 1.00 81.47 187 ASP E O 1
ATOM 13656 N N . LYS E 5 188 ? 218.134 210.698 219.161 1.00 52.35 188 LYS E N 1
ATOM 13657 C CA . LYS E 5 188 ? 216.716 210.346 219.128 1.00 54.95 188 LYS E CA 1
ATOM 13658 C C . LYS E 5 188 ? 216.388 209.497 217.906 1.00 57.29 188 LYS E C 1
ATOM 13659 O O . LYS E 5 188 ? 215.681 208.483 218.012 1.00 68.17 188 LYS E O 1
ATOM 13665 N N . PHE E 5 189 ? 216.903 209.892 216.739 1.00 49.18 189 PHE E N 1
ATOM 13666 C CA . PHE E 5 189 ? 216.628 209.159 215.509 1.00 48.96 189 PHE E CA 1
ATOM 13667 C C . PHE E 5 189 ? 217.139 207.729 215.595 1.00 53.55 189 PHE E C 1
ATOM 13668 O O . PHE E 5 189 ? 216.425 206.782 215.248 1.00 60.19 189 PHE E O 1
ATOM 13676 N N . TRP E 5 190 ? 218.377 207.550 216.061 1.00 56.74 190 TRP E N 1
ATOM 13677 C CA . TRP E 5 190 ? 218.947 206.211 216.131 1.00 49.83 190 TRP E CA 1
ATOM 13678 C C . TRP E 5 190 ? 218.224 205.352 217.157 1.00 43.01 190 TRP E C 1
ATOM 13679 O O . TRP E 5 190 ? 217.963 204.171 216.903 1.00 49.56 190 TRP E O 1
ATOM 13690 N N . ASP E 5 191 ? 217.881 205.923 218.314 1.00 45.28 191 ASP E N 1
ATOM 13691 C CA . ASP E 5 191 ? 217.139 205.163 219.314 1.00 47.61 191 ASP E CA 1
ATOM 13692 C C . ASP E 5 191 ? 215.811 204.675 218.750 1.00 55.01 191 ASP E C 1
ATOM 13693 O O . ASP E 5 191 ? 215.489 203.479 218.825 1.00 70.01 191 ASP E O 1
ATOM 13698 N N . PHE E 5 192 ? 215.029 205.589 218.166 1.00 47.15 192 PHE E N 1
ATOM 13699 C CA . PHE E 5 192 ? 213.727 205.199 217.641 1.00 43.02 192 PHE E CA 1
ATOM 13700 C C . PHE E 5 192 ? 213.865 204.182 216.518 1.00 47.75 192 PHE E C 1
ATOM 13701 O O . PHE E 5 192 ? 213.125 203.192 216.478 1.00 55.77 192 PHE E O 1
ATOM 13709 N N . MET E 5 193 ? 214.798 204.410 215.591 1.00 52.68 193 MET E N 1
ATOM 13710 C CA . MET E 5 193 ? 214.949 203.502 214.461 1.00 52.12 193 MET E CA 1
ATOM 13711 C C . MET E 5 193 ? 215.361 202.113 214.923 1.00 49.62 193 MET E C 1
ATOM 13712 O O . MET E 5 193 ? 214.800 201.111 214.467 1.00 49.42 193 MET E O 1
ATOM 13717 N N . LYS E 5 194 ? 216.331 202.032 215.837 1.00 54.40 194 LYS E N 1
ATOM 13718 C CA . LYS E 5 194 ? 216.768 200.734 216.333 1.00 46.92 194 LYS E CA 1
ATOM 13719 C C . LYS E 5 194 ? 215.623 200.000 217.014 1.00 36.34 194 LYS E C 1
ATOM 13720 O O . LYS E 5 194 ? 215.356 198.831 216.710 1.00 41.86 194 LYS E O 1
ATOM 13726 N N . GLN E 5 195 ? 214.917 200.677 217.924 1.00 41.75 195 GLN E N 1
ATOM 13727 C CA . GLN E 5 195 ? 213.836 200.012 218.645 1.00 35.09 195 GLN E CA 1
ATOM 13728 C C . GLN E 5 195 ? 212.743 199.545 217.689 1.00 39.81 195 GLN E C 1
ATOM 13729 O O . GLN E 5 195 ? 212.301 198.391 217.748 1.00 47.49 195 GLN E O 1
ATOM 13735 N N . PHE E 5 196 ? 212.322 200.422 216.775 1.00 40.52 196 PHE E N 1
ATOM 13736 C CA . PHE E 5 196 ? 211.237 200.092 215.857 1.00 40.65 196 PHE E CA 1
ATOM 13737 C C . PHE E 5 196 ? 211.616 198.933 214.944 1.00 47.20 196 PHE E C 1
ATOM 13738 O O . PHE E 5 196 ? 210.861 197.963 214.804 1.00 43.66 196 PHE E O 1
ATOM 13746 N N . LEU E 5 197 ? 212.790 199.013 214.312 1.00 52.82 197 LEU E N 1
ATOM 13747 C CA . LEU E 5 197 ? 213.192 197.976 213.371 1.00 47.75 197 LEU E CA 1
ATOM 13748 C C . LEU E 5 197 ? 213.425 196.645 214.073 1.00 48.58 197 LEU E C 1
ATOM 13749 O O . LEU E 5 197 ? 213.061 195.590 213.542 1.00 49.10 197 LEU E O 1
ATOM 13754 N N . PHE E 5 198 ? 214.031 196.665 215.264 1.00 49.71 198 PHE E N 1
ATOM 13755 C CA . PHE E 5 198 ? 214.234 195.419 215.992 1.00 32.35 198 PHE E CA 1
ATOM 13756 C C . PHE E 5 198 ? 212.904 194.808 216.412 1.00 35.84 198 PHE E C 1
ATOM 13757 O O . PHE E 5 198 ? 212.751 193.582 216.408 1.00 46.61 198 PHE E O 1
ATOM 13765 N N . GLY E 5 199 ? 211.930 195.644 216.780 1.00 45.37 199 GLY E N 1
ATOM 13766 C CA . GLY E 5 199 ? 210.607 195.124 217.078 1.00 47.52 199 GLY E CA 1
ATOM 13767 C C . GLY E 5 199 ? 209.925 194.530 215.860 1.00 51.33 199 GLY E C 1
ATOM 13768 O O . GLY E 5 199 ? 209.189 193.546 215.968 1.00 54.58 199 GLY E O 1
ATOM 13769 N N . LEU E 5 200 ? 210.153 195.124 214.686 1.00 48.66 200 LEU E N 1
ATOM 13770 C CA . LEU E 5 200 ? 209.526 194.620 213.468 1.00 39.33 200 LEU E CA 1
ATOM 13771 C C . LEU E 5 200 ? 210.037 193.231 213.100 1.00 45.63 200 LEU E C 1
ATOM 13772 O O . LEU E 5 200 ? 209.253 192.365 212.696 1.00 46.04 200 LEU E O 1
ATOM 13777 N N . TRP E 5 201 ? 211.341 192.996 213.233 1.00 49.92 201 TRP E N 1
ATOM 13778 C CA . TRP E 5 201 ? 211.965 191.773 212.747 1.00 36.90 201 TRP E CA 1
ATOM 13779 C C . TRP E 5 201 ? 212.260 190.766 213.851 1.00 40.00 201 TRP E C 1
ATOM 13780 O O . TRP E 5 201 ? 213.023 189.822 213.624 1.00 41.60 201 TRP E O 1
ATOM 13791 N N . GLY E 5 202 ? 211.676 190.938 215.031 1.00 47.07 202 GLY E N 1
ATOM 13792 C CA . GLY E 5 202 ? 211.821 189.958 216.094 1.00 36.68 202 GLY E CA 1
ATOM 13793 C C . GLY E 5 202 ? 213.212 189.811 216.673 1.00 29.14 202 GLY E C 1
ATOM 13794 O O . GLY E 5 202 ? 213.674 188.683 216.883 1.00 40.61 202 GLY E O 1
ATOM 13795 N N . PHE E 5 203 ? 213.891 190.920 216.938 1.00 37.66 203 PHE E N 1
ATOM 13796 C CA . PHE E 5 203 ? 215.174 190.923 217.624 1.00 40.69 203 PHE E CA 1
ATOM 13797 C C . PHE E 5 203 ? 214.997 191.468 219.038 1.00 52.34 203 PHE E C 1
ATOM 13798 O O . PHE E 5 203 ? 213.886 191.776 219.478 1.00 62.75 203 PHE E O 1
ATOM 13806 N N . ARG E 5 204 ? 216.111 191.586 219.755 1.00 44.42 204 ARG E N 1
ATOM 13807 C CA . ARG E 5 204 ? 216.074 192.055 221.133 1.00 42.59 204 ARG E CA 1
ATOM 13808 C C . ARG E 5 204 ? 216.002 193.575 221.174 1.00 50.46 204 ARG E C 1
ATOM 13809 O O . ARG E 5 204 ? 216.810 194.262 220.543 1.00 59.85 204 ARG E O 1
ATOM 13817 N N . GLN E 5 205 ? 215.039 194.097 221.927 1.00 47.13 205 GLN E N 1
ATOM 13818 C CA . GLN E 5 205 ? 214.860 195.529 222.097 1.00 45.66 205 GLN E CA 1
ATOM 13819 C C . GLN E 5 205 ? 214.975 195.891 223.571 1.00 55.17 205 GLN E C 1
ATOM 13820 O O . GLN E 5 205 ? 214.800 195.049 224.456 1.00 61.19 205 GLN E O 1
ATOM 13826 N N . ARG E 5 206 ? 215.278 197.160 223.825 1.00 56.34 206 ARG E N 1
ATOM 13827 C CA . ARG E 5 206 ? 215.494 197.616 225.186 1.00 48.98 206 ARG E CA 1
ATOM 13828 C C . ARG E 5 206 ? 214.190 197.576 225.982 1.00 55.61 206 ARG E C 1
ATOM 13829 O O . ARG E 5 206 ? 213.109 197.796 225.430 1.00 62.46 206 ARG E O 1
ATOM 13837 N N . PRO E 5 207 ? 214.266 197.300 227.285 1.00 52.46 207 PRO E N 1
ATOM 13838 C CA . PRO E 5 207 ? 213.042 197.184 228.105 1.00 54.52 207 PRO E CA 1
ATOM 13839 C C . PRO E 5 207 ? 212.503 198.540 228.546 1.00 52.49 207 PRO E C 1
ATOM 13840 O O . PRO E 5 207 ? 212.554 198.933 229.715 1.00 57.81 207 PRO E O 1
ATOM 13844 N N . TYR E 5 208 ? 211.972 199.284 227.584 1.00 45.57 208 TYR E N 1
ATOM 13845 C CA . TYR E 5 208 ? 211.321 200.550 227.867 1.00 39.97 208 TYR E CA 1
ATOM 13846 C C . TYR E 5 208 ? 209.884 200.320 228.331 1.00 46.18 208 TYR E C 1
ATOM 13847 O O . TYR E 5 208 ? 209.273 199.301 228.001 1.00 53.22 208 TYR E O 1
ATOM 13856 N N . PRO E 5 209 ? 209.323 201.248 229.102 1.00 39.06 209 PRO E N 1
ATOM 13857 C CA . PRO E 5 209 ? 207.911 201.146 229.473 1.00 41.68 209 PRO E CA 1
ATOM 13858 C C . PRO E 5 209 ? 207.024 201.446 228.280 1.00 55.31 209 PRO E C 1
ATOM 13859 O O . PRO E 5 209 ? 207.470 202.076 227.309 1.00 61.62 209 PRO E O 1
ATOM 13863 N N . PRO E 5 210 ? 205.764 201.008 228.309 1.00 49.81 210 PRO E N 1
ATOM 13864 C CA . PRO E 5 210 ? 204.867 201.299 227.179 1.00 44.44 210 PRO E CA 1
ATOM 13865 C C . PRO E 5 210 ? 204.640 202.782 226.947 1.00 52.73 210 PRO E C 1
ATOM 13866 O O . PRO E 5 210 ? 204.297 203.178 225.827 1.00 53.63 210 PRO E O 1
ATOM 13870 N N . GLY E 5 211 ? 204.820 203.614 227.968 1.00 48.55 211 GLY E N 1
ATOM 13871 C CA . GLY E 5 211 ? 204.553 205.030 227.871 1.00 52.61 211 GLY E CA 1
ATOM 13872 C C . GLY E 5 211 ? 205.738 205.930 227.604 1.00 57.28 211 GLY E C 1
ATOM 13873 O O . GLY E 5 211 ? 205.564 207.152 227.563 1.00 61.31 211 GLY E O 1
ATOM 13874 N N . ARG E 5 212 ? 206.930 205.382 227.421 1.00 49.97 212 ARG E N 1
ATOM 13875 C CA . ARG E 5 212 ? 208.108 206.219 227.207 1.00 37.43 212 ARG E CA 1
ATOM 13876 C C . ARG E 5 212 ? 208.052 206.857 225.826 1.00 47.48 212 ARG E C 1
ATOM 13877 O O . ARG E 5 212 ? 207.994 206.134 224.823 1.00 51.79 212 ARG E O 1
ATOM 13885 N N . PRO E 5 213 ? 208.070 208.182 225.720 1.00 48.80 213 PRO E N 1
ATOM 13886 C CA . PRO E 5 213 ? 207.961 208.831 224.412 1.00 47.13 213 PRO E CA 1
ATOM 13887 C C . PRO E 5 213 ? 209.307 209.145 223.780 1.00 48.54 213 PRO E C 1
ATOM 13888 O O . PRO E 5 213 ? 210.291 209.461 224.450 1.00 48.58 213 PRO E O 1
ATOM 13892 N N . ILE E 5 214 ? 209.330 209.050 222.453 1.00 51.77 214 ILE E N 1
ATOM 13893 C CA . ILE E 5 214 ? 210.458 209.481 221.635 1.00 52.41 214 ILE E CA 1
ATOM 13894 C C . ILE E 5 214 ? 209.899 210.333 220.507 1.00 56.72 214 ILE E C 1
ATOM 13895 O O . ILE E 5 214 ? 209.023 209.879 219.763 1.00 62.20 214 ILE E O 1
ATOM 13900 N N . ASP E 5 215 ? 210.396 211.563 220.379 1.00 57.34 215 ASP E N 1
ATOM 13901 C CA . ASP E 5 215 ? 209.906 212.497 219.365 1.00 58.21 215 ASP E CA 1
ATOM 13902 C C . ASP E 5 215 ? 210.836 212.438 218.156 1.00 63.49 215 ASP E C 1
ATOM 13903 O O . ASP E 5 215 ? 211.756 213.240 217.998 1.00 67.59 215 ASP E O 1
ATOM 13908 N N . VAL E 5 216 ? 210.579 211.461 217.285 1.00 57.52 216 VAL E N 1
ATOM 13909 C CA . VAL E 5 216 ? 211.399 211.290 216.091 1.00 54.50 216 VAL E CA 1
ATOM 13910 C C . VAL E 5 216 ? 210.894 212.126 214.920 1.00 58.37 216 VAL E C 1
ATOM 13911 O O . VAL E 5 216 ? 211.662 212.402 213.989 1.00 67.58 216 VAL E O 1
ATOM 13915 N N . ALA E 5 217 ? 209.626 212.542 214.942 1.00 56.87 217 ALA E N 1
ATOM 13916 C CA . ALA E 5 217 ? 209.083 213.323 213.835 1.00 51.65 217 ALA E CA 1
ATOM 13917 C C . ALA E 5 217 ? 209.788 214.666 213.706 1.00 55.95 217 ALA E C 1
ATOM 13918 O O . ALA E 5 217 ? 210.088 215.113 212.593 1.00 63.77 217 ALA E O 1
ATOM 13920 N N . GLN E 5 218 ? 210.059 215.327 214.832 1.00 50.10 218 GLN E N 1
ATOM 13921 C CA . GLN E 5 218 ? 210.769 216.600 214.784 1.00 53.21 218 GLN E CA 1
ATOM 13922 C C . GLN E 5 218 ? 212.226 216.406 214.386 1.00 61.41 218 GLN E C 1
ATOM 13923 O O . GLN E 5 218 ? 212.804 217.252 213.694 1.00 60.89 218 GLN E O 1
ATOM 13929 N N . ALA E 5 219 ? 212.840 215.306 214.826 1.00 60.54 219 ALA E N 1
ATOM 13930 C CA . ALA E 5 219 ? 214.225 215.036 214.457 1.00 51.47 219 ALA E CA 1
ATOM 13931 C C . ALA E 5 219 ? 214.362 214.808 212.958 1.00 52.79 219 ALA E C 1
ATOM 13932 O O . ALA E 5 219 ? 215.310 215.296 212.332 1.00 56.62 219 ALA E O 1
ATOM 13934 N N . ILE E 5 220 ? 213.431 214.060 212.365 1.00 54.46 220 ILE E N 1
ATOM 13935 C CA . ILE E 5 220 ? 213.472 213.826 210.925 1.00 52.53 220 ILE E CA 1
ATOM 13936 C C . ILE E 5 220 ? 213.117 215.099 210.167 1.00 53.72 220 ILE E C 1
ATOM 13937 O O . ILE E 5 220 ? 213.787 215.474 209.198 1.00 57.26 220 ILE E O 1
ATOM 13942 N N . GLY E 5 221 ? 212.067 215.788 210.603 1.00 50.13 221 GLY E N 1
ATOM 13943 C CA . GLY E 5 221 ? 211.564 216.943 209.887 1.00 44.73 221 GLY E CA 1
ATOM 13944 C C . GLY E 5 221 ? 210.231 216.652 209.230 1.00 56.44 221 GLY E C 1
ATOM 13945 O O . GLY E 5 221 ? 210.064 215.607 208.596 1.00 74.73 221 GLY E O 1
ATOM 13946 N N . TYR E 5 222 ? 209.271 217.565 209.377 1.00 55.12 222 TYR E N 1
ATOM 13947 C CA . TYR E 5 222 ? 207.929 217.315 208.858 1.00 56.82 222 TYR E CA 1
ATOM 13948 C C . TYR E 5 222 ? 207.908 217.356 207.334 1.00 60.22 222 TYR E C 1
ATOM 13949 O O . TYR E 5 222 ? 207.319 216.481 206.686 1.00 62.71 222 TYR E O 1
ATOM 13958 N N . LYS E 5 223 ? 208.549 218.365 206.741 1.00 56.11 223 LYS E N 1
ATOM 13959 C CA . LYS E 5 223 ? 208.554 218.481 205.287 1.00 55.10 223 LYS E CA 1
ATOM 13960 C C . LYS E 5 223 ? 209.352 217.359 204.634 1.00 55.06 223 LYS E C 1
ATOM 13961 O O . LYS E 5 223 ? 208.998 216.903 203.540 1.00 65.20 223 LYS E O 1
ATOM 13967 N N . ARG E 5 224 ? 210.426 216.904 205.283 1.00 50.13 224 ARG E N 1
ATOM 13968 C CA . ARG E 5 224 ? 211.170 215.763 204.762 1.00 55.08 224 ARG E CA 1
ATOM 13969 C C . ARG E 5 224 ? 210.300 214.514 204.729 1.00 49.08 224 ARG E C 1
ATOM 13970 O O . ARG E 5 224 ? 210.322 213.758 203.751 1.00 59.74 224 ARG E O 1
ATOM 13978 N N . LEU E 5 225 ? 209.526 214.285 205.792 1.00 40.31 225 LEU E N 1
ATOM 13979 C CA . LEU E 5 225 ? 208.590 213.166 205.800 1.00 53.38 225 LEU E CA 1
ATOM 13980 C C . LEU E 5 225 ? 207.547 213.322 204.704 1.00 65.34 225 LEU E C 1
ATOM 13981 O O . LEU E 5 225 ? 207.197 212.349 204.025 1.00 65.56 225 LEU E O 1
ATOM 13986 N N . GLU E 5 226 ? 207.040 214.544 204.519 1.00 67.01 226 GLU E N 1
ATOM 13987 C CA . GLU E 5 226 ? 206.055 214.790 203.471 1.00 59.63 226 GLU E CA 1
ATOM 13988 C C . GLU E 5 226 ? 206.610 214.420 202.103 1.00 60.40 226 GLU E C 1
ATOM 13989 O O . GLU E 5 226 ? 205.960 213.711 201.329 1.00 68.04 226 GLU E O 1
ATOM 13995 N N . LYS E 5 227 ? 207.828 214.872 201.799 1.00 47.91 227 LYS E N 1
ATOM 13996 C CA . LYS E 5 227 ? 208.433 214.579 200.502 1.00 49.17 227 LYS E CA 1
ATOM 13997 C C . LYS E 5 227 ? 208.693 213.085 200.332 1.00 53.35 227 LYS E C 1
ATOM 13998 O O . LYS E 5 227 ? 208.347 212.493 199.298 1.00 61.83 227 LYS E O 1
ATOM 14004 N N . ARG E 5 228 ? 209.299 212.458 201.344 1.00 40.47 228 ARG E N 1
ATOM 14005 C CA . ARG E 5 228 ? 209.644 211.046 201.241 1.00 38.82 228 ARG E CA 1
ATOM 14006 C C . ARG E 5 228 ? 208.403 210.188 201.049 1.00 46.86 228 ARG E C 1
ATOM 14007 O O . ARG E 5 228 ? 208.387 209.283 200.206 1.00 58.20 228 ARG E O 1
ATOM 14015 N N . TYR E 5 229 ? 207.338 210.467 201.797 1.00 52.25 229 TYR E N 1
ATOM 14016 C CA . TYR E 5 229 ? 206.163 209.623 201.668 1.00 53.19 229 TYR E CA 1
ATOM 14017 C C . TYR E 5 229 ? 205.271 210.028 200.504 1.00 51.85 229 TYR E C 1
ATOM 14018 O O . TYR E 5 229 ? 204.472 209.208 200.056 1.00 59.43 229 TYR E O 1
ATOM 14027 N N . TYR E 5 230 ? 205.425 211.237 199.962 1.00 46.89 230 TYR E N 1
ATOM 14028 C CA . TYR E 5 230 ? 204.851 211.521 198.652 1.00 47.26 230 TYR E CA 1
ATOM 14029 C C . TYR E 5 230 ? 205.483 210.631 197.593 1.00 51.72 230 TYR E C 1
ATOM 14030 O O . TYR E 5 230 ? 204.786 210.027 196.765 1.00 56.48 230 TYR E O 1
ATOM 14039 N N . ASP E 5 231 ? 206.813 210.524 197.621 1.00 68.18 231 ASP E N 1
ATOM 14040 C CA . ASP E 5 231 ? 207.492 209.630 196.689 1.00 68.86 231 ASP E CA 1
ATOM 14041 C C . ASP E 5 231 ? 207.053 208.188 196.911 1.00 64.25 231 ASP E C 1
ATOM 14042 O O . ASP E 5 231 ? 206.841 207.439 195.950 1.00 60.39 231 ASP E O 1
ATOM 14047 N N . PHE E 5 232 ? 206.911 207.783 198.175 1.00 57.22 232 PHE E N 1
ATOM 14048 C CA . PHE E 5 232 ? 206.463 206.427 198.483 1.00 46.89 232 PHE E CA 1
ATOM 14049 C C . PHE E 5 232 ? 205.054 206.170 197.959 1.00 52.86 232 PHE E C 1
ATOM 14050 O O . PHE E 5 232 ? 204.779 205.106 197.393 1.00 63.99 232 PHE E O 1
ATOM 14058 N N . ILE E 5 233 ? 204.146 207.129 198.148 1.00 57.71 233 ILE E N 1
ATOM 14059 C CA . ILE E 5 233 ? 202.757 206.952 197.740 1.00 55.92 233 ILE E CA 1
ATOM 14060 C C . ILE E 5 233 ? 202.645 206.899 196.223 1.00 57.93 233 ILE E C 1
ATOM 14061 O O . ILE E 5 233 ? 201.819 206.160 195.673 1.00 56.41 233 ILE E O 1
ATOM 14066 N N . MET E 5 234 ? 203.479 207.667 195.519 1.00 65.84 234 MET E N 1
ATOM 14067 C CA . MET E 5 234 ? 203.381 207.700 194.064 1.00 59.63 234 MET E CA 1
ATOM 14068 C C . MET E 5 234 ? 203.676 206.348 193.419 1.00 60.15 234 MET E C 1
ATOM 14069 O O . MET E 5 234 ? 203.341 206.153 192.247 1.00 68.65 234 MET E O 1
ATOM 14074 N N . LYS E 5 235 ? 204.287 205.412 194.149 1.00 59.90 235 LYS E N 1
ATOM 14075 C CA . LYS E 5 235 ? 204.645 204.107 193.604 1.00 57.39 235 LYS E CA 1
ATOM 14076 C C . LYS E 5 235 ? 203.809 202.969 194.184 1.00 58.40 235 LYS E C 1
ATOM 14077 O O . LYS E 5 235 ? 204.199 201.804 194.064 1.00 62.93 235 LYS E O 1
ATOM 14083 N N . THR E 5 236 ? 202.675 203.270 194.810 1.00 52.65 236 THR E N 1
ATOM 14084 C CA . THR E 5 236 ? 201.872 202.246 195.462 1.00 55.18 236 THR E CA 1
ATOM 14085 C C . THR E 5 236 ? 200.429 202.316 194.978 1.00 58.45 236 THR E C 1
ATOM 14086 O O . THR E 5 236 ? 199.956 203.351 194.502 1.00 61.85 236 THR E O 1
ATOM 14090 N N . GLY E 5 237 ? 199.738 201.184 195.098 1.00 52.88 237 GLY E N 1
ATOM 14091 C CA . GLY E 5 237 ? 198.348 201.074 194.713 1.00 50.01 237 GLY E CA 1
ATOM 14092 C C . GLY E 5 237 ? 197.634 200.078 195.601 1.00 60.41 237 GLY E C 1
ATOM 14093 O O . GLY E 5 237 ? 198.243 199.419 196.446 1.00 63.19 237 GLY E O 1
ATOM 14094 N N . GLY E 5 238 ? 196.322 199.971 195.401 1.00 55.75 238 GLY E N 1
ATOM 14095 C CA . GLY E 5 238 ? 195.511 199.068 196.194 1.00 51.97 238 GLY E CA 1
ATOM 14096 C C . GLY E 5 238 ? 194.915 199.730 197.418 1.00 42.59 238 GLY E C 1
ATOM 14097 O O . GLY E 5 238 ? 195.075 199.239 198.539 1.00 50.79 238 GLY E O 1
ATOM 14098 N N . TRP E 5 239 ? 194.224 200.844 197.215 1.00 35.58 239 TRP E N 1
ATOM 14099 C CA . TRP E 5 239 ? 193.666 201.641 198.295 1.00 37.99 239 TRP E CA 1
ATOM 14100 C C . TRP E 5 239 ? 192.195 201.310 198.521 1.00 45.38 239 TRP E C 1
ATOM 14101 O O . TRP E 5 239 ? 191.506 200.786 197.643 1.00 55.46 239 TRP E O 1
ATOM 14112 N N . TRP E 5 240 ? 191.722 201.627 199.724 1.00 38.07 240 TRP E N 1
ATOM 14113 C CA . TRP E 5 240 ? 190.331 201.426 200.102 1.00 36.24 240 TRP E CA 1
ATOM 14114 C C . TRP E 5 240 ? 189.852 202.608 200.928 1.00 40.89 240 TRP E C 1
ATOM 14115 O O . TRP E 5 240 ? 190.638 203.258 201.620 1.00 51.30 240 TRP E O 1
ATOM 14126 N N . TYR E 5 241 ? 188.550 202.874 200.859 1.00 31.75 241 TYR E N 1
ATOM 14127 C CA . TYR E 5 241 ? 187.937 203.918 201.665 1.00 31.40 241 TYR E CA 1
ATOM 14128 C C . TYR E 5 241 ? 186.583 203.432 202.159 1.00 39.57 241 TYR E C 1
ATOM 14129 O O . TYR E 5 241 ? 186.023 202.461 201.646 1.00 49.37 241 TYR E O 1
ATOM 14138 N N . LYS E 5 242 ? 186.061 204.123 203.168 1.00 37.46 242 LYS E N 1
ATOM 14139 C CA . LYS E 5 242 ? 184.788 203.783 203.784 1.00 31.24 242 LYS E CA 1
ATOM 14140 C C . LYS E 5 242 ? 183.712 204.759 203.332 1.00 34.02 242 LYS E C 1
ATOM 14141 O O . LYS E 5 242 ? 183.944 205.970 203.272 1.00 54.46 242 LYS E O 1
ATOM 14147 N N . ASP E 5 243 ? 182.536 204.227 203.015 1.00 26.44 243 ASP E N 1
ATOM 14148 C CA . ASP E 5 243 ? 181.395 205.051 202.650 1.00 39.19 243 ASP E CA 1
ATOM 14149 C C . ASP E 5 243 ? 180.658 205.476 203.919 1.00 42.98 243 ASP E C 1
ATOM 14150 O O . ASP E 5 243 ? 181.157 205.311 205.035 1.00 50.78 243 ASP E O 1
ATOM 14155 N N . ARG E 5 244 ? 179.460 206.042 203.760 1.00 38.56 244 ARG E N 1
ATOM 14156 C CA . ARG E 5 244 ? 178.710 206.511 204.920 1.00 43.61 244 ARG E CA 1
ATOM 14157 C C . ARG E 5 244 ? 178.338 205.362 205.848 1.00 44.10 244 ARG E C 1
ATOM 14158 O O . ARG E 5 244 ? 178.481 205.472 207.069 1.00 55.80 244 ARG E O 1
ATOM 14166 N N . LEU E 5 245 ? 177.878 204.243 205.289 1.00 41.25 245 LEU E N 1
ATOM 14167 C CA . LEU E 5 245 ? 177.448 203.119 206.110 1.00 40.34 245 LEU E CA 1
ATOM 14168 C C . LEU E 5 245 ? 178.608 202.321 206.689 1.00 42.11 245 LEU E C 1
ATOM 14169 O O . LEU E 5 245 ? 178.376 201.453 207.536 1.00 46.69 245 LEU E O 1
ATOM 14174 N N . GLY E 5 246 ? 179.839 202.587 206.261 1.00 40.66 246 GLY E N 1
ATOM 14175 C CA . GLY E 5 246 ? 181.000 201.897 206.779 1.00 40.28 246 GLY E CA 1
ATOM 14176 C C . GLY E 5 246 ? 181.520 200.767 205.920 1.00 46.34 246 GLY E C 1
ATOM 14177 O O . GLY E 5 246 ? 182.476 200.095 206.327 1.00 61.46 246 GLY E O 1
ATOM 14178 N N . ARG E 5 247 ? 180.927 200.532 204.754 1.00 40.94 247 ARG E N 1
ATOM 14179 C CA . ARG E 5 247 ? 181.409 199.488 203.865 1.00 40.98 247 ARG E CA 1
ATOM 14180 C C . ARG E 5 247 ? 182.708 199.919 203.190 1.00 48.90 247 ARG E C 1
ATOM 14181 O O . ARG E 5 247 ? 183.010 201.108 203.062 1.00 60.00 247 ARG E O 1
ATOM 14189 N N . SER E 5 248 ? 183.481 198.930 202.752 1.00 42.12 248 SER E N 1
ATOM 14190 C CA . SER E 5 248 ? 184.766 199.177 202.113 1.00 38.00 248 SER E CA 1
ATOM 14191 C C . SER E 5 248 ? 184.592 199.239 200.601 1.00 41.98 248 SER E C 1
ATOM 14192 O O . SER E 5 248 ? 183.988 198.344 200.002 1.00 49.87 248 SER E O 1
ATOM 14195 N N . ARG E 5 249 ? 185.121 200.297 199.991 1.00 41.66 249 ARG E N 1
ATOM 14196 C CA . ARG E 5 249 ? 185.057 200.494 198.550 1.00 39.42 249 ARG E CA 1
ATOM 14197 C C . ARG E 5 249 ? 186.464 200.452 197.975 1.00 47.17 249 ARG E C 1
ATOM 14198 O O . ARG E 5 249 ? 187.376 201.090 198.510 1.00 46.79 249 ARG E O 1
ATOM 14206 N N . GLY E 5 250 ? 186.636 199.706 196.889 1.00 44.65 250 GLY E N 1
ATOM 14207 C CA . GLY E 5 250 ? 187.923 199.563 196.254 1.00 41.72 250 GLY E CA 1
ATOM 14208 C C . GLY E 5 250 ? 188.042 198.251 195.507 1.00 49.03 250 GLY E C 1
ATOM 14209 O O . GLY E 5 250 ? 187.049 197.558 195.269 1.00 55.10 250 GLY E O 1
ATOM 14210 N N . PRO E 5 251 ? 189.269 197.879 195.119 1.00 48.44 251 PRO E N 1
ATOM 14211 C CA . PRO E 5 251 ? 190.540 198.591 195.312 1.00 37.00 251 PRO E CA 1
ATOM 14212 C C . PRO E 5 251 ? 190.688 199.747 194.335 1.00 44.77 251 PRO E C 1
ATOM 14213 O O . PRO E 5 251 ? 190.063 199.756 193.280 1.00 55.56 251 PRO E O 1
ATOM 14217 N N . CYS E 5 252 ? 191.512 200.739 194.657 1.00 51.94 252 CYS E N 1
ATOM 14218 C CA . CYS E 5 252 ? 191.653 201.926 193.832 1.00 54.15 252 CYS E CA 1
ATOM 14219 C C . CYS E 5 252 ? 193.124 202.222 193.584 1.00 59.16 252 CYS E C 1
ATOM 14220 O O . CYS E 5 252 ? 193.983 201.941 194.423 1.00 61.30 252 CYS E O 1
ATOM 14223 N N . GLU E 5 253 ? 193.402 202.792 192.417 1.00 59.21 253 GLU E N 1
ATOM 14224 C CA . GLU E 5 253 ? 194.711 203.328 192.092 1.00 58.04 253 GLU E CA 1
ATOM 14225 C C . GLU E 5 253 ? 194.707 204.834 192.330 1.00 60.73 253 GLU E C 1
ATOM 14226 O O . GLU E 5 253 ? 193.703 205.422 192.738 1.00 65.36 253 GLU E O 1
ATOM 14232 N N . ILE E 5 254 ? 195.850 205.469 192.072 1.00 52.80 254 ILE E N 1
ATOM 14233 C CA . ILE E 5 254 ? 195.936 206.918 192.228 1.00 46.78 254 ILE E CA 1
ATOM 14234 C C . ILE E 5 254 ? 195.006 207.612 191.241 1.00 49.27 254 ILE E C 1
ATOM 14235 O O . ILE E 5 254 ? 194.383 208.630 191.564 1.00 58.13 254 ILE E O 1
ATOM 14240 N N . ILE E 5 255 ? 194.886 207.067 190.029 1.00 39.04 255 ILE E N 1
ATOM 14241 C CA . ILE E 5 255 ? 193.962 207.638 189.054 1.00 41.66 255 ILE E CA 1
ATOM 14242 C C . ILE E 5 255 ? 192.518 207.429 189.499 1.00 46.84 255 ILE E C 1
ATOM 14243 O O . ILE E 5 255 ? 191.666 208.306 189.316 1.00 54.76 255 ILE E O 1
ATOM 14248 N N . THR E 5 256 ? 192.221 206.274 190.100 1.00 43.79 256 THR E N 1
ATOM 14249 C CA . THR E 5 256 ? 190.884 206.039 190.635 1.00 47.13 256 THR E CA 1
ATOM 14250 C C . THR E 5 256 ? 190.563 207.012 191.762 1.00 45.55 256 THR E C 1
ATOM 14251 O O . THR E 5 256 ? 189.450 207.548 191.836 1.00 48.78 256 THR E O 1
ATOM 14255 N N . LEU E 5 257 ? 191.528 207.249 192.653 1.00 40.89 257 LEU E N 1
ATOM 14256 C CA . LEU E 5 257 ? 191.315 208.203 193.734 1.00 34.44 257 LEU E CA 1
ATOM 14257 C C . LEU E 5 257 ? 191.127 209.613 193.194 1.00 39.58 257 LEU E C 1
ATOM 14258 O O . LEU E 5 257 ? 190.292 210.369 193.700 1.00 51.34 257 LEU E O 1
ATOM 14263 N N . LYS E 5 258 ? 191.894 209.987 192.167 1.00 41.81 258 LYS E N 1
ATOM 14264 C CA . LYS E 5 258 ? 191.707 211.295 191.545 1.00 32.03 258 LYS E CA 1
ATOM 14265 C C . LYS E 5 258 ? 190.316 211.421 190.940 1.00 34.70 258 LYS E C 1
ATOM 14266 O O . LYS E 5 258 ? 189.656 212.457 191.087 1.00 52.78 258 LYS E O 1
ATOM 14272 N N . THR E 5 259 ? 189.858 210.374 190.250 1.00 31.64 259 THR E N 1
ATOM 14273 C CA . THR E 5 259 ? 188.533 210.405 189.641 1.00 38.33 259 THR E CA 1
ATOM 14274 C C . THR E 5 259 ? 187.444 210.539 190.697 1.00 43.14 259 THR E C 1
ATOM 14275 O O . THR E 5 259 ? 186.494 211.310 190.526 1.00 45.72 259 THR E O 1
ATOM 14279 N N . ALA E 5 260 ? 187.564 209.792 191.796 1.00 41.08 260 ALA E N 1
ATOM 14280 C CA . ALA E 5 260 ? 186.585 209.903 192.872 1.00 31.01 260 ALA E CA 1
ATOM 14281 C C . ALA E 5 260 ? 186.628 211.281 193.523 1.00 31.42 260 ALA E C 1
ATOM 14282 O O . ALA E 5 260 ? 185.582 211.851 193.854 1.00 34.03 260 ALA E O 1
ATOM 14284 N N . TYR E 5 261 ? 187.829 211.830 193.717 1.00 42.38 261 TYR E N 1
ATOM 14285 C CA . TYR E 5 261 ? 187.973 213.130 194.363 1.00 37.09 261 TYR E CA 1
ATOM 14286 C C . TYR E 5 261 ? 187.378 214.242 193.510 1.00 37.25 261 TYR E C 1
ATOM 14287 O O . TYR E 5 261 ? 186.755 215.170 194.037 1.00 41.19 261 TYR E O 1
ATOM 14296 N N . GLY E 5 262 ? 187.564 214.170 192.190 1.00 35.75 262 GLY E N 1
ATOM 14297 C CA . GLY E 5 262 ? 187.063 215.214 191.315 1.00 33.50 262 GLY E CA 1
ATOM 14298 C C . GLY E 5 262 ? 185.555 215.255 191.194 1.00 45.04 262 GLY E C 1
ATOM 14299 O O . GLY E 5 262 ? 185.003 216.297 190.827 1.00 49.50 262 GLY E O 1
ATOM 14300 N N . ALA E 5 263 ? 184.877 214.151 191.494 1.00 46.30 263 ALA E N 1
ATOM 14301 C CA . ALA E 5 263 ? 183.427 214.075 191.382 1.00 37.80 263 ALA E CA 1
ATOM 14302 C C . ALA E 5 263 ? 182.708 214.418 192.679 1.00 39.03 263 ALA E C 1
ATOM 14303 O O . ALA E 5 263 ? 181.474 214.385 192.712 1.00 43.94 263 ALA E O 1
ATOM 14305 N N . GLY E 5 264 ? 183.441 214.741 193.741 1.00 32.03 264 GLY E N 1
ATOM 14306 C CA . GLY E 5 264 ? 182.838 214.990 195.030 1.00 23.04 264 GLY E CA 1
ATOM 14307 C C . GLY E 5 264 ? 182.523 213.750 195.833 1.00 29.19 264 GLY E C 1
ATOM 14308 O O . GLY E 5 264 ? 182.054 213.873 196.971 1.00 45.21 264 GLY E O 1
ATOM 14309 N N . ILE E 5 265 ? 182.764 212.561 195.279 1.00 29.07 265 ILE E N 1
ATOM 14310 C CA . ILE E 5 265 ? 182.524 211.326 196.015 1.00 18.43 265 ILE E CA 1
ATOM 14311 C C . ILE E 5 265 ? 183.492 211.199 197.183 1.00 31.96 265 ILE E C 1
ATOM 14312 O O . ILE E 5 265 ? 183.130 210.690 198.249 1.00 36.09 265 ILE E O 1
ATOM 14317 N N . ILE E 5 266 ? 184.726 211.663 197.011 1.00 46.95 266 ILE E N 1
ATOM 14318 C CA . ILE E 5 266 ? 185.765 211.562 198.028 1.00 44.17 266 ILE E CA 1
ATOM 14319 C C . ILE E 5 266 ? 186.272 212.963 198.332 1.00 49.38 266 ILE E C 1
ATOM 14320 O O . ILE E 5 266 ? 186.550 213.740 197.412 1.00 57.13 266 ILE E O 1
ATOM 14325 N N . ASP E 5 267 ? 186.386 213.287 199.616 1.00 42.15 267 ASP E N 1
ATOM 14326 C CA . ASP E 5 267 ? 186.920 214.568 200.056 1.00 42.87 267 ASP E CA 1
ATOM 14327 C C . ASP E 5 267 ? 188.094 214.329 201.006 1.00 50.29 267 ASP E C 1
ATOM 14328 O O . ASP E 5 267 ? 188.557 213.200 201.186 1.00 53.67 267 ASP E O 1
ATOM 14333 N N . ARG E 5 268 ? 188.576 215.413 201.618 1.00 53.27 268 ARG E N 1
ATOM 14334 C CA . ARG E 5 268 ? 189.736 215.323 202.496 1.00 54.03 268 ARG E CA 1
ATOM 14335 C C . ARG E 5 268 ? 189.426 214.618 203.811 1.00 51.38 268 ARG E C 1
ATOM 14336 O O . ARG E 5 268 ? 190.357 214.195 204.503 1.00 54.59 268 ARG E O 1
ATOM 14344 N N . ASP E 5 269 ? 188.153 214.483 204.170 1.00 46.12 269 ASP E N 1
ATOM 14345 C CA . ASP E 5 269 ? 187.762 213.883 205.438 1.00 48.60 269 ASP E CA 1
ATOM 14346 C C . ASP E 5 269 ? 187.454 212.397 205.329 1.00 47.40 269 ASP E C 1
ATOM 14347 O O . ASP E 5 269 ? 187.054 211.789 206.326 1.00 50.70 269 ASP E O 1
ATOM 14352 N N . THR E 5 270 ? 187.627 211.799 204.154 1.00 38.67 270 THR E N 1
ATOM 14353 C CA . THR E 5 270 ? 187.292 210.396 203.960 1.00 40.67 270 THR E CA 1
ATOM 14354 C C . THR E 5 270 ? 188.375 209.507 204.558 1.00 45.26 270 THR E C 1
ATOM 14355 O O . THR E 5 270 ? 189.569 209.747 204.356 1.00 52.11 270 THR E O 1
ATOM 14359 N N . PHE E 5 271 ? 187.955 208.481 205.295 1.00 39.65 271 PHE E N 1
ATOM 14360 C CA . PHE E 5 271 ? 188.889 207.532 205.883 1.00 42.94 271 PHE E CA 1
ATOM 14361 C C . PHE E 5 271 ? 189.418 206.592 204.808 1.00 45.65 271 PHE E C 1
ATOM 14362 O O . PHE E 5 271 ? 188.645 206.028 204.029 1.00 51.17 271 PHE E O 1
ATOM 14370 N N . ILE E 5 272 ? 190.739 206.423 204.771 1.00 45.00 272 ILE E N 1
ATOM 14371 C CA . ILE E 5 272 ? 191.407 205.657 203.730 1.00 38.05 272 ILE E CA 1
ATOM 14372 C C . ILE E 5 272 ? 192.401 204.705 204.380 1.00 40.38 272 ILE E C 1
ATOM 14373 O O . ILE E 5 272 ? 192.867 204.923 205.500 1.00 53.60 272 ILE E O 1
ATOM 14378 N N . TRP E 5 273 ? 192.713 203.625 203.666 1.00 31.15 273 TRP E N 1
ATOM 14379 C CA . TRP E 5 273 ? 193.738 202.682 204.088 1.00 37.42 273 TRP E CA 1
ATOM 14380 C C . TRP E 5 273 ? 194.704 202.431 202.942 1.00 39.74 273 TRP E C 1
ATOM 14381 O O . TRP E 5 273 ? 194.286 202.206 201.803 1.00 42.06 273 TRP E O 1
ATOM 14392 N N . GLY E 5 274 ? 195.996 202.457 203.255 1.00 56.19 274 GLY E N 1
ATOM 14393 C CA . GLY E 5 274 ? 197.028 202.293 202.252 1.00 55.11 274 GLY E CA 1
ATOM 14394 C C . GLY E 5 274 ? 197.941 201.118 202.521 1.00 58.97 274 GLY E C 1
ATOM 14395 O O . GLY E 5 274 ? 197.614 200.245 203.328 1.00 63.57 274 GLY E O 1
ATOM 14396 N N . GLU E 5 275 ? 199.100 201.092 201.864 1.00 67.33 275 GLU E N 1
ATOM 14397 C CA . GLU E 5 275 ? 199.967 199.921 201.936 1.00 60.41 275 GLU E CA 1
ATOM 14398 C C . GLU E 5 275 ? 200.571 199.759 203.326 1.00 65.89 275 GLU E C 1
ATOM 14399 O O . GLU E 5 275 ? 200.338 198.753 204.004 1.00 75.80 275 GLU E O 1
ATOM 14405 N N . ASP E 5 276 ? 201.344 200.747 203.776 1.00 60.83 276 ASP E N 1
ATOM 14406 C CA . ASP E 5 276 ? 202.173 200.600 204.965 1.00 57.44 276 ASP E CA 1
ATOM 14407 C C . ASP E 5 276 ? 201.631 201.360 206.172 1.00 67.58 276 ASP E C 1
ATOM 14408 O O . ASP E 5 276 ? 202.408 201.765 207.043 1.00 66.10 276 ASP E O 1
ATOM 14413 N N . MET E 5 277 ? 200.320 201.565 206.250 1.00 72.51 277 MET E N 1
ATOM 14414 C CA . MET E 5 277 ? 199.713 202.191 207.414 1.00 60.59 277 MET E CA 1
ATOM 14415 C C . MET E 5 277 ? 199.054 201.137 208.293 1.00 58.11 277 MET E C 1
ATOM 14416 O O . MET E 5 277 ? 198.638 200.076 207.819 1.00 69.81 277 MET E O 1
ATOM 14421 N N . ASP E 5 278 ? 198.967 201.444 209.586 1.00 58.90 278 ASP E N 1
ATOM 14422 C CA . ASP E 5 278 ? 198.470 200.501 210.576 1.00 60.64 278 ASP E CA 1
ATOM 14423 C C . ASP E 5 278 ? 196.973 200.621 210.825 1.00 61.61 278 ASP E C 1
ATOM 14424 O O . ASP E 5 278 ? 196.354 199.647 211.269 1.00 55.22 278 ASP E O 1
ATOM 14429 N N . GLU E 5 279 ? 196.377 201.777 210.548 1.00 63.80 279 GLU E N 1
ATOM 14430 C CA . GLU E 5 279 ? 194.963 201.985 210.814 1.00 59.30 279 GLU E CA 1
ATOM 14431 C C . GLU E 5 279 ? 194.406 202.974 209.802 1.00 65.04 279 GLU E C 1
ATOM 14432 O O . GLU E 5 279 ? 195.149 203.708 209.147 1.00 67.40 279 GLU E O 1
ATOM 14438 N N . TRP E 5 280 ? 193.083 202.978 209.680 1.00 53.21 280 TRP E N 1
ATOM 14439 C CA . TRP E 5 280 ? 192.419 203.891 208.762 1.00 48.01 280 TRP E CA 1
ATOM 14440 C C . TRP E 5 280 ? 192.530 205.322 209.269 1.00 48.38 280 TRP E C 1
ATOM 14441 O O . TRP E 5 280 ? 192.404 205.585 210.467 1.00 58.56 280 TRP E O 1
ATOM 14452 N N . ALA E 5 281 ? 192.770 206.250 208.350 1.00 25.54 281 ALA E N 1
ATOM 14453 C CA . ALA E 5 281 ? 192.995 207.642 208.704 1.00 26.92 281 ALA E CA 1
ATOM 14454 C C . ALA E 5 281 ? 192.403 208.520 207.616 1.00 30.25 281 ALA E C 1
ATOM 14455 O O . ALA E 5 281 ? 192.242 208.076 206.473 1.00 36.74 281 ALA E O 1
ATOM 14457 N N . PRO E 5 282 ? 192.064 209.767 207.935 1.00 35.56 282 PRO E N 1
ATOM 14458 C CA . PRO E 5 282 ? 191.592 210.690 206.899 1.00 40.76 282 PRO E CA 1
ATOM 14459 C C . PRO E 5 282 ? 192.686 211.001 205.890 1.00 43.52 282 PRO E C 1
ATOM 14460 O O . PRO E 5 282 ? 193.882 210.899 206.170 1.00 54.19 282 PRO E O 1
ATOM 14464 N N . ILE E 5 283 ? 192.247 211.384 204.690 1.00 37.58 283 ILE E N 1
ATOM 14465 C CA . ILE E 5 283 ? 193.183 211.677 203.607 1.00 38.24 283 ILE E CA 1
ATOM 14466 C C . ILE E 5 283 ? 194.072 212.859 203.971 1.00 45.71 283 ILE E C 1
ATOM 14467 O O . ILE E 5 283 ? 195.273 212.867 203.672 1.00 59.56 283 ILE E O 1
ATOM 14472 N N . HIS E 5 284 ? 193.502 213.869 204.630 1.00 36.71 284 HIS E N 1
ATOM 14473 C CA . HIS E 5 284 ? 194.267 215.064 204.970 1.00 43.07 284 HIS E CA 1
ATOM 14474 C C . HIS E 5 284 ? 195.419 214.744 205.915 1.00 54.55 284 HIS E C 1
ATOM 14475 O O . HIS E 5 284 ? 196.489 215.357 205.830 1.00 59.17 284 HIS E O 1
ATOM 14482 N N . MET E 5 285 ? 195.221 213.787 206.822 1.00 50.39 285 MET E N 1
ATOM 14483 C CA . MET E 5 285 ? 196.222 213.509 207.846 1.00 51.94 285 MET E CA 1
ATOM 14484 C C . MET E 5 285 ? 197.412 212.720 207.311 1.00 58.32 285 MET E C 1
ATOM 14485 O O . MET E 5 285 ? 198.514 212.830 207.859 1.00 61.16 285 MET E O 1
ATOM 14490 N N . VAL E 5 286 ? 197.220 211.924 206.259 1.00 50.07 286 VAL E N 1
ATOM 14491 C CA . VAL E 5 286 ? 198.291 211.069 205.761 1.00 46.72 286 VAL E CA 1
ATOM 14492 C C . VAL E 5 286 ? 199.366 211.920 205.099 1.00 43.08 286 VAL E C 1
ATOM 14493 O O . VAL E 5 286 ? 199.067 212.837 204.323 1.00 45.67 286 VAL E O 1
ATOM 14497 N N . TYR E 5 287 ? 200.626 211.619 205.408 1.00 36.72 287 TYR E N 1
ATOM 14498 C CA . TYR E 5 287 ? 201.745 212.354 204.833 1.00 34.97 287 TYR E CA 1
ATOM 14499 C C . TYR E 5 287 ? 201.853 212.087 203.337 1.00 53.70 287 TYR E C 1
ATOM 14500 O O . TYR E 5 287 ? 201.933 210.934 202.905 1.00 56.87 287 TYR E O 1
ATOM 14509 N N . GLY E 5 288 ? 201.859 213.158 202.547 1.00 55.61 288 GLY E N 1
ATOM 14510 C CA . GLY E 5 288 ? 202.118 213.049 201.126 1.00 47.64 288 GLY E CA 1
ATOM 14511 C C . GLY E 5 288 ? 200.954 212.600 200.274 1.00 44.87 288 GLY E C 1
ATOM 14512 O O . GLY E 5 288 ? 201.129 212.428 199.063 1.00 52.50 288 GLY E O 1
ATOM 14513 N N . LEU E 5 289 ? 199.773 212.405 200.856 1.00 42.93 289 LEU E N 1
ATOM 14514 C CA . LEU E 5 289 ? 198.633 211.931 200.081 1.00 45.89 289 LEU E CA 1
ATOM 14515 C C . LEU E 5 289 ? 197.874 213.066 199.406 1.00 47.67 289 LEU E C 1
ATOM 14516 O O . LEU E 5 289 ? 197.435 212.917 198.261 1.00 51.91 289 LEU E O 1
ATOM 14521 N N . GLU E 5 290 ? 197.702 214.193 200.094 1.00 51.17 290 GLU E N 1
ATOM 14522 C CA . GLU E 5 290 ? 197.023 215.335 199.484 1.00 50.19 290 GLU E CA 1
ATOM 14523 C C . GLU E 5 290 ? 197.751 215.871 198.257 1.00 58.56 290 GLU E C 1
ATOM 14524 O O . GLU E 5 290 ? 197.086 216.117 197.236 1.00 63.49 290 GLU E O 1
ATOM 14530 N N . PRO E 5 291 ? 199.072 216.092 198.273 1.00 49.96 291 PRO E N 1
ATOM 14531 C CA . PRO E 5 291 ? 199.738 216.529 197.034 1.00 48.72 291 PRO E CA 1
ATOM 14532 C C . PRO E 5 291 ? 199.614 215.532 195.896 1.00 48.58 291 PRO E C 1
ATOM 14533 O O . PRO E 5 291 ? 199.555 215.942 194.730 1.00 54.63 291 PRO E O 1
ATOM 14537 N N . ALA E 5 292 ? 199.576 214.233 196.198 1.00 43.28 292 ALA E N 1
ATOM 14538 C CA . ALA E 5 292 ? 199.515 213.230 195.141 1.00 44.24 292 ALA E CA 1
ATOM 14539 C C . ALA E 5 292 ? 198.160 213.233 194.443 1.00 48.85 292 ALA E C 1
ATOM 14540 O O . ALA E 5 292 ? 198.083 213.032 193.226 1.00 52.08 292 ALA E O 1
ATOM 14542 N N . ILE E 5 293 ? 197.083 213.461 195.191 1.00 37.90 293 ILE E N 1
ATOM 14543 C CA . ILE E 5 293 ? 195.735 213.376 194.640 1.00 29.90 293 ILE E CA 1
ATOM 14544 C C . ILE E 5 293 ? 195.280 214.736 194.129 1.00 42.46 293 ILE E C 1
ATOM 14545 O O . ILE E 5 293 ? 194.912 214.880 192.959 1.00 56.89 293 ILE E O 1
ATOM 14550 N N . ALA E 5 294 ? 195.303 215.743 195.002 1.00 43.46 294 ALA E N 1
ATOM 14551 C CA . ALA E 5 294 ? 194.704 217.043 194.703 1.00 43.99 294 ALA E CA 1
ATOM 14552 C C . ALA E 5 294 ? 195.665 217.869 193.852 1.00 49.50 294 ALA E C 1
ATOM 14553 O O . ALA E 5 294 ? 196.344 218.785 194.324 1.00 60.22 294 ALA E O 1
ATOM 14555 N N . THR E 5 295 ? 195.715 217.536 192.566 1.00 45.86 295 THR E N 1
ATOM 14556 C CA . THR E 5 295 ? 196.431 218.346 191.596 1.00 46.19 295 THR E CA 1
ATOM 14557 C C . THR E 5 295 ? 195.529 219.486 191.127 1.00 52.09 295 THR E C 1
ATOM 14558 O O . THR E 5 295 ? 194.383 219.621 191.561 1.00 62.89 295 THR E O 1
ATOM 14562 N N . TRP E 5 296 ? 196.049 220.326 190.228 1.00 45.14 296 TRP E N 1
ATOM 14563 C CA . TRP E 5 296 ? 195.288 221.498 189.805 1.00 49.37 296 TRP E CA 1
ATOM 14564 C C . TRP E 5 296 ? 194.030 221.102 189.039 1.00 54.69 296 TRP E C 1
ATOM 14565 O O . TRP E 5 296 ? 192.967 221.706 189.229 1.00 63.36 296 TRP E O 1
ATOM 14576 N N . GLU E 5 297 ? 194.121 220.081 188.183 1.00 51.50 297 GLU E N 1
ATOM 14577 C CA . GLU E 5 297 ? 192.940 219.644 187.447 1.00 56.24 297 GLU E CA 1
ATOM 14578 C C . GLU E 5 297 ? 191.922 218.971 188.361 1.00 61.38 297 GLU E C 1
ATOM 14579 O O . GLU E 5 297 ? 190.713 219.119 188.151 1.00 62.80 297 GLU E O 1
ATOM 14585 N N . VAL E 5 298 ? 192.382 218.247 189.384 1.00 50.95 298 VAL E N 1
ATOM 14586 C CA . VAL E 5 298 ? 191.457 217.631 190.330 1.00 49.56 298 VAL E CA 1
ATOM 14587 C C . VAL E 5 298 ? 190.709 218.700 191.115 1.00 47.36 298 VAL E C 1
ATOM 14588 O O . VAL E 5 298 ? 189.489 218.612 191.311 1.00 53.45 298 VAL E O 1
ATOM 14592 N N . ARG E 5 299 ? 191.426 219.728 191.570 1.00 43.61 299 ARG E N 1
ATOM 14593 C CA . ARG E 5 299 ? 190.782 220.832 192.270 1.00 44.48 299 ARG E CA 1
ATOM 14594 C C . ARG E 5 299 ? 189.803 221.559 191.358 1.00 41.48 299 ARG E C 1
ATOM 14595 O O . ARG E 5 299 ? 188.708 221.941 191.790 1.00 44.44 299 ARG E O 1
ATOM 14603 N N . LEU E 5 300 ? 190.176 221.754 190.091 1.00 33.40 300 LEU E N 1
ATOM 14604 C CA . LEU E 5 300 ? 189.268 222.394 189.144 1.00 42.65 300 LEU E CA 1
ATOM 14605 C C . LEU E 5 300 ? 187.994 221.579 188.960 1.00 47.39 300 LEU E C 1
ATOM 14606 O O . LEU E 5 300 ? 186.888 222.134 188.957 1.00 52.17 300 LEU E O 1
ATOM 14611 N N . GLY E 5 301 ? 188.127 220.260 188.809 1.00 36.71 301 GLY E N 1
ATOM 14612 C CA . GLY E 5 301 ? 186.951 219.421 188.652 1.00 42.43 301 GLY E CA 1
ATOM 14613 C C . GLY E 5 301 ? 186.056 219.431 189.876 1.00 46.32 301 GLY E C 1
ATOM 14614 O O . GLY E 5 301 ? 184.828 219.501 189.761 1.00 43.54 301 GLY E O 1
ATOM 14615 N N . ALA E 5 302 ? 186.657 219.358 191.067 1.00 38.69 302 ALA E N 1
ATOM 14616 C CA . ALA E 5 302 ? 185.867 219.402 192.293 1.00 29.98 302 ALA E CA 1
ATOM 14617 C C . ALA E 5 302 ? 185.136 220.731 192.429 1.00 40.67 302 ALA E C 1
ATOM 14618 O O . ALA E 5 302 ? 183.956 220.765 192.803 1.00 46.88 302 ALA E O 1
ATOM 14620 N N . ALA E 5 303 ? 185.818 221.838 192.125 1.00 38.37 303 ALA E N 1
ATOM 14621 C CA . ALA E 5 303 ? 185.175 223.145 192.193 1.00 35.70 303 ALA E CA 1
ATOM 14622 C C . ALA E 5 303 ? 184.033 223.250 191.192 1.00 36.73 303 ALA E C 1
ATOM 14623 O O . ALA E 5 303 ? 182.975 223.807 191.504 1.00 43.94 303 ALA E O 1
ATOM 14625 N N . ALA E 5 304 ? 184.229 222.724 189.980 1.00 24.14 304 ALA E N 1
ATOM 14626 C CA . ALA E 5 304 ? 183.169 222.761 188.979 1.00 37.38 304 ALA E CA 1
ATOM 14627 C C . ALA E 5 304 ? 181.955 221.956 189.425 1.00 37.36 304 ALA E C 1
ATOM 14628 O O . ALA E 5 304 ? 180.811 222.403 189.271 1.00 28.79 304 ALA E O 1
ATOM 14630 N N . THR E 5 305 ? 182.185 220.764 189.983 1.00 36.74 305 THR E N 1
ATOM 14631 C CA . THR E 5 305 ? 181.079 219.949 190.478 1.00 34.92 305 THR E CA 1
ATOM 14632 C C . THR E 5 305 ? 180.327 220.665 191.593 1.00 34.29 305 THR E C 1
ATOM 14633 O O . THR E 5 305 ? 179.088 220.700 191.606 1.00 45.16 305 THR E O 1
ATOM 14637 N N . ALA E 5 306 ? 181.068 221.242 192.544 1.00 36.45 306 ALA E N 1
ATOM 14638 C CA . ALA E 5 306 ? 180.430 221.952 193.645 1.00 35.60 306 ALA E CA 1
ATOM 14639 C C . ALA E 5 306 ? 179.617 223.135 193.139 1.00 40.62 306 ALA E C 1
ATOM 14640 O O . ALA E 5 306 ? 178.488 223.358 193.590 1.00 45.77 306 ALA E O 1
ATOM 14642 N N . PHE E 5 307 ? 180.171 223.898 192.195 1.00 39.07 307 PHE E N 1
ATOM 14643 C CA . PHE E 5 307 ? 179.455 225.041 191.640 1.00 33.70 307 PHE E CA 1
ATOM 14644 C C . PHE E 5 307 ? 178.173 224.604 190.946 1.00 38.65 307 PHE E C 1
ATOM 14645 O O . PHE E 5 307 ? 177.109 225.204 191.143 1.00 51.20 307 PHE E O 1
ATOM 14653 N N . LEU E 5 308 ? 178.252 223.546 190.134 1.00 38.43 308 LEU E N 1
ATOM 14654 C CA . LEU E 5 308 ? 177.073 223.093 189.403 1.00 38.75 308 LEU E CA 1
ATOM 14655 C C . LEU E 5 308 ? 175.981 222.627 190.356 1.00 37.91 308 LEU E C 1
ATOM 14656 O O . LEU E 5 308 ? 174.806 222.975 190.189 1.00 42.20 308 LEU E O 1
ATOM 14661 N N . HIS E 5 309 ? 176.348 221.844 191.373 1.00 35.63 309 HIS E N 1
ATOM 14662 C CA . HIS E 5 309 ? 175.326 221.332 192.282 1.00 28.70 309 HIS E CA 1
ATOM 14663 C C . HIS E 5 309 ? 174.759 222.437 193.168 1.00 38.51 309 HIS E C 1
ATOM 14664 O O . HIS E 5 309 ? 173.560 222.434 193.480 1.00 52.78 309 HIS E O 1
ATOM 14671 N N . LYS E 5 310 ? 175.595 223.397 193.573 1.00 41.76 310 LYS E N 1
ATOM 14672 C CA . LYS E 5 310 ? 175.095 224.539 194.328 1.00 40.28 310 LYS E CA 1
ATOM 14673 C C . LYS E 5 310 ? 174.099 225.343 193.506 1.00 45.01 310 LYS E C 1
ATOM 14674 O O . LYS E 5 310 ? 173.062 225.775 194.022 1.00 53.32 310 LYS E O 1
ATOM 14680 N N . LEU E 5 311 ? 174.400 225.560 192.224 1.00 46.81 311 LEU E N 1
ATOM 14681 C CA . LEU E 5 311 ? 173.460 226.267 191.361 1.00 50.07 311 LEU E CA 1
ATOM 14682 C C . LEU E 5 311 ? 172.180 225.463 191.166 1.00 54.06 311 LEU E C 1
ATOM 14683 O O . LEU E 5 311 ? 171.087 226.035 191.090 1.00 53.44 311 LEU E O 1
ATOM 14688 N N . GLN E 5 312 ? 172.297 224.136 191.073 1.00 64.44 312 GLN E N 1
ATOM 14689 C CA . GLN E 5 312 ? 171.112 223.297 190.928 1.00 63.34 312 GLN E CA 1
ATOM 14690 C C . GLN E 5 312 ? 170.204 223.405 192.145 1.00 66.83 312 GLN E C 1
ATOM 14691 O O . GLN E 5 312 ? 168.979 223.494 192.009 1.00 64.18 312 GLN E O 1
ATOM 14697 N N . LYS E 5 313 ? 170.783 223.400 193.344 1.00 62.44 313 LYS E N 1
ATOM 14698 C CA . LYS E 5 313 ? 169.986 223.472 194.563 1.00 54.53 313 LYS E CA 1
ATOM 14699 C C . LYS E 5 313 ? 169.520 224.883 194.896 1.00 56.38 313 LYS E C 1
ATOM 14700 O O . LYS E 5 313 ? 168.760 225.054 195.854 1.00 59.69 313 LYS E O 1
ATOM 14706 N N . GLY E 5 314 ? 169.950 225.891 194.141 1.00 55.29 314 GLY E N 1
ATOM 14707 C CA . GLY E 5 314 ? 169.573 227.261 194.411 1.00 57.36 314 GLY E CA 1
ATOM 14708 C C . GLY E 5 314 ? 170.470 227.991 195.385 1.00 65.29 314 GLY E C 1
ATOM 14709 O O . GLY E 5 314 ? 170.249 229.183 195.630 1.00 65.42 314 GLY E O 1
ATOM 14710 N N . ILE E 5 315 ? 171.464 227.319 195.948 1.00 68.51 315 ILE E N 1
ATOM 14711 C CA . ILE E 5 315 ? 172.399 227.972 196.871 1.00 63.38 315 ILE E CA 1
ATOM 14712 C C . ILE E 5 315 ? 173.282 228.937 196.087 1.00 69.28 315 ILE E C 1
ATOM 14713 O O . ILE E 5 315 ? 173.787 228.572 195.010 1.00 75.24 315 ILE E O 1
ATOM 14718 N N . PRO E 5 316 ? 173.484 230.165 196.560 1.00 69.69 316 PRO E N 1
ATOM 14719 C CA . PRO E 5 316 ? 174.396 231.067 195.865 1.00 65.72 316 PRO E CA 1
ATOM 14720 C C . PRO E 5 316 ? 175.800 230.504 195.859 1.00 66.67 316 PRO E C 1
ATOM 14721 O O . PRO E 5 316 ? 176.222 229.823 196.813 1.00 72.81 316 PRO E O 1
ATOM 14725 N N . PRO E 5 317 ? 176.565 230.750 194.792 1.00 66.03 317 PRO E N 1
ATOM 14726 C CA . PRO E 5 317 ? 177.892 230.122 194.675 1.00 68.72 317 PRO E CA 1
ATOM 14727 C C . PRO E 5 317 ? 178.861 230.500 195.782 1.00 70.26 317 PRO E C 1
ATOM 14728 O O . PRO E 5 317 ? 179.698 229.672 196.162 1.00 70.07 317 PRO E O 1
ATOM 14732 N N . TRP E 5 318 ? 178.782 231.722 196.313 1.00 72.51 318 TRP E N 1
ATOM 14733 C CA . TRP E 5 318 ? 179.770 232.162 197.292 1.00 73.12 318 TRP E CA 1
ATOM 14734 C C . TRP E 5 318 ? 179.599 231.484 198.644 1.00 71.33 318 TRP E C 1
ATOM 14735 O O . TRP E 5 318 ? 180.545 231.473 199.438 1.00 73.88 318 TRP E O 1
ATOM 14746 N N . VAL E 5 319 ? 178.428 230.923 198.926 1.00 62.65 319 VAL E N 1
ATOM 14747 C CA . VAL E 5 319 ? 178.189 230.249 200.199 1.00 64.66 319 VAL E CA 1
ATOM 14748 C C . VAL E 5 319 ? 178.975 228.944 200.220 1.00 66.51 319 VAL E C 1
ATOM 14749 O O . VAL E 5 319 ? 178.816 228.110 199.317 1.00 68.74 319 VAL E O 1
ATOM 14753 N N . PRO E 5 320 ? 179.827 228.724 201.216 1.00 68.23 320 PRO E N 1
ATOM 14754 C CA . PRO E 5 320 ? 180.622 227.494 201.249 1.00 71.89 320 PRO E CA 1
ATOM 14755 C C . PRO E 5 320 ? 179.785 226.292 201.653 1.00 69.61 320 PRO E C 1
ATOM 14756 O O . PRO E 5 320 ? 178.691 226.411 202.207 1.00 72.37 320 PRO E O 1
ATOM 14760 N N . LEU E 5 321 ? 180.325 225.113 201.360 1.00 61.99 321 LEU E N 1
ATOM 14761 C CA . LEU E 5 321 ? 179.671 223.873 201.740 1.00 65.01 321 LEU E CA 1
ATOM 14762 C C . LEU E 5 321 ? 179.717 223.688 203.254 1.00 69.20 321 LEU E C 1
ATOM 14763 O O . LEU E 5 321 ? 180.521 224.304 203.959 1.00 75.25 321 LEU E O 1
ATOM 14768 N N . LYS E 5 322 ? 178.831 222.829 203.752 1.00 65.39 322 LYS E N 1
ATOM 14769 C CA . LYS E 5 322 ? 178.819 222.518 205.175 1.00 65.15 322 LYS E CA 1
ATOM 14770 C C . LYS E 5 322 ? 180.125 221.847 205.577 1.00 66.75 322 LYS E C 1
ATOM 14771 O O . LYS E 5 322 ? 180.606 220.937 204.895 1.00 67.30 322 LYS E O 1
ATOM 14777 N N . GLY E 5 323 ? 180.697 222.299 206.689 1.00 64.17 323 GLY E N 1
ATOM 14778 C CA . GLY E 5 323 ? 181.979 221.795 207.132 1.00 63.80 323 GLY E CA 1
ATOM 14779 C C . GLY E 5 323 ? 183.175 222.364 206.407 1.00 66.91 323 GLY E C 1
ATOM 14780 O O . GLY E 5 323 ? 184.271 221.805 206.522 1.00 67.64 323 GLY E O 1
ATOM 14781 N N . ARG E 5 324 ? 183.004 223.456 205.661 1.00 76.05 324 ARG E N 1
ATOM 14782 C CA . ARG E 5 324 ? 184.094 224.071 204.914 1.00 75.28 324 ARG E CA 1
ATOM 14783 C C . ARG E 5 324 ? 184.267 225.549 205.239 1.00 76.70 324 ARG E C 1
ATOM 14784 O O . ARG E 5 324 ? 184.957 226.258 204.497 1.00 77.64 324 ARG E O 1
ATOM 14792 N N . GLU E 5 325 ? 183.659 226.032 206.316 1.00 85.01 325 GLU E N 1
ATOM 14793 C CA . GLU E 5 325 ? 183.813 227.430 206.686 1.00 86.32 325 GLU E CA 1
ATOM 14794 C C . GLU E 5 325 ? 185.241 227.693 207.158 1.00 90.98 325 GLU E C 1
ATOM 14795 O O . GLU E 5 325 ? 185.860 226.826 207.783 1.00 91.36 325 GLU E O 1
ATOM 14801 N N . PRO E 5 326 ? 185.793 228.873 206.876 1.00 87.12 326 PRO E N 1
ATOM 14802 C CA . PRO E 5 326 ? 187.169 229.161 207.302 1.00 85.82 326 PRO E CA 1
ATOM 14803 C C . PRO E 5 326 ? 187.238 229.416 208.801 1.00 85.42 326 PRO E C 1
ATOM 14804 O O . PRO E 5 326 ? 186.473 230.215 209.347 1.00 82.48 326 PRO E O 1
ATOM 14808 N N . LYS E 5 327 ? 188.164 228.727 209.465 1.00 81.13 327 LYS E N 1
ATOM 14809 C CA . LYS E 5 327 ? 188.364 228.871 210.899 1.00 77.91 327 LYS E CA 1
ATOM 14810 C C . LYS E 5 327 ? 189.854 228.909 211.199 1.00 78.29 327 LYS E C 1
ATOM 14811 O O . LYS E 5 327 ? 190.679 228.415 210.427 1.00 81.41 327 LYS E O 1
ATOM 14817 N N . THR E 5 328 ? 190.191 229.507 212.336 1.00 67.54 328 THR E N 1
ATOM 14818 C CA . THR E 5 328 ? 191.561 229.560 212.819 1.00 66.74 328 THR E CA 1
ATOM 14819 C C . THR E 5 328 ? 191.798 228.466 213.856 1.00 68.64 328 THR E C 1
ATOM 14820 O O . THR E 5 328 ? 190.877 227.770 214.288 1.00 74.67 328 THR E O 1
ATOM 14824 N N . TYR E 5 329 ? 193.064 228.319 214.251 1.00 57.06 329 TYR E N 1
ATOM 14825 C CA . TYR E 5 329 ? 193.416 227.317 215.252 1.00 55.71 329 TYR E CA 1
ATOM 14826 C C . TYR E 5 329 ? 192.786 227.638 216.602 1.00 61.26 329 TYR E C 1
ATOM 14827 O O . TYR E 5 329 ? 192.324 226.734 217.312 1.00 68.74 329 TYR E O 1
ATOM 14836 N N . LYS E 5 330 ? 192.761 228.921 216.970 1.00 58.81 330 LYS E N 1
ATOM 14837 C CA . LYS E 5 330 ? 192.205 229.319 218.258 1.00 60.77 330 LYS E CA 1
ATOM 14838 C C . LYS E 5 330 ? 190.729 228.962 218.356 1.00 64.37 330 LYS E C 1
ATOM 14839 O O . LYS E 5 330 ? 190.266 228.485 219.398 1.00 70.24 330 LYS E O 1
ATOM 14845 N N . GLN E 5 331 ? 189.973 229.190 217.280 1.00 57.31 331 GLN E N 1
ATOM 14846 C CA . GLN E 5 331 ? 188.549 228.871 217.296 1.00 58.96 331 GLN E CA 1
ATOM 14847 C C . GLN E 5 331 ? 188.317 227.374 217.452 1.00 67.90 331 GLN E C 1
ATOM 14848 O O . GLN E 5 331 ? 187.430 226.952 218.204 1.00 77.42 331 GLN E O 1
ATOM 14854 N N . LEU E 5 332 ? 189.099 226.553 216.748 1.00 54.03 332 LEU E N 1
ATOM 14855 C CA . LEU E 5 332 ? 188.953 225.106 216.874 1.00 55.46 332 LEU E CA 1
ATOM 14856 C C . LEU E 5 332 ? 189.289 224.638 218.285 1.00 63.48 332 LEU E C 1
ATOM 14857 O O . LEU E 5 332 ? 188.585 223.791 218.854 1.00 70.33 332 LEU E O 1
ATOM 14862 N N . GLN E 5 333 ? 190.365 225.177 218.865 1.00 57.60 333 GLN E N 1
ATOM 14863 C CA . GLN E 5 333 ? 190.719 224.814 220.233 1.00 54.62 333 GLN E CA 1
ATOM 14864 C C . GLN E 5 333 ? 189.622 225.224 221.207 1.00 55.81 333 GLN E C 1
ATOM 14865 O O . GLN E 5 333 ? 189.279 224.468 222.125 1.00 66.73 333 GLN E O 1
ATOM 14871 N N . LYS E 5 334 ? 189.058 226.418 221.016 1.00 51.82 334 LYS E N 1
ATOM 14872 C CA . LYS E 5 334 ? 187.968 226.874 221.869 1.00 51.14 334 LYS E CA 1
ATOM 14873 C C . LYS E 5 334 ? 186.760 225.957 221.754 1.00 50.91 334 LYS E C 1
ATOM 14874 O O . LYS E 5 334 ? 186.130 225.623 222.762 1.00 58.48 334 LYS E O 1
ATOM 14880 N N . GLU E 5 335 ? 186.422 225.538 220.532 1.00 55.51 335 GLU E N 1
ATOM 14881 C CA . GLU E 5 335 ? 185.286 224.640 220.348 1.00 62.00 335 GLU E CA 1
ATOM 14882 C C . GLU E 5 335 ? 185.517 223.302 221.038 1.00 67.99 335 GLU E C 1
ATOM 14883 O O . GLU E 5 335 ? 184.615 222.770 221.697 1.00 73.34 335 GLU E O 1
ATOM 14889 N N . ALA E 5 336 ? 186.722 222.740 220.898 1.00 57.63 336 ALA E N 1
ATOM 14890 C CA . ALA E 5 336 ? 187.012 221.461 221.543 1.00 54.71 336 ALA E CA 1
ATOM 14891 C C . ALA E 5 336 ? 186.938 221.576 223.062 1.00 60.59 336 ALA E C 1
ATOM 14892 O O . ALA E 5 336 ? 186.343 220.719 223.735 1.00 63.68 336 ALA E O 1
ATOM 14894 N N . ILE E 5 337 ? 187.528 222.637 223.619 1.00 55.66 337 ILE E N 1
ATOM 14895 C CA . ILE E 5 337 ? 187.505 222.822 225.066 1.00 49.02 337 ILE E CA 1
ATOM 14896 C C . ILE E 5 337 ? 186.078 223.032 225.553 1.00 54.24 337 ILE E C 1
ATOM 14897 O O . ILE E 5 337 ? 185.685 222.519 226.607 1.00 63.03 337 ILE E O 1
ATOM 14902 N N . GLU E 5 338 ? 185.276 223.780 224.791 1.00 54.89 338 GLU E N 1
ATOM 14903 C CA . GLU E 5 338 ? 183.889 224.011 225.176 1.00 56.43 338 GLU E CA 1
ATOM 14904 C C . GLU E 5 338 ? 183.087 222.718 225.158 1.00 59.79 338 GLU E C 1
ATOM 14905 O O . GLU E 5 338 ? 182.251 222.488 226.039 1.00 71.60 338 GLU E O 1
ATOM 14911 N N . SER E 5 339 ? 183.316 221.863 224.158 1.00 52.52 339 SER E N 1
ATOM 14912 C CA . SER E 5 339 ? 182.616 220.582 224.118 1.00 59.35 339 SER E CA 1
ATOM 14913 C C . SER E 5 339 ? 182.990 219.711 225.312 1.00 56.96 339 SER E C 1
ATOM 14914 O O . SER E 5 339 ? 182.118 219.093 225.941 1.00 59.66 339 SER E O 1
ATOM 14917 N N . LYS E 5 340 ? 184.283 219.655 225.645 1.00 54.73 340 LYS E N 1
ATOM 14918 C CA . LYS E 5 340 ? 184.697 218.871 226.806 1.00 51.25 340 LYS E CA 1
ATOM 14919 C C . LYS E 5 340 ? 184.094 219.428 228.091 1.00 57.80 340 LYS E C 1
ATOM 14920 O O . LYS E 5 340 ? 183.646 218.668 228.961 1.00 60.20 340 LYS E O 1
ATOM 14926 N N . LYS E 5 341 ? 184.070 220.757 228.225 1.00 60.54 341 LYS E N 1
ATOM 14927 C CA . LYS E 5 341 ? 183.479 221.378 229.405 1.00 55.48 341 LYS E CA 1
ATOM 14928 C C . LYS E 5 341 ? 181.990 221.078 229.500 1.00 60.55 341 LYS E C 1
ATOM 14929 O O . LYS E 5 341 ? 181.468 220.836 230.593 1.00 67.32 341 LYS E O 1
ATOM 14935 N N . ARG E 5 342 ? 181.285 221.107 228.368 1.00 61.56 342 ARG E N 1
ATOM 14936 C CA . ARG E 5 342 ? 179.861 220.791 228.376 1.00 56.86 342 ARG E CA 1
ATOM 14937 C C . ARG E 5 342 ? 179.622 219.349 228.800 1.00 65.44 342 ARG E C 1
ATOM 14938 O O . ARG E 5 342 ? 178.695 219.067 229.569 1.00 74.48 342 ARG E O 1
ATOM 14946 N N . ASP E 5 343 ? 180.445 218.420 228.310 1.00 70.01 343 ASP E N 1
ATOM 14947 C CA . ASP E 5 343 ? 180.300 217.028 228.729 1.00 66.67 343 ASP E CA 1
ATOM 14948 C C . ASP E 5 343 ? 180.551 216.871 230.226 1.00 66.77 343 ASP E C 1
ATOM 14949 O O . ASP E 5 343 ? 179.817 216.152 230.918 1.00 69.02 343 ASP E O 1
ATOM 14954 N N . MET E 5 344 ? 181.581 217.543 230.746 1.00 64.17 344 MET E N 1
ATOM 14955 C CA . MET E 5 344 ? 181.855 217.465 232.179 1.00 55.79 344 MET E CA 1
ATOM 14956 C C . MET E 5 344 ? 180.719 218.074 232.993 1.00 63.03 344 MET E C 1
ATOM 14957 O O . MET E 5 344 ? 180.377 217.572 234.070 1.00 72.38 344 MET E O 1
ATOM 14962 N N . ALA E 5 345 ? 180.125 219.161 232.498 1.00 69.05 345 ALA E N 1
ATOM 14963 C CA . ALA E 5 345 ? 178.985 219.763 233.184 1.00 64.33 345 ALA E CA 1
ATOM 14964 C C . ALA E 5 345 ? 177.783 218.828 233.183 1.00 61.21 345 ALA E C 1
ATOM 14965 O O . ALA E 5 345 ? 177.050 218.753 234.176 1.00 60.41 345 ALA E O 1
ATOM 14967 N N . VAL E 5 346 ? 177.554 218.123 232.073 1.00 64.22 346 VAL E N 1
ATOM 14968 C CA . VAL E 5 346 ? 176.482 217.130 232.034 1.00 64.52 346 VAL E CA 1
ATOM 14969 C C . VAL E 5 346 ? 176.739 216.039 233.064 1.00 68.47 346 VAL E C 1
ATOM 14970 O O . VAL E 5 346 ? 175.819 215.585 233.755 1.00 68.39 346 VAL E O 1
ATOM 14974 N N . LEU E 5 347 ? 177.994 215.600 233.181 1.00 65.78 347 LEU E N 1
ATOM 14975 C CA . LEU E 5 347 ? 178.335 214.610 234.199 1.00 59.91 347 LEU E CA 1
ATOM 14976 C C . LEU E 5 347 ? 178.069 215.142 235.603 1.00 62.16 347 LEU E C 1
ATOM 14977 O O . LEU E 5 347 ? 177.559 214.418 236.464 1.00 64.14 347 LEU E O 1
ATOM 14982 N N . GLU E 5 348 ? 178.414 216.407 235.851 1.00 73.25 348 GLU E N 1
ATOM 14983 C CA . GLU E 5 348 ? 178.269 216.971 237.190 1.00 68.75 348 GLU E CA 1
ATOM 14984 C C . GLU E 5 348 ? 176.805 217.174 237.564 1.00 70.00 348 GLU E C 1
ATOM 14985 O O . GLU E 5 348 ? 176.420 216.957 238.719 1.00 70.77 348 GLU E O 1
ATOM 14991 N N . ALA E 5 349 ? 175.977 217.601 236.607 1.00 69.82 349 ALA E N 1
ATOM 14992 C CA . ALA E 5 349 ? 174.590 217.932 236.919 1.00 65.01 349 ALA E CA 1
ATOM 14993 C C . ALA E 5 349 ? 173.816 216.711 237.399 1.00 63.47 349 ALA E C 1
ATOM 14994 O O . ALA E 5 349 ? 173.007 216.806 238.329 1.00 65.76 349 ALA E O 1
ATOM 14996 N N . ASN E 5 350 ? 174.050 215.558 236.780 1.00 66.80 350 ASN E N 1
ATOM 14997 C CA . ASN E 5 350 ? 173.358 214.331 237.152 1.00 70.63 350 ASN E CA 1
ATOM 14998 C C . ASN E 5 350 ? 173.997 213.638 238.348 1.00 70.41 350 ASN E C 1
ATOM 14999 O O . ASN E 5 350 ? 173.496 212.598 238.787 1.00 68.09 350 ASN E O 1
ATOM 15004 N N . GLY E 5 351 ? 175.076 214.191 238.892 1.00 73.57 351 GLY E N 1
ATOM 15005 C CA . GLY E 5 351 ? 175.801 213.545 239.965 1.00 68.57 351 GLY E CA 1
ATOM 15006 C C . GLY E 5 351 ? 177.208 213.191 239.537 1.00 72.65 351 GLY E C 1
ATOM 15007 O O . GLY E 5 351 ? 178.051 214.074 239.359 1.00 78.30 351 GLY E O 1
ATOM 15008 N N . GLY E 5 352 ? 177.474 211.901 239.369 1.00 70.74 352 GLY E N 1
ATOM 15009 C CA . GLY E 5 352 ? 178.756 211.460 238.862 1.00 72.21 352 GLY E CA 1
ATOM 15010 C C . GLY E 5 352 ? 178.612 210.424 237.769 1.00 77.03 352 GLY E C 1
ATOM 15011 O O . GLY E 5 352 ? 179.590 209.778 237.381 1.00 81.11 352 GLY E O 1
ATOM 15012 N N . VAL E 5 353 ? 177.390 210.257 237.262 1.00 71.36 353 VAL E N 1
ATOM 15013 C CA . VAL E 5 353 ? 177.082 209.239 236.270 1.00 67.37 353 VAL E CA 1
ATOM 15014 C C . VAL E 5 353 ? 176.379 209.890 235.087 1.00 65.60 353 VAL E C 1
ATOM 15015 O O . VAL E 5 353 ? 175.766 210.953 235.202 1.00 73.00 353 VAL E O 1
ATOM 15019 N N . TRP E 5 354 ? 176.488 209.238 233.935 1.00 52.89 354 TRP E N 1
ATOM 15020 C CA . TRP E 5 354 ? 175.808 209.707 232.733 1.00 57.18 354 TRP E CA 1
ATOM 15021 C C . TRP E 5 354 ? 174.330 209.339 232.798 1.00 65.34 354 TRP E C 1
ATOM 15022 O O . TRP E 5 354 ? 173.997 208.191 233.105 1.00 70.02 354 TRP E O 1
ATOM 15033 N N . PRO E 5 355 ? 173.424 210.274 232.525 1.00 63.63 355 PRO E N 1
ATOM 15034 C CA . PRO E 5 355 ? 171.994 209.967 232.628 1.00 60.61 355 PRO E CA 1
ATOM 15035 C C . PRO E 5 355 ? 171.539 208.994 231.553 1.00 68.68 355 PRO E C 1
ATOM 15036 O O . PRO E 5 355 ? 172.131 208.894 230.476 1.00 70.80 355 PRO E O 1
ATOM 15040 N N . GLY E 5 356 ? 170.472 208.274 231.862 1.00 71.94 356 GLY E N 1
ATOM 15041 C CA . GLY E 5 356 ? 169.861 207.344 230.939 1.00 70.22 356 GLY E CA 1
ATOM 15042 C C . GLY E 5 356 ? 170.097 205.897 231.345 1.00 69.49 356 GLY E C 1
ATOM 15043 O O . GLY E 5 356 ? 171.013 205.567 232.104 1.00 68.50 356 GLY E O 1
ATOM 15044 N N . VAL E 5 357 ? 169.243 205.021 230.818 1.00 72.37 357 VAL E N 1
ATOM 15045 C CA . VAL E 5 357 ? 169.334 203.585 231.053 1.00 70.62 357 VAL E CA 1
ATOM 15046 C C . VAL E 5 357 ? 169.781 202.827 229.819 1.00 68.57 357 VAL E C 1
ATOM 15047 O O . VAL E 5 357 ? 169.994 201.608 229.895 1.00 68.12 357 VAL E O 1
ATOM 15051 N N . ARG E 5 358 ? 169.929 203.503 228.686 1.00 67.82 358 ARG E N 1
ATOM 15052 C CA . ARG E 5 358 ? 170.337 202.884 227.434 1.00 65.85 358 ARG E CA 1
ATOM 15053 C C . ARG E 5 358 ? 171.702 203.426 227.036 1.00 66.63 358 ARG E C 1
ATOM 15054 O O . ARG E 5 358 ? 171.912 204.644 227.032 1.00 74.33 358 ARG E O 1
ATOM 15062 N N . THR E 5 359 ? 172.626 202.525 226.719 1.00 55.19 359 THR E N 1
ATOM 15063 C CA . THR E 5 359 ? 173.960 202.947 226.323 1.00 54.30 359 THR E CA 1
ATOM 15064 C C . THR E 5 359 ? 173.896 203.737 225.018 1.00 55.17 359 THR E C 1
ATOM 15065 O O . THR E 5 359 ? 173.100 203.412 224.131 1.00 62.95 359 THR E O 1
ATOM 15069 N N . PRO E 5 360 ? 174.696 204.793 224.882 1.00 44.92 360 PRO E N 1
ATOM 15070 C CA . PRO E 5 360 ? 174.646 205.604 223.661 1.00 50.85 360 PRO E CA 1
ATOM 15071 C C . PRO E 5 360 ? 175.043 204.796 222.436 1.00 57.38 360 PRO E C 1
ATOM 15072 O O . PRO E 5 360 ? 175.815 203.839 222.516 1.00 55.81 360 PRO E O 1
ATOM 15076 N N . SER E 5 361 ? 174.490 205.196 221.288 1.00 53.58 361 SER E N 1
ATOM 15077 C CA . SER E 5 361 ? 174.718 204.455 220.051 1.00 48.67 361 SER E CA 1
ATOM 15078 C C . SER E 5 361 ? 176.191 204.451 219.665 1.00 52.80 361 SER E C 1
ATOM 15079 O O . SER E 5 361 ? 176.711 203.438 219.184 1.00 62.18 361 SER E O 1
ATOM 15082 N N . HIS E 5 362 ? 176.881 205.576 219.864 1.00 50.67 362 HIS E N 1
ATOM 15083 C CA . HIS E 5 362 ? 178.292 205.652 219.504 1.00 55.39 362 HIS E CA 1
ATOM 15084 C C . HIS E 5 362 ? 179.158 204.722 220.343 1.00 47.36 362 HIS E C 1
ATOM 15085 O O . HIS E 5 362 ? 180.290 204.428 219.946 1.00 55.59 362 HIS E O 1
ATOM 15092 N N . ALA E 5 363 ? 178.659 204.254 221.486 1.00 37.58 363 ALA E N 1
ATOM 15093 C CA . ALA E 5 363 ? 179.396 203.294 222.294 1.00 39.15 363 ALA E CA 1
ATOM 15094 C C . ALA E 5 363 ? 179.305 201.875 221.752 1.00 45.86 363 ALA E C 1
ATOM 15095 O O . ALA E 5 363 ? 180.015 200.994 222.249 1.00 47.20 363 ALA E O 1
ATOM 15097 N N . LEU E 5 364 ? 178.453 201.632 220.758 1.00 52.73 364 LEU E N 1
ATOM 15098 C CA . LEU E 5 364 ? 178.345 200.328 220.121 1.00 50.99 364 LEU E CA 1
ATOM 15099 C C . LEU E 5 364 ? 179.190 200.208 218.862 1.00 56.29 364 LEU E C 1
ATOM 15100 O O . LEU E 5 364 ? 179.355 199.095 218.352 1.00 64.18 364 LEU E O 1
ATOM 15105 N N . PHE E 5 365 ? 179.717 201.322 218.351 1.00 49.73 365 PHE E N 1
ATOM 15106 C CA . PHE E 5 365 ? 180.544 201.343 217.145 1.00 46.18 365 PHE E CA 1
ATOM 15107 C C . PHE E 5 365 ? 179.779 200.778 215.946 1.00 48.87 365 PHE E C 1
ATOM 15108 O O . PHE E 5 365 ? 180.217 199.843 215.273 1.00 48.03 365 PHE E O 1
ATOM 15116 N N . LEU E 5 366 ? 178.609 201.369 215.694 1.00 46.13 366 LEU E N 1
ATOM 15117 C CA . LEU E 5 366 ? 177.807 200.962 214.546 1.00 48.95 366 LEU E CA 1
ATOM 15118 C C . LEU E 5 366 ? 178.520 201.267 213.235 1.00 49.71 366 LEU E C 1
ATOM 15119 O O . LEU E 5 366 ? 178.515 200.444 212.313 1.00 52.66 366 LEU E O 1
ATOM 15124 N N . TRP E 5 367 ? 179.134 202.448 213.131 1.00 48.02 367 TRP E N 1
ATOM 15125 C CA . TRP E 5 367 ? 179.836 202.811 211.905 1.00 41.74 367 TRP E CA 1
ATOM 15126 C C . TRP E 5 367 ? 181.080 201.957 211.702 1.00 42.69 367 TRP E C 1
ATOM 15127 O O . TRP E 5 367 ? 181.365 201.523 210.580 1.00 48.32 367 TRP E O 1
ATOM 15138 N N . ALA E 5 368 ? 181.833 201.704 212.774 1.00 41.85 368 ALA E N 1
ATOM 15139 C CA . ALA E 5 368 ? 183.044 200.900 212.660 1.00 43.19 368 ALA E CA 1
ATOM 15140 C C . ALA E 5 368 ? 182.748 199.449 212.307 1.00 50.09 368 ALA E C 1
ATOM 15141 O O . ALA E 5 368 ? 183.641 198.750 211.819 1.00 59.10 368 ALA E O 1
ATOM 15143 N N . SER E 5 369 ? 181.522 198.983 212.540 1.00 46.73 369 SER E N 1
ATOM 15144 C CA . SER E 5 369 ? 181.112 197.626 212.201 1.00 47.16 369 SER E CA 1
ATOM 15145 C C . SER E 5 369 ? 180.143 197.608 211.023 1.00 55.27 369 SER E C 1
ATOM 15146 O O . SER E 5 369 ? 179.291 196.722 210.925 1.00 59.88 369 SER E O 1
ATOM 15149 N N . GLY E 5 370 ? 180.262 198.587 210.125 1.00 54.93 370 GLY E N 1
ATOM 15150 C CA . GLY E 5 370 ? 179.349 198.669 208.999 1.00 45.22 370 GLY E CA 1
ATOM 15151 C C . GLY E 5 370 ? 179.463 197.501 208.040 1.00 45.07 370 GLY E C 1
ATOM 15152 O O . GLY E 5 370 ? 178.470 197.096 207.430 1.00 53.38 370 GLY E O 1
ATOM 15153 N N . SER E 5 371 ? 180.665 196.944 207.891 1.00 48.09 371 SER E N 1
ATOM 15154 C CA . SER E 5 371 ? 180.879 195.859 206.942 1.00 55.32 371 SER E CA 1
ATOM 15155 C C . SER E 5 371 ? 180.196 194.562 207.354 1.00 55.80 371 SER E C 1
ATOM 15156 O O . SER E 5 371 ? 180.125 193.638 206.538 1.00 58.89 371 SER E O 1
ATOM 15159 N N . GLU E 5 372 ? 179.698 194.467 208.585 1.00 53.85 372 GLU E N 1
ATOM 15160 C CA . GLU E 5 372 ? 178.981 193.288 209.050 1.00 56.68 372 GLU E CA 1
ATOM 15161 C C . GLU E 5 372 ? 177.486 193.537 209.203 1.00 65.07 372 GLU E C 1
ATOM 15162 O O . GLU E 5 372 ? 176.782 192.696 209.772 1.00 67.12 372 GLU E O 1
ATOM 15168 N N . LEU E 5 373 ? 176.988 194.678 208.723 1.00 66.46 373 LEU E N 1
ATOM 15169 C CA . LEU E 5 373 ? 175.573 194.997 208.885 1.00 60.11 373 LEU E CA 1
ATOM 15170 C C . LEU E 5 373 ? 174.696 193.984 208.160 1.00 52.24 373 LEU E C 1
ATOM 15171 O O . LEU E 5 373 ? 173.697 193.505 208.707 1.00 54.40 373 LEU E O 1
ATOM 15176 N N . THR E 5 374 ? 175.062 193.641 206.924 1.00 59.71 374 THR E N 1
ATOM 15177 C CA . THR E 5 374 ? 174.303 192.640 206.181 1.00 64.50 374 THR E CA 1
ATOM 15178 C C . THR E 5 374 ? 174.404 191.271 206.840 1.00 69.52 374 THR E C 1
ATOM 15179 O O . THR E 5 374 ? 173.422 190.520 206.878 1.00 70.65 374 THR E O 1
ATOM 15183 N N . THR E 5 375 ? 175.585 190.928 207.359 1.00 72.04 375 THR E N 1
ATOM 15184 C CA . THR E 5 375 ? 175.765 189.629 207.999 1.00 70.82 375 THR E CA 1
ATOM 15185 C C . THR E 5 375 ? 174.892 189.493 209.240 1.00 63.40 375 THR E C 1
ATOM 15186 O O . THR E 5 375 ? 174.288 188.439 209.469 1.00 66.24 375 THR E O 1
ATOM 15190 N N . VAL E 5 376 ? 174.816 190.543 210.059 1.00 60.28 376 VAL E N 1
ATOM 15191 C CA . VAL E 5 376 ? 173.997 190.462 211.266 1.00 66.05 376 VAL E CA 1
ATOM 15192 C C . VAL E 5 376 ? 172.517 190.698 210.992 1.00 66.69 376 VAL E C 1
ATOM 15193 O O . VAL E 5 376 ? 171.679 190.304 211.811 1.00 69.25 376 VAL E O 1
ATOM 15197 N N . LEU E 5 377 ? 172.164 191.333 209.872 1.00 69.60 377 LEU E N 1
ATOM 15198 C CA . LEU E 5 377 ? 170.754 191.563 209.575 1.00 66.08 377 LEU E CA 1
ATOM 15199 C C . LEU E 5 377 ? 170.019 190.250 209.341 1.00 64.47 377 LEU E C 1
ATOM 15200 O O . LEU E 5 377 ? 168.917 190.043 209.862 1.00 72.49 377 LEU E O 1
ATOM 15205 N N . GLU E 5 378 ? 170.612 189.350 208.562 1.00 73.06 378 GLU E N 1
ATOM 15206 C CA . GLU E 5 378 ? 170.048 188.030 208.316 1.00 74.87 378 GLU E CA 1
ATOM 15207 C C . GLU E 5 378 ? 171.031 186.972 208.795 1.00 78.16 378 GLU E C 1
ATOM 15208 O O . GLU E 5 378 ? 172.203 186.983 208.407 1.00 84.15 378 GLU E O 1
ATOM 15214 N N . SER E 5 379 ? 170.554 186.069 209.647 1.00 79.24 379 SER E N 1
ATOM 15215 C CA . SER E 5 379 ? 171.413 185.037 210.221 1.00 80.90 379 SER E CA 1
ATOM 15216 C C . SER E 5 379 ? 170.539 183.877 210.663 1.00 80.06 379 SER E C 1
ATOM 15217 O O . SER E 5 379 ? 169.745 184.022 211.597 1.00 81.75 379 SER E O 1
ATOM 15220 N N . ASP E 5 380 ? 170.685 182.738 210.000 1.00 79.39 380 ASP E N 1
ATOM 15221 C CA . ASP E 5 380 ? 169.929 181.534 210.305 1.00 82.26 380 ASP E CA 1
ATOM 15222 C C . ASP E 5 380 ? 170.901 180.427 210.715 1.00 80.17 380 ASP E C 1
ATOM 15223 O O . ASP E 5 380 ? 172.102 180.655 210.878 1.00 80.95 380 ASP E O 1
ATOM 15228 N N . HIS E 5 381 ? 170.368 179.218 210.884 1.00 73.54 381 HIS E N 1
ATOM 15229 C CA . HIS E 5 381 ? 171.167 178.053 211.231 1.00 73.91 381 HIS E CA 1
ATOM 15230 C C . HIS E 5 381 ? 171.421 177.147 210.031 1.00 72.62 381 HIS E C 1
ATOM 15231 O O . HIS E 5 381 ? 171.749 175.969 210.207 1.00 73.26 381 HIS E O 1
ATOM 15238 N N . MET E 5 382 ? 171.270 177.674 208.818 1.00 70.45 382 MET E N 1
ATOM 15239 C CA . MET E 5 382 ? 171.610 176.994 207.581 1.00 70.29 382 MET E CA 1
ATOM 15240 C C . MET E 5 382 ? 172.589 177.838 206.774 1.00 74.08 382 MET E C 1
ATOM 15241 O O . MET E 5 382 ? 172.628 179.062 206.928 1.00 78.64 382 MET E O 1
ATOM 15246 N N . PRO E 5 383 ? 173.406 177.210 205.921 1.00 67.09 383 PRO E N 1
ATOM 15247 C CA . PRO E 5 383 ? 174.389 177.993 205.151 1.00 71.30 383 PRO E CA 1
ATOM 15248 C C . PRO E 5 383 ? 173.765 179.079 204.293 1.00 72.95 383 PRO E C 1
ATOM 15249 O O . PRO E 5 383 ? 174.317 180.183 204.208 1.00 72.83 383 PRO E O 1
ATOM 15253 N N . ASN E 5 384 ? 172.621 178.798 203.667 1.00 72.17 384 ASN E N 1
ATOM 15254 C CA . ASN E 5 384 ? 171.912 179.768 202.831 1.00 68.95 384 ASN E CA 1
ATOM 15255 C C . ASN E 5 384 ? 172.829 180.365 201.767 1.00 70.62 384 ASN E C 1
ATOM 15256 O O . ASN E 5 384 ? 172.833 181.574 201.525 1.00 70.72 384 ASN E O 1
ATOM 15261 N N . LYS E 5 385 ? 173.619 179.507 201.122 1.00 58.02 385 LYS E N 1
ATOM 15262 C CA . LYS E 5 385 ? 174.543 179.936 200.081 1.00 55.67 385 LYS E CA 1
ATOM 15263 C C . LYS E 5 385 ? 174.099 179.470 198.701 1.00 56.70 385 LYS E C 1
ATOM 15264 O O . LYS E 5 385 ? 173.926 180.291 197.796 1.00 62.02 385 LYS E O 1
ATOM 15270 N N . PHE E 5 386 ? 173.904 178.167 198.516 1.00 51.41 386 PHE E N 1
ATOM 15271 C CA . PHE E 5 386 ? 173.416 177.647 197.247 1.00 53.12 386 PHE E CA 1
ATOM 15272 C C . PHE E 5 386 ? 171.900 177.545 197.198 1.00 59.94 386 PHE E C 1
ATOM 15273 O O . PHE E 5 386 ? 171.328 177.544 196.103 1.00 66.89 386 PHE E O 1
ATOM 15281 N N . ILE E 5 387 ? 171.242 177.462 198.350 1.00 53.48 387 ILE E N 1
ATOM 15282 C CA . ILE E 5 387 ? 169.784 177.438 198.420 1.00 45.50 387 ILE E CA 1
ATOM 15283 C C . ILE E 5 387 ? 169.338 178.496 199.422 1.00 56.85 387 ILE E C 1
ATOM 15284 O O . ILE E 5 387 ? 169.192 178.196 200.615 1.00 68.89 387 ILE E O 1
ATOM 15289 N N . PRO E 5 388 ? 169.135 179.741 198.994 1.00 54.16 388 PRO E N 1
ATOM 15290 C CA . PRO E 5 388 ? 168.660 180.778 199.918 1.00 53.80 388 PRO E CA 1
ATOM 15291 C C . PRO E 5 388 ? 167.281 180.447 200.470 1.00 65.15 388 PRO E C 1
ATOM 15292 O O . PRO E 5 388 ? 166.607 179.508 200.041 1.00 73.26 388 PRO E O 1
ATOM 15296 N N . LYS E 5 389 ? 166.862 181.250 201.450 1.00 65.35 389 LYS E N 1
ATOM 15297 C CA . LYS E 5 389 ? 165.616 180.970 202.157 1.00 66.00 389 LYS E CA 1
ATOM 15298 C C . LYS E 5 389 ? 164.412 181.043 201.225 1.00 68.29 389 LYS E C 1
ATOM 15299 O O . LYS E 5 389 ? 163.511 180.202 201.303 1.00 68.39 389 LYS E O 1
ATOM 15305 N N . GLN E 5 390 ? 164.372 182.047 200.346 1.00 71.64 390 GLN E N 1
ATOM 15306 C CA . GLN E 5 390 ? 163.248 182.171 199.422 1.00 72.94 390 GLN E CA 1
ATOM 15307 C C . GLN E 5 390 ? 163.175 180.972 198.485 1.00 73.01 390 GLN E C 1
ATOM 15308 O O . GLN E 5 390 ? 162.099 180.398 198.273 1.00 77.59 390 GLN E O 1
ATOM 15314 N N . LEU E 5 391 ? 164.316 180.578 197.917 1.00 57.59 391 LEU E N 1
ATOM 15315 C CA . LEU E 5 391 ? 164.348 179.394 197.068 1.00 58.93 391 LEU E CA 1
ATOM 15316 C C . LEU E 5 391 ? 163.966 178.147 197.850 1.00 64.42 391 LEU E C 1
ATOM 15317 O O . LEU E 5 391 ? 163.320 177.245 197.306 1.00 71.19 391 LEU E O 1
ATOM 15322 N N . ARG E 5 392 ? 164.343 178.082 199.129 1.00 57.31 392 ARG E N 1
ATOM 15323 C CA . ARG E 5 392 ? 163.920 176.968 199.969 1.00 59.83 392 ARG E CA 1
ATOM 15324 C C . ARG E 5 392 ? 162.405 176.939 200.122 1.00 69.37 392 ARG E C 1
ATOM 15325 O O . ARG E 5 392 ? 161.791 175.867 200.087 1.00 75.98 392 ARG E O 1
ATOM 15333 N N . LEU E 5 393 ? 161.784 178.108 200.296 1.00 70.35 393 LEU E N 1
ATOM 15334 C CA . LEU E 5 393 ? 160.329 178.163 200.400 1.00 65.96 393 LEU E CA 1
ATOM 15335 C C . LEU E 5 393 ? 159.665 177.722 199.101 1.00 69.50 393 LEU E C 1
ATOM 15336 O O . LEU E 5 393 ? 158.664 176.995 199.123 1.00 71.13 393 LEU E O 1
ATOM 15341 N N . GLU E 5 394 ? 160.205 178.152 197.959 1.00 79.96 394 GLU E N 1
ATOM 15342 C CA . GLU E 5 394 ? 159.646 177.706 196.683 1.00 80.17 394 GLU E CA 1
ATOM 15343 C C . GLU E 5 394 ? 159.794 176.198 196.512 1.00 80.54 394 GLU E C 1
ATOM 15344 O O . GLU E 5 394 ? 158.875 175.528 196.025 1.00 83.65 394 GLU E O 1
ATOM 15350 N N . LEU E 5 395 ? 160.944 175.645 196.905 1.00 71.94 395 LEU E N 1
ATOM 15351 C CA . LEU E 5 395 ? 161.129 174.200 196.836 1.00 69.26 395 LEU E CA 1
ATOM 15352 C C . LEU E 5 395 ? 160.137 173.475 197.737 1.00 70.46 395 LEU E C 1
ATOM 15353 O O . LEU E 5 395 ? 159.585 172.436 197.357 1.00 77.51 395 LEU E O 1
ATOM 15358 N N . ALA E 5 396 ? 159.902 174.009 198.938 1.00 72.36 396 ALA E N 1
ATOM 15359 C CA . ALA E 5 396 ? 158.913 173.418 199.833 1.00 74.41 396 ALA E CA 1
ATOM 15360 C C . ALA E 5 396 ? 157.521 173.466 199.219 1.00 76.83 396 ALA E C 1
ATOM 15361 O O . ALA E 5 396 ? 156.720 172.543 199.402 1.00 76.67 396 ALA E O 1
ATOM 15363 N N . LYS E 5 397 ? 157.209 174.547 198.502 1.00 78.62 397 LYS E N 1
ATOM 15364 C CA . LYS E 5 397 ? 155.952 174.597 197.763 1.00 74.48 397 LYS E CA 1
ATOM 15365 C C . LYS E 5 397 ? 155.895 173.504 196.704 1.00 72.98 397 LYS E C 1
ATOM 15366 O O . LYS E 5 397 ? 154.862 172.845 196.534 1.00 70.76 397 LYS E O 1
ATOM 15372 N N . VAL E 5 398 ? 156.995 173.295 195.982 1.00 70.02 398 VAL E N 1
ATOM 15373 C CA . VAL E 5 398 ? 157.010 172.296 194.918 1.00 67.28 398 VAL E CA 1
ATOM 15374 C C . VAL E 5 398 ? 157.097 170.887 195.493 1.00 69.18 398 VAL E C 1
ATOM 15375 O O . VAL E 5 398 ? 156.342 169.992 195.096 1.00 66.60 398 VAL E O 1
ATOM 15379 N N . ILE E 5 399 ? 158.012 170.665 196.433 1.00 77.14 399 ILE E N 1
ATOM 15380 C CA . ILE E 5 399 ? 158.242 169.347 197.017 1.00 72.29 399 ILE E CA 1
ATOM 15381 C C . ILE E 5 399 ? 157.506 169.294 198.354 1.00 73.59 399 ILE E C 1
ATOM 15382 O O . ILE E 5 399 ? 157.878 170.033 199.280 1.00 78.19 399 ILE E O 1
ATOM 15387 N N . PRO E 5 400 ? 156.479 168.453 198.503 1.00 72.72 400 PRO E N 1
ATOM 15388 C CA . PRO E 5 400 ? 155.677 168.464 199.735 1.00 75.80 400 PRO E CA 1
ATOM 15389 C C . PRO E 5 400 ? 156.468 168.167 201.001 1.00 75.73 400 PRO E C 1
ATOM 15390 O O . PRO E 5 400 ? 156.504 168.990 201.921 1.00 77.18 400 PRO E O 1
ATOM 15394 N N . GLY E 5 401 ? 157.106 167.002 201.060 1.00 66.88 401 GLY E N 1
ATOM 15395 C CA . GLY E 5 401 ? 157.806 166.593 202.263 1.00 67.17 401 GLY E CA 1
ATOM 15396 C C . GLY E 5 401 ? 159.284 166.921 202.272 1.00 68.65 401 GLY E C 1
ATOM 15397 O O . GLY E 5 401 ? 160.121 166.021 202.380 1.00 70.02 401 GLY E O 1
ATOM 15398 N N . LEU E 5 402 ? 159.622 168.203 202.173 1.00 60.31 402 LEU E N 1
ATOM 15399 C CA . LEU E 5 402 ? 161.018 168.617 202.111 1.00 58.55 402 LEU E CA 1
ATOM 15400 C C . LEU E 5 402 ? 161.596 168.695 203.519 1.00 61.59 402 LEU E C 1
ATOM 15401 O O . LEU E 5 402 ? 161.012 169.333 204.401 1.00 69.31 402 LEU E O 1
ATOM 15406 N N . ARG E 5 403 ? 162.743 168.047 203.728 1.00 51.93 403 ARG E N 1
ATOM 15407 C CA . ARG E 5 403 ? 163.434 168.052 205.005 1.00 43.38 403 ARG E CA 1
ATOM 15408 C C . ARG E 5 403 ? 164.776 168.769 204.884 1.00 49.51 403 ARG E C 1
ATOM 15409 O O . ARG E 5 403 ? 165.368 168.810 203.802 1.00 69.13 403 ARG E O 1
ATOM 15417 N N . PRO E 5 404 ? 165.278 169.353 205.977 1.00 35.52 404 PRO E N 1
ATOM 15418 C CA . PRO E 5 404 ? 166.519 170.141 205.884 1.00 49.99 404 PRO E CA 1
ATOM 15419 C C . PRO E 5 404 ? 167.734 169.351 205.426 1.00 49.98 404 PRO E C 1
ATOM 15420 O O . PRO E 5 404 ? 168.652 169.936 204.834 1.00 52.11 404 PRO E O 1
ATOM 15424 N N . TRP E 5 405 ? 167.777 168.042 205.686 1.00 53.33 405 TRP E N 1
ATOM 15425 C CA . TRP E 5 405 ? 168.976 167.278 205.359 1.00 59.09 405 TRP E CA 1
ATOM 15426 C C . TRP E 5 405 ? 169.200 167.196 203.855 1.00 61.98 405 TRP E C 1
ATOM 15427 O O . TRP E 5 405 ? 170.348 167.136 203.409 1.00 70.53 405 TRP E O 1
ATOM 15438 N N . GLU E 5 406 ? 168.129 167.205 203.060 1.00 54.05 406 GLU E N 1
ATOM 15439 C CA . GLU E 5 406 ? 168.294 167.226 201.609 1.00 54.72 406 GLU E CA 1
ATOM 15440 C C . GLU E 5 406 ? 168.960 168.517 201.148 1.00 60.46 406 GLU E C 1
ATOM 15441 O O . GLU E 5 406 ? 169.863 168.495 200.301 1.00 73.64 406 GLU E O 1
ATOM 15447 N N . VAL E 5 407 ? 168.533 169.654 201.703 1.00 46.03 407 VAL E N 1
ATOM 15448 C CA . VAL E 5 407 ? 169.156 170.931 201.369 1.00 50.53 407 VAL E CA 1
ATOM 15449 C C . VAL E 5 407 ? 170.615 170.940 201.801 1.00 58.78 407 VAL E C 1
ATOM 15450 O O . VAL E 5 407 ? 171.493 171.429 201.076 1.00 62.73 407 VAL E O 1
ATOM 15454 N N . ILE E 5 408 ? 170.898 170.404 202.991 1.00 56.22 408 ILE E N 1
ATOM 15455 C CA . ILE E 5 408 ? 172.276 170.350 203.471 1.00 54.99 408 ILE E CA 1
ATOM 15456 C C . ILE E 5 408 ? 173.131 169.491 202.547 1.00 54.17 408 ILE E C 1
ATOM 15457 O O . ILE E 5 408 ? 174.268 169.848 202.221 1.00 62.49 408 ILE E O 1
ATOM 15462 N N . SER E 5 409 ? 172.600 168.346 202.113 1.00 37.94 409 SER E N 1
ATOM 15463 C CA . SER E 5 409 ? 173.343 167.472 201.211 1.00 40.85 409 SER E CA 1
ATOM 15464 C C . SER E 5 409 ? 173.611 168.151 199.875 1.00 46.34 409 SER E C 1
ATOM 15465 O O . SER E 5 409 ? 174.707 168.025 199.316 1.00 57.23 409 SER E O 1
ATOM 15468 N N . ILE E 5 410 ? 172.618 168.864 199.339 1.00 45.13 410 ILE E N 1
ATOM 15469 C CA . ILE E 5 410 ? 172.820 169.578 198.081 1.00 39.72 410 ILE E CA 1
ATOM 15470 C C . ILE E 5 410 ? 173.898 170.642 198.241 1.00 44.33 410 ILE E C 1
ATOM 15471 O O . ILE E 5 410 ? 174.765 170.808 197.371 1.00 54.63 410 ILE E O 1
ATOM 15476 N N . GLU E 5 411 ? 173.863 171.379 199.354 1.00 53.00 411 GLU E N 1
ATOM 15477 C CA . GLU E 5 411 ? 174.884 172.392 199.602 1.00 56.55 411 GLU E CA 1
ATOM 15478 C C . GLU E 5 411 ? 176.269 171.765 199.714 1.00 61.48 411 GLU E C 1
ATOM 15479 O O . GLU E 5 411 ? 177.248 172.307 199.187 1.00 61.29 411 GLU E O 1
ATOM 15485 N N . GLN E 5 412 ? 176.370 170.624 200.400 1.00 58.23 412 GLN E N 1
ATOM 15486 C CA . GLN E 5 412 ? 177.654 169.942 200.522 1.00 49.31 412 GLN E CA 1
ATOM 15487 C C . GLN E 5 412 ? 178.170 169.488 199.164 1.00 48.70 412 GLN E C 1
ATOM 15488 O O . GLN E 5 412 ? 179.359 169.636 198.863 1.00 54.61 412 GLN E O 1
ATOM 15494 N N . ALA E 5 413 ? 177.291 168.933 198.329 1.00 42.28 413 ALA E N 1
ATOM 15495 C CA . ALA E 5 413 ? 177.714 168.498 197.002 1.00 36.61 413 ALA E CA 1
ATOM 15496 C C . ALA E 5 413 ? 178.191 169.676 196.161 1.00 38.37 413 ALA E C 1
ATOM 15497 O O . ALA E 5 413 ? 179.216 169.585 195.473 1.00 45.86 413 ALA E O 1
ATOM 15499 N N . MET E 5 414 ? 177.462 170.794 196.206 1.00 47.62 414 MET E N 1
ATOM 15500 C CA . MET E 5 414 ? 177.863 171.958 195.424 1.00 46.24 414 MET E CA 1
ATOM 15501 C C . MET E 5 414 ? 179.185 172.531 195.920 1.00 54.50 414 MET E C 1
ATOM 15502 O O . MET E 5 414 ? 180.027 172.946 195.116 1.00 62.71 414 MET E O 1
ATOM 15507 N N . ASP E 5 415 ? 179.387 172.566 197.239 1.00 66.11 415 ASP E N 1
ATOM 15508 C CA . ASP E 5 415 ? 180.653 173.032 197.792 1.00 67.58 415 ASP E CA 1
ATOM 15509 C C . ASP E 5 415 ? 181.777 172.024 197.598 1.00 66.75 415 ASP E C 1
ATOM 15510 O O . ASP E 5 415 ? 182.943 172.370 197.809 1.00 64.70 415 ASP E O 1
ATOM 15515 N N . GLN E 5 416 ? 181.454 170.783 197.246 1.00 69.21 416 GLN E N 1
ATOM 15516 C CA . GLN E 5 416 ? 182.465 169.813 196.848 1.00 56.16 416 GLN E CA 1
ATOM 15517 C C . GLN E 5 416 ? 182.854 169.959 195.383 1.00 55.43 416 GLN E C 1
ATOM 15518 O O . GLN E 5 416 ? 184.019 169.744 195.030 1.00 55.39 416 GLN E O 1
ATOM 15524 N N . ILE E 5 417 ? 181.897 170.312 194.521 1.00 64.53 417 ILE E N 1
ATOM 15525 C CA . ILE E 5 417 ? 182.196 170.453 193.097 1.00 56.45 417 ILE E CA 1
ATOM 15526 C C . ILE E 5 417 ? 183.186 171.589 192.869 1.00 54.77 417 ILE E C 1
ATOM 15527 O O . ILE E 5 417 ? 184.211 171.420 192.198 1.00 64.91 417 ILE E O 1
ATOM 15532 N N . SER E 5 418 ? 182.900 172.759 193.427 1.00 56.14 418 SER E N 1
ATOM 15533 C CA . SER E 5 418 ? 183.826 173.880 193.415 1.00 61.39 418 SER E CA 1
ATOM 15534 C C . SER E 5 418 ? 184.530 173.961 194.762 1.00 74.95 418 SER E C 1
ATOM 15535 O O . SER E 5 418 ? 183.929 173.699 195.805 1.00 81.62 418 SER E O 1
ATOM 15538 N N . TYR E 5 419 ? 185.810 174.334 194.733 1.00 70.95 419 TYR E N 1
ATOM 15539 C CA . TYR E 5 419 ? 186.692 174.226 195.896 1.00 66.35 419 TYR E CA 1
ATOM 15540 C C . TYR E 5 419 ? 186.742 172.777 196.384 1.00 71.95 419 TYR E C 1
ATOM 15541 O O . TYR E 5 419 ? 186.286 172.452 197.482 1.00 79.11 419 TYR E O 1
ATOM 15550 N N . GLY E 5 420 ? 187.286 171.907 195.532 1.00 61.08 420 GLY E N 1
ATOM 15551 C CA . GLY E 5 420 ? 187.305 170.472 195.769 1.00 64.71 420 GLY E CA 1
ATOM 15552 C C . GLY E 5 420 ? 187.590 170.060 197.199 1.00 71.58 420 GLY E C 1
ATOM 15553 O O . GLY E 5 420 ? 186.788 169.364 197.826 1.00 78.39 420 GLY E O 1
ATOM 15554 N N . GLY E 5 421 ? 188.733 170.486 197.722 1.00 72.92 421 GLY E N 1
ATOM 15555 C CA . GLY E 5 421 ? 189.033 170.354 199.134 1.00 70.06 421 GLY E CA 1
ATOM 15556 C C . GLY E 5 421 ? 189.825 171.560 199.582 1.00 69.14 421 GLY E C 1
ATOM 15557 O O . GLY E 5 421 ? 190.312 171.633 200.712 1.00 73.10 421 GLY E O 1
ATOM 15558 N N . GLU E 5 422 ? 189.937 172.520 198.675 1.00 75.16 422 GLU E N 1
ATOM 15559 C CA . GLU E 5 422 ? 190.793 173.688 198.812 1.00 72.70 422 GLU E CA 1
ATOM 15560 C C . GLU E 5 422 ? 190.022 174.821 199.491 1.00 72.49 422 GLU E C 1
ATOM 15561 O O . GLU E 5 422 ? 189.006 174.590 200.152 1.00 75.00 422 GLU E O 1
ATOM 15567 N N . TRP E 5 423 ? 190.533 176.048 199.353 1.00 61.57 423 TRP E N 1
ATOM 15568 C CA . TRP E 5 423 ? 190.048 177.246 200.043 1.00 65.09 423 TRP E CA 1
ATOM 15569 C C . TRP E 5 423 ? 190.421 177.226 201.523 1.00 67.84 423 TRP E C 1
ATOM 15570 O O . TRP E 5 423 ? 189.616 177.562 202.391 1.00 72.25 423 TRP E O 1
ATOM 15581 N N . TYR E 5 424 ? 191.657 176.821 201.799 1.00 58.90 424 TYR E N 1
ATOM 15582 C CA . TYR E 5 424 ? 192.322 177.114 203.057 1.00 48.23 424 TYR E CA 1
ATOM 15583 C C . TYR E 5 424 ? 193.808 177.231 202.764 1.00 54.81 424 TYR E C 1
ATOM 15584 O O . TYR E 5 424 ? 194.307 176.686 201.777 1.00 67.80 424 TYR E O 1
ATOM 15593 N N . ARG E 5 425 ? 194.514 177.948 203.627 1.00 50.81 425 ARG E N 1
ATOM 15594 C CA . ARG E 5 425 ? 195.957 178.067 203.509 1.00 53.70 425 ARG E CA 1
ATOM 15595 C C . ARG E 5 425 ? 196.611 177.570 204.789 1.00 57.55 425 ARG E C 1
ATOM 15596 O O . ARG E 5 425 ? 195.947 177.286 205.787 1.00 63.22 425 ARG E O 1
ATOM 15604 N N . GLU E 5 426 ? 197.935 177.468 204.746 1.00 51.18 426 GLU E N 1
ATOM 15605 C CA . GLU E 5 426 ? 198.686 177.009 205.896 1.00 50.06 426 GLU E CA 1
ATOM 15606 C C . GLU E 5 426 ? 198.611 178.043 207.017 1.00 52.95 426 GLU E C 1
ATOM 15607 O O . GLU E 5 426 ? 198.276 179.205 206.777 1.00 58.55 426 GLU E O 1
ATOM 15613 N N . PRO E 5 427 ? 198.888 177.634 208.256 1.00 51.80 427 PRO E N 1
ATOM 15614 C CA . PRO E 5 427 ? 198.866 178.584 209.375 1.00 44.41 427 PRO E CA 1
ATOM 15615 C C . PRO E 5 427 ? 199.789 179.770 209.137 1.00 47.11 427 PRO E C 1
ATOM 15616 O O . PRO E 5 427 ? 200.575 179.822 208.189 1.00 61.96 427 PRO E O 1
ATOM 15620 N N . LEU E 5 428 ? 199.701 180.737 210.049 1.00 44.62 428 LEU E N 1
ATOM 15621 C CA . LEU E 5 428 ? 200.241 182.073 209.836 1.00 51.85 428 LEU E CA 1
ATOM 15622 C C . LEU E 5 428 ? 201.691 182.205 210.288 1.00 59.09 428 LEU E C 1
ATOM 15623 O O . LEU E 5 428 ? 202.091 183.272 210.768 1.00 68.01 428 LEU E O 1
ATOM 15628 N N . GLY E 5 429 ? 202.481 181.140 210.184 1.00 53.89 429 GLY E N 1
ATOM 15629 C CA . GLY E 5 429 ? 203.898 181.236 210.472 1.00 48.94 429 GLY E CA 1
ATOM 15630 C C . GLY E 5 429 ? 204.768 180.394 209.560 1.00 53.88 429 GLY E C 1
ATOM 15631 O O . GLY E 5 429 ? 205.972 180.263 209.796 1.00 54.98 429 GLY E O 1
ATOM 15632 N N . THR E 5 430 ? 204.176 179.820 208.514 1.00 55.16 430 THR E N 1
ATOM 15633 C CA . THR E 5 430 ? 204.884 178.882 207.652 1.00 53.41 430 THR E CA 1
ATOM 15634 C C . THR E 5 430 ? 205.559 179.536 206.453 1.00 57.25 430 THR E C 1
ATOM 15635 O O . THR E 5 430 ? 206.294 178.852 205.733 1.00 62.20 430 THR E O 1
ATOM 15639 N N . TYR E 5 431 ? 205.339 180.826 206.216 1.00 67.78 431 TYR E N 1
ATOM 15640 C CA . TYR E 5 431 ? 205.937 181.531 205.088 1.00 64.84 431 TYR E CA 1
ATOM 15641 C C . TYR E 5 431 ? 206.779 182.710 205.561 1.00 69.69 431 TYR E C 1
ATOM 15642 O O . TYR E 5 431 ? 206.780 183.780 204.950 1.00 70.55 431 TYR E O 1
ATOM 15651 N N . THR E 5 432 ? 207.509 182.526 206.656 1.00 67.63 432 THR E N 1
ATOM 15652 C CA . THR E 5 432 ? 208.343 183.574 207.228 1.00 62.18 432 THR E CA 1
ATOM 15653 C C . THR E 5 432 ? 209.806 183.283 206.926 1.00 64.32 432 THR E C 1
ATOM 15654 O O . THR E 5 432 ? 210.295 182.183 207.203 1.00 69.19 432 THR E O 1
ATOM 15658 N N . THR E 5 433 ? 210.501 184.271 206.363 1.00 68.93 433 THR E N 1
ATOM 15659 C CA . THR E 5 433 ? 211.891 184.113 205.956 1.00 70.10 433 THR E CA 1
ATOM 15660 C C . THR E 5 433 ? 212.873 184.922 206.788 1.00 71.00 433 THR E C 1
ATOM 15661 O O . THR E 5 433 ? 214.031 184.518 206.911 1.00 70.76 433 THR E O 1
ATOM 15665 N N . GLY E 5 434 ? 212.447 186.044 207.359 1.00 61.29 434 GLY E N 1
ATOM 15666 C CA . GLY E 5 434 ? 213.351 186.929 208.051 1.00 56.51 434 GLY E CA 1
ATOM 15667 C C . GLY E 5 434 ? 214.126 187.790 207.076 1.00 61.03 434 GLY E C 1
ATOM 15668 O O . GLY E 5 434 ? 213.813 187.845 205.883 1.00 67.12 434 GLY E O 1
ATOM 15669 N N . PRO E 5 435 ? 215.143 188.493 207.566 1.00 57.15 435 PRO E N 1
ATOM 15670 C CA . PRO E 5 435 ? 215.973 189.316 206.681 1.00 58.66 435 PRO E CA 1
ATOM 15671 C C . PRO E 5 435 ? 216.678 188.460 205.645 1.00 61.72 435 PRO E C 1
ATOM 15672 O O . PRO E 5 435 ? 217.273 187.425 205.980 1.00 68.77 435 PRO E O 1
ATOM 15676 N N . PRO E 5 436 ? 216.621 188.854 204.369 1.00 55.43 436 PRO E N 1
ATOM 15677 C CA . PRO E 5 436 ? 217.220 188.014 203.316 1.00 59.90 436 PRO E CA 1
ATOM 15678 C C . PRO E 5 436 ? 218.722 187.820 203.447 1.00 64.54 436 PRO E C 1
ATOM 15679 O O . PRO E 5 436 ? 219.229 186.744 203.109 1.00 72.38 436 PRO E O 1
ATOM 15683 N N . TYR E 5 437 ? 219.453 188.831 203.924 1.00 53.82 437 TYR E N 1
ATOM 15684 C CA . TYR E 5 437 ? 220.910 188.740 203.943 1.00 55.46 437 TYR E CA 1
ATOM 15685 C C . TYR E 5 437 ? 221.404 187.695 204.936 1.00 60.23 437 TYR E C 1
ATOM 15686 O O . TYR E 5 437 ? 222.497 187.140 204.761 1.00 74.32 437 TYR E O 1
ATOM 15695 N N . ILE E 5 438 ? 220.620 187.417 205.978 1.00 50.16 438 ILE E N 1
ATOM 15696 C CA . ILE E 5 438 ? 221.047 186.461 206.991 1.00 51.59 438 ILE E CA 1
ATOM 15697 C C . ILE E 5 438 ? 221.155 185.060 206.403 1.00 64.96 438 ILE E C 1
ATOM 15698 O O . ILE E 5 438 ? 222.038 184.287 206.790 1.00 74.06 438 ILE E O 1
ATOM 15703 N N . ARG E 5 439 ? 220.287 184.713 205.451 1.00 81.23 439 ARG E N 1
ATOM 15704 C CA . ARG E 5 439 ? 220.339 183.382 204.851 1.00 80.63 439 ARG E CA 1
ATOM 15705 C C . ARG E 5 439 ? 221.638 183.169 204.077 1.00 83.48 439 ARG E C 1
ATOM 15706 O O . ARG E 5 439 ? 222.298 182.132 204.222 1.00 86.96 439 ARG E O 1
ATOM 15714 N N . GLU E 5 440 ? 222.028 184.143 203.252 1.00 80.23 440 GLU E N 1
ATOM 15715 C CA . GLU E 5 440 ? 223.278 183.997 202.512 1.00 80.45 440 GLU E CA 1
ATOM 15716 C C . GLU E 5 440 ? 224.487 184.097 203.434 1.00 79.76 440 GLU E C 1
ATOM 15717 O O . GLU E 5 440 ? 225.509 183.443 203.185 1.00 87.36 440 GLU E O 1
ATOM 15723 N N . TRP E 5 441 ? 224.393 184.888 204.507 1.00 66.09 441 TRP E N 1
ATOM 15724 C CA . TRP E 5 441 ? 225.459 184.888 205.502 1.00 63.60 441 TRP E CA 1
ATOM 15725 C C . TRP E 5 441 ? 225.611 183.510 206.136 1.00 70.41 441 TRP E C 1
ATOM 15726 O O . TRP E 5 441 ? 226.732 183.026 206.333 1.00 81.77 441 TRP E O 1
ATOM 15737 N N . ASN E 5 442 ? 224.488 182.859 206.446 1.00 74.28 442 ASN E N 1
ATOM 15738 C CA . ASN E 5 442 ? 224.527 181.504 206.982 1.00 71.99 442 ASN E CA 1
ATOM 15739 C C . ASN E 5 442 ? 225.145 180.537 205.984 1.00 80.55 442 ASN E C 1
ATOM 15740 O O . ASN E 5 442 ? 225.908 179.644 206.366 1.00 87.20 442 ASN E O 1
ATOM 15745 N N . ARG E 5 443 ? 224.804 180.683 204.701 1.00 87.03 443 ARG E N 1
ATOM 15746 C CA . ARG E 5 443 ? 225.380 179.809 203.682 1.00 82.91 443 ARG E CA 1
ATOM 15747 C C . ARG E 5 443 ? 226.893 179.973 203.606 1.00 80.66 443 ARG E C 1
ATOM 15748 O O . ARG E 5 443 ? 227.632 178.981 203.532 1.00 84.70 443 ARG E O 1
ATOM 15756 N N . SER E 5 444 ? 227.372 181.218 203.635 1.00 84.76 444 SER E N 1
ATOM 15757 C CA . SER E 5 444 ? 228.813 181.454 203.644 1.00 85.67 444 SER E CA 1
ATOM 15758 C C . SER E 5 444 ? 229.459 180.849 204.884 1.00 84.02 444 SER E C 1
ATOM 15759 O O . SER E 5 444 ? 230.541 180.250 204.805 1.00 91.45 444 SER E O 1
ATOM 15762 N N . VAL E 5 445 ? 228.807 180.995 206.040 1.00 82.63 445 VAL E N 1
ATOM 15763 C CA . VAL E 5 445 ? 229.355 180.454 207.280 1.00 85.37 445 VAL E CA 1
ATOM 15764 C C . VAL E 5 445 ? 229.457 178.937 207.206 1.00 90.63 445 VAL E C 1
ATOM 15765 O O . VAL E 5 445 ? 230.469 178.350 207.609 1.00 96.41 445 VAL E O 1
ATOM 15769 N N . MET E 5 446 ? 228.417 178.274 206.692 1.00 97.99 446 MET E N 1
ATOM 15770 C CA . MET E 5 446 ? 228.460 176.817 206.601 1.00 95.29 446 MET E CA 1
ATOM 15771 C C . MET E 5 446 ? 229.503 176.353 205.592 1.00 101.33 446 MET E C 1
ATOM 15772 O O . MET E 5 446 ? 230.161 175.328 205.805 1.00 104.63 446 MET E O 1
ATOM 15777 N N . ARG E 5 447 ? 229.672 177.084 204.486 1.00 114.43 447 ARG E N 1
ATOM 15778 C CA . ARG E 5 447 ? 230.721 176.723 203.536 1.00 112.31 447 ARG E CA 1
ATOM 15779 C C . ARG E 5 447 ? 232.101 176.835 204.174 1.00 112.26 447 ARG E C 1
ATOM 15780 O O . ARG E 5 447 ? 232.944 175.939 204.019 1.00 114.91 447 ARG E O 1
ATOM 15788 N N . LEU E 5 448 ? 232.346 177.922 204.910 1.00 114.14 448 LEU E N 1
ATOM 15789 C CA . LEU E 5 448 ? 233.631 178.083 205.584 1.00 113.15 448 LEU E CA 1
ATOM 15790 C C . LEU E 5 448 ? 233.833 176.991 206.631 1.00 116.81 448 LEU E C 1
ATOM 15791 O O . LEU E 5 448 ? 234.942 176.464 206.786 1.00 121.02 448 LEU E O 1
ATOM 15796 N N . PHE E 5 449 ? 232.769 176.635 207.356 1.00 129.01 449 PHE E N 1
ATOM 15797 C CA . PHE E 5 449 ? 232.870 175.574 208.352 1.00 129.37 449 PHE E CA 1
ATOM 15798 C C . PHE E 5 449 ? 233.199 174.236 207.704 1.00 130.98 449 PHE E C 1
ATOM 15799 O O . PHE E 5 449 ? 233.997 173.460 208.240 1.00 131.95 449 PHE E O 1
ATOM 15807 N N . ARG E 5 450 ? 232.575 173.936 206.562 1.00 135.18 450 ARG E N 1
ATOM 15808 C CA . ARG E 5 450 ? 232.887 172.697 205.856 1.00 133.59 450 ARG E CA 1
ATOM 15809 C C . ARG E 5 450 ? 234.328 172.693 205.368 1.00 133.99 450 ARG E C 1
ATOM 15810 O O . ARG E 5 450 ? 234.997 171.654 205.394 1.00 132.71 450 ARG E O 1
ATOM 15818 N N . ILE E 5 451 ? 234.820 173.845 204.907 1.00 145.87 451 ILE E N 1
ATOM 15819 C CA . ILE E 5 451 ? 236.224 173.937 204.515 1.00 145.46 451 ILE E CA 1
ATOM 15820 C C . ILE E 5 451 ? 237.129 173.646 205.707 1.00 145.70 451 ILE E C 1
ATOM 15821 O O . ILE E 5 451 ? 238.098 172.886 205.599 1.00 145.29 451 ILE E O 1
ATOM 15826 N N . PHE E 5 452 ? 236.821 174.237 206.863 1.00 151.63 452 PHE E N 1
ATOM 15827 C CA . PHE E 5 452 ? 237.681 174.085 208.035 1.00 150.25 452 PHE E CA 1
ATOM 15828 C C . PHE E 5 452 ? 237.660 172.638 208.526 1.00 153.07 452 PHE E C 1
ATOM 15829 O O . PHE E 5 452 ? 238.713 172.039 208.768 1.00 154.60 452 PHE E O 1
ATOM 15837 N N . TYR E 5 453 ? 236.469 172.044 208.632 1.00 161.16 453 TYR E N 1
ATOM 15838 C CA . TYR E 5 453 ? 236.333 170.754 209.303 1.00 160.46 453 TYR E CA 1
ATOM 15839 C C . TYR E 5 453 ? 237.126 169.654 208.606 1.00 160.04 453 TYR E C 1
ATOM 15840 O O . TYR E 5 453 ? 237.594 168.717 209.263 1.00 158.51 453 TYR E O 1
ATOM 15849 N N . ASN E 5 454 ? 237.296 169.747 207.288 1.00 168.83 454 ASN E N 1
ATOM 15850 C CA . ASN E 5 454 ? 237.973 168.694 206.541 1.00 168.50 454 ASN E CA 1
ATOM 15851 C C . ASN E 5 454 ? 239.492 168.847 206.556 1.00 168.53 454 ASN E C 1
ATOM 15852 O O . ASN E 5 454 ? 240.213 167.859 206.725 1.00 166.67 454 ASN E O 1
ATOM 15857 N N . LEU E 5 455 ? 239.993 170.068 206.382 1.00 166.93 455 LEU E N 1
ATOM 15858 C CA . LEU E 5 455 ? 241.422 170.318 206.257 1.00 165.08 455 LEU E CA 1
ATOM 15859 C C . LEU E 5 455 ? 241.867 171.383 207.250 1.00 165.75 455 LEU E C 1
ATOM 15860 O O . LEU E 5 455 ? 241.087 172.267 207.616 1.00 166.22 455 LEU E O 1
ATOM 15865 N N . SER E 5 456 ? 243.124 171.291 207.677 1.00 153.26 456 SER E N 1
ATOM 15866 C CA . SER E 5 456 ? 243.709 172.239 208.624 1.00 152.14 456 SER E CA 1
ATOM 15867 C C . SER E 5 456 ? 242.904 172.316 209.919 1.00 151.92 456 SER E C 1
ATOM 15868 O O . SER E 5 456 ? 242.953 171.406 210.747 1.00 149.12 456 SER E O 1
ATOM 15871 N N . GLY F 6 158 ? 202.444 204.618 137.264 1.00 167.23 158 GLY F N 1
ATOM 15872 C CA . GLY F 6 158 ? 203.770 204.750 137.837 1.00 169.29 158 GLY F CA 1
ATOM 15873 C C . GLY F 6 158 ? 203.976 203.894 139.071 1.00 171.92 158 GLY F C 1
ATOM 15874 O O . GLY F 6 158 ? 205.083 203.814 139.603 1.00 172.95 158 GLY F O 1
ATOM 15875 N N . ILE F 6 159 ? 202.898 203.247 139.522 1.00 178.66 159 ILE F N 1
ATOM 15876 C CA . ILE F 6 159 ? 202.967 202.400 140.710 1.00 179.02 159 ILE F CA 1
ATOM 15877 C C . ILE F 6 159 ? 203.886 201.209 140.472 1.00 179.95 159 ILE F C 1
ATOM 15878 O O . ILE F 6 159 ? 204.556 200.734 141.400 1.00 180.89 159 ILE F O 1
ATOM 15883 N N . ALA F 6 160 ? 203.954 200.723 139.229 1.00 187.63 160 ALA F N 1
ATOM 15884 C CA . ALA F 6 160 ? 204.784 199.562 138.924 1.00 186.82 160 ALA F CA 1
ATOM 15885 C C . ALA F 6 160 ? 206.251 199.828 139.239 1.00 188.56 160 ALA F C 1
ATOM 15886 O O . ALA F 6 160 ? 206.946 198.959 139.783 1.00 189.17 160 ALA F O 1
ATOM 15888 N N . ASP F 6 161 ? 206.738 201.028 138.912 1.00 184.18 161 ASP F N 1
ATOM 15889 C CA . ASP F 6 161 ? 208.134 201.361 139.175 1.00 182.46 161 ASP F CA 1
ATOM 15890 C C . ASP F 6 161 ? 208.444 201.293 140.665 1.00 181.60 161 ASP F C 1
ATOM 15891 O O . ASP F 6 161 ? 209.385 200.609 141.085 1.00 180.86 161 ASP F O 1
ATOM 15896 N N . GLU F 6 162 ? 207.648 201.984 141.485 1.00 179.37 162 GLU F N 1
ATOM 15897 C CA . GLU F 6 162 ? 207.904 201.990 142.920 1.00 178.53 162 GLU F CA 1
ATOM 15898 C C . GLU F 6 162 ? 207.738 200.603 143.526 1.00 179.24 162 GLU F C 1
ATOM 15899 O O . GLU F 6 162 ? 208.469 200.246 144.457 1.00 179.66 162 GLU F O 1
ATOM 15905 N N . THR F 6 163 ? 206.793 199.807 143.018 1.00 184.52 163 THR F N 1
ATOM 15906 C CA . THR F 6 163 ? 206.648 198.447 143.527 1.00 183.01 163 THR F CA 1
ATOM 15907 C C . THR F 6 163 ? 207.877 197.604 143.208 1.00 182.27 163 THR F C 1
ATOM 15908 O O . THR F 6 163 ? 208.329 196.815 144.048 1.00 181.98 163 THR F O 1
ATOM 15912 N N . LEU F 6 164 ? 208.437 197.751 142.003 1.00 180.15 164 LEU F N 1
ATOM 15913 C CA . LEU F 6 164 ? 209.625 196.971 141.680 1.00 179.47 164 LEU F CA 1
ATOM 15914 C C . LEU F 6 164 ? 210.866 197.485 142.401 1.00 180.28 164 LEU F C 1
ATOM 15915 O O . LEU F 6 164 ? 211.828 196.727 142.560 1.00 179.25 164 LEU F O 1
ATOM 15920 N N . GLN F 6 165 ? 210.881 198.751 142.830 1.00 179.03 165 GLN F N 1
ATOM 15921 C CA . GLN F 6 165 ? 211.949 199.181 143.733 1.00 177.53 165 GLN F CA 1
ATOM 15922 C C . GLN F 6 165 ? 211.769 198.587 145.127 1.00 176.84 165 GLN F C 1
ATOM 15923 O O . GLN F 6 165 ? 212.730 198.089 145.726 1.00 175.47 165 GLN F O 1
ATOM 15929 N N . VAL F 6 166 ? 210.547 198.626 145.663 1.00 176.12 166 VAL F N 1
ATOM 15930 C CA . VAL F 6 166 ? 210.350 198.198 147.046 1.00 176.09 166 VAL F CA 1
ATOM 15931 C C . VAL F 6 166 ? 210.395 196.683 147.197 1.00 176.03 166 VAL F C 1
ATOM 15932 O O . VAL F 6 166 ? 210.630 196.189 148.307 1.00 175.96 166 VAL F O 1
ATOM 15936 N N . VAL F 6 167 ? 210.177 195.924 146.121 1.00 171.26 167 VAL F N 1
ATOM 15937 C CA . VAL F 6 167 ? 210.326 194.476 146.232 1.00 169.98 167 VAL F CA 1
ATOM 15938 C C . VAL F 6 167 ? 211.777 194.111 146.522 1.00 169.44 167 VAL F C 1
ATOM 15939 O O . VAL F 6 167 ? 212.051 193.118 147.208 1.00 169.37 167 VAL F O 1
ATOM 15943 N N . LEU F 6 168 ? 212.728 194.905 146.021 1.00 167.98 168 LEU F N 1
ATOM 15944 C CA . LEU F 6 168 ? 214.133 194.664 146.328 1.00 168.69 168 LEU F CA 1
ATOM 15945 C C . LEU F 6 168 ? 214.388 194.783 147.824 1.00 169.74 168 LEU F C 1
ATOM 15946 O O . LEU F 6 168 ? 215.053 193.932 148.422 1.00 169.45 168 LEU F O 1
ATOM 15951 N N . ALA F 6 169 ? 213.844 195.829 148.452 1.00 171.96 169 ALA F N 1
ATOM 15952 C CA . ALA F 6 169 ? 213.964 195.968 149.900 1.00 171.06 169 ALA F CA 1
ATOM 15953 C C . ALA F 6 169 ? 213.210 194.865 150.631 1.00 171.72 169 ALA F C 1
ATOM 15954 O O . ALA F 6 169 ? 213.629 194.438 151.714 1.00 172.04 169 ALA F O 1
ATOM 15956 N N . THR F 6 170 ? 212.088 194.411 150.068 1.00 176.07 170 THR F N 1
ATOM 15957 C CA . THR F 6 170 ? 211.355 193.302 150.670 1.00 175.58 170 THR F CA 1
ATOM 15958 C C . THR F 6 170 ? 212.233 192.063 150.768 1.00 175.47 170 THR F C 1
ATOM 15959 O O . THR F 6 170 ? 212.375 191.468 151.845 1.00 177.05 170 THR F O 1
ATOM 15963 N N . LEU F 6 171 ? 212.843 191.670 149.646 1.00 179.02 171 LEU F N 1
ATOM 15964 C CA . LEU F 6 171 ? 213.782 190.552 149.673 1.00 179.53 171 LEU F CA 1
ATOM 15965 C C . LEU F 6 171 ? 214.964 190.843 150.588 1.00 179.21 171 LEU F C 1
ATOM 15966 O O . LEU F 6 171 ? 215.427 189.952 151.317 1.00 180.25 171 LEU F O 1
ATOM 15971 N N . GLY F 6 172 ? 215.445 192.084 150.583 1.00 180.75 172 GLY F N 1
ATOM 15972 C CA . GLY F 6 172 ? 216.482 192.518 151.490 1.00 180.88 172 GLY F CA 1
ATOM 15973 C C . GLY F 6 172 ? 216.203 192.157 152.931 1.00 181.85 172 GLY F C 1
ATOM 15974 O O . GLY F 6 172 ? 216.952 191.379 153.528 1.00 182.22 172 GLY F O 1
ATOM 15975 N N . PHE F 6 173 ? 215.121 192.685 153.509 1.00 185.63 173 PHE F N 1
ATOM 15976 C CA . PHE F 6 173 ? 214.935 192.416 154.932 1.00 185.78 173 PHE F CA 1
ATOM 15977 C C . PHE F 6 173 ? 214.367 191.030 155.215 1.00 186.09 173 PHE F C 1
ATOM 15978 O O . PHE F 6 173 ? 214.575 190.527 156.327 1.00 185.94 173 PHE F O 1
ATOM 15986 N N . ILE F 6 174 ? 213.689 190.374 154.262 1.00 184.03 174 ILE F N 1
ATOM 15987 C CA . ILE F 6 174 ? 213.294 188.992 154.534 1.00 182.94 174 ILE F CA 1
ATOM 15988 C C . ILE F 6 174 ? 214.538 188.127 154.695 1.00 182.50 174 ILE F C 1
ATOM 15989 O O . ILE F 6 174 ? 214.638 187.335 155.639 1.00 182.69 174 ILE F O 1
ATOM 15994 N N . PHE F 6 175 ? 215.543 188.313 153.828 1.00 198.48 175 PHE F N 1
ATOM 15995 C CA . PHE F 6 175 ? 216.790 187.585 154.038 1.00 199.57 175 PHE F CA 1
ATOM 15996 C C . PHE F 6 175 ? 217.552 188.098 155.255 1.00 198.79 175 PHE F C 1
ATOM 15997 O O . PHE F 6 175 ? 218.251 187.319 155.916 1.00 199.21 175 PHE F O 1
ATOM 16005 N N . LEU F 6 176 ? 217.427 189.390 155.577 1.00 185.22 176 LEU F N 1
ATOM 16006 C CA . LEU F 6 176 ? 218.107 189.917 156.757 1.00 185.30 176 LEU F CA 1
ATOM 16007 C C . LEU F 6 176 ? 217.632 189.227 158.028 1.00 185.32 176 LEU F C 1
ATOM 16008 O O . LEU F 6 176 ? 218.448 188.750 158.825 1.00 185.25 176 LEU F O 1
ATOM 16013 N N . TYR F 6 177 ? 216.319 189.145 158.235 1.00 192.26 177 TYR F N 1
ATOM 16014 C CA . TYR F 6 177 ? 215.845 188.452 159.427 1.00 191.73 177 TYR F CA 1
ATOM 16015 C C . TYR F 6 177 ? 215.708 186.951 159.207 1.00 191.60 177 TYR F C 1
ATOM 16016 O O . TYR F 6 177 ? 215.289 186.237 160.123 1.00 192.07 177 TYR F O 1
ATOM 16025 N N . THR F 6 178 ? 216.060 186.461 158.017 1.00 191.07 178 THR F N 1
ATOM 16026 C CA . THR F 6 178 ? 216.449 185.068 157.865 1.00 190.23 178 THR F CA 1
ATOM 16027 C C . THR F 6 178 ? 217.892 184.829 158.302 1.00 190.05 178 THR F C 1
ATOM 16028 O O . THR F 6 178 ? 218.275 183.678 158.534 1.00 189.77 178 THR F O 1
ATOM 16032 N N . TYR F 6 179 ? 218.689 185.891 158.438 1.00 190.18 179 TYR F N 1
ATOM 16033 C CA . TYR F 6 179 ? 220.095 185.752 158.812 1.00 189.92 179 TYR F CA 1
ATOM 16034 C C . TYR F 6 179 ? 220.428 186.506 160.100 1.00 190.81 179 TYR F C 1
ATOM 16035 O O . TYR F 6 179 ? 221.384 187.287 160.144 1.00 191.24 179 TYR F O 1
ATOM 16044 N N . ILE F 6 180 ? 219.629 186.281 161.144 1.00 195.11 180 ILE F N 1
ATOM 16045 C CA . ILE F 6 180 ? 219.817 186.829 162.487 1.00 195.69 180 ILE F CA 1
ATOM 16046 C C . ILE F 6 180 ? 219.778 185.571 163.358 1.00 196.82 180 ILE F C 1
ATOM 16047 O O . ILE F 6 180 ? 219.836 184.472 162.808 1.00 197.11 180 ILE F O 1
ATOM 16052 N N . ILE F 6 181 ? 219.760 185.685 164.693 1.00 191.43 181 ILE F N 1
ATOM 16053 C CA . ILE F 6 181 ? 219.670 184.528 165.596 1.00 190.51 181 ILE F CA 1
ATOM 16054 C C . ILE F 6 181 ? 218.698 183.480 165.060 1.00 190.65 181 ILE F C 1
ATOM 16055 O O . ILE F 6 181 ? 218.986 182.265 165.066 1.00 189.93 181 ILE F O 1
ATOM 16060 N N . THR F 6 182 ? 217.545 183.964 164.578 1.00 197.16 182 THR F N 1
ATOM 16061 C CA . THR F 6 182 ? 216.653 183.120 163.805 1.00 195.09 182 THR F CA 1
ATOM 16062 C C . THR F 6 182 ? 217.426 182.337 162.759 1.00 194.11 182 THR F C 1
ATOM 16063 O O . THR F 6 182 ? 217.124 181.175 162.538 1.00 195.05 182 THR F O 1
ATOM 16067 N N . GLY F 6 183 ? 218.462 182.925 162.158 1.00 189.87 183 GLY F N 1
ATOM 16068 C CA . GLY F 6 183 ? 219.276 182.181 161.205 1.00 188.60 183 GLY F CA 1
ATOM 16069 C C . GLY F 6 183 ? 220.034 181.025 161.833 1.00 189.65 183 GLY F C 1
ATOM 16070 O O . GLY F 6 183 ? 220.175 179.969 161.223 1.00 189.91 183 GLY F O 1
ATOM 16071 N N . GLU F 6 184 ? 220.537 181.208 163.061 1.00 191.38 184 GLU F N 1
ATOM 16072 C CA . GLU F 6 184 ? 221.293 180.139 163.721 1.00 191.48 184 GLU F CA 1
ATOM 16073 C C . GLU F 6 184 ? 220.431 178.941 164.135 1.00 190.84 184 GLU F C 1
ATOM 16074 O O . GLU F 6 184 ? 220.836 177.795 163.907 1.00 189.89 184 GLU F O 1
ATOM 16080 N N . GLU F 6 185 ? 219.249 179.141 164.738 1.00 193.27 185 GLU F N 1
ATOM 16081 C CA . GLU F 6 185 ? 218.409 177.926 164.844 1.00 191.79 185 GLU F CA 1
ATOM 16082 C C . GLU F 6 185 ? 217.691 177.605 163.529 1.00 193.94 185 GLU F C 1
ATOM 16083 O O . GLU F 6 185 ? 217.184 176.486 163.324 1.00 193.82 185 GLU F O 1
ATOM 16089 N N . LEU F 6 186 ? 217.704 178.533 162.589 1.00 207.43 186 LEU F N 1
ATOM 16090 C CA . LEU F 6 186 ? 216.947 178.369 161.369 1.00 207.15 186 LEU F CA 1
ATOM 16091 C C . LEU F 6 186 ? 217.762 177.675 160.298 1.00 207.08 186 LEU F C 1
ATOM 16092 O O . LEU F 6 186 ? 217.191 177.286 159.288 1.00 207.09 186 LEU F O 1
ATOM 16097 N N . VAL F 6 187 ? 219.065 177.474 160.505 1.00 206.23 187 VAL F N 1
ATOM 16098 C CA . VAL F 6 187 ? 219.763 176.496 159.674 1.00 205.07 187 VAL F CA 1
ATOM 16099 C C . VAL F 6 187 ? 219.009 175.168 159.724 1.00 205.24 187 VAL F C 1
ATOM 16100 O O . VAL F 6 187 ? 218.420 174.744 158.728 1.00 205.45 187 VAL F O 1
ATOM 16104 N N . LYS F 6 188 ? 218.867 174.584 160.915 1.00 199.71 188 LYS F N 1
ATOM 16105 C CA . LYS F 6 188 ? 218.075 173.367 161.041 1.00 199.22 188 LYS F CA 1
ATOM 16106 C C . LYS F 6 188 ? 216.637 173.602 160.592 1.00 200.93 188 LYS F C 1
ATOM 16107 O O . LYS F 6 188 ? 216.139 172.919 159.682 1.00 200.94 188 LYS F O 1
ATOM 16113 N N . LEU F 6 189 ? 215.976 174.614 161.166 1.00 209.96 189 LEU F N 1
ATOM 16114 C CA . LEU F 6 189 ? 214.542 174.766 160.925 1.00 208.83 189 LEU F CA 1
ATOM 16115 C C . LEU F 6 189 ? 214.242 175.027 159.448 1.00 209.57 189 LEU F C 1
ATOM 16116 O O . LEU F 6 189 ? 213.564 174.233 158.781 1.00 209.76 189 LEU F O 1
ATOM 16121 N N . ALA F 6 190 ? 214.750 176.137 158.914 1.00 220.75 190 ALA F N 1
ATOM 16122 C CA . ALA F 6 190 ? 214.469 176.513 157.540 1.00 220.00 190 ALA F CA 1
ATOM 16123 C C . ALA F 6 190 ? 215.087 175.550 156.535 1.00 221.25 190 ALA F C 1
ATOM 16124 O O . ALA F 6 190 ? 214.506 175.356 155.469 1.00 222.17 190 ALA F O 1
ATOM 16126 N N . ARG F 6 191 ? 216.255 174.950 156.813 1.00 211.49 191 ARG F N 1
ATOM 16127 C CA . ARG F 6 191 ? 216.795 173.982 155.866 1.00 210.12 191 ARG F CA 1
ATOM 16128 C C . ARG F 6 191 ? 215.845 172.805 155.713 1.00 210.34 191 ARG F C 1
ATOM 16129 O O . ARG F 6 191 ? 215.515 172.409 154.587 1.00 210.38 191 ARG F O 1
ATOM 16137 N N . ASP F 6 192 ? 215.354 172.262 156.838 1.00 216.40 192 ASP F N 1
ATOM 16138 C CA . ASP F 6 192 ? 214.291 171.265 156.758 1.00 216.37 192 ASP F CA 1
ATOM 16139 C C . ASP F 6 192 ? 213.077 171.800 156.013 1.00 216.84 192 ASP F C 1
ATOM 16140 O O . ASP F 6 192 ? 212.423 171.056 155.275 1.00 216.10 192 ASP F O 1
ATOM 16145 N N . TYR F 6 193 ? 212.769 173.086 156.187 1.00 229.96 193 TYR F N 1
ATOM 16146 C CA . TYR F 6 193 ? 211.590 173.670 155.552 1.00 229.32 193 TYR F CA 1
ATOM 16147 C C . TYR F 6 193 ? 211.740 173.798 154.036 1.00 229.51 193 TYR F C 1
ATOM 16148 O O . TYR F 6 193 ? 210.740 173.734 153.311 1.00 228.75 193 TYR F O 1
ATOM 16157 N N . ILE F 6 194 ? 212.965 173.975 153.543 1.00 221.39 194 ILE F N 1
ATOM 16158 C CA . ILE F 6 194 ? 213.185 174.371 152.157 1.00 219.91 194 ILE F CA 1
ATOM 16159 C C . ILE F 6 194 ? 213.669 173.213 151.284 1.00 219.03 194 ILE F C 1
ATOM 16160 O O . ILE F 6 194 ? 213.275 173.144 150.109 1.00 218.47 194 ILE F O 1
ATOM 16165 N N . ARG F 6 195 ? 214.486 172.288 151.812 1.00 212.27 195 ARG F N 1
ATOM 16166 C CA . ARG F 6 195 ? 215.062 171.269 150.933 1.00 211.35 195 ARG F CA 1
ATOM 16167 C C . ARG F 6 195 ? 213.997 170.380 150.305 1.00 211.55 195 ARG F C 1
ATOM 16168 O O . ARG F 6 195 ? 214.283 169.695 149.317 1.00 210.33 195 ARG F O 1
ATOM 16176 N N . PHE F 6 196 ? 212.784 170.370 150.851 1.00 210.07 196 PHE F N 1
ATOM 16177 C CA . PHE F 6 196 ? 211.616 169.811 150.177 1.00 209.47 196 PHE F CA 1
ATOM 16178 C C . PHE F 6 196 ? 210.476 170.817 150.187 1.00 210.00 196 PHE F C 1
ATOM 16179 O O . PHE F 6 196 ? 209.345 170.507 150.564 1.00 210.00 196 PHE F O 1
ATOM 16187 N N . LEU F 6 197 ? 210.767 172.057 149.799 1.00 211.73 197 LEU F N 1
ATOM 16188 C CA . LEU F 6 197 ? 209.696 173.017 149.577 1.00 210.85 197 LEU F CA 1
ATOM 16189 C C . LEU F 6 197 ? 208.775 172.480 148.492 1.00 210.29 197 LEU F C 1
ATOM 16190 O O . LEU F 6 197 ? 209.235 172.067 147.423 1.00 209.94 197 LEU F O 1
ATOM 16195 N N . MET F 6 198 ? 207.471 172.484 148.771 1.00 197.07 198 MET F N 1
ATOM 16196 C CA . MET F 6 198 ? 206.500 171.711 148.001 1.00 197.27 198 MET F CA 1
ATOM 16197 C C . MET F 6 198 ? 206.901 170.230 148.035 1.00 198.40 198 MET F C 1
ATOM 16198 O O . MET F 6 198 ? 207.231 169.591 147.042 1.00 198.63 198 MET F O 1
ATOM 16203 N N . GLY F 6 199 ? 206.897 169.713 149.263 1.00 203.27 199 GLY F N 1
ATOM 16204 C CA . GLY F 6 199 ? 207.339 168.360 149.532 1.00 201.76 199 GLY F CA 1
ATOM 16205 C C . GLY F 6 199 ? 207.008 167.896 150.937 1.00 201.86 199 GLY F C 1
ATOM 16206 O O . GLY F 6 199 ? 205.892 168.113 151.416 1.00 203.23 199 GLY F O 1
ATOM 16207 N N . ARG F 6 200 ? 207.970 167.255 151.605 1.00 195.06 200 ARG F N 1
ATOM 16208 C CA . ARG F 6 200 ? 207.702 166.666 152.917 1.00 196.14 200 ARG F CA 1
ATOM 16209 C C . ARG F 6 200 ? 207.263 167.686 153.962 1.00 198.06 200 ARG F C 1
ATOM 16210 O O . ARG F 6 200 ? 206.238 167.446 154.625 1.00 199.30 200 ARG F O 1
ATOM 16218 N N . PRO F 6 201 ? 207.966 168.810 154.180 1.00 204.48 201 PRO F N 1
ATOM 16219 C CA . PRO F 6 201 ? 207.481 169.764 155.193 1.00 202.96 201 PRO F CA 1
ATOM 16220 C C . PRO F 6 201 ? 206.085 170.285 154.909 1.00 204.32 201 PRO F C 1
ATOM 16221 O O . PRO F 6 201 ? 205.283 170.408 155.841 1.00 204.77 201 PRO F O 1
ATOM 16225 N N . LYS F 6 202 ? 205.761 170.549 153.640 1.00 198.16 202 LYS F N 1
ATOM 16226 C CA . LYS F 6 202 ? 204.429 171.034 153.296 1.00 196.72 202 LYS F CA 1
ATOM 16227 C C . LYS F 6 202 ? 203.349 170.047 153.719 1.00 196.81 202 LYS F C 1
ATOM 16228 O O . LYS F 6 202 ? 202.236 170.455 154.073 1.00 193.67 202 LYS F O 1
ATOM 16234 N N . THR F 6 203 ? 203.662 168.752 153.715 1.00 202.56 203 THR F N 1
ATOM 16235 C CA . THR F 6 203 ? 202.683 167.732 154.057 1.00 200.63 203 THR F CA 1
ATOM 16236 C C . THR F 6 203 ? 202.745 167.278 155.510 1.00 200.37 203 THR F C 1
ATOM 16237 O O . THR F 6 203 ? 201.813 166.607 155.964 1.00 199.34 203 THR F O 1
ATOM 16241 N N . VAL F 6 204 ? 203.805 167.602 156.250 1.00 201.68 204 VAL F N 1
ATOM 16242 C CA . VAL F 6 204 ? 203.945 167.152 157.629 1.00 200.01 204 VAL F CA 1
ATOM 16243 C C . VAL F 6 204 ? 203.733 168.286 158.630 1.00 199.83 204 VAL F C 1
ATOM 16244 O O . VAL F 6 204 ? 203.036 168.101 159.630 1.00 199.32 204 VAL F O 1
ATOM 16248 N N . ARG F 6 205 ? 204.316 169.464 158.390 1.00 192.36 205 ARG F N 1
ATOM 16249 C CA . ARG F 6 205 ? 204.184 170.561 159.343 1.00 190.98 205 ARG F CA 1
ATOM 16250 C C . ARG F 6 205 ? 202.828 171.244 159.241 1.00 190.35 205 ARG F C 1
ATOM 16251 O O . ARG F 6 205 ? 202.342 171.799 160.232 1.00 189.51 205 ARG F O 1
ATOM 16259 N N . LEU F 6 206 ? 202.200 171.207 158.064 1.00 190.78 206 LEU F N 1
ATOM 16260 C CA . LEU F 6 206 ? 200.877 171.804 157.915 1.00 190.70 206 LEU F CA 1
ATOM 16261 C C . LEU F 6 206 ? 199.848 171.084 158.778 1.00 191.17 206 LEU F C 1
ATOM 16262 O O . LEU F 6 206 ? 198.931 171.712 159.323 1.00 190.38 206 LEU F O 1
ATOM 16267 N N . THR F 6 207 ? 199.970 169.760 158.896 1.00 197.77 207 THR F N 1
ATOM 16268 C CA . THR F 6 207 ? 199.063 169.013 159.758 1.00 197.55 207 THR F CA 1
ATOM 16269 C C . THR F 6 207 ? 199.147 169.515 161.193 1.00 197.28 207 THR F C 1
ATOM 16270 O O . THR F 6 207 ? 198.122 169.796 161.824 1.00 197.22 207 THR F O 1
ATOM 16274 N N . ARG F 6 208 ? 200.367 169.663 161.717 1.00 193.45 208 ARG F N 1
ATOM 16275 C CA . ARG F 6 208 ? 200.531 170.241 163.046 1.00 192.50 208 ARG F CA 1
ATOM 16276 C C . ARG F 6 208 ? 200.025 171.676 163.080 1.00 193.87 208 ARG F C 1
ATOM 16277 O O . ARG F 6 208 ? 199.563 172.151 164.123 1.00 194.24 208 ARG F O 1
ATOM 16285 N N . ALA F 6 209 ? 200.094 172.374 161.944 1.00 197.22 209 ALA F N 1
ATOM 16286 C CA . ALA F 6 209 ? 199.607 173.747 161.892 1.00 196.62 209 ALA F CA 1
ATOM 16287 C C . ALA F 6 209 ? 198.101 173.817 162.121 1.00 197.17 209 ALA F C 1
ATOM 16288 O O . ALA F 6 209 ? 197.637 174.593 162.965 1.00 196.31 209 ALA F O 1
ATOM 16290 N N . MET F 6 210 ? 197.316 173.015 161.395 1.00 190.83 210 MET F N 1
ATOM 16291 C CA . MET F 6 210 ? 195.878 173.084 161.654 1.00 189.80 210 MET F CA 1
ATOM 16292 C C . MET F 6 210 ? 195.425 172.166 162.783 1.00 190.55 210 MET F C 1
ATOM 16293 O O . MET F 6 210 ? 194.221 172.123 163.073 1.00 189.96 210 MET F O 1
ATOM 16298 N N . ASP F 6 211 ? 196.342 171.426 163.416 1.00 194.77 211 ASP F N 1
ATOM 16299 C CA . ASP F 6 211 ? 195.959 170.665 164.602 1.00 193.07 211 ASP F CA 1
ATOM 16300 C C . ASP F 6 211 ? 195.393 171.572 165.686 1.00 192.17 211 ASP F C 1
ATOM 16301 O O . ASP F 6 211 ? 194.356 171.261 166.271 1.00 190.58 211 ASP F O 1
ATOM 16306 N N . SER F 6 212 ? 196.029 172.718 165.942 1.00 191.89 212 SER F N 1
ATOM 16307 C CA . SER F 6 212 ? 195.484 173.634 166.941 1.00 190.70 212 SER F CA 1
ATOM 16308 C C . SER F 6 212 ? 194.151 174.218 166.487 1.00 191.41 212 SER F C 1
ATOM 16309 O O . SER F 6 212 ? 193.239 174.422 167.303 1.00 190.83 212 SER F O 1
ATOM 16312 N N . TRP F 6 213 ? 194.012 174.477 165.184 1.00 188.61 213 TRP F N 1
ATOM 16313 C CA . TRP F 6 213 ? 192.798 175.105 164.675 1.00 188.35 213 TRP F CA 1
ATOM 16314 C C . TRP F 6 213 ? 191.597 174.181 164.838 1.00 189.11 213 TRP F C 1
ATOM 16315 O O . TRP F 6 213 ? 190.644 174.494 165.571 1.00 188.20 213 TRP F O 1
ATOM 16326 N N . ASN F 6 214 ? 191.632 173.024 164.175 1.00 192.59 214 ASN F N 1
ATOM 16327 C CA . ASN F 6 214 ? 190.550 172.069 164.374 1.00 190.79 214 ASN F CA 1
ATOM 16328 C C . ASN F 6 214 ? 190.512 171.564 165.809 1.00 190.94 214 ASN F C 1
ATOM 16329 O O . ASN F 6 214 ? 189.470 171.069 166.250 1.00 190.67 214 ASN F O 1
ATOM 16334 N N . GLY F 6 215 ? 191.594 171.748 166.572 1.00 199.35 215 GLY F N 1
ATOM 16335 C CA . GLY F 6 215 ? 191.536 171.446 167.986 1.00 198.73 215 GLY F CA 1
ATOM 16336 C C . GLY F 6 215 ? 190.543 172.320 168.723 1.00 199.83 215 GLY F C 1
ATOM 16337 O O . GLY F 6 215 ? 189.529 171.825 169.218 1.00 201.43 215 GLY F O 1
ATOM 16338 N N . PHE F 6 216 ? 190.794 173.633 168.779 1.00 193.67 216 PHE F N 1
ATOM 16339 C CA . PHE F 6 216 ? 189.839 174.425 169.544 1.00 193.68 216 PHE F CA 1
ATOM 16340 C C . PHE F 6 216 ? 188.479 174.457 168.859 1.00 193.88 216 PHE F C 1
ATOM 16341 O O . PHE F 6 216 ? 187.473 174.705 169.532 1.00 192.92 216 PHE F O 1
ATOM 16349 N N . LEU F 6 217 ? 188.407 174.137 167.560 1.00 192.18 217 LEU F N 1
ATOM 16350 C CA . LEU F 6 217 ? 187.099 173.862 166.971 1.00 191.12 217 LEU F CA 1
ATOM 16351 C C . LEU F 6 217 ? 186.426 172.670 167.650 1.00 191.58 217 LEU F C 1
ATOM 16352 O O . LEU F 6 217 ? 185.230 172.718 167.963 1.00 191.37 217 LEU F O 1
ATOM 16357 N N . GLU F 6 218 ? 187.178 171.595 167.903 1.00 197.66 218 GLU F N 1
ATOM 16358 C CA . GLU F 6 218 ? 186.579 170.413 168.522 1.00 197.26 218 GLU F CA 1
ATOM 16359 C C . GLU F 6 218 ? 186.223 170.658 169.986 1.00 197.46 218 GLU F C 1
ATOM 16360 O O . GLU F 6 218 ? 185.191 170.172 170.467 1.00 197.48 218 GLU F O 1
ATOM 16366 N N . LYS F 6 219 ? 187.061 171.405 170.715 1.00 199.02 219 LYS F N 1
ATOM 16367 C CA . LYS F 6 219 ? 186.658 171.832 172.059 1.00 198.19 219 LYS F CA 1
ATOM 16368 C C . LYS F 6 219 ? 185.406 172.710 172.048 1.00 198.18 219 LYS F C 1
ATOM 16369 O O . LYS F 6 219 ? 184.541 172.550 172.914 1.00 198.09 219 LYS F O 1
ATOM 16375 N N . MET F 6 220 ? 185.275 173.645 171.103 1.00 188.99 220 MET F N 1
ATOM 16376 C CA . MET F 6 220 ? 184.038 174.422 171.077 1.00 187.15 220 MET F CA 1
ATOM 16377 C C . MET F 6 220 ? 182.845 173.531 170.740 1.00 187.87 220 MET F C 1
ATOM 16378 O O . MET F 6 220 ? 181.752 173.716 171.294 1.00 186.59 220 MET F O 1
ATOM 16383 N N . SER F 6 221 ? 183.048 172.530 169.878 1.00 194.89 221 SER F N 1
ATOM 16384 C CA . SER F 6 221 ? 181.989 171.562 169.614 1.00 193.30 221 SER F CA 1
ATOM 16385 C C . SER F 6 221 ? 181.623 170.786 170.875 1.00 193.26 221 SER F C 1
ATOM 16386 O O . SER F 6 221 ? 180.440 170.537 171.138 1.00 193.29 221 SER F O 1
ATOM 16389 N N . ARG F 6 222 ? 182.623 170.384 171.663 1.00 191.79 222 ARG F N 1
ATOM 16390 C CA . ARG F 6 222 ? 182.326 169.643 172.884 1.00 190.87 222 ARG F CA 1
ATOM 16391 C C . ARG F 6 222 ? 181.552 170.519 173.862 1.00 192.82 222 ARG F C 1
ATOM 16392 O O . ARG F 6 222 ? 180.550 170.082 174.439 1.00 192.52 222 ARG F O 1
ATOM 16400 N N . GLN F 6 223 ? 181.983 171.777 174.031 1.00 194.40 223 GLN F N 1
ATOM 16401 C CA . GLN F 6 223 ? 181.207 172.723 174.831 1.00 192.91 223 GLN F CA 1
ATOM 16402 C C . GLN F 6 223 ? 179.771 172.810 174.340 1.00 192.00 223 GLN F C 1
ATOM 16403 O O . GLN F 6 223 ? 178.846 172.948 175.148 1.00 190.29 223 GLN F O 1
ATOM 16409 N N . ARG F 6 224 ? 179.564 172.732 173.024 1.00 192.65 224 ARG F N 1
ATOM 16410 C CA . ARG F 6 224 ? 178.202 172.653 172.506 1.00 191.37 224 ARG F CA 1
ATOM 16411 C C . ARG F 6 224 ? 177.492 171.391 172.990 1.00 191.80 224 ARG F C 1
ATOM 16412 O O . ARG F 6 224 ? 176.309 171.436 173.345 1.00 191.02 224 ARG F O 1
ATOM 16420 N N . VAL F 6 225 ? 178.192 170.254 173.008 1.00 191.27 225 VAL F N 1
ATOM 16421 C CA . VAL F 6 225 ? 177.519 168.972 173.203 1.00 190.47 225 VAL F CA 1
ATOM 16422 C C . VAL F 6 225 ? 177.478 168.478 174.652 1.00 189.37 225 VAL F C 1
ATOM 16423 O O . VAL F 6 225 ? 176.604 167.662 174.982 1.00 188.87 225 VAL F O 1
ATOM 16427 N N . TYR F 6 226 ? 178.384 168.932 175.521 1.00 177.38 226 TYR F N 1
ATOM 16428 C CA . TYR F 6 226 ? 178.470 168.380 176.870 1.00 175.85 226 TYR F CA 1
ATOM 16429 C C . TYR F 6 226 ? 177.928 169.346 177.923 1.00 175.99 226 TYR F C 1
ATOM 16430 O O . TYR F 6 226 ? 178.216 169.206 179.114 1.00 176.83 226 TYR F O 1
ATOM 16439 N N . ASP F 6 227 ? 177.107 170.306 177.503 1.00 172.32 227 ASP F N 1
ATOM 16440 C CA . ASP F 6 227 ? 176.564 171.319 178.397 1.00 173.82 227 ASP F CA 1
ATOM 16441 C C . ASP F 6 227 ? 175.119 171.050 178.804 1.00 171.38 227 ASP F C 1
ATOM 16442 O O . ASP F 6 227 ? 174.464 171.950 179.341 1.00 171.00 227 ASP F O 1
ATOM 16447 N N . GLU F 6 228 ? 174.603 169.844 178.566 1.00 137.82 228 GLU F N 1
ATOM 16448 C CA . GLU F 6 228 ? 173.175 169.600 178.754 1.00 134.12 228 GLU F CA 1
ATOM 16449 C C . GLU F 6 228 ? 172.833 169.220 180.197 1.00 131.99 228 GLU F C 1
ATOM 16450 O O . GLU F 6 228 ? 172.057 169.919 180.856 1.00 129.58 228 GLU F O 1
ATOM 16456 N N . TYR F 6 229 ? 173.406 168.124 180.706 1.00 110.11 229 TYR F N 1
ATOM 16457 C CA . TYR F 6 229 ? 173.069 167.609 182.029 1.00 105.78 229 TYR F CA 1
ATOM 16458 C C . TYR F 6 229 ? 174.307 167.380 182.887 1.00 105.54 229 TYR F C 1
ATOM 16459 O O . TYR F 6 229 ? 174.250 166.599 183.841 1.00 108.04 229 TYR F O 1
ATOM 16468 N N . TRP F 6 230 ? 175.424 168.039 182.573 1.00 106.51 230 TRP F N 1
ATOM 16469 C CA . TRP F 6 230 ? 176.669 167.751 183.279 1.00 106.58 230 TRP F CA 1
ATOM 16470 C C . TRP F 6 230 ? 176.562 168.083 184.762 1.00 106.97 230 TRP F C 1
ATOM 16471 O O . TRP F 6 230 ? 177.084 167.347 185.608 1.00 107.14 230 TRP F O 1
ATOM 16482 N N . LEU F 6 231 ? 175.893 169.188 185.098 1.00 90.38 231 LEU F N 1
ATOM 16483 C CA . LEU F 6 231 ? 175.772 169.579 186.498 1.00 86.01 231 LEU F CA 1
ATOM 16484 C C . LEU F 6 231 ? 174.967 168.557 187.290 1.00 83.57 231 LEU F C 1
ATOM 16485 O O . LEU F 6 231 ? 175.292 168.267 188.448 1.00 89.57 231 LEU F O 1
ATOM 16490 N N . GLU F 6 232 ? 173.917 168.000 186.684 1.00 88.50 232 GLU F N 1
ATOM 16491 C CA . GLU F 6 232 ? 173.110 166.995 187.370 1.00 87.19 232 GLU F CA 1
ATOM 16492 C C . GLU F 6 232 ? 173.950 165.780 187.742 1.00 88.38 232 GLU F C 1
ATOM 16493 O O . GLU F 6 232 ? 173.956 165.346 188.899 1.00 92.53 232 GLU F O 1
ATOM 16499 N N . LYS F 6 233 ? 174.677 165.222 186.770 1.00 77.96 233 LYS F N 1
ATOM 16500 C CA . LYS F 6 233 ? 175.492 164.045 187.046 1.00 78.26 233 LYS F CA 1
ATOM 16501 C C . LYS F 6 233 ? 176.646 164.366 187.986 1.00 81.08 233 LYS F C 1
ATOM 16502 O O . LYS F 6 233 ? 177.054 163.507 188.776 1.00 86.59 233 LYS F O 1
ATOM 16508 N N . ALA F 6 234 ? 177.188 165.583 187.912 1.00 71.04 234 ALA F N 1
ATOM 16509 C CA . ALA F 6 234 ? 178.230 165.978 188.853 1.00 72.01 234 ALA F CA 1
ATOM 16510 C C . ALA F 6 234 ? 177.698 166.011 190.279 1.00 71.66 234 ALA F C 1
ATOM 16511 O O . ALA F 6 234 ? 178.368 165.553 191.211 1.00 77.81 234 ALA F O 1
ATOM 16513 N N . ILE F 6 235 ? 176.493 166.551 190.468 1.00 63.78 235 ILE F N 1
ATOM 16514 C CA . ILE F 6 235 ? 175.899 166.597 191.799 1.00 56.07 235 ILE F CA 1
ATOM 16515 C C . ILE F 6 235 ? 175.574 165.192 192.291 1.00 58.91 235 ILE F C 1
ATOM 16516 O O . ILE F 6 235 ? 175.836 164.850 193.450 1.00 69.63 235 ILE F O 1
ATOM 16521 N N . ILE F 6 236 ? 175.006 164.355 191.421 1.00 63.83 236 ILE F N 1
ATOM 16522 C CA . ILE F 6 236 ? 174.625 163.005 191.826 1.00 63.11 236 ILE F CA 1
ATOM 16523 C C . ILE F 6 236 ? 175.855 162.185 192.195 1.00 59.87 236 ILE F C 1
ATOM 16524 O O . ILE F 6 236 ? 175.861 161.465 193.201 1.00 62.63 236 ILE F O 1
ATOM 16529 N N . ASN F 6 237 ? 176.912 162.279 191.395 1.00 64.59 237 ASN F N 1
ATOM 16530 C CA . ASN F 6 237 ? 178.125 161.494 191.624 1.00 65.85 237 ASN F CA 1
ATOM 16531 C C . ASN F 6 237 ? 179.090 162.209 192.565 1.00 72.33 237 ASN F C 1
ATOM 16532 O O . ASN F 6 237 ? 180.263 162.408 192.252 1.00 79.41 237 ASN F O 1
ATOM 16537 N N . THR F 6 238 ? 178.595 162.600 193.736 1.00 62.25 238 THR F N 1
ATOM 16538 C CA . THR F 6 238 ? 179.423 163.258 194.739 1.00 58.70 238 THR F CA 1
ATOM 16539 C C . THR F 6 238 ? 179.032 162.776 196.130 1.00 63.51 238 THR F C 1
ATOM 16540 O O . THR F 6 238 ? 177.861 162.878 196.517 1.00 72.79 238 THR F O 1
ATOM 16544 N N . PRO F 6 239 ? 179.973 162.246 196.908 1.00 58.80 239 PRO F N 1
ATOM 16545 C CA . PRO F 6 239 ? 179.629 161.750 198.245 1.00 62.35 239 PRO F CA 1
ATOM 16546 C C . PRO F 6 239 ? 179.499 162.880 199.255 1.00 61.27 239 PRO F C 1
ATOM 16547 O O . PRO F 6 239 ? 180.248 163.859 199.228 1.00 59.87 239 PRO F O 1
ATOM 16551 N N . THR F 6 240 ? 178.528 162.731 200.153 1.00 64.37 240 THR F N 1
ATOM 16552 C CA . THR F 6 240 ? 178.289 163.682 201.232 1.00 63.47 240 THR F CA 1
ATOM 16553 C C . THR F 6 240 ? 178.028 162.889 202.508 1.00 65.85 240 THR F C 1
ATOM 16554 O O . THR F 6 240 ? 178.243 161.674 202.562 1.00 68.32 240 THR F O 1
ATOM 16558 N N . TRP F 6 241 ? 177.562 163.584 203.549 1.00 54.37 241 TRP F N 1
ATOM 16559 C CA . TRP F 6 241 ? 177.177 162.895 204.776 1.00 45.95 241 TRP F CA 1
ATOM 16560 C C . TRP F 6 241 ? 175.986 161.976 204.550 1.00 53.63 241 TRP F C 1
ATOM 16561 O O . TRP F 6 241 ? 175.828 160.979 205.263 1.00 62.96 241 TRP F O 1
ATOM 16572 N N . TYR F 6 242 ? 175.141 162.292 203.572 1.00 54.12 242 TYR F N 1
ATOM 16573 C CA . TYR F 6 242 ? 173.902 161.566 203.337 1.00 58.64 242 TYR F CA 1
ATOM 16574 C C . TYR F 6 242 ? 173.899 160.803 202.021 1.00 69.34 242 TYR F C 1
ATOM 16575 O O . TYR F 6 242 ? 173.616 159.602 202.003 1.00 75.81 242 TYR F O 1
ATOM 16584 N N . ASP F 6 243 ? 174.210 161.472 200.916 1.00 79.18 243 ASP F N 1
ATOM 16585 C CA . ASP F 6 243 ? 174.087 160.892 199.589 1.00 80.25 243 ASP F CA 1
ATOM 16586 C C . ASP F 6 243 ? 175.431 160.381 199.086 1.00 80.30 243 ASP F C 1
ATOM 16587 O O . ASP F 6 243 ? 176.492 160.880 199.468 1.00 75.20 243 ASP F O 1
ATOM 16592 N N . SER F 6 244 ? 175.369 159.371 198.220 1.00 100.57 244 SER F N 1
ATOM 16593 C CA . SER F 6 244 ? 176.550 158.805 197.585 1.00 100.36 244 SER F CA 1
ATOM 16594 C C . SER F 6 244 ? 176.109 158.080 196.325 1.00 103.52 244 SER F C 1
ATOM 16595 O O . SER F 6 244 ? 174.971 157.603 196.260 1.00 106.84 244 SER F O 1
ATOM 16598 N N . PRO F 6 245 ? 176.970 157.993 195.307 1.00 104.49 245 PRO F N 1
ATOM 16599 C CA . PRO F 6 245 ? 176.589 157.252 194.092 1.00 101.54 245 PRO F CA 1
ATOM 16600 C C . PRO F 6 245 ? 176.268 155.791 194.348 1.00 107.15 245 PRO F C 1
ATOM 16601 O O . PRO F 6 245 ? 175.409 155.224 193.659 1.00 111.85 245 PRO F O 1
ATOM 16605 N N . GLU F 6 246 ? 176.941 155.161 195.315 1.00 124.25 246 GLU F N 1
ATOM 16606 C CA . GLU F 6 246 ? 176.661 153.762 195.622 1.00 124.29 246 GLU F CA 1
ATOM 16607 C C . GLU F 6 246 ? 175.229 153.582 196.108 1.00 126.62 246 GLU F C 1
ATOM 16608 O O . GLU F 6 246 ? 174.550 152.626 195.717 1.00 130.61 246 GLU F O 1
ATOM 16614 N N . LYS F 6 247 ? 174.754 154.489 196.964 1.00 121.96 247 LYS F N 1
ATOM 16615 C CA . LYS F 6 247 ? 173.376 154.403 197.439 1.00 121.16 247 LYS F CA 1
ATOM 16616 C C . LYS F 6 247 ? 172.385 154.577 196.295 1.00 120.51 247 LYS F C 1
ATOM 16617 O O . LYS F 6 247 ? 171.362 153.884 196.241 1.00 120.53 247 LYS F O 1
ATOM 16623 N N . TYR F 6 248 ? 172.665 155.504 195.377 1.00 125.72 248 TYR F N 1
ATOM 16624 C CA . TYR F 6 248 ? 171.769 155.720 194.246 1.00 126.22 248 TYR F CA 1
ATOM 16625 C C . TYR F 6 248 ? 171.710 154.475 193.368 1.00 127.86 248 TYR F C 1
ATOM 16626 O O . TYR F 6 248 ? 170.625 153.964 193.067 1.00 127.86 248 TYR F O 1
ATOM 16635 N N . ARG F 6 249 ? 172.869 153.960 192.959 1.00 132.33 249 ARG F N 1
ATOM 16636 C CA . ARG F 6 249 ? 172.901 152.828 192.042 1.00 131.21 249 ARG F CA 1
ATOM 16637 C C . ARG F 6 249 ? 172.520 151.510 192.703 1.00 129.94 249 ARG F C 1
ATOM 16638 O O . ARG F 6 249 ? 172.218 150.547 191.991 1.00 129.73 249 ARG F O 1
ATOM 16646 N N . ARG F 6 250 ? 172.527 151.441 194.035 1.00 136.81 250 ARG F N 1
ATOM 16647 C CA . ARG F 6 250 ? 172.139 150.213 194.720 1.00 137.75 250 ARG F CA 1
ATOM 16648 C C . ARG F 6 250 ? 170.631 150.000 194.687 1.00 138.63 250 ARG F C 1
ATOM 16649 O O . ARG F 6 250 ? 170.166 148.872 194.484 1.00 137.81 250 ARG F O 1
ATOM 16657 N N . VAL F 6 251 ? 169.853 151.062 194.883 1.00 151.13 251 VAL F N 1
ATOM 16658 C CA . VAL F 6 251 ? 168.397 150.985 194.884 1.00 152.08 251 VAL F CA 1
ATOM 16659 C C . VAL F 6 251 ? 167.855 152.027 193.916 1.00 151.76 251 VAL F C 1
ATOM 16660 O O . VAL F 6 251 ? 168.180 153.214 194.026 1.00 150.88 251 VAL F O 1
ATOM 16664 N N . ILE F 6 252 ? 167.029 151.583 192.974 1.00 154.26 252 ILE F N 1
ATOM 16665 C CA . ILE F 6 252 ? 166.461 152.472 191.967 1.00 152.66 252 ILE F CA 1
ATOM 16666 C C . ILE F 6 252 ? 165.492 153.459 192.608 1.00 153.35 252 ILE F C 1
ATOM 16667 O O . ILE F 6 252 ? 164.832 153.143 193.598 1.00 154.46 252 ILE F O 1
#

InterPro domains:
  IPR008896 Protein TIC214 [PF05758] (22-910)
  IPR008896 Protein TIC214 [PTHR33163] (19-859)

B-factor: mean 98.99, std 48.24, range [18.43, 244.38]

Sequence (1980 aa):
LCMKIINSVVVVGLYYGFLTTFSIGPSYLFLLRARVMDEGEEGTEKKVSATTGFIAGQLMMFISIYYAPLHLALGRPHTITVLALPYLLFHFFWNNHEMRNLRIQCVFLNNLIFQLFNHFILPSSMLARLVNIYMFRCNNKMLFVTSSFVGWLIGHILFMKWVGLVLVWILVSELRNSMARIFSILLFITCVYYLGRIPLWFEKPFVTLVFDYKRWNRPNRYIKNDKIENIVRNEMSQYFFYTCQSDGKERISFTYPPNLSTFFEMIQKRIPSFTKEKKTFDQVSTYWSLIHEEKRENLKKEFLNRIEALDKEWSVENILEKTTRFCYNEAKKEYLPKIYDPFLHGISRGRIKKLSWINKIHGLLLKINYKKMDFPEINKKVPRWSYKLISELEELEGENEENVPMEPGIRSRKAKRVVVFDEMALIRYSQQSDFRREIIKGSMRSQRRKTVIWEFFQAKVHSPLFFDRKNTLYFISTIKNLISNKKKMSYDLCSLSQAYVFYKLSQIKVSNFCKLKAVLEYNICITSFFVKNKIKVFFQEHGIFHYVNQWKNWLRSQYQYNLPQISWARLVTQNWKNKINKADSLLNPKHNVKKDSIYNLFCYKSIHSFFFFPEFFLFSSTYKMKPWVIPIKLLLLNFNENINVTEAELDLFLTRYSRFQLRWNKLMKKGILIIEPVRLSVQNDGQLIIYRTIGISLVHKNKNYDFFVPEKILSPKRRREFRILICFNKDKNNLINLKSFLWPNFKLEDLACMNRYWFNTTNGNHFSMIRIRMYTRFPIPFRFPPMTKKPQWWWRTLACLPYLMPLHETWMYAETAYHLHPFLEDFEFLTYPFLGAIGRLPSWFLMAYFFVAYLGIVRRKEWPHFFRFHVVMGMLLEIALQVIGTVSKWMPLGVYWGKFGMHFWTAVAFAYLFTVLESIRCALAGMYADIPFVCDAAYIQIPYDNAYRGDPGVPHADADRFVNIWIGSAAFSVLTWVNPYMWQLSNQFNYHDKWMLFEQYHWKKARAKKQPYEFKWNKIPKEVRDSYYYNWPVYFPFYEDLFDFPRDPERWKEQDLREIWADGPLEMTKPGWDPAWADEDDWDVVNDEIQEGRDPGIQPFYVPYRKPYPAIPDNHYDIENAKGVVEELDRIEEFLQWVSYIFPDGSSYEGTVWDDLAQGKGVYIAENGLVRYEGEWLQNDMEGHGVIDVDIPDIEPIPGSKLEAKMRAEGRIIKRDYMTPEDRKWLEMDVEDSVALTDGNFQVPFYENEEWVTQFGEKPEKGRYRYAGQWKHSRMHGCGVYEVNERILYGRFYFGELLEEEHGCTVDICALHSGLAEVAAAKARMFVNKPDGMIREERGPYGDPQHPYFYEEDDVWMAPGFINQFYEVPEYWETYVGEVDQEREMWLNSFYKAPLRLPMPAELEHWWENVEVTPEFVLLNKEPEPDPNDPSKLVQKEDPVILHTPTGRIINYVEDEKHGIRLFWQPPLEEGEEVDPSKVEFLPLGFDEFYGPGPYKQIAEQFLWECENIPDYRHTPEVDKLLNEDPVFEKKENPSTEEIEAEQKWWESFRASPVVQFMTRAEEIADDMNKMELEDNDTPYRKEDKDYWRAIPHVPGFDGRPMPRKAIKSKEESDDKFWDFMKQFLFGLWGFRQRPYPPGRPIDVAQAIGYKRLEKRYYDFIMKTGGWWYKDRLGRSRGPCEIITLKTAYGAGIIDRDTFIWGEDMDEWAPIHMVYGLEPAIATWEVRLGAAATAFLHKLQKGIPPWVPLKGREPKTYKQLQKEAIESKKRDMAVLEANGGVWPGVRTPSHALFLWASGSELTTVLESDHMPNKFIPKQLRLELAKVIPGLRPWEVISIEQAMDQISYGGEWYREPLGTYTTGPPYIREWNRSVMRLFRIFYNLSGIADETLQVVLATLGFIFLYTYIITGEELVKLARDYIRFLMGRPKTVRLTRAMDSWNGFLEKMSRQRVYDEYWLEKAIINTPTWYDSPEKYRRVI